Protein 4Y0H (pdb70)

Radius of gyration: 44.35 Å; Cα contacts (8 Å, |Δi|>4): 4350; chains: 4; bounding box: 89×123×122 Å

Organism: Sus scrofa (NCBI:txid9823)

Structure (mmCIF, N/CA/C/O backbone):
data_4Y0H
#
_entry.id   4Y0H
#
_cell.length_a   69.496
_cell.length_b   226.924
_cell.length_c   71.436
_cell.angle_alpha   90.00
_cell.angle_beta   108.67
_cell.angle_gamma   90.00
#
_symmetry.space_group_name_H-M   'P 1 21 1'
#
loop_
_entity.id
_entity.type
_entity.pdbx_description
1 polymer '4-aminobutyrate aminotransferase, mitochondrial'
2 non-polymer 'FE2/S2 (INORGANIC) CLUSTER'
3 non-polymer "PYRIDOXAL-5'-PHOSPHATE"
4 non-polymer GLYCEROL
5 water water
#
loop_
_atom_site.group_PDB
_atom_site.id
_atom_site.type_symbol
_atom_site.label_atom_id
_atom_site.label_alt_id
_atom_site.label_comp_id
_atom_site.label_asym_id
_atom_site.label_entity_id
_atom_site.label_seq_id
_atom_site.pdbx_PDB_ins_code
_atom_site.Cartn_x
_atom_site.Cartn_y
_atom_site.Cartn_z
_atom_site.occupancy
_atom_site.B_iso_or_equiv
_atom_site.auth_seq_id
_atom_site.auth_comp_id
_atom_site.auth_asym_id
_atom_site.auth_atom_id
_atom_site.pdbx_PDB_model_num
ATOM 1 N N . PHE A 1 2 ? 42.826 27.281 48.640 1.00 47.97 11 PHE A N 1
ATOM 2 C CA . PHE A 1 2 ? 41.569 26.544 49.004 1.00 44.86 11 PHE A CA 1
ATOM 3 C C . PHE A 1 2 ? 41.105 25.496 47.937 1.00 45.80 11 PHE A C 1
ATOM 4 O O . PHE A 1 2 ? 40.453 24.493 48.309 1.00 40.43 11 PHE A O 1
ATOM 12 N N . ASP A 1 3 ? 41.424 25.718 46.649 1.00 37.47 12 ASP A N 1
ATOM 13 C CA . ASP A 1 3 ? 40.898 24.887 45.529 1.00 42.42 12 ASP A CA 1
ATOM 14 C C . ASP A 1 3 ? 41.569 25.396 44.188 1.00 42.62 12 ASP A C 1
ATOM 15 O O . ASP A 1 3 ? 41.950 26.547 44.107 1.00 39.69 12 ASP A O 1
ATOM 20 N N . TYR A 1 4 ? 41.707 24.515 43.179 1.00 35.67 13 TYR A N 1
ATOM 21 C CA . TYR A 1 4 ? 42.122 24.860 41.796 1.00 28.83 13 TYR A CA 1
ATOM 22 C C . TYR A 1 4 ? 40.911 25.254 40.999 1.00 29.72 13 TYR A C 1
ATOM 23 O O . TYR A 1 4 ? 39.772 25.082 41.461 1.00 34.82 13 TYR A O 1
ATOM 32 N N . ASP A 1 5 ? 41.093 25.727 39.796 1.00 30.31 14 ASP A N 1
ATOM 33 C CA . ASP A 1 5 ? 39.920 26.203 39.023 1.00 35.83 14 ASP A CA 1
ATOM 34 C C . ASP A 1 5 ? 39.305 25.193 38.056 1.00 30.02 14 ASP A C 1
ATOM 35 O O . ASP A 1 5 ? 38.268 25.465 37.488 1.00 28.00 14 ASP A O 1
ATOM 40 N N . GLY A 1 6 ? 39.908 24.015 37.911 1.00 22.58 15 GLY A N 1
ATOM 41 C CA . GLY A 1 6 ? 39.317 22.924 37.143 1.00 21.36 15 GLY A CA 1
ATOM 42 C C . GLY A 1 6 ? 40.352 21.817 37.000 1.00 19.04 15 GLY A C 1
ATOM 43 O O . GLY A 1 6 ? 41.484 22.029 37.419 1.00 22.00 15 GLY A O 1
ATOM 44 N N . PRO A 1 7 ? 39.956 20.666 36.403 1.00 18.94 16 PRO A N 1
ATOM 45 C CA . PRO A 1 7 ? 40.895 19.555 36.204 1.00 19.35 16 PRO A CA 1
ATOM 46 C C . PRO A 1 7 ? 41.890 19.909 35.131 1.00 18.99 16 PRO A C 1
ATOM 47 O O . PRO A 1 7 ? 41.629 20.822 34.331 1.00 19.49 16 PRO A O 1
ATOM 51 N N . LEU A 1 8 ? 43.034 19.212 35.125 1.00 20.74 17 LEU A N 1
ATOM 52 C CA . LEU A 1 8 ? 44.065 19.412 34.139 1.00 22.13 17 LEU A CA 1
ATOM 53 C C . LEU A 1 8 ? 44.798 18.114 33.954 1.00 20.81 17 LEU A C 1
ATOM 54 O O . LEU A 1 8 ? 45.547 17.714 34.850 1.00 21.08 17 LEU A O 1
ATOM 59 N N . MET A 1 9 ? 44.606 17.485 32.793 1.00 19.75 18 MET A N 1
ATOM 60 C CA . MET A 1 9 ? 45.173 16.174 32.504 1.00 18.74 18 MET A CA 1
ATOM 61 C C . MET A 1 9 ? 46.413 16.283 31.664 1.00 21.99 18 MET A C 1
ATOM 62 O O . MET A 1 9 ? 46.517 17.172 30.767 1.00 23.32 18 MET A O 1
ATOM 67 N N . LYS A 1 10 ? 47.388 15.442 31.967 1.00 22.20 19 LYS A N 1
ATOM 68 C CA . LYS A 1 10 ? 48.662 15.375 31.206 1.00 24.09 19 LYS A CA 1
ATOM 69 C C . LYS A 1 10 ? 48.850 14.005 30.563 1.00 25.13 19 LYS A C 1
ATOM 70 O O . LYS A 1 10 ? 49.485 13.909 29.516 1.00 24.49 19 LYS A O 1
ATOM 76 N N . THR A 1 11 ? 48.354 12.939 31.190 1.00 22.04 20 THR A N 1
ATOM 77 C CA . THR A 1 11 ? 48.522 11.581 30.671 1.00 21.17 20 THR A CA 1
ATOM 78 C C . THR A 1 11 ? 47.241 10.771 30.915 1.00 21.29 20 THR A C 1
ATOM 79 O O . THR A 1 11 ? 46.330 11.212 31.582 1.00 20.03 20 THR A O 1
ATOM 83 N N . GLU A 1 12 ? 47.219 9.565 30.354 1.00 20.49 21 GLU A N 1
ATOM 84 C CA . GLU A 1 12 ? 46.267 8.514 30.685 1.00 21.32 21 GLU A CA 1
ATOM 85 C C . GLU A 1 12 ? 46.456 8.187 32.145 1.00 19.70 21 GLU A C 1
ATOM 86 O O . GLU A 1 12 ? 47.529 8.391 32.656 1.00 20.39 21 GLU A O 1
ATOM 92 N N . VAL A 1 13 ? 45.401 7.691 32.775 1.00 19.57 22 VAL A N 1
ATOM 93 C CA . VAL A 1 13 ? 45.454 7.261 34.167 1.00 18.04 22 VAL A CA 1
ATOM 94 C C . VAL A 1 13 ? 45.117 5.789 34.275 1.00 18.09 22 VAL A C 1
ATOM 95 O O . VAL A 1 13 ? 44.027 5.335 33.802 1.00 20.29 22 VAL A O 1
ATOM 99 N N . PRO A 1 14 ? 46.011 4.986 34.910 1.00 17.81 23 PRO A N 1
ATOM 100 C CA . PRO A 1 14 ? 47.252 5.377 35.542 1.00 16.86 23 PRO A CA 1
ATOM 101 C C . PRO A 1 14 ? 48.326 5.709 34.514 1.00 17.57 23 PRO A C 1
ATOM 102 O O . PRO A 1 14 ? 48.385 5.010 33.506 1.00 18.38 23 PRO A O 1
ATOM 106 N N . GLY A 1 15 ? 49.159 6.681 34.794 1.00 16.87 24 GLY A N 1
ATOM 107 C CA . GLY A 1 15 ? 50.219 7.091 33.901 1.00 18.35 24 GLY A CA 1
ATOM 108 C C . GLY A 1 15 ? 51.481 6.273 34.227 1.00 19.37 24 GLY A C 1
ATOM 109 O O . GLY A 1 15 ? 51.447 5.360 35.066 1.00 16.99 24 GLY A O 1
ATOM 110 N N . PRO A 1 16 ? 52.582 6.575 33.549 1.00 21.02 25 PRO A N 1
ATOM 111 C CA . PRO A 1 16 ? 53.776 5.716 33.657 1.00 22.12 25 PRO A CA 1
ATOM 112 C C . PRO A 1 16 ? 54.376 5.632 35.074 1.00 19.62 25 PRO A C 1
ATOM 113 O O . PRO A 1 16 ? 54.734 4.524 35.478 1.00 22.62 25 PRO A O 1
ATOM 117 N N . ARG A 1 17 ? 54.425 6.767 35.808 1.00 18.70 26 ARG A N 1
ATOM 118 C CA . ARG A 1 17 ? 54.952 6.794 37.139 1.00 19.19 26 ARG A CA 1
ATOM 119 C C . ARG A 1 17 ? 54.035 5.963 38.065 1.00 17.89 26 ARG A C 1
ATOM 120 O O . ARG A 1 17 ? 54.526 5.151 38.812 1.00 17.74 26 ARG A O 1
ATOM 122 N N . SER A 1 18 ? 52.718 6.118 37.986 1.00 17.06 27 SER A N 1
ATOM 123 C CA . SER A 1 18 ? 51.812 5.206 38.678 1.00 15.96 27 SER A CA 1
ATOM 124 C C . SER A 1 18 ? 52.013 3.717 38.358 1.00 17.44 27 SER A C 1
ATOM 125 O O . SER A 1 18 ? 52.053 2.852 39.251 1.00 17.27 27 SER A O 1
ATOM 128 N N . ARG A 1 19 ? 52.082 3.398 37.072 1.00 17.50 28 ARG A N 1
ATOM 129 C CA . ARG A 1 19 ? 52.231 2.006 36.685 1.00 18.20 28 ARG A CA 1
ATOM 130 C C . ARG A 1 19 ? 53.523 1.397 37.289 1.00 16.66 28 ARG A C 1
ATOM 131 O O . ARG A 1 19 ? 53.482 0.245 37.668 1.00 15.90 28 ARG A O 1
ATOM 139 N N . GLU A 1 20 ? 54.628 2.149 37.293 1.00 18.90 29 GLU A N 1
ATOM 140 C CA . GLU A 1 20 ? 55.911 1.707 37.898 1.00 18.07 29 GLU A CA 1
ATOM 141 C C . GLU A 1 20 ? 55.682 1.408 39.422 1.00 18.94 29 GLU A C 1
ATOM 142 O O . GLU A 1 20 ? 56.077 0.356 39.946 1.00 16.43 29 GLU A O 1
ATOM 148 N N . LEU A 1 21 ? 54.995 2.319 40.084 1.00 17.52 30 LEU A N 1
ATOM 149 C CA . LEU A 1 21 ? 54.757 2.126 41.502 1.00 16.87 30 LEU A CA 1
ATOM 150 C C . LEU A 1 21 ? 53.836 0.984 41.754 1.00 18.02 30 LEU A C 1
ATOM 151 O O . LEU A 1 21 ? 53.991 0.242 42.748 1.00 18.81 30 LEU A O 1
ATOM 156 N N . MET A 1 22 ? 52.819 0.804 40.933 1.00 16.84 31 MET A N 1
ATOM 157 C CA . MET A 1 22 ? 51.945 -0.361 41.076 1.00 18.28 31 MET A CA 1
ATOM 158 C C . MET A 1 22 ? 52.702 -1.687 40.879 1.00 19.52 31 MET A C 1
ATOM 159 O O . MET A 1 22 ? 52.452 -2.660 41.594 1.00 19.79 31 MET A O 1
ATOM 164 N N . LYS A 1 23 ? 53.645 -1.704 39.958 1.00 19.67 32 LYS A N 1
ATOM 165 C CA . LYS A 1 23 ? 54.479 -2.926 39.749 1.00 19.42 32 LYS A CA 1
ATOM 166 C C . LYS A 1 23 ? 55.297 -3.246 40.994 1.00 19.77 32 LYS A C 1
ATOM 167 O O . LYS A 1 23 ? 55.367 -4.393 41.427 1.00 19.60 32 LYS A O 1
ATOM 173 N N . GLN A 1 24 ? 55.843 -2.216 41.607 1.00 18.65 33 GLN A N 1
ATOM 174 C CA . GLN A 1 24 ? 56.627 -2.394 42.837 1.00 18.83 33 GLN A CA 1
ATOM 175 C C . GLN A 1 24 ? 55.738 -2.914 43.959 1.00 21.07 33 GLN A C 1
ATOM 176 O O . GLN A 1 24 ? 56.106 -3.823 44.687 1.00 20.49 33 GLN A O 1
ATOM 182 N N . LEU A 1 25 ? 54.567 -2.301 44.138 1.00 16.40 34 LEU A N 1
ATOM 183 C CA . LEU A 1 25 ? 53.700 -2.741 45.244 1.00 17.34 34 LEU A CA 1
ATOM 184 C C . LEU A 1 25 ? 53.174 -4.143 45.054 1.00 16.69 34 LEU A C 1
ATOM 185 O O . LEU A 1 25 ? 53.046 -4.911 45.995 1.00 16.28 34 LEU A O 1
ATOM 190 N N . ASN A 1 26 ? 52.883 -4.507 43.805 1.00 18.23 35 ASN A N 1
ATOM 191 C CA . ASN A 1 26 ? 52.417 -5.839 43.492 1.00 20.68 35 ASN A CA 1
ATOM 192 C C . ASN A 1 26 ? 53.400 -6.974 43.897 1.00 16.91 35 ASN A C 1
ATOM 193 O O . ASN A 1 26 ? 52.927 -8.063 44.157 1.00 17.42 35 ASN A O 1
ATOM 198 N N . ILE A 1 27 ? 54.670 -6.661 44.060 1.00 17.46 36 ILE A N 1
ATOM 199 C CA A ILE A 1 27 ? 55.632 -7.660 44.571 0.70 18.61 36 ILE A CA 1
ATOM 200 C CA B ILE A 1 27 ? 55.680 -7.605 44.603 0.30 17.31 36 ILE A CA 1
ATOM 201 C C . ILE A 1 27 ? 55.249 -8.059 46.025 1.00 18.10 36 ILE A C 1
ATOM 202 O O . ILE A 1 27 ? 55.286 -9.240 46.382 1.00 17.95 36 ILE A O 1
ATOM 211 N N . ILE A 1 28 ? 54.829 -7.092 46.861 1.00 18.87 37 ILE A N 1
ATOM 212 C CA . ILE A 1 28 ? 54.527 -7.424 48.265 1.00 19.30 37 ILE A CA 1
ATOM 213 C C . ILE A 1 28 ? 53.112 -7.725 48.640 1.00 18.51 37 ILE A C 1
ATOM 214 O O . ILE A 1 28 ? 52.857 -8.253 49.716 1.00 16.56 37 ILE A O 1
ATOM 219 N N . GLN A 1 29 ? 52.173 -7.451 47.737 1.00 17.27 38 GLN A N 1
ATOM 220 C CA . GLN A 1 29 ? 50.798 -7.723 48.006 1.00 16.52 38 GLN A CA 1
ATOM 221 C C . GLN A 1 29 ? 49.980 -7.638 46.703 1.00 15.08 38 GLN A C 1
ATOM 222 O O . GLN A 1 29 ? 50.433 -7.046 45.734 1.00 18.32 38 GLN A O 1
ATOM 228 N N . ASN A 1 30 ? 48.773 -8.121 46.718 1.00 16.46 39 ASN A N 1
ATOM 229 C CA . ASN A 1 30 ? 47.878 -7.980 45.567 1.00 18.49 39 ASN A CA 1
ATOM 230 C C . ASN A 1 30 ? 47.538 -6.516 45.442 1.00 19.18 39 ASN A C 1
ATOM 231 O O . ASN A 1 30 ? 46.997 -5.954 46.373 1.00 20.86 39 ASN A O 1
ATOM 236 N N . ALA A 1 31 ? 47.951 -5.920 44.344 1.00 20.17 40 ALA A N 1
ATOM 237 C CA . ALA A 1 31 ? 47.718 -4.492 44.078 1.00 20.25 40 ALA A CA 1
ATOM 238 C C . ALA A 1 31 ? 46.681 -4.276 43.024 1.00 21.06 40 ALA A C 1
ATOM 239 O O . ALA A 1 31 ? 46.611 -3.166 42.489 1.00 22.62 40 ALA A O 1
ATOM 241 N N . GLU A 1 32 ? 45.851 -5.265 42.712 1.00 19.64 41 GLU A N 1
ATOM 242 C CA . GLU A 1 32 ? 44.952 -5.095 41.579 1.00 20.47 41 GLU A CA 1
ATOM 243 C C . GLU A 1 32 ? 43.828 -4.068 41.805 1.00 18.33 41 GLU A C 1
ATOM 244 O O . GLU A 1 32 ? 43.254 -3.603 40.857 1.00 19.46 41 GLU A O 1
ATOM 250 N N . ALA A 1 33 ? 43.498 -3.756 43.063 1.00 17.07 42 ALA A N 1
ATOM 251 C CA . ALA A 1 33 ? 42.506 -2.714 43.323 1.00 15.60 42 ALA A CA 1
ATOM 252 C C . ALA A 1 33 ? 43.051 -1.359 43.072 1.00 15.68 42 ALA A C 1
ATOM 253 O O . ALA A 1 33 ? 42.280 -0.409 43.046 1.00 16.80 42 ALA A O 1
ATOM 255 N N . VAL A 1 34 ? 44.358 -1.188 43.074 1.00 15.41 43 VAL A N 1
ATOM 256 C CA . VAL A 1 34 ? 44.908 0.176 42.988 1.00 13.84 43 VAL A CA 1
ATOM 257 C C . VAL A 1 34 ? 44.534 0.947 41.726 1.00 14.19 43 VAL A C 1
ATOM 258 O O . VAL A 1 34 ? 44.679 0.487 40.602 1.00 14.95 43 VAL A O 1
ATOM 262 N N . HIS A 1 35 ? 43.944 2.112 41.946 1.00 13.54 44 HIS A N 1
ATOM 263 C CA . HIS A 1 35 ? 43.572 3.037 40.875 1.00 14.54 44 HIS A CA 1
ATOM 264 C C . HIS A 1 35 ? 44.787 3.692 40.269 1.00 14.19 44 HIS A C 1
ATOM 265 O O . HIS A 1 35 ? 45.035 3.595 39.057 1.00 15.49 44 HIS A O 1
ATOM 272 N N . PHE A 1 36 ? 45.560 4.390 41.082 1.00 13.27 45 PHE A N 1
ATOM 273 C CA . PHE A 1 36 ? 46.753 5.077 40.732 1.00 13.66 45 PHE A CA 1
ATOM 274 C C . PHE A 1 36 ? 47.448 5.522 42.021 1.00 15.08 45 PHE A C 1
ATOM 275 O O . PHE A 1 36 ? 46.845 5.393 43.078 1.00 16.10 45 PHE A O 1
ATOM 283 N N . PHE A 1 37 ? 48.658 6.041 41.925 1.00 13.51 46 PHE A N 1
ATOM 284 C CA . PHE A 1 37 ? 49.395 6.623 43.080 1.00 13.70 46 PHE A CA 1
ATOM 285 C C . PHE A 1 37 ? 49.253 8.105 43.092 1.00 13.98 46 PHE A C 1
ATOM 286 O O . PHE A 1 37 ? 49.189 8.738 42.040 1.00 13.62 46 PHE A O 1
ATOM 294 N N . CYS A 1 38 ? 49.256 8.683 44.289 1.00 14.22 47 CYS A N 1
ATOM 295 C CA . CYS A 1 38 ? 48.841 10.039 44.501 1.00 15.19 47 CYS A CA 1
ATOM 296 C C . CYS A 1 38 ? 49.913 10.958 45.078 1.00 16.08 47 CYS A C 1
ATOM 297 O O . CYS A 1 38 ? 50.735 10.536 45.884 1.00 16.75 47 CYS A O 1
ATOM 300 N N . ASN A 1 39 ? 49.889 12.228 44.667 1.00 14.22 48 ASN A N 1
ATOM 301 C CA . ASN A 1 39 ? 50.654 13.322 45.290 1.00 14.63 48 ASN A CA 1
ATOM 302 C C . ASN A 1 39 ? 49.692 14.136 46.174 1.00 15.03 48 ASN A C 1
ATOM 303 O O . ASN A 1 39 ? 49.131 15.131 45.734 1.00 15.86 48 ASN A O 1
ATOM 308 N N . TYR A 1 40 ? 49.585 13.724 47.433 1.00 15.78 49 TYR A N 1
ATOM 309 C CA . TYR A 1 40 ? 48.643 14.361 48.328 1.00 13.94 49 TYR A CA 1
ATOM 310 C C . TYR A 1 40 ? 49.141 15.751 48.714 1.00 15.24 49 TYR A C 1
ATOM 311 O O . TYR A 1 40 ? 48.325 16.658 48.955 1.00 15.17 49 TYR A O 1
ATOM 320 N N . GLU A 1 41 ? 50.467 15.984 48.677 1.00 13.91 50 GLU A N 1
ATOM 321 C CA . GLU A 1 41 ? 51.008 17.270 49.000 1.00 15.89 50 GLU A CA 1
ATOM 322 C C . GLU A 1 41 ? 50.548 18.355 48.033 1.00 16.66 50 GLU A C 1
ATOM 323 O O . GLU A 1 41 ? 50.447 19.484 48.426 1.00 18.07 50 GLU A O 1
ATOM 329 N N . GLU A 1 42 ? 50.255 18.013 46.794 1.00 16.40 51 GLU A N 1
ATOM 330 C CA . GLU A 1 42 ? 49.825 19.007 45.831 1.00 20.10 51 GLU A CA 1
ATOM 331 C C . GLU A 1 42 ? 48.306 18.938 45.577 1.00 18.64 51 GLU A C 1
ATOM 332 O O . GLU A 1 42 ? 47.720 19.754 44.842 1.00 19.29 51 GLU A O 1
ATOM 338 N N . SER A 1 43 ? 47.645 17.997 46.229 1.00 15.08 52 SER A N 1
ATOM 339 C CA . SER A 1 43 ? 46.192 17.914 46.188 1.00 14.71 52 SER A CA 1
ATOM 340 C C . SER A 1 43 ? 45.603 19.042 47.021 1.00 15.12 52 SER A C 1
ATOM 341 O O . SER A 1 43 ? 46.147 19.371 48.077 1.00 17.33 52 SER A O 1
ATOM 344 N N A ARG A 1 44 ? 44.458 19.584 46.593 0.50 15.21 53 ARG A N 1
ATOM 345 N N B ARG A 1 44 ? 44.491 19.623 46.578 0.50 15.73 53 ARG A N 1
ATOM 346 C CA A ARG A 1 44 ? 43.856 20.774 47.196 0.50 16.59 53 ARG A CA 1
ATOM 347 C CA B ARG A 1 44 ? 43.855 20.720 47.303 0.50 17.47 53 ARG A CA 1
ATOM 348 C C A ARG A 1 44 ? 42.369 20.763 46.978 0.50 15.38 53 ARG A C 1
ATOM 349 C C B ARG A 1 44 ? 42.387 20.758 46.999 0.50 15.88 53 ARG A C 1
ATOM 350 O O A ARG A 1 44 ? 41.890 20.591 45.844 0.50 14.45 53 ARG A O 1
ATOM 351 O O B ARG A 1 44 ? 41.947 20.598 45.849 0.50 15.06 53 ARG A O 1
ATOM 366 N N . GLY A 1 45 ? 41.607 20.963 48.042 1.00 15.01 54 GLY A N 1
ATOM 367 C CA . GLY A 1 45 ? 40.182 21.057 47.919 1.00 14.46 54 GLY A CA 1
ATOM 368 C C . GLY A 1 45 ? 39.533 19.808 47.323 1.00 14.59 54 GLY A C 1
ATOM 369 O O . GLY A 1 45 ? 39.652 18.722 47.843 1.00 15.52 54 GLY A O 1
ATOM 370 N N . ASN A 1 46 ? 38.822 20.026 46.216 1.00 13.30 55 ASN A N 1
ATOM 371 C CA . ASN A 1 46 ? 38.127 19.001 45.495 1.00 14.58 55 ASN A CA 1
ATOM 372 C C . ASN A 1 46 ? 39.025 18.245 44.501 1.00 12.65 55 ASN A C 1
ATOM 373 O O . ASN A 1 46 ? 38.558 17.343 43.856 1.00 13.50 55 ASN A O 1
ATOM 378 N N . TYR A 1 47 ? 40.328 18.546 44.458 1.00 12.17 56 TYR A N 1
ATOM 379 C CA . TYR A 1 47 ? 41.205 18.040 43.382 1.00 13.35 56 TYR A CA 1
ATOM 380 C C . TYR A 1 47 ? 42.297 17.129 43.906 1.00 13.53 56 TYR A C 1
ATOM 381 O O . TYR A 1 47 ? 43.092 17.543 44.781 1.00 14.14 56 TYR A O 1
ATOM 390 N N . LEU A 1 48 ? 42.335 15.892 43.347 1.00 13.37 57 LEU A N 1
ATOM 391 C CA . LEU A 1 48 ? 43.375 14.938 43.626 1.00 14.43 57 LEU A CA 1
ATOM 392 C C . LEU A 1 48 ? 44.448 14.951 42.529 1.00 15.38 57 LEU A C 1
ATOM 393 O O . LEU A 1 48 ? 44.090 14.825 41.341 1.00 15.83 57 LEU A O 1
ATOM 398 N N . VAL A 1 49 ? 45.717 15.111 42.895 1.00 13.84 58 VAL A N 1
ATOM 399 C CA . VAL A 1 49 ? 46.801 15.172 41.931 1.00 16.30 58 VAL A CA 1
ATOM 400 C C . VAL A 1 49 ? 47.528 13.835 41.975 1.00 17.38 58 VAL A C 1
ATOM 401 O O . VAL A 1 49 ? 47.808 13.316 43.075 1.00 14.78 58 VAL A O 1
ATOM 405 N N . ASP A 1 50 ? 47.789 13.228 40.811 1.00 16.21 59 ASP A N 1
ATOM 406 C CA . ASP A 1 50 ? 48.507 11.924 40.802 1.00 15.53 59 ASP A CA 1
ATOM 407 C C . ASP A 1 50 ? 50.013 12.128 40.623 1.00 16.86 59 ASP A C 1
ATOM 408 O O . ASP A 1 50 ? 50.504 13.263 40.455 1.00 15.58 59 ASP A O 1
ATOM 413 N N . VAL A 1 51 ? 50.733 11.028 40.668 1.00 15.85 60 VAL A N 1
ATOM 414 C CA . VAL A 1 51 ? 52.200 11.101 40.545 1.00 17.38 60 VAL A CA 1
ATOM 415 C C . VAL A 1 51 ? 52.655 11.434 39.113 1.00 18.76 60 VAL A C 1
ATOM 416 O O . VAL A 1 51 ? 53.866 11.637 38.879 1.00 19.45 60 VAL A O 1
ATOM 420 N N . ASP A 1 52 ? 51.728 11.443 38.143 1.00 16.99 61 ASP A N 1
ATOM 421 C CA . ASP A 1 52 ? 52.082 11.826 36.804 1.00 20.11 61 ASP A CA 1
ATOM 422 C C . ASP A 1 52 ? 51.705 13.290 36.524 1.00 23.06 61 ASP A C 1
ATOM 423 O O . ASP A 1 52 ? 51.776 13.736 35.388 1.00 23.57 61 ASP A O 1
ATOM 428 N N . GLY A 1 53 ? 51.303 14.020 37.560 1.00 21.32 62 GLY A N 1
ATOM 429 C CA . GLY A 1 53 ? 50.915 15.395 37.427 1.00 19.54 62 GLY A CA 1
ATOM 430 C C . GLY A 1 53 ? 49.479 15.629 36.948 1.00 18.71 62 GLY A C 1
ATOM 431 O O . GLY A 1 53 ? 49.081 16.766 36.716 1.00 20.31 62 GLY A O 1
ATOM 432 N N . ASN A 1 54 ? 48.700 14.567 36.814 1.00 17.00 63 ASN A N 1
ATOM 433 C CA . ASN A 1 54 ? 47.294 14.763 36.506 1.00 16.17 63 ASN A CA 1
ATOM 434 C C . ASN A 1 54 ? 46.516 15.315 37.683 1.00 18.39 63 ASN A C 1
ATOM 435 O O . ASN A 1 54 ? 46.677 14.859 38.803 1.00 18.60 63 ASN A O 1
ATOM 440 N N . ARG A 1 55 ? 45.607 16.210 37.380 1.00 16.58 64 ARG A N 1
ATOM 441 C CA . ARG A 1 55 ? 44.797 16.866 38.403 1.00 18.00 64 ARG A CA 1
ATOM 442 C C . ARG A 1 55 ? 43.323 16.560 38.101 1.00 18.59 64 ARG A C 1
ATOM 443 O O . ARG A 1 55 ? 42.784 17.099 37.114 1.00 18.51 64 ARG A O 1
ATOM 451 N N . MET A 1 56 ? 42.650 15.785 38.988 1.00 16.24 65 MET A N 1
ATOM 452 C CA . MET A 1 56 ? 41.325 15.316 38.756 1.00 14.40 65 MET A CA 1
ATOM 453 C C . MET A 1 56 ? 40.375 15.898 39.765 1.00 15.48 65 MET A C 1
ATOM 454 O O . MET A 1 56 ? 40.697 16.023 40.916 1.00 13.90 65 MET A O 1
ATOM 459 N N . LEU A 1 57 ? 39.192 16.268 39.325 1.00 13.62 66 LEU A N 1
ATOM 460 C CA . LEU A 1 57 ? 38.143 16.657 40.226 1.00 13.23 66 LEU A CA 1
ATOM 461 C C . LEU A 1 57 ? 37.677 15.346 40.851 1.00 13.23 66 LEU A C 1
ATOM 462 O O . LEU A 1 57 ? 37.204 14.456 40.175 1.00 14.67 66 LEU A O 1
ATOM 467 N N . ASP A 1 58 ? 37.821 15.231 42.165 1.00 12.99 67 ASP A N 1
ATOM 468 C CA . ASP A 1 58 ? 37.571 13.968 42.866 1.00 13.95 67 ASP A CA 1
ATOM 469 C C . ASP A 1 58 ? 36.181 13.916 43.467 1.00 13.60 67 ASP A C 1
ATOM 470 O O . ASP A 1 58 ? 35.890 14.571 44.476 1.00 13.97 67 ASP A O 1
ATOM 475 N N . LEU A 1 59 ? 35.285 13.157 42.838 1.00 14.12 68 LEU A N 1
ATOM 476 C CA . LEU A 1 59 ? 33.918 12.984 43.312 1.00 13.85 68 LEU A CA 1
ATOM 477 C C . LEU A 1 59 ? 33.697 11.627 44.000 1.00 13.10 68 LEU A C 1
ATOM 478 O O . LEU A 1 59 ? 32.584 11.140 44.114 1.00 12.94 68 LEU A O 1
ATOM 483 N N . TYR A 1 60 ? 34.816 11.010 44.434 1.00 15.01 69 TYR A N 1
ATOM 484 C CA . TYR A 1 60 ? 34.818 9.774 45.217 1.00 13.54 69 TYR A CA 1
ATOM 485 C C . TYR A 1 60 ? 35.350 9.949 46.641 1.00 14.11 69 TYR A C 1
ATOM 486 O O . TYR A 1 60 ? 34.967 9.194 47.545 1.00 14.96 69 TYR A O 1
ATOM 495 N N . SER A 1 61 ? 36.236 10.942 46.825 1.00 13.40 70 SER A N 1
ATOM 496 C CA . SER A 1 61 ? 36.776 11.375 48.112 1.00 13.36 70 SER A CA 1
ATOM 497 C C . SER A 1 61 ? 37.285 10.211 49.093 1.00 12.52 70 SER A C 1
ATOM 498 O O . SER A 1 61 ? 36.932 10.203 50.277 1.00 12.54 70 SER A O 1
ATOM 501 N N . GLN A 1 62 ? 38.032 9.269 48.540 1.00 12.06 71 GLN A N 1
ATOM 502 C CA . GLN A 1 62 ? 38.638 8.187 49.319 1.00 12.76 71 GLN A CA 1
ATOM 503 C C . GLN A 1 62 ? 37.550 7.336 49.942 1.00 12.20 71 GLN A C 1
ATOM 504 O O . GLN A 1 62 ? 37.571 6.975 51.131 1.00 12.12 71 GLN A O 1
ATOM 510 N N . ILE A 1 63 ? 36.555 6.950 49.087 1.00 13.00 72 ILE A N 1
ATOM 511 C CA . ILE A 1 63 ? 35.395 6.177 49.506 1.00 13.14 72 ILE A CA 1
ATOM 512 C C . ILE A 1 63 ? 34.594 6.972 50.568 1.00 13.33 72 ILE A C 1
ATOM 513 O O . ILE A 1 63 ? 34.254 6.451 51.616 1.00 13.23 72 ILE A O 1
ATOM 518 N N . SER A 1 64 ? 34.293 8.217 50.266 1.00 13.23 73 SER A N 1
ATOM 519 C CA . SER A 1 64 ? 33.409 9.025 51.101 1.00 13.06 73 SER A CA 1
ATOM 520 C C . SER A 1 64 ? 33.991 9.272 52.499 1.00 13.14 73 SER A C 1
ATOM 521 O O . SER A 1 64 ? 33.277 9.328 53.472 1.00 12.94 73 SER A O 1
ATOM 524 N N . SER A 1 65 ? 35.313 9.469 52.573 1.00 11.77 74 SER A N 1
ATOM 525 C CA . SER A 1 65 ? 36.022 9.581 53.895 1.00 10.66 74 SER A CA 1
ATOM 526 C C . SER A 1 65 ? 36.780 10.891 54.112 1.00 11.97 74 SER A C 1
ATOM 527 O O . SER A 1 65 ? 37.317 11.128 55.202 1.00 12.23 74 SER A O 1
ATOM 530 N N . ILE A 1 66 ? 36.883 11.748 53.103 1.00 11.67 75 ILE A N 1
ATOM 531 C CA . ILE A 1 66 ? 37.578 13.039 53.193 1.00 12.30 75 ILE A CA 1
ATOM 532 C C . ILE A 1 66 ? 36.510 14.131 53.362 1.00 11.66 75 ILE A C 1
ATOM 533 O O . ILE A 1 66 ? 35.734 14.379 52.419 1.00 14.32 75 ILE A O 1
ATOM 538 N N . PRO A 1 67 ? 36.471 14.764 54.540 1.00 12.05 76 PRO A N 1
ATOM 539 C CA . PRO A 1 67 ? 35.264 15.576 54.787 1.00 12.24 76 PRO A CA 1
ATOM 540 C C . PRO A 1 67 ? 35.294 16.968 54.170 1.00 12.26 76 PRO A C 1
ATOM 541 O O . PRO A 1 67 ? 34.247 17.411 53.624 1.00 13.84 76 PRO A O 1
ATOM 545 N N . ILE A 1 68 ? 36.395 17.675 54.281 1.00 11.33 77 ILE A N 1
ATOM 546 C CA . ILE A 1 68 ? 36.488 19.066 53.787 1.00 11.99 77 ILE A CA 1
ATOM 547 C C . ILE A 1 68 ? 37.618 19.297 52.842 1.00 12.80 77 ILE A C 1
ATOM 548 O O . ILE A 1 68 ? 38.302 20.360 52.767 1.00 13.53 77 ILE A O 1
ATOM 553 N N . GLY A 1 69 ? 37.784 18.313 51.974 1.00 12.20 78 GLY A N 1
ATOM 554 C CA . GLY A 1 69 ? 38.780 18.408 50.956 1.00 13.29 78 GLY A CA 1
ATOM 555 C C . GLY A 1 69 ? 40.223 18.188 51.324 1.00 12.92 78 GLY A C 1
ATOM 556 O O . GLY A 1 69 ? 40.584 17.977 52.521 1.00 13.87 78 GLY A O 1
ATOM 557 N N . TYR A 1 70 ? 41.092 18.153 50.303 1.00 12.10 79 TYR A N 1
ATOM 558 C CA . TYR A 1 70 ? 42.502 17.917 50.535 1.00 12.22 79 TYR A CA 1
ATOM 559 C C . TYR A 1 70 ? 43.278 19.102 51.016 1.00 13.41 79 TYR A C 1
ATOM 560 O O . TYR A 1 70 ? 43.018 20.217 50.613 1.00 13.73 79 TYR A O 1
ATOM 569 N N . SER A 1 71 ? 44.224 18.854 51.911 1.00 13.11 80 SER A N 1
ATOM 570 C CA . SER A 1 71 ? 45.134 19.928 52.331 1.00 13.95 80 SER A CA 1
ATOM 571 C C . SER A 1 71 ? 44.374 21.176 52.806 1.00 14.67 80 SER A C 1
ATOM 572 O O . SER A 1 71 ? 44.700 22.342 52.421 1.00 15.79 80 SER A O 1
ATOM 575 N N . HIS A 1 72 ? 43.392 20.946 53.637 1.00 14.60 81 HIS A N 1
ATOM 576 C CA . HIS A 1 72 ? 42.561 22.080 54.126 1.00 15.33 81 HIS A CA 1
ATOM 577 C C . HIS A 1 72 ? 43.391 22.990 55.007 1.00 16.23 81 HIS A C 1
ATOM 578 O O . HIS A 1 72 ? 44.065 22.532 55.894 1.00 15.60 81 HIS A O 1
ATOM 585 N N . PRO A 1 73 ? 43.443 24.307 54.650 1.00 17.63 82 PRO A N 1
ATOM 586 C CA . PRO A 1 73 ? 44.302 25.215 55.431 1.00 18.18 82 PRO A CA 1
ATOM 587 C C . PRO A 1 73 ? 44.046 25.252 56.940 1.00 16.67 82 PRO A C 1
ATOM 588 O O . PRO A 1 73 ? 44.992 25.527 57.690 1.00 20.11 82 PRO A O 1
ATOM 592 N N . ALA A 1 74 ? 42.827 25.028 57.387 1.00 17.51 83 ALA A N 1
ATOM 593 C CA . ALA A 1 74 ? 42.546 25.024 58.830 1.00 15.34 83 ALA A CA 1
ATOM 594 C C . ALA A 1 74 ? 43.234 23.800 59.452 1.00 16.48 83 ALA A C 1
ATOM 595 O O . ALA A 1 74 ? 43.610 23.819 60.614 1.00 17.55 83 ALA A O 1
ATOM 597 N N . LEU A 1 75 ? 43.321 22.684 58.698 1.00 13.91 84 LEU A N 1
ATOM 598 C CA . LEU A 1 75 ? 43.917 21.455 59.239 1.00 15.49 84 LEU A CA 1
ATOM 599 C C . LEU A 1 75 ? 45.435 21.530 59.194 1.00 14.77 84 LEU A C 1
ATOM 600 O O . LEU A 1 75 ? 46.131 21.086 60.125 1.00 16.76 84 LEU A O 1
ATOM 605 N N . VAL A 1 76 ? 45.971 22.117 58.128 1.00 16.58 85 VAL A N 1
ATOM 606 C CA . VAL A 1 76 ? 47.399 22.506 58.097 1.00 16.16 85 VAL A CA 1
ATOM 607 C C . VAL A 1 76 ? 47.824 23.268 59.379 1.00 18.07 85 VAL A C 1
ATOM 608 O O . VAL A 1 76 ? 48.814 22.952 60.051 1.00 16.95 85 VAL A O 1
ATOM 612 N N . LYS A 1 77 ? 47.060 24.302 59.704 1.00 19.50 86 LYS A N 1
ATOM 613 C CA . LYS A 1 77 ? 47.345 25.060 60.905 1.00 23.34 86 LYS A CA 1
ATOM 614 C C . LYS A 1 77 ? 47.417 24.239 62.170 1.00 22.49 86 LYS A C 1
ATOM 615 O O . LYS A 1 77 ? 48.293 24.504 62.982 1.00 21.97 86 LYS A O 1
ATOM 621 N N . LEU A 1 78 ? 46.529 23.259 62.363 1.00 20.63 87 LEU A N 1
ATOM 622 C CA . LEU A 1 78 ? 46.607 22.372 63.548 1.00 22.14 87 LEU A CA 1
ATOM 623 C C . LEU A 1 78 ? 47.940 21.661 63.699 1.00 22.50 87 LEU A C 1
ATOM 624 O O . LEU A 1 78 ? 48.528 21.555 64.805 1.00 22.50 87 LEU A O 1
ATOM 629 N N . VAL A 1 79 ? 48.400 21.105 62.603 1.00 18.48 88 VAL A N 1
ATOM 630 C CA . VAL A 1 79 ? 49.638 20.372 62.590 1.00 19.62 88 VAL A CA 1
ATOM 631 C C . VAL A 1 79 ? 50.848 21.278 62.826 1.00 19.62 88 VAL A C 1
ATOM 632 O O . VAL A 1 79 ? 51.837 20.832 63.386 1.00 22.05 88 VAL A O 1
ATOM 636 N N . GLN A 1 80 ? 50.751 22.515 62.412 1.00 18.55 89 GLN A N 1
ATOM 637 C CA . GLN A 1 80 ? 51.805 23.464 62.626 1.00 20.78 89 GLN A CA 1
ATOM 638 C C . GLN A 1 80 ? 51.885 23.944 64.068 1.00 21.85 89 GLN A C 1
ATOM 639 O O . GLN A 1 80 ? 52.921 24.491 64.413 1.00 24.53 89 GLN A O 1
ATOM 645 N N . GLN A 1 81 ? 50.827 23.830 64.896 1.00 20.58 90 GLN A N 1
ATOM 646 C CA . GLN A 1 81 ? 50.831 24.421 66.258 1.00 21.05 90 GLN A CA 1
ATOM 647 C C . GLN A 1 81 ? 51.762 23.566 67.137 1.00 21.85 90 GLN A C 1
ATOM 648 O O . GLN A 1 81 ? 51.520 22.364 67.291 1.00 17.96 90 GLN A O 1
ATOM 654 N N . PRO A 1 82 ? 52.834 24.150 67.718 1.00 20.63 91 PRO A N 1
ATOM 655 C CA . PRO A 1 82 ? 53.695 23.385 68.592 1.00 21.88 91 PRO A CA 1
ATOM 656 C C . PRO A 1 82 ? 53.024 22.621 69.717 1.00 20.22 91 PRO A C 1
ATOM 657 O O . PRO A 1 82 ? 53.452 21.495 70.104 1.00 20.66 91 PRO A O 1
ATOM 661 N N . GLN A 1 83 ? 51.945 23.146 70.203 1.00 19.55 92 GLN A N 1
ATOM 662 C CA . GLN A 1 83 ? 51.220 22.515 71.291 1.00 23.70 92 GLN A CA 1
ATOM 663 C C . GLN A 1 83 ? 50.577 21.188 70.916 1.00 18.63 92 GLN A C 1
ATOM 664 O O . GLN A 1 83 ? 50.272 20.447 71.787 1.00 18.58 92 GLN A O 1
ATOM 670 N N . ASN A 1 84 ? 50.403 20.922 69.630 1.00 17.84 93 ASN A N 1
ATOM 671 C CA . ASN A 1 84 ? 49.752 19.722 69.132 1.00 16.16 93 ASN A CA 1
ATOM 672 C C . ASN A 1 84 ? 50.689 18.574 68.876 1.00 17.74 93 ASN A C 1
ATOM 673 O O . ASN A 1 84 ? 50.252 17.432 68.641 1.00 17.76 93 ASN A O 1
ATOM 678 N N . VAL A 1 85 ? 51.983 18.792 69.042 1.00 18.31 94 VAL A N 1
ATOM 679 C CA . VAL A 1 85 ? 52.958 17.728 68.709 1.00 18.18 94 VAL A CA 1
ATOM 680 C C . VAL A 1 85 ? 52.750 16.467 69.534 1.00 18.25 94 VAL A C 1
ATOM 681 O O . VAL A 1 85 ? 52.668 15.377 68.943 1.00 17.97 94 VAL A O 1
ATOM 685 N N . SER A 1 86 ? 52.527 16.587 70.841 1.00 16.95 95 SER A N 1
ATOM 686 C CA . SER A 1 86 ? 52.260 15.424 71.661 1.00 17.70 95 SER A CA 1
ATOM 687 C C . SER A 1 86 ? 51.078 14.552 71.243 1.00 17.19 95 SER A C 1
ATOM 688 O O . SER A 1 86 ? 51.143 13.292 71.221 1.00 17.30 95 SER A O 1
ATOM 691 N N . THR A 1 87 ? 50.009 15.200 70.830 1.00 15.07 96 THR A N 1
ATOM 692 C CA . THR A 1 87 ? 48.875 14.498 70.367 1.00 15.22 96 THR A CA 1
ATOM 693 C C . THR A 1 87 ? 49.216 13.551 69.176 1.00 15.83 96 THR A C 1
ATOM 694 O O . THR A 1 87 ? 48.596 12.483 69.071 1.00 17.84 96 THR A O 1
ATOM 698 N N . PHE A 1 88 ? 50.126 13.969 68.308 1.00 16.25 97 PHE A N 1
ATOM 699 C CA . PHE A 1 88 ? 50.525 13.147 67.134 1.00 17.54 97 PHE A CA 1
ATOM 700 C C . PHE A 1 88 ? 51.521 12.070 67.445 1.00 18.91 97 PHE A C 1
ATOM 701 O O . PHE A 1 88 ? 51.565 11.100 66.684 1.00 22.40 97 PHE A O 1
ATOM 709 N N . ILE A 1 89 ? 52.268 12.162 68.543 1.00 17.77 98 ILE A N 1
ATOM 710 C CA . ILE A 1 89 ? 53.373 11.197 68.797 1.00 18.73 98 ILE A CA 1
ATOM 711 C C . ILE A 1 89 ? 53.260 10.359 70.052 1.00 21.65 98 ILE A C 1
ATOM 712 O O . ILE A 1 89 ? 54.127 9.491 70.303 1.00 21.95 98 ILE A O 1
ATOM 717 N N . ASN A 1 90 ? 52.234 10.648 70.879 1.00 16.58 99 ASN A N 1
ATOM 718 C CA . ASN A 1 90 ? 52.045 9.952 72.098 1.00 16.04 99 ASN A CA 1
ATOM 719 C C . ASN A 1 90 ? 50.659 9.379 72.057 1.00 15.97 99 ASN A C 1
ATOM 720 O O . ASN A 1 90 ? 49.715 10.014 72.543 1.00 18.96 99 ASN A O 1
ATOM 725 N N . ARG A 1 91 ? 50.455 8.191 71.487 1.00 15.46 100 ARG A N 1
ATOM 726 C CA . ARG A 1 91 ? 49.123 7.641 71.405 1.00 15.46 100 ARG A CA 1
ATOM 727 C C . ARG A 1 91 ? 48.715 6.884 72.684 1.00 15.29 100 ARG A C 1
ATOM 728 O O . ARG A 1 91 ? 49.402 5.905 73.085 1.00 14.99 100 ARG A O 1
ATOM 736 N N . PRO A 1 92 ? 47.586 7.243 73.316 1.00 13.98 101 PRO A N 1
ATOM 737 C CA . PRO A 1 92 ? 47.220 6.629 74.559 1.00 14.14 101 PRO A CA 1
ATOM 738 C C . PRO A 1 92 ? 46.381 5.401 74.384 1.00 14.25 101 PRO A C 1
ATOM 739 O O . PRO A 1 92 ? 45.714 5.239 73.343 1.00 12.61 101 PRO A O 1
ATOM 743 N N . ALA A 1 93 ? 46.467 4.521 75.356 1.00 13.75 102 ALA A N 1
ATOM 744 C CA . ALA A 1 93 ? 45.452 3.492 75.554 1.00 13.28 102 ALA A CA 1
ATOM 745 C C . ALA A 1 93 ? 44.281 4.205 76.171 1.00 15.95 102 ALA A C 1
ATOM 746 O O . ALA A 1 93 ? 44.199 4.372 77.439 1.00 14.99 102 ALA A O 1
ATOM 748 N N . LEU A 1 94 ? 43.374 4.680 75.303 1.00 16.29 103 LEU A N 1
ATOM 749 C CA . LEU A 1 94 ? 42.283 5.591 75.708 1.00 17.39 103 LEU A CA 1
ATOM 750 C C . LEU A 1 94 ? 41.320 5.011 76.723 1.00 19.30 103 LEU A C 1
ATOM 751 O O . LEU A 1 94 ? 40.696 5.762 77.461 1.00 22.07 103 LEU A O 1
ATOM 756 N N . GLY A 1 95 ? 41.212 3.708 76.834 1.00 15.60 104 GLY A N 1
ATOM 757 C CA . GLY A 1 95 ? 40.277 3.113 77.810 1.00 14.42 104 GLY A CA 1
ATOM 758 C C . GLY A 1 95 ? 40.791 3.175 79.256 1.00 14.83 104 GLY A C 1
ATOM 759 O O . GLY A 1 95 ? 39.998 3.084 80.185 1.00 14.63 104 GLY A O 1
ATOM 760 N N . ILE A 1 96 ? 42.096 3.361 79.396 1.00 12.88 105 ILE A N 1
ATOM 761 C CA . ILE A 1 96 ? 42.698 3.398 80.731 1.00 14.22 105 ILE A CA 1
ATOM 762 C C . ILE A 1 96 ? 43.443 4.697 81.054 1.00 14.21 105 ILE A C 1
ATOM 763 O O . ILE A 1 96 ? 43.508 5.060 82.242 1.00 15.22 105 ILE A O 1
ATOM 768 N N . LEU A 1 97 ? 44.056 5.368 80.093 1.00 13.04 106 LEU A N 1
ATOM 769 C CA . LEU A 1 97 ? 44.921 6.511 80.323 1.00 12.64 106 LEU A CA 1
ATOM 770 C C . LEU A 1 97 ? 44.656 7.675 79.358 1.00 12.66 106 LEU A C 1
ATOM 771 O O . LEU A 1 97 ? 45.490 8.086 78.567 1.00 14.49 106 LEU A O 1
ATOM 776 N N . PRO A 1 98 ? 43.454 8.249 79.431 1.00 12.70 107 PRO A N 1
ATOM 777 C CA . PRO A 1 98 ? 43.080 9.322 78.566 1.00 13.36 107 PRO A CA 1
ATOM 778 C C . PRO A 1 98 ? 43.866 10.606 78.812 1.00 13.19 107 PRO A C 1
ATOM 779 O O . PRO A 1 98 ? 44.301 10.822 79.935 1.00 13.50 107 PRO A O 1
ATOM 783 N N . PRO A 1 99 ? 44.092 11.426 77.797 1.00 13.15 108 PRO A N 1
ATOM 784 C CA . PRO A 1 99 ? 44.726 12.732 77.932 1.00 13.46 108 PRO A CA 1
ATOM 785 C C . PRO A 1 99 ? 43.817 13.715 78.647 1.00 13.83 108 PRO A C 1
ATOM 786 O O . PRO A 1 99 ? 42.594 13.532 78.669 1.00 15.07 108 PRO A O 1
ATOM 790 N N . GLU A 1 100 ? 44.453 14.724 79.254 1.00 16.58 109 GLU A N 1
ATOM 791 C CA . GLU A 1 100 ? 43.722 15.714 80.067 1.00 16.71 109 GLU A CA 1
ATOM 792 C C . GLU A 1 100 ? 42.554 16.255 79.287 1.00 16.47 109 GLU A C 1
ATOM 793 O O . GLU A 1 100 ? 41.467 16.440 79.867 1.00 16.16 109 GLU A O 1
ATOM 799 N N . ASN A 1 101 ? 42.773 16.585 77.997 1.00 15.58 110 ASN A N 1
ATOM 800 C CA . ASN A 1 101 ? 41.704 17.204 77.223 1.00 14.88 110 ASN A CA 1
ATOM 801 C C . ASN A 1 101 ? 40.686 16.260 76.591 1.00 14.84 110 ASN A C 1
ATOM 802 O O . ASN A 1 101 ? 39.924 16.700 75.701 1.00 15.63 110 ASN A O 1
ATOM 807 N N . PHE A 1 102 ? 40.639 14.987 76.971 1.00 15.19 111 PHE A N 1
ATOM 808 C CA . PHE A 1 102 ? 39.849 14.011 76.228 1.00 15.19 111 PHE A CA 1
ATOM 809 C C . PHE A 1 102 ? 38.378 14.445 76.171 1.00 15.65 111 PHE A C 1
ATOM 810 O O . PHE A 1 102 ? 37.733 14.401 75.106 1.00 13.86 111 PHE A O 1
ATOM 818 N N . VAL A 1 103 ? 37.820 14.752 77.356 1.00 15.02 112 VAL A N 1
ATOM 819 C CA . VAL A 1 103 ? 36.395 15.079 77.424 1.00 17.18 112 VAL A CA 1
ATOM 820 C C . VAL A 1 103 ? 36.083 16.388 76.732 1.00 15.64 112 VAL A C 1
ATOM 821 O O . VAL A 1 103 ? 35.083 16.495 75.982 1.00 15.52 112 VAL A O 1
ATOM 825 N N . GLU A 1 104 ? 36.927 17.388 76.915 1.00 16.30 113 GLU A N 1
ATOM 826 C CA . GLU A 1 104 ? 36.713 18.688 76.276 1.00 18.71 113 GLU A CA 1
ATOM 827 C C . GLU A 1 104 ? 36.762 18.618 74.782 1.00 16.61 113 GLU A C 1
ATOM 828 O O . GLU A 1 104 ? 35.929 19.203 74.067 1.00 16.11 113 GLU A O 1
ATOM 834 N N . LYS A 1 105 ? 37.731 17.880 74.252 1.00 15.64 114 LYS A N 1
ATOM 835 C CA . LYS A 1 105 ? 37.799 17.769 72.810 1.00 15.35 114 LYS A CA 1
ATOM 836 C C . LYS A 1 105 ? 36.627 16.941 72.255 1.00 14.70 114 LYS A C 1
ATOM 837 O O . LYS A 1 105 ? 36.155 17.204 71.122 1.00 14.69 114 LYS A O 1
ATOM 843 N N . LEU A 1 106 ? 36.067 15.961 72.992 1.00 14.91 115 LEU A N 1
ATOM 844 C CA . LEU A 1 106 ? 34.835 15.376 72.616 1.00 14.86 115 LEU A CA 1
ATOM 845 C C . LEU A 1 106 ? 33.662 16.334 72.646 1.00 15.49 115 LEU A C 1
ATOM 846 O O . LEU A 1 106 ? 32.786 16.261 71.796 1.00 14.33 115 LEU A O 1
ATOM 851 N N . ARG A 1 107 ? 33.663 17.285 73.602 1.00 15.45 116 ARG A N 1
ATOM 852 C CA . ARG A 1 107 ? 32.559 18.258 73.612 1.00 16.07 116 ARG A CA 1
ATOM 853 C C . ARG A 1 107 ? 32.634 19.147 72.390 1.00 16.15 116 ARG A C 1
ATOM 854 O O . ARG A 1 107 ? 31.596 19.496 71.820 1.00 17.20 116 ARG A O 1
ATOM 862 N N . GLU A 1 108 ? 33.844 19.465 71.933 1.00 15.82 117 GLU A N 1
ATOM 863 C CA . GLU A 1 108 ? 34.063 20.328 70.791 1.00 17.14 117 GLU A CA 1
ATOM 864 C C . GLU A 1 108 ? 33.741 19.577 69.480 1.00 17.70 117 GLU A C 1
ATOM 865 O O . GLU A 1 108 ? 33.583 20.173 68.439 1.00 21.19 117 GLU A O 1
ATOM 871 N N . SER A 1 109 ? 33.666 18.246 69.551 1.00 16.19 118 SER A N 1
ATOM 872 C CA . SER A 1 109 ? 33.558 17.449 68.330 1.00 16.97 118 SER A CA 1
ATOM 873 C C . SER A 1 109 ? 32.314 16.559 68.343 1.00 16.61 118 SER A C 1
ATOM 874 O O . SER A 1 109 ? 31.219 17.033 68.137 1.00 15.46 118 SER A O 1
ATOM 877 N N . LEU A 1 110 ? 32.469 15.259 68.619 1.00 14.41 119 LEU A N 1
ATOM 878 C CA . LEU A 1 110 ? 31.392 14.334 68.539 1.00 15.84 119 LEU A CA 1
ATOM 879 C C . LEU A 1 110 ? 30.180 14.681 69.394 1.00 15.82 119 LEU A C 1
ATOM 880 O O . LEU A 1 110 ? 29.048 14.535 68.971 1.00 15.07 119 LEU A O 1
ATOM 885 N N . LEU A 1 111 ? 30.409 15.101 70.631 1.00 14.84 120 LEU A N 1
ATOM 886 C CA . LEU A 1 111 ? 29.216 15.361 71.449 1.00 15.40 120 LEU A CA 1
ATOM 887 C C . LEU A 1 111 ? 28.421 16.550 70.930 1.00 15.58 120 LEU A C 1
ATOM 888 O O . LEU A 1 111 ? 27.214 16.632 71.206 1.00 17.22 120 LEU A O 1
ATOM 893 N N . SER A 1 112 ? 29.066 17.413 70.174 1.00 16.11 121 SER A N 1
ATOM 894 C CA . SER A 1 112 ? 28.343 18.571 69.651 1.00 17.16 121 SER A CA 1
ATOM 895 C C . SER A 1 112 ? 27.366 18.183 68.535 1.00 19.20 121 SER A C 1
ATOM 896 O O . SER A 1 112 ? 26.517 18.982 68.202 1.00 19.54 121 SER A O 1
ATOM 899 N N . VAL A 1 113 ? 27.494 16.957 67.981 1.00 17.36 122 VAL A N 1
ATOM 900 C CA . VAL A 1 113 ? 26.600 16.449 66.894 1.00 17.98 122 VAL A CA 1
ATOM 901 C C . VAL A 1 113 ? 25.924 15.175 67.351 1.00 18.82 122 VAL A C 1
ATOM 902 O O . VAL A 1 113 ? 25.556 14.332 66.557 1.00 19.19 122 VAL A O 1
ATOM 906 N N . ALA A 1 114 ? 25.735 14.954 68.645 1.00 17.22 123 ALA A N 1
ATOM 907 C CA . ALA A 1 114 ? 25.082 13.770 69.083 1.00 17.57 123 ALA A CA 1
ATOM 908 C C . ALA A 1 114 ? 23.723 13.646 68.456 1.00 19.40 123 ALA A C 1
ATOM 909 O O . ALA A 1 114 ? 22.954 14.590 68.491 1.00 18.37 123 ALA A O 1
ATOM 911 N N . PRO A 1 115 ? 23.335 12.431 68.036 1.00 18.88 124 PRO A N 1
ATOM 912 C CA . PRO A 1 115 ? 21.952 12.221 67.665 1.00 19.23 124 PRO A CA 1
ATOM 913 C C . PRO A 1 115 ? 20.966 12.311 68.805 1.00 18.29 124 PRO A C 1
ATOM 914 O O . PRO A 1 115 ? 21.308 12.102 69.994 1.00 17.88 124 PRO A O 1
ATOM 918 N N . LYS A 1 116 ? 19.708 12.544 68.446 1.00 20.11 125 LYS A N 1
ATOM 919 C CA A LYS A 1 116 ? 18.670 12.707 69.456 0.50 20.36 125 LYS A CA 1
ATOM 920 C CA B LYS A 1 116 ? 18.673 12.721 69.456 0.50 19.87 125 LYS A CA 1
ATOM 921 C C . LYS A 1 116 ? 18.515 11.463 70.245 1.00 18.79 125 LYS A C 1
ATOM 922 O O . LYS A 1 116 ? 18.525 10.341 69.706 1.00 20.30 125 LYS A O 1
ATOM 933 N N . GLY A 1 117 ? 18.382 11.631 71.550 1.00 17.51 126 GLY A N 1
ATOM 934 C CA . GLY A 1 117 ? 18.048 10.520 72.432 1.00 20.35 126 GLY A CA 1
ATOM 935 C C . GLY A 1 117 ? 19.247 9.698 72.954 1.00 19.79 126 GLY A C 1
ATOM 936 O O . GLY A 1 117 ? 19.076 8.802 73.745 1.00 22.50 126 GLY A O 1
ATOM 937 N N . MET A 1 118 ? 20.450 9.995 72.494 1.00 19.48 127 MET A N 1
ATOM 938 C CA . MET A 1 118 ? 21.621 9.142 72.704 1.00 20.05 127 MET A CA 1
ATOM 939 C C . MET A 1 118 ? 22.642 9.888 73.524 1.00 18.43 127 MET A C 1
ATOM 940 O O . MET A 1 118 ? 23.403 10.691 72.981 1.00 22.42 127 MET A O 1
ATOM 945 N N . SER A 1 119 ? 22.698 9.598 74.813 1.00 19.81 128 SER A N 1
ATOM 946 C CA . SER A 1 119 ? 23.562 10.318 75.732 1.00 20.93 128 SER A CA 1
ATOM 947 C C . SER A 1 119 ? 24.982 9.720 75.826 1.00 20.06 128 SER A C 1
ATOM 948 O O . SER A 1 119 ? 25.886 10.288 76.448 1.00 19.94 128 SER A O 1
ATOM 951 N N . GLN A 1 120 ? 25.148 8.517 75.301 1.00 16.78 129 GLN A N 1
ATOM 952 C CA . GLN A 1 120 ? 26.386 7.805 75.473 1.00 15.86 129 GLN A CA 1
ATOM 953 C C . GLN A 1 120 ? 27.218 7.804 74.181 1.00 15.54 129 GLN A C 1
ATOM 954 O O . GLN A 1 120 ? 26.681 7.862 73.076 1.00 13.81 129 GLN A O 1
ATOM 960 N N . LEU A 1 121 ? 28.516 7.668 74.360 1.00 14.97 130 LEU A N 1
ATOM 961 C CA . LEU A 1 121 ? 29.464 7.680 73.215 1.00 15.27 130 LEU A CA 1
ATOM 962 C C . LEU A 1 121 ? 30.651 6.818 73.591 1.00 14.99 130 LEU A C 1
ATOM 963 O O . LEU A 1 121 ? 31.236 7.004 74.645 1.00 15.51 130 LEU A O 1
ATOM 968 N N . ILE A 1 122 ? 30.990 5.856 72.728 1.00 16.28 131 ILE A N 1
ATOM 969 C CA . ILE A 1 122 ? 32.243 5.109 72.811 1.00 16.06 131 ILE A CA 1
ATOM 970 C C . ILE A 1 122 ? 32.973 5.329 71.441 1.00 15.59 131 ILE A C 1
ATOM 971 O O . ILE A 1 122 ? 32.313 5.327 70.419 1.00 15.47 131 ILE A O 1
ATOM 976 N N . THR A 1 123 ? 34.292 5.554 71.478 1.00 14.51 132 THR A N 1
ATOM 977 C CA . THR A 1 123 ? 35.069 5.808 70.286 1.00 12.52 132 THR A CA 1
ATOM 978 C C . THR A 1 123 ? 35.771 4.506 69.878 1.00 11.73 132 THR A C 1
ATOM 979 O O . THR A 1 123 ? 36.055 3.625 70.696 1.00 12.38 132 THR A O 1
ATOM 983 N N . MET A 1 124 ? 35.900 4.393 68.552 1.00 11.93 133 MET A N 1
ATOM 984 C CA . MET A 1 124 ? 36.575 3.245 67.885 1.00 12.35 133 MET A CA 1
ATOM 985 C C . MET A 1 124 ? 37.367 3.781 66.735 1.00 11.94 133 MET A C 1
ATOM 986 O O . MET A 1 124 ? 37.150 4.910 66.286 1.00 13.18 133 MET A O 1
ATOM 991 N N . ALA A 1 125 ? 38.378 3.023 66.267 1.00 11.65 134 ALA A N 1
ATOM 992 C CA . ALA A 1 125 ? 39.211 3.537 65.148 1.00 12.34 134 ALA A CA 1
ATOM 993 C C . ALA A 1 125 ? 38.694 3.398 63.701 1.00 11.65 134 ALA A C 1
ATOM 994 O O . ALA A 1 125 ? 39.249 4.045 62.808 1.00 12.36 134 ALA A O 1
ATOM 996 N N . CYS A 1 126 ? 37.713 2.535 63.471 1.00 12.36 135 CYS A N 1
ATOM 997 C CA . CYS A 1 126 ? 37.198 2.342 62.140 1.00 13.64 135 CYS A CA 1
ATOM 998 C C . CYS A 1 126 ? 35.754 1.985 62.169 1.00 13.72 135 CYS A C 1
ATOM 999 O O . CYS A 1 126 ? 35.134 1.724 63.208 1.00 13.29 135 CYS A O 1
ATOM 1002 N N . GLY A 1 127 ? 35.167 1.948 61.006 1.00 11.88 136 GLY A N 1
ATOM 1003 C CA . GLY A 1 127 ? 33.774 1.508 60.960 1.00 11.58 136 GLY A CA 1
ATOM 1004 C C . GLY A 1 127 ? 33.453 0.044 61.345 1.00 11.28 136 GLY A C 1
ATOM 1005 O O . GLY A 1 127 ? 32.393 -0.273 61.921 1.00 11.31 136 GLY A O 1
ATOM 1006 N N A SER A 1 128 ? 34.327 -0.873 60.972 0.70 10.81 137 SER A N 1
ATOM 1007 N N B SER A 1 128 ? 34.357 -0.877 61.021 0.30 12.30 137 SER A N 1
ATOM 1008 C CA A SER A 1 128 ? 34.180 -2.290 61.308 0.70 10.45 137 SER A CA 1
ATOM 1009 C CA B SER A 1 128 ? 34.142 -2.292 61.347 0.30 12.83 137 SER A CA 1
ATOM 1010 C C A SER A 1 128 ? 34.173 -2.534 62.816 0.70 10.53 137 SER A C 1
ATOM 1011 C C B SER A 1 128 ? 34.162 -2.535 62.840 0.30 12.10 137 SER A C 1
ATOM 1012 O O A SER A 1 128 ? 33.248 -3.202 63.282 0.70 11.49 137 SER A O 1
ATOM 1013 O O B SER A 1 128 ? 33.286 -3.237 63.340 0.30 12.71 137 SER A O 1
ATOM 1018 N N . CYS A 1 129 ? 35.128 -1.946 63.547 1.00 11.37 138 CYS A N 1
ATOM 1019 C CA . CYS A 1 129 ? 35.174 -2.133 64.996 1.00 11.96 138 CYS A CA 1
ATOM 1020 C C . CYS A 1 129 ? 34.052 -1.344 65.670 1.00 11.42 138 CYS A C 1
ATOM 1021 O O . CYS A 1 129 ? 33.533 -1.764 66.732 1.00 12.27 138 CYS A O 1
ATOM 1024 N N . SER A 1 130 ? 33.628 -0.254 65.038 1.00 10.79 139 SER A N 1
ATOM 1025 C CA . SER A 1 130 ? 32.383 0.393 65.548 1.00 10.50 139 SER A CA 1
ATOM 1026 C C . SER A 1 130 ? 31.203 -0.585 65.478 1.00 10.91 139 SER A C 1
ATOM 1027 O O . SER A 1 130 ? 30.423 -0.791 66.456 1.00 11.74 139 SER A O 1
ATOM 1030 N N . ASN A 1 131 ? 30.915 -1.152 64.294 1.00 10.77 140 ASN A N 1
ATOM 1031 C CA . ASN A 1 131 ? 29.767 -2.108 64.196 1.00 10.78 140 ASN A CA 1
ATOM 1032 C C . ASN A 1 131 ? 29.955 -3.332 65.020 1.00 10.91 140 ASN A C 1
ATOM 1033 O O . ASN A 1 131 ? 28.983 -3.776 65.666 1.00 12.80 140 ASN A O 1
ATOM 1038 N N . GLU A 1 132 ? 31.147 -3.923 65.044 1.00 10.76 141 GLU A N 1
ATOM 1039 C CA . GLU A 1 132 ? 31.417 -5.113 65.911 1.00 11.72 141 GLU A CA 1
ATOM 1040 C C . GLU A 1 132 ? 31.064 -4.819 67.369 1.00 12.12 141 GLU A C 1
ATOM 1041 O O . GLU A 1 132 ? 30.373 -5.597 68.035 1.00 13.05 141 GLU A O 1
ATOM 1047 N N . ASN A 1 133 ? 31.505 -3.672 67.839 1.00 13.38 142 ASN A N 1
ATOM 1048 C CA . ASN A 1 133 ? 31.293 -3.333 69.254 1.00 13.88 142 ASN A CA 1
ATOM 1049 C C . ASN A 1 133 ? 29.873 -2.882 69.514 1.00 14.28 142 ASN A C 1
ATOM 1050 O O . ASN A 1 133 ? 29.341 -3.145 70.571 1.00 14.75 142 ASN A O 1
ATOM 1055 N N . ALA A 1 134 ? 29.219 -2.341 68.519 1.00 13.14 143 ALA A N 1
ATOM 1056 C CA . ALA A 1 134 ? 27.787 -2.114 68.618 1.00 13.09 143 ALA A CA 1
ATOM 1057 C C . ALA A 1 134 ? 27.009 -3.382 68.738 1.00 13.96 143 ALA A C 1
ATOM 1058 O O . ALA A 1 134 ? 26.095 -3.466 69.548 1.00 14.60 143 ALA A O 1
ATOM 1060 N N . PHE A 1 135 ? 27.334 -4.384 67.906 1.00 12.44 144 PHE A N 1
ATOM 1061 C CA . PHE A 1 135 ? 26.723 -5.685 68.071 1.00 13.50 144 PHE A CA 1
ATOM 1062 C C . PHE A 1 135 ? 26.896 -6.233 69.490 1.00 14.77 144 PHE A C 1
ATOM 1063 O O . PHE A 1 135 ? 25.950 -6.761 70.072 1.00 14.10 144 PHE A O 1
ATOM 1071 N N . LYS A 1 136 ? 28.104 -6.180 70.016 1.00 13.72 145 LYS A N 1
ATOM 1072 C CA . LYS A 1 136 ? 28.369 -6.741 71.322 1.00 14.29 145 LYS A CA 1
ATOM 1073 C C . LYS A 1 136 ? 27.608 -5.937 72.389 1.00 15.56 145 LYS A C 1
ATOM 1074 O O . LYS A 1 136 ? 26.978 -6.576 73.252 1.00 14.33 145 LYS A O 1
ATOM 1080 N N . THR A 1 137 ? 27.616 -4.622 72.253 1.00 13.77 146 THR A N 1
ATOM 1081 C CA . THR A 1 137 ? 26.797 -3.789 73.141 1.00 14.27 146 THR A CA 1
ATOM 1082 C C . THR A 1 137 ? 25.321 -4.242 73.165 1.00 14.41 146 THR A C 1
ATOM 1083 O O . THR A 1 137 ? 24.684 -4.309 74.253 1.00 15.24 146 THR A O 1
ATOM 1087 N N . ILE A 1 138 ? 24.780 -4.531 71.995 1.00 12.72 147 ILE A N 1
ATOM 1088 C CA . ILE A 1 138 ? 23.432 -5.030 71.836 1.00 14.00 147 ILE A CA 1
ATOM 1089 C C . ILE A 1 138 ? 23.233 -6.374 72.474 1.00 14.73 147 ILE A C 1
ATOM 1090 O O . ILE A 1 138 ? 22.230 -6.607 73.203 1.00 16.10 147 ILE A O 1
ATOM 1095 N N . PHE A 1 139 ? 24.136 -7.293 72.221 1.00 14.41 148 PHE A N 1
ATOM 1096 C CA . PHE A 1 139 ? 23.994 -8.630 72.821 1.00 14.72 148 PHE A CA 1
ATOM 1097 C C . PHE A 1 139 ? 24.032 -8.606 74.344 1.00 17.02 148 PHE A C 1
ATOM 1098 O O . PHE A 1 139 ? 23.214 -9.297 74.954 1.00 19.03 148 PHE A O 1
ATOM 1106 N N . MET A 1 140 ? 24.930 -7.834 74.935 1.00 19.03 149 MET A N 1
ATOM 1107 C CA . MET A 1 140 ? 25.039 -7.671 76.426 1.00 18.76 149 MET A CA 1
ATOM 1108 C C . MET A 1 140 ? 23.751 -7.022 76.955 1.00 20.66 149 MET A C 1
ATOM 1109 O O . MET A 1 140 ? 23.234 -7.473 77.991 1.00 21.50 149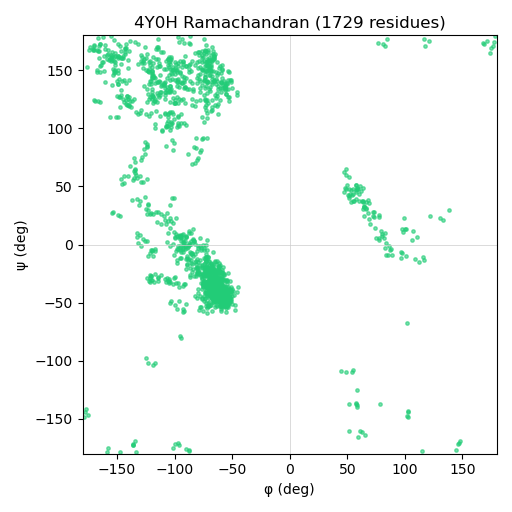 MET A O 1
ATOM 1114 N N . TRP A 1 141 ? 23.229 -6.000 76.281 1.00 18.05 150 TRP A N 1
ATOM 1115 C CA . TRP A 1 141 ? 21.938 -5.386 76.682 1.00 19.21 150 TRP A CA 1
ATOM 1116 C C . TRP A 1 141 ? 20.794 -6.381 76.647 1.00 19.24 150 TRP A C 1
ATOM 1117 O O . TRP A 1 141 ? 19.971 -6.450 77.588 1.00 20.70 150 TRP A O 1
ATOM 1128 N N . TYR A 1 142 ? 20.731 -7.198 75.590 1.00 17.45 151 TYR A N 1
ATOM 1129 C CA . TYR A 1 142 ? 19.619 -8.145 75.486 1.00 18.44 151 TYR A CA 1
ATOM 1130 C C . TYR A 1 142 ? 19.677 -9.177 76.579 1.00 20.47 151 TYR A C 1
ATOM 1131 O O . TYR A 1 142 ? 18.634 -9.501 77.177 1.00 21.39 151 TYR A O 1
ATOM 1140 N N . ARG A 1 143 ? 20.864 -9.670 76.865 1.00 20.60 152 ARG A N 1
ATOM 1141 C CA A ARG A 1 143 ? 21.023 -10.719 77.872 0.70 24.40 152 ARG A CA 1
ATOM 1142 C CA B ARG A 1 143 ? 21.030 -10.720 77.869 0.30 21.73 152 ARG A CA 1
ATOM 1143 C C . ARG A 1 143 ? 20.738 -10.121 79.226 1.00 23.06 152 ARG A C 1
ATOM 1144 O O . ARG A 1 143 ? 20.238 -10.786 80.084 1.00 23.33 152 ARG A O 1
ATOM 1159 N N . SER A 1 144 ? 21.110 -8.870 79.409 1.00 22.83 153 SER A N 1
ATOM 1160 C CA . SER A 1 144 ? 20.847 -8.169 80.676 1.00 25.09 153 SER A CA 1
ATOM 1161 C C . SER A 1 144 ? 19.323 -7.989 80.843 1.00 26.49 153 SER A C 1
ATOM 1162 O O . SER A 1 144 ? 18.794 -8.133 81.966 1.00 29.14 153 SER A O 1
ATOM 1165 N N . LYS A 1 145 ? 18.585 -7.771 79.772 1.00 24.44 154 LYS A N 1
ATOM 1166 C CA . LYS A 1 145 ? 17.089 -7.692 79.924 1.00 27.78 154 LYS A CA 1
ATOM 1167 C C . LYS A 1 145 ? 16.564 -9.042 80.373 1.00 28.95 154 LYS A C 1
ATOM 1168 O O . LYS A 1 145 ? 15.569 -9.151 81.095 1.00 29.50 154 LYS A O 1
ATOM 1174 N N . GLU A 1 146 ? 17.129 -10.090 79.817 1.00 28.53 155 GLU A N 1
ATOM 1175 C CA . GLU A 1 146 ? 16.620 -11.426 80.118 1.00 33.91 155 GLU A CA 1
ATOM 1176 C C . GLU A 1 146 ? 16.993 -11.877 81.506 1.00 34.22 155 GLU A C 1
ATOM 1177 O O . GLU A 1 146 ? 16.255 -12.603 82.131 1.00 40.16 155 GLU A O 1
ATOM 1183 N N . ARG A 1 147 ? 18.114 -11.462 82.038 1.00 34.29 156 ARG A N 1
ATOM 1184 C CA . ARG A 1 147 ? 18.408 -11.926 83.376 1.00 36.43 156 ARG A CA 1
ATOM 1185 C C . ARG A 1 147 ? 17.959 -11.021 84.564 1.00 40.41 156 ARG A C 1
ATOM 1186 O O . ARG A 1 147 ? 18.205 -11.369 85.716 1.00 40.10 156 ARG A O 1
ATOM 1194 N N . GLY A 1 148 ? 17.295 -9.888 84.349 1.00 39.49 157 GLY A N 1
ATOM 1195 C CA . GLY A 1 148 ? 17.096 -8.998 85.504 1.00 45.05 157 GLY A CA 1
ATOM 1196 C C . GLY A 1 148 ? 18.460 -8.322 85.633 1.00 48.00 157 GLY A C 1
ATOM 1197 O O . GLY A 1 148 ? 19.009 -7.992 84.583 1.00 57.15 157 GLY A O 1
ATOM 1198 N N . GLU A 1 149 ? 19.111 -8.096 86.785 1.00 56.20 158 GLU A N 1
ATOM 1199 C CA . GLU A 1 149 ? 18.831 -8.461 88.200 1.00 56.16 158 GLU A CA 1
ATOM 1200 C C . GLU A 1 149 ? 19.661 -9.652 88.690 1.00 49.01 158 GLU A C 1
ATOM 1201 O O . GLU A 1 149 ? 20.593 -9.452 89.489 1.00 46.00 158 GLU A O 1
ATOM 1207 N N . SER A 1 150 ? 19.418 -10.853 88.170 1.00 40.72 159 SER A N 1
ATOM 1208 C CA . SER A 1 150 ? 20.290 -11.984 88.515 1.00 39.25 159 SER A CA 1
ATOM 1209 C C . SER A 1 150 ? 21.737 -11.722 88.120 1.00 38.72 159 SER A C 1
ATOM 1210 O O . SER A 1 150 ? 22.024 -11.084 87.097 1.00 38.17 159 SER A O 1
ATOM 1213 N N . ALA A 1 151 ? 22.654 -12.265 88.903 1.00 39.13 160 ALA A N 1
ATOM 1214 C CA . ALA A 1 151 ? 24.075 -12.245 88.572 1.00 34.05 160 ALA A CA 1
ATOM 1215 C C . ALA A 1 151 ? 24.333 -13.198 87.379 1.00 33.33 160 ALA A C 1
ATOM 1216 O O . ALA A 1 151 ? 23.476 -14.001 87.016 1.00 28.25 160 ALA A O 1
ATOM 1218 N N . PHE A 1 152 ? 25.535 -13.083 86.807 1.00 30.71 161 PHE A N 1
ATOM 1219 C CA . PHE A 1 152 ? 25.992 -14.072 85.834 1.00 28.12 161 PHE A CA 1
ATOM 1220 C C . PHE A 1 152 ? 25.901 -15.390 86.591 1.00 34.05 161 PHE A C 1
ATOM 1221 O O . PHE A 1 152 ? 26.292 -15.426 87.745 1.00 34.75 161 PHE A O 1
ATOM 1229 N N . SER A 1 153 ? 25.385 -16.434 85.951 1.00 34.61 162 SER A N 1
ATOM 1230 C CA . SER A 1 153 ? 25.411 -17.779 86.545 1.00 34.79 162 SER A CA 1
ATOM 1231 C C . SER A 1 153 ? 26.779 -18.464 86.412 1.00 34.51 162 SER A C 1
ATOM 1232 O O . SER A 1 153 ? 27.617 -18.169 85.556 1.00 30.85 162 SER A O 1
ATOM 1235 N N . LYS A 1 154 ? 27.005 -19.436 87.286 1.00 35.58 163 LYS A N 1
ATOM 1236 C CA . LYS A 1 154 ? 28.242 -20.199 87.261 1.00 38.60 163 LYS A CA 1
ATOM 1237 C C . LYS A 1 154 ? 28.345 -20.911 85.911 1.00 30.48 163 LYS A C 1
ATOM 1238 O O . LYS A 1 154 ? 29.425 -20.986 85.344 1.00 30.55 163 LYS A O 1
ATOM 1244 N N . GLU A 1 155 ? 27.221 -21.401 85.394 1.00 31.26 164 GLU A N 1
ATOM 1245 C CA . GLU A 1 155 ? 27.252 -22.142 84.143 1.00 33.91 164 GLU A CA 1
ATOM 1246 C C . GLU A 1 155 ? 27.660 -21.181 82.975 1.00 31.05 164 GLU A C 1
ATOM 1247 O O . GLU A 1 155 ? 28.493 -21.514 82.125 1.00 27.08 164 GLU A O 1
ATOM 1253 N N . GLU A 1 156 ? 27.050 -20.002 82.986 1.00 27.21 165 GLU A N 1
ATOM 1254 C CA . GLU A 1 156 ? 27.416 -18.948 81.981 1.00 23.64 165 GLU A CA 1
ATOM 1255 C C . GLU A 1 156 ? 28.866 -18.600 82.049 1.00 23.44 165 GLU A C 1
ATOM 1256 O O . GLU A 1 156 ? 29.542 -18.550 81.025 1.00 23.37 165 GLU A O 1
ATOM 1262 N N . LEU A 1 157 ? 29.394 -18.379 83.255 1.00 23.49 166 LEU A N 1
ATOM 1263 C CA . LEU A 1 157 ? 30.798 -18.005 83.421 1.00 23.20 166 LEU A CA 1
ATOM 1264 C C . LEU A 1 157 ? 31.786 -19.110 82.933 1.00 23.68 166 LEU A C 1
ATOM 1265 O O . LEU A 1 157 ? 32.853 -18.807 82.387 1.00 26.46 166 LEU A O 1
ATOM 1270 N N . GLU A 1 158 ? 31.399 -20.353 83.131 1.00 25.37 167 GLU A N 1
ATOM 1271 C CA . GLU A 1 158 ? 32.203 -21.479 82.701 1.00 27.64 167 GLU A CA 1
ATOM 1272 C C . GLU A 1 158 ? 32.179 -21.671 81.188 1.00 24.72 167 GLU A C 1
ATOM 1273 O O . GLU A 1 158 ? 33.241 -21.714 80.569 1.00 26.79 167 GLU A O 1
ATOM 1279 N N . THR A 1 159 ? 30.985 -21.740 80.636 1.00 23.58 168 THR A N 1
ATOM 1280 C CA . THR A 1 159 ? 30.755 -22.038 79.204 1.00 22.71 168 THR A CA 1
ATOM 1281 C C . THR A 1 159 ? 31.239 -20.926 78.273 1.00 23.54 168 THR A C 1
ATOM 1282 O O . THR A 1 159 ? 31.789 -21.201 77.203 1.00 19.95 168 THR A O 1
ATOM 1286 N N . CYS A 1 160 ? 31.180 -19.691 78.730 1.00 22.61 169 CYS A N 1
ATOM 1287 C CA . CYS A 1 160 ? 31.670 -18.608 77.827 1.00 20.36 169 CYS A CA 1
ATOM 1288 C C . CYS A 1 160 ? 33.124 -18.685 77.492 1.00 20.69 169 CYS A C 1
ATOM 1289 O O . CYS A 1 160 ? 33.545 -18.270 76.396 1.00 17.63 169 CYS A O 1
ATOM 1292 N N . MET A 1 161 ? 33.962 -19.170 78.389 1.00 18.81 170 MET A N 1
ATOM 1293 C CA . MET A 1 161 ? 35.401 -19.231 78.137 1.00 21.38 170 MET A CA 1
ATOM 1294 C C . MET A 1 161 ? 35.772 -20.255 77.049 1.00 18.89 170 MET A C 1
ATOM 1295 O O . MET A 1 161 ? 36.861 -20.162 76.418 1.00 20.33 170 MET A O 1
ATOM 1300 N N . ILE A 1 162 ? 34.878 -21.233 76.877 1.00 20.57 171 ILE A N 1
ATOM 1301 C CA . ILE A 1 162 ? 35.059 -22.323 75.887 1.00 20.78 171 ILE A CA 1
ATOM 1302 C C . ILE A 1 162 ? 34.005 -22.264 74.780 1.00 20.96 171 ILE A C 1
ATOM 1303 O O . ILE A 1 162 ? 33.600 -23.261 74.168 1.00 21.19 171 ILE A O 1
ATOM 1308 N N . ASN A 1 163 ? 33.519 -21.048 74.512 1.00 20.86 172 ASN A N 1
ATOM 1309 C CA . ASN A 1 163 ? 32.698 -20.775 73.298 1.00 20.30 172 ASN A CA 1
ATOM 1310 C C . ASN A 1 163 ? 31.377 -21.522 73.263 1.00 19.65 172 ASN A C 1
ATOM 1311 O O . ASN A 1 163 ? 30.875 -21.834 72.212 1.00 20.05 172 ASN A O 1
ATOM 1316 N N . GLN A 1 164 ? 30.786 -21.793 74.440 1.00 20.09 173 GLN A N 1
ATOM 1317 C CA . GLN A 1 164 ? 29.540 -22.529 74.492 1.00 19.62 173 GLN A CA 1
ATOM 1318 C C . GLN A 1 164 ? 28.407 -21.772 75.176 1.00 19.99 173 GLN A C 1
ATOM 1319 O O . GLN A 1 164 ? 28.673 -20.903 76.012 1.00 19.63 173 GLN A O 1
ATOM 1325 N N . ALA A 1 165 ? 27.178 -22.181 74.847 1.00 19.56 174 ALA A N 1
ATOM 1326 C CA . ALA A 1 165 ? 25.957 -21.711 75.493 1.00 24.72 174 ALA A CA 1
ATOM 1327 C C . ALA A 1 165 ? 25.969 -22.366 76.895 1.00 26.74 174 ALA A C 1
ATOM 1328 O O . ALA A 1 165 ? 26.566 -23.419 77.070 1.00 25.30 174 ALA A O 1
ATOM 1330 N N . PRO A 1 166 ? 25.397 -21.713 77.891 1.00 23.68 175 PRO A N 1
ATOM 1331 C CA . PRO A 1 166 ? 24.619 -20.509 77.785 1.00 23.77 175 PRO A CA 1
ATOM 1332 C C . PRO A 1 166 ? 25.471 -19.242 77.942 1.00 21.24 175 PRO A C 1
ATOM 1333 O O . PRO A 1 166 ? 24.969 -18.146 77.803 1.00 24.72 175 PRO A O 1
ATOM 1337 N N . GLY A 1 167 ? 26.758 -19.391 78.172 1.00 20.70 176 GLY A N 1
ATOM 1338 C CA . GLY A 1 167 ? 27.653 -18.245 78.307 1.00 20.55 176 GLY A CA 1
ATOM 1339 C C . GLY A 1 167 ? 27.729 -17.458 76.995 1.00 21.61 176 GLY A C 1
ATOM 1340 O O . GLY A 1 167 ? 27.760 -16.238 77.000 1.00 19.65 176 GLY A O 1
ATOM 1341 N N . CYS A 1 168 ? 27.785 -18.173 75.888 1.00 18.48 177 CYS A N 1
ATOM 1342 C CA . CYS A 1 168 ? 27.801 -17.598 74.574 1.00 18.57 177 CYS A CA 1
ATOM 1343 C C . CYS A 1 168 ? 26.438 -17.870 74.004 1.00 21.38 177 CYS A C 1
ATOM 1344 O O . CYS A 1 168 ? 26.141 -18.991 73.559 1.00 24.94 177 CYS A O 1
ATOM 1347 N N . PRO A 1 169 ? 25.545 -16.866 73.991 1.00 18.66 178 PRO A N 1
ATOM 1348 C CA . PRO A 1 169 ? 24.204 -17.145 73.477 1.00 19.83 178 PRO A CA 1
ATOM 1349 C C . PRO A 1 169 ? 24.179 -17.289 71.936 1.00 22.74 178 PRO A C 1
ATOM 1350 O O . PRO A 1 169 ? 25.147 -16.954 71.224 1.00 22.24 178 PRO A O 1
ATOM 1354 N N . ASP A 1 170 ? 23.076 -17.786 71.438 1.00 23.30 179 ASP A N 1
ATOM 1355 C CA . ASP A 1 170 ? 22.893 -17.953 70.012 1.00 25.30 179 ASP A CA 1
ATOM 1356 C C . ASP A 1 170 ? 22.022 -16.863 69.417 1.00 24.69 179 ASP A C 1
ATOM 1357 O O . ASP A 1 170 ? 21.298 -17.075 68.470 1.00 23.81 179 ASP A O 1
ATOM 1362 N N . TYR A 1 171 ? 22.224 -15.640 69.876 1.00 23.52 180 TYR A N 1
ATOM 1363 C CA . TYR A 1 171 ? 21.478 -14.526 69.326 1.00 23.96 180 TYR A CA 1
ATOM 1364 C C . TYR A 1 171 ? 21.985 -14.090 67.949 1.00 20.48 180 TYR A C 1
ATOM 1365 O O . TYR A 1 171 ? 23.113 -14.355 67.582 1.00 20.24 180 TYR A O 1
ATOM 1374 N N . SER A 1 172 ? 21.147 -13.335 67.260 1.00 19.39 181 SER A N 1
ATOM 1375 C CA . SER A 1 172 ? 21.418 -12.860 65.906 1.00 20.27 181 SER A CA 1
ATOM 1376 C C . SER A 1 172 ? 21.212 -11.357 65.805 1.00 18.78 181 SER A C 1
ATOM 1377 O O . SER A 1 172 ? 20.528 -10.715 66.639 1.00 16.69 181 SER A O 1
ATOM 1380 N N . ILE A 1 173 ? 21.798 -10.815 64.769 1.00 17.42 182 ILE A N 1
ATOM 1381 C CA . ILE A 1 173 ? 21.529 -9.444 64.265 1.00 15.43 182 ILE A CA 1
ATOM 1382 C C . ILE A 1 173 ? 20.878 -9.646 62.948 1.00 15.64 182 ILE A C 1
ATOM 1383 O O . ILE A 1 173 ? 21.406 -10.359 62.113 1.00 17.00 182 ILE A O 1
ATOM 1388 N N . LEU A 1 174 ? 19.750 -9.020 62.729 1.00 15.13 183 LEU A N 1
ATOM 1389 C CA . LEU A 1 174 ? 19.061 -9.027 61.436 1.00 15.98 183 LEU A CA 1
ATOM 1390 C C . LEU A 1 174 ? 19.653 -7.942 60.542 1.00 16.65 183 LEU A C 1
ATOM 1391 O O . LEU A 1 174 ? 19.812 -6.769 60.962 1.00 17.26 183 LEU A O 1
ATOM 1396 N N . SER A 1 175 ? 19.957 -8.335 59.314 1.00 14.64 184 SER A N 1
ATOM 1397 C CA . SER A 1 175 ? 20.533 -7.413 58.318 1.00 14.64 184 SER A CA 1
ATOM 1398 C C . SER A 1 175 ? 19.798 -7.518 56.978 1.00 14.91 184 SER A C 1
ATOM 1399 O O . SER A 1 175 ? 18.944 -8.346 56.836 1.00 15.90 184 SER A O 1
ATOM 1402 N N . PHE A 1 176 ? 20.110 -6.641 56.030 1.00 13.10 185 PHE A N 1
ATOM 1403 C CA . PHE A 1 176 ? 19.394 -6.574 54.746 1.00 14.05 185 PHE A CA 1
ATOM 1404 C C . PHE A 1 176 ? 20.237 -6.987 53.572 1.00 14.85 185 PHE A C 1
ATOM 1405 O O . PHE A 1 176 ? 21.418 -6.698 53.482 1.00 14.94 185 PHE A O 1
ATOM 1413 N N . MET A 1 177 ? 19.586 -7.620 52.605 1.00 15.90 186 MET A N 1
ATOM 1414 C CA . MET A 1 177 ? 20.193 -7.862 51.278 1.00 16.68 186 MET A CA 1
ATOM 1415 C C . MET A 1 177 ? 20.618 -6.513 50.703 1.00 15.22 186 MET A C 1
ATOM 1416 O O . MET A 1 177 ? 19.945 -5.466 50.910 1.00 15.31 186 MET A O 1
ATOM 1421 N N . GLY A 1 178 ? 21.826 -6.484 50.146 1.00 14.77 187 GLY A N 1
ATOM 1422 C CA . GLY A 1 178 ? 22.457 -5.319 49.614 1.00 14.39 187 GLY A CA 1
ATOM 1423 C C . GLY A 1 178 ? 23.288 -4.475 50.616 1.00 13.17 187 GLY A C 1
ATOM 1424 O O . GLY A 1 178 ? 23.933 -3.503 50.216 1.00 13.26 187 GLY A O 1
ATOM 1425 N N . ALA A 1 179 ? 23.268 -4.873 51.886 1.00 13.50 188 ALA A N 1
ATOM 1426 C CA . ALA A 1 179 ? 23.937 -4.106 52.978 1.00 13.32 188 ALA A CA 1
ATOM 1427 C C . ALA A 1 179 ? 25.444 -4.194 52.898 1.00 13.80 188 ALA A C 1
ATOM 1428 O O . ALA A 1 179 ? 26.014 -5.144 52.414 1.00 13.57 188 ALA A O 1
ATOM 1430 N N . PHE A 1 180 ? 26.101 -3.231 53.497 1.00 12.30 189 PHE A N 1
ATOM 1431 C CA . PHE A 1 180 ? 27.520 -3.320 53.710 1.00 12.33 189 PHE A CA 1
ATOM 1432 C C . PHE A 1 180 ? 27.795 -2.680 55.031 1.00 13.68 189 PHE A C 1
ATOM 1433 O O . PHE A 1 180 ? 27.479 -1.482 55.233 1.00 14.11 189 PHE A O 1
ATOM 1441 N N . HIS A 1 181 ? 28.417 -3.474 55.912 1.00 11.46 190 HIS A N 1
ATOM 1442 C CA . HIS A 1 181 ? 28.666 -3.037 57.290 1.00 11.57 190 HIS A CA 1
ATOM 1443 C C . HIS A 1 181 ? 30.084 -3.301 57.737 1.00 12.07 190 HIS A C 1
ATOM 1444 O O . HIS A 1 181 ? 30.393 -3.117 58.892 1.00 12.38 190 HIS A O 1
ATOM 1451 N N . GLY A 1 182 ? 30.948 -3.747 56.824 1.00 12.51 191 GLY A N 1
ATOM 1452 C CA . GLY A 1 182 ? 32.306 -4.038 57.157 1.00 12.14 191 GLY A CA 1
ATOM 1453 C C . GLY A 1 182 ? 32.647 -5.464 56.860 1.00 13.73 191 GLY A C 1
ATOM 1454 O O . GLY A 1 182 ? 31.718 -6.275 56.520 1.00 14.17 191 GLY A O 1
ATOM 1455 N N . ARG A 1 183 ? 33.936 -5.750 57.055 1.00 11.29 192 ARG A N 1
ATOM 1456 C CA . ARG A 1 183 ? 34.420 -7.106 56.585 1.00 14.13 192 ARG A CA 1
ATOM 1457 C C . ARG A 1 183 ? 35.138 -7.976 57.638 1.00 14.78 192 ARG A C 1
ATOM 1458 O O . ARG A 1 183 ? 35.681 -9.038 57.281 1.00 17.65 192 ARG A O 1
ATOM 1466 N N . THR A 1 184 ? 35.240 -7.548 58.889 1.00 12.39 193 THR A N 1
ATOM 1467 C CA . THR A 1 184 ? 35.657 -8.434 59.963 1.00 13.87 193 THR A CA 1
ATOM 1468 C C . THR A 1 184 ? 34.549 -9.479 60.127 1.00 13.56 193 THR A C 1
ATOM 1469 O O . THR A 1 184 ? 33.451 -9.293 59.635 1.00 14.92 193 THR A O 1
ATOM 1473 N N . MET A 1 185 ? 34.763 -10.577 60.844 1.00 13.94 194 MET A N 1
ATOM 1474 C CA . MET A 1 185 ? 33.865 -11.682 60.712 1.00 14.53 194 MET A CA 1
ATOM 1475 C C . MET A 1 185 ? 32.461 -11.458 61.262 1.00 13.27 194 MET A C 1
ATOM 1476 O O . MET A 1 185 ? 31.526 -12.074 60.761 1.00 15.80 194 MET A O 1
ATOM 1481 N N . GLY A 1 186 ? 32.273 -10.608 62.274 1.00 14.43 195 GLY A N 1
ATOM 1482 C CA . GLY A 1 186 ? 30.927 -10.295 62.712 1.00 13.18 195 GLY A CA 1
ATOM 1483 C C . GLY A 1 186 ? 30.194 -9.347 61.739 1.00 12.60 195 GLY A C 1
ATOM 1484 O O . GLY A 1 186 ? 29.056 -9.637 61.290 1.00 13.67 195 GLY A O 1
ATOM 1485 N N . CYS A 1 187 ? 30.888 -8.234 61.354 1.00 13.70 196 CYS A N 1
ATOM 1486 C CA . CYS A 1 187 ? 30.369 -7.267 60.369 1.00 14.86 196 CYS A CA 1
ATOM 1487 C C . CYS A 1 187 ? 29.998 -7.995 59.105 1.00 13.62 196 CYS A C 1
ATOM 1488 O O . CYS A 1 187 ? 28.973 -7.730 58.438 1.00 14.42 196 CYS A O 1
ATOM 1491 N N . LEU A 1 188 ? 30.873 -8.926 58.710 1.00 13.57 197 LEU A N 1
ATOM 1492 C CA . LEU A 1 188 ? 30.677 -9.551 57.422 1.00 12.97 197 LEU A CA 1
ATOM 1493 C C . LEU A 1 188 ? 29.396 -10.353 57.302 1.00 13.13 197 LEU A C 1
ATOM 1494 O O . LEU A 1 188 ? 28.795 -10.434 56.207 1.00 13.15 197 LEU A O 1
ATOM 1499 N N . ALA A 1 189 ? 29.004 -11.010 58.389 1.00 13.16 198 ALA A N 1
ATOM 1500 C CA . ALA A 1 189 ? 27.772 -11.761 58.365 1.00 14.20 198 ALA A CA 1
ATOM 1501 C C . ALA A 1 189 ? 26.559 -10.872 58.062 1.00 14.12 198 ALA A C 1
ATOM 1502 O O . ALA A 1 189 ? 25.545 -11.364 57.603 1.00 16.14 198 ALA A O 1
ATOM 1504 N N . THR A 1 190 ? 26.627 -9.573 58.431 1.00 13.33 199 THR A N 1
ATOM 1505 C CA . THR A 1 190 ? 25.580 -8.615 58.116 1.00 13.06 199 THR A CA 1
ATOM 1506 C C . THR A 1 190 ? 25.758 -7.929 56.776 1.00 13.38 199 THR A C 1
ATOM 1507 O O . THR A 1 190 ? 24.883 -7.201 56.332 1.00 14.20 199 THR A O 1
ATOM 1511 N N . THR A 1 191 ? 26.850 -8.229 56.069 1.00 12.63 200 THR A N 1
ATOM 1512 C CA . THR A 1 191 ? 27.160 -7.619 54.781 1.00 12.02 200 THR A CA 1
ATOM 1513 C C . THR A 1 191 ? 26.677 -8.564 53.683 1.00 13.92 200 THR A C 1
ATOM 1514 O O . THR A 1 191 ? 26.820 -9.802 53.804 1.00 16.64 200 THR A O 1
ATOM 1518 N N . HIS A 1 192 ? 26.028 -7.983 52.681 1.00 14.23 201 HIS A N 1
ATOM 1519 C CA . HIS A 1 192 ? 25.444 -8.705 51.572 1.00 13.87 201 HIS A CA 1
ATOM 1520 C C . HIS A 1 192 ? 25.550 -7.889 50.305 1.00 14.86 201 HIS A C 1
ATOM 1521 O O . HIS A 1 192 ? 24.572 -7.704 49.569 1.00 16.99 201 HIS A O 1
ATOM 1528 N N . SER A 1 193 ? 26.764 -7.443 50.037 1.00 15.00 202 SER A N 1
ATOM 1529 C CA . SER A 1 193 ? 27.060 -6.517 48.983 1.00 15.95 202 SER A CA 1
ATOM 1530 C C . SER A 1 193 ? 27.453 -7.163 47.643 1.00 20.14 202 SER A C 1
ATOM 1531 O O . SER A 1 193 ? 26.835 -6.877 46.637 1.00 22.35 202 SER A O 1
ATOM 1534 N N . LYS A 1 194 ? 28.507 -7.976 47.625 1.00 16.92 203 LYS A N 1
ATOM 1535 C CA . LYS A 1 194 ? 28.986 -8.619 46.426 1.00 18.02 203 LYS A CA 1
ATOM 1536 C C . LYS A 1 194 ? 29.594 -9.929 46.854 1.00 17.28 203 LYS A C 1
ATOM 1537 O O . LYS A 1 194 ? 30.174 -10.036 47.945 1.00 15.62 203 LYS A O 1
ATOM 1543 N N . ALA A 1 195 ? 29.503 -10.933 45.999 1.00 16.52 204 ALA A N 1
ATOM 1544 C CA . ALA A 1 195 ? 29.938 -12.254 46.420 1.00 15.61 204 ALA A CA 1
ATOM 1545 C C . ALA A 1 195 ? 31.419 -12.312 46.749 1.00 14.92 204 ALA A C 1
ATOM 1546 O O . ALA A 1 195 ? 31.825 -12.996 47.637 1.00 13.87 204 ALA A O 1
ATOM 1548 N N . ILE A 1 196 ? 32.218 -11.561 46.052 1.00 13.46 205 ILE A N 1
ATOM 1549 C CA . ILE A 1 196 ? 33.667 -11.637 46.226 1.00 16.33 205 ILE A CA 1
ATOM 1550 C C . ILE A 1 196 ? 34.043 -11.145 47.628 1.00 15.25 205 ILE A C 1
ATOM 1551 O O . ILE A 1 196 ? 35.022 -11.618 48.164 1.00 15.59 205 ILE A O 1
ATOM 1556 N N . HIS A 1 197 ? 33.185 -10.293 48.242 1.00 15.91 206 HIS A N 1
ATOM 1557 C CA . HIS A 1 197 ? 33.447 -9.825 49.607 1.00 14.38 206 HIS A CA 1
ATOM 1558 C C . HIS A 1 197 ? 33.239 -10.939 50.637 1.00 14.27 206 HIS A C 1
ATOM 1559 O O . HIS A 1 197 ? 33.833 -10.897 51.731 1.00 16.01 206 HIS A O 1
ATOM 1566 N N . LYS A 1 198 ? 32.370 -11.899 50.303 1.00 13.00 207 LYS A N 1
ATOM 1567 C CA . LYS A 1 198 ? 31.792 -12.917 51.212 1.00 13.78 207 LYS A CA 1
ATOM 1568 C C . LYS A 1 198 ? 32.385 -14.303 51.048 1.00 13.23 207 LYS A C 1
ATOM 1569 O O . LYS A 1 198 ? 32.456 -15.072 52.001 1.00 15.32 207 LYS A O 1
ATOM 1575 N N . ILE A 1 199 ? 32.766 -14.633 49.813 1.00 14.60 208 ILE A N 1
ATOM 1576 C CA . ILE A 1 199 ? 33.046 -16.068 49.476 1.00 14.91 208 ILE A CA 1
ATOM 1577 C C . ILE A 1 199 ? 34.255 -16.600 50.274 1.00 13.88 208 ILE A C 1
ATOM 1578 O O . ILE A 1 199 ? 35.296 -15.918 50.477 1.00 15.01 208 ILE A O 1
ATOM 1583 N N . ASP A 1 200 ? 34.076 -17.847 50.759 1.00 15.07 209 ASP A N 1
ATOM 1584 C CA . ASP A 1 200 ? 35.074 -18.686 51.430 1.00 14.46 209 ASP A CA 1
ATOM 1585 C C . ASP A 1 200 ? 35.286 -18.328 52.915 1.00 13.85 209 ASP A C 1
ATOM 1586 O O . ASP A 1 200 ? 36.098 -18.941 53.571 1.00 15.20 209 ASP A O 1
ATOM 1591 N N . ILE A 1 201 ? 34.458 -17.426 53.459 1.00 14.17 210 ILE A N 1
ATOM 1592 C CA . ILE A 1 201 ? 34.583 -17.038 54.828 1.00 13.31 210 ILE A CA 1
ATOM 1593 C C . ILE A 1 201 ? 33.452 -17.608 55.660 1.00 12.84 210 ILE A C 1
ATOM 1594 O O . ILE A 1 201 ? 32.246 -17.425 55.331 1.00 13.21 210 ILE A O 1
ATOM 1599 N N . PRO A 1 202 ? 33.785 -18.235 56.818 1.00 13.05 211 PRO A N 1
ATOM 1600 C CA . PRO A 1 202 ? 32.724 -18.717 57.695 1.00 13.77 211 PRO A CA 1
ATOM 1601 C C . PRO A 1 202 ? 31.789 -17.551 58.156 1.00 15.64 211 PRO A C 1
ATOM 1602 O O . PRO A 1 202 ? 32.261 -16.434 58.314 1.00 15.84 211 PRO A O 1
ATOM 1606 N N . SER A 1 203 ? 30.549 -17.892 58.424 1.00 14.62 212 SER A N 1
ATOM 1607 C CA . SER A 1 203 ? 29.530 -16.910 58.700 1.00 14.86 212 SER A CA 1
ATOM 1608 C C . SER A 1 203 ? 28.682 -17.309 59.848 1.00 15.78 212 SER A C 1
ATOM 1609 O O . SER A 1 203 ? 29.007 -18.304 60.572 1.00 15.40 212 SER A O 1
ATOM 1612 N N . PHE A 1 204 ? 27.611 -16.532 60.075 1.00 14.61 213 PHE A N 1
ATOM 1613 C CA . PHE A 1 204 ? 26.630 -16.804 61.095 1.00 15.79 213 PHE A CA 1
ATOM 1614 C C . PHE A 1 204 ? 25.288 -16.995 60.391 1.00 16.67 213 PHE A C 1
ATOM 1615 O O . PHE A 1 204 ? 24.888 -16.233 59.469 1.00 17.64 213 PHE A O 1
ATOM 1623 N N . ASP A 1 205 ? 24.466 -17.904 60.909 1.00 17.63 214 ASP A N 1
ATOM 1624 C CA . ASP A 1 205 ? 23.068 -18.041 60.462 1.00 18.93 214 ASP A CA 1
ATOM 1625 C C . ASP A 1 205 ? 22.159 -17.017 61.138 1.00 18.11 214 ASP A C 1
ATOM 1626 O O . ASP A 1 205 ? 21.587 -17.236 62.215 1.00 18.89 214 ASP A O 1
ATOM 1631 N N . TRP A 1 206 ? 22.163 -15.816 60.566 1.00 17.99 215 TRP A N 1
ATOM 1632 C CA . TRP A 1 206 ? 21.376 -14.694 61.074 1.00 17.08 215 TRP A CA 1
ATOM 1633 C C . TRP A 1 206 ? 20.402 -14.265 59.973 1.00 16.06 215 TRP A C 1
ATOM 1634 O O . TRP A 1 206 ? 20.660 -14.477 58.798 1.00 17.85 215 TRP A O 1
ATOM 1645 N N . PRO A 1 207 ? 19.223 -13.739 60.323 1.00 15.92 216 PRO A N 1
ATOM 1646 C CA . PRO A 1 207 ? 18.208 -13.482 59.314 1.00 16.40 216 PRO A CA 1
ATOM 1647 C C . PRO A 1 207 ? 18.582 -12.345 58.386 1.00 15.54 216 PRO A C 1
ATOM 1648 O O . PRO A 1 207 ? 19.162 -11.362 58.827 1.00 17.62 216 PRO A O 1
ATOM 1652 N N . ILE A 1 208 ? 18.182 -12.474 57.138 1.00 16.05 217 ILE A N 1
ATOM 1653 C CA . ILE A 1 208 ? 18.484 -11.523 56.108 1.00 17.00 217 ILE A CA 1
ATOM 1654 C C . ILE A 1 208 ? 17.201 -11.131 55.395 1.00 16.76 217 ILE A C 1
ATOM 1655 O O . ILE A 1 208 ? 16.549 -11.956 54.714 1.00 16.32 217 ILE A O 1
ATOM 1660 N N . ALA A 1 209 ? 16.840 -9.857 55.522 1.00 15.42 218 ALA A N 1
ATOM 1661 C CA . ALA A 1 209 ? 15.603 -9.341 54.974 1.00 16.33 218 ALA A CA 1
ATOM 1662 C C . ALA A 1 209 ? 15.817 -8.621 53.678 1.00 16.49 218 ALA A C 1
ATOM 1663 O O . ALA A 1 209 ? 16.925 -8.135 53.415 1.00 16.48 218 ALA A O 1
ATOM 1665 N N . PRO A 1 210 ? 14.789 -8.501 52.836 1.00 16.33 219 PRO A N 1
ATOM 1666 C CA . PRO A 1 210 ? 14.932 -7.743 51.594 1.00 17.83 219 PRO A CA 1
ATOM 1667 C C . PRO A 1 210 ? 14.893 -6.228 51.887 1.00 17.08 219 PRO A C 1
ATOM 1668 O O . PRO A 1 210 ? 14.129 -5.796 52.699 1.00 18.15 219 PRO A O 1
ATOM 1672 N N . PHE A 1 211 ? 15.766 -5.467 51.258 1.00 15.58 220 PHE A N 1
ATOM 1673 C CA . PHE A 1 211 ? 15.690 -4.028 51.324 1.00 16.80 220 PHE A CA 1
ATOM 1674 C C . PHE A 1 211 ? 14.852 -3.555 50.132 1.00 16.17 220 PHE A C 1
ATOM 1675 O O . PHE A 1 211 ? 15.012 -4.081 49.011 1.00 15.78 220 PHE A O 1
ATOM 1683 N N . PRO A 1 212 ? 13.966 -2.545 50.347 1.00 17.44 221 PRO A N 1
ATOM 1684 C CA . PRO A 1 212 ? 13.152 -2.154 49.207 1.00 17.71 221 PRO A CA 1
ATOM 1685 C C . PRO A 1 212 ? 13.938 -1.815 47.944 1.00 17.22 221 PRO A C 1
ATOM 1686 O O . PRO A 1 212 ? 15.047 -1.233 48.001 1.00 17.44 221 PRO A O 1
ATOM 1690 N N . ARG A 1 213 ? 13.411 -2.209 46.779 1.00 16.17 222 ARG A N 1
ATOM 1691 C CA . ARG A 1 213 ? 13.908 -1.719 45.534 1.00 15.57 222 ARG A CA 1
ATOM 1692 C C . ARG A 1 213 ? 12.903 -0.747 44.940 1.00 16.54 222 ARG A C 1
ATOM 1693 O O . ARG A 1 213 ? 11.827 -1.177 44.399 1.00 17.20 222 ARG A O 1
ATOM 1701 N N . LEU A 1 214 ? 13.164 0.554 45.083 1.00 16.65 223 LEU A N 1
ATOM 1702 C CA . LEU A 1 214 ? 12.247 1.559 44.506 1.00 16.56 223 LEU A CA 1
ATOM 1703 C C . LEU A 1 214 ? 12.324 1.567 42.999 1.00 16.94 223 LEU A C 1
ATOM 1704 O O . LEU A 1 214 ? 13.397 1.322 42.401 1.00 17.27 223 LEU A O 1
ATOM 1709 N N . LYS A 1 215 ? 11.178 1.940 42.386 1.00 17.57 224 LYS A N 1
ATOM 1710 C CA . LYS A 1 215 ? 11.060 2.153 40.957 1.00 17.62 224 LYS A CA 1
ATOM 1711 C C . LYS A 1 215 ? 11.018 3.672 40.635 1.00 16.82 224 LYS A C 1
ATOM 1712 O O . LYS A 1 215 ? 10.407 4.462 41.397 1.00 16.18 224 LYS A O 1
ATOM 1718 N N . TYR A 1 216 ? 11.659 4.066 39.545 1.00 16.80 225 TYR A N 1
ATOM 1719 C CA . TYR A 1 216 ? 11.857 5.442 39.152 1.00 19.76 225 TYR A CA 1
ATOM 1720 C C . TYR A 1 216 ? 11.220 5.667 37.810 1.00 21.08 225 TYR A C 1
ATOM 1721 O O . TYR A 1 216 ? 11.279 4.791 36.976 1.00 19.64 225 TYR A O 1
ATOM 1730 N N . PRO A 1 217 ? 10.619 6.843 37.576 1.00 24.11 226 PRO A N 1
ATOM 1731 C CA . PRO A 1 217 ? 10.576 7.994 38.483 1.00 21.65 226 PRO A CA 1
ATOM 1732 C C . PRO A 1 217 ? 9.653 7.753 39.618 1.00 22.47 226 PRO A C 1
ATOM 1733 O O . PRO A 1 217 ? 8.663 7.092 39.431 1.00 22.86 226 PRO A O 1
ATOM 1737 N N . LEU A 1 218 ? 10.006 8.199 40.817 1.00 19.78 227 LEU A N 1
ATOM 1738 C CA . LEU A 1 218 ? 9.195 7.947 41.987 1.00 21.61 227 LEU A CA 1
ATOM 1739 C C . LEU A 1 218 ? 7.708 8.387 41.850 1.00 22.26 227 LEU A C 1
ATOM 1740 O O . LEU A 1 218 ? 6.845 7.700 42.346 1.00 23.73 227 LEU A O 1
ATOM 1745 N N . GLU A 1 219 ? 7.453 9.489 41.177 1.00 29.46 228 GLU A N 1
ATOM 1746 C CA . GLU A 1 219 ? 6.078 10.020 41.105 1.00 32.59 228 GLU A CA 1
ATOM 1747 C C . GLU A 1 219 ? 5.256 9.143 40.240 1.00 31.15 228 GLU A C 1
ATOM 1748 O O . GLU A 1 219 ? 4.051 9.234 40.278 1.00 27.36 228 GLU A O 1
ATOM 1754 N N . GLU A 1 220 ? 5.876 8.336 39.404 1.00 27.73 229 GLU A N 1
ATOM 1755 C CA . GLU A 1 220 ? 5.086 7.428 38.565 1.00 27.49 229 GLU A CA 1
ATOM 1756 C C . GLU A 1 220 ? 4.892 6.029 39.115 1.00 25.39 229 GLU A C 1
ATOM 1757 O O . GLU A 1 220 ? 4.205 5.191 38.463 1.00 25.78 229 GLU A O 1
ATOM 1763 N N . PHE A 1 221 ? 5.404 5.798 40.326 1.00 24.34 230 PHE A N 1
ATOM 1764 C CA . PHE A 1 221 ? 5.290 4.521 40.994 1.00 25.07 230 PHE A CA 1
ATOM 1765 C C . PHE A 1 221 ? 4.838 4.655 42.434 1.00 26.86 230 PHE A C 1
ATOM 1766 O O . PHE A 1 221 ? 5.343 3.935 43.294 1.00 21.99 230 PHE A O 1
ATOM 1774 N N . VAL A 1 222 ? 3.894 5.573 42.723 1.00 25.15 231 VAL A N 1
ATOM 1775 C CA . VAL A 1 222 ? 3.544 5.835 44.122 1.00 29.11 231 VAL A CA 1
ATOM 1776 C C . VAL A 1 222 ? 3.025 4.605 44.882 1.00 28.80 231 VAL A C 1
ATOM 1777 O O . VAL A 1 222 ? 3.593 4.171 45.910 1.00 28.19 231 VAL A O 1
ATOM 1781 N N . LYS A 1 223 ? 1.965 4.003 44.378 1.00 30.40 232 LYS A N 1
ATOM 1782 C CA . LYS A 1 223 ? 1.446 2.760 44.988 1.00 27.19 232 LYS A CA 1
ATOM 1783 C C . LYS A 1 223 ? 2.437 1.599 45.014 1.00 26.30 232 LYS A C 1
ATOM 1784 O O . LYS A 1 223 ? 2.549 0.958 46.020 1.00 27.34 232 LYS A O 1
ATOM 1787 N N . GLU A 1 224 ? 3.127 1.361 43.915 1.00 24.96 233 GLU A N 1
ATOM 1788 C CA . GLU A 1 224 ? 4.038 0.207 43.783 1.00 25.25 233 GLU A CA 1
ATOM 1789 C C . GLU A 1 224 ? 5.147 0.319 44.830 1.00 22.22 233 GLU A C 1
ATOM 1790 O O . GLU A 1 224 ? 5.489 -0.656 45.476 1.00 20.47 233 GLU A O 1
ATOM 1796 N N . ASN A 1 225 ? 5.684 1.530 44.986 1.00 23.11 234 ASN A N 1
ATOM 1797 C CA . ASN A 1 225 ? 6.771 1.763 45.956 1.00 20.38 234 ASN A CA 1
ATOM 1798 C C . ASN A 1 225 ? 6.227 1.655 47.374 1.00 21.17 234 ASN A C 1
ATOM 1799 O O . ASN A 1 225 ? 6.892 1.114 48.210 1.00 20.76 234 ASN A O 1
ATOM 1804 N N . GLN A 1 226 ? 5.008 2.118 47.649 1.00 21.20 235 GLN A N 1
ATOM 1805 C CA . GLN A 1 226 ? 4.438 1.874 48.963 1.00 22.06 235 GLN A CA 1
ATOM 1806 C C . GLN A 1 226 ? 4.282 0.386 49.230 1.00 20.78 235 GLN A C 1
ATOM 1807 O O . GLN A 1 226 ? 4.543 -0.080 50.323 1.00 20.85 235 GLN A O 1
ATOM 1813 N N . GLN A 1 227 ? 3.829 -0.353 48.222 1.00 22.32 236 GLN A N 1
ATOM 1814 C CA . GLN A 1 227 ? 3.608 -1.775 48.369 1.00 26.34 236 GLN A CA 1
ATOM 1815 C C . GLN A 1 227 ? 4.879 -2.589 48.605 1.00 22.93 236 GLN A C 1
ATOM 1816 O O . GLN A 1 227 ? 4.897 -3.582 49.351 1.00 20.25 236 GLN A O 1
ATOM 1822 N N . GLU A 1 228 ? 5.902 -2.139 47.894 1.00 18.31 237 GLU A N 1
ATOM 1823 C CA . GLU A 1 228 ? 7.242 -2.765 47.972 1.00 21.21 237 GLU A CA 1
ATOM 1824 C C . GLU A 1 228 ? 7.812 -2.552 49.360 1.00 20.38 237 GLU A C 1
ATOM 1825 O O . GLU A 1 228 ? 8.238 -3.496 50.038 1.00 20.49 237 GLU A O 1
ATOM 1831 N N . GLU A 1 229 ? 7.713 -1.333 49.884 1.00 18.37 238 GLU A N 1
ATOM 1832 C CA . GLU A 1 229 ? 8.176 -1.091 51.212 1.00 19.75 238 GLU A CA 1
ATOM 1833 C C . GLU A 1 229 ? 7.345 -1.884 52.224 1.00 20.63 238 GLU A C 1
ATOM 1834 O O . GLU A 1 229 ? 7.874 -2.496 53.149 1.00 19.86 238 GLU A O 1
ATOM 1840 N N . ALA A 1 230 ? 6.003 -1.923 52.060 1.00 22.57 239 ALA A N 1
ATOM 1841 C CA . ALA A 1 230 ? 5.205 -2.702 52.992 1.00 22.28 239 ALA A CA 1
ATOM 1842 C C . ALA A 1 230 ? 5.575 -4.180 52.978 1.00 20.75 239 ALA A C 1
ATOM 1843 O O . ALA A 1 230 ? 5.637 -4.781 54.034 1.00 20.27 239 ALA A O 1
ATOM 1845 N N . ARG A 1 231 ? 5.799 -4.762 51.816 1.00 21.11 240 ARG A N 1
ATOM 1846 C CA . ARG A 1 231 ? 6.213 -6.149 51.712 1.00 22.64 240 ARG A CA 1
ATOM 1847 C C . ARG A 1 231 ? 7.515 -6.368 52.491 1.00 22.11 240 ARG A C 1
ATOM 1848 O O . ARG A 1 231 ? 7.660 -7.340 53.225 1.00 19.68 240 ARG A O 1
ATOM 1856 N N . CYS A 1 232 ? 8.479 -5.457 52.338 1.00 19.89 241 CYS A N 1
ATOM 1857 C CA . CYS A 1 232 ? 9.750 -5.674 53.062 1.00 18.48 241 CYS A CA 1
ATOM 1858 C C . CYS A 1 232 ? 9.586 -5.618 54.575 1.00 17.48 241 CYS A C 1
ATOM 1859 O O . CYS A 1 232 ? 10.164 -6.407 55.290 1.00 20.16 241 CYS A O 1
ATOM 1862 N N . LEU A 1 233 ? 8.798 -4.660 55.042 1.00 18.76 242 LEU A N 1
ATOM 1863 C CA . LEU A 1 233 ? 8.525 -4.531 56.472 1.00 19.71 242 LEU A CA 1
ATOM 1864 C C . LEU A 1 233 ? 7.891 -5.813 57.010 1.00 19.49 242 LEU A C 1
ATOM 1865 O O . LEU A 1 233 ? 8.276 -6.357 58.085 1.00 19.58 242 LEU A O 1
ATOM 1870 N N . GLU A 1 234 ? 6.904 -6.332 56.266 1.00 22.78 243 GLU A N 1
ATOM 1871 C CA . GLU A 1 234 ? 6.273 -7.611 56.690 1.00 24.52 243 GLU A CA 1
ATOM 1872 C C . GLU A 1 234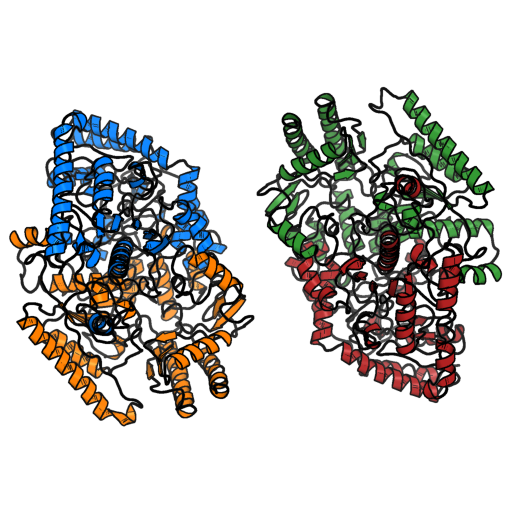 ? 7.284 -8.757 56.794 1.00 21.15 243 GLU A C 1
ATOM 1873 O O . GLU A 1 234 ? 7.270 -9.523 57.766 1.00 20.85 243 GLU A O 1
ATOM 1879 N N . GLU A 1 235 ? 8.224 -8.834 55.855 1.00 21.75 244 GLU A N 1
ATOM 1880 C CA . GLU A 1 235 ? 9.175 -9.914 55.829 1.00 21.03 244 GLU A CA 1
ATOM 1881 C C . GLU A 1 235 ? 10.171 -9.783 56.949 1.00 19.06 244 GLU A C 1
ATOM 1882 O O . GLU A 1 235 ? 10.674 -10.768 57.477 1.00 18.61 244 GLU A O 1
ATOM 1888 N N . VAL A 1 236 ? 10.502 -8.541 57.314 1.00 17.53 245 VAL A N 1
ATOM 1889 C CA . VAL A 1 236 ? 11.342 -8.314 58.511 1.00 17.82 245 VAL A CA 1
ATOM 1890 C C . VAL A 1 236 ? 10.632 -8.914 59.711 1.00 19.57 245 VAL A C 1
ATOM 1891 O O . VAL A 1 236 ? 11.230 -9.591 60.533 1.00 18.13 245 VAL A O 1
ATOM 1895 N N . GLU A 1 237 ? 9.350 -8.592 59.873 1.00 20.23 246 GLU A N 1
ATOM 1896 C CA . GLU A 1 237 ? 8.701 -8.989 61.116 1.00 21.33 246 GLU A CA 1
ATOM 1897 C C . GLU A 1 237 ? 8.583 -10.494 61.173 1.00 20.84 246 GLU A C 1
ATOM 1898 O O . GLU A 1 237 ? 8.855 -11.147 62.198 1.00 22.20 246 GLU A O 1
ATOM 1904 N N . ASP A 1 238 ? 8.196 -11.076 60.050 1.00 22.11 247 ASP A N 1
ATOM 1905 C CA . ASP A 1 238 ? 8.220 -12.549 59.906 1.00 22.98 247 ASP A CA 1
ATOM 1906 C C . ASP A 1 238 ? 9.564 -13.208 60.248 1.00 23.03 247 ASP A C 1
ATOM 1907 O O . ASP A 1 238 ? 9.568 -14.244 60.879 1.00 21.14 247 ASP A O 1
ATOM 1912 N N . LEU A 1 239 ? 10.686 -12.598 59.850 1.00 21.07 248 LEU A N 1
ATOM 1913 C CA . LEU A 1 239 ? 11.980 -13.151 60.189 1.00 20.47 248 LEU A CA 1
ATOM 1914 C C . LEU A 1 239 ? 12.249 -13.093 61.659 1.00 18.12 248 LEU A C 1
ATOM 1915 O O . LEU A 1 239 ? 12.869 -13.975 62.191 1.00 19.66 248 LEU A O 1
ATOM 1920 N N . ILE A 1 240 ? 11.861 -11.998 62.330 1.00 18.10 249 ILE A N 1
ATOM 1921 C CA . ILE A 1 240 ? 12.073 -11.887 63.754 1.00 19.26 249 ILE A CA 1
ATOM 1922 C C . ILE A 1 240 ? 11.304 -13.034 64.483 1.00 20.06 249 ILE A C 1
ATOM 1923 O O . ILE A 1 240 ? 11.824 -13.673 65.372 1.00 21.89 249 ILE A O 1
ATOM 1928 N N . VAL A 1 241 ? 10.071 -13.257 64.044 1.00 23.10 250 VAL A N 1
ATOM 1929 C CA . VAL A 1 241 ? 9.229 -14.326 64.629 1.00 23.70 250 VAL A CA 1
ATOM 1930 C C . VAL A 1 241 ? 9.861 -15.702 64.364 1.00 26.41 250 VAL A C 1
ATOM 1931 O O . VAL A 1 241 ? 9.984 -16.551 65.278 1.00 26.58 250 VAL A O 1
ATOM 1935 N N . LYS A 1 242 ? 10.318 -15.900 63.146 1.00 25.87 251 LYS A N 1
ATOM 1936 C CA . LYS A 1 242 ? 10.895 -17.165 62.749 1.00 23.29 251 LYS A CA 1
ATOM 1937 C C . LYS A 1 242 ? 12.168 -17.452 63.557 1.00 27.76 251 LYS A C 1
ATOM 1938 O O . LYS A 1 242 ? 12.421 -18.579 64.053 1.00 24.09 251 LYS A O 1
ATOM 1944 N N . TYR A 1 243 ? 13.040 -16.437 63.667 1.00 23.38 252 TYR A N 1
ATOM 1945 C CA . TYR A 1 243 ? 14.269 -16.664 64.395 1.00 22.20 252 TYR A CA 1
ATOM 1946 C C . TYR A 1 243 ? 14.080 -16.792 65.907 1.00 20.86 252 TYR A C 1
ATOM 1947 O O . TYR A 1 243 ? 14.903 -17.457 66.583 1.00 21.13 252 TYR A O 1
ATOM 1956 N N . ARG A 1 244 ? 13.012 -16.215 66.470 1.00 22.48 253 ARG A N 1
ATOM 1957 C CA . ARG A 1 244 ? 12.711 -16.405 67.895 1.00 24.58 253 ARG A CA 1
ATOM 1958 C C . ARG A 1 244 ? 12.331 -17.899 68.087 1.00 24.38 253 ARG A C 1
ATOM 1959 O O . ARG A 1 244 ? 12.849 -18.532 68.987 1.00 25.85 253 ARG A O 1
ATOM 1967 N N . LYS A 1 245 ? 11.560 -18.469 67.169 1.00 27.74 254 LYS A N 1
ATOM 1968 C CA . LYS A 1 245 ? 11.192 -19.913 67.266 1.00 30.79 254 LYS A CA 1
ATOM 1969 C C . LYS A 1 245 ? 12.373 -20.854 67.071 1.00 31.83 254 LYS A C 1
ATOM 1970 O O . LYS A 1 245 ? 12.444 -21.909 67.701 1.00 31.77 254 LYS A O 1
ATOM 1976 N N . LYS A 1 246 ? 13.338 -20.460 66.235 1.00 29.52 255 LYS A N 1
ATOM 1977 C CA . LYS A 1 246 ? 14.624 -21.145 66.101 1.00 29.31 255 LYS A CA 1
ATOM 1978 C C . LYS A 1 246 ? 15.567 -21.105 67.304 1.00 26.74 255 LYS A C 1
ATOM 1979 O O . LYS A 1 246 ? 16.610 -21.728 67.248 1.00 29.08 255 LYS A O 1
ATOM 1985 N N . LYS A 1 247 ? 15.220 -20.353 68.345 1.00 30.17 256 LYS A N 1
ATOM 1986 C CA . LYS A 1 247 ? 16.087 -20.107 69.491 1.00 29.23 256 LYS A CA 1
ATOM 1987 C C . LYS A 1 247 ? 17.358 -19.362 69.059 1.00 25.53 256 LYS A C 1
ATOM 1988 O O . LYS A 1 247 ? 18.447 -19.592 69.561 1.00 24.68 256 LYS A O 1
ATOM 1994 N N . LYS A 1 248 ? 17.174 -18.454 68.113 1.00 21.80 257 LYS A N 1
ATOM 1995 C CA . LYS A 1 248 ? 18.264 -17.572 67.605 1.00 21.16 257 LYS A CA 1
ATOM 1996 C C . LYS A 1 248 ? 17.707 -16.146 67.582 1.00 20.62 257 LYS A C 1
ATOM 1997 O O . LYS A 1 248 ? 17.658 -15.449 66.555 1.00 23.09 257 LYS A O 1
ATOM 2003 N N . THR A 1 249 ? 17.255 -15.722 68.770 1.00 21.63 258 THR A N 1
ATOM 2004 C CA . THR A 1 249 ? 16.516 -14.522 68.970 1.00 22.91 258 THR A CA 1
ATOM 2005 C C . THR A 1 249 ? 17.272 -13.326 68.379 1.00 19.96 258 THR A C 1
ATOM 2006 O O . THR A 1 249 ? 18.480 -13.155 68.582 1.00 17.27 258 THR A O 1
ATOM 2010 N N . VAL A 1 250 ? 16.517 -12.519 67.653 1.00 21.40 259 VAL A N 1
ATOM 2011 C CA . VAL A 1 250 ? 17.067 -11.283 67.046 1.00 20.19 259 VAL A CA 1
ATOM 2012 C C . VAL A 1 250 ? 17.211 -10.234 68.124 1.00 18.46 259 VAL A C 1
ATOM 2013 O O . VAL A 1 250 ? 16.218 -9.738 68.650 1.00 19.05 259 VAL A O 1
ATOM 2017 N N . ALA A 1 251 ? 18.457 -9.927 68.474 1.00 18.11 260 ALA A N 1
ATOM 2018 C CA . ALA A 1 251 ? 18.724 -8.967 69.505 1.00 17.50 260 ALA A CA 1
ATOM 2019 C C . ALA A 1 251 ? 18.771 -7.541 68.926 1.00 15.93 260 ALA A C 1
ATOM 2020 O O . ALA A 1 251 ? 18.593 -6.587 69.660 1.00 16.90 260 ALA A O 1
ATOM 2022 N N . GLY A 1 252 ? 19.111 -7.409 67.646 1.00 16.15 261 GLY A N 1
ATOM 2023 C CA . GLY A 1 252 ? 19.209 -6.106 67.001 1.00 14.65 261 GLY A CA 1
ATOM 2024 C C . GLY A 1 252 ? 18.935 -6.231 65.528 1.00 14.88 261 GLY A C 1
ATOM 2025 O O . GLY A 1 252 ? 19.043 -7.309 64.961 1.00 16.87 261 GLY A O 1
ATOM 2026 N N . ILE A 1 253 ? 18.623 -5.073 64.934 1.00 13.77 262 ILE A N 1
ATOM 2027 C CA . ILE A 1 253 ? 18.444 -4.892 63.499 1.00 13.89 262 ILE A CA 1
ATOM 2028 C C . ILE A 1 253 ? 19.444 -3.815 63.053 1.00 15.52 262 ILE A C 1
ATOM 2029 O O . ILE A 1 253 ? 19.489 -2.725 63.697 1.00 15.71 262 ILE A O 1
ATOM 2034 N N . ILE A 1 254 ? 20.288 -4.122 62.065 1.00 13.29 263 ILE A N 1
ATOM 2035 C CA . ILE A 1 254 ? 21.242 -3.133 61.543 1.00 11.97 263 ILE A CA 1
ATOM 2036 C C . ILE A 1 254 ? 20.786 -2.733 60.146 1.00 12.03 263 ILE A C 1
ATOM 2037 O O . ILE A 1 254 ? 20.367 -3.590 59.334 1.00 13.72 263 ILE A O 1
ATOM 2042 N N . VAL A 1 255 ? 20.852 -1.435 59.842 1.00 11.37 264 VAL A N 1
ATOM 2043 C CA . VAL A 1 255 ? 20.525 -0.904 58.526 1.00 12.18 264 VAL A CA 1
ATOM 2044 C C . VAL A 1 255 ? 21.270 0.382 58.218 1.00 12.80 264 VAL A C 1
ATOM 2045 O O . VAL A 1 255 ? 21.560 1.178 59.130 1.00 13.05 264 VAL A O 1
ATOM 2049 N N . GLU A 1 256 ? 21.552 0.590 56.927 1.00 12.23 265 GLU A N 1
ATOM 2050 C CA . GLU A 1 256 ? 22.107 1.866 56.462 1.00 11.52 265 GLU A CA 1
ATOM 2051 C C . GLU A 1 256 ? 20.924 2.789 56.052 1.00 12.12 265 GLU A C 1
ATOM 2052 O O . GLU A 1 256 ? 19.957 2.327 55.485 1.00 14.12 265 GLU A O 1
ATOM 2058 N N . PRO A 1 257 ? 21.043 4.111 56.308 1.00 12.04 266 PRO A N 1
ATOM 2059 C CA . PRO A 1 257 ? 19.949 5.005 55.789 1.00 13.44 266 PRO A CA 1
ATOM 2060 C C . PRO A 1 257 ? 19.801 5.017 54.258 1.00 12.73 266 PRO A C 1
ATOM 2061 O O . PRO A 1 257 ? 18.706 5.289 53.773 1.00 13.98 266 PRO A O 1
ATOM 2065 N N . ILE A 1 258 ? 20.916 4.820 53.549 1.00 14.03 267 ILE A N 1
ATOM 2066 C CA . ILE A 1 258 ? 20.958 4.624 52.108 1.00 13.57 267 ILE A CA 1
ATOM 2067 C C . ILE A 1 258 ? 22.015 3.534 51.965 1.00 13.39 267 ILE A C 1
ATOM 2068 O O . ILE A 1 258 ? 23.082 3.661 52.551 1.00 13.48 267 ILE A O 1
ATOM 2073 N N . GLN A 1 259 ? 21.691 2.445 51.281 1.00 13.21 268 GLN A N 1
ATOM 2074 C CA . GLN A 1 259 ? 22.738 1.350 51.087 1.00 14.23 268 GLN A CA 1
ATOM 2075 C C . GLN A 1 259 ? 23.742 1.884 50.102 1.00 16.83 268 GLN A C 1
ATOM 2076 O O . GLN A 1 259 ? 23.333 2.288 49.041 1.00 19.14 268 GLN A O 1
ATOM 2082 N N . SER A 1 260 ? 25.025 1.791 50.409 1.00 15.95 269 SER A N 1
ATOM 2083 C CA . SER A 1 260 ? 26.120 2.349 49.613 1.00 16.72 269 SER A CA 1
ATOM 2084 C C . SER A 1 260 ? 26.780 1.296 48.708 1.00 17.07 269 SER A C 1
ATOM 2085 O O . SER A 1 260 ? 26.460 1.216 47.551 1.00 17.56 269 SER A O 1
ATOM 2088 N N A GLU A 1 261 ? 27.683 0.504 49.268 0.70 15.64 270 GLU A N 1
ATOM 2089 N N B GLU A 1 261 ? 27.730 0.499 49.212 0.30 17.63 270 GLU A N 1
ATOM 2090 C CA A GLU A 1 261 ? 28.473 -0.444 48.456 0.70 16.57 270 GLU A CA 1
ATOM 2091 C CA B GLU A 1 261 ? 28.469 -0.398 48.286 0.30 18.73 270 GLU A CA 1
ATOM 2092 C C A GLU A 1 261 ? 27.572 -1.386 47.640 0.70 16.62 270 GLU A C 1
ATOM 2093 C C B GLU A 1 261 ? 27.550 -1.395 47.579 0.30 18.09 270 GLU A C 1
ATOM 2094 O O A GLU A 1 261 ? 27.907 -1.755 46.533 0.70 19.14 270 GLU A O 1
ATOM 2095 O O B GLU A 1 261 ? 27.857 -1.810 46.469 0.30 19.29 270 GLU A O 1
ATOM 2106 N N . GLY A 1 262 ? 26.421 -1.774 48.180 1.00 16.85 271 GLY A N 1
ATOM 2107 C CA . GLY A 1 262 ? 25.510 -2.664 47.489 1.00 18.23 271 GLY A CA 1
ATOM 2108 C C . GLY A 1 262 ? 24.674 -2.056 46.396 1.00 19.69 271 GLY A C 1
ATOM 2109 O O . GLY A 1 262 ? 23.910 -2.773 45.749 1.00 19.70 271 GLY A O 1
ATOM 2110 N N . GLY A 1 263 ? 24.830 -0.744 46.117 1.00 16.22 272 GLY A N 1
ATOM 2111 C CA . GLY A 1 263 ? 24.160 -0.115 44.941 1.00 16.08 272 GLY A CA 1
ATOM 2112 C C . GLY A 1 263 ? 23.370 1.193 45.129 1.00 17.23 272 GLY A C 1
ATOM 2113 O O . GLY A 1 263 ? 22.514 1.484 44.312 1.00 15.51 272 GLY A O 1
ATOM 2114 N N . ASP A 1 264 ? 23.668 1.969 46.164 1.00 17.26 273 ASP A N 1
ATOM 2115 C CA . ASP A 1 264 ? 22.981 3.281 46.379 1.00 15.43 273 ASP A CA 1
ATOM 2116 C C . ASP A 1 264 ? 21.482 3.018 46.307 1.00 16.64 273 ASP A C 1
ATOM 2117 O O . ASP A 1 264 ? 20.783 3.665 45.561 1.00 16.77 273 ASP A O 1
ATOM 2122 N N . ASN A 1 265 ? 21.033 2.138 47.177 1.00 13.94 274 ASN A N 1
ATOM 2123 C CA . ASN A 1 265 ? 19.574 1.856 47.314 1.00 15.53 274 ASN A CA 1
ATOM 2124 C C . ASN A 1 265 ? 18.976 2.740 48.388 1.00 15.06 274 ASN A C 1
ATOM 2125 O O . ASN A 1 265 ? 19.424 2.716 49.534 1.00 13.45 274 ASN A O 1
ATOM 2130 N N . HIS A 1 266 ? 17.933 3.480 47.995 1.00 14.74 275 HIS A N 1
ATOM 2131 C CA . HIS A 1 266 ? 17.183 4.354 48.878 1.00 15.46 275 HIS A CA 1
ATOM 2132 C C . HIS A 1 266 ? 15.837 3.761 49.261 1.00 15.83 275 HIS A C 1
ATOM 2133 O O . HIS A 1 266 ? 15.304 2.846 48.601 1.00 15.98 275 HIS A O 1
ATOM 2140 N N . ALA A 1 267 ? 15.292 4.272 50.368 1.00 15.68 276 ALA A N 1
ATOM 2141 C CA . ALA A 1 267 ? 13.906 3.949 50.794 1.00 16.77 276 ALA A CA 1
ATOM 2142 C C . ALA A 1 267 ? 13.280 5.210 51.413 1.00 17.00 276 ALA A C 1
ATOM 2143 O O . ALA A 1 267 ? 13.998 6.151 51.810 1.00 16.51 276 ALA A O 1
ATOM 2145 N N . SER A 1 268 ? 11.952 5.225 51.586 1.00 16.85 277 SER A N 1
ATOM 2146 C CA . SER A 1 268 ? 11.328 6.444 52.012 1.00 17.53 277 SER A CA 1
ATOM 2147 C C . SER A 1 268 ? 11.604 6.616 53.518 1.00 18.60 277 SER A C 1
ATOM 2148 O O . SER A 1 268 ? 11.892 5.643 54.292 1.00 17.22 277 SER A O 1
ATOM 2151 N N . ASP A 1 269 ? 11.454 7.854 53.971 1.00 17.10 278 ASP A N 1
ATOM 2152 C CA . ASP A 1 269 ? 11.587 8.116 55.386 1.00 18.04 278 ASP A CA 1
ATOM 2153 C C . ASP A 1 269 ? 10.559 7.373 56.185 1.00 17.22 278 ASP A C 1
ATOM 2154 O O . ASP A 1 269 ? 10.832 6.890 57.260 1.00 16.87 278 ASP A O 1
ATOM 2159 N N . ASP A 1 270 ? 9.360 7.246 55.620 1.00 18.94 279 ASP A N 1
ATOM 2160 C CA . ASP A 1 270 ? 8.279 6.406 56.221 1.00 19.68 279 ASP A CA 1
ATOM 2161 C C . ASP A 1 270 ? 8.700 4.941 56.489 1.00 18.65 279 ASP A C 1
ATOM 2162 O O . ASP A 1 270 ? 8.411 4.375 57.550 1.00 20.30 279 ASP A O 1
ATOM 2167 N N . PHE A 1 271 ? 9.435 4.343 55.522 1.00 16.47 280 PHE A N 1
ATOM 2168 C CA . PHE A 1 271 ? 9.924 2.988 55.683 1.00 18.51 280 PHE A CA 1
ATOM 2169 C C . PHE A 1 271 ? 10.804 2.892 56.922 1.00 15.47 280 PHE A C 1
ATOM 2170 O O . PHE A 1 271 ? 10.665 1.985 57.758 1.00 17.12 280 PHE A O 1
ATOM 2178 N N . PHE A 1 272 ? 11.744 3.830 57.050 1.00 16.68 281 PHE A N 1
ATOM 2179 C CA . PHE A 1 272 ? 12.569 3.821 58.217 1.00 15.56 281 PHE A CA 1
ATOM 2180 C C . PHE A 1 272 ? 11.854 4.001 59.564 1.00 15.46 281 PHE A C 1
ATOM 2181 O O . PHE A 1 272 ? 12.226 3.372 60.545 1.00 16.42 281 PHE A O 1
ATOM 2189 N N . ARG A 1 273 ? 10.875 4.920 59.616 1.00 17.22 282 ARG A N 1
ATOM 2190 C CA . ARG A 1 273 ? 10.114 5.140 60.842 1.00 18.28 282 ARG A CA 1
ATOM 2191 C C . ARG A 1 273 ? 9.367 3.880 61.211 1.00 17.61 282 ARG A C 1
ATOM 2192 O O . ARG A 1 273 ? 9.360 3.464 62.362 1.00 18.82 282 ARG A O 1
ATOM 2200 N N . LYS A 1 274 ? 8.809 3.206 60.210 1.00 18.53 283 LYS A N 1
ATOM 2201 C CA . LYS A 1 274 ? 8.117 1.949 60.463 1.00 19.55 283 LYS A CA 1
ATOM 2202 C C . LYS A 1 274 ? 9.027 0.801 60.873 1.00 19.32 283 LYS A C 1
ATOM 2203 O O . LYS A 1 274 ? 8.667 0.015 61.746 1.00 19.65 283 LYS A O 1
ATOM 2209 N N . LEU A 1 275 ? 10.222 0.737 60.282 1.00 18.19 284 LEU A N 1
ATOM 2210 C CA . LEU A 1 275 ? 11.226 -0.220 60.646 1.00 17.54 284 LEU A CA 1
ATOM 2211 C C . LEU A 1 275 ? 11.665 -0.028 62.071 1.00 17.20 284 LEU A C 1
ATOM 2212 O O . LEU A 1 275 ? 11.739 -1.021 62.804 1.00 20.24 284 LEU A O 1
ATOM 2217 N N . ARG A 1 276 ? 11.825 1.235 62.489 1.00 17.54 285 ARG A N 1
ATOM 2218 C CA . ARG A 1 276 ? 12.221 1.587 63.832 1.00 17.14 285 ARG A CA 1
ATOM 2219 C C . ARG A 1 276 ? 11.150 1.069 64.831 1.00 16.95 285 ARG A C 1
ATOM 2220 O O . ARG A 1 276 ? 11.463 0.539 65.868 1.00 17.87 285 ARG A O 1
ATOM 2228 N N . ASP A 1 277 ? 9.886 1.198 64.441 1.00 20.80 286 ASP A N 1
ATOM 2229 C CA . ASP A 1 277 ? 8.777 0.789 65.311 1.00 19.72 286 ASP A CA 1
ATOM 2230 C C . ASP A 1 277 ? 8.715 -0.715 65.412 1.00 20.67 286 ASP A C 1
ATOM 2231 O O . ASP A 1 277 ? 8.393 -1.212 66.452 1.00 20.74 286 ASP A O 1
ATOM 2236 N N . ILE A 1 278 ? 9.018 -1.456 64.331 1.00 18.18 287 ILE A N 1
ATOM 2237 C CA . ILE A 1 278 ? 9.066 -2.925 64.364 1.00 20.10 287 ILE A CA 1
ATOM 2238 C C . ILE A 1 278 ? 10.132 -3.353 65.315 1.00 19.91 287 ILE A C 1
ATOM 2239 O O . ILE A 1 278 ? 9.955 -4.279 66.101 1.00 19.17 287 ILE A O 1
ATOM 2244 N N . SER A 1 279 ? 11.288 -2.689 65.222 1.00 19.27 288 SER A N 1
ATOM 2245 C CA . SER A 1 279 ? 12.366 -3.045 66.071 1.00 19.59 288 SER A CA 1
ATOM 2246 C C . SER A 1 279 ? 11.937 -2.912 67.554 1.00 21.10 288 SER A C 1
ATOM 2247 O O . SER A 1 279 ? 12.145 -3.819 68.322 1.00 22.07 288 SER A O 1
ATOM 2250 N N A ARG A 1 280 ? 11.372 -1.771 67.933 0.50 21.29 289 ARG A N 1
ATOM 2251 N N B ARG A 1 280 ? 11.377 -1.770 67.952 0.50 22.97 289 ARG A N 1
ATOM 2252 C CA A ARG A 1 280 ? 10.949 -1.540 69.306 0.50 21.47 289 ARG A CA 1
ATOM 2253 C CA B ARG A 1 280 ? 10.970 -1.572 69.345 0.50 24.69 289 ARG A CA 1
ATOM 2254 C C A ARG A 1 280 ? 9.917 -2.585 69.766 0.50 21.17 289 ARG A C 1
ATOM 2255 C C B ARG A 1 280 ? 9.918 -2.604 69.775 0.50 22.87 289 ARG A C 1
ATOM 2256 O O A ARG A 1 280 ? 10.046 -3.156 70.849 0.50 21.02 289 ARG A O 1
ATOM 2257 O O B ARG A 1 280 ? 10.031 -3.192 70.850 0.50 22.31 289 ARG A O 1
ATOM 2272 N N . LYS A 1 281 ? 8.953 -2.855 68.898 1.00 20.80 290 LYS A N 1
ATOM 2273 C CA . LYS A 1 281 ? 7.872 -3.793 69.172 1.00 21.61 290 LYS A CA 1
ATOM 2274 C C . LYS A 1 281 ? 8.357 -5.170 69.515 1.00 21.03 290 LYS A C 1
ATOM 2275 O O . LYS A 1 281 ? 7.788 -5.834 70.390 1.00 22.83 290 LYS A O 1
ATOM 2281 N N . HIS A 1 282 ? 9.433 -5.626 68.874 1.00 20.90 291 HIS A N 1
ATOM 2282 C CA . HIS A 1 282 ? 10.012 -6.946 69.212 1.00 19.13 291 HIS A CA 1
ATOM 2283 C C . HIS A 1 282 ? 11.174 -6.979 70.184 1.00 19.62 291 HIS A C 1
ATOM 2284 O O . HIS A 1 282 ? 11.776 -8.014 70.429 1.00 22.57 291 HIS A O 1
ATOM 2291 N N . GLY A 1 283 ? 11.478 -5.810 70.736 1.00 18.79 292 GLY A N 1
ATOM 2292 C CA . GLY A 1 283 ? 12.471 -5.630 71.767 1.00 19.05 292 GLY A CA 1
ATOM 2293 C C . GLY A 1 283 ? 13.859 -5.821 71.076 1.00 17.74 292 GLY A C 1
ATOM 2294 O O . GLY A 1 283 ? 14.793 -6.234 71.744 1.00 20.42 292 GLY A O 1
ATOM 2295 N N . CYS A 1 284 ? 13.937 -5.528 69.795 1.00 17.04 293 CYS A N 1
ATOM 2296 C CA . CYS A 1 284 ? 15.245 -5.539 69.025 1.00 16.97 293 CYS A CA 1
ATOM 2297 C C . CYS A 1 284 ? 15.892 -4.162 69.156 1.00 16.86 293 CYS A C 1
ATOM 2298 O O . CYS A 1 284 ? 15.254 -3.147 68.923 1.00 17.62 293 CYS A O 1
ATOM 2301 N N . ALA A 1 285 ? 17.171 -4.079 69.438 1.00 16.30 294 ALA A N 1
ATOM 2302 C CA . ALA A 1 285 ? 17.826 -2.775 69.323 1.00 15.70 294 ALA A CA 1
ATOM 2303 C C . ALA A 1 285 ? 17.860 -2.311 67.859 1.00 17.57 294 ALA A C 1
ATOM 2304 O O . ALA A 1 285 ? 18.156 -3.126 66.970 1.00 17.37 294 ALA A O 1
ATOM 2306 N N . PHE A 1 286 ? 17.672 -1.021 67.594 1.00 14.81 295 PHE A N 1
ATOM 2307 C CA . PHE A 1 286 ? 17.725 -0.526 66.216 1.00 16.00 295 PHE A CA 1
ATOM 2308 C C . PHE A 1 286 ? 19.052 0.214 66.077 1.00 14.22 295 PHE A C 1
ATOM 2309 O O . PHE A 1 286 ? 19.357 1.248 66.770 1.00 13.44 295 PHE A O 1
ATOM 2317 N N . LEU A 1 287 ? 19.896 -0.408 65.248 1.00 13.88 296 LEU A N 1
ATOM 2318 C CA . LEU A 1 287 ? 21.257 0.024 64.966 1.00 13.52 296 LEU A CA 1
ATOM 2319 C C . LEU A 1 287 ? 21.384 0.641 63.614 1.00 13.25 296 LEU A C 1
ATOM 2320 O O . LEU A 1 287 ? 21.252 -0.028 62.607 1.00 13.52 296 LEU A O 1
ATOM 2325 N N . VAL A 1 288 ? 21.591 1.938 63.544 1.00 12.63 297 VAL A N 1
ATOM 2326 C CA . VAL A 1 288 ? 21.756 2.681 62.295 1.00 11.57 297 VAL A CA 1
ATOM 2327 C C . VAL A 1 288 ? 23.243 2.874 61.981 1.00 12.01 297 VAL A C 1
ATOM 2328 O O . VAL A 1 288 ? 23.960 3.457 62.770 1.00 12.72 297 VAL A O 1
ATOM 2332 N N . ASP A 1 289 ? 23.677 2.382 60.821 1.00 11.44 298 ASP A N 1
ATOM 2333 C CA . ASP A 1 289 ? 25.045 2.455 60.379 1.00 11.00 298 ASP A CA 1
ATOM 2334 C C . ASP A 1 289 ? 25.203 3.660 59.464 1.00 10.86 298 ASP A C 1
ATOM 2335 O O . ASP A 1 289 ? 24.766 3.678 58.285 1.00 11.73 298 ASP A O 1
ATOM 2340 N N . GLU A 1 290 ? 25.765 4.722 60.021 1.00 11.70 299 GLU A N 1
ATOM 2341 C CA . GLU A 1 290 ? 26.005 5.964 59.324 1.00 11.73 299 GLU A CA 1
ATOM 2342 C C . GLU A 1 290 ? 27.446 6.130 58.964 1.00 10.67 299 GLU A C 1
ATOM 2343 O O . GLU A 1 290 ? 27.913 7.221 58.717 1.00 11.75 299 GLU A O 1
ATOM 2349 N N . VAL A 1 291 ? 28.216 5.024 58.865 1.00 10.39 300 VAL A N 1
ATOM 2350 C CA . VAL A 1 291 ? 29.609 5.151 58.521 1.00 10.62 300 VAL A CA 1
ATOM 2351 C C . VAL A 1 291 ? 29.784 5.929 57.206 1.00 11.11 300 VAL A C 1
ATOM 2352 O O . VAL A 1 291 ? 30.709 6.710 57.031 1.00 13.19 300 VAL A O 1
ATOM 2356 N N . GLN A 1 292 ? 28.951 5.611 56.201 1.00 11.38 301 GLN A N 1
ATOM 2357 C CA . GLN A 1 292 ? 29.046 6.300 54.930 1.00 12.62 301 GLN A CA 1
ATOM 2358 C C . GLN A 1 292 ? 28.069 7.453 54.748 1.00 13.74 301 GLN A C 1
ATOM 2359 O O . GLN A 1 292 ? 28.411 8.448 54.094 1.00 14.52 301 GLN A O 1
ATOM 2365 N N . THR A 1 293 ? 26.861 7.335 55.332 1.00 13.81 302 THR A N 1
ATOM 2366 C CA . THR A 1 293 ? 25.917 8.465 55.149 1.00 14.05 302 THR A CA 1
ATOM 2367 C C . THR A 1 293 ? 26.172 9.642 56.079 1.00 14.42 302 THR A C 1
ATOM 2368 O O . THR A 1 293 ? 25.717 10.797 55.802 1.00 14.06 302 THR A O 1
ATOM 2372 N N . GLY A 1 294 ? 26.884 9.387 57.151 1.00 13.31 303 GLY A N 1
ATOM 2373 C CA . GLY A 1 294 ? 27.121 10.381 58.174 1.00 13.60 303 GLY A CA 1
ATOM 2374 C C . GLY A 1 294 ? 28.173 11.418 57.762 1.00 13.46 303 GLY A C 1
ATOM 2375 O O . GLY A 1 294 ? 29.117 11.176 57.003 1.00 14.37 303 GLY A O 1
ATOM 2376 N N . GLY A 1 295 ? 28.009 12.629 58.304 1.00 12.86 304 GLY A N 1
ATOM 2377 C CA . GLY A 1 295 ? 28.923 13.715 58.106 1.00 12.74 304 GLY A CA 1
ATOM 2378 C C . GLY A 1 295 ? 28.543 14.765 57.085 1.00 16.30 304 GLY A C 1
ATOM 2379 O O . GLY A 1 295 ? 29.369 15.589 56.734 1.00 23.55 304 GLY A O 1
ATOM 2380 N N . GLY A 1 296 ? 27.299 14.779 56.645 1.00 13.16 305 GLY A N 1
ATOM 2381 C CA . GLY A 1 296 ? 26.699 15.951 56.069 1.00 13.14 305 GLY A CA 1
ATOM 2382 C C . GLY A 1 296 ? 26.284 15.925 54.616 1.00 13.84 305 GLY A C 1
ATOM 2383 O O . GLY A 1 296 ? 25.537 16.832 54.169 1.00 14.49 305 GLY A O 1
ATOM 2384 N N . SER A 1 297 ? 26.691 14.882 53.833 1.00 12.41 306 SER A N 1
ATOM 2385 C CA A SER A 1 297 ? 26.524 14.977 52.401 0.50 12.72 306 SER A CA 1
ATOM 2386 C CA B SER A 1 297 ? 26.518 14.924 52.403 0.50 14.36 306 SER A CA 1
ATOM 2387 C C . SER A 1 297 ? 25.057 14.918 51.969 1.00 13.57 306 SER A C 1
ATOM 2388 O O . SER A 1 297 ? 24.748 15.367 50.846 1.00 14.08 306 SER A O 1
ATOM 2393 N N . THR A 1 298 ? 24.183 14.355 52.820 1.00 12.49 307 THR A N 1
ATOM 2394 C CA . THR A 1 298 ? 22.763 14.321 52.500 1.00 12.79 307 THR A CA 1
ATOM 2395 C C . THR A 1 298 ? 22.050 15.636 52.774 1.00 14.75 307 THR A C 1
ATOM 2396 O O . THR A 1 298 ? 20.816 15.712 52.622 1.00 14.82 307 THR A O 1
ATOM 2400 N N . GLY A 1 299 ? 22.792 16.609 53.318 1.00 13.36 308 GLY A N 1
ATOM 2401 C CA . GLY A 1 299 ? 22.241 17.922 53.666 1.00 14.18 308 GLY A CA 1
ATOM 2402 C C . GLY A 1 299 ? 21.834 18.079 55.116 1.00 13.96 308 GLY A C 1
ATOM 2403 O O . GLY A 1 299 ? 21.493 19.178 55.538 1.00 14.32 308 GLY A O 1
ATOM 2404 N N . LYS A 1 300 ? 21.889 16.996 55.887 1.00 12.69 309 LYS A N 1
ATOM 2405 C CA . LYS A 1 300 ? 21.760 16.990 57.368 1.00 14.23 309 LYS A CA 1
ATOM 2406 C C . LYS A 1 300 ? 22.993 16.223 57.864 1.00 14.43 309 LYS A C 1
ATOM 2407 O O . LYS A 1 300 ? 23.590 15.412 57.123 1.00 13.57 309 LYS A O 1
ATOM 2413 N N . PHE A 1 301 ? 23.426 16.552 59.055 1.00 14.35 310 PHE A N 1
ATOM 2414 C CA . PHE A 1 301 ? 24.691 15.941 59.569 1.00 12.57 310 PHE A CA 1
ATOM 2415 C C . PHE A 1 301 ? 24.630 14.410 59.536 1.00 13.03 310 PHE A C 1
ATOM 2416 O O . PHE A 1 301 ? 25.577 13.735 58.989 1.00 11.60 310 PHE A O 1
ATOM 2424 N N . TRP A 1 302 ? 23.562 13.862 60.118 1.00 12.63 311 TRP A N 1
ATOM 2425 C CA . TRP A 1 302 ? 23.304 12.440 60.064 1.00 12.38 311 TRP A CA 1
ATOM 2426 C C . TRP A 1 302 ? 22.147 12.237 59.111 1.00 13.26 311 TRP A C 1
ATOM 2427 O O . TRP A 1 302 ? 21.106 12.949 59.222 1.00 13.27 311 TRP A O 1
ATOM 2438 N N . ALA A 1 303 ? 22.209 11.264 58.204 1.00 11.39 312 ALA A N 1
ATOM 2439 C CA . ALA A 1 303 ? 21.117 11.064 57.286 1.00 12.80 312 ALA A CA 1
ATOM 2440 C C . ALA A 1 303 ? 19.806 10.718 57.949 1.00 11.81 312 ALA A C 1
ATOM 2441 O O . ALA A 1 303 ? 18.713 11.041 57.431 1.00 12.62 312 ALA A O 1
ATOM 2443 N N . HIS A 1 304 ? 19.868 10.005 59.070 1.00 11.16 313 HIS A N 1
ATOM 2444 C CA . HIS A 1 304 ? 18.623 9.618 59.763 1.00 13.05 313 HIS A CA 1
ATOM 2445 C C . HIS A 1 304 ? 17.853 10.843 60.296 1.00 12.67 313 HIS A C 1
ATOM 2446 O O . HIS A 1 304 ? 16.667 10.704 60.593 1.00 13.06 313 HIS A O 1
ATOM 2453 N N . GLU A 1 305 ? 18.490 11.986 60.350 1.00 13.00 314 GLU A N 1
ATOM 2454 C CA . GLU A 1 305 ? 17.782 13.206 60.814 1.00 15.45 314 GLU A CA 1
ATOM 2455 C C . GLU A 1 305 ? 16.626 13.514 59.853 1.00 15.78 314 GLU A C 1
ATOM 2456 O O . GLU A 1 305 ? 15.627 14.149 60.291 1.00 16.10 314 GLU A O 1
ATOM 2462 N N . HIS A 1 306 ? 16.725 13.117 58.575 1.00 14.84 315 HIS A N 1
ATOM 2463 C CA . HIS A 1 306 ? 15.636 13.343 57.627 1.00 14.91 315 HIS A CA 1
ATOM 2464 C C . HIS A 1 306 ? 14.352 12.643 58.107 1.00 14.25 315 HIS A C 1
ATOM 2465 O O . HIS A 1 306 ? 13.235 13.058 57.663 1.00 16.10 315 HIS A O 1
ATOM 2472 N N . TRP A 1 307 ? 14.468 11.612 58.927 1.00 12.83 316 TRP A N 1
ATOM 2473 C CA . TRP A 1 307 ? 13.314 10.841 59.282 1.00 14.63 316 TRP A CA 1
ATOM 2474 C C . TRP A 1 307 ? 12.361 11.670 60.199 1.00 15.88 316 TRP A C 1
ATOM 2475 O O . TRP A 1 307 ? 11.193 11.245 60.396 1.00 21.21 316 TRP A O 1
ATOM 2486 N N . GLY A 1 308 ? 12.942 12.642 60.900 1.00 18.54 317 GLY A N 1
ATOM 2487 C CA . GLY A 1 308 ? 12.165 13.534 61.786 1.00 22.26 317 GLY A CA 1
ATOM 2488 C C . GLY A 1 308 ? 11.774 12.918 63.117 1.00 24.69 317 GLY A C 1
ATOM 2489 O O . GLY A 1 308 ? 10.766 13.314 63.686 1.00 26.56 317 GLY A O 1
ATOM 2490 N N . LEU A 1 309 ? 12.517 11.937 63.617 1.00 22.51 318 LEU A N 1
ATOM 2491 C CA . LEU A 1 309 ? 12.166 11.279 64.865 1.00 21.87 318 LEU A CA 1
ATOM 2492 C C . LEU A 1 309 ? 12.917 11.807 66.092 1.00 23.01 318 LEU A C 1
ATOM 2493 O O . LEU A 1 309 ? 14.131 12.011 66.058 1.00 21.76 318 LEU A O 1
ATOM 2498 N N . ASP A 1 310 ? 12.215 11.933 67.208 1.00 22.40 319 ASP A N 1
ATOM 2499 C CA . ASP A 1 310 ? 12.868 12.149 68.501 1.00 25.68 319 ASP A CA 1
ATOM 2500 C C . ASP A 1 310 ? 13.617 10.943 69.063 1.00 23.66 319 ASP A C 1
ATOM 2501 O O . ASP A 1 310 ? 14.541 11.092 69.858 1.00 26.04 319 ASP A O 1
ATOM 2506 N N . ASP A 1 311 ? 13.220 9.760 68.662 1.00 21.38 320 ASP A N 1
ATOM 2507 C CA . ASP A 1 311 ? 13.821 8.511 69.088 1.00 23.69 320 ASP A CA 1
ATOM 2508 C C . ASP A 1 311 ? 14.151 7.723 67.770 1.00 21.37 320 ASP A C 1
ATOM 2509 O O . ASP A 1 311 ? 13.492 6.791 67.399 1.00 20.91 320 ASP A O 1
ATOM 2514 N N . PRO A 1 312 ? 15.214 8.133 67.071 1.00 18.65 321 PRO A N 1
ATOM 2515 C CA . PRO A 1 312 ? 15.440 7.534 65.749 1.00 19.29 321 PRO A CA 1
ATOM 2516 C C . PRO A 1 312 ? 16.100 6.187 65.818 1.00 18.79 321 PRO A C 1
ATOM 2517 O O . PRO A 1 312 ? 16.011 5.433 64.850 1.00 20.29 321 PRO A O 1
ATOM 2521 N N . ALA A 1 313 ? 16.828 5.930 66.905 1.00 17.71 322 ALA A N 1
ATOM 2522 C CA . ALA A 1 313 ? 17.568 4.644 66.985 1.00 16.94 322 ALA A CA 1
ATOM 2523 C C . ALA A 1 313 ? 18.064 4.407 68.377 1.00 15.87 322 ALA A C 1
ATOM 2524 O O . ALA A 1 313 ? 18.044 5.333 69.222 1.00 16.56 322 ALA A O 1
ATOM 2526 N N . ASP A 1 314 ? 18.512 3.180 68.645 1.00 14.23 323 ASP A N 1
ATOM 2527 C CA . ASP A 1 314 ? 19.143 2.875 69.919 1.00 13.67 323 ASP A CA 1
ATOM 2528 C C . ASP A 1 314 ? 20.641 3.067 69.915 1.00 14.68 323 ASP A C 1
ATOM 2529 O O . ASP A 1 314 ? 21.263 3.411 70.919 1.00 14.56 323 ASP A O 1
ATOM 2534 N N . VAL A 1 315 ? 21.234 2.779 68.734 1.00 14.46 324 VAL A N 1
ATOM 2535 C CA . VAL A 1 315 ? 22.733 2.794 68.569 1.00 14.18 324 VAL A CA 1
ATOM 2536 C C . VAL A 1 315 ? 22.976 3.336 67.167 1.00 12.32 324 VAL A C 1
ATOM 2537 O O . VAL A 1 315 ? 22.220 3.016 66.264 1.00 13.47 324 VAL A O 1
ATOM 2541 N N . MET A 1 316 ? 23.996 4.162 66.974 1.00 11.99 325 MET A N 1
ATOM 2542 C CA . MET A 1 316 ? 24.361 4.701 65.666 1.00 12.35 325 MET A CA 1
ATOM 2543 C C . MET A 1 316 ? 25.864 4.740 65.548 1.00 11.67 325 MET A C 1
ATOM 2544 O O . MET A 1 316 ? 26.579 5.378 66.333 1.00 12.16 325 MET A O 1
ATOM 2549 N N . THR A 1 317 ? 26.350 4.015 64.538 1.00 10.95 326 THR A N 1
ATOM 2550 C CA . THR A 1 317 ? 27.792 3.946 64.271 1.00 11.16 326 THR A CA 1
ATOM 2551 C C . THR A 1 317 ? 28.198 4.945 63.220 1.00 10.84 326 THR A C 1
ATOM 2552 O O . THR A 1 317 ? 27.372 5.376 62.366 1.00 11.10 326 THR A O 1
ATOM 2556 N N . PHE A 1 318 ? 29.470 5.286 63.225 1.00 9.82 327 PHE A N 1
ATOM 2557 C CA . PHE A 1 318 ? 30.067 6.241 62.301 1.00 9.55 327 PHE A CA 1
ATOM 2558 C C . PHE A 1 318 ? 31.558 6.004 62.120 1.00 9.68 327 PHE A C 1
ATOM 2559 O O . PHE A 1 318 ? 32.161 5.309 62.953 1.00 10.69 327 PHE A O 1
ATOM 2567 N N . SER A 1 319 ? 32.111 6.584 61.060 1.00 10.19 328 SER A N 1
ATOM 2568 C CA . SER A 1 319 ? 33.569 6.601 60.753 1.00 11.28 328 SER A CA 1
ATOM 2569 C C . SER A 1 319 ? 33.764 7.448 59.472 1.00 12.20 328 SER A C 1
ATOM 2570 O O . SER A 1 319 ? 33.076 8.452 59.295 1.00 11.58 328 SER A O 1
ATOM 2573 N N . LYS A 1 320 ? 34.670 7.049 58.588 1.00 12.70 329 LYS A N 1
ATOM 2574 C CA . LYS A 1 320 ? 34.987 7.748 57.345 1.00 12.40 329 LYS A CA 1
ATOM 2575 C C . LYS A 1 320 ? 35.125 9.250 57.553 1.00 12.62 329 LYS A C 1
ATOM 2576 O O . LYS A 1 320 ? 36.148 9.681 58.062 1.00 12.42 329 LYS A O 1
ATOM 2582 N N . LYS A 1 321 ? 34.170 10.071 57.068 1.00 12.94 330 LYS A N 1
ATOM 2583 C CA . LYS A 1 321 ? 34.295 11.516 57.174 1.00 12.42 330 LYS A CA 1
ATOM 2584 C C . LYS A 1 321 ? 34.538 12.036 58.584 1.00 12.88 330 LYS A C 1
ATOM 2585 O O . LYS A 1 321 ? 35.069 13.131 58.821 1.00 13.06 330 LYS A O 1
ATOM 2591 N N . MET A 1 322 ? 34.112 11.221 59.544 1.00 12.89 331 MET A N 1
ATOM 2592 C CA . MET A 1 322 ? 34.239 11.564 60.964 1.00 12.26 331 MET A CA 1
ATOM 2593 C C . MET A 1 322 ? 35.653 11.437 61.479 1.00 14.27 331 MET A C 1
ATOM 2594 O O . MET A 1 322 ? 35.915 11.804 62.648 1.00 15.34 331 MET A O 1
ATOM 2599 N N . MET A 1 323 ? 36.576 10.942 60.643 1.00 15.69 332 MET A N 1
ATOM 2600 C CA A MET A 1 323 ? 37.993 10.827 60.936 0.60 15.23 332 MET A CA 1
ATOM 2601 C CA B MET A 1 323 ? 37.997 10.824 60.933 0.40 16.03 332 MET A CA 1
ATOM 2602 C C . MET A 1 323 ? 38.300 9.682 61.912 1.00 14.96 332 MET A C 1
ATOM 2603 O O . MET A 1 323 ? 39.251 8.912 61.716 1.00 13.58 332 MET A O 1
ATOM 2612 N N . THR A 1 324 ? 37.566 9.656 63.015 1.00 14.87 333 THR A N 1
ATOM 2613 C CA . THR A 1 324 ? 37.495 8.575 63.934 1.00 13.69 333 THR A CA 1
ATOM 2614 C C . THR A 1 324 ? 36.203 7.792 63.755 1.00 13.20 333 THR A C 1
ATOM 2615 O O . THR A 1 324 ? 35.225 8.311 63.183 1.00 13.31 333 THR A O 1
ATOM 2619 N N . GLY A 1 325 ? 36.183 6.564 64.234 1.00 12.12 334 GLY A N 1
ATOM 2620 C CA . GLY A 1 325 ? 34.959 5.852 64.419 1.00 11.42 334 GLY A CA 1
ATOM 2621 C C . GLY A 1 325 ? 34.386 5.923 65.835 1.00 11.94 334 GLY A C 1
ATOM 2622 O O . GLY A 1 325 ? 34.837 6.703 66.695 1.00 11.24 334 GLY A O 1
ATOM 2623 N N . GLY A 1 326 ? 33.343 5.142 66.067 1.00 12.83 335 GLY A N 1
ATOM 2624 C CA . GLY A 1 326 ? 32.650 5.014 67.331 1.00 13.17 335 GLY A CA 1
ATOM 2625 C C . GLY A 1 326 ? 31.193 4.755 67.166 1.00 13.78 335 GLY A C 1
ATOM 2626 O O . GLY A 1 326 ? 30.671 4.505 66.068 1.00 12.43 335 GLY A O 1
ATOM 2627 N N . PHE A 1 327 ? 30.481 4.828 68.306 1.00 13.04 336 PHE A N 1
ATOM 2628 C CA . PHE A 1 327 ? 29.031 4.740 68.197 1.00 13.64 336 PHE A CA 1
ATOM 2629 C C . PHE A 1 327 ? 28.384 5.554 69.355 1.00 13.91 336 PHE A C 1
ATOM 2630 O O . PHE A 1 327 ? 28.824 5.457 70.530 1.00 14.03 336 PHE A O 1
ATOM 2638 N N . PHE A 1 328 ? 27.317 6.223 68.986 1.00 12.13 337 PHE A N 1
ATOM 2639 C CA . PHE A 1 328 ? 26.402 6.894 69.990 1.00 13.08 337 PHE A CA 1
ATOM 2640 C C . PHE A 1 328 ? 25.405 5.849 70.393 1.00 12.71 337 PHE A C 1
ATOM 2641 O O . PHE A 1 328 ? 25.095 4.909 69.607 1.00 14.36 337 PHE A O 1
ATOM 2649 N N . HIS A 1 329 ? 24.915 5.904 71.668 1.00 11.83 338 HIS A N 1
ATOM 2650 C CA . HIS A 1 329 ? 23.872 4.986 72.054 1.00 14.15 338 HIS A CA 1
ATOM 2651 C C . HIS A 1 329 ? 23.031 5.555 73.217 1.00 17.31 338 HIS A C 1
ATOM 2652 O O . HIS A 1 329 ? 23.474 6.525 73.852 1.00 17.02 338 HIS A O 1
ATOM 2659 N N . LYS A 1 330 ? 21.818 5.017 73.342 1.00 18.01 339 LYS A N 1
ATOM 2660 C CA A LYS A 1 330 ? 20.978 5.318 74.501 0.50 19.80 339 LYS A CA 1
ATOM 2661 C CA B LYS A 1 330 ? 20.977 5.311 74.505 0.50 19.02 339 LYS A CA 1
ATOM 2662 C C . LYS A 1 330 ? 21.566 4.850 75.829 1.00 19.11 339 LYS A C 1
ATOM 2663 O O . LYS A 1 330 ? 22.259 3.883 75.910 1.00 18.32 339 LYS A O 1
ATOM 2674 N N . GLU A 1 331 ? 21.252 5.584 76.898 1.00 17.83 340 GLU A N 1
ATOM 2675 C CA . GLU A 1 331 ? 21.742 5.268 78.223 1.00 19.25 340 GLU A CA 1
ATOM 2676 C C . GLU A 1 331 ? 21.527 3.868 78.651 1.00 19.30 340 GLU A C 1
ATOM 2677 O O . GLU A 1 331 ? 22.441 3.263 79.226 1.00 18.80 340 GLU A O 1
ATOM 2683 N N . GLU A 1 332 ? 20.348 3.318 78.306 1.00 19.97 341 GLU A N 1
ATOM 2684 C CA . GLU A 1 332 ? 20.003 1.943 78.644 1.00 22.69 341 GLU A CA 1
ATOM 2685 C C . GLU A 1 332 ? 20.952 0.903 78.033 1.00 22.29 341 GLU A C 1
ATOM 2686 O O . GLU A 1 332 ? 21.045 -0.184 78.527 1.00 21.93 341 GLU A O 1
ATOM 2692 N N . PHE A 1 333 ? 21.731 1.288 77.005 1.00 23.03 342 PHE A N 1
ATOM 2693 C CA . PHE A 1 333 ? 22.677 0.360 76.412 1.00 22.37 342 PHE A CA 1
ATOM 2694 C C . PHE A 1 333 ? 24.061 0.402 76.992 1.00 22.08 342 PHE A C 1
ATOM 2695 O O . PHE A 1 333 ? 24.969 -0.317 76.549 1.00 23.30 342 PHE A O 1
ATOM 2703 N N . ARG A 1 334 ? 24.278 1.269 77.962 1.00 20.61 343 ARG A N 1
ATOM 2704 C CA . ARG A 1 334 ? 25.553 1.388 78.584 1.00 21.72 343 ARG A CA 1
ATOM 2705 C C . ARG A 1 334 ? 26.030 0.044 79.142 1.00 23.23 343 ARG A C 1
ATOM 2706 O O . ARG A 1 334 ? 25.310 -0.589 79.853 1.00 23.26 343 ARG A O 1
ATOM 2714 N N . PRO A 1 335 ? 27.264 -0.391 78.824 1.00 21.95 344 PRO A N 1
ATOM 2715 C CA . PRO A 1 335 ? 27.709 -1.619 79.468 1.00 23.99 344 PRO A CA 1
ATOM 2716 C C . PRO A 1 335 ? 27.728 -1.508 80.976 1.00 27.32 344 PRO A C 1
ATOM 2717 O O . PRO A 1 335 ? 28.206 -0.509 81.554 1.00 25.37 344 PRO A O 1
ATOM 2721 N N . ASN A 1 336 ? 27.300 -2.614 81.587 1.00 29.61 345 ASN A N 1
ATOM 2722 C CA . ASN A 1 336 ? 27.118 -2.743 83.005 1.00 32.48 345 ASN A CA 1
ATOM 2723 C C . ASN A 1 336 ? 28.439 -2.844 83.783 1.00 32.44 345 ASN A C 1
ATOM 2724 O O . ASN A 1 336 ? 28.479 -2.513 84.952 1.00 40.30 345 ASN A O 1
ATOM 2729 N N . ALA A 1 337 ? 29.519 -3.257 83.117 1.00 24.53 346 ALA A N 1
ATOM 2730 C CA . ALA A 1 337 ? 30.835 -3.424 83.706 1.00 22.74 346 ALA A CA 1
ATOM 2731 C C . ALA A 1 337 ? 31.926 -3.093 82.675 1.00 23.85 346 ALA A C 1
ATOM 2732 O O . ALA A 1 337 ? 31.693 -3.163 81.489 1.00 22.50 346 ALA A O 1
ATOM 2734 N N . PRO A 1 338 ? 33.107 -2.715 83.145 1.00 20.36 347 PRO A N 1
ATOM 2735 C CA . PRO A 1 338 ? 34.233 -2.423 82.271 1.00 20.44 347 PRO A CA 1
ATOM 2736 C C . PRO A 1 338 ? 34.853 -3.646 81.664 1.00 20.32 347 PRO A C 1
ATOM 2737 O O . PRO A 1 338 ? 34.580 -4.763 82.141 1.00 20.64 347 PRO A O 1
ATOM 2741 N N . TYR A 1 339 ? 35.687 -3.419 80.645 1.00 18.45 348 TYR A N 1
ATOM 2742 C CA . TYR A 1 339 ? 36.480 -4.474 79.985 1.00 18.14 348 TYR A CA 1
ATOM 2743 C C . TYR A 1 339 ? 35.579 -5.428 79.204 1.00 16.84 348 TYR A C 1
ATOM 2744 O O . TYR A 1 339 ? 35.946 -6.552 78.941 1.00 18.00 348 TYR A O 1
ATOM 2753 N N . ARG A 1 340 ? 34.363 -4.984 78.830 1.00 17.03 349 ARG A N 1
ATOM 2754 C CA . ARG A 1 340 ? 33.530 -5.759 77.970 1.00 17.48 349 ARG A CA 1
ATOM 2755 C C . ARG A 1 340 ? 33.609 -5.149 76.558 1.00 18.53 349 ARG A C 1
ATOM 2756 O O . ARG A 1 340 ? 33.768 -5.879 75.574 1.00 18.28 349 ARG A O 1
ATOM 2764 N N . ILE A 1 341 ? 33.448 -3.831 76.480 1.00 15.90 350 ILE A N 1
ATOM 2765 C CA . ILE A 1 341 ? 33.668 -3.064 75.266 1.00 16.06 350 ILE A CA 1
ATOM 2766 C C . ILE A 1 341 ? 34.980 -2.326 75.455 1.00 15.11 350 ILE A C 1
ATOM 2767 O O . ILE A 1 341 ? 35.071 -1.369 76.250 1.00 14.36 350 ILE A O 1
ATOM 2772 N N . PHE A 1 342 ? 36.042 -2.777 74.770 1.00 14.31 351 PHE A N 1
ATOM 2773 C CA . PHE A 1 342 ? 37.384 -2.303 75.058 1.00 14.00 351 PHE A CA 1
ATOM 2774 C C . PHE A 1 342 ? 38.303 -2.756 73.928 1.00 14.03 351 PHE A C 1
ATOM 2775 O O . PHE A 1 342 ? 38.013 -3.761 73.290 1.00 14.24 351 PHE A O 1
ATOM 2783 N N . ASN A 1 343 ? 39.327 -1.992 73.678 1.00 14.26 352 ASN A N 1
ATOM 2784 C CA . ASN A 1 343 ? 40.497 -2.449 72.923 1.00 14.65 352 ASN A CA 1
ATOM 2785 C C . ASN A 1 343 ? 41.649 -1.508 73.287 1.00 14.34 352 ASN A C 1
ATOM 2786 O O . ASN A 1 343 ? 41.444 -0.598 74.107 1.00 15.50 352 ASN A O 1
ATOM 2791 N N . THR A 1 344 ? 42.840 -1.686 72.702 1.00 13.70 353 THR A N 1
ATOM 2792 C CA . THR A 1 344 ? 43.994 -0.933 73.087 1.00 14.12 353 THR A CA 1
ATOM 2793 C C . THR A 1 344 ? 43.814 0.549 72.884 1.00 14.27 353 THR A C 1
ATOM 2794 O O . THR A 1 344 ? 44.020 1.333 73.835 1.00 14.19 353 THR A O 1
ATOM 2798 N N . TRP A 1 345 ? 43.391 0.965 71.694 1.00 12.72 354 TRP A N 1
ATOM 2799 C CA . TRP A 1 345 ? 43.418 2.373 71.344 1.00 13.32 354 TRP A CA 1
ATOM 2800 C C . TRP A 1 345 ? 42.070 3.108 71.349 1.00 13.06 354 TRP A C 1
ATOM 2801 O O . TRP A 1 345 ? 42.057 4.339 71.648 1.00 14.37 354 TRP A O 1
ATOM 2812 N N . LEU A 1 346 ? 40.972 2.420 71.028 1.00 13.13 355 LEU A N 1
ATOM 2813 C CA . LEU A 1 346 ? 39.642 3.050 71.055 1.00 13.99 355 LEU A CA 1
ATOM 2814 C C . LEU A 1 346 ? 39.580 4.370 70.286 1.00 15.85 355 LEU A C 1
ATOM 2815 O O . LEU A 1 346 ? 38.904 5.341 70.701 1.00 19.82 355 LEU A O 1
ATOM 2820 N N . GLY A 1 347 ? 40.197 4.388 69.136 1.00 16.22 356 GLY A N 1
ATOM 2821 C CA . GLY A 1 347 ? 40.295 5.580 68.282 1.00 16.02 356 GLY A CA 1
ATOM 2822 C C . GLY A 1 347 ? 41.677 6.151 68.483 1.00 16.04 356 GLY A C 1
ATOM 2823 O O . GLY A 1 347 ? 42.667 5.433 68.658 1.00 15.17 356 GLY A O 1
ATOM 2824 N N . ASP A 1 348 ? 41.800 7.475 68.391 1.00 16.01 357 ASP A N 1
ATOM 2825 C CA . ASP A 1 348 ? 43.048 8.145 68.400 1.00 15.06 357 ASP A CA 1
ATOM 2826 C C . ASP A 1 348 ? 42.743 9.629 68.662 1.00 13.73 357 ASP A C 1
ATOM 2827 O O . ASP A 1 348 ? 42.024 10.264 67.878 1.00 12.05 357 ASP A O 1
ATOM 2832 N N . PRO A 1 349 ? 43.308 10.216 69.694 1.00 14.73 358 PRO A N 1
ATOM 2833 C CA . PRO A 1 349 ? 43.066 11.681 69.935 1.00 15.82 358 PRO A CA 1
ATOM 2834 C C . PRO A 1 349 ? 43.491 12.637 68.822 1.00 14.39 358 PRO A C 1
ATOM 2835 O O . PRO A 1 349 ? 42.949 13.738 68.726 1.00 13.45 358 PRO A O 1
ATOM 2839 N N . SER A 1 350 ? 44.470 12.264 68.004 1.00 14.31 359 SER A N 1
ATOM 2840 C CA . SER A 1 350 ? 44.848 13.033 66.820 1.00 15.45 359 SER A CA 1
ATOM 2841 C C . SER A 1 350 ? 43.683 13.166 65.875 1.00 14.59 359 SER A C 1
ATOM 2842 O O . SER A 1 350 ? 43.501 14.216 65.267 1.00 15.11 359 SER A O 1
ATOM 2845 N N . LYS A 1 351 ? 42.856 12.151 65.765 1.00 14.11 360 LYS A N 1
ATOM 2846 C CA . LYS A 1 351 ? 41.717 12.253 64.863 1.00 14.15 360 LYS A CA 1
ATOM 2847 C C . LYS A 1 351 ? 40.652 13.128 65.460 1.00 14.19 360 LYS A C 1
ATOM 2848 O O . LYS A 1 351 ? 39.987 13.880 64.743 1.00 15.03 360 LYS A O 1
ATOM 2854 N N . ASN A 1 352 ? 40.476 13.091 66.782 1.00 13.38 361 ASN A N 1
ATOM 2855 C CA . ASN A 1 352 ? 39.465 13.973 67.443 1.00 12.32 361 ASN A CA 1
ATOM 2856 C C . ASN A 1 352 ? 39.914 15.433 67.327 1.00 13.72 361 ASN A C 1
ATOM 2857 O O . ASN A 1 352 ? 39.058 16.302 67.199 1.00 13.41 361 ASN A O 1
ATOM 2862 N N . LEU A 1 353 ? 41.205 15.707 67.390 1.00 14.26 362 LEU A N 1
ATOM 2863 C CA . LEU A 1 353 ? 41.761 17.076 67.210 1.00 14.95 362 LEU A CA 1
ATOM 2864 C C . LEU A 1 353 ? 41.349 17.601 65.806 1.00 14.54 362 LEU A C 1
ATOM 2865 O O . LEU A 1 353 ? 40.854 18.740 65.665 1.00 14.28 362 LEU A O 1
ATOM 2870 N N . LEU A 1 354 ? 41.559 16.756 64.778 1.00 12.72 363 LEU A N 1
ATOM 2871 C CA . LEU A 1 354 ? 41.234 17.144 63.429 1.00 13.05 363 LEU A CA 1
ATOM 2872 C C . LEU A 1 354 ? 39.712 17.286 63.354 1.00 12.25 363 LEU A C 1
ATOM 2873 O O . LEU A 1 354 ? 39.242 18.254 62.718 1.00 14.47 363 LEU A O 1
ATOM 2878 N N . LEU A 1 355 ? 38.927 16.335 63.865 1.00 12.08 364 LEU A N 1
ATOM 2879 C CA . LEU A 1 355 ? 37.504 16.367 63.684 1.00 12.52 364 LEU A CA 1
ATOM 2880 C C . LEU A 1 355 ? 36.899 17.648 64.298 1.00 14.00 364 LEU A C 1
ATOM 2881 O O . LEU A 1 355 ? 35.965 18.194 63.749 1.00 12.77 364 LEU A O 1
ATOM 2886 N N . ALA A 1 356 ? 37.374 18.072 65.466 1.00 13.98 365 ALA A N 1
ATOM 2887 C CA . ALA A 1 356 ? 36.823 19.290 66.058 1.00 14.38 365 ALA A CA 1
ATOM 2888 C C . ALA A 1 356 ? 36.940 20.470 65.128 1.00 13.99 365 ALA A C 1
ATOM 2889 O O . ALA A 1 356 ? 35.956 21.287 64.994 1.00 14.76 365 ALA A O 1
ATOM 2891 N N . GLU A 1 357 ? 38.058 20.605 64.430 1.00 13.46 366 GLU A N 1
ATOM 2892 C CA . GLU A 1 357 ? 38.228 21.683 63.406 1.00 15.46 366 GLU A CA 1
ATOM 2893 C C . GLU A 1 357 ? 37.352 21.437 62.194 1.00 16.11 366 GLU A C 1
ATOM 2894 O O . GLU A 1 357 ? 36.750 22.389 61.683 1.00 16.49 366 GLU A O 1
ATOM 2900 N N . VAL A 1 358 ? 37.255 20.175 61.739 1.00 13.43 367 VAL A N 1
ATOM 2901 C CA . VAL A 1 358 ? 36.323 19.824 60.649 1.00 12.81 367 VAL A CA 1
ATOM 2902 C C . VAL A 1 358 ? 34.882 20.273 60.973 1.00 13.41 367 VAL A C 1
ATOM 2903 O O . VAL A 1 358 ? 34.211 20.896 60.099 1.00 14.78 367 VAL A O 1
ATOM 2907 N N . ILE A 1 359 ? 34.418 19.943 62.180 1.00 14.12 368 ILE A N 1
ATOM 2908 C CA . ILE A 1 359 ? 33.040 20.287 62.567 1.00 13.98 368 ILE A CA 1
ATOM 2909 C C . ILE A 1 359 ? 32.863 21.839 62.617 1.00 15.01 368 ILE A C 1
ATOM 2910 O O . ILE A 1 359 ? 31.830 22.373 62.201 1.00 16.68 368 ILE A O 1
ATOM 2915 N N . ASN A 1 360 ? 33.849 22.528 63.161 1.00 15.19 369 ASN A N 1
ATOM 2916 C CA . ASN A 1 360 ? 33.849 24.036 63.162 1.00 17.04 369 ASN A CA 1
ATOM 2917 C C . ASN A 1 360 ? 33.684 24.606 61.748 1.00 19.12 369 ASN A C 1
ATOM 2918 O O . ASN A 1 360 ? 32.908 25.529 61.488 1.00 17.29 369 ASN A O 1
ATOM 2923 N N . ILE A 1 361 ? 34.471 24.064 60.799 1.00 17.28 370 ILE A N 1
ATOM 2924 C CA . ILE A 1 361 ? 34.407 24.493 59.377 1.00 15.34 370 ILE A CA 1
ATOM 2925 C C . ILE A 1 361 ? 33.025 24.161 58.809 1.00 14.93 370 ILE A C 1
ATOM 2926 O O . ILE A 1 361 ? 32.411 25.032 58.086 1.00 16.74 370 ILE A O 1
ATOM 2931 N N . ILE A 1 362 ? 32.471 22.988 59.094 1.00 13.32 371 ILE A N 1
ATOM 2932 C CA . ILE A 1 362 ? 31.178 22.624 58.550 1.00 14.09 371 ILE A CA 1
ATOM 2933 C C . ILE A 1 362 ? 30.082 23.643 59.008 1.00 14.66 371 ILE A C 1
ATOM 2934 O O . ILE A 1 362 ? 29.241 24.036 58.162 1.00 15.42 371 ILE A O 1
ATOM 2939 N N . LYS A 1 363 ? 30.145 24.048 60.281 1.00 16.19 372 LYS A N 1
ATOM 2940 C CA . LYS A 1 363 ? 29.201 25.028 60.867 1.00 18.90 372 LYS A CA 1
ATOM 2941 C C . LYS A 1 363 ? 29.474 26.384 60.311 1.00 18.52 372 LYS A C 1
ATOM 2942 O O . LYS A 1 363 ? 28.566 27.004 59.743 1.00 18.89 372 LYS A O 1
ATOM 2948 N N . ARG A 1 364 ? 30.709 26.845 60.321 1.00 18.07 373 ARG A N 1
ATOM 2949 C CA . ARG A 1 364 ? 30.986 28.225 59.937 1.00 18.91 373 ARG A CA 1
ATOM 2950 C C . ARG A 1 364 ? 30.748 28.492 58.452 1.00 20.31 373 ARG A C 1
ATOM 2951 O O . ARG A 1 364 ? 30.310 29.568 58.063 1.00 20.40 373 ARG A O 1
ATOM 2953 N N . GLU A 1 365 ? 31.055 27.515 57.578 1.00 16.98 374 GLU A N 1
ATOM 2954 C CA . GLU A 1 365 ? 30.901 27.640 56.111 1.00 16.81 374 GLU A CA 1
ATOM 2955 C C . GLU A 1 365 ? 29.540 27.117 55.623 1.00 13.19 374 GLU A C 1
ATOM 2956 O O . GLU A 1 365 ? 29.324 27.048 54.444 1.00 14.77 374 GLU A O 1
ATOM 2962 N N . ASP A 1 366 ? 28.660 26.714 56.516 1.00 13.86 375 ASP A N 1
ATOM 2963 C CA . ASP A 1 366 ? 27.251 26.372 56.242 1.00 14.38 375 ASP A CA 1
ATOM 2964 C C . ASP A 1 366 ? 27.280 25.238 55.271 1.00 14.80 375 ASP A C 1
ATOM 2965 O O . ASP A 1 366 ? 26.525 25.241 54.311 1.00 14.00 375 ASP A O 1
ATOM 2970 N N . LEU A 1 367 ? 28.182 24.259 55.516 1.00 13.70 376 LEU A N 1
ATOM 2971 C CA . LEU A 1 367 ? 28.325 23.170 54.515 1.00 12.93 376 LEU A CA 1
ATOM 2972 C C . LEU A 1 367 ? 27.204 22.122 54.454 1.00 11.85 376 LEU A C 1
ATOM 2973 O O . LEU A 1 367 ? 27.108 21.434 53.442 1.00 13.01 376 LEU A O 1
ATOM 2978 N N . LEU A 1 368 ? 26.358 21.949 55.467 1.00 10.79 377 LEU A N 1
ATOM 2979 C CA . LEU A 1 368 ? 25.159 21.120 55.343 1.00 12.60 377 LEU A CA 1
ATOM 2980 C C . LEU A 1 368 ? 24.247 21.635 54.246 1.00 14.42 377 LEU A C 1
ATOM 2981 O O . LEU A 1 368 ? 23.876 20.916 53.338 1.00 12.95 377 LEU A O 1
ATOM 2986 N N . SER A 1 369 ? 23.897 22.897 54.334 1.00 13.55 378 SER A N 1
ATOM 2987 C CA . SER A 1 369 ? 23.060 23.523 53.393 1.00 13.91 378 SER A CA 1
ATOM 2988 C C . SER A 1 369 ? 23.766 23.611 52.075 1.00 13.22 378 SER A C 1
ATOM 2989 O O . SER A 1 369 ? 23.121 23.464 51.042 1.00 13.48 378 SER A O 1
ATOM 2992 N N . ASN A 1 370 ? 25.079 23.758 52.048 1.00 13.06 379 ASN A N 1
ATOM 2993 C CA . ASN A 1 370 ? 25.741 23.789 50.791 1.00 13.10 379 ASN A CA 1
ATOM 2994 C C . ASN A 1 370 ? 25.558 22.412 50.078 1.00 11.78 379 ASN A C 1
ATOM 2995 O O . ASN A 1 370 ? 25.360 22.353 48.880 1.00 12.68 379 ASN A O 1
ATOM 3000 N N . ALA A 1 371 ? 25.654 21.320 50.829 1.00 13.32 380 ALA A N 1
ATOM 3001 C CA . ALA A 1 371 ? 25.551 19.994 50.211 1.00 11.85 380 ALA A CA 1
ATOM 3002 C C . ALA A 1 371 ? 24.148 19.780 49.651 1.00 12.45 380 ALA A C 1
ATOM 3003 O O . ALA A 1 371 ? 23.972 19.197 48.551 1.00 13.59 380 ALA A O 1
ATOM 3005 N N . ALA A 1 372 ? 23.103 20.218 50.341 1.00 13.16 381 ALA A N 1
ATOM 3006 C CA . ALA A 1 372 ? 21.749 20.168 49.735 1.00 13.17 381 ALA A CA 1
ATOM 3007 C C . ALA A 1 372 ? 21.662 20.913 48.407 1.00 14.43 381 ALA A C 1
ATOM 3008 O O . ALA A 1 372 ? 21.054 20.431 47.421 1.00 13.13 381 ALA A O 1
ATOM 3010 N N . HIS A 1 373 ? 22.256 22.114 48.331 1.00 13.15 382 HIS A N 1
ATOM 3011 C CA . HIS A 1 373 ? 22.211 22.931 47.164 1.00 13.99 382 HIS A CA 1
ATOM 3012 C C . HIS A 1 373 ? 23.043 22.337 46.018 1.00 13.87 382 HIS A C 1
ATOM 3013 O O . HIS A 1 373 ? 22.592 22.216 44.888 1.00 13.14 382 HIS A O 1
ATOM 3020 N N . ALA A 1 374 ? 24.315 22.032 46.293 1.00 13.27 383 ALA A N 1
ATOM 3021 C CA . ALA A 1 374 ? 25.194 21.516 45.275 1.00 13.90 383 ALA A CA 1
ATOM 3022 C C . ALA A 1 374 ? 24.648 20.196 44.783 1.00 13.46 383 ALA A C 1
ATOM 3023 O O . ALA A 1 374 ? 24.694 19.958 43.578 1.00 14.57 383 ALA A O 1
ATOM 3025 N N . GLY A 1 375 ? 24.063 19.425 45.685 1.00 14.26 384 GLY A N 1
ATOM 3026 C CA . GLY A 1 375 ? 23.450 18.155 45.349 1.00 14.05 384 GLY A CA 1
ATOM 3027 C C . GLY A 1 375 ? 22.253 18.307 44.454 1.00 16.14 384 GLY A C 1
ATOM 3028 O O . GLY A 1 375 ? 22.049 17.535 43.547 1.00 13.71 384 GLY A O 1
ATOM 3029 N N . LYS A 1 376 ? 21.373 19.278 44.735 1.00 14.91 385 LYS A N 1
ATOM 3030 C CA . LYS A 1 376 ? 20.244 19.569 43.814 1.00 15.41 385 LYS A CA 1
ATOM 3031 C C . LYS A 1 376 ? 20.699 19.976 42.418 1.00 14.31 385 LYS A C 1
ATOM 3032 O O . LYS A 1 376 ? 20.146 19.497 41.446 1.00 15.23 385 LYS A O 1
ATOM 3038 N N . VAL A 1 377 ? 21.744 20.788 42.280 1.00 13.49 386 VAL A N 1
ATOM 3039 C CA . VAL A 1 377 ? 22.307 21.188 41.031 1.00 13.31 386 VAL A CA 1
ATOM 3040 C C . VAL A 1 377 ? 22.870 19.972 40.270 1.00 14.75 386 VAL A C 1
ATOM 3041 O O . VAL A 1 377 ? 22.549 19.764 39.089 1.00 13.90 386 VAL A O 1
ATOM 3045 N N . LEU A 1 378 ? 23.617 19.136 41.010 1.00 13.77 387 LEU A N 1
ATOM 3046 C CA . LEU A 1 378 ? 24.051 17.865 40.420 1.00 15.04 387 LEU A CA 1
ATOM 3047 C C . LEU A 1 378 ? 22.902 17.032 39.934 1.00 13.84 387 LEU A C 1
ATOM 3048 O O . LEU A 1 378 ? 22.935 16.549 38.771 1.00 14.97 387 LEU A O 1
ATOM 3053 N N . LEU A 1 379 ? 21.939 16.782 40.777 1.00 13.91 388 LEU A N 1
ATOM 3054 C CA . LEU A 1 379 ? 20.829 15.879 40.459 1.00 15.72 388 LEU A CA 1
ATOM 3055 C C . LEU A 1 379 ? 20.040 16.399 39.262 1.00 16.23 388 LEU A C 1
ATOM 3056 O O . LEU A 1 379 ? 19.698 15.659 38.345 1.00 14.31 388 LEU A O 1
ATOM 3061 N N . THR A 1 380 ? 19.777 17.696 39.240 1.00 16.40 389 THR A N 1
ATOM 3062 C CA . THR A 1 380 ? 19.099 18.308 38.068 1.00 16.13 389 THR A CA 1
ATOM 3063 C C . THR A 1 380 ? 19.840 18.039 36.774 1.00 15.31 389 THR A C 1
ATOM 3064 O O . THR A 1 380 ? 19.256 17.730 35.747 1.00 14.96 389 THR A O 1
ATOM 3068 N N . GLY A 1 381 ? 21.181 18.189 36.816 1.00 15.46 390 GLY A N 1
ATOM 3069 C CA . GLY A 1 381 ? 21.965 17.950 35.648 1.00 16.12 390 GLY A CA 1
ATOM 3070 C C . GLY A 1 381 ? 21.965 16.467 35.236 1.00 16.51 390 GLY A C 1
ATOM 3071 O O . GLY A 1 381 ? 21.992 16.116 34.056 1.00 17.00 390 GLY A O 1
ATOM 3072 N N . LEU A 1 382 ? 21.981 15.588 36.235 1.00 15.61 391 LEU A N 1
ATOM 3073 C CA . LEU A 1 382 ? 21.939 14.161 35.945 1.00 14.61 391 LEU A CA 1
ATOM 3074 C C . LEU A 1 382 ? 20.614 13.831 35.306 1.00 15.49 391 LEU A C 1
ATOM 3075 O O . LEU A 1 382 ? 20.557 13.003 34.351 1.00 16.03 391 LEU A O 1
ATOM 3080 N N . LEU A 1 383 ? 19.539 14.466 35.767 1.00 15.65 392 LEU A N 1
ATOM 3081 C CA . LEU A 1 383 ? 18.205 14.231 35.171 1.00 16.10 392 LEU A CA 1
ATOM 3082 C C . LEU A 1 383 ? 18.189 14.694 33.737 1.00 18.20 392 LEU A C 1
ATOM 3083 O O . LEU A 1 383 ? 17.628 14.000 32.865 1.00 17.74 392 LEU A O 1
ATOM 3088 N N . ASP A 1 384 ? 18.826 15.816 33.444 1.00 17.19 393 ASP A N 1
ATOM 3089 C CA . ASP A 1 384 ? 18.905 16.279 32.067 1.00 19.50 393 ASP A CA 1
ATOM 3090 C C . ASP A 1 384 ? 19.642 15.224 31.247 1.00 19.34 393 ASP A C 1
ATOM 3091 O O . ASP A 1 384 ? 19.186 14.851 30.165 1.00 20.45 393 ASP A O 1
ATOM 3096 N N . LEU A 1 385 ? 20.772 14.747 31.736 1.00 17.76 394 LEU A N 1
ATOM 3097 C CA . LEU A 1 385 ? 21.506 13.764 30.985 1.00 17.74 394 LEU A CA 1
ATOM 3098 C C . LEU A 1 385 ? 20.726 12.485 30.808 1.00 16.48 394 LEU A C 1
ATOM 3099 O O . LEU A 1 385 ? 20.844 11.802 29.761 1.00 16.77 394 LEU A O 1
ATOM 3104 N N . GLN A 1 386 ? 19.980 12.081 31.805 1.00 16.35 395 GLN A N 1
ATOM 3105 C CA . GLN A 1 386 ? 19.105 10.898 31.699 1.00 14.86 395 GLN A CA 1
ATOM 3106 C C . GLN A 1 386 ? 18.079 11.064 30.548 1.00 16.77 395 GLN A C 1
ATOM 3107 O O . GLN A 1 386 ? 17.812 10.132 29.760 1.00 15.25 395 GLN A O 1
ATOM 3113 N N . ALA A 1 387 ? 17.532 12.262 30.437 1.00 15.58 396 ALA A N 1
ATOM 3114 C CA . ALA A 1 387 ? 16.558 12.522 29.372 1.00 17.39 396 ALA A CA 1
ATOM 3115 C C . ALA A 1 387 ? 17.234 12.505 27.986 1.00 18.00 396 ALA A C 1
ATOM 3116 O O . ALA A 1 387 ? 16.635 12.003 27.033 1.00 18.75 396 ALA A O 1
ATOM 3118 N N . ARG A 1 388 ? 18.461 12.993 27.857 1.00 18.56 397 ARG A N 1
ATOM 3119 C CA . ARG A 1 388 ? 19.096 13.040 26.557 1.00 20.08 397 ARG A CA 1
ATOM 3120 C C . ARG A 1 388 ? 19.780 11.703 26.212 1.00 20.62 397 ARG A C 1
ATOM 3121 O O . ARG A 1 388 ? 20.031 11.452 25.031 1.00 20.68 397 ARG A O 1
ATOM 3129 N N . TYR A 1 389 ? 20.027 10.819 27.202 1.00 17.84 398 TYR A N 1
ATOM 3130 C CA . TYR A 1 389 ? 20.809 9.583 26.962 1.00 19.32 398 TYR A CA 1
ATOM 3131 C C . TYR A 1 389 ? 20.217 8.337 27.600 1.00 18.30 398 TYR A C 1
ATOM 3132 O O . TYR A 1 389 ? 20.859 7.638 28.382 1.00 18.39 398 TYR A O 1
ATOM 3141 N N . PRO A 1 390 ? 18.967 8.036 27.293 1.00 18.49 399 PRO A N 1
ATOM 3142 C CA . PRO A 1 390 ? 18.291 6.877 27.828 1.00 17.37 399 PRO A CA 1
ATOM 3143 C C . PRO A 1 390 ? 18.882 5.539 27.438 1.00 16.11 399 PRO A C 1
ATOM 3144 O O . PRO A 1 390 ? 18.585 4.534 28.088 1.00 17.58 399 PRO A O 1
ATOM 3148 N N . GLN A 1 391 ? 19.731 5.564 26.450 1.00 16.47 400 GLN A N 1
ATOM 3149 C CA . GLN A 1 391 ? 20.464 4.334 26.078 1.00 17.73 400 GLN A CA 1
ATOM 3150 C C . GLN A 1 391 ? 21.580 4.046 27.069 1.00 18.40 400 GLN A C 1
ATOM 3151 O O . GLN A 1 391 ? 22.034 2.906 27.156 1.00 17.85 400 GLN A O 1
ATOM 3157 N N . PHE A 1 392 ? 21.990 5.040 27.867 1.00 17.39 401 PHE A N 1
ATOM 3158 C CA . PHE A 1 392 ? 23.071 4.806 28.871 1.00 17.24 401 PHE A CA 1
ATOM 3159 C C . PHE A 1 392 ? 22.704 5.049 30.346 1.00 17.92 401 PHE A C 1
ATOM 3160 O O . PHE A 1 392 ? 23.324 4.462 31.233 1.00 20.36 401 PHE A O 1
ATOM 3168 N N . ILE A 1 393 ? 21.738 5.914 30.640 1.00 16.43 402 ILE A N 1
ATOM 3169 C CA A ILE A 1 393 ? 21.478 6.408 32.012 0.50 17.10 402 ILE A CA 1
ATOM 3170 C CA B ILE A 1 393 ? 21.461 6.383 32.023 0.50 17.56 402 ILE A CA 1
ATOM 3171 C C . ILE A 1 393 ? 20.041 6.108 32.444 1.00 16.76 402 ILE A C 1
ATOM 3172 O O . ILE A 1 393 ? 19.087 6.479 31.704 1.00 18.82 402 ILE A O 1
ATOM 3181 N N . SER A 1 394 ? 19.830 5.497 33.625 1.00 15.69 403 SER A N 1
ATOM 3182 C CA . SER A 1 394 ? 18.507 5.313 34.123 1.00 17.55 403 SER A CA 1
ATOM 3183 C C . SER A 1 394 ? 18.603 5.401 35.662 1.00 16.66 403 SER A C 1
ATOM 3184 O O . SER A 1 394 ? 19.725 5.417 36.223 1.00 16.81 403 SER A O 1
ATOM 3187 N N . ARG A 1 395 ? 17.448 5.444 36.308 1.00 15.78 404 ARG A N 1
ATOM 3188 C CA . ARG A 1 395 ? 17.309 5.394 37.752 1.00 15.61 404 ARG A CA 1
ATOM 3189 C C . ARG A 1 395 ? 18.167 6.457 38.444 1.00 15.81 404 ARG A C 1
ATOM 3190 O O . ARG A 1 395 ? 18.730 6.263 39.533 1.00 14.88 404 ARG A O 1
ATOM 3198 N N . VAL A 1 396 ? 18.262 7.633 37.819 1.00 15.65 405 VAL A N 1
ATOM 3199 C CA . VAL A 1 396 ? 18.883 8.762 38.535 1.00 15.31 405 VAL A CA 1
ATOM 3200 C C . VAL A 1 396 ? 18.190 8.998 39.841 1.00 15.47 405 VAL A C 1
ATOM 3201 O O . VAL A 1 396 ? 16.979 9.111 39.887 1.00 16.62 405 VAL A O 1
ATOM 3205 N N . ARG A 1 397 ? 18.976 9.170 40.920 1.00 14.49 406 ARG A N 1
ATOM 3206 C CA . ARG A 1 397 ? 18.429 9.238 42.258 1.00 13.18 406 ARG A CA 1
ATOM 3207 C C . ARG A 1 397 ? 19.524 9.845 43.216 1.00 12.60 406 ARG A C 1
ATOM 3208 O O . ARG A 1 397 ? 20.713 9.883 42.890 1.00 12.01 406 ARG A O 1
ATOM 3216 N N . GLY A 1 398 ? 19.061 10.449 44.286 1.00 13.93 407 GLY A N 1
ATOM 3217 C CA . GLY A 1 398 ? 19.959 10.967 45.253 1.00 13.90 407 GLY A CA 1
ATOM 3218 C C . GLY A 1 398 ? 19.305 11.701 46.382 1.00 13.35 407 GLY A C 1
ATOM 3219 O O . GLY A 1 398 ? 18.136 12.012 46.348 1.00 15.41 407 GLY A O 1
ATOM 3220 N N . ARG A 1 399 ? 20.112 12.012 47.368 1.00 13.80 408 ARG A N 1
ATOM 3221 C CA . ARG A 1 399 ? 19.760 12.911 48.457 1.00 15.01 408 ARG A CA 1
ATOM 3222 C C . ARG A 1 399 ? 20.953 13.711 48.782 1.00 14.08 408 ARG A C 1
ATOM 3223 O O . ARG A 1 399 ? 22.049 13.174 49.038 1.00 14.03 408 ARG A O 1
ATOM 3231 N N . GLY A 1 400 ? 20.833 15.040 48.752 1.00 13.65 409 GLY A N 1
ATOM 3232 C CA . GLY A 1 400 ? 22.029 15.879 48.861 1.00 13.12 409 GLY A CA 1
ATOM 3233 C C . GLY A 1 400 ? 23.012 15.530 47.758 1.00 14.43 409 GLY A C 1
ATOM 3234 O O . GLY A 1 400 ? 22.561 15.247 46.657 1.00 13.65 409 GLY A O 1
ATOM 3235 N N . THR A 1 401 ? 24.332 15.433 48.035 1.00 12.20 410 THR A N 1
ATOM 3236 C CA . THR A 1 401 ? 25.279 15.032 47.006 1.00 12.44 410 THR A CA 1
ATOM 3237 C C . THR A 1 401 ? 25.476 13.501 46.869 1.00 12.48 410 THR A C 1
ATOM 3238 O O . THR A 1 401 ? 26.285 13.092 46.042 1.00 13.50 410 THR A O 1
ATOM 3242 N N . PHE A 1 402 ? 24.752 12.742 47.682 1.00 11.90 411 PHE A N 1
ATOM 3243 C CA . PHE A 1 402 ? 24.722 11.294 47.726 1.00 12.89 411 PHE A CA 1
ATOM 3244 C C . PHE A 1 402 ? 23.819 10.800 46.603 1.00 12.08 411 PHE A C 1
ATOM 3245 O O . PHE A 1 402 ? 22.715 10.330 46.791 1.00 13.29 411 PHE A O 1
ATOM 3253 N N . CYS A 1 403 ? 24.386 10.910 45.456 1.00 12.64 412 CYS A N 1
ATOM 3254 C CA . CYS A 1 403 ? 23.677 10.659 44.152 1.00 13.51 412 CYS A CA 1
ATOM 3255 C C . CYS A 1 403 ? 24.259 9.479 43.367 1.00 13.93 412 CYS A C 1
ATOM 3256 O O . CYS A 1 403 ? 25.428 9.089 43.515 1.00 13.53 412 CYS A O 1
ATOM 3259 N N . SER A 1 404 ? 23.442 8.963 42.454 1.00 12.32 413 SER A N 1
ATOM 3260 C CA A SER A 1 404 ? 23.816 7.782 41.667 0.50 11.39 413 SER A CA 1
ATOM 3261 C CA B SER A 1 404 ? 23.784 7.740 41.719 0.50 14.38 413 SER A CA 1
ATOM 3262 C C . SER A 1 404 ? 22.910 7.621 40.489 1.00 13.32 413 SER A C 1
ATOM 3263 O O . SER A 1 404 ? 21.847 8.239 40.430 1.00 13.39 413 SER A O 1
ATOM 3268 N N . PHE A 1 405 ? 23.337 6.798 39.536 1.00 13.35 414 PHE A N 1
ATOM 3269 C CA . PHE A 1 405 ? 22.499 6.372 38.434 1.00 14.72 414 PHE A CA 1
ATOM 3270 C C . PHE A 1 405 ? 22.982 4.982 37.991 1.00 14.03 414 PHE A C 1
ATOM 3271 O O . PHE A 1 405 ? 24.083 4.554 38.346 1.00 14.50 414 PHE A O 1
ATOM 3279 N N . ASP A 1 406 ? 22.126 4.334 37.211 1.00 15.21 415 ASP A N 1
ATOM 3280 C CA . ASP A 1 406 ? 22.456 3.009 36.617 1.00 17.02 415 ASP A CA 1
ATOM 3281 C C . ASP A 1 406 ? 22.851 3.156 35.128 1.00 18.53 415 ASP A C 1
ATOM 3282 O O . ASP A 1 406 ? 22.388 4.072 34.406 1.00 16.37 415 ASP A O 1
ATOM 3287 N N . THR A 1 407 ? 23.718 2.228 34.701 1.00 16.71 416 THR A N 1
ATOM 3288 C CA . THR A 1 407 ? 24.091 2.048 33.310 1.00 18.84 416 THR A CA 1
ATOM 3289 C C . THR A 1 407 ? 23.592 0.702 32.866 1.00 16.00 416 THR A C 1
ATOM 3290 O O . THR A 1 407 ? 23.075 -0.091 33.664 1.00 18.71 416 THR A O 1
ATOM 3294 N N . PRO A 1 408 ? 23.778 0.372 31.591 1.00 16.98 417 PRO A N 1
ATOM 3295 C CA . PRO A 1 408 ? 23.074 -0.838 31.131 1.00 19.93 417 PRO A CA 1
ATOM 3296 C C . PRO A 1 408 ? 23.681 -2.167 31.597 1.00 19.87 417 PRO A C 1
ATOM 3297 O O . PRO A 1 408 ? 23.007 -3.166 31.678 1.00 20.34 417 PRO A O 1
ATOM 3301 N N . ASP A 1 409 ? 24.958 -2.147 31.893 1.00 18.66 418 ASP A N 1
ATOM 3302 C CA . ASP A 1 409 ? 25.690 -3.289 32.349 1.00 21.02 418 ASP A CA 1
ATOM 3303 C C . ASP A 1 409 ? 27.033 -2.897 32.925 1.00 19.24 418 ASP A C 1
ATOM 3304 O O . ASP A 1 409 ? 27.534 -1.739 32.801 1.00 17.66 418 ASP A O 1
ATOM 3309 N N . GLU A 1 410 ? 27.616 -3.871 33.610 1.00 21.85 419 GLU A N 1
ATOM 3310 C CA . GLU A 1 410 ? 28.873 -3.684 34.336 1.00 20.14 419 GLU A CA 1
ATOM 3311 C C . GLU A 1 410 ? 29.986 -3.195 33.424 1.00 21.88 419 GLU A C 1
ATOM 3312 O O . GLU A 1 410 ? 30.797 -2.364 33.772 1.00 18.54 419 GLU A O 1
ATOM 3318 N N . SER A 1 411 ? 30.060 -3.755 32.228 1.00 21.81 420 SER A N 1
ATOM 3319 C CA . SER A 1 411 ? 31.114 -3.363 31.283 1.00 22.50 420 SER A CA 1
ATOM 3320 C C . SER A 1 411 ? 31.019 -1.877 30.859 1.00 20.50 420 SER A C 1
ATOM 3321 O O . SER A 1 411 ? 31.994 -1.189 30.817 1.00 21.28 420 SER A O 1
ATOM 3324 N N . ILE A 1 412 ? 29.809 -1.355 30.623 1.00 20.19 421 ILE A N 1
ATOM 3325 C CA . ILE A 1 412 ? 29.641 0.064 30.263 1.00 19.42 421 ILE A CA 1
ATOM 3326 C C . ILE A 1 412 ? 29.885 0.939 31.507 1.00 16.86 421 ILE A C 1
ATOM 3327 O O . ILE A 1 412 ? 30.499 1.984 31.401 1.00 17.40 421 ILE A O 1
ATOM 3332 N N . ARG A 1 413 ? 29.450 0.443 32.664 1.00 17.08 422 ARG A N 1
ATOM 3333 C CA . ARG A 1 413 ? 29.673 1.184 33.946 1.00 16.39 422 ARG A CA 1
ATOM 3334 C C . ARG A 1 413 ? 31.162 1.407 34.069 1.00 16.80 422 ARG A C 1
ATOM 3335 O O . ARG A 1 413 ? 31.608 2.511 34.306 1.00 17.27 422 ARG A O 1
ATOM 3343 N N . ASN A 1 414 ? 31.990 0.366 33.882 1.00 18.24 423 ASN A N 1
ATOM 3344 C CA . ASN A 1 414 ? 33.449 0.516 34.124 1.00 18.08 423 ASN A CA 1
ATOM 3345 C C . ASN A 1 414 ? 34.079 1.350 33.050 1.00 18.50 423 ASN A C 1
ATOM 3346 O O . ASN A 1 414 ? 35.013 2.125 33.303 1.00 17.71 423 ASN A O 1
ATOM 3351 N N . LYS A 1 415 ? 33.622 1.191 31.795 1.00 19.47 424 LYS A N 1
ATOM 3352 C CA . LYS A 1 415 ? 34.188 2.009 30.750 1.00 20.27 424 LYS A CA 1
ATOM 3353 C C . LYS A 1 415 ? 33.940 3.540 30.976 1.00 17.83 424 LYS A C 1
ATOM 3354 O O . LYS A 1 415 ? 34.836 4.382 30.792 1.00 17.92 424 LYS A O 1
ATOM 3357 N N . LEU A 1 416 ? 32.737 3.869 31.394 1.00 18.51 425 LEU A N 1
ATOM 3358 C CA . LEU A 1 416 ? 32.366 5.280 31.624 1.00 17.51 425 LEU A CA 1
ATOM 3359 C C . LEU A 1 416 ? 33.205 5.840 32.788 1.00 17.77 425 LEU A C 1
ATOM 3360 O O . LEU A 1 416 ? 33.651 6.995 32.718 1.00 17.39 425 LEU A O 1
ATOM 3365 N N . ILE A 1 417 ? 33.386 5.063 33.852 1.00 15.50 426 ILE A N 1
ATOM 3366 C CA . ILE A 1 417 ? 34.282 5.501 34.953 1.00 16.15 426 ILE A CA 1
ATOM 3367 C C . ILE A 1 417 ? 35.711 5.744 34.408 1.00 16.63 426 ILE A C 1
ATOM 3368 O O . ILE A 1 417 ? 36.371 6.748 34.749 1.00 16.02 426 ILE A O 1
ATOM 3373 N N . SER A 1 418 ? 36.232 4.802 33.610 1.00 16.52 427 SER A N 1
ATOM 3374 C CA . SER A 1 418 ? 37.617 4.887 33.152 1.00 17.31 427 SER A CA 1
ATOM 3375 C C . SER A 1 418 ? 37.761 6.116 32.195 1.00 16.34 427 SER A C 1
ATOM 3376 O O . SER A 1 418 ? 38.727 6.882 32.250 1.00 17.44 427 SER A O 1
ATOM 3379 N N . ILE A 1 419 ? 36.768 6.370 31.299 1.00 14.88 428 ILE A N 1
ATOM 3380 C CA . ILE A 1 419 ? 36.882 7.511 30.430 1.00 16.40 428 ILE A CA 1
ATOM 3381 C C . ILE A 1 419 ? 36.811 8.897 31.203 1.00 17.39 428 ILE A C 1
ATOM 3382 O O . ILE A 1 419 ? 37.545 9.825 30.915 1.00 16.84 428 ILE A O 1
ATOM 3387 N N . ALA A 1 420 ? 35.903 8.945 32.155 1.00 17.98 429 ALA A N 1
ATOM 3388 C CA . ALA A 1 420 ? 35.748 10.138 32.976 1.00 17.08 429 ALA A CA 1
ATOM 3389 C C . ALA A 1 420 ? 37.039 10.463 33.664 1.00 15.42 429 ALA A C 1
ATOM 3390 O O . ALA A 1 420 ? 37.442 11.640 33.664 1.00 18.01 429 ALA A O 1
ATOM 3392 N N . ARG A 1 421 ? 37.714 9.449 34.210 1.00 15.51 430 ARG A N 1
ATOM 3393 C CA . ARG A 1 421 ? 38.976 9.676 34.903 1.00 16.99 430 ARG A CA 1
ATOM 3394 C C . ARG A 1 421 ? 40.036 10.271 33.929 1.00 17.62 430 ARG A C 1
ATOM 3395 O O . ARG A 1 421 ? 40.704 11.245 34.236 1.00 16.03 430 ARG A O 1
ATOM 3403 N N . ASN A 1 422 ? 40.140 9.677 32.730 1.00 17.63 431 ASN A N 1
ATOM 3404 C CA . ASN A 1 422 ? 41.040 10.228 31.772 1.00 17.97 431 ASN A CA 1
ATOM 3405 C C . ASN A 1 422 ? 40.682 11.645 31.319 1.00 17.37 431 ASN A C 1
ATOM 3406 O O . ASN A 1 422 ? 41.585 12.382 30.911 1.00 17.47 431 ASN A O 1
ATOM 3411 N N . LYS A 1 423 ? 39.398 12.021 31.443 1.00 17.04 432 LYS A N 1
ATOM 3412 C CA . LYS A 1 423 ? 38.896 13.379 31.155 1.00 17.57 432 LYS A CA 1
ATOM 3413 C C . LYS A 1 423 ? 38.855 14.271 32.404 1.00 18.39 432 LYS A C 1
ATOM 3414 O O . LYS A 1 423 ? 38.198 15.331 32.415 1.00 19.06 432 LYS A O 1
ATOM 3420 N N . GLY A 1 424 ? 39.430 13.772 33.525 1.00 17.00 433 GLY A N 1
ATOM 3421 C CA . GLY A 1 424 ? 39.574 14.637 34.654 1.00 17.06 433 GLY A CA 1
ATOM 3422 C C . GLY A 1 424 ? 38.616 14.539 35.806 1.00 15.56 433 GLY A C 1
ATOM 3423 O O . GLY A 1 424 ? 38.660 15.438 36.655 1.00 15.57 433 GLY A O 1
ATOM 3424 N N . VAL A 1 425 ? 37.821 13.486 35.870 1.00 16.26 434 VAL A N 1
ATOM 3425 C CA . VAL A 1 425 ? 36.861 13.364 36.956 1.00 16.33 434 VAL A CA 1
ATOM 3426 C C . VAL A 1 425 ? 36.887 11.954 37.527 1.00 17.24 434 VAL A C 1
ATOM 3427 O O . VAL A 1 425 ? 36.757 10.989 36.791 1.00 17.57 434 VAL A O 1
ATOM 3431 N N . MET A 1 426 ? 37.102 11.839 38.830 1.00 16.37 435 MET A N 1
ATOM 3432 C CA A MET A 1 426 ? 37.069 10.549 39.563 0.65 19.46 435 MET A CA 1
ATOM 3433 C CA B MET A 1 426 ? 37.025 10.538 39.506 0.35 14.28 435 MET A CA 1
ATOM 3434 C C . MET A 1 426 ? 35.649 10.258 40.073 1.00 17.05 435 MET A C 1
ATOM 3435 O O . MET A 1 426 ? 35.148 10.995 40.901 1.00 16.10 435 MET A O 1
ATOM 3444 N N . LEU A 1 427 ? 35.053 9.172 39.575 1.00 16.49 436 LEU A N 1
ATOM 3445 C CA . LEU A 1 427 ? 33.746 8.629 39.922 1.00 16.00 436 LEU A CA 1
ATOM 3446 C C . LEU A 1 427 ? 33.884 7.298 40.613 1.00 18.89 436 LEU A C 1
ATOM 3447 O O . LEU A 1 427 ? 34.867 6.585 40.440 1.00 20.27 436 LEU A O 1
ATOM 3452 N N . GLY A 1 428 ? 32.864 6.980 41.434 1.00 21.43 437 GLY A N 1
ATOM 3453 C CA . GLY A 1 428 ? 32.849 5.663 42.072 1.00 21.26 437 GLY A CA 1
ATOM 3454 C C . GLY A 1 428 ? 31.811 4.735 41.439 1.00 18.03 437 GLY A C 1
ATOM 3455 O O . GLY A 1 428 ? 30.887 5.175 40.810 1.00 19.55 437 GLY A O 1
ATOM 3456 N N . GLY A 1 429 ? 31.970 3.421 41.632 1.00 18.48 438 GLY A N 1
ATOM 3457 C CA . GLY A 1 429 ? 30.930 2.497 41.200 1.00 16.68 438 GLY A CA 1
ATOM 3458 C C . GLY A 1 429 ? 30.358 1.857 42.430 1.00 15.99 438 GLY A C 1
ATOM 3459 O O . GLY A 1 429 ? 30.995 1.926 43.474 1.00 17.23 438 GLY A O 1
ATOM 3460 N N . CYS A 1 430 ? 29.157 1.308 42.328 1.00 15.92 439 CYS A N 1
ATOM 3461 C CA . CYS A 1 430 ? 28.550 0.488 43.333 1.00 16.90 439 CYS A CA 1
ATOM 3462 C C . CYS A 1 430 ? 27.611 -0.458 42.670 1.00 17.48 439 CYS A C 1
ATOM 3463 O O . CYS A 1 430 ? 27.128 -0.252 41.524 1.00 16.31 439 CYS A O 1
ATOM 3466 N N . GLY A 1 431 ? 27.362 -1.553 43.373 1.00 18.03 440 GLY A N 1
ATOM 3467 C CA . GLY A 1 431 ? 26.448 -2.553 42.802 1.00 19.28 440 GLY A CA 1
ATOM 3468 C C . GLY A 1 431 ? 27.106 -3.141 41.549 1.00 21.62 440 GLY A C 1
ATOM 3469 O O . GLY A 1 431 ? 28.275 -2.889 41.261 1.00 23.26 440 GLY A O 1
ATOM 3470 N N . ASP A 1 432 ? 26.296 -3.800 40.736 1.00 23.93 441 ASP A N 1
ATOM 3471 C CA . ASP A 1 432 ? 26.727 -4.377 39.477 1.00 27.14 441 ASP A CA 1
ATOM 3472 C C . ASP A 1 432 ? 26.933 -3.352 38.369 1.00 22.27 441 ASP A C 1
ATOM 3473 O O . ASP A 1 432 ? 27.829 -3.484 37.566 1.00 23.69 441 ASP A O 1
ATOM 3478 N N . LYS A 1 433 ? 26.149 -2.257 38.363 1.00 18.07 442 LYS A N 1
ATOM 3479 C CA . LYS A 1 433 ? 26.160 -1.399 37.232 1.00 18.69 442 LYS A CA 1
ATOM 3480 C C . LYS A 1 433 ? 25.760 0.036 37.530 1.00 16.63 442 LYS A C 1
ATOM 3481 O O . LYS A 1 433 ? 25.413 0.739 36.653 1.00 15.87 442 LYS A O 1
ATOM 3487 N N . SER A 1 434 ? 25.998 0.470 38.774 1.00 17.43 443 SER A N 1
ATOM 3488 C CA . SER A 1 434 ? 25.725 1.866 39.186 1.00 14.96 443 SER A CA 1
ATOM 3489 C C . SER A 1 434 ? 26.961 2.703 39.257 1.00 15.59 443 SER A C 1
ATOM 3490 O O . SER A 1 434 ? 28.045 2.192 39.584 1.00 16.32 443 SER A O 1
ATOM 3493 N N . ILE A 1 435 ? 26.821 3.988 38.932 1.00 15.51 444 ILE A N 1
ATOM 3494 C CA . ILE A 1 435 ? 27.856 4.988 39.169 1.00 15.07 444 ILE A CA 1
ATOM 3495 C C . ILE A 1 435 ? 27.391 5.883 40.306 1.00 15.28 444 ILE A C 1
ATOM 3496 O O . ILE A 1 435 ? 26.196 6.158 40.355 1.00 13.75 444 ILE A O 1
ATOM 3501 N N . ARG A 1 436 ? 28.291 6.162 41.269 1.00 15.84 445 ARG A N 1
ATOM 3502 C CA . ARG A 1 436 ? 27.833 6.916 42.488 1.00 15.01 445 ARG A CA 1
ATOM 3503 C C . ARG A 1 436 ? 28.728 8.127 42.614 1.00 14.33 445 ARG A C 1
ATOM 3504 O O . ARG A 1 436 ? 29.813 8.214 42.067 1.00 14.16 445 ARG A O 1
ATOM 3512 N N . PHE A 1 437 ? 28.234 9.101 43.362 1.00 12.21 446 PHE A N 1
ATOM 3513 C CA . PHE A 1 437 ? 28.959 10.323 43.704 1.00 13.06 446 PHE A CA 1
ATOM 3514 C C . PHE A 1 437 ? 29.110 10.439 45.220 1.00 10.64 446 PHE A C 1
ATOM 3515 O O . PHE A 1 437 ? 28.153 10.228 45.976 1.00 11.59 446 PHE A O 1
ATOM 3523 N N . ARG A 1 438 ? 30.341 10.716 45.650 1.00 11.67 447 ARG A N 1
ATOM 3524 C CA . ARG A 1 438 ? 30.663 10.981 47.055 1.00 12.09 447 ARG A CA 1
ATOM 3525 C C . ARG A 1 438 ? 31.583 12.233 47.120 1.00 12.16 447 ARG A C 1
ATOM 3526 O O . ARG A 1 438 ? 32.790 12.172 47.356 1.00 11.85 447 ARG A O 1
ATOM 3534 N N . PRO A 1 439 ? 31.075 13.388 46.714 1.00 12.58 448 PRO A N 1
ATOM 3535 C CA . PRO A 1 439 ? 31.955 14.561 46.725 1.00 12.86 448 PRO A CA 1
ATOM 3536 C C . PRO A 1 439 ? 32.255 15.004 48.167 1.00 12.19 448 PRO A C 1
ATOM 3537 O O . PRO A 1 439 ? 31.437 14.768 49.064 1.00 13.74 448 PRO A O 1
ATOM 3541 N N . THR A 1 440 ? 33.446 15.567 48.356 1.00 13.21 449 THR A N 1
ATOM 3542 C CA A THR A 1 440 ? 33.808 16.196 49.640 0.70 14.25 449 THR A CA 1
ATOM 3543 C CA B THR A 1 440 ? 33.744 16.108 49.671 0.30 12.27 449 THR A CA 1
ATOM 3544 C C . THR A 1 440 ? 32.807 17.283 49.978 1.00 13.45 449 THR A C 1
ATOM 3545 O O . THR A 1 440 ? 32.127 17.785 49.098 1.00 11.41 449 THR A O 1
ATOM 3552 N N . LEU A 1 441 ? 32.770 17.731 51.234 1.00 12.12 450 LEU A N 1
ATOM 3553 C CA . LEU A 1 441 ? 31.842 18.846 51.576 1.00 12.74 450 LEU A CA 1
ATOM 3554 C C . LEU A 1 441 ? 32.200 20.186 51.067 1.00 13.02 450 LEU A C 1
ATOM 3555 O O . LEU A 1 441 ? 31.403 21.180 51.259 1.00 13.64 450 LEU A O 1
ATOM 3560 N N . VAL A 1 442 ? 33.329 20.316 50.437 1.00 12.34 451 VAL A N 1
ATOM 3561 C CA . VAL A 1 442 ? 33.691 21.591 49.784 1.00 12.03 451 VAL A CA 1
ATOM 3562 C C . VAL A 1 442 ? 33.318 21.601 48.281 1.00 11.60 451 VAL A C 1
ATOM 3563 O O . VAL A 1 442 ? 33.704 22.516 47.544 1.00 12.11 451 VAL A O 1
ATOM 3567 N N . PHE A 1 443 ? 32.583 20.549 47.876 1.00 12.88 452 PHE A N 1
ATOM 3568 C CA . PHE A 1 443 ? 31.985 20.478 46.521 1.00 11.51 452 PHE A CA 1
ATOM 3569 C C . PHE A 1 443 ? 30.859 21.462 46.410 1.00 11.00 452 PHE A C 1
ATOM 3570 O O . PHE A 1 443 ? 29.948 21.468 47.201 1.00 11.71 452 PHE A O 1
ATOM 3578 N N . ARG A 1 444 ? 31.011 22.357 45.425 1.00 12.82 453 ARG A N 1
ATOM 3579 C CA . ARG A 1 444 ? 30.029 23.458 45.200 1.00 14.20 453 ARG A CA 1
ATOM 3580 C C . ARG A 1 444 ? 29.239 23.285 43.891 1.00 14.20 453 ARG A C 1
ATOM 3581 O O . ARG A 1 444 ? 29.603 22.473 43.005 1.00 13.65 453 ARG A O 1
ATOM 3589 N N . ASP A 1 445 ? 28.140 24.044 43.744 1.00 13.02 454 ASP A N 1
ATOM 3590 C CA . ASP A 1 445 ? 27.473 24.070 42.433 1.00 13.69 454 ASP A CA 1
ATOM 3591 C C . ASP A 1 445 ? 28.393 24.227 41.171 1.00 12.70 454 ASP A C 1
ATOM 3592 O O . ASP A 1 445 ? 28.146 23.541 40.139 1.00 14.14 454 ASP A O 1
ATOM 3597 N N . HIS A 1 446 ? 29.474 25.004 41.229 1.00 13.03 455 HIS A N 1
ATOM 3598 C CA . HIS A 1 446 ? 30.307 25.163 40.052 1.00 14.01 455 HIS A CA 1
ATOM 3599 C C . HIS A 1 446 ? 31.086 23.888 39.714 1.00 13.49 455 HIS A C 1
ATOM 3600 O O . HIS A 1 446 ? 31.262 23.551 38.550 1.00 15.35 455 HIS A O 1
ATOM 3607 N N . HIS A 1 447 ? 31.395 23.114 40.731 1.00 12.71 456 HIS A N 1
ATOM 3608 C CA . HIS A 1 447 ? 32.022 21.757 40.514 1.00 11.95 456 HIS A CA 1
ATOM 3609 C C . HIS A 1 447 ? 31.047 20.783 39.919 1.00 12.74 456 HIS A C 1
ATOM 3610 O O . HIS A 1 447 ? 31.443 19.962 39.084 1.00 14.32 456 HIS A O 1
ATOM 3617 N N . ALA A 1 448 ? 29.780 20.815 40.352 1.00 13.43 457 ALA A N 1
ATOM 3618 C CA . ALA A 1 448 ? 28.694 20.052 39.676 1.00 13.25 457 ALA A CA 1
ATOM 3619 C C . ALA A 1 448 ? 28.680 20.364 38.180 1.00 15.21 457 ALA A C 1
ATOM 3620 O O . ALA A 1 448 ? 28.632 19.433 37.344 1.00 14.55 457 ALA A O 1
ATOM 3622 N N . HIS A 1 449 ? 28.738 21.647 37.824 1.00 14.60 458 HIS A N 1
ATOM 3623 C CA . HIS A 1 449 ? 28.774 21.984 36.370 1.00 16.36 458 HIS A CA 1
ATOM 3624 C C . HIS A 1 449 ? 30.025 21.513 35.639 1.00 15.05 458 HIS A C 1
ATOM 3625 O O . HIS A 1 449 ? 29.951 21.041 34.476 1.00 15.81 458 HIS A O 1
ATOM 3632 N N . LEU A 1 450 ? 31.183 21.626 36.251 1.00 16.11 459 LEU A N 1
ATOM 3633 C CA . LEU A 1 450 ? 32.418 21.161 35.589 1.00 15.60 459 LEU A CA 1
ATOM 3634 C C . LEU A 1 450 ? 32.232 19.690 35.247 1.00 14.91 459 LEU A C 1
ATOM 3635 O O . LEU A 1 450 ? 32.534 19.225 34.168 1.00 15.40 459 LEU A O 1
ATOM 3640 N N . PHE A 1 451 ? 31.763 18.910 36.220 1.00 14.45 460 PHE A N 1
ATOM 3641 C CA . PHE A 1 451 ? 31.475 17.474 35.983 1.00 14.26 460 PHE A CA 1
ATOM 3642 C C . PHE A 1 451 ? 30.464 17.252 34.873 1.00 13.34 460 PHE A C 1
ATOM 3643 O O . PHE A 1 451 ? 30.666 16.437 33.937 1.00 14.56 460 PHE A O 1
ATOM 3651 N N . LEU A 1 452 ? 29.353 17.983 34.946 1.00 13.27 461 LEU A N 1
ATOM 3652 C CA . LEU A 1 452 ? 28.276 17.717 34.009 1.00 15.58 461 LEU A CA 1
ATOM 3653 C C . LEU A 1 452 ? 28.679 17.979 32.547 1.00 15.14 461 LEU A C 1
ATOM 3654 O O . LEU A 1 452 ? 28.223 17.243 31.650 1.00 15.57 461 LEU A O 1
ATOM 3659 N N . ASN A 1 453 ? 29.425 19.043 32.361 1.00 15.88 462 ASN A N 1
ATOM 3660 C CA . ASN A 1 453 ? 29.876 19.394 31.033 1.00 17.27 462 ASN A CA 1
ATOM 3661 C C . ASN A 1 453 ? 30.888 18.363 30.494 1.00 19.48 462 ASN A C 1
ATOM 3662 O O . ASN A 1 453 ? 30.846 17.987 29.323 1.00 20.04 462 ASN A O 1
ATOM 3667 N N . ILE A 1 454 ? 31.783 17.887 31.357 1.00 16.79 463 ILE A N 1
ATOM 3668 C CA . ILE A 1 454 ? 32.691 16.799 30.946 1.00 16.76 463 ILE A CA 1
ATOM 3669 C C . ILE A 1 454 ? 31.906 15.578 30.586 1.00 16.71 463 ILE A C 1
ATOM 3670 O O . ILE A 1 454 ? 32.177 14.934 29.571 1.00 17.59 463 ILE A O 1
ATOM 3675 N N . PHE A 1 455 ? 30.940 15.191 31.419 1.00 16.10 464 PHE A N 1
ATOM 3676 C CA . PHE A 1 455 ? 30.259 13.934 31.227 1.00 17.57 464 PHE A CA 1
ATOM 3677 C C . PHE A 1 455 ? 29.316 14.014 30.024 1.00 19.10 464 PHE A C 1
ATOM 3678 O O . PHE A 1 455 ? 29.146 13.047 29.310 1.00 20.68 464 PHE A O 1
ATOM 3686 N N . SER A 1 456 ? 28.675 15.170 29.817 1.00 17.57 465 SER A N 1
ATOM 3687 C CA . SER A 1 456 ? 27.878 15.395 28.595 1.00 19.74 465 SER A CA 1
ATOM 3688 C C . SER A 1 456 ? 28.694 15.086 27.305 1.00 20.43 465 SER A C 1
ATOM 3689 O O . SER A 1 456 ? 28.246 14.389 26.390 1.00 21.25 465 SER A O 1
ATOM 3692 N N . ASP A 1 457 ? 29.902 15.556 27.253 1.00 18.95 466 ASP A N 1
ATOM 3693 C CA . ASP A 1 457 ? 30.770 15.310 26.060 1.00 20.32 466 ASP A CA 1
ATOM 3694 C C . ASP A 1 457 ? 31.149 13.841 25.928 1.00 20.23 466 ASP A C 1
ATOM 3695 O O . ASP A 1 457 ? 31.110 13.284 24.856 1.00 21.11 466 ASP A O 1
ATOM 3700 N N . ILE A 1 458 ? 31.401 13.169 27.046 1.00 18.77 467 ILE A N 1
ATOM 3701 C CA . ILE A 1 458 ? 31.675 11.744 27.029 1.00 19.49 467 ILE A CA 1
ATOM 3702 C C . ILE A 1 458 ? 30.509 10.946 26.492 1.00 20.03 467 ILE A C 1
ATOM 3703 O O . ILE A 1 458 ? 30.715 9.986 25.690 1.00 20.19 467 ILE A O 1
ATOM 3708 N N . LEU A 1 459 ? 29.291 11.280 26.936 1.00 20.10 468 LEU A N 1
ATOM 3709 C CA . LEU A 1 459 ? 28.114 10.535 26.475 1.00 21.45 468 LEU A CA 1
ATOM 3710 C C . LEU A 1 459 ? 27.860 10.818 24.983 1.00 20.25 468 LEU A C 1
ATOM 3711 O O . LEU A 1 459 ? 27.493 9.905 24.270 1.00 20.08 468 LEU A O 1
ATOM 3716 N N . ALA A 1 460 ? 28.078 12.047 24.560 1.00 21.41 469 ALA A N 1
ATOM 3717 C CA . ALA A 1 460 ? 27.903 12.393 23.111 1.00 24.17 469 ALA A CA 1
ATOM 3718 C C . ALA A 1 460 ? 28.786 11.534 22.220 1.00 26.70 469 ALA A C 1
ATOM 3719 O O . ALA A 1 460 ? 28.383 11.199 21.124 1.00 24.20 469 ALA A O 1
ATOM 3721 N N . ASP A 1 461 ? 30.000 11.233 22.669 1.00 27.93 470 ASP A N 1
ATOM 3722 C CA . ASP A 1 461 ? 30.982 10.457 21.889 1.00 28.13 470 ASP A CA 1
ATOM 3723 C C . ASP A 1 461 ? 31.030 8.960 22.155 1.00 28.06 470 ASP A C 1
ATOM 3724 O O . ASP A 1 461 ? 31.817 8.278 21.518 1.00 28.35 470 ASP A O 1
ATOM 3729 N N . PHE A 1 462 ? 30.249 8.453 23.101 1.00 25.52 471 PHE A N 1
ATOM 3730 C CA . PHE A 1 462 ? 30.375 7.060 23.542 1.00 28.08 471 PHE A CA 1
ATOM 3731 C C . PHE A 1 462 ? 29.901 6.044 22.481 1.00 30.65 471 PHE A C 1
ATOM 3732 O O . PHE A 1 462 ? 28.700 6.076 22.213 1.00 25.73 471 PHE A O 1
ATOM 3740 N N . PHE B 1 2 ? 65.494 13.693 76.432 1.00 82.33 11 PHE B N 1
ATOM 3741 C CA . PHE B 1 2 ? 65.609 12.205 76.454 1.00 84.55 11 PHE B CA 1
ATOM 3742 C C . PHE B 1 2 ? 64.798 11.672 77.649 1.00 77.07 11 PHE B C 1
ATOM 3743 O O . PHE B 1 2 ? 63.774 11.053 77.425 1.00 78.95 11 PHE B O 1
ATOM 3751 N N . ASP B 1 3 ? 65.199 11.966 78.892 1.00 68.98 12 ASP B N 1
ATOM 3752 C CA . ASP B 1 3 ? 64.570 11.358 80.123 1.00 64.82 12 ASP B CA 1
ATOM 3753 C C . ASP B 1 3 ? 64.580 12.448 81.307 1.00 59.42 12 ASP B C 1
ATOM 3754 O O . ASP B 1 3 ? 65.295 13.456 81.229 1.00 49.43 12 ASP B O 1
ATOM 3759 N N . TYR B 1 4 ? 63.720 12.254 82.326 1.00 50.40 13 TYR B N 1
ATOM 3760 C CA . TYR B 1 4 ? 63.809 12.873 83.695 1.00 36.15 13 TYR B CA 1
ATOM 3761 C C . TYR B 1 4 ? 64.707 11.935 84.574 1.00 32.41 13 TYR B C 1
ATOM 3762 O O . TYR B 1 4 ? 64.951 10.835 84.175 1.00 32.50 13 TYR B O 1
ATOM 3771 N N . ASP B 1 5 ? 65.051 12.339 85.795 1.00 33.29 14 ASP B N 1
ATOM 3772 C CA . ASP B 1 5 ? 65.998 11.615 86.667 1.00 30.45 14 ASP B CA 1
ATOM 3773 C C . ASP B 1 5 ? 65.376 10.725 87.704 1.00 27.18 14 ASP B C 1
ATOM 3774 O O . ASP B 1 5 ? 66.094 10.049 88.444 1.00 25.28 14 ASP B O 1
ATOM 3779 N N . GLY B 1 6 ? 64.045 10.708 87.815 1.00 21.51 15 GLY B N 1
ATOM 3780 C CA . GLY B 1 6 ? 63.410 9.808 88.752 1.00 20.13 15 GLY B CA 1
ATOM 3781 C C . GLY B 1 6 ? 61.935 10.216 88.858 1.00 17.41 15 GLY B C 1
ATOM 3782 O O . GLY B 1 6 ? 61.514 11.264 88.281 1.00 18.25 15 GLY B O 1
ATOM 3783 N N . PRO B 1 7 ? 61.123 9.405 89.557 1.00 17.77 16 PRO B N 1
ATOM 3784 C CA . PRO B 1 7 ? 59.698 9.757 89.802 1.00 18.63 16 PRO B CA 1
ATOM 3785 C C . PRO B 1 7 ? 59.536 10.951 90.752 1.00 20.42 16 PRO B C 1
ATOM 3786 O O . PRO B 1 7 ? 60.426 11.235 91.559 1.00 23.35 16 PRO B O 1
ATOM 3790 N N . LEU B 1 8 ? 58.363 11.532 90.751 1.00 20.98 17 LEU B N 1
ATOM 3791 C CA . LEU B 1 8 ? 58.068 12.642 91.669 1.00 23.30 17 LEU B CA 1
ATOM 3792 C C . LEU B 1 8 ? 56.616 12.566 91.985 1.00 21.37 17 LEU B C 1
ATOM 3793 O O . LEU B 1 8 ? 55.775 12.864 91.139 1.00 19.17 17 LEU B O 1
ATOM 3798 N N . MET B 1 9 ? 56.280 12.207 93.204 1.00 18.97 18 MET B N 1
ATOM 3799 C CA . MET B 1 9 ? 54.884 12.037 93.531 1.00 17.74 18 MET B CA 1
ATOM 3800 C C . MET B 1 9 ? 54.380 13.251 94.360 1.00 20.90 18 MET B C 1
ATOM 3801 O O . MET B 1 9 ? 55.054 13.684 95.296 1.00 20.80 18 MET B O 1
ATOM 3806 N N . LYS B 1 10 ? 53.206 13.743 94.041 1.00 21.15 19 LYS B N 1
ATOM 3807 C CA . LYS B 1 10 ? 52.550 14.866 94.817 1.00 19.47 19 LYS B CA 1
ATOM 3808 C C . LYS B 1 10 ? 51.297 14.438 95.520 1.00 20.51 19 LYS B C 1
ATOM 3809 O O . LYS B 1 10 ? 50.963 15.040 96.543 1.00 22.21 19 LYS B O 1
ATOM 3815 N N . THR B 1 11 ? 50.544 13.479 94.971 1.00 18.94 20 THR B N 1
ATOM 3816 C CA . THR B 1 11 ? 49.293 13.060 95.458 1.00 19.69 20 THR B CA 1
ATOM 3817 C C . THR B 1 11 ? 49.172 11.535 95.355 1.00 20.35 20 THR B C 1
ATOM 3818 O O . THR B 1 11 ? 49.945 10.934 94.648 1.00 19.23 20 THR B O 1
ATOM 3822 N N . GLU B 1 12 ? 48.163 10.947 96.016 1.00 18.43 21 GLU B N 1
ATOM 3823 C CA . GLU B 1 12 ? 47.657 9.609 95.748 1.00 19.96 21 GLU B CA 1
ATOM 3824 C C . GLU B 1 12 ? 47.185 9.590 94.282 1.00 19.33 21 GLU B C 1
ATOM 3825 O O . GLU B 1 12 ? 46.848 10.635 93.725 1.00 19.43 21 GLU B O 1
ATOM 3827 N N . VAL B 1 13 ? 47.187 8.398 93.670 1.00 19.82 22 VAL B N 1
ATOM 3828 C CA . VAL B 1 13 ? 46.772 8.282 92.248 1.00 18.67 22 VAL B CA 1
ATOM 3829 C C . VAL B 1 13 ? 45.593 7.368 92.191 1.00 18.59 22 VAL B C 1
ATOM 3830 O O . VAL B 1 13 ? 45.650 6.250 92.765 1.00 19.82 22 VAL B O 1
ATOM 3834 N N . PRO B 1 14 ? 44.468 7.760 91.568 1.00 19.45 23 PRO B N 1
ATOM 3835 C CA . PRO B 1 14 ? 44.253 9.046 90.923 1.00 17.47 23 PRO B CA 1
ATOM 3836 C C . PRO B 1 14 ? 44.070 10.195 91.970 1.00 16.25 23 PRO B C 1
ATOM 3837 O O . PRO B 1 14 ? 43.362 10.027 93.006 1.00 18.54 23 PRO B O 1
ATOM 3841 N N . GLY B 1 15 ? 44.579 11.332 91.622 1.00 16.24 24 GLY B N 1
ATOM 3842 C CA . GLY B 1 15 ? 44.491 12.530 92.448 1.00 17.29 24 GLY B CA 1
ATOM 3843 C C . GLY B 1 15 ? 43.198 13.271 92.148 1.00 19.99 24 GLY B C 1
ATOM 3844 O O . GLY B 1 15 ? 42.363 12.845 91.381 1.00 17.95 24 GLY B O 1
ATOM 3845 N N . PRO B 1 16 ? 43.023 14.428 92.788 1.00 20.45 25 PRO B N 1
ATOM 3846 C CA . PRO B 1 16 ? 41.733 15.120 92.636 1.00 21.17 25 PRO B CA 1
ATOM 3847 C C . PRO B 1 16 ? 41.346 15.562 91.189 1.00 18.35 25 PRO B C 1
ATOM 3848 O O . PRO B 1 16 ? 40.204 15.528 90.822 1.00 20.31 25 PRO B O 1
ATOM 3852 N N . ARG B 1 17 ? 42.311 16.033 90.430 1.00 17.33 26 ARG B N 1
ATOM 3853 C CA . ARG B 1 17 ? 42.123 16.486 89.055 1.00 16.98 26 ARG B CA 1
ATOM 3854 C C . ARG B 1 17 ? 41.733 15.253 88.213 1.00 19.33 26 ARG B C 1
ATOM 3855 O O . ARG B 1 17 ? 40.795 15.333 87.452 1.00 20.04 26 ARG B O 1
ATOM 3857 N N . SER B 1 18 ? 42.393 14.100 88.399 1.00 18.47 27 SER B N 1
ATOM 3858 C CA . SER B 1 18 ? 41.959 12.910 87.668 1.00 17.56 27 SER B CA 1
ATOM 3859 C C . SER B 1 18 ? 40.544 12.457 88.042 1.00 18.39 27 SER B C 1
ATOM 3860 O O . SER B 1 18 ? 39.753 12.054 87.200 1.00 17.39 27 SER B O 1
ATOM 3863 N N . ARG B 1 19 ? 40.202 12.512 89.326 1.00 18.19 28 ARG B N 1
ATOM 3864 C CA . ARG B 1 19 ? 38.911 12.063 89.778 1.00 17.62 28 ARG B CA 1
ATOM 3865 C C . ARG B 1 19 ? 37.760 12.937 89.249 1.00 17.28 28 ARG B C 1
ATOM 3866 O O . ARG B 1 19 ? 36.736 12.420 88.854 1.00 18.99 28 ARG B O 1
ATOM 3874 N N . GLU B 1 20 ? 38.010 14.232 89.132 1.00 18.56 29 GLU B N 1
ATOM 3875 C CA . GLU B 1 20 ? 37.059 15.175 88.535 1.00 17.91 29 GLU B CA 1
ATOM 3876 C C . GLU B 1 20 ? 36.835 14.838 87.050 1.00 20.57 29 GLU B C 1
ATOM 3877 O O . GLU B 1 20 ? 35.684 14.790 86.587 1.00 18.57 29 GLU B O 1
ATOM 3883 N N . LEU B 1 21 ? 37.960 14.642 86.313 1.00 19.33 30 LEU B N 1
ATOM 3884 C CA . LEU B 1 21 ? 37.837 14.211 84.849 1.00 18.65 30 LEU B CA 1
ATOM 3885 C C . LEU B 1 21 ? 37.162 12.886 84.696 1.00 17.86 30 LEU B C 1
ATOM 3886 O O . LEU B 1 21 ? 36.348 12.695 83.789 1.00 17.57 30 LEU B O 1
ATOM 3891 N N . MET B 1 22 ? 37.484 11.914 85.551 1.00 17.02 31 MET B N 1
ATOM 3892 C CA . MET B 1 22 ? 36.773 10.626 85.576 1.00 18.05 31 MET B CA 1
ATOM 3893 C C . MET B 1 22 ? 35.266 10.764 85.755 1.00 17.90 31 MET B C 1
ATOM 3894 O O . MET B 1 22 ? 34.478 10.088 85.123 1.00 17.80 31 MET B O 1
ATOM 3899 N N . LYS B 1 23 ? 34.868 11.636 86.680 1.00 18.42 32 LYS B N 1
ATOM 3900 C CA . LYS B 1 23 ? 33.459 11.924 86.894 1.00 18.66 32 LYS B CA 1
ATOM 3901 C C . LYS B 1 23 ? 32.809 12.475 85.656 1.00 18.10 32 LYS B C 1
ATOM 3902 O O . LYS B 1 23 ? 31.722 12.017 85.266 1.00 17.13 32 LYS B O 1
ATOM 3905 N N . GLN B 1 24 ? 33.440 13.412 85.004 1.00 17.79 33 GLN B N 1
ATOM 3906 C CA . GLN B 1 24 ? 32.894 13.986 83.737 1.00 17.06 33 GLN B CA 1
ATOM 3907 C C . GLN B 1 24 ? 32.772 12.877 82.652 1.00 17.88 33 GLN B C 1
ATOM 3908 O O . GLN B 1 24 ? 31.792 12.791 81.943 1.00 16.65 33 GLN B O 1
ATOM 3914 N N . LEU B 1 25 ? 33.824 12.075 82.501 1.00 16.33 34 LEU B N 1
ATOM 3915 C CA . LEU B 1 25 ? 33.809 11.031 81.431 1.00 14.86 34 LEU B CA 1
ATOM 3916 C C . LEU B 1 25 ? 32.783 9.955 81.694 1.00 16.40 34 LEU B C 1
ATOM 3917 O O . LEU B 1 25 ? 32.097 9.451 80.810 1.00 17.07 34 LEU B O 1
ATOM 3922 N N . ASN B 1 26 ? 32.553 9.648 82.982 1.00 17.14 35 ASN B N 1
ATOM 3923 C CA . ASN B 1 26 ? 31.584 8.691 83.386 1.00 18.87 35 ASN B CA 1
ATOM 3924 C C . ASN B 1 26 ? 30.124 9.025 83.016 1.00 17.27 35 ASN B C 1
ATOM 3925 O O . ASN B 1 26 ? 29.317 8.127 82.935 1.00 18.13 35 ASN B O 1
ATOM 3930 N N . ILE B 1 27 ? 29.824 10.299 82.767 1.00 17.54 36 ILE B N 1
ATOM 3931 C CA . ILE B 1 27 ? 28.531 10.726 82.251 1.00 19.91 36 ILE B CA 1
ATOM 3932 C C . ILE B 1 27 ? 28.277 10.175 80.850 1.00 18.03 36 ILE B C 1
ATOM 3933 O O . ILE B 1 27 ? 27.168 9.793 80.539 1.00 16.76 36 ILE B O 1
ATOM 3938 N N A ILE B 1 28 ? 29.305 10.089 80.017 0.50 18.17 37 ILE B N 1
ATOM 3939 N N B ILE B 1 28 ? 29.314 10.096 80.023 0.50 18.46 37 ILE B N 1
ATOM 3940 C CA A ILE B 1 28 ? 29.032 9.698 78.615 0.50 19.11 37 ILE B CA 1
ATOM 3941 C CA B ILE B 1 28 ? 29.070 9.724 78.612 0.50 19.67 37 ILE B CA 1
ATOM 3942 C C A ILE B 1 28 ? 29.360 8.244 78.307 0.50 18.37 37 ILE B C 1
ATOM 3943 C C B ILE B 1 28 ? 29.370 8.258 78.307 0.50 18.64 37 ILE B C 1
ATOM 3944 O O A ILE B 1 28 ? 28.945 7.735 77.294 0.50 16.60 37 ILE B O 1
ATOM 3945 O O B ILE B 1 28 ? 28.943 7.757 77.294 0.50 16.73 37 ILE B O 1
ATOM 3954 N N . GLN B 1 29 ? 30.100 7.571 79.187 1.00 17.36 38 GLN B N 1
ATOM 3955 C CA . GLN B 1 29 ? 30.443 6.144 78.983 1.00 18.15 38 GLN B CA 1
ATOM 3956 C C . GLN B 1 29 ? 30.828 5.556 80.340 1.00 17.18 38 GLN B C 1
ATOM 3957 O O . GLN B 1 29 ? 31.200 6.335 81.250 1.00 18.91 38 GLN B O 1
ATOM 3963 N N . ASN B 1 30 ? 30.915 4.239 80.429 1.00 18.60 39 ASN B N 1
ATOM 3964 C CA . ASN B 1 30 ? 31.472 3.581 81.576 1.00 17.50 39 ASN B CA 1
ATOM 3965 C C . ASN B 1 30 ? 32.935 3.898 81.618 1.00 18.47 39 ASN B C 1
ATOM 3966 O O . ASN B 1 30 ? 33.720 3.569 80.714 1.00 20.20 39 ASN B O 1
ATOM 3971 N N . ALA B 1 31 ? 33.342 4.548 82.673 1.00 18.82 40 ALA B N 1
ATOM 3972 C CA . ALA B 1 31 ? 34.737 4.924 82.809 1.00 21.10 40 ALA B CA 1
ATOM 3973 C C . ALA B 1 31 ? 35.399 4.153 83.913 1.00 20.56 40 ALA B C 1
ATOM 3974 O O . ALA B 1 31 ? 36.449 4.583 84.384 1.00 20.98 40 ALA B O 1
ATOM 3976 N N . GLU B 1 32 ? 34.824 3.033 84.374 1.00 19.44 41 GLU B N 1
ATOM 3977 C CA . GLU B 1 32 ? 35.377 2.320 85.528 1.00 22.18 41 GLU B CA 1
ATOM 3978 C C . GLU B 1 32 ? 36.773 1.752 85.263 1.00 19.91 41 GLU B C 1
ATOM 3979 O O . GLU B 1 32 ? 37.518 1.610 86.196 1.00 20.07 41 GLU B O 1
ATOM 3985 N N . ALA B 1 33 ? 37.145 1.442 84.009 1.00 18.71 42 ALA B N 1
ATOM 3986 C CA . ALA B 1 33 ? 38.564 1.017 83.679 1.00 17.61 42 ALA B CA 1
ATOM 3987 C C . ALA B 1 33 ? 39.654 2.120 83.846 1.00 15.67 42 ALA B C 1
ATOM 3988 O O . ALA B 1 33 ? 40.855 1.843 83.880 1.00 17.46 42 ALA B O 1
ATOM 3990 N N . VAL B 1 34 ? 39.259 3.406 83.885 1.00 15.66 43 VAL B N 1
ATOM 3991 C CA . VAL B 1 34 ? 40.214 4.490 83.800 1.00 16.39 43 VAL B CA 1
ATOM 3992 C C . VAL B 1 34 ? 41.151 4.486 85.004 1.00 17.00 43 VAL B C 1
ATOM 3993 O O . VAL B 1 34 ? 40.672 4.449 86.147 1.00 16.93 43 VAL B O 1
ATOM 3997 N N . HIS B 1 35 ? 42.453 4.478 84.733 1.00 17.87 44 HIS B N 1
ATOM 3998 C CA . HIS B 1 35 ? 43.428 4.535 85.791 1.00 18.74 44 HIS B CA 1
ATOM 3999 C C . HIS B 1 35 ? 43.506 5.948 86.330 1.00 15.84 44 HIS B C 1
ATOM 4000 O O . HIS B 1 35 ? 43.451 6.150 87.525 1.00 16.90 44 HIS B O 1
ATOM 4007 N N . PHE B 1 36 ? 43.788 6.897 85.452 1.00 14.60 45 PHE B N 1
ATOM 4008 C CA . PHE B 1 36 ? 43.961 8.294 85.736 1.00 14.26 45 PHE B CA 1
ATOM 4009 C C . PHE B 1 36 ? 44.056 9.036 84.432 1.00 15.35 45 PHE B C 1
ATOM 4010 O O . PHE B 1 36 ? 44.149 8.394 83.368 1.00 17.08 45 PHE B O 1
ATOM 4018 N N . PHE B 1 37 ? 43.983 10.378 84.473 1.00 15.74 46 PHE B N 1
ATOM 4019 C CA . PHE B 1 37 ? 44.172 11.216 83.323 1.00 15.49 46 PHE B CA 1
ATOM 4020 C C . PHE B 1 37 ? 45.564 11.729 83.202 1.00 15.31 46 PHE B C 1
ATOM 4021 O O . PHE B 1 37 ? 46.283 11.991 84.222 1.00 15.68 46 PHE B O 1
ATOM 4029 N N . CYS B 1 38 ? 46.016 11.933 81.979 1.00 14.74 47 CYS B N 1
ATOM 4030 C CA . CYS B 1 38 ? 47.448 12.124 81.740 1.00 15.54 47 CYS B CA 1
ATOM 4031 C C . CYS B 1 38 ? 47.784 13.466 81.109 1.00 16.37 47 CYS B C 1
ATOM 4032 O O . CYS B 1 38 ? 47.024 13.975 80.300 1.00 18.28 47 CYS B O 1
ATOM 4035 N N . ASN B 1 39 ? 48.958 13.999 81.443 1.00 15.52 48 ASN B N 1
ATOM 4036 C CA . ASN B 1 39 ? 49.615 15.110 80.744 1.00 15.61 48 ASN B CA 1
ATOM 4037 C C . ASN B 1 39 ? 50.716 14.603 79.840 1.00 15.54 48 ASN B C 1
ATOM 4038 O O . ASN B 1 39 ? 51.892 14.521 80.232 1.00 15.10 48 ASN B O 1
ATOM 4043 N N . TYR B 1 40 ? 50.313 14.140 78.657 1.00 15.10 49 TYR B N 1
ATOM 4044 C CA . TYR B 1 40 ? 51.305 13.572 77.746 1.00 15.12 49 TYR B CA 1
ATOM 4045 C C . TYR B 1 40 ? 52.319 14.600 77.288 1.00 15.71 49 TYR B C 1
ATOM 4046 O O . TYR B 1 40 ? 53.480 14.257 77.042 1.00 16.03 49 TYR B O 1
ATOM 4055 N N . GLU B 1 41 ? 51.932 15.873 77.200 1.00 15.93 50 GLU B N 1
ATOM 4056 C CA . GLU B 1 41 ? 52.855 16.933 76.810 1.00 16.03 50 GLU B CA 1
ATOM 4057 C C . GLU B 1 41 ? 54.078 17.045 77.718 1.00 15.95 50 GLU B C 1
ATOM 4058 O O . GLU B 1 41 ? 55.184 17.361 77.197 1.00 16.02 50 GLU B O 1
ATOM 4064 N N A GLU B 1 42 ? 53.904 16.728 79.006 0.50 15.51 51 GLU B N 1
ATOM 4065 N N B GLU B 1 42 ? 53.914 16.730 79.003 0.50 16.69 51 GLU B N 1
ATOM 4066 C CA A GLU B 1 42 ? 55.039 16.783 79.966 0.50 16.73 51 GLU B CA 1
ATOM 4067 C CA B GLU B 1 42 ? 55.058 16.798 79.941 0.50 18.87 51 GLU B CA 1
ATOM 4068 C C A GLU B 1 42 ? 55.698 15.411 80.170 0.50 17.34 51 GLU B C 1
ATOM 4069 C C B GLU B 1 42 ? 55.713 15.420 80.149 0.50 18.55 51 GLU B C 1
ATOM 4070 O O A GLU B 1 42 ? 56.697 15.276 80.885 0.50 17.39 51 GLU B O 1
ATOM 4071 O O B GLU B 1 42 ? 56.734 15.297 80.832 0.50 18.47 51 GLU B O 1
ATOM 4082 N N . SER B 1 43 ? 55.144 14.376 79.522 1.00 17.73 52 SER B N 1
ATOM 4083 C CA . SER B 1 43 ? 55.692 13.030 79.664 1.00 17.11 52 SER B CA 1
ATOM 4084 C C . SER B 1 43 ? 56.896 12.876 78.756 1.00 16.03 52 SER B C 1
ATOM 4085 O O . SER B 1 43 ? 56.951 13.427 77.644 1.00 17.65 52 SER B O 1
ATOM 4088 N N A ARG B 1 44 ? 57.891 12.116 79.200 0.70 16.15 53 ARG B N 1
ATOM 4089 N N B ARG B 1 44 ? 57.912 12.153 79.220 0.30 16.41 53 ARG B N 1
ATOM 4090 C CA A ARG B 1 44 ? 59.180 12.018 78.505 0.70 19.83 53 ARG B CA 1
ATOM 4091 C CA B ARG B 1 44 ? 59.186 12.055 78.496 0.30 17.69 53 ARG B CA 1
ATOM 4092 C C A ARG B 1 44 ? 59.835 10.706 78.788 0.70 16.94 53 ARG B C 1
ATOM 4093 C C B ARG B 1 44 ? 59.855 10.727 78.785 0.30 16.69 53 ARG B C 1
ATOM 4094 O O A ARG B 1 44 ? 59.971 10.322 79.946 0.70 17.67 53 ARG B O 1
ATOM 4095 O O B ARG B 1 44 ? 60.030 10.364 79.946 0.30 17.04 53 ARG B O 1
ATOM 4110 N N . GLY B 1 45 ? 60.224 9.990 77.739 1.00 16.76 54 GLY B N 1
ATOM 4111 C CA . GLY B 1 45 ? 61.007 8.748 77.934 1.00 17.34 54 GLY B CA 1
ATOM 4112 C C . GLY B 1 45 ? 60.161 7.722 78.675 1.00 15.07 54 GLY B C 1
ATOM 4113 O O . GLY B 1 45 ? 59.031 7.410 78.211 1.00 14.87 54 GLY B O 1
ATOM 4114 N N . ASN B 1 46 ? 60.649 7.176 79.808 1.00 14.29 55 ASN B N 1
ATOM 4115 C CA . ASN B 1 46 ? 59.940 6.120 80.562 1.00 13.83 55 ASN B CA 1
ATOM 4116 C C . ASN B 1 46 ? 58.945 6.747 81.584 1.00 13.88 55 ASN B C 1
ATOM 4117 O O . ASN B 1 46 ? 58.350 6.038 82.381 1.00 15.59 55 ASN B O 1
ATOM 4122 N N . TYR B 1 47 ? 58.882 8.076 81.631 1.00 14.88 56 TYR B N 1
ATOM 4123 C CA . TYR B 1 47 ? 58.079 8.754 82.649 1.00 14.65 56 TYR B CA 1
ATOM 4124 C C . TYR B 1 47 ? 56.773 9.327 82.152 1.00 14.55 56 TYR B C 1
ATOM 4125 O O . TYR B 1 47 ? 56.769 10.139 81.244 1.00 15.82 56 TYR B O 1
ATOM 4134 N N . LEU B 1 48 ? 55.667 8.894 82.773 1.00 14.87 57 LEU B N 1
ATOM 4135 C CA . LEU B 1 48 ? 54.332 9.404 82.490 1.00 14.42 57 LEU B CA 1
ATOM 4136 C C . LEU B 1 48 ? 53.928 10.367 83.602 1.00 15.89 57 LEU B C 1
ATOM 4137 O O . LEU B 1 48 ? 54.114 10.088 84.780 1.00 15.65 57 LEU B O 1
ATOM 4142 N N . VAL B 1 49 ? 53.397 11.489 83.173 1.00 14.70 58 VAL B N 1
ATOM 4143 C CA . VAL B 1 49 ? 52.995 12.585 84.097 1.00 15.18 58 VAL B CA 1
ATOM 4144 C C . VAL B 1 49 ? 51.502 12.692 84.070 1.00 16.59 58 VAL B C 1
ATOM 4145 O O . VAL B 1 49 ? 50.904 12.697 82.971 1.00 15.12 58 VAL B O 1
ATOM 4149 N N . ASP B 1 50 ? 50.867 12.737 85.235 1.00 16.08 59 ASP B N 1
ATOM 4150 C CA . ASP B 1 50 ? 49.380 12.804 85.331 1.00 13.68 59 ASP B CA 1
ATOM 4151 C C . ASP B 1 50 ? 48.903 14.243 85.503 1.00 15.30 59 ASP B C 1
ATOM 4152 O O . ASP B 1 50 ? 49.737 15.168 85.594 1.00 17.31 59 ASP B O 1
ATOM 4157 N N . VAL B 1 51 ? 47.585 14.428 85.488 1.00 16.31 60 VAL B N 1
ATOM 4158 C CA . VAL B 1 51 ? 47.034 15.792 85.574 1.00 17.70 60 VAL B CA 1
ATOM 4159 C C . VAL B 1 51 ? 47.158 16.425 86.955 1.00 18.33 60 VAL B C 1
ATOM 4160 O O . VAL B 1 51 ? 46.890 17.633 87.051 1.00 19.08 60 VAL B O 1
ATOM 4164 N N . ASP B 1 52 ? 47.537 15.611 87.948 1.00 16.18 61 ASP B N 1
ATOM 4165 C CA . ASP B 1 52 ? 47.861 16.068 89.331 1.00 16.50 61 ASP B CA 1
ATOM 4166 C C . ASP B 1 52 ? 49.357 16.321 89.538 1.00 16.76 61 ASP B C 1
ATOM 4167 O O . ASP B 1 52 ? 49.815 16.639 90.679 1.00 18.85 61 ASP B O 1
ATOM 4172 N N . GLY B 1 53 ? 50.135 16.239 88.467 1.00 17.10 62 GLY B N 1
ATOM 4173 C CA . GLY B 1 53 ? 51.540 16.514 88.509 1.00 17.93 62 GLY B CA 1
ATOM 4174 C C . GLY B 1 53 ? 52.368 15.354 89.076 1.00 18.31 62 GLY B C 1
ATOM 4175 O O . GLY B 1 53 ? 53.545 15.566 89.271 1.00 19.52 62 GLY B O 1
ATOM 4176 N N . ASN B 1 54 ? 51.782 14.161 89.245 1.00 17.08 63 ASN B N 1
ATOM 4177 C CA . ASN B 1 54 ? 52.579 12.952 89.587 1.00 18.29 63 ASN B CA 1
ATOM 4178 C C . ASN B 1 54 ? 53.388 12.531 88.387 1.00 17.18 63 ASN B C 1
ATOM 4179 O O . ASN B 1 54 ? 52.871 12.514 87.273 1.00 18.39 63 ASN B O 1
ATOM 4184 N N . ARG B 1 55 ? 54.627 12.111 88.602 1.00 16.28 64 ARG B N 1
ATOM 4185 C CA . ARG B 1 55 ? 55.483 11.641 87.515 1.00 17.20 64 ARG B CA 1
ATOM 4186 C C . ARG B 1 55 ? 55.948 10.246 87.884 1.00 18.51 64 ARG B C 1
ATOM 4187 O O . ARG B 1 55 ? 56.695 10.070 88.817 1.00 16.86 64 ARG B O 1
ATOM 4195 N N . MET B 1 56 ? 55.479 9.258 87.118 1.00 16.63 65 MET B N 1
ATOM 4196 C CA . MET B 1 56 ? 55.667 7.879 87.441 1.00 15.40 65 MET B CA 1
ATOM 4197 C C . MET B 1 56 ? 56.546 7.187 86.403 1.00 15.56 65 MET B C 1
ATOM 4198 O O . MET B 1 56 ? 56.421 7.435 85.225 1.00 16.68 65 MET B O 1
ATOM 4203 N N . LEU B 1 57 ? 57.428 6.319 86.875 1.00 14.34 66 LEU B N 1
ATOM 4204 C CA . LEU B 1 57 ? 58.173 5.403 85.982 1.00 14.70 66 LEU B CA 1
ATOM 4205 C C . LEU B 1 57 ? 57.155 4.418 85.426 1.00 14.28 66 LEU B C 1
ATOM 4206 O O . LEU B 1 57 ? 56.501 3.632 86.186 1.00 14.23 66 LEU B O 1
ATOM 4211 N N . ASP B 1 58 ? 56.947 4.476 84.090 1.00 14.94 67 ASP B N 1
ATOM 4212 C CA . ASP B 1 58 ? 55.872 3.714 83.469 1.00 13.74 67 ASP B CA 1
ATOM 4213 C C . ASP B 1 58 ? 56.423 2.384 82.875 1.00 13.87 67 ASP B C 1
ATOM 4214 O O . ASP B 1 58 ? 57.042 2.387 81.791 1.00 15.10 67 ASP B O 1
ATOM 4219 N N . LEU B 1 59 ? 56.193 1.311 83.610 1.00 12.73 68 LEU B N 1
ATOM 4220 C CA . LEU B 1 59 ? 56.550 -0.012 83.156 1.00 13.55 68 LEU B CA 1
ATOM 4221 C C . LEU B 1 59 ? 55.411 -0.780 82.562 1.00 14.64 68 LEU B C 1
ATOM 4222 O O . LEU B 1 59 ? 55.447 -2.021 82.520 1.00 16.80 68 LEU B O 1
ATOM 4227 N N . TYR B 1 60 ? 54.366 -0.106 82.080 1.00 14.81 69 TYR B N 1
ATOM 4228 C CA . TYR B 1 60 ? 53.233 -0.757 81.404 1.00 16.07 69 TYR B CA 1
ATOM 4229 C C . TYR B 1 60 ? 53.043 -0.234 79.980 1.00 14.65 69 TYR B C 1
ATOM 4230 O O . TYR B 1 60 ? 52.478 -0.968 79.127 1.00 13.55 69 TYR B O 1
ATOM 4239 N N . SER B 1 61 ? 53.490 1.009 79.759 1.00 14.46 70 SER B N 1
ATOM 4240 C CA . SER B 1 61 ? 53.655 1.629 78.461 1.00 15.02 70 SER B CA 1
ATOM 4241 C C . SER B 1 61 ? 52.404 1.513 77.542 1.00 16.61 70 SER B C 1
ATOM 4242 O O . SER B 1 61 ? 52.507 1.127 76.372 1.00 15.30 70 SER B O 1
ATOM 4245 N N . GLN B 1 62 ? 51.237 1.889 78.075 1.00 12.15 71 GLN B N 1
ATOM 4246 C CA . GLN B 1 62 ? 50.000 1.880 77.317 1.00 12.70 71 GLN B CA 1
ATOM 4247 C C . GLN B 1 62 ? 49.645 0.475 76.774 1.00 12.61 71 GLN B C 1
ATOM 4248 O O . GLN B 1 62 ? 49.258 0.324 75.592 1.00 14.20 71 GLN B O 1
ATOM 4254 N N . ILE B 1 63 ? 49.734 -0.512 77.663 1.00 11.80 72 ILE B N 1
ATOM 4255 C CA . ILE B 1 63 ? 49.472 -1.926 77.349 1.00 13.84 72 ILE B CA 1
ATOM 4256 C C . ILE B 1 63 ? 50.511 -2.345 76.288 1.00 14.88 72 ILE B C 1
ATOM 4257 O O . ILE B 1 63 ? 50.137 -2.938 75.214 1.00 15.43 72 ILE B O 1
ATOM 4262 N N . SER B 1 64 ? 51.779 -1.968 76.521 1.00 13.46 73 SER B N 1
ATOM 4263 C CA . SER B 1 64 ? 52.903 -2.451 75.711 1.00 13.98 73 SER B CA 1
ATOM 4264 C C . SER B 1 64 ? 52.874 -1.912 74.287 1.00 15.46 73 SER B C 1
ATOM 4265 O O . SER B 1 64 ? 53.211 -2.630 73.294 1.00 16.15 73 SER B O 1
ATOM 4268 N N . SER B 1 65 ? 52.423 -0.661 74.132 1.00 13.51 74 SER B N 1
ATOM 4269 C CA . SER B 1 65 ? 52.266 -0.066 72.817 1.00 13.36 74 SER B CA 1
ATOM 4270 C C . SER B 1 65 ? 53.084 1.110 72.513 1.00 13.90 74 SER B C 1
ATOM 4271 O O . SER B 1 65 ? 53.021 1.631 71.402 1.00 13.76 74 SER B O 1
ATOM 4274 N N . ILE B 1 66 ? 53.842 1.652 73.497 1.00 14.97 75 ILE B N 1
ATOM 4275 C CA . ILE B 1 66 ? 54.710 2.817 73.290 1.00 14.67 75 ILE B CA 1
ATOM 4276 C C . ILE B 1 66 ? 56.137 2.303 73.040 1.00 15.39 75 ILE B C 1
ATOM 4277 O O . ILE B 1 66 ? 56.774 1.795 73.982 1.00 17.36 75 ILE B O 1
ATOM 4282 N N . PRO B 1 67 ? 56.649 2.432 71.811 1.00 14.30 76 PRO B N 1
ATOM 4283 C CA . PRO B 1 67 ? 57.921 1.671 71.594 1.00 15.41 76 PRO B CA 1
ATOM 4284 C C . PRO B 1 67 ? 59.204 2.342 72.139 1.00 15.03 76 PRO B C 1
ATOM 4285 O O . PRO B 1 67 ? 60.065 1.635 72.639 1.00 15.49 76 PRO B O 1
ATOM 4289 N N . ILE B 1 68 ? 59.358 3.637 71.978 1.00 14.25 77 ILE B N 1
ATOM 4290 C CA . ILE B 1 68 ? 60.604 4.355 72.319 1.00 13.45 77 ILE B CA 1
ATOM 4291 C C . ILE B 1 68 ? 60.363 5.527 73.291 1.00 13.42 77 ILE B C 1
ATOM 4292 O O . ILE B 1 68 ? 61.059 6.523 73.280 1.00 16.48 77 ILE B O 1
ATOM 4297 N N . GLY B 1 69 ? 59.358 5.358 74.131 1.00 13.19 78 GLY B N 1
ATOM 4298 C CA . GLY B 1 69 ? 59.050 6.272 75.214 1.00 14.22 78 GLY B CA 1
ATOM 4299 C C . GLY B 1 69 ? 58.206 7.450 74.777 1.00 15.11 78 GLY B C 1
ATOM 4300 O O . GLY B 1 69 ? 57.890 7.659 73.586 1.00 14.82 78 GLY B O 1
ATOM 4301 N N . TYR B 1 70 ? 57.865 8.256 75.766 1.00 14.36 79 TYR B N 1
ATOM 4302 C CA . TYR B 1 70 ? 57.039 9.449 75.504 1.00 13.90 79 TYR B CA 1
ATOM 4303 C C . TYR B 1 70 ? 57.804 10.605 74.919 1.00 14.92 79 TYR B C 1
ATOM 4304 O O . TYR B 1 70 ? 58.944 10.850 75.254 1.00 14.61 79 TYR B O 1
ATOM 4313 N N . SER B 1 71 ? 57.154 11.378 74.065 1.00 14.61 80 SER B N 1
ATOM 4314 C CA . SER B 1 71 ? 57.717 12.669 73.595 1.00 16.09 80 SER B CA 1
ATOM 4315 C C . SER B 1 71 ? 59.136 12.483 73.054 1.00 16.17 80 SER B C 1
ATOM 4316 O O . SER B 1 71 ? 60.020 13.312 73.292 1.00 16.61 80 SER B O 1
ATOM 4319 N N . HIS B 1 72 ? 59.309 11.414 72.277 1.00 15.32 81 HIS B N 1
ATOM 4320 C CA . HIS B 1 72 ? 60.672 11.106 71.741 1.00 16.90 81 HIS B CA 1
ATOM 4321 C C . HIS B 1 72 ? 61.127 12.194 70.784 1.00 18.45 81 HIS B C 1
ATOM 4322 O O . HIS B 1 72 ? 60.399 12.541 69.861 1.00 16.01 81 HIS B O 1
ATOM 4329 N N . PRO B 1 73 ? 62.334 12.742 70.997 1.00 18.21 82 PRO B N 1
ATOM 4330 C CA . PRO B 1 73 ? 62.668 13.927 70.223 1.00 19.56 82 PRO B CA 1
ATOM 4331 C C . PRO B 1 73 ? 62.780 13.641 68.720 1.00 17.97 82 PRO B C 1
ATOM 4332 O O . PRO B 1 73 ? 62.610 14.552 67.951 1.00 18.80 82 PRO B O 1
ATOM 4336 N N . ALA B 1 74 ? 63.129 12.441 68.304 1.00 18.39 83 ALA B N 1
ATOM 4337 C CA . ALA B 1 74 ? 63.165 12.140 66.857 1.00 17.81 83 ALA B CA 1
ATOM 4338 C C . ALA B 1 74 ? 61.749 12.185 66.261 1.00 18.44 83 ALA B C 1
ATOM 4339 O O . ALA B 1 74 ? 61.592 12.534 65.086 1.00 17.66 83 ALA B O 1
ATOM 4341 N N . LEU B 1 75 ? 60.752 11.752 67.038 1.00 16.96 84 LEU B N 1
ATOM 4342 C CA . LEU B 1 75 ? 59.346 11.818 66.586 1.00 16.21 84 LEU B CA 1
ATOM 4343 C C . LEU B 1 75 ? 58.844 13.269 66.569 1.00 16.84 84 LEU B C 1
ATOM 4344 O O . LEU B 1 75 ? 58.132 13.677 65.674 1.00 17.01 84 LEU B O 1
ATOM 4349 N N . VAL B 1 76 ? 59.178 14.068 67.581 1.00 16.34 85 VAL B N 1
ATOM 4350 C CA . VAL B 1 76 ? 58.837 15.480 67.604 1.00 17.24 85 VAL B CA 1
ATOM 4351 C C . VAL B 1 76 ? 59.348 16.106 66.311 1.00 19.62 85 VAL B C 1
ATOM 4352 O O . VAL B 1 76 ? 58.628 16.870 65.665 1.00 22.54 85 VAL B O 1
ATOM 4356 N N . LYS B 1 77 ? 60.598 15.805 65.933 1.00 19.59 86 LYS B N 1
ATOM 4357 C CA . LYS B 1 77 ? 61.190 16.382 64.680 1.00 21.37 86 LYS B CA 1
ATOM 4358 C C . LYS B 1 77 ? 60.364 16.061 63.431 1.00 23.33 86 LYS B C 1
ATOM 4359 O O . LYS B 1 77 ? 60.206 16.905 62.553 1.00 23.23 86 LYS B O 1
ATOM 4363 N N . LEU B 1 78 ? 59.849 14.848 63.324 1.00 21.81 87 LEU B N 1
ATOM 4364 C CA . LEU B 1 78 ? 58.988 14.510 62.168 1.00 22.24 87 LEU B CA 1
ATOM 4365 C C . LEU B 1 78 ? 57.734 15.355 62.080 1.00 23.39 87 LEU B C 1
ATOM 4366 O O . LEU B 1 78 ? 57.321 15.733 60.962 1.00 25.06 87 LEU B O 1
ATOM 4371 N N . VAL B 1 79 ? 57.051 15.556 63.197 1.00 19.34 88 VAL B N 1
ATOM 4372 C CA . VAL B 1 79 ? 55.856 16.407 63.178 1.00 21.28 88 VAL B CA 1
ATOM 4373 C C . VAL B 1 79 ? 56.177 17.869 62.847 1.00 21.50 88 VAL B C 1
ATOM 4374 O O . VAL B 1 79 ? 55.366 18.577 62.237 1.00 23.66 88 VAL B O 1
ATOM 4378 N N . GLN B 1 80 ? 57.396 18.294 63.163 1.00 19.59 89 GLN B N 1
ATOM 4379 C CA . GLN B 1 80 ? 57.820 19.640 62.886 1.00 23.70 89 GLN B CA 1
ATOM 4380 C C . GLN B 1 80 ? 58.204 19.911 61.436 1.00 24.30 89 GLN B C 1
ATOM 4381 O O . GLN B 1 80 ? 58.294 21.068 61.066 1.00 26.61 89 GLN B O 1
ATOM 4387 N N A GLN B 1 81 ? 58.398 18.889 60.618 0.50 23.51 90 GLN B N 1
ATOM 4388 N N B GLN B 1 81 ? 58.452 18.878 60.626 0.50 24.07 90 GLN B N 1
ATOM 4389 C CA A GLN B 1 81 ? 58.888 19.115 59.278 0.50 23.60 90 GLN B CA 1
ATOM 4390 C CA B GLN B 1 81 ? 58.933 19.054 59.249 0.50 24.33 90 GLN B CA 1
ATOM 4391 C C A GLN B 1 81 ? 57.728 19.512 58.404 0.50 23.62 90 GLN B C 1
ATOM 4392 C C B GLN B 1 81 ? 57.750 19.492 58.397 0.50 24.05 90 GLN B C 1
ATOM 4393 O O A GLN B 1 81 ? 56.741 18.785 58.306 0.50 19.02 90 GLN B O 1
ATOM 4394 O O B GLN B 1 81 ? 56.758 18.771 58.310 0.50 19.62 90 GLN B O 1
ATOM 4405 N N . PRO B 1 82 ? 57.825 20.672 57.749 1.00 22.78 91 PRO B N 1
ATOM 4406 C CA . PRO B 1 82 ? 56.688 21.085 56.924 1.00 22.16 91 PRO B CA 1
ATOM 4407 C C . PRO B 1 82 ? 56.265 20.097 55.804 1.00 21.40 91 PRO B C 1
ATOM 4408 O O . PRO B 1 82 ? 55.089 20.034 55.482 1.00 23.64 91 PRO B O 1
ATOM 4412 N N A GLN B 1 83 ? 57.227 19.337 55.266 0.50 20.77 92 GLN B N 1
ATOM 4413 N N B GLN B 1 83 ? 57.186 19.346 55.241 0.50 21.12 92 GLN B N 1
ATOM 4414 C CA A GLN B 1 83 ? 56.951 18.333 54.232 0.50 21.68 92 GLN B CA 1
ATOM 4415 C CA B GLN B 1 83 ? 56.787 18.462 54.180 0.50 22.21 92 GLN B CA 1
ATOM 4416 C C A GLN B 1 83 ? 56.049 17.199 54.721 0.50 20.67 92 GLN B C 1
ATOM 4417 C C B GLN B 1 83 ? 55.925 17.286 54.716 0.50 21.11 92 GLN B C 1
ATOM 4418 O O A GLN B 1 83 ? 55.541 16.446 53.891 0.50 19.85 92 GLN B O 1
ATOM 4419 O O B GLN B 1 83 ? 55.247 16.641 53.915 0.50 21.33 92 GLN B O 1
ATOM 4430 N N . ASN B 1 84 ? 55.895 17.037 56.042 1.00 18.95 93 ASN B N 1
ATOM 4431 C CA . ASN B 1 84 ? 55.081 15.941 56.587 1.00 19.08 93 ASN B CA 1
ATOM 4432 C C . ASN B 1 84 ? 53.650 16.321 56.919 1.00 17.40 93 ASN B C 1
ATOM 4433 O O . ASN B 1 84 ? 52.899 15.453 57.302 1.00 18.18 93 ASN B O 1
ATOM 4438 N N . VAL B 1 85 ? 53.276 17.580 56.823 1.00 17.51 94 VAL B N 1
ATOM 4439 C CA . VAL B 1 85 ? 51.890 17.991 57.106 1.00 18.18 94 VAL B CA 1
ATOM 4440 C C . VAL B 1 85 ? 50.852 17.154 56.361 1.00 17.75 94 VAL B C 1
ATOM 4441 O O . VAL B 1 85 ? 49.870 16.695 56.966 1.00 16.26 94 VAL B O 1
ATOM 4445 N N . SER B 1 86 ? 51.007 17.014 55.053 1.00 16.16 95 SER B N 1
ATOM 4446 C CA . SER B 1 86 ? 49.997 16.325 54.217 1.00 16.02 95 SER B CA 1
ATOM 4447 C C . SER B 1 86 ? 49.709 14.939 54.752 1.00 15.32 95 SER B C 1
ATOM 4448 O O . SER B 1 86 ? 48.586 14.484 54.805 1.00 15.72 95 SER B O 1
ATOM 4451 N N . THR B 1 87 ? 50.769 14.265 55.230 1.00 15.59 96 THR B N 1
ATOM 4452 C CA . THR B 1 87 ? 50.627 12.858 55.685 1.00 16.43 96 THR B CA 1
ATOM 4453 C C . THR B 1 87 ? 49.676 12.798 56.901 1.00 14.54 96 THR B C 1
ATOM 4454 O O . THR B 1 87 ? 48.926 11.842 57.081 1.00 17.02 96 THR B O 1
ATOM 4458 N N . PHE B 1 88 ? 49.679 13.853 57.719 1.00 14.78 97 PHE B N 1
ATOM 4459 C CA . PHE B 1 88 ? 48.781 13.918 58.885 1.00 16.21 97 PHE B CA 1
ATOM 4460 C C . PHE B 1 88 ? 47.342 14.361 58.568 1.00 16.50 97 PHE B C 1
ATOM 4461 O O . PHE B 1 88 ? 46.405 14.064 59.360 1.00 18.59 97 PHE B O 1
ATOM 4469 N N . ILE B 1 89 ? 47.107 15.029 57.434 1.00 15.34 98 ILE B N 1
ATOM 4470 C CA . ILE B 1 89 ? 45.784 15.592 57.188 1.00 15.77 98 ILE B CA 1
ATOM 4471 C C . ILE B 1 89 ? 45.061 15.081 55.970 1.00 14.60 98 ILE B C 1
ATOM 4472 O O . ILE B 1 89 ? 43.931 15.536 55.656 1.00 17.32 98 ILE B O 1
ATOM 4477 N N . ASN B 1 90 ? 45.744 14.245 55.191 1.00 14.60 99 ASN B N 1
ATOM 4478 C CA . ASN B 1 90 ? 45.129 13.739 54.019 1.00 13.85 99 ASN B CA 1
ATOM 4479 C C . ASN B 1 90 ? 45.189 12.224 54.105 1.00 13.64 99 ASN B C 1
ATOM 4480 O O . ASN B 1 90 ? 46.100 11.642 53.561 1.00 15.75 99 ASN B O 1
ATOM 4485 N N . ARG B 1 91 ? 44.246 11.619 54.768 1.00 13.13 100 ARG B N 1
ATOM 4486 C CA . ARG B 1 91 ? 44.296 10.166 54.958 1.00 14.75 100 ARG B CA 1
ATOM 4487 C C . ARG B 1 91 ? 43.766 9.400 53.776 1.00 14.31 100 ARG B C 1
ATOM 4488 O O . ARG B 1 91 ? 42.627 9.599 53.394 1.00 13.38 100 ARG B O 1
ATOM 4496 N N . PRO B 1 92 ? 44.592 8.565 53.135 1.00 13.02 101 PRO B N 1
ATOM 4497 C CA . PRO B 1 92 ? 44.118 7.866 51.912 1.00 13.34 101 PRO B CA 1
ATOM 4498 C C . PRO B 1 92 ? 43.374 6.612 52.192 1.00 13.73 101 PRO B C 1
ATOM 4499 O O . PRO B 1 92 ? 43.542 5.967 53.237 1.00 12.19 101 PRO B O 1
ATOM 4503 N N . ALA B 1 93 ? 42.568 6.238 51.217 1.00 11.88 102 ALA B N 1
ATOM 4504 C CA . ALA B 1 93 ? 42.000 4.868 51.132 1.00 12.92 102 ALA B CA 1
ATOM 4505 C C . ALA B 1 93 ? 43.133 4.036 50.487 1.00 13.69 102 ALA B C 1
ATOM 4506 O O . ALA B 1 93 ? 43.254 3.954 49.267 1.00 13.85 102 ALA B O 1
ATOM 4508 N N . LEU B 1 94 ? 43.956 3.470 51.328 1.00 12.80 103 LEU B N 1
ATOM 4509 C CA . LEU B 1 94 ? 45.267 2.927 50.918 1.00 15.01 103 LEU B CA 1
ATOM 4510 C C . LEU B 1 94 ? 45.152 1.772 49.952 1.00 17.58 103 LEU B C 1
ATOM 4511 O O . LEU B 1 94 ? 46.100 1.489 49.210 1.00 22.24 103 LEU B O 1
ATOM 4516 N N . GLY B 1 95 ? 44.041 1.068 49.958 1.00 13.48 104 GLY B N 1
ATOM 4517 C CA . GLY B 1 95 ? 43.885 -0.081 49.046 1.00 13.73 104 GLY B CA 1
ATOM 4518 C C . GLY B 1 95 ? 43.676 0.380 47.616 1.00 13.83 104 GLY B C 1
ATOM 4519 O O . GLY B 1 95 ? 43.851 -0.445 46.683 1.00 14.70 104 GLY B O 1
ATOM 4520 N N . ILE B 1 96 ? 43.245 1.635 47.425 1.00 13.18 105 ILE B N 1
ATOM 4521 C CA . ILE B 1 96 ? 42.990 2.102 46.069 1.00 12.85 105 ILE B CA 1
ATOM 4522 C C . ILE B 1 96 ? 43.809 3.301 45.644 1.00 13.36 105 ILE B C 1
ATOM 4523 O O . ILE B 1 96 ? 44.030 3.437 44.436 1.00 13.74 105 ILE B O 1
ATOM 4528 N N . LEU B 1 97 ? 44.201 4.205 46.574 1.00 13.09 106 LEU B N 1
ATOM 4529 C CA . LEU B 1 97 ? 44.871 5.437 46.182 1.00 12.63 106 LEU B CA 1
ATOM 4530 C C . LEU B 1 97 ? 46.085 5.733 47.052 1.00 13.09 106 LEU B C 1
ATOM 4531 O O . LEU B 1 97 ? 46.128 6.697 47.857 1.00 13.12 106 LEU B O 1
ATOM 4536 N N . PRO B 1 98 ? 47.095 4.895 46.993 1.00 12.09 107 PRO B N 1
ATOM 4537 C CA . PRO B 1 98 ? 48.210 5.076 47.881 1.00 12.55 107 PRO B CA 1
ATOM 4538 C C . PRO B 1 98 ? 49.051 6.274 47.563 1.00 12.77 107 PRO B C 1
ATOM 4539 O O . PRO B 1 98 ? 49.047 6.764 46.451 1.00 12.52 107 PRO B O 1
ATOM 4543 N N . PRO B 1 99 ? 49.727 6.856 48.559 1.00 12.41 108 PRO B N 1
ATOM 4544 C CA . PRO B 1 99 ? 50.589 7.946 48.343 1.00 14.43 108 PRO B CA 1
ATOM 4545 C C . PRO B 1 99 ? 51.865 7.532 47.573 1.00 15.43 108 PRO B C 1
ATOM 4546 O O . PRO B 1 99 ? 52.269 6.375 47.641 1.00 15.18 108 PRO B O 1
ATOM 4550 N N . GLU B 1 100 ? 52.516 8.520 46.946 1.00 17.19 109 GLU B N 1
ATOM 4551 C CA . GLU B 1 100 ? 53.719 8.253 46.139 1.00 17.24 109 GLU B CA 1
ATOM 4552 C C . GLU B 1 100 ? 54.817 7.431 46.891 1.00 17.00 109 GLU B C 1
ATOM 4553 O O . GLU B 1 100 ? 55.464 6.547 46.338 1.00 17.56 109 GLU B O 1
ATOM 4559 N N . ASN B 1 101 ? 55.039 7.791 48.132 1.00 16.55 110 ASN B N 1
ATOM 4560 C CA . ASN B 1 101 ? 56.050 7.191 48.969 1.00 16.67 110 ASN B CA 1
ATOM 4561 C C . ASN B 1 101 ? 55.629 5.924 49.708 1.00 15.20 110 ASN B C 1
ATOM 4562 O O . ASN B 1 101 ? 56.341 5.446 50.590 1.00 16.27 110 ASN B O 1
ATOM 4567 N N . PHE B 1 102 ? 54.465 5.356 49.379 1.00 15.60 111 PHE B N 1
ATOM 4568 C CA . PHE B 1 102 ? 53.916 4.240 50.149 1.00 14.47 111 PHE B CA 1
ATOM 4569 C C . PHE B 1 102 ? 54.879 3.092 50.216 1.00 18.74 111 PHE B C 1
ATOM 4570 O O . PHE B 1 102 ? 55.112 2.562 51.274 1.00 16.69 111 PHE B O 1
ATOM 4578 N N . VAL B 1 103 ? 55.359 2.698 49.042 1.00 16.05 112 VAL B N 1
ATOM 4579 C CA . VAL B 1 103 ? 56.241 1.522 49.008 1.00 18.85 112 VAL B CA 1
ATOM 4580 C C . VAL B 1 103 ? 57.573 1.795 49.676 1.00 17.14 112 VAL B C 1
ATOM 4581 O O . VAL B 1 103 ? 58.052 1.010 50.468 1.00 18.90 112 VAL B O 1
ATOM 4585 N N . GLU B 1 104 ? 58.141 2.927 49.404 1.00 17.92 113 GLU B N 1
ATOM 4586 C CA . GLU B 1 104 ? 59.476 3.266 49.909 1.00 19.66 113 GLU B CA 1
ATOM 4587 C C . GLU B 1 104 ? 59.404 3.404 51.430 1.00 20.64 113 GLU B C 1
ATOM 4588 O O . GLU B 1 104 ? 60.321 2.933 52.154 1.00 19.22 113 GLU B O 1
ATOM 4594 N N . LYS B 1 105 ? 58.342 4.044 51.957 1.00 18.24 114 LYS B N 1
ATOM 4595 C CA . LYS B 1 105 ? 58.190 4.076 53.402 1.00 18.30 114 LYS B CA 1
ATOM 4596 C C . LYS B 1 105 ? 57.994 2.685 54.055 1.00 17.87 114 LYS B C 1
ATOM 4597 O O . LYS B 1 105 ? 58.478 2.489 55.159 1.00 18.12 114 LYS B O 1
ATOM 4603 N N . LEU B 1 106 ? 57.367 1.719 53.399 1.00 17.01 115 LEU B N 1
ATOM 4604 C CA . LEU B 1 106 ? 57.305 0.326 53.852 1.00 17.73 115 LEU B CA 1
ATOM 4605 C C . LEU B 1 106 ? 58.707 -0.314 53.814 1.00 17.75 115 LEU B C 1
ATOM 4606 O O . LEU B 1 106 ? 59.081 -0.996 54.737 1.00 17.76 115 LEU B O 1
ATOM 4611 N N . ARG B 1 107 ? 59.487 0.029 52.805 1.00 18.43 116 ARG B N 1
ATOM 4612 C CA . ARG B 1 107 ? 60.936 -0.436 52.756 1.00 19.52 116 ARG B CA 1
ATOM 4613 C C . ARG B 1 107 ? 61.749 0.073 53.934 1.00 19.67 116 ARG B C 1
ATOM 4614 O O . ARG B 1 107 ? 62.504 -0.698 54.530 1.00 21.72 116 ARG B O 1
ATOM 4622 N N . GLU B 1 108 ? 61.517 1.328 54.335 1.00 17.67 117 GLU B N 1
ATOM 4623 C CA . GLU B 1 108 ? 62.177 1.921 55.461 1.00 20.62 117 GLU B CA 1
ATOM 4624 C C . GLU B 1 108 ? 61.726 1.329 56.792 1.00 20.72 117 GLU B C 1
ATOM 4625 O O . GLU B 1 108 ? 62.400 1.526 57.800 1.00 23.63 117 GLU B O 1
ATOM 4631 N N . SER B 1 109 ? 60.555 0.712 56.816 1.00 20.79 118 SER B N 1
ATOM 4632 C CA . SER B 1 109 ? 59.955 0.393 58.072 1.00 17.72 118 SER B CA 1
ATOM 4633 C C . SER B 1 109 ? 59.652 -1.124 58.090 1.00 19.20 118 SER B C 1
ATOM 4634 O O . SER B 1 109 ? 60.592 -1.964 58.296 1.00 19.01 118 SER B O 1
ATOM 4637 N N . LEU B 1 110 ? 58.434 -1.525 57.801 1.00 16.95 119 LEU B N 1
ATOM 4638 C CA . LEU B 1 110 ? 58.026 -2.909 58.052 1.00 16.45 119 LEU B CA 1
ATOM 4639 C C . LEU B 1 110 ? 58.858 -3.929 57.221 1.00 16.63 119 LEU B C 1
ATOM 4640 O O . LEU B 1 110 ? 59.181 -4.987 57.724 1.00 16.69 119 LEU B O 1
ATOM 4645 N N . LEU B 1 111 ? 59.145 -3.608 55.958 1.00 16.27 120 LEU B N 1
ATOM 4646 C CA . LEU B 1 111 ? 59.795 -4.598 55.128 1.00 18.20 120 LEU B CA 1
ATOM 4647 C C . LEU B 1 111 ? 61.242 -4.797 55.559 1.00 17.90 120 LEU B C 1
ATOM 4648 O O . LEU B 1 111 ? 61.761 -5.913 55.339 1.00 22.17 120 LEU B O 1
ATOM 4653 N N . SER B 1 112 ? 61.836 -3.812 56.226 1.00 18.87 121 SER B N 1
ATOM 4654 C CA . SER B 1 112 ? 63.192 -3.945 56.774 1.00 20.54 121 SER B CA 1
ATOM 4655 C C . SER B 1 112 ? 63.285 -4.980 57.936 1.00 23.21 121 SER B C 1
ATOM 4656 O O . SER B 1 112 ? 64.393 -5.415 58.316 1.00 23.04 121 SER B O 1
ATOM 4659 N N . VAL B 1 113 ? 62.144 -5.349 58.521 1.00 20.06 122 VAL B N 1
ATOM 4660 C CA . VAL B 1 113 ? 62.088 -6.327 59.645 1.00 21.57 122 VAL B CA 1
ATOM 4661 C C . VAL B 1 113 ? 61.191 -7.499 59.360 1.00 20.74 122 VAL B C 1
ATOM 4662 O O . VAL B 1 113 ? 60.645 -8.117 60.269 1.00 21.75 122 VAL B O 1
ATOM 4666 N N . ALA B 1 114 ? 60.994 -7.835 58.067 1.00 19.35 123 ALA B N 1
ATOM 4667 C CA . ALA B 1 114 ? 60.149 -8.947 57.689 1.00 20.71 123 ALA B CA 1
ATOM 4668 C C . ALA B 1 114 ? 60.688 -10.253 58.288 1.00 20.36 123 ALA B C 1
ATOM 4669 O O . ALA B 1 114 ? 61.881 -10.510 58.171 1.00 21.33 123 ALA B O 1
ATOM 4671 N N . PRO B 1 115 ? 59.823 -11.080 58.858 1.00 21.64 124 PRO B N 1
ATOM 4672 C CA . PRO B 1 115 ? 60.237 -12.419 59.314 1.00 22.07 124 PRO B CA 1
ATOM 4673 C C . PRO B 1 115 ? 60.647 -13.352 58.165 1.00 21.45 124 PRO B C 1
ATOM 4674 O O . PRO B 1 115 ? 60.258 -13.179 57.007 1.00 18.82 124 PRO B O 1
ATOM 4678 N N . LYS B 1 116 ? 61.390 -14.397 58.541 1.00 22.58 125 LYS B N 1
ATOM 4679 C CA . LYS B 1 116 ? 61.896 -15.356 57.532 1.00 23.26 125 LYS B CA 1
ATOM 4680 C C . LYS B 1 116 ? 60.792 -15.959 56.799 1.00 20.32 125 LYS B C 1
ATOM 4681 O O . LYS B 1 116 ? 59.840 -16.414 57.410 1.00 23.61 125 LYS B O 1
ATOM 4687 N N . GLY B 1 117 ? 60.944 -16.024 55.461 1.00 22.28 126 GLY B N 1
ATOM 4688 C CA . GLY B 1 117 ? 60.067 -16.850 54.669 1.00 21.85 126 GLY B CA 1
ATOM 4689 C C . GLY B 1 117 ? 58.800 -16.145 54.271 1.00 21.32 126 GLY B C 1
ATOM 4690 O O . GLY B 1 117 ? 57.973 -16.733 53.596 1.00 22.79 126 GLY B O 1
ATOM 4691 N N . MET B 1 118 ? 58.632 -14.892 54.715 1.00 21.08 127 MET B N 1
ATOM 4692 C CA . MET B 1 118 ? 57.316 -14.183 54.428 1.00 22.01 127 MET B CA 1
ATOM 4693 C C . MET B 1 118 ? 57.517 -12.922 53.538 1.00 21.02 127 MET B C 1
ATOM 4694 O O . MET B 1 118 ? 57.970 -11.910 54.015 1.00 24.83 127 MET B O 1
ATOM 4699 N N . SER B 1 119 ? 57.184 -12.982 52.249 1.00 20.21 128 SER B N 1
ATOM 4700 C CA . SER B 1 119 ? 57.558 -11.926 51.325 1.00 21.53 128 SER B CA 1
ATOM 4701 C C . SER B 1 119 ? 56.384 -10.951 51.222 1.00 19.07 128 SER B C 1
ATOM 4702 O O . SER B 1 119 ? 56.567 -9.845 50.712 1.00 20.40 128 SER B O 1
ATOM 4705 N N . GLN B 1 120 ? 55.239 -11.353 51.764 1.00 15.50 129 GLN B N 1
ATOM 4706 C CA . GLN B 1 120 ? 53.997 -10.578 51.579 1.00 15.49 129 GLN B CA 1
ATOM 4707 C C . GLN B 1 120 ? 53.709 -9.754 52.850 1.00 15.78 129 GLN B C 1
ATOM 4708 O O . GLN B 1 120 ? 54.062 -10.168 53.956 1.00 15.91 129 GLN B O 1
ATOM 4714 N N . LEU B 1 121 ? 53.044 -8.602 52.656 1.00 14.44 130 LEU B N 1
ATOM 4715 C CA . LEU B 1 121 ? 52.659 -7.733 53.736 1.00 16.47 130 LEU B CA 1
ATOM 4716 C C . LEU B 1 121 ? 51.351 -7.024 53.351 1.00 17.37 130 LEU B C 1
ATOM 4717 O O . LEU B 1 121 ? 51.228 -6.480 52.260 1.00 16.92 130 LEU B O 1
ATOM 4722 N N . ILE B 1 122 ? 50.370 -7.134 54.239 1.00 16.63 131 ILE B N 1
ATOM 4723 C CA . ILE B 1 122 ? 49.145 -6.270 54.197 1.00 15.54 131 ILE B CA 1
ATOM 4724 C C . ILE B 1 122 ? 49.126 -5.432 55.512 1.00 14.99 131 ILE B C 1
ATOM 4725 O O . ILE B 1 122 ? 49.484 -5.950 56.564 1.00 15.84 131 ILE B O 1
ATOM 4730 N N . THR B 1 123 ? 48.761 -4.164 55.413 1.00 13.39 132 THR B N 1
ATOM 4731 C CA . THR B 1 123 ? 48.696 -3.274 56.628 1.00 12.84 132 THR B CA 1
ATOM 4732 C C . THR B 1 123 ? 47.243 -3.138 57.091 1.00 12.99 132 THR B C 1
ATOM 4733 O O . THR B 1 123 ? 46.335 -3.305 56.290 1.00 11.69 132 THR B O 1
ATOM 4737 N N . MET B 1 124 ? 47.094 -2.940 58.405 1.00 12.17 133 MET B N 1
ATOM 4738 C CA . MET B 1 124 ? 45.805 -2.860 59.074 1.00 11.36 133 MET B CA 1
ATOM 4739 C C . MET B 1 124 ? 45.979 -1.844 60.239 1.00 12.54 133 MET B C 1
ATOM 4740 O O . MET B 1 124 ? 47.068 -1.578 60.656 1.00 12.33 133 MET B O 1
ATOM 4745 N N . ALA B 1 125 ? 44.878 -1.298 60.739 1.00 12.60 134 ALA B N 1
ATOM 4746 C CA . ALA B 1 125 ? 45.022 -0.259 61.759 1.00 12.06 134 ALA B CA 1
ATOM 4747 C C . ALA B 1 125 ? 45.141 -0.766 63.156 1.00 11.50 134 ALA B C 1
ATOM 4748 O O . ALA B 1 125 ? 45.512 0.072 64.004 1.00 11.67 134 ALA B O 1
ATOM 4750 N N . CYS B 1 126 ? 44.730 -2.000 63.483 1.00 11.79 135 CYS B N 1
ATOM 4751 C CA . CYS B 1 126 ? 44.891 -2.433 64.849 1.00 12.48 135 CYS B CA 1
ATOM 4752 C C . CYS B 1 126 ? 45.161 -3.915 64.893 1.00 12.74 135 CYS B C 1
ATOM 4753 O O . CYS B 1 126 ? 45.160 -4.614 63.820 1.00 12.59 135 CYS B O 1
ATOM 4756 N N . GLY B 1 127 ? 45.300 -4.421 66.099 1.00 12.01 136 GLY B N 1
ATOM 4757 C CA . GLY B 1 127 ? 45.646 -5.812 66.210 1.00 12.66 136 GLY B CA 1
ATOM 4758 C C . GLY B 1 127 ? 44.470 -6.745 65.897 1.00 12.68 136 GLY B C 1
ATOM 4759 O O . GLY B 1 127 ? 44.626 -7.850 65.369 1.00 14.47 136 GLY B O 1
ATOM 4760 N N . SER B 1 128 ? 43.262 -6.325 66.189 1.00 11.97 137 SER B N 1
ATOM 4761 C CA . SER B 1 128 ? 42.084 -7.148 65.964 1.00 12.73 137 SER B CA 1
ATOM 4762 C C . SER B 1 128 ? 41.763 -7.273 64.452 1.00 13.46 137 SER B C 1
ATOM 4763 O O . SER B 1 128 ? 41.448 -8.357 63.996 1.00 13.64 137 SER B O 1
ATOM 4766 N N . CYS B 1 129 ? 41.821 -6.189 63.672 1.00 11.00 138 CYS B N 1
ATOM 4767 C CA . CYS B 1 129 ? 41.623 -6.306 62.238 1.00 11.71 138 CYS B CA 1
ATOM 4768 C C . CYS B 1 129 ? 42.762 -7.067 61.594 1.00 12.45 138 CYS B C 1
ATOM 4769 O O . CYS B 1 129 ? 42.587 -7.755 60.560 1.00 12.22 138 CYS B O 1
ATOM 4772 N N . SER B 1 130 ? 43.929 -7.020 62.225 1.00 11.28 139 SER B N 1
ATOM 4773 C CA . SER B 1 130 ? 45.064 -7.805 61.699 1.00 11.91 139 SER B CA 1
ATOM 4774 C C . SER B 1 130 ? 44.691 -9.271 61.834 1.00 12.32 139 SER B C 1
ATOM 4775 O O . SER B 1 130 ? 44.794 -10.035 60.867 1.00 12.69 139 SER B O 1
ATOM 4778 N N . ASN B 1 131 ? 44.314 -9.679 63.036 1.00 12.03 140 ASN B N 1
ATOM 4779 C CA . ASN B 1 131 ? 43.939 -11.092 63.238 1.00 12.53 140 ASN B CA 1
ATOM 4780 C C . ASN B 1 131 ? 42.699 -11.509 62.457 1.00 13.41 140 ASN B C 1
ATOM 4781 O O . ASN B 1 131 ? 42.677 -12.619 61.865 1.00 13.08 140 ASN B O 1
ATOM 4786 N N . GLU B 1 132 ? 41.634 -10.656 62.388 1.00 12.53 141 GLU B N 1
ATOM 4787 C CA . GLU B 1 132 ? 40.430 -11.077 61.617 1.00 12.29 141 GLU B CA 1
ATOM 4788 C C . GLU B 1 132 ? 40.865 -11.272 60.159 1.00 12.29 141 GLU B C 1
ATOM 4789 O O . GLU B 1 132 ? 40.333 -12.196 59.487 1.00 13.09 141 GLU B O 1
ATOM 4795 N N . ASN B 1 133 ? 41.649 -10.349 59.615 1.00 11.22 142 ASN B N 1
ATOM 4796 C CA . ASN B 1 133 ? 42.042 -10.472 58.196 1.00 11.65 142 ASN B CA 1
ATOM 4797 C C . ASN B 1 133 ? 43.060 -11.581 57.945 1.00 13.18 142 ASN B C 1
ATOM 4798 O O . ASN B 1 133 ? 43.015 -12.240 56.880 1.00 12.70 142 ASN B O 1
ATOM 4803 N N . ALA B 1 134 ? 43.855 -11.910 58.928 1.00 12.67 143 ALA B N 1
ATOM 4804 C CA . ALA B 1 134 ? 44.690 -13.134 58.855 1.00 12.63 143 ALA B CA 1
ATOM 4805 C C . ALA B 1 134 ? 43.849 -14.392 58.839 1.00 12.44 143 ALA B C 1
ATOM 4806 O O . ALA B 1 134 ? 44.107 -15.306 58.038 1.00 14.19 143 ALA B O 1
ATOM 4808 N N . PHE B 1 135 ? 42.814 -14.487 59.645 1.00 12.03 144 PHE B N 1
ATOM 4809 C CA . PHE B 1 135 ? 41.877 -15.623 59.603 1.00 12.91 144 PHE B CA 1
ATOM 4810 C C . PHE B 1 135 ? 41.294 -15.730 58.197 1.00 14.41 144 PHE B C 1
ATOM 4811 O O . PHE B 1 135 ? 41.283 -16.836 57.572 1.00 13.55 144 PHE B O 1
ATOM 4819 N N . LYS B 1 136 ? 40.817 -14.621 57.651 1.00 12.90 145 LYS B N 1
ATOM 4820 C CA . LYS B 1 136 ? 40.193 -14.677 56.326 1.00 13.01 145 LYS B CA 1
ATOM 4821 C C . LYS B 1 136 ? 41.181 -15.147 55.242 1.00 13.61 145 LYS B C 1
ATOM 4822 O O . LYS B 1 136 ? 40.805 -15.940 54.348 1.00 14.53 145 LYS B O 1
ATOM 4828 N N . THR B 1 137 ? 42.360 -14.598 55.279 1.00 12.93 146 THR B N 1
ATOM 4829 C CA . THR B 1 137 ? 43.480 -14.927 54.358 1.00 13.22 146 THR B CA 1
ATOM 4830 C C . THR B 1 137 ? 43.679 -16.488 54.438 1.00 14.54 146 THR B C 1
ATOM 4831 O O . THR B 1 137 ? 43.813 -17.165 53.392 1.00 15.98 146 THR B O 1
ATOM 4835 N N . ILE B 1 138 ? 43.667 -17.029 55.655 1.00 15.10 147 ILE B N 1
ATOM 4836 C CA . ILE B 1 138 ? 43.840 -18.490 55.853 1.00 16.43 147 ILE B CA 1
ATOM 4837 C C . ILE B 1 138 ? 42.675 -19.281 55.287 1.00 16.42 147 ILE B C 1
ATOM 4838 O O . ILE B 1 138 ? 42.856 -20.317 54.628 1.00 15.39 147 ILE B O 1
ATOM 4843 N N . PHE B 1 139 ? 41.441 -18.867 55.564 1.00 15.97 148 PHE B N 1
ATOM 4844 C CA . PHE B 1 139 ? 40.258 -19.566 55.061 1.00 15.70 148 PHE B CA 1
ATOM 4845 C C . PHE B 1 139 ? 40.267 -19.586 53.533 1.00 14.94 148 PHE B C 1
ATOM 4846 O O . PHE B 1 139 ? 39.983 -20.613 52.908 1.00 16.01 148 PHE B O 1
ATOM 4854 N N . MET B 1 140 ? 40.598 -18.460 52.908 1.00 15.33 149 MET B N 1
ATOM 4855 C CA . MET B 1 140 ? 40.651 -18.388 51.429 1.00 15.81 149 MET B CA 1
ATOM 4856 C C . MET B 1 140 ? 41.757 -19.287 50.855 1.00 16.10 149 MET B C 1
ATOM 4857 O O . MET B 1 140 ? 41.592 -19.888 49.753 1.00 17.05 149 MET B O 1
ATOM 4862 N N . TRP B 1 141 ? 42.906 -19.251 51.489 1.00 16.70 150 TRP B N 1
ATOM 4863 C CA . TRP B 1 141 ? 44.023 -20.133 51.148 1.00 17.04 150 TRP B CA 1
ATOM 4864 C C . TRP B 1 141 ? 43.586 -21.595 51.237 1.00 15.84 150 TRP B C 1
ATOM 4865 O O . TRP B 1 141 ? 43.947 -22.389 50.330 1.00 16.28 150 TRP B O 1
ATOM 4876 N N . TYR B 1 142 ? 42.907 -21.976 52.318 1.00 14.31 151 TYR B N 1
ATOM 4877 C CA . TYR B 1 142 ? 42.503 -23.408 52.512 1.00 15.79 151 TYR B CA 1
ATOM 4878 C C . TYR B 1 142 ? 41.521 -23.784 51.407 1.00 17.01 151 TYR B C 1
ATOM 4879 O O . TYR B 1 142 ? 41.674 -24.826 50.768 1.00 15.65 151 TYR B O 1
ATOM 4888 N N A ARG B 1 143 ? 40.500 -22.968 51.162 0.50 14.48 152 ARG B N 1
ATOM 4889 N N B ARG B 1 143 ? 40.533 -22.942 51.161 0.50 17.14 152 ARG B N 1
ATOM 4890 C CA A ARG B 1 143 ? 39.552 -23.293 50.060 0.50 14.46 152 ARG B CA 1
ATOM 4891 C CA B ARG B 1 143 ? 39.594 -23.201 50.066 0.50 19.20 152 ARG B CA 1
ATOM 4892 C C A ARG B 1 143 ? 40.266 -23.331 48.709 0.50 14.98 152 ARG B C 1
ATOM 4893 C C B ARG B 1 143 ? 40.296 -23.349 48.745 0.50 17.48 152 ARG B C 1
ATOM 4894 O O A ARG B 1 143 ? 39.850 -24.084 47.791 0.50 14.03 152 ARG B O 1
ATOM 4895 O O B ARG B 1 143 ? 39.889 -24.168 47.894 0.50 16.90 152 ARG B O 1
ATOM 4910 N N . SER B 1 144 ? 41.306 -22.518 48.522 1.00 15.29 153 SER B N 1
ATOM 4911 C CA . SER B 1 144 ? 42.054 -22.501 47.282 1.00 16.13 153 SER B CA 1
ATOM 4912 C C . SER B 1 144 ? 42.754 -23.865 47.092 1.00 17.01 153 SER B C 1
ATOM 4913 O O . SER B 1 144 ? 42.747 -24.418 45.967 1.00 17.69 153 SER B O 1
ATOM 4916 N N . LYS B 1 145 ? 43.347 -24.382 48.161 1.00 16.42 154 LYS B N 1
ATOM 4917 C CA . LYS B 1 145 ? 43.960 -25.747 48.101 1.00 17.64 154 LYS B CA 1
ATOM 4918 C C . LYS B 1 145 ? 42.895 -26.759 47.731 1.00 16.32 154 LYS B C 1
ATOM 4919 O O . LYS B 1 145 ? 43.094 -27.633 46.896 1.00 17.84 154 LYS B O 1
ATOM 4925 N N . GLU B 1 146 ? 41.737 -26.683 48.343 1.00 15.38 155 GLU B N 1
ATOM 4926 C CA . GLU B 1 146 ? 40.701 -27.675 48.089 1.00 16.15 155 GLU B CA 1
ATOM 4927 C C . GLU B 1 146 ? 40.090 -27.575 46.666 1.00 15.30 155 GLU B C 1
ATOM 4928 O O . GLU B 1 146 ? 39.790 -28.629 46.019 1.00 16.11 155 GLU B O 1
ATOM 4934 N N . ARG B 1 147 ? 39.904 -26.345 46.154 1.00 14.07 156 ARG B N 1
ATOM 4935 C CA . ARG B 1 147 ? 39.276 -26.192 44.832 1.00 15.00 156 ARG B CA 1
ATOM 4936 C C . ARG B 1 147 ? 40.270 -26.187 43.718 1.00 15.75 156 ARG B C 1
ATOM 4937 O O . ARG B 1 147 ? 39.859 -26.317 42.524 1.00 15.71 156 ARG B O 1
ATOM 4945 N N . GLY B 1 148 ? 41.555 -26.060 44.033 1.00 16.57 157 GLY B N 1
ATOM 4946 C CA . GLY B 1 148 ? 42.572 -25.898 42.969 1.00 18.66 157 GLY B CA 1
ATOM 4947 C C . GLY B 1 148 ? 42.407 -24.647 42.133 1.00 22.01 157 GLY B C 1
ATOM 4948 O O . GLY B 1 148 ? 41.707 -23.671 42.568 1.00 18.78 157 GLY B O 1
ATOM 4949 N N . GLU B 1 149 ? 43.031 -24.635 40.962 1.00 22.59 158 GLU B N 1
ATOM 4950 C CA . GLU B 1 149 ? 42.900 -23.501 40.010 1.00 27.61 158 GLU B CA 1
ATOM 4951 C C . GLU B 1 149 ? 41.662 -23.628 39.212 1.00 29.58 158 GLU B C 1
ATOM 4952 O O . GLU B 1 149 ? 41.742 -23.927 38.033 1.00 32.79 158 GLU B O 1
ATOM 4958 N N . SER B 1 150 ? 40.522 -23.431 39.864 1.00 26.47 159 SER B N 1
ATOM 4959 C CA . SER B 1 150 ? 39.159 -23.645 39.360 1.00 28.03 159 SER B CA 1
ATOM 4960 C C . SER B 1 150 ? 38.381 -22.376 39.717 1.00 26.68 159 SER B C 1
ATOM 4961 O O . SER B 1 150 ? 38.703 -21.724 40.690 1.00 24.33 159 SER B O 1
ATOM 4964 N N . ALA B 1 151 ? 37.332 -22.074 38.991 1.00 29.63 160 ALA B N 1
ATOM 4965 C CA . ALA B 1 151 ? 36.543 -20.856 39.286 1.00 27.50 160 ALA B CA 1
ATOM 4966 C C . ALA B 1 151 ? 35.593 -21.159 40.464 1.00 27.75 160 ALA B C 1
ATOM 4967 O O . ALA B 1 151 ? 35.315 -22.291 40.773 1.00 23.62 160 ALA B O 1
ATOM 4969 N N . PHE B 1 152 ? 35.141 -20.133 41.179 1.00 25.01 161 PHE B N 1
ATOM 4970 C CA . PHE B 1 152 ? 34.063 -20.302 42.134 1.00 22.92 161 PHE B CA 1
ATOM 4971 C C . PHE B 1 152 ? 32.882 -20.915 41.454 1.00 20.62 161 PHE B C 1
ATOM 4972 O O . PHE B 1 152 ? 32.619 -20.580 40.306 1.00 25.48 161 PHE B O 1
ATOM 4980 N N . SER B 1 153 ? 32.208 -21.850 42.092 1.00 20.70 162 SER B N 1
ATOM 4981 C CA . SER B 1 153 ? 30.993 -22.408 41.545 1.00 23.45 162 SER B CA 1
ATOM 4982 C C . SER B 1 153 ? 29.790 -21.451 41.662 1.00 27.40 162 SER B C 1
ATOM 4983 O O . SER B 1 153 ? 29.766 -20.552 42.527 1.00 22.21 162 SER B O 1
ATOM 4986 N N . LYS B 1 154 ? 28.780 -21.657 40.815 1.00 27.80 163 LYS B N 1
ATOM 4987 C CA . LYS B 1 154 ? 27.568 -20.834 40.873 1.00 30.59 163 LYS B CA 1
ATOM 4988 C C . LYS B 1 154 ? 26.921 -20.958 42.262 1.00 27.07 163 LYS B C 1
ATOM 4989 O O . LYS B 1 154 ? 26.495 -19.967 42.828 1.00 26.68 163 LYS B O 1
ATOM 4995 N N . GLU B 1 155 ? 26.837 -22.181 42.780 1.00 23.90 164 GLU B N 1
ATOM 4996 C CA . GLU B 1 155 ? 26.259 -22.465 44.063 1.00 23.65 164 GLU B CA 1
ATOM 4997 C C . GLU B 1 155 ? 27.038 -21.706 45.194 1.00 21.27 164 GLU B C 1
ATOM 4998 O O . GLU B 1 155 ? 26.419 -21.146 46.095 1.00 21.86 164 GLU B O 1
ATOM 5004 N N . GLU B 1 156 ? 28.367 -21.763 45.156 1.00 18.05 165 GLU B N 1
ATOM 5005 C CA . GLU B 1 156 ? 29.184 -21.009 46.131 1.00 18.51 165 GLU B CA 1
ATOM 5006 C C . GLU B 1 156 ? 28.882 -19.499 46.091 1.00 18.13 165 GLU B C 1
ATOM 5007 O O . GLU B 1 156 ? 28.695 -18.859 47.130 1.00 15.71 165 GLU B O 1
ATOM 5013 N N . LEU B 1 157 ? 28.765 -18.965 44.895 1.00 18.14 166 LEU B N 1
ATOM 5014 C CA . LEU B 1 157 ? 28.553 -17.510 44.730 1.00 19.29 166 LEU B CA 1
ATOM 5015 C C . LEU B 1 157 ? 27.175 -17.139 45.177 1.00 21.36 166 LEU B C 1
ATOM 5016 O O . LEU B 1 157 ? 26.988 -16.075 45.786 1.00 21.94 166 LEU B O 1
ATOM 5021 N N . GLU B 1 158 ? 26.194 -18.029 45.019 1.00 19.94 167 GLU B N 1
ATOM 5022 C CA . GLU B 1 158 ? 24.830 -17.669 45.499 1.00 21.93 167 GLU B CA 1
ATOM 5023 C C . GLU B 1 158 ? 24.710 -17.821 46.998 1.00 22.49 167 GLU B C 1
ATOM 5024 O O . GLU B 1 158 ? 24.172 -16.946 47.668 1.00 22.43 167 GLU B O 1
ATOM 5030 N N . THR B 1 159 ? 25.249 -18.946 47.514 1.00 18.52 168 THR B N 1
ATOM 5031 C CA . THR B 1 159 ? 25.081 -19.266 48.929 1.00 17.55 168 THR B CA 1
ATOM 5032 C C . THR B 1 159 ? 25.900 -18.295 49.828 1.00 16.77 168 THR B C 1
ATOM 5033 O O . THR B 1 159 ? 25.494 -18.036 50.963 1.00 16.30 168 THR B O 1
ATOM 5037 N N . CYS B 1 160 ? 27.047 -17.834 49.371 1.00 14.89 169 CYS B N 1
ATOM 5038 C CA . CYS B 1 160 ? 27.868 -16.975 50.239 1.00 16.41 169 CYS B CA 1
ATOM 5039 C C . CYS B 1 160 ? 27.139 -15.676 50.567 1.00 17.57 169 CYS B C 1
ATOM 5040 O O . CYS B 1 160 ? 27.328 -15.158 51.660 1.00 15.45 169 CYS B O 1
ATOM 5043 N N . MET B 1 161 ? 26.279 -15.223 49.673 1.00 17.48 170 MET B N 1
ATOM 5044 C CA . MET B 1 161 ? 25.554 -13.964 49.837 1.00 17.68 170 MET B CA 1
ATOM 5045 C C . MET B 1 161 ? 24.479 -14.038 50.904 1.00 19.29 170 MET B C 1
ATOM 5046 O O . MET B 1 161 ? 24.109 -12.980 51.450 1.00 20.25 170 MET B O 1
ATOM 5051 N N . ILE B 1 162 ? 24.054 -15.284 51.245 1.00 16.19 171 ILE B N 1
ATOM 5052 C CA . ILE B 1 162 ? 23.057 -15.516 52.244 1.00 17.33 171 ILE B CA 1
ATOM 5053 C C . ILE B 1 162 ? 23.581 -16.382 53.409 1.00 16.57 171 ILE B C 1
ATOM 5054 O O . ILE B 1 162 ? 22.849 -17.052 54.158 1.00 16.31 171 ILE B O 1
ATOM 5059 N N . ASN B 1 163 ? 24.887 -16.299 53.624 1.00 15.60 172 ASN B N 1
ATOM 5060 C CA . ASN B 1 163 ? 25.532 -16.832 54.827 1.00 16.30 172 ASN B CA 1
ATOM 5061 C C . ASN B 1 163 ? 25.431 -18.358 54.932 1.00 17.92 172 ASN B C 1
ATOM 5062 O O . ASN B 1 163 ? 25.402 -18.873 56.018 1.00 18.56 172 ASN B O 1
ATOM 5067 N N . GLN B 1 164 ? 25.450 -19.011 53.768 1.00 16.95 173 GLN B N 1
ATOM 5068 C CA . GLN B 1 164 ? 25.240 -20.473 53.682 1.00 18.62 173 GLN B CA 1
ATOM 5069 C C . GLN B 1 164 ? 26.460 -21.163 53.059 1.00 17.51 173 GLN B C 1
ATOM 5070 O O . GLN B 1 164 ? 27.129 -20.607 52.167 1.00 17.41 173 GLN B O 1
ATOM 5076 N N . ALA B 1 165 ? 26.672 -22.411 53.507 1.00 17.84 174 ALA B N 1
ATOM 5077 C CA . ALA B 1 165 ? 27.489 -23.388 52.787 1.00 19.54 174 ALA B CA 1
ATOM 5078 C C . ALA B 1 165 ? 26.847 -23.714 51.448 1.00 18.28 174 ALA B C 1
ATOM 5079 O O . ALA B 1 165 ? 25.669 -23.678 51.326 1.00 20.43 174 ALA B O 1
ATOM 5081 N N . PRO B 1 166 ? 27.638 -24.022 50.426 1.00 18.93 175 PRO B N 1
ATOM 5082 C CA . PRO B 1 166 ? 29.078 -24.117 50.471 1.00 19.03 175 PRO B CA 1
ATOM 5083 C C . PRO B 1 166 ? 29.894 -22.831 50.312 1.00 18.75 175 PRO B C 1
ATOM 5084 O O . PRO B 1 166 ? 31.087 -22.836 50.497 1.00 18.02 175 PRO B O 1
ATOM 5088 N N . GLY B 1 167 ? 29.262 -21.717 49.951 1.00 17.26 176 GLY B N 1
ATOM 5089 C CA . GLY B 1 167 ? 29.995 -20.493 49.764 1.00 15.86 176 GLY B CA 1
ATOM 5090 C C . GLY B 1 167 ? 30.656 -19.998 51.066 1.00 14.82 176 GLY B C 1
ATOM 5091 O O . GLY B 1 167 ? 31.752 -19.458 51.025 1.00 14.31 176 GLY B O 1
ATOM 5092 N N . CYS B 1 168 ? 29.954 -20.200 52.211 1.00 15.37 177 CYS B N 1
ATOM 5093 C CA . CYS B 1 168 ? 30.505 -19.933 53.550 1.00 15.72 177 CYS B CA 1
ATOM 5094 C C . CYS B 1 168 ? 30.879 -21.238 54.179 1.00 16.17 177 CYS B C 1
ATOM 5095 O O . CYS B 1 168 ? 29.988 -21.981 54.610 1.00 18.05 177 CYS B O 1
ATOM 5098 N N . PRO B 1 169 ? 32.162 -21.605 54.183 1.00 15.96 178 PRO B N 1
ATOM 5099 C CA . PRO B 1 169 ? 32.526 -22.957 54.776 1.00 16.11 178 PRO B CA 1
ATOM 5100 C C . PRO B 1 169 ? 32.443 -23.002 56.286 1.00 17.87 178 PRO B C 1
ATOM 5101 O O . PRO B 1 169 ? 32.433 -21.997 56.910 1.00 17.99 178 PRO B O 1
ATOM 5105 N N . ASP B 1 170 ? 32.422 -24.197 56.864 1.00 20.68 179 ASP B N 1
ATOM 5106 C CA . ASP B 1 170 ? 32.349 -24.331 58.314 1.00 21.74 179 ASP B CA 1
ATOM 5107 C C . ASP B 1 170 ? 33.766 -24.621 58.840 1.00 21.10 179 ASP B C 1
ATOM 5108 O O . ASP B 1 170 ? 33.945 -25.396 59.793 1.00 21.65 179 ASP B O 1
ATOM 5113 N N . TYR B 1 171 ? 34.787 -23.967 58.288 1.00 19.75 180 TYR B N 1
ATOM 5114 C CA . TYR B 1 171 ? 36.118 -24.129 58.773 1.00 21.28 180 TYR B CA 1
ATOM 5115 C C . TYR B 1 171 ? 36.342 -23.442 60.127 1.00 19.97 180 TYR B C 1
ATOM 5116 O O . TYR B 1 171 ? 35.558 -22.549 60.537 1.00 21.43 180 TYR B O 1
ATOM 5125 N N . SER B 1 172 ? 37.367 -23.943 60.827 1.00 19.10 181 SER B N 1
ATOM 5126 C CA . SER B 1 172 ? 37.713 -23.478 62.185 1.00 18.40 181 SER B CA 1
ATOM 5127 C C . SER B 1 172 ? 39.117 -22.985 62.244 1.00 15.02 181 SER B C 1
ATOM 5128 O O . SER B 1 172 ? 40.013 -23.232 61.389 1.00 16.21 181 SER B O 1
ATOM 5131 N N . ILE B 1 173 ? 39.351 -22.131 63.255 1.00 16.67 182 ILE B N 1
ATOM 5132 C CA . ILE B 1 173 ? 40.733 -21.784 63.655 1.00 14.98 182 ILE B CA 1
ATOM 5133 C C . ILE B 1 173 ? 40.950 -22.332 65.059 1.00 15.82 182 ILE B C 1
ATOM 5134 O O . ILE B 1 173 ? 40.093 -22.158 65.904 1.00 16.06 182 ILE B O 1
ATOM 5139 N N . LEU B 1 174 ? 42.035 -23.076 65.244 1.00 15.17 183 LEU B N 1
ATOM 5140 C CA . LEU B 1 174 ? 42.341 -23.680 66.548 1.00 16.54 183 LEU B CA 1
ATOM 5141 C C . LEU B 1 174 ? 43.075 -22.594 67.389 1.00 16.26 183 LEU B C 1
ATOM 5142 O O . LEU B 1 174 ? 44.007 -21.955 66.910 1.00 15.20 183 LEU B O 1
ATOM 5147 N N . SER B 1 175 ? 42.640 -22.457 68.647 1.00 15.55 184 SER B N 1
ATOM 5148 C CA . SER B 1 175 ? 43.295 -21.509 69.559 1.00 16.01 184 SER B CA 1
ATOM 5149 C C . SER B 1 175 ? 43.559 -22.155 70.913 1.00 16.46 184 SER B C 1
ATOM 5150 O O . SER B 1 175 ? 43.150 -23.304 71.162 1.00 16.72 184 SER B O 1
ATOM 5153 N N . PHE B 1 176 ? 44.123 -21.362 71.822 1.00 15.49 185 PHE B N 1
ATOM 5154 C CA . PHE B 1 176 ? 44.577 -21.912 73.113 1.00 16.21 185 PHE B CA 1
ATOM 5155 C C . PHE B 1 176 ? 43.888 -21.263 74.280 1.00 19.85 185 PHE B C 1
ATOM 5156 O O . PHE B 1 176 ? 43.723 -20.029 74.335 1.00 17.82 185 PHE B O 1
ATOM 5164 N N . MET B 1 177 ? 43.519 -22.110 75.245 1.00 17.17 186 MET B N 1
ATOM 5165 C CA . MET B 1 177 ? 43.132 -21.570 76.556 1.00 18.84 186 MET B CA 1
ATOM 5166 C C . MET B 1 177 ? 44.216 -20.613 77.069 1.00 16.79 186 MET B C 1
ATOM 5167 O O . MET B 1 177 ? 45.416 -20.800 76.837 1.00 17.53 186 MET B O 1
ATOM 5172 N N . GLY B 1 178 ? 43.787 -19.506 77.722 1.00 18.19 187 GLY B N 1
ATOM 5173 C CA . GLY B 1 178 ? 44.699 -18.467 78.083 1.00 17.69 187 GLY B CA 1
ATOM 5174 C C . GLY B 1 178 ? 44.980 -17.403 77.007 1.00 19.71 187 GLY B C 1
ATOM 5175 O O . GLY B 1 178 ? 45.634 -16.382 77.318 1.00 18.79 187 GLY B O 1
ATOM 5176 N N . ALA B 1 179 ? 44.503 -17.615 75.752 1.00 15.70 188 ALA B N 1
ATOM 5177 C CA . ALA B 1 179 ? 44.870 -16.762 74.655 1.00 14.18 188 ALA B CA 1
ATOM 5178 C C . ALA B 1 179 ? 44.128 -15.416 74.703 1.00 13.05 188 ALA B C 1
ATOM 5179 O O . ALA B 1 179 ? 42.986 -15.330 75.187 1.00 16.14 188 ALA B O 1
ATOM 5181 N N . PHE B 1 180 ? 44.765 -14.480 74.043 1.00 13.37 189 PHE B N 1
ATOM 5182 C CA . PHE B 1 180 ? 44.137 -13.204 73.741 1.00 13.04 189 PHE B CA 1
ATOM 5183 C C . PHE B 1 180 ? 44.555 -12.746 72.392 1.00 13.79 189 PHE B C 1
ATOM 5184 O O . PHE B 1 180 ? 45.749 -12.506 72.116 1.00 13.69 189 PHE B O 1
ATOM 5192 N N . HIS B 1 181 ? 43.531 -12.566 71.545 1.00 12.90 190 HIS B N 1
ATOM 5193 C CA . HIS B 1 181 ? 43.784 -12.240 70.154 1.00 14.56 190 HIS B CA 1
ATOM 5194 C C . HIS B 1 181 ? 42.925 -11.082 69.668 1.00 15.22 190 HIS B C 1
ATOM 5195 O O . HIS B 1 181 ? 42.922 -10.733 68.497 1.00 14.04 190 HIS B O 1
ATOM 5202 N N . GLY B 1 182 ? 42.255 -10.424 70.597 1.00 15.14 191 GLY B N 1
ATOM 5203 C CA . GLY B 1 182 ? 41.339 -9.362 70.188 1.00 14.15 191 GLY B CA 1
ATOM 5204 C C . GLY B 1 182 ? 39.906 -9.639 70.564 1.00 14.96 191 GLY B C 1
ATOM 5205 O O . GLY B 1 182 ? 39.471 -10.750 70.946 1.00 14.73 191 GLY B O 1
ATOM 5206 N N . ARG B 1 18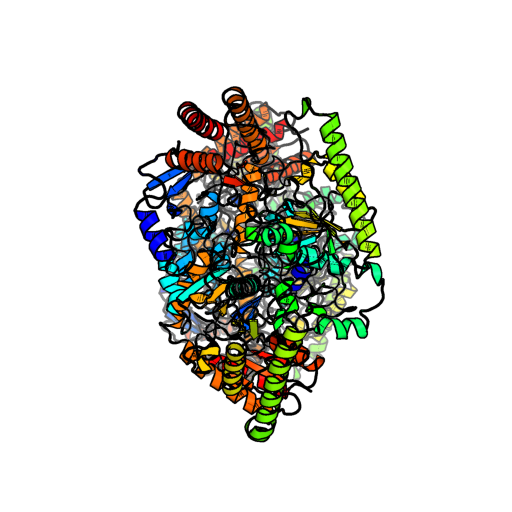3 ? 39.060 -8.609 70.386 1.00 12.93 192 ARG B N 1
ATOM 5207 C CA . ARG B 1 183 ? 37.693 -8.693 70.839 1.00 15.23 192 ARG B CA 1
ATOM 5208 C C . ARG B 1 183 ? 36.567 -8.461 69.829 1.00 13.94 192 ARG B C 1
ATOM 5209 O O . ARG B 1 183 ? 35.400 -8.543 70.226 1.00 17.20 192 ARG B O 1
ATOM 5217 N N . THR B 1 184 ? 36.867 -8.247 68.550 1.00 14.01 193 THR B N 1
ATOM 5218 C CA . THR B 1 184 ? 35.848 -8.294 67.480 1.00 13.86 193 THR B CA 1
ATOM 5219 C C . THR B 1 184 ? 35.384 -9.754 67.409 1.00 15.96 193 THR B C 1
ATOM 5220 O O . THR B 1 184 ? 36.051 -10.664 67.963 1.00 16.87 193 THR B O 1
ATOM 5224 N N . MET B 1 185 ? 34.264 -10.029 66.781 1.00 15.37 194 MET B N 1
ATOM 5225 C CA . MET B 1 185 ? 33.627 -11.354 66.964 1.00 15.34 194 MET B CA 1
ATOM 5226 C C . MET B 1 185 ? 34.427 -12.575 66.447 1.00 17.13 194 MET B C 1
ATOM 5227 O O . MET B 1 185 ? 34.325 -13.652 67.042 1.00 16.65 194 MET B O 1
ATOM 5232 N N . GLY B 1 186 ? 35.209 -12.425 65.383 1.00 15.28 195 GLY B N 1
ATOM 5233 C CA . GLY B 1 186 ? 36.072 -13.527 65.021 1.00 16.12 195 GLY B CA 1
ATOM 5234 C C . GLY B 1 186 ? 37.225 -13.702 65.994 1.00 16.54 195 GLY B C 1
ATOM 5235 O O . GLY B 1 186 ? 37.461 -14.821 66.508 1.00 17.49 195 GLY B O 1
ATOM 5236 N N . CYS B 1 187 ? 38.017 -12.645 66.241 1.00 15.16 196 CYS B N 1
ATOM 5237 C CA . CYS B 1 187 ? 39.077 -12.650 67.207 1.00 16.07 196 CYS B CA 1
ATOM 5238 C C . CYS B 1 187 ? 38.635 -13.202 68.518 1.00 15.51 196 CYS B C 1
ATOM 5239 O O . CYS B 1 187 ? 39.394 -13.967 69.157 1.00 16.49 196 CYS B O 1
ATOM 5242 N N . LEU B 1 188 ? 37.445 -12.803 68.962 1.00 14.32 197 LEU B N 1
ATOM 5243 C CA . LEU B 1 188 ? 37.010 -13.082 70.299 1.00 15.38 197 LEU B CA 1
ATOM 5244 C C . LEU B 1 188 ? 36.738 -14.601 70.412 1.00 13.86 197 LEU B C 1
ATOM 5245 O O . LEU B 1 188 ? 36.985 -15.194 71.464 1.00 14.05 197 LEU B O 1
ATOM 5250 N N . ALA B 1 189 ? 36.365 -15.262 69.316 1.00 13.55 198 ALA B N 1
ATOM 5251 C CA . ALA B 1 189 ? 36.230 -16.731 69.392 1.00 15.37 198 ALA B CA 1
ATOM 5252 C C . ALA B 1 189 ? 37.533 -17.454 69.692 1.00 16.72 198 ALA B C 1
ATOM 5253 O O . ALA B 1 189 ? 37.538 -18.556 70.267 1.00 17.62 198 ALA B O 1
ATOM 5255 N N . THR B 1 190 ? 38.650 -16.860 69.334 1.00 15.52 199 THR B N 1
ATOM 5256 C CA . THR B 1 190 ? 39.998 -17.355 69.604 1.00 14.96 199 THR B CA 1
ATOM 5257 C C . THR B 1 190 ? 40.636 -16.897 70.951 1.00 14.10 199 THR B C 1
ATOM 5258 O O . THR B 1 190 ? 41.732 -17.338 71.318 1.00 15.61 199 THR B O 1
ATOM 5262 N N . THR B 1 191 ? 39.967 -15.934 71.607 1.00 14.22 200 THR B N 1
ATOM 5263 C CA . THR B 1 191 ? 40.347 -15.412 72.867 1.00 15.02 200 THR B CA 1
ATOM 5264 C C . THR B 1 191 ? 39.739 -16.182 74.038 1.00 14.32 200 THR B C 1
ATOM 5265 O O . THR B 1 191 ? 38.540 -16.521 74.012 1.00 17.25 200 THR B O 1
ATOM 5269 N N . HIS B 1 192 ? 40.548 -16.522 75.058 1.00 16.43 201 HIS B N 1
ATOM 5270 C CA . HIS B 1 192 ? 40.119 -17.293 76.226 1.00 17.34 201 HIS B CA 1
ATOM 5271 C C . HIS B 1 192 ? 40.937 -16.759 77.430 1.00 20.14 201 HIS B C 1
ATOM 5272 O O . HIS B 1 192 ? 41.602 -17.507 78.142 1.00 18.75 201 HIS B O 1
ATOM 5279 N N . SER B 1 193 ? 40.812 -15.453 77.646 1.00 19.26 202 SER B N 1
ATOM 5280 C CA . SER B 1 193 ? 41.603 -14.693 78.635 1.00 21.36 202 SER B CA 1
ATOM 5281 C C . SER B 1 193 ? 40.869 -14.602 80.004 1.00 24.11 202 SER B C 1
ATOM 5282 O O . SER B 1 193 ? 41.445 -14.935 81.010 1.00 27.35 202 SER B O 1
ATOM 5285 N N . LYS B 1 194 ? 39.640 -14.096 80.017 1.00 21.05 203 LYS B N 1
ATOM 5286 C CA . LYS B 1 194 ? 38.827 -13.836 81.229 1.00 22.43 203 LYS B CA 1
ATOM 5287 C C . LYS B 1 194 ? 37.391 -13.893 80.846 1.00 22.56 203 LYS B C 1
ATOM 5288 O O . LYS B 1 194 ? 37.001 -13.407 79.727 1.00 19.26 203 LYS B O 1
ATOM 5294 N N . ALA B 1 195 ? 36.536 -14.375 81.739 1.00 19.31 204 ALA B N 1
ATOM 5295 C CA . ALA B 1 195 ? 35.162 -14.547 81.406 1.00 20.44 204 ALA B CA 1
ATOM 5296 C C . ALA B 1 195 ? 34.460 -13.241 80.984 1.00 19.65 204 ALA B C 1
ATOM 5297 O O . ALA B 1 195 ? 33.560 -13.261 80.123 1.00 18.92 204 ALA B O 1
ATOM 5299 N N . ILE B 1 196 ? 34.760 -12.159 81.696 1.00 19.53 205 ILE B N 1
ATOM 5300 C CA . ILE B 1 196 ? 34.064 -10.884 81.421 1.00 20.01 205 ILE B CA 1
ATOM 5301 C C . ILE B 1 196 ? 34.353 -10.382 79.978 1.00 21.71 205 ILE B C 1
ATOM 5302 O O . ILE B 1 196 ? 33.543 -9.624 79.405 1.00 19.24 205 ILE B O 1
ATOM 5307 N N . HIS B 1 197 ? 35.451 -10.821 79.380 1.00 18.00 206 HIS B N 1
ATOM 5308 C CA . HIS B 1 197 ? 35.781 -10.409 77.997 1.00 17.55 206 HIS B CA 1
ATOM 5309 C C . HIS B 1 197 ? 34.840 -11.167 77.033 1.00 17.81 206 HIS B C 1
ATOM 5310 O O . HIS B 1 197 ? 34.604 -10.725 75.895 1.00 15.49 206 HIS B O 1
ATOM 5317 N N . LYS B 1 198 ? 34.353 -12.343 77.431 1.00 17.28 207 LYS B N 1
ATOM 5318 C CA . LYS B 1 198 ? 33.643 -13.266 76.542 1.00 17.86 207 LYS B CA 1
ATOM 5319 C C . LYS B 1 198 ? 32.121 -13.357 76.728 1.00 17.07 207 LYS B C 1
ATOM 5320 O O . LYS B 1 198 ? 31.400 -13.690 75.801 1.00 20.10 207 LYS B O 1
ATOM 5326 N N . ILE B 1 199 ? 31.636 -13.165 77.967 1.00 16.63 208 ILE B N 1
ATOM 5327 C CA . ILE B 1 199 ? 30.298 -13.522 78.327 1.00 18.17 208 ILE B CA 1
ATOM 5328 C C . ILE B 1 199 ? 29.287 -12.672 77.587 1.00 17.00 208 ILE B C 1
ATOM 5329 O O . ILE B 1 199 ? 29.500 -11.461 77.327 1.00 17.32 208 ILE B O 1
ATOM 5334 N N . ASP B 1 200 ? 28.228 -13.354 77.199 1.00 17.15 209 ASP B N 1
ATOM 5335 C CA . ASP B 1 200 ? 27.043 -12.877 76.517 1.00 18.82 209 ASP B CA 1
ATOM 5336 C C . ASP B 1 200 ? 27.243 -12.619 75.002 1.00 16.48 209 ASP B C 1
ATOM 5337 O O . ASP B 1 200 ? 26.292 -12.096 74.374 1.00 16.51 209 ASP B O 1
ATOM 5342 N N . ILE B 1 201 ? 28.414 -12.962 74.463 1.00 15.97 210 ILE B N 1
ATOM 5343 C CA . ILE B 1 201 ? 28.623 -12.713 73.068 1.00 16.39 210 ILE B CA 1
ATOM 5344 C C . ILE B 1 201 ? 28.627 -14.008 72.228 1.00 17.25 210 ILE B C 1
ATOM 5345 O O . ILE B 1 201 ? 29.389 -14.952 72.524 1.00 18.65 210 ILE B O 1
ATOM 5350 N N . PRO B 1 202 ? 27.857 -14.010 71.135 1.00 15.56 211 PRO B N 1
ATOM 5351 C CA . PRO B 1 202 ? 27.886 -15.242 70.291 1.00 15.76 211 PRO B CA 1
ATOM 5352 C C . PRO B 1 202 ? 29.253 -15.565 69.785 1.00 15.22 211 PRO B C 1
ATOM 5353 O O . PRO B 1 202 ? 30.117 -14.652 69.584 1.00 15.27 211 PRO B O 1
ATOM 5357 N N . SER B 1 203 ? 29.483 -16.861 69.597 1.00 15.58 212 SER B N 1
ATOM 5358 C CA . SER B 1 203 ? 30.813 -17.366 69.321 1.00 14.87 212 SER B CA 1
ATOM 5359 C C . SER B 1 203 ? 30.787 -18.397 68.194 1.00 16.26 212 SER B C 1
ATOM 5360 O O . SER B 1 203 ? 29.757 -18.570 67.520 1.00 18.82 212 SER B O 1
ATOM 5363 N N . PHE B 1 204 ? 31.950 -19.041 67.998 1.00 17.72 213 PHE B N 1
ATOM 5364 C CA . PHE B 1 204 ? 32.099 -20.140 67.029 1.00 17.02 213 PHE B CA 1
ATOM 5365 C C . PHE B 1 204 ? 32.560 -21.403 67.753 1.00 16.58 213 PHE B C 1
ATOM 5366 O O . PHE B 1 204 ? 33.404 -21.378 68.630 1.00 14.55 213 PHE B O 1
ATOM 5374 N N . ASP B 1 205 ? 32.005 -22.517 67.317 1.00 19.46 214 ASP B N 1
ATOM 5375 C CA . ASP B 1 205 ? 32.434 -23.835 67.783 1.00 20.78 214 ASP B CA 1
ATOM 5376 C C . ASP B 1 205 ? 33.723 -24.225 67.101 1.00 20.31 214 ASP B C 1
ATOM 5377 O O . ASP B 1 205 ? 33.731 -24.892 66.036 1.00 20.71 214 ASP B O 1
ATOM 5382 N N . TRP B 1 206 ? 34.812 -23.689 67.638 1.00 18.54 215 TRP B N 1
ATOM 5383 C CA . TRP B 1 206 ? 36.143 -23.923 67.118 1.00 18.08 215 TRP B CA 1
ATOM 5384 C C . TRP B 1 206 ? 36.982 -24.599 68.202 1.00 19.13 215 TRP B C 1
ATOM 5385 O O . TRP B 1 206 ? 36.655 -24.445 69.391 1.00 21.04 215 TRP B O 1
ATOM 5396 N N . PRO B 1 207 ? 38.061 -25.343 67.818 1.00 19.12 216 PRO B N 1
ATOM 5397 C CA . PRO B 1 207 ? 38.690 -26.123 68.901 1.00 18.99 216 PRO B CA 1
ATOM 5398 C C . PRO B 1 207 ? 39.576 -25.277 69.751 1.00 19.28 216 PRO B C 1
ATOM 5399 O O . PRO B 1 207 ? 40.267 -24.392 69.216 1.00 17.74 216 PRO B O 1
ATOM 5403 N N . ILE B 1 208 ? 39.716 -25.678 71.026 1.00 17.63 217 ILE B N 1
ATOM 5404 C CA . ILE B 1 208 ? 40.460 -24.914 72.001 1.00 18.46 217 ILE B CA 1
ATOM 5405 C C . ILE B 1 208 ? 41.378 -25.889 72.742 1.00 18.58 217 ILE B C 1
ATOM 5406 O O . ILE B 1 208 ? 40.899 -26.794 73.419 1.00 20.85 217 ILE B O 1
ATOM 5411 N N . ALA B 1 209 ? 42.660 -25.722 72.558 1.00 18.80 218 ALA B N 1
ATOM 5412 C CA . ALA B 1 209 ? 43.665 -26.617 73.117 1.00 19.81 218 ALA B CA 1
ATOM 5413 C C . ALA B 1 209 ? 44.202 -26.036 74.388 1.00 19.66 218 ALA B C 1
ATOM 5414 O O . ALA B 1 209 ? 44.241 -24.806 74.562 1.00 18.59 218 ALA B O 1
ATOM 5416 N N . PRO B 1 210 ? 44.728 -26.887 75.268 1.00 19.17 219 PRO B N 1
ATOM 5417 C CA . PRO B 1 210 ? 45.489 -26.364 76.410 1.00 20.52 219 PRO B CA 1
ATOM 5418 C C . PRO B 1 210 ? 46.849 -25.794 76.029 1.00 17.99 219 PRO B C 1
ATOM 5419 O O . PRO B 1 210 ? 47.557 -26.335 75.207 1.00 20.17 219 PRO B O 1
ATOM 5423 N N . PHE B 1 211 ? 47.266 -24.668 76.639 1.00 18.09 220 PHE B N 1
ATOM 5424 C CA . PHE B 1 211 ? 48.584 -24.113 76.512 1.00 16.53 220 PHE B CA 1
ATOM 5425 C C . PHE B 1 211 ? 49.364 -24.590 77.725 1.00 19.23 220 PHE B C 1
ATOM 5426 O O . PHE B 1 211 ? 48.779 -24.591 78.807 1.00 18.11 220 PHE B O 1
ATOM 5434 N N . PRO B 1 212 ? 50.634 -24.964 77.563 1.00 22.24 221 PRO B N 1
ATOM 5435 C CA . PRO B 1 212 ? 51.350 -25.527 78.731 1.00 22.51 221 PRO B CA 1
ATOM 5436 C C . PRO B 1 212 ? 51.430 -24.536 79.917 1.00 25.49 221 PRO B C 1
ATOM 5437 O O . PRO B 1 212 ? 51.648 -23.332 79.738 1.00 22.83 221 PRO B O 1
ATOM 5441 N N . ARG B 1 213 ? 51.255 -25.073 81.118 1.00 23.87 222 ARG B N 1
ATOM 5442 C CA . ARG B 1 213 ? 51.491 -24.330 82.369 1.00 23.06 222 ARG B CA 1
ATOM 5443 C C . ARG B 1 213 ? 52.773 -24.870 82.989 1.00 23.47 222 ARG B C 1
ATOM 5444 O O . ARG B 1 213 ? 52.751 -25.925 83.609 1.00 23.12 222 ARG B O 1
ATOM 5452 N N . LEU B 1 214 ? 53.853 -24.133 82.836 1.00 23.08 223 LEU B N 1
ATOM 5453 C CA . LEU B 1 214 ? 55.157 -24.498 83.346 1.00 23.47 223 LEU B CA 1
ATOM 5454 C C . LEU B 1 214 ? 55.195 -24.321 84.859 1.00 25.46 223 LEU B C 1
ATOM 5455 O O . LEU B 1 214 ? 54.478 -23.481 85.427 1.00 20.37 223 LEU B O 1
ATOM 5460 N N . LYS B 1 215 ? 55.985 -25.211 85.488 1.00 25.31 224 LYS B N 1
ATOM 5461 C CA . LYS B 1 215 ? 56.274 -25.227 86.924 1.00 25.07 224 LYS B CA 1
ATOM 5462 C C . LYS B 1 215 ? 57.632 -24.650 87.125 1.00 21.69 224 LYS B C 1
ATOM 5463 O O . LYS B 1 215 ? 58.580 -24.874 86.299 1.00 23.56 224 LYS B O 1
ATOM 5469 N N . TYR B 1 216 ? 57.765 -23.864 88.242 1.00 23.17 225 TYR B N 1
ATOM 5470 C CA . TYR B 1 216 ? 58.944 -23.071 88.542 1.00 23.69 225 TYR B CA 1
ATOM 5471 C C . TYR B 1 216 ? 59.511 -23.487 89.938 1.00 22.79 225 TYR B C 1
ATOM 5472 O O . TYR B 1 216 ? 58.728 -23.870 90.764 1.00 25.80 225 TYR B O 1
ATOM 5481 N N . PRO B 1 217 ? 60.816 -23.406 90.170 1.00 26.65 226 PRO B N 1
ATOM 5482 C CA . PRO B 1 217 ? 61.797 -22.885 89.237 1.00 27.37 226 PRO B CA 1
ATOM 5483 C C . PRO B 1 217 ? 62.071 -23.918 88.141 1.00 28.75 226 PRO B C 1
ATOM 5484 O O . PRO B 1 217 ? 61.984 -25.139 88.356 1.00 25.93 226 PRO B O 1
ATOM 5488 N N . LEU B 1 218 ? 62.439 -23.423 86.970 1.00 27.13 227 LEU B N 1
ATOM 5489 C CA . LEU B 1 218 ? 62.458 -24.280 85.796 1.00 27.77 227 LEU B CA 1
ATOM 5490 C C . LEU B 1 218 ? 63.467 -25.444 85.989 1.00 31.00 227 LEU B C 1
ATOM 5491 O O . LEU B 1 218 ? 63.215 -26.575 85.540 1.00 29.81 227 LEU B O 1
ATOM 5496 N N . GLU B 1 219 ? 64.604 -25.138 86.625 1.00 33.98 228 GLU B N 1
ATOM 5497 C CA . GLU B 1 219 ? 65.649 -26.172 86.847 1.00 40.59 228 GLU B CA 1
ATOM 5498 C C . GLU B 1 219 ? 65.101 -27.338 87.675 1.00 35.60 228 GLU B C 1
ATOM 5499 O O . GLU B 1 219 ? 65.529 -28.456 87.492 1.00 39.75 228 GLU B O 1
ATOM 5505 N N . GLU B 1 220 ? 64.154 -27.121 88.566 1.00 33.73 229 GLU B N 1
ATOM 5506 C CA . GLU B 1 220 ? 63.607 -28.249 89.341 1.00 36.36 229 GLU B CA 1
ATOM 5507 C C . GLU B 1 220 ? 62.504 -29.028 88.674 1.00 35.71 229 GLU B C 1
ATOM 5508 O O . GLU B 1 220 ? 62.062 -30.045 89.213 1.00 33.40 229 GLU B O 1
ATOM 5514 N N . PHE B 1 221 ? 62.003 -28.558 87.541 1.00 33.17 230 PHE B N 1
ATOM 5515 C CA . PHE B 1 221 ? 60.885 -29.262 86.921 1.00 34.19 230 PHE B CA 1
ATOM 5516 C C . PHE B 1 221 ? 61.091 -29.539 85.409 1.00 34.28 230 PHE B C 1
ATOM 5517 O O . PHE B 1 221 ? 60.135 -29.582 84.665 1.00 33.90 230 PHE B O 1
ATOM 5525 N N . VAL B 1 222 ? 62.331 -29.783 84.999 1.00 33.55 231 VAL B N 1
ATOM 5526 C CA . VAL B 1 222 ? 62.663 -30.085 83.608 1.00 36.42 231 VAL B CA 1
ATOM 5527 C C . VAL B 1 222 ? 61.829 -31.176 82.988 1.00 39.10 231 VAL B C 1
ATOM 5528 O O . VAL B 1 222 ? 61.309 -31.001 81.876 1.00 32.91 231 VAL B O 1
ATOM 5532 N N . LYS B 1 223 ? 61.696 -32.290 83.705 1.00 39.46 232 LYS B N 1
ATOM 5533 C CA . LYS B 1 223 ? 60.956 -33.446 83.214 1.00 38.15 232 LYS B CA 1
ATOM 5534 C C . LYS B 1 223 ? 59.457 -33.205 83.198 1.00 35.56 232 LYS B C 1
ATOM 5535 O O . LYS B 1 223 ? 58.777 -33.572 82.234 1.00 30.81 232 LYS B O 1
ATOM 5538 N N . GLU B 1 224 ? 58.929 -32.581 84.237 1.00 33.92 233 GLU B N 1
ATOM 5539 C CA . GLU B 1 224 ? 57.488 -32.411 84.356 1.00 32.24 233 GLU B CA 1
ATOM 5540 C C . GLU B 1 224 ? 57.073 -31.424 83.280 1.00 27.48 233 GLU B C 1
ATOM 5541 O O . GLU B 1 224 ? 56.040 -31.588 82.660 1.00 26.20 233 GLU B O 1
ATOM 5547 N N . ASN B 1 225 ? 57.897 -30.419 83.080 1.00 26.60 234 ASN B N 1
ATOM 5548 C CA . ASN B 1 225 ? 57.611 -29.411 82.045 1.00 25.47 234 ASN B CA 1
ATOM 5549 C C . ASN B 1 225 ? 57.651 -30.016 80.623 1.00 28.94 234 ASN B C 1
ATOM 5550 O O . ASN B 1 225 ? 56.778 -29.665 79.803 1.00 25.80 234 ASN B O 1
ATOM 5555 N N . GLN B 1 226 ? 58.628 -30.889 80.317 1.00 28.48 235 GLN B N 1
ATOM 5556 C CA . GLN B 1 226 ? 58.567 -31.650 79.014 1.00 30.55 235 GLN B CA 1
ATOM 5557 C C . GLN B 1 226 ? 57.275 -32.438 78.890 1.00 29.05 235 GLN B C 1
ATOM 5558 O O . GLN B 1 226 ? 56.634 -32.436 77.850 1.00 24.53 235 GLN B O 1
ATOM 5564 N N . GLN B 1 227 ? 56.866 -33.103 79.947 1.00 25.34 236 GLN B N 1
ATOM 5565 C CA . GLN B 1 227 ? 55.642 -33.891 79.900 1.00 28.15 236 GLN B CA 1
ATOM 5566 C C . GLN B 1 227 ? 54.415 -33.047 79.673 1.00 27.86 236 GLN B C 1
ATOM 5567 O O . GLN B 1 227 ? 53.520 -33.410 78.956 1.00 25.92 236 GLN B O 1
ATOM 5573 N N . GLU B 1 228 ? 54.347 -31.918 80.360 1.00 27.57 237 GLU B N 1
ATOM 5574 C CA . GLU B 1 228 ? 53.189 -30.975 80.202 1.00 26.18 237 GLU B CA 1
ATOM 5575 C C . GLU B 1 228 ? 53.099 -30.431 78.764 1.00 24.02 237 GLU B C 1
ATOM 5576 O O . GLU B 1 228 ? 52.006 -30.428 78.192 1.00 24.17 237 GLU B O 1
ATOM 5582 N N . GLU B 1 229 ? 54.228 -29.981 78.217 1.00 25.00 238 GLU B N 1
ATOM 5583 C CA . GLU B 1 229 ? 54.342 -29.556 76.794 1.00 22.67 238 GLU B CA 1
ATOM 5584 C C . GLU B 1 229 ? 53.967 -30.734 75.876 1.00 24.76 238 GLU B C 1
ATOM 5585 O O . GLU B 1 229 ? 53.147 -30.567 74.978 1.00 22.35 238 GLU B O 1
ATOM 5591 N N . ALA B 1 230 ? 54.463 -31.960 76.161 1.00 23.34 239 ALA B N 1
ATOM 5592 C CA . ALA B 1 230 ? 54.057 -33.116 75.319 1.00 22.90 239 ALA B CA 1
ATOM 5593 C C . ALA B 1 230 ? 52.552 -33.378 75.315 1.00 21.75 239 ALA B C 1
ATOM 5594 O O . ALA B 1 230 ? 51.976 -33.686 74.259 1.00 22.99 239 ALA B O 1
ATOM 5596 N N . ARG B 1 231 ? 51.909 -33.303 76.490 1.00 22.74 240 ARG B N 1
ATOM 5597 C CA . ARG B 1 231 ? 50.502 -33.560 76.625 1.00 23.64 240 ARG B CA 1
ATOM 5598 C C . ARG B 1 231 ? 49.733 -32.498 75.810 1.00 23.13 240 ARG B C 1
ATOM 5599 O O . ARG B 1 231 ? 48.751 -32.797 75.161 1.00 22.19 240 ARG B O 1
ATOM 5607 N N . CYS B 1 232 ? 50.187 -31.242 75.892 1.00 23.77 241 CYS B N 1
ATOM 5608 C CA . CYS B 1 232 ? 49.502 -30.159 75.155 1.00 23.75 241 CYS B CA 1
ATOM 5609 C C . CYS B 1 232 ? 49.574 -30.390 73.642 1.00 21.73 241 CYS B C 1
ATOM 5610 O O . CYS B 1 232 ? 48.527 -30.270 72.969 1.00 22.54 241 CYS B O 1
ATOM 5613 N N . LEU B 1 233 ? 50.746 -30.762 73.146 1.00 21.83 242 LEU B N 1
ATOM 5614 C CA . LEU B 1 233 ? 50.974 -31.075 71.726 1.00 22.17 242 LEU B CA 1
ATOM 5615 C C . LEU B 1 233 ? 50.117 -32.223 71.244 1.00 24.03 242 LEU B C 1
ATOM 5616 O O . LEU B 1 233 ? 49.501 -32.145 70.155 1.00 21.31 242 LEU B O 1
ATOM 5621 N N . GLU B 1 234 ? 50.059 -33.300 72.053 1.00 23.71 243 GLU B N 1
ATOM 5622 C CA . GLU B 1 234 ? 49.120 -34.432 71.753 1.00 25.38 243 GLU B CA 1
ATOM 5623 C C . GLU B 1 234 ? 47.668 -33.944 71.636 1.00 23.95 243 GLU B C 1
ATOM 5624 O O . GLU B 1 234 ? 46.942 -34.384 70.748 1.00 24.34 243 GLU B O 1
ATOM 5626 N N . GLU B 1 235 ? 47.212 -33.022 72.517 1.00 22.18 244 GLU B N 1
ATOM 5627 C CA . GLU B 1 235 ? 45.795 -32.651 72.553 1.00 21.97 244 GLU B CA 1
ATOM 5628 C C . GLU B 1 235 ? 45.547 -31.747 71.356 1.00 19.49 244 GLU B C 1
ATOM 5629 O O . GLU B 1 235 ? 44.462 -31.750 70.822 1.00 20.46 244 GLU B O 1
ATOM 5635 N N . VAL B 1 236 ? 46.571 -31.009 70.931 1.00 19.67 245 VAL B N 1
ATOM 5636 C CA . VAL B 1 236 ? 46.369 -30.127 69.718 1.00 19.52 245 VAL B CA 1
ATOM 5637 C C . VAL B 1 236 ? 46.096 -31.058 68.542 1.00 21.66 245 VAL B C 1
ATOM 5638 O O . VAL B 1 236 ? 45.191 -30.866 67.749 1.00 21.04 245 VAL B O 1
ATOM 5642 N N . GLU B 1 237 ? 46.910 -32.094 68.437 1.00 20.98 246 GLU B N 1
ATOM 5643 C CA . GLU B 1 237 ? 46.809 -32.952 67.272 1.00 23.07 246 GLU B CA 1
ATOM 5644 C C . GLU B 1 237 ? 45.461 -33.683 67.265 1.00 23.16 246 GLU B C 1
ATOM 5645 O O . GLU B 1 237 ? 44.791 -33.745 66.200 1.00 22.79 246 GLU B O 1
ATOM 5651 N N . ASP B 1 238 ? 45.026 -34.206 68.422 1.00 22.36 247 ASP B N 1
ATOM 5652 C CA . ASP B 1 238 ? 43.738 -34.859 68.542 1.00 23.25 247 ASP B CA 1
ATOM 5653 C C . ASP B 1 238 ? 42.606 -33.961 68.162 1.00 22.56 247 ASP B C 1
ATOM 5654 O O . ASP B 1 238 ? 41.592 -34.385 67.625 1.00 20.82 247 ASP B O 1
ATOM 5659 N N . LEU B 1 239 ? 42.726 -32.676 68.551 1.00 20.81 248 LEU B N 1
ATOM 5660 C CA . LEU B 1 239 ? 41.661 -31.805 68.235 1.00 19.58 248 LEU B CA 1
ATOM 5661 C C . LEU B 1 239 ? 41.566 -31.571 66.740 1.00 16.65 248 LEU B C 1
ATOM 5662 O O . LEU B 1 239 ? 40.482 -31.410 66.252 1.00 19.50 248 LEU B O 1
ATOM 5667 N N . ILE B 1 240 ? 42.693 -31.461 66.098 1.00 18.40 249 ILE B N 1
ATOM 5668 C CA . ILE B 1 240 ? 42.693 -31.301 64.639 1.00 20.05 249 ILE B CA 1
ATOM 5669 C C . ILE B 1 240 ? 41.967 -32.457 63.965 1.00 22.69 249 ILE B C 1
ATOM 5670 O O . ILE B 1 240 ? 41.117 -32.269 63.101 1.00 19.66 249 ILE B O 1
ATOM 5675 N N . VAL B 1 241 ? 42.297 -33.696 64.366 1.00 23.37 250 VAL B N 1
ATOM 5676 C CA . VAL B 1 241 ? 41.621 -34.857 63.808 1.00 22.51 250 VAL B CA 1
ATOM 5677 C C . VAL B 1 241 ? 40.145 -34.912 64.097 1.00 21.46 250 VAL B C 1
ATOM 5678 O O . VAL B 1 241 ? 39.294 -35.199 63.225 1.00 22.60 250 VAL B O 1
ATOM 5682 N N . LYS B 1 242 ? 39.781 -34.591 65.311 1.00 21.51 251 LYS B N 1
ATOM 5683 C CA . LYS B 1 242 ? 38.417 -34.569 65.720 1.00 23.92 251 LYS B CA 1
ATOM 5684 C C . LYS B 1 242 ? 37.585 -33.560 64.928 1.00 24.93 251 LYS B C 1
ATOM 5685 O O . LYS B 1 242 ? 36.524 -33.858 64.487 1.00 22.43 251 LYS B O 1
ATOM 5691 N N . TYR B 1 243 ? 38.117 -32.348 64.739 1.00 22.99 252 TYR B N 1
ATOM 5692 C CA . TYR B 1 243 ? 37.350 -31.313 64.044 1.00 21.55 252 TYR B CA 1
ATOM 5693 C C . TYR B 1 243 ? 37.241 -31.648 62.525 1.00 20.97 252 TYR B C 1
ATOM 5694 O O . TYR B 1 243 ? 36.278 -31.300 61.926 1.00 20.51 252 TYR B O 1
ATOM 5703 N N . ARG B 1 244 ? 38.248 -32.282 61.938 1.00 21.55 253 ARG B N 1
ATOM 5704 C CA . ARG B 1 244 ? 38.100 -32.806 60.563 1.00 24.95 253 ARG B CA 1
ATOM 5705 C C . ARG B 1 244 ? 36.926 -33.767 60.482 1.00 25.45 253 ARG B C 1
ATOM 5706 O O . ARG B 1 244 ? 36.070 -33.632 59.608 1.00 23.93 253 ARG B O 1
ATOM 5714 N N . LYS B 1 245 ? 36.847 -34.705 61.418 1.00 28.81 254 LYS B N 1
ATOM 5715 C CA . LYS B 1 245 ? 35.722 -35.632 61.478 1.00 28.33 254 LYS B CA 1
ATOM 5716 C C . LYS B 1 245 ? 34.360 -34.970 61.612 1.00 29.02 254 LYS B C 1
ATOM 5717 O O . LYS B 1 245 ? 33.380 -35.382 60.974 1.00 32.20 254 LYS B O 1
ATOM 5723 N N . LYS B 1 246 ? 34.286 -33.901 62.414 1.00 27.55 255 LYS B N 1
ATOM 5724 C CA . LYS B 1 246 ? 33.080 -33.069 62.532 1.00 30.13 255 LYS B CA 1
ATOM 5725 C C . LYS B 1 246 ? 32.735 -32.159 61.324 1.00 28.72 255 LYS B C 1
ATOM 5726 O O . LYS B 1 246 ? 31.788 -31.399 61.396 1.00 26.97 255 LYS B O 1
ATOM 5732 N N . LYS B 1 247 ? 33.504 -32.249 60.249 1.00 25.74 256 LYS B N 1
ATOM 5733 C CA . LYS B 1 247 ? 33.303 -31.426 59.054 1.00 27.17 256 LYS B CA 1
ATOM 5734 C C . LYS B 1 247 ? 33.539 -29.925 59.413 1.00 23.06 256 LYS B C 1
ATOM 5735 O O . LYS B 1 247 ? 32.926 -29.069 58.818 1.00 19.75 256 LYS B O 1
ATOM 5741 N N . LYS B 1 248 ? 34.428 -29.641 60.347 1.00 21.44 257 LYS B N 1
ATOM 5742 C CA . LYS B 1 248 ? 34.714 -28.230 60.745 1.00 21.53 257 LYS B CA 1
ATOM 5743 C C . LYS B 1 248 ? 36.203 -28.046 60.687 1.00 20.66 257 LYS B C 1
ATOM 5744 O O . LYS B 1 248 ? 36.865 -27.722 61.725 1.00 21.25 257 LYS B O 1
ATOM 5750 N N . THR B 1 249 ? 36.782 -28.371 59.521 1.00 20.41 258 THR B N 1
ATOM 5751 C CA . THR B 1 249 ? 38.204 -28.536 59.329 1.00 19.97 258 THR B CA 1
ATOM 5752 C C . THR B 1 249 ? 38.993 -27.372 59.863 1.00 20.98 258 THR B C 1
ATOM 5753 O O . THR B 1 249 ? 38.599 -26.209 59.646 1.00 18.54 258 THR B O 1
ATOM 5757 N N . VAL B 1 250 ? 40.063 -27.680 60.573 1.00 19.99 259 VAL B N 1
ATOM 5758 C CA . VAL B 1 250 ? 41.005 -26.673 61.099 1.00 17.16 259 VAL B CA 1
ATOM 5759 C C . VAL B 1 250 ? 41.861 -26.138 59.977 1.00 18.60 259 VAL B C 1
ATOM 5760 O O . VAL B 1 250 ? 42.810 -26.758 59.481 1.00 18.41 259 VAL B O 1
ATOM 5764 N N . ALA B 1 251 ? 41.560 -24.902 59.564 1.00 14.86 260 ALA B N 1
ATOM 5765 C CA . ALA B 1 251 ? 42.320 -24.247 58.548 1.00 14.30 260 ALA B CA 1
ATOM 5766 C C . ALA B 1 251 ? 43.595 -23.591 58.963 1.00 14.57 260 ALA B C 1
ATOM 5767 O O . ALA B 1 251 ? 44.513 -23.421 58.157 1.00 16.82 260 ALA B O 1
ATOM 5769 N N . GLY B 1 252 ? 43.675 -23.171 60.239 1.00 14.64 261 GLY B N 1
ATOM 5770 C CA . GLY B 1 252 ? 44.797 -22.497 60.834 1.00 15.18 261 GLY B CA 1
ATOM 5771 C C . GLY B 1 252 ? 44.810 -22.677 62.348 1.00 14.53 261 GLY B C 1
ATOM 5772 O O . GLY B 1 252 ? 43.811 -23.013 62.962 1.00 12.15 261 GLY B O 1
ATOM 5773 N N . ILE B 1 253 ? 46.001 -22.467 62.868 1.00 13.80 262 ILE B N 1
ATOM 5774 C CA . ILE B 1 253 ? 46.264 -22.451 64.295 1.00 16.83 262 ILE B CA 1
ATOM 5775 C C . ILE B 1 253 ? 46.856 -21.098 64.636 1.00 15.12 262 ILE B C 1
ATOM 5776 O O . ILE B 1 253 ? 47.801 -20.636 63.983 1.00 15.75 262 ILE B O 1
ATOM 5781 N N . ILE B 1 254 ? 46.241 -20.423 65.637 1.00 15.64 263 ILE B N 1
ATOM 5782 C CA . ILE B 1 254 ? 46.777 -19.170 66.123 1.00 13.41 263 ILE B CA 1
ATOM 5783 C C . ILE B 1 254 ? 47.355 -19.351 67.517 1.00 12.69 263 ILE B C 1
ATOM 5784 O O . ILE B 1 254 ? 46.737 -20.021 68.363 1.00 13.17 263 ILE B O 1
ATOM 5789 N N . VAL B 1 255 ? 48.530 -18.736 67.722 1.00 12.50 264 VAL B N 1
ATOM 5790 C CA . VAL B 1 255 ? 49.182 -18.772 69.047 1.00 15.40 264 VAL B CA 1
ATOM 5791 C C . VAL B 1 255 ? 50.035 -17.527 69.247 1.00 15.30 264 VAL B C 1
ATOM 5792 O O . VAL B 1 255 ? 50.595 -17.004 68.291 1.00 14.75 264 VAL B O 1
ATOM 5796 N N . GLU B 1 256 ? 50.148 -17.076 70.518 1.00 14.97 265 GLU B N 1
ATOM 5797 C CA . GLU B 1 256 ? 51.069 -16.043 70.900 1.00 15.63 265 GLU B CA 1
ATOM 5798 C C . GLU B 1 256 ? 52.402 -16.676 71.337 1.00 14.72 265 GLU B C 1
ATOM 5799 O O . GLU B 1 256 ? 52.348 -17.715 71.947 1.00 16.32 265 GLU B O 1
ATOM 5805 N N . PRO B 1 257 ? 53.545 -16.086 71.009 1.00 14.68 266 PRO B N 1
ATOM 5806 C CA . PRO B 1 257 ? 54.808 -16.632 71.514 1.00 14.70 266 PRO B CA 1
ATOM 5807 C C . PRO B 1 257 ? 54.937 -16.691 73.045 1.00 16.47 266 PRO B C 1
ATOM 5808 O O . PRO B 1 257 ? 55.634 -17.540 73.567 1.00 16.55 266 PRO B O 1
ATOM 5812 N N . ILE B 1 258 ? 54.264 -15.762 73.719 1.00 14.57 267 ILE B N 1
ATOM 5813 C CA . ILE B 1 258 ? 54.144 -15.697 75.188 1.00 15.76 267 ILE B CA 1
ATOM 5814 C C . ILE B 1 258 ? 52.727 -15.166 75.332 1.00 15.79 267 ILE B C 1
ATOM 5815 O O . ILE B 1 258 ? 52.378 -14.132 74.663 1.00 14.31 267 ILE B O 1
ATOM 5820 N N . GLN B 1 259 ? 51.905 -15.869 76.075 1.00 15.61 268 GLN B N 1
ATOM 5821 C CA . GLN B 1 259 ? 50.503 -15.482 76.296 1.00 15.22 268 GLN B CA 1
ATOM 5822 C C . GLN B 1 259 ? 50.493 -14.292 77.288 1.00 19.79 268 GLN B C 1
ATOM 5823 O O . GLN B 1 259 ? 51.111 -14.365 78.291 1.00 24.15 268 GLN B O 1
ATOM 5829 N N . SER B 1 260 ? 49.807 -13.212 76.961 1.00 21.78 269 SER B N 1
ATOM 5830 C CA . SER B 1 260 ? 49.906 -11.951 77.744 1.00 20.92 269 SER B CA 1
ATOM 5831 C C . SE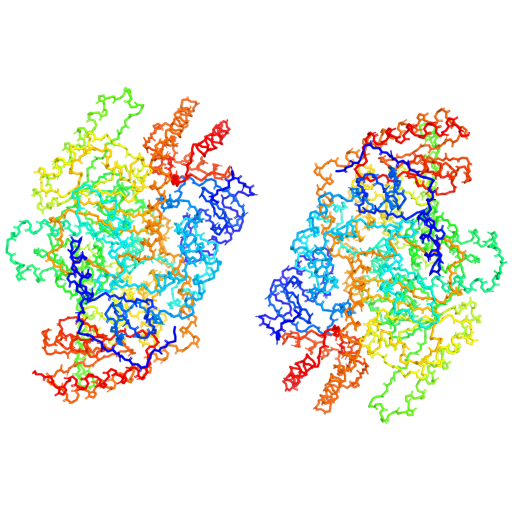R B 1 260 ? 48.699 -11.720 78.663 1.00 20.57 269 SER B C 1
ATOM 5832 O O . SER B 1 260 ? 48.775 -11.953 79.891 1.00 18.78 269 SER B O 1
ATOM 5835 N N A GLU B 1 261 ? 47.576 -11.279 78.080 0.50 19.76 270 GLU B N 1
ATOM 5836 N N B GLU B 1 261 ? 47.575 -11.277 78.082 0.50 23.77 270 GLU B N 1
ATOM 5837 C CA A GLU B 1 261 ? 46.433 -10.886 78.870 0.50 19.29 270 GLU B CA 1
ATOM 5838 C CA B GLU B 1 261 ? 46.444 -10.888 78.892 0.50 26.50 270 GLU B CA 1
ATOM 5839 C C A GLU B 1 261 ? 45.943 -12.018 79.770 0.50 23.50 270 GLU B C 1
ATOM 5840 C C B GLU B 1 261 ? 46.016 -12.022 79.803 0.50 28.58 270 GLU B C 1
ATOM 5841 O O A GLU B 1 261 ? 45.494 -11.791 80.901 0.50 19.58 270 GLU B O 1
ATOM 5842 O O B GLU B 1 261 ? 45.684 -11.794 80.971 0.50 26.10 270 GLU B O 1
ATOM 5853 N N . GLY B 1 262 ? 46.077 -13.249 79.296 1.00 25.07 271 GLY B N 1
ATOM 5854 C CA . GLY B 1 262 ? 45.732 -14.404 80.108 1.00 26.82 271 GLY B CA 1
ATOM 5855 C C . GLY B 1 262 ? 46.661 -14.791 81.258 1.00 26.61 271 GLY B C 1
ATOM 5856 O O . GLY B 1 262 ? 46.277 -15.627 82.075 1.00 29.21 271 GLY B O 1
ATOM 5857 N N . GLY B 1 263 ? 47.851 -14.201 81.348 1.00 26.00 272 GLY B N 1
ATOM 5858 C CA . GLY B 1 263 ? 48.687 -14.402 82.510 1.00 21.47 272 GLY B CA 1
ATOM 5859 C C . GLY B 1 263 ? 50.153 -14.600 82.267 1.00 21.78 272 GLY B C 1
ATOM 5860 O O . GLY B 1 263 ? 50.807 -15.255 83.086 1.00 26.06 272 GLY B O 1
ATOM 5861 N N . ASP B 1 264 ? 50.736 -14.044 81.220 1.00 19.83 273 ASP B N 1
ATOM 5862 C CA . ASP B 1 264 ? 52.183 -14.209 80.899 1.00 19.38 273 ASP B CA 1
ATOM 5863 C C . ASP B 1 264 ? 52.579 -15.682 81.008 1.00 21.39 273 ASP B C 1
ATOM 5864 O O . ASP B 1 264 ? 53.426 -16.055 81.818 1.00 23.99 273 ASP B O 1
ATOM 5869 N N . ASN B 1 265 ? 51.951 -16.492 80.153 1.00 17.76 274 ASN B N 1
ATOM 5870 C CA . ASN B 1 265 ? 52.314 -17.935 80.023 1.00 17.18 274 ASN B CA 1
ATOM 5871 C C . ASN B 1 265 ? 53.344 -18.150 78.987 1.00 18.57 274 ASN B C 1
ATOM 5872 O O . ASN B 1 265 ? 53.158 -17.840 77.789 1.00 18.42 274 ASN B O 1
ATOM 5877 N N . HIS B 1 266 ? 54.470 -18.743 79.430 1.00 17.31 275 HIS B N 1
ATOM 5878 C CA . HIS B 1 266 ? 55.602 -19.079 78.568 1.00 18.58 275 HIS B CA 1
ATOM 5879 C C . HIS B 1 266 ? 55.624 -20.604 78.247 1.00 18.51 275 HIS B C 1
ATOM 5880 O O . HIS B 1 266 ? 54.991 -21.409 78.979 1.00 20.05 275 HIS B O 1
ATOM 5887 N N . ALA B 1 267 ? 56.352 -20.933 77.180 1.00 19.46 276 ALA B N 1
ATOM 5888 C CA . ALA B 1 267 ? 56.625 -22.362 76.851 1.00 20.64 276 ALA B CA 1
ATOM 5889 C C . ALA B 1 267 ? 57.952 -22.453 76.175 1.00 19.59 276 ALA B C 1
ATOM 5890 O O . ALA B 1 267 ? 58.467 -21.487 75.761 1.00 20.45 276 ALA B O 1
ATOM 5892 N N . SER B 1 268 ? 58.613 -23.644 76.121 1.00 19.95 277 SER B N 1
ATOM 5893 C CA . SER B 1 268 ? 59.912 -23.691 75.505 1.00 20.93 277 SER B CA 1
ATOM 5894 C C . SER B 1 268 ? 59.896 -23.407 74.003 1.00 18.33 277 SER B C 1
ATOM 5895 O O . SER B 1 268 ? 58.854 -23.573 73.382 1.00 22.14 277 SER B O 1
ATOM 5898 N N . ASP B 1 269 ? 61.054 -23.016 73.469 1.00 18.74 278 ASP B N 1
ATOM 5899 C CA . ASP B 1 269 ? 61.272 -22.897 72.044 1.00 18.82 278 ASP B CA 1
ATOM 5900 C C . ASP B 1 269 ? 60.961 -24.242 71.363 1.00 21.36 278 ASP B C 1
ATOM 5901 O O . ASP B 1 269 ? 60.330 -24.297 70.307 1.00 17.33 278 ASP B O 1
ATOM 5906 N N . ASP B 1 270 ? 61.310 -25.336 72.034 1.00 22.16 279 ASP B N 1
ATOM 5907 C CA . ASP B 1 270 ? 61.016 -26.683 71.515 1.00 22.07 279 ASP B CA 1
ATOM 5908 C C . ASP B 1 270 ? 59.552 -26.944 71.261 1.00 22.86 279 ASP B C 1
ATOM 5909 O O . ASP B 1 270 ? 59.182 -27.529 70.225 1.00 24.94 279 ASP B O 1
ATOM 5914 N N . PHE B 1 271 ? 58.713 -26.512 72.179 1.00 18.44 280 PHE B N 1
ATOM 5915 C CA . PHE B 1 271 ? 57.284 -26.667 72.064 1.00 19.34 280 PHE B CA 1
ATOM 5916 C C . PHE B 1 271 ? 56.736 -25.925 70.832 1.00 18.09 280 PHE B C 1
ATOM 5917 O O . PHE B 1 271 ? 55.857 -26.501 70.154 1.00 18.68 280 PHE B O 1
ATOM 5925 N N . PHE B 1 272 ? 57.220 -24.707 70.584 1.00 17.21 281 PHE B N 1
ATOM 5926 C CA . PHE B 1 272 ? 56.800 -23.959 69.428 1.00 18.87 281 PHE B CA 1
ATOM 5927 C C . PHE B 1 272 ? 57.264 -24.591 68.117 1.00 20.60 281 PHE B C 1
ATOM 5928 O O . PHE B 1 272 ? 56.526 -24.588 67.133 1.00 20.58 281 PHE B O 1
ATOM 5936 N N . ARG B 1 273 ? 58.473 -25.131 68.132 1.00 21.51 282 ARG B N 1
ATOM 5937 C CA . ARG B 1 273 ? 59.001 -25.855 66.947 1.00 21.49 282 ARG B CA 1
ATOM 5938 C C . ARG B 1 273 ? 58.145 -27.039 66.653 1.00 20.41 282 ARG B C 1
ATOM 5939 O O . ARG B 1 273 ? 57.783 -27.249 65.484 1.00 20.21 282 ARG B O 1
ATOM 5947 N N . LYS B 1 274 ? 57.733 -27.805 67.670 1.00 17.04 283 LYS B N 1
ATOM 5948 C CA . LYS B 1 274 ? 56.903 -28.974 67.434 1.00 21.16 283 LYS B CA 1
ATOM 5949 C C . LYS B 1 274 ? 55.514 -28.596 67.080 1.00 21.49 283 LYS B C 1
ATOM 5950 O O . LYS B 1 274 ? 54.873 -29.234 66.284 1.00 20.76 283 LYS B O 1
ATOM 5956 N N . LEU B 1 275 ? 55.058 -27.477 67.640 1.00 19.07 284 LEU B N 1
ATOM 5957 C CA . LEU B 1 275 ? 53.711 -26.995 67.293 1.00 19.58 284 LEU B CA 1
ATOM 5958 C C . LEU B 1 275 ? 53.629 -26.608 65.788 1.00 17.54 284 LEU B C 1
ATOM 5959 O O . LEU B 1 275 ? 52.643 -26.964 65.120 1.00 19.09 284 LEU B O 1
ATOM 5964 N N . ARG B 1 276 ? 54.672 -25.972 65.299 1.00 18.89 285 ARG B N 1
ATOM 5965 C CA . ARG B 1 276 ? 54.770 -25.512 63.942 1.00 18.62 285 ARG B CA 1
ATOM 5966 C C . ARG B 1 276 ? 54.780 -26.723 63.020 1.00 20.67 285 ARG B C 1
ATOM 5967 O O . ARG B 1 276 ? 54.125 -26.736 61.990 1.00 18.72 285 ARG B O 1
ATOM 5975 N N . ASP B 1 277 ? 55.479 -27.756 63.447 1.00 23.02 286 ASP B N 1
ATOM 5976 C CA . ASP B 1 277 ? 55.497 -29.005 62.660 1.00 22.35 286 ASP B CA 1
ATOM 5977 C C . ASP B 1 277 ? 54.122 -29.705 62.596 1.00 21.61 286 ASP B C 1
ATOM 5978 O O . ASP B 1 277 ? 53.698 -30.212 61.542 1.00 22.99 286 ASP B O 1
ATOM 5983 N N . ILE B 1 278 ? 53.429 -29.779 63.720 1.00 19.76 287 ILE B N 1
ATOM 5984 C CA . ILE B 1 278 ? 52.105 -30.296 63.757 1.00 19.93 287 ILE B CA 1
ATOM 5985 C C . ILE B 1 278 ? 51.222 -29.545 62.728 1.00 19.65 287 ILE B C 1
ATOM 5986 O O . ILE B 1 278 ? 50.477 -30.143 61.998 1.00 18.82 287 ILE B O 1
ATOM 5991 N N . SER B 1 279 ? 51.309 -28.212 62.756 1.00 20.23 288 SER B N 1
ATOM 5992 C CA . SER B 1 279 ? 50.531 -27.400 61.836 1.00 20.97 288 SER B CA 1
ATOM 5993 C C . SER B 1 279 ? 50.799 -27.837 60.389 1.00 20.50 288 SER B C 1
ATOM 5994 O O . SER B 1 279 ? 49.875 -28.117 59.615 1.00 21.52 288 SER B O 1
ATOM 5997 N N . ARG B 1 280 ? 52.061 -27.903 60.036 1.00 22.75 289 ARG B N 1
ATOM 5998 C CA . ARG B 1 280 ? 52.400 -28.250 58.694 1.00 25.52 289 ARG B CA 1
ATOM 5999 C C . ARG B 1 280 ? 51.903 -29.663 58.343 1.00 24.60 289 ARG B C 1
ATOM 6000 O O . ARG B 1 280 ? 51.254 -29.884 57.290 1.00 21.66 289 ARG B O 1
ATOM 6008 N N . LYS B 1 281 ? 52.149 -30.591 59.251 1.00 23.72 290 LYS B N 1
ATOM 6009 C CA . LYS B 1 281 ? 51.718 -31.984 59.035 1.00 23.18 290 LYS B CA 1
ATOM 6010 C C . LYS B 1 281 ? 50.252 -32.137 58.685 1.00 23.26 290 LYS B C 1
ATOM 6011 O O . LYS B 1 281 ? 49.910 -32.939 57.795 1.00 24.73 290 LYS B O 1
ATOM 6017 N N . HIS B 1 282 ? 49.340 -31.355 59.320 1.00 19.77 291 HIS B N 1
ATOM 6018 C CA . HIS B 1 282 ? 47.904 -31.419 59.052 1.00 20.46 291 HIS B CA 1
ATOM 6019 C C . HIS B 1 282 ? 47.358 -30.375 58.021 1.00 17.09 291 HIS B C 1
ATOM 6020 O O . HIS B 1 282 ? 46.153 -30.302 57.821 1.00 21.82 291 HIS B O 1
ATOM 6027 N N . GLY B 1 283 ? 48.259 -29.658 57.411 1.00 18.97 292 GLY B N 1
ATOM 6028 C CA . GLY B 1 283 ? 47.924 -28.678 56.363 1.00 19.55 292 GLY B CA 1
ATOM 6029 C C . GLY B 1 283 ? 47.263 -27.409 56.959 1.00 22.83 292 GLY B C 1
ATOM 6030 O O . GLY B 1 283 ? 46.470 -26.737 56.264 1.00 20.85 292 GLY B O 1
ATOM 6031 N N . CYS B 1 284 ? 47.519 -27.149 58.241 1.00 20.32 293 CYS B N 1
ATOM 6032 C CA . CYS B 1 284 ? 46.968 -25.945 58.927 1.00 19.86 293 CYS B CA 1
ATOM 6033 C C . CYS B 1 284 ? 47.958 -24.841 58.774 1.00 18.42 293 CYS B C 1
ATOM 6034 O O . CYS B 1 284 ? 49.164 -24.988 58.991 1.00 19.13 293 CYS B O 1
ATOM 6037 N N . ALA B 1 285 ? 47.457 -23.653 58.435 1.00 16.20 294 ALA B N 1
ATOM 6038 C CA . ALA B 1 285 ? 48.267 -22.515 58.447 1.00 16.81 294 ALA B CA 1
ATOM 6039 C C . ALA B 1 285 ? 48.661 -22.163 59.844 1.00 16.14 294 ALA B C 1
ATOM 6040 O O . ALA B 1 285 ? 47.829 -22.226 60.735 1.00 17.73 294 ALA B O 1
ATOM 6042 N N . PHE B 1 286 ? 49.890 -21.798 60.023 1.00 14.54 295 PHE B N 1
ATOM 6043 C CA . PHE B 1 286 ? 50.374 -21.417 61.387 1.00 15.20 295 PHE B CA 1
ATOM 6044 C C . PHE B 1 286 ? 50.453 -19.903 61.465 1.00 13.48 295 PHE B C 1
ATOM 6045 O O . PHE B 1 286 ? 51.349 -19.298 60.851 1.00 14.14 295 PHE B O 1
ATOM 6053 N N . LEU B 1 287 ? 49.585 -19.347 62.329 1.00 14.30 296 LEU B N 1
ATOM 6054 C CA . LEU B 1 287 ? 49.429 -17.905 62.519 1.00 14.87 296 LEU B CA 1
ATOM 6055 C C . LEU B 1 287 ? 50.016 -17.533 63.900 1.00 13.52 296 LEU B C 1
ATOM 6056 O O . LEU B 1 287 ? 49.474 -17.962 64.894 1.00 14.80 296 LEU B O 1
ATOM 6061 N N . VAL B 1 288 ? 51.094 -16.781 63.890 1.00 13.48 297 VAL B N 1
ATOM 6062 C CA . VAL B 1 288 ? 51.755 -16.344 65.139 1.00 13.66 297 VAL B CA 1
ATOM 6063 C C . VAL B 1 288 ? 51.303 -14.877 65.375 1.00 14.02 297 VAL B C 1
ATOM 6064 O O . VAL B 1 288 ? 51.508 -14.009 64.513 1.00 12.96 297 VAL B O 1
ATOM 6068 N N . ASP B 1 289 ? 50.691 -14.696 66.538 1.00 14.35 298 ASP B N 1
ATOM 6069 C CA . ASP B 1 289 ? 50.133 -13.315 66.976 1.00 13.60 298 ASP B CA 1
ATOM 6070 C C . ASP B 1 289 ? 51.285 -12.635 67.737 1.00 13.21 298 ASP B C 1
ATOM 6071 O O . ASP B 1 289 ? 51.462 -12.979 68.942 1.00 15.23 298 ASP B O 1
ATOM 6076 N N . GLU B 1 290 ? 52.004 -11.671 67.138 1.00 13.21 299 GLU B N 1
ATOM 6077 C CA . GLU B 1 290 ? 53.085 -10.959 67.814 1.00 12.60 299 GLU B CA 1
ATOM 6078 C C . GLU B 1 290 ? 52.604 -9.499 68.075 1.00 11.88 299 GLU B C 1
ATOM 6079 O O . GLU B 1 290 ? 53.414 -8.624 68.249 1.00 12.92 299 GLU B O 1
ATOM 6085 N N . VAL B 1 291 ? 51.287 -9.336 68.145 1.00 12.14 300 VAL B N 1
ATOM 6086 C CA . VAL B 1 291 ? 50.781 -7.975 68.478 1.00 12.23 300 VAL B CA 1
ATOM 6087 C C . VAL B 1 291 ? 51.452 -7.454 69.773 1.00 12.85 300 VAL B C 1
ATOM 6088 O O . VAL B 1 291 ? 51.793 -6.276 69.827 1.00 15.12 300 VAL B O 1
ATOM 6092 N N . GLN B 1 292 ? 51.564 -8.303 70.822 1.00 13.64 301 GLN B N 1
ATOM 6093 C CA . GLN B 1 292 ? 52.170 -7.836 72.071 1.00 13.46 301 GLN B CA 1
ATOM 6094 C C . GLN B 1 292 ? 53.636 -8.247 72.271 1.00 13.66 301 GLN B C 1
ATOM 6095 O O . GLN B 1 292 ? 54.388 -7.492 72.854 1.00 15.29 301 GLN B O 1
ATOM 6101 N N . THR B 1 293 ? 54.074 -9.377 71.708 1.00 14.85 302 THR B N 1
ATOM 6102 C CA . THR B 1 293 ? 55.471 -9.761 71.836 1.00 13.94 302 THR B CA 1
ATOM 6103 C C . THR B 1 293 ? 56.367 -9.032 70.856 1.00 14.36 302 THR B C 1
ATOM 6104 O O . THR B 1 293 ? 57.558 -8.943 71.032 1.00 16.11 302 THR B O 1
ATOM 6108 N N . GLY B 1 294 ? 55.814 -8.583 69.740 1.00 13.93 303 GLY B N 1
ATOM 6109 C CA . GLY B 1 294 ? 56.595 -7.963 68.714 1.00 14.75 303 GLY B CA 1
ATOM 6110 C C . GLY B 1 294 ? 57.099 -6.584 69.007 1.00 14.52 303 GLY B C 1
ATOM 6111 O O . GLY B 1 294 ? 56.550 -5.847 69.845 1.00 19.20 303 GLY B O 1
ATOM 6112 N N . GLY B 1 295 ? 58.203 -6.215 68.362 1.00 15.57 304 GLY B N 1
ATOM 6113 C CA . GLY B 1 295 ? 58.801 -4.942 68.520 1.00 16.61 304 GLY B CA 1
ATOM 6114 C C . GLY B 1 295 ? 59.958 -4.865 69.478 1.00 18.20 304 GLY B C 1
ATOM 6115 O O . GLY B 1 295 ? 60.366 -3.780 69.883 1.00 22.45 304 GLY B O 1
ATOM 6116 N N . GLY B 1 296 ? 60.500 -5.996 69.893 1.00 16.11 305 GLY B N 1
ATOM 6117 C CA . GLY B 1 296 ? 61.842 -5.980 70.499 1.00 15.16 305 GLY B CA 1
ATOM 6118 C C . GLY B 1 296 ? 62.062 -6.293 71.940 1.00 17.18 305 GLY B C 1
ATOM 6119 O O . GLY B 1 296 ? 63.221 -6.545 72.322 1.00 16.39 305 GLY B O 1
ATOM 6120 N N . SER B 1 297 ? 61.006 -6.295 72.758 1.00 15.35 306 SER B N 1
ATOM 6121 C CA . SER B 1 297 ? 61.222 -6.316 74.197 1.00 18.87 306 SER B CA 1
ATOM 6122 C C . SER B 1 297 ? 61.760 -7.675 74.678 1.00 19.75 306 SER B C 1
ATOM 6123 O O . SER B 1 297 ? 62.393 -7.769 75.719 1.00 18.32 306 SER B O 1
ATOM 6126 N N . THR B 1 298 ? 61.561 -8.744 73.910 1.00 17.67 307 THR B N 1
ATOM 6127 C CA . THR B 1 298 ? 62.183 -10.022 74.265 1.00 17.90 307 THR B CA 1
ATOM 6128 C C . THR B 1 298 ? 63.672 -10.105 73.867 1.00 18.39 307 THR B C 1
ATOM 6129 O O . THR B 1 298 ? 64.285 -11.164 74.094 1.00 18.65 307 THR B O 1
ATOM 6133 N N . GLY B 1 299 ? 64.245 -9.083 73.249 1.00 17.57 308 GLY B N 1
ATOM 6134 C CA . GLY B 1 299 ? 65.668 -9.068 72.871 1.00 17.94 308 GLY B CA 1
ATOM 6135 C C . GLY B 1 299 ? 65.909 -9.461 71.420 1.00 17.76 308 GLY B C 1
ATOM 6136 O O . GLY B 1 299 ? 67.052 -9.305 70.930 1.00 19.03 308 GLY B O 1
ATOM 6137 N N . LYS B 1 300 ? 64.847 -9.901 70.734 1.00 18.58 309 LYS B N 1
ATOM 6138 C CA . LYS B 1 300 ? 64.851 -10.033 69.267 1.00 19.01 309 LYS B CA 1
ATOM 6139 C C . LYS B 1 300 ? 63.623 -9.264 68.772 1.00 17.10 309 LYS B C 1
ATOM 6140 O O . LYS B 1 300 ? 62.644 -9.144 69.543 1.00 16.27 309 LYS B O 1
ATOM 6146 N N . PHE B 1 301 ? 63.636 -8.842 67.496 1.00 17.62 310 PHE B N 1
ATOM 6147 C CA . PHE B 1 301 ? 62.563 -7.957 67.018 1.00 16.42 310 PHE B CA 1
ATOM 6148 C C . PHE B 1 301 ? 61.202 -8.668 67.151 1.00 16.65 310 PHE B C 1
ATOM 6149 O O . PHE B 1 301 ? 60.254 -8.152 67.798 1.00 16.10 310 PHE B O 1
ATOM 6157 N N . TRP B 1 302 ? 61.059 -9.881 66.608 1.00 15.15 311 TRP B N 1
ATOM 6158 C CA . TRP B 1 302 ? 59.966 -10.735 66.813 1.00 14.95 311 TRP B CA 1
ATOM 6159 C C . TRP B 1 302 ? 60.343 -11.858 67.765 1.00 17.74 311 TRP B C 1
ATOM 6160 O O . TRP B 1 302 ? 61.381 -12.484 67.593 1.00 17.86 311 TRP B O 1
ATOM 6171 N N . ALA B 1 303 ? 59.515 -12.106 68.768 1.00 15.80 312 ALA B N 1
ATOM 6172 C CA . ALA B 1 303 ? 59.748 -13.186 69.741 1.00 15.66 312 ALA B CA 1
ATOM 6173 C C . ALA B 1 303 ? 59.975 -14.542 69.080 1.00 16.88 312 ALA B C 1
ATOM 6174 O O . ALA B 1 303 ? 60.810 -15.382 69.587 1.00 18.65 312 ALA B O 1
ATOM 6176 N N . HIS B 1 304 ? 59.252 -14.840 67.997 1.00 17.20 313 HIS B N 1
ATOM 6177 C CA . HIS B 1 304 ? 59.377 -16.164 67.352 1.00 17.28 313 HIS B CA 1
ATOM 6178 C C . HIS B 1 304 ? 60.787 -16.388 66.865 1.00 19.10 313 HIS B C 1
ATOM 6179 O O . HIS B 1 304 ? 61.126 -17.586 66.609 1.00 18.54 313 HIS B O 1
ATOM 6186 N N . GLU B 1 305 ? 61.570 -15.329 66.698 1.00 17.62 314 GLU B N 1
ATOM 6187 C CA . GLU B 1 305 ? 62.980 -15.421 66.268 1.00 19.46 314 GLU B CA 1
ATOM 6188 C C . GLU B 1 305 ? 63.779 -16.331 67.168 1.00 22.49 314 GLU B C 1
ATOM 6189 O O . GLU B 1 305 ? 64.678 -17.011 66.667 1.00 20.96 314 GLU B O 1
ATOM 6195 N N . HIS B 1 306 ? 63.417 -16.384 68.441 1.00 17.82 315 HIS B N 1
ATOM 6196 C CA . HIS B 1 306 ? 64.126 -17.228 69.394 1.00 20.90 315 HIS B CA 1
ATOM 6197 C C . HIS B 1 306 ? 64.021 -18.718 69.010 1.00 22.69 315 HIS B C 1
ATOM 6198 O O . HIS B 1 306 ? 64.890 -19.510 69.408 1.00 24.09 315 HIS B O 1
ATOM 6205 N N . TRP B 1 307 ? 62.989 -19.139 68.274 1.00 19.86 316 TRP B N 1
ATOM 6206 C CA . TRP B 1 307 ? 62.772 -20.543 67.933 1.00 21.06 316 TRP B CA 1
ATOM 6207 C C . TRP B 1 307 ? 63.811 -21.057 66.918 1.00 22.59 316 TRP B C 1
ATOM 6208 O O . TRP B 1 307 ? 63.969 -22.283 66.775 1.00 23.84 316 TRP B O 1
ATOM 6219 N N . GLY B 1 308 ? 64.434 -20.148 66.210 1.00 21.56 317 GLY B N 1
ATOM 6220 C CA . GLY B 1 308 ? 65.534 -20.405 65.342 1.00 27.51 317 GLY B CA 1
ATOM 6221 C C . GLY B 1 308 ? 65.109 -21.113 64.056 1.00 29.38 317 GLY B C 1
ATOM 6222 O O . GLY B 1 308 ? 65.927 -21.800 63.466 1.00 27.67 317 GLY B O 1
ATOM 6223 N N . LEU B 1 309 ? 63.865 -20.926 63.595 1.00 24.61 318 LEU B N 1
ATOM 6224 C CA . LEU B 1 309 ? 63.378 -21.607 62.390 1.00 23.57 318 LEU B CA 1
ATOM 6225 C C . LEU B 1 309 ? 63.494 -20.784 61.113 1.00 27.65 318 LEU B C 1
ATOM 6226 O O . LEU B 1 309 ? 63.210 -19.568 61.052 1.00 24.60 318 LEU B O 1
ATOM 6231 N N . ASP B 1 310 ? 63.873 -21.449 60.032 1.00 29.52 319 ASP B N 1
ATOM 6232 C CA . ASP B 1 310 ? 63.831 -20.797 58.719 1.00 31.17 319 ASP B CA 1
ATOM 6233 C C . ASP B 1 310 ? 62.418 -20.640 58.177 1.00 24.83 319 ASP B C 1
ATOM 6234 O O . ASP B 1 310 ? 62.192 -19.793 57.329 1.00 25.58 319 ASP B O 1
ATOM 6239 N N . ASP B 1 311 ? 61.520 -21.502 58.603 1.00 22.45 320 ASP B N 1
ATOM 6240 C CA . ASP B 1 311 ? 60.123 -21.449 58.233 1.00 24.71 320 ASP B CA 1
ATOM 6241 C C . ASP B 1 311 ? 59.310 -21.425 59.531 1.00 21.92 320 ASP B C 1
ATOM 6242 O O . ASP B 1 311 ? 58.690 -22.389 59.938 1.00 21.53 320 ASP B O 1
ATOM 6247 N N . PRO B 1 312 ? 59.236 -20.247 60.186 1.00 20.53 321 PRO B N 1
ATOM 6248 C CA . PRO B 1 312 ? 58.632 -20.228 61.529 1.00 19.98 321 PRO B CA 1
ATOM 6249 C C . PRO B 1 312 ? 57.133 -20.205 61.552 1.00 21.96 321 PRO B C 1
ATOM 6250 O O . PRO B 1 312 ? 56.479 -20.593 62.567 1.00 20.49 321 PRO B O 1
ATOM 6254 N N . ALA B 1 313 ? 56.540 -19.721 60.451 1.00 17.94 322 ALA B N 1
ATOM 6255 C CA . ALA B 1 313 ? 55.110 -19.540 60.424 1.00 17.69 322 ALA B CA 1
ATOM 6256 C C . ALA B 1 313 ? 54.626 -19.220 59.013 1.00 14.56 322 ALA B C 1
ATOM 6257 O O . ALA B 1 313 ? 55.439 -18.918 58.191 1.00 16.68 322 ALA B O 1
ATOM 6259 N N . ASP B 1 314 ? 53.338 -19.294 58.808 1.00 14.87 323 ASP B N 1
ATOM 6260 C CA . ASP B 1 314 ? 52.704 -18.926 57.525 1.00 15.63 323 ASP B CA 1
ATOM 6261 C C . ASP B 1 314 ? 52.263 -17.471 57.501 1.00 16.75 323 ASP B C 1
ATOM 6262 O O . ASP B 1 314 ? 52.392 -16.805 56.439 1.00 15.00 323 ASP B O 1
ATOM 6267 N N . VAL B 1 315 ? 51.848 -16.987 58.663 1.00 14.56 324 VAL B N 1
ATOM 6268 C CA . VAL B 1 315 ? 51.275 -15.602 58.806 1.00 14.51 324 VAL B CA 1
ATOM 6269 C C . VAL B 1 315 ? 51.709 -15.099 60.195 1.00 12.67 324 VAL B C 1
ATOM 6270 O O . VAL B 1 315 ? 51.727 -15.894 61.149 1.00 14.25 324 VAL B O 1
ATOM 6274 N N . MET B 1 316 ? 52.058 -13.813 60.280 1.00 13.40 325 MET B N 1
ATOM 6275 C CA . MET B 1 316 ? 52.430 -13.213 61.577 1.00 12.40 325 MET B CA 1
ATOM 6276 C C . MET B 1 316 ? 51.782 -11.841 61.627 1.00 12.21 325 MET B C 1
ATOM 6277 O O . MET B 1 316 ? 52.093 -10.986 60.843 1.00 12.70 325 MET B O 1
ATOM 6282 N N . THR B 1 317 ? 50.899 -11.686 62.617 1.00 12.07 326 THR B N 1
ATOM 6283 C CA . THR B 1 317 ? 50.276 -10.345 62.865 1.00 11.15 326 THR B CA 1
ATOM 6284 C C . THR B 1 317 ? 51.049 -9.512 63.860 1.00 12.61 326 THR B C 1
ATOM 6285 O O . THR B 1 317 ? 51.863 -10.013 64.680 1.00 13.07 326 THR B O 1
ATOM 6289 N N . PHE B 1 318 ? 50.786 -8.220 63.854 1.00 11.01 327 PHE B N 1
ATOM 6290 C CA . PHE B 1 318 ? 51.514 -7.285 64.687 1.00 11.66 327 PHE B CA 1
ATOM 6291 C C . PHE B 1 318 ? 50.616 -6.037 64.847 1.00 11.94 327 PHE B C 1
ATOM 6292 O O . PHE B 1 318 ? 49.690 -5.841 64.058 1.00 12.10 327 PHE B O 1
ATOM 6300 N N . SER B 1 319 ? 50.960 -5.219 65.839 1.00 12.12 328 SER B N 1
ATOM 6301 C CA . SER B 1 319 ? 50.320 -3.922 66.141 1.00 12.42 328 SER B CA 1
ATOM 6302 C C . SER B 1 319 ? 51.067 -3.323 67.333 1.00 13.98 328 SER B C 1
ATOM 6303 O O . SER B 1 319 ? 52.277 -3.515 67.479 1.00 13.15 328 SER B O 1
ATOM 6306 N N . LYS B 1 320 ? 50.351 -2.556 68.164 1.00 13.31 329 LYS B N 1
ATOM 6307 C CA . LYS B 1 320 ? 50.881 -2.014 69.465 1.00 12.14 329 LYS B CA 1
ATOM 6308 C C . LYS B 1 320 ? 52.151 -1.256 69.249 1.00 13.00 329 LYS B C 1
ATOM 6309 O O . LYS B 1 320 ? 52.120 -0.182 68.611 1.00 14.35 329 LYS B O 1
ATOM 6315 N N . LYS B 1 321 ? 53.314 -1.781 69.654 1.00 13.24 330 LYS B N 1
ATOM 6316 C CA . LYS B 1 321 ? 54.549 -1.015 69.462 1.00 13.26 330 LYS B CA 1
ATOM 6317 C C . LYS B 1 321 ? 54.825 -0.625 68.010 1.00 12.73 330 LYS B C 1
ATOM 6318 O O . LYS B 1 321 ? 55.615 0.318 67.774 1.00 15.66 330 LYS B O 1
ATOM 6324 N N . MET B 1 322 ? 54.275 -1.399 67.056 1.00 12.06 331 MET B N 1
ATOM 6325 C CA . MET B 1 322 ? 54.517 -1.143 65.624 1.00 14.51 331 MET B CA 1
ATOM 6326 C C . MET B 1 322 ? 53.747 0.059 65.095 1.00 16.08 331 MET B C 1
ATOM 6327 O O . MET B 1 322 ? 53.942 0.454 63.920 1.00 17.39 331 MET B O 1
ATOM 6332 N N A MET B 1 323 ? 52.901 0.655 65.940 0.70 17.31 332 MET B N 1
ATOM 6333 N N B MET B 1 323 ? 52.875 0.608 65.947 0.30 16.12 332 MET B N 1
ATOM 6334 C CA A MET B 1 323 ? 52.204 1.906 65.642 0.70 18.15 332 MET B CA 1
ATOM 6335 C CA B MET B 1 323 ? 52.147 1.850 65.711 0.30 16.15 332 MET B CA 1
ATOM 6336 C C A MET B 1 323 ? 51.024 1.672 64.695 0.70 17.92 332 MET B C 1
ATOM 6337 C C B MET B 1 323 ? 51.023 1.678 64.683 0.30 16.37 332 MET B C 1
ATOM 6338 O O A MET B 1 323 ? 49.937 2.229 64.899 0.70 16.07 332 MET B O 1
ATOM 6339 O O B MET B 1 323 ? 49.941 2.247 64.851 0.30 15.86 332 MET B O 1
ATOM 6348 N N . THR B 1 324 ? 51.313 0.931 63.612 1.00 16.16 333 THR B N 1
ATOM 6349 C CA . THR B 1 324 ? 50.285 0.353 62.733 1.00 14.39 333 THR B CA 1
ATOM 6350 C C . THR B 1 324 ? 50.185 -1.146 63.020 1.00 13.67 333 THR B C 1
ATOM 6351 O O . THR B 1 324 ? 51.140 -1.735 63.543 1.00 13.94 333 THR B O 1
ATOM 6355 N N . GLY B 1 325 ? 49.084 -1.764 62.549 1.00 12.90 334 GLY B N 1
ATOM 6356 C CA . GLY B 1 325 ? 48.913 -3.185 62.513 1.00 13.40 334 GLY B CA 1
ATOM 6357 C C . GLY B 1 325 ? 49.173 -3.692 61.074 1.00 13.61 334 GLY B C 1
ATOM 6358 O O . GLY B 1 325 ? 49.682 -2.929 60.218 1.00 13.82 334 GLY B O 1
ATOM 6359 N N . GLY B 1 326 ? 48.942 -4.985 60.901 1.00 12.72 335 GLY B N 1
ATOM 6360 C CA . GLY B 1 326 ? 49.081 -5.670 59.629 1.00 14.47 335 GLY B CA 1
ATOM 6361 C C . GLY B 1 326 ? 49.522 -7.117 59.901 1.00 13.25 335 GLY B C 1
ATOM 6362 O O . GLY B 1 326 ? 49.483 -7.629 61.009 1.00 13.93 335 GLY B O 1
ATOM 6363 N N . PHE B 1 327 ? 49.893 -7.772 58.810 1.00 13.10 336 PHE B N 1
ATOM 6364 C CA . PHE B 1 327 ? 50.423 -9.122 58.902 1.00 11.97 336 PHE B CA 1
ATOM 6365 C C . PHE B 1 327 ? 51.319 -9.425 57.746 1.00 14.32 336 PHE B C 1
ATOM 6366 O O . PHE B 1 327 ? 51.061 -9.082 56.605 1.00 14.01 336 PHE B O 1
ATOM 6374 N N . PHE B 1 328 ? 52.418 -10.058 58.100 1.00 13.93 337 PHE B N 1
ATOM 6375 C CA . PHE B 1 328 ? 53.352 -10.611 57.059 1.00 13.53 337 PHE B CA 1
ATOM 6376 C C . PHE B 1 328 ? 52.815 -12.006 56.732 1.00 13.53 337 PHE B C 1
ATOM 6377 O O . PHE B 1 328 ? 52.110 -12.672 57.541 1.00 11.03 337 PHE B O 1
ATOM 6385 N N . HIS B 1 329 ? 53.120 -12.520 55.507 1.00 14.54 338 HIS B N 1
ATOM 6386 C CA . HIS B 1 329 ? 52.632 -13.856 55.193 1.00 14.10 338 HIS B CA 1
ATOM 6387 C C . HIS B 1 329 ? 53.449 -14.408 54.000 1.00 14.96 338 HIS B C 1
ATOM 6388 O O . HIS B 1 329 ? 54.137 -13.645 53.253 1.00 14.03 338 HIS B O 1
ATOM 6395 N N . LYS B 1 330 ? 53.443 -15.728 53.933 1.00 17.70 339 LYS B N 1
ATOM 6396 C CA . LYS B 1 330 ? 54.069 -16.384 52.800 1.00 18.99 339 LYS B CA 1
ATOM 6397 C C . LYS B 1 330 ? 53.411 -16.028 51.497 1.00 19.57 339 LYS B C 1
ATOM 6398 O O . LYS B 1 330 ? 52.178 -15.853 51.425 1.00 19.13 339 LYS B O 1
ATOM 6404 N N . GLU B 1 331 ? 54.237 -15.983 50.438 1.00 18.53 340 GLU B N 1
ATOM 6405 C CA . GLU B 1 331 ? 53.717 -15.797 49.090 1.00 20.81 340 GLU B CA 1
ATOM 6406 C C . GLU B 1 331 ? 52.515 -16.664 48.726 1.00 19.65 340 GLU B C 1
ATOM 6407 O O . GLU B 1 331 ? 51.564 -16.188 48.086 1.00 20.47 340 GLU B O 1
ATOM 6413 N N . GLU B 1 332 ? 52.489 -17.932 49.124 1.00 19.54 341 GLU B N 1
ATOM 6414 C CA . GLU B 1 332 ? 51.341 -18.783 48.856 1.00 21.65 341 GLU B CA 1
ATOM 6415 C C . GLU B 1 332 ? 50.021 -18.356 49.464 1.00 19.30 341 GLU B C 1
ATOM 6416 O O . GLU B 1 332 ? 49.019 -18.755 49.022 1.00 18.78 341 GLU B O 1
ATOM 6422 N N . PHE B 1 333 ? 50.056 -17.478 50.483 1.00 18.19 342 PHE B N 1
ATOM 6423 C CA . PHE B 1 333 ? 48.837 -16.959 51.130 1.00 19.28 342 PHE B CA 1
ATOM 6424 C C . PHE B 1 333 ? 48.274 -15.689 50.503 1.00 19.38 342 PHE B C 1
ATOM 6425 O O . PHE B 1 333 ? 47.213 -15.153 50.919 1.00 21.79 342 PHE B O 1
ATOM 6433 N N . ARG B 1 334 ? 48.962 -15.207 49.487 1.00 18.59 343 ARG B N 1
ATOM 6434 C CA . ARG B 1 334 ? 48.471 -14.070 48.751 1.00 19.71 343 ARG B CA 1
ATOM 6435 C C . ARG B 1 334 ? 47.061 -14.239 48.256 1.00 18.38 343 ARG B C 1
ATOM 6436 O O . ARG B 1 334 ? 46.739 -15.204 47.553 1.00 17.60 343 ARG B O 1
ATOM 6444 N N . PRO B 1 335 ? 46.150 -13.286 48.554 1.00 18.41 344 PRO B N 1
ATOM 6445 C CA . PRO B 1 335 ? 44.776 -13.405 48.046 1.00 20.11 344 PRO B CA 1
ATOM 6446 C C . PRO B 1 335 ? 44.736 -13.469 46.550 1.00 21.26 344 PRO B C 1
ATOM 6447 O O . PRO B 1 335 ? 45.516 -12.777 45.900 1.00 21.76 344 PRO B O 1
ATOM 6451 N N . ASN B 1 336 ? 43.829 -14.254 45.997 1.00 22.13 345 ASN B N 1
ATOM 6452 C CA . ASN B 1 336 ? 43.844 -14.474 44.534 1.00 24.00 345 ASN B CA 1
ATOM 6453 C C . ASN B 1 336 ? 43.092 -13.421 43.725 1.00 27.87 345 ASN B C 1
ATOM 6454 O O . ASN B 1 336 ? 43.116 -13.438 42.494 1.00 25.93 345 ASN B O 1
ATOM 6459 N N . ALA B 1 337 ? 42.390 -12.509 44.412 1.00 20.49 346 ALA B N 1
ATOM 6460 C CA . ALA B 1 337 ? 41.653 -11.503 43.734 1.00 19.66 346 ALA B CA 1
ATOM 6461 C C . ALA B 1 337 ? 41.584 -10.314 44.696 1.00 19.42 346 ALA B C 1
ATOM 6462 O O . ALA B 1 337 ? 41.713 -10.508 45.915 1.00 20.10 346 ALA B O 1
ATOM 6464 N N . PRO B 1 338 ? 41.347 -9.119 44.148 1.00 18.57 347 PRO B N 1
ATOM 6465 C CA . PRO B 1 338 ? 41.253 -7.951 45.000 1.00 17.35 347 PRO B CA 1
ATOM 6466 C C . PRO B 1 338 ? 39.893 -7.884 45.658 1.00 16.41 347 PRO B C 1
ATOM 6467 O O . PRO B 1 338 ? 38.953 -8.654 45.286 1.00 18.45 347 PRO B O 1
ATOM 6471 N N . TYR B 1 339 ? 39.765 -7.025 46.688 1.00 14.59 348 TYR B N 1
ATOM 6472 C CA . TYR B 1 339 ? 38.486 -6.793 47.407 1.00 15.27 348 TYR B CA 1
ATOM 6473 C C . TYR B 1 339 ? 37.995 -7.925 48.266 1.00 12.73 348 TYR B C 1
ATOM 6474 O O . TYR B 1 339 ? 36.810 -8.027 48.544 1.00 16.64 348 TYR B O 1
ATOM 6483 N N . ARG B 1 340 ? 38.901 -8.870 48.595 1.00 14.62 349 ARG B N 1
ATOM 6484 C CA . ARG B 1 340 ? 38.624 -9.902 49.530 1.00 12.99 349 ARG B CA 1
ATOM 6485 C C . ARG B 1 340 ? 39.224 -9.550 50.886 1.00 12.66 349 ARG B C 1
ATOM 6486 O O . ARG B 1 340 ? 38.495 -9.644 51.911 1.00 16.25 349 ARG B O 1
ATOM 6494 N N . ILE B 1 341 ? 40.496 -9.213 50.927 1.00 12.60 350 ILE B N 1
ATOM 6495 C CA . ILE B 1 341 ? 41.119 -8.586 52.104 1.00 13.68 350 ILE B CA 1
ATOM 6496 C C . ILE B 1 341 ? 41.218 -7.091 51.820 1.00 13.10 350 ILE B C 1
ATOM 6497 O O . ILE B 1 341 ? 42.081 -6.654 51.046 1.00 13.21 350 ILE B O 1
ATOM 6502 N N . PHE B 1 342 ? 40.373 -6.302 52.505 1.00 13.51 351 PHE B N 1
ATOM 6503 C CA . PHE B 1 342 ? 40.190 -4.899 52.143 1.00 13.48 351 PHE B CA 1
ATOM 6504 C C . PHE B 1 342 ? 39.478 -4.174 53.305 1.00 11.73 351 PHE B C 1
ATOM 6505 O O . PHE B 1 342 ? 38.653 -4.787 54.020 1.00 11.89 351 PHE B O 1
ATOM 6513 N N . ASN B 1 343 ? 39.724 -2.858 53.383 1.00 10.96 352 ASN B N 1
ATOM 6514 C CA . ASN B 1 343 ? 38.858 -1.978 54.190 1.00 12.82 352 ASN B CA 1
ATOM 6515 C C . ASN B 1 343 ? 39.209 -0.562 53.796 1.00 11.73 352 ASN B C 1
ATOM 6516 O O . ASN B 1 343 ? 40.087 -0.369 52.943 1.00 14.07 352 ASN B O 1
ATOM 6521 N N . THR B 1 344 ? 38.527 0.444 54.354 1.00 11.83 353 THR B N 1
ATOM 6522 C CA . THR B 1 344 ? 38.771 1.800 53.863 1.00 11.69 353 THR B CA 1
ATOM 6523 C C . THR B 1 344 ? 40.206 2.252 53.976 1.00 11.88 353 THR B C 1
ATOM 6524 O O . THR B 1 344 ? 40.803 2.728 53.046 1.00 12.31 353 THR B O 1
ATOM 6528 N N . TRP B 1 345 ? 40.788 2.155 55.155 1.00 11.43 354 TRP B N 1
ATOM 6529 C CA . TRP B 1 345 ? 41.994 2.840 55.439 1.00 11.45 354 TRP B CA 1
ATOM 6530 C C . TRP B 1 345 ? 43.268 1.882 55.426 1.00 12.33 354 TRP B C 1
ATOM 6531 O O . TRP B 1 345 ? 44.343 2.350 55.069 1.00 14.08 354 TRP B O 1
ATOM 6542 N N . LEU B 1 346 ? 43.118 0.611 55.814 1.00 12.53 355 LEU B N 1
ATOM 6543 C CA . LEU B 1 346 ? 44.242 -0.361 55.815 1.00 14.80 355 LEU B CA 1
ATOM 6544 C C . LEU B 1 346 ? 45.481 0.135 56.540 1.00 14.99 355 LEU B C 1
ATOM 6545 O O . LEU B 1 346 ? 46.591 0.008 56.063 1.00 18.40 355 LEU B O 1
ATOM 6550 N N . GLY B 1 347 ? 45.256 0.772 57.668 1.00 15.25 356 GLY B N 1
ATOM 6551 C CA . GLY B 1 347 ? 46.279 1.436 58.418 1.00 17.15 356 GLY B CA 1
ATOM 6552 C C . GLY B 1 347 ? 46.228 2.958 58.225 1.00 17.54 356 GLY B C 1
ATOM 6553 O O . GLY B 1 347 ? 45.159 3.534 58.121 1.00 13.56 356 GLY B O 1
ATOM 6554 N N . ASP B 1 348 ? 47.367 3.632 58.192 1.00 14.21 357 ASP B N 1
ATOM 6555 C CA . ASP B 1 348 ? 47.464 5.075 58.085 1.00 15.67 357 ASP B CA 1
ATOM 6556 C C . ASP B 1 348 ? 48.908 5.444 57.799 1.00 15.46 357 ASP B C 1
ATOM 6557 O O . ASP B 1 348 ? 49.798 5.122 58.570 1.00 14.30 357 ASP B O 1
ATOM 6562 N N . PRO B 1 349 ? 49.159 6.167 56.705 1.00 16.08 358 PRO B N 1
ATOM 6563 C CA . PRO B 1 349 ? 50.560 6.513 56.432 1.00 16.33 358 PRO B CA 1
ATOM 6564 C C . PRO B 1 349 ? 51.253 7.320 57.502 1.00 16.32 358 PRO B C 1
ATOM 6565 O O . PRO B 1 349 ? 52.488 7.346 57.572 1.00 18.46 358 PRO B O 1
ATOM 6569 N N . SER B 1 350 ? 50.526 8.046 58.303 1.00 17.91 359 SER B N 1
ATOM 6570 C CA . SER B 1 350 ? 51.176 8.828 59.320 1.00 17.54 359 SER B CA 1
ATOM 6571 C C . SER B 1 350 ? 51.797 7.910 60.341 1.00 17.46 359 SER B C 1
ATOM 6572 O O . SER B 1 350 ? 52.845 8.266 60.962 1.00 18.24 359 SER B O 1
ATOM 6575 N N . LYS B 1 351 ? 51.176 6.742 60.583 1.00 14.51 360 LYS B N 1
ATOM 6576 C CA . LYS B 1 351 ? 51.731 5.796 61.528 1.00 15.42 360 LYS B CA 1
ATOM 6577 C C . LYS B 1 351 ? 52.954 5.146 60.908 1.00 15.24 360 LYS B C 1
ATOM 6578 O O . LYS B 1 351 ? 53.960 4.946 61.565 1.00 15.19 360 LYS B O 1
ATOM 6584 N N . ASN B 1 352 ? 52.932 4.914 59.620 1.00 15.09 361 ASN B N 1
ATOM 6585 C CA . ASN B 1 352 ? 54.162 4.408 58.921 1.00 13.71 361 ASN B CA 1
ATOM 6586 C C . ASN B 1 352 ? 55.327 5.374 58.988 1.00 13.83 361 ASN B C 1
ATOM 6587 O O . ASN B 1 352 ? 56.486 4.939 59.081 1.00 13.40 361 ASN B O 1
ATOM 6592 N N . LEU B 1 353 ? 55.038 6.660 58.829 1.00 15.16 362 LEU B N 1
ATOM 6593 C CA . LEU B 1 353 ? 56.042 7.744 58.999 1.00 15.01 362 LEU B CA 1
ATOM 6594 C C . LEU B 1 353 ? 56.721 7.658 60.361 1.00 13.77 362 LEU B C 1
ATOM 6595 O O . LEU B 1 353 ? 57.965 7.650 60.427 1.00 13.47 362 LEU B O 1
ATOM 6600 N N . LEU B 1 354 ? 55.896 7.561 61.414 1.00 13.31 363 LEU B N 1
ATOM 6601 C CA . LEU B 1 354 ? 56.467 7.414 62.768 1.00 13.83 363 LEU B CA 1
ATOM 6602 C C . LEU B 1 354 ? 57.261 6.133 62.881 1.00 15.10 363 LEU B C 1
ATOM 6603 O O . LEU B 1 354 ? 58.388 6.125 63.396 1.00 15.26 363 LEU B O 1
ATOM 6608 N N . LEU B 1 355 ? 56.689 5.053 62.381 1.00 14.95 364 LEU B N 1
ATOM 6609 C CA . LEU B 1 355 ? 57.299 3.713 62.553 1.00 14.81 364 LEU B CA 1
ATOM 6610 C C . LEU B 1 355 ? 58.686 3.634 61.891 1.00 15.69 364 LEU B C 1
ATOM 6611 O O . LEU B 1 355 ? 59.596 3.047 62.447 1.00 15.79 364 LEU B O 1
ATOM 6616 N N . ALA B 1 356 ? 58.848 4.234 60.709 1.00 17.65 365 ALA B N 1
ATOM 6617 C CA . ALA B 1 356 ? 60.179 4.205 60.078 1.00 17.34 365 ALA B CA 1
ATOM 6618 C C . ALA B 1 356 ? 61.193 4.805 60.980 1.00 16.24 365 ALA B C 1
ATOM 6619 O O . ALA B 1 356 ? 62.327 4.310 61.074 1.00 19.48 365 ALA B O 1
ATOM 6621 N N . GLU B 1 357 ? 60.854 5.923 61.646 1.00 17.11 366 GLU B N 1
ATOM 6622 C CA . GLU B 1 357 ? 61.809 6.573 62.525 1.00 19.25 366 GLU B CA 1
ATOM 6623 C C . GLU B 1 357 ? 62.047 5.732 63.761 1.00 18.29 366 GLU B C 1
ATOM 6624 O O . GLU B 1 357 ? 63.216 5.568 64.232 1.00 20.12 366 GLU B O 1
ATOM 6630 N N . VAL B 1 358 ? 60.986 5.148 64.294 1.00 15.20 367 VAL B N 1
ATOM 6631 C CA . VAL B 1 358 ? 61.152 4.241 65.424 1.00 14.84 367 VAL B CA 1
ATOM 6632 C C . VAL B 1 358 ? 62.098 3.090 65.122 1.00 15.49 367 VAL B C 1
ATOM 6633 O O . VAL B 1 358 ? 62.964 2.729 65.933 1.00 16.57 367 VAL B O 1
ATOM 6637 N N . ILE B 1 359 ? 61.891 2.484 63.957 1.00 15.93 368 ILE B N 1
ATOM 6638 C CA . ILE B 1 359 ? 62.777 1.359 63.537 1.00 18.19 368 ILE B CA 1
ATOM 6639 C C . ILE B 1 359 ? 64.234 1.854 63.339 1.00 20.07 368 ILE B C 1
ATOM 6640 O O . ILE B 1 359 ? 65.204 1.126 63.742 1.00 20.46 368 ILE B O 1
ATOM 6645 N N . ASN B 1 360 ? 64.404 3.078 62.843 1.00 18.88 369 ASN B N 1
ATOM 6646 C CA . ASN B 1 360 ? 65.716 3.674 62.702 1.00 21.72 369 ASN B CA 1
ATOM 6647 C C . ASN B 1 360 ? 66.403 3.786 64.070 1.00 24.40 369 ASN B C 1
ATOM 6648 O O . ASN B 1 360 ? 67.575 3.447 64.198 1.00 22.51 369 ASN B O 1
ATOM 6653 N N . ILE B 1 361 ? 65.660 4.253 65.068 1.00 20.53 370 ILE B N 1
ATOM 6654 C CA . ILE B 1 361 ? 66.130 4.467 66.432 1.00 21.42 370 ILE B CA 1
ATOM 6655 C C . ILE B 1 361 ? 66.483 3.113 67.073 1.00 21.06 370 ILE B C 1
ATOM 6656 O O . ILE B 1 361 ? 67.587 2.936 67.619 1.00 21.07 370 ILE B O 1
ATOM 6661 N N . ILE B 1 362 ? 65.600 2.131 66.970 1.00 20.80 371 ILE B N 1
ATOM 6662 C CA . ILE B 1 362 ? 65.892 0.784 67.489 1.00 19.02 371 ILE B CA 1
ATOM 6663 C C . ILE B 1 362 ? 67.221 0.234 66.913 1.00 20.74 371 ILE B C 1
ATOM 6664 O O . ILE B 1 362 ? 68.058 -0.315 67.651 1.00 20.16 371 ILE B O 1
ATOM 6669 N N . LYS B 1 363 ? 67.418 0.403 65.622 1.00 21.55 372 LYS B N 1
ATOM 6670 C CA . LYS B 1 363 ? 68.685 -0.068 64.990 1.00 24.78 372 LYS B CA 1
ATOM 6671 C C . LYS B 1 363 ? 69.893 0.787 65.397 1.00 24.78 372 LYS B C 1
ATOM 6672 O O . LYS B 1 363 ? 70.895 0.250 65.875 1.00 25.05 372 LYS B O 1
ATOM 6678 N N . ARG B 1 364 ? 69.817 2.093 65.234 1.00 23.93 373 ARG B N 1
ATOM 6679 C CA A ARG B 1 364 ? 70.951 2.989 65.518 0.50 26.08 373 ARG B CA 1
ATOM 6680 C CA B ARG B 1 364 ? 70.986 2.937 65.495 0.50 26.15 373 ARG B CA 1
ATOM 6681 C C . ARG B 1 364 ? 71.418 2.876 66.977 1.00 27.17 373 ARG B C 1
ATOM 6682 O O . ARG B 1 364 ? 72.608 2.981 67.265 1.00 26.26 373 ARG B O 1
ATOM 6687 N N . GLU B 1 365 ? 70.486 2.661 67.902 1.00 21.51 374 GLU B N 1
ATOM 6688 C CA . GLU B 1 365 ? 70.815 2.715 69.331 1.00 24.69 374 GLU B CA 1
ATOM 6689 C C . GLU B 1 365 ? 70.856 1.361 69.940 1.00 20.32 374 GLU B C 1
ATOM 6690 O O . GLU B 1 365 ? 70.936 1.251 71.161 1.00 20.14 374 GLU B O 1
ATOM 6696 N N . ASP B 1 366 ? 70.794 0.312 69.111 1.00 18.38 375 ASP B N 1
ATOM 6697 C CA . ASP B 1 366 ? 71.032 -1.071 69.538 1.00 19.51 375 ASP B CA 1
ATOM 6698 C C . ASP B 1 366 ? 70.053 -1.425 70.672 1.00 18.96 375 ASP B C 1
ATOM 6699 O O . ASP B 1 366 ? 70.391 -1.984 71.710 1.00 18.47 375 ASP B O 1
ATOM 6704 N N . LEU B 1 367 ? 68.779 -1.073 70.453 1.00 18.00 376 LEU B N 1
ATOM 6705 C CA . LEU B 1 367 ? 67.785 -1.387 71.439 1.00 16.77 376 LEU B CA 1
ATOM 6706 C C . LEU B 1 367 ? 67.308 -2.803 71.646 1.00 16.51 376 LEU B C 1
ATOM 6707 O O . LEU B 1 367 ? 66.759 -3.098 72.695 1.00 16.71 376 LEU B O 1
ATOM 6712 N N . LEU B 1 368 ? 67.583 -3.767 70.718 1.00 16.46 377 LEU B N 1
ATOM 6713 C CA . LEU B 1 368 ? 67.253 -5.115 70.989 1.00 18.02 377 LEU B CA 1
ATOM 6714 C C . LEU B 1 368 ? 68.241 -5.696 72.020 1.00 17.14 377 LEU B C 1
ATOM 6715 O O . LEU B 1 368 ? 67.856 -6.411 72.946 1.00 17.33 377 LEU B O 1
ATOM 6720 N N . SER B 1 369 ? 69.508 -5.353 71.828 1.00 18.72 378 SER B N 1
ATOM 6721 C CA . SER B 1 369 ? 70.564 -5.750 72.761 1.00 20.00 378 SER B CA 1
ATOM 6722 C C . SER B 1 369 ? 70.269 -5.139 74.116 1.00 19.55 378 SER B C 1
ATOM 6723 O O . SER B 1 369 ? 70.349 -5.825 75.109 1.00 19.12 378 SER B O 1
ATOM 6726 N N . ASN B 1 370 ? 69.914 -3.867 74.137 1.00 19.27 379 ASN B N 1
ATOM 6727 C CA . ASN B 1 370 ? 69.542 -3.203 75.409 1.00 19.59 379 ASN B CA 1
ATOM 6728 C C . ASN B 1 370 ? 68.378 -3.899 76.108 1.00 18.03 379 ASN B C 1
ATOM 6729 O O . ASN B 1 370 ? 68.403 -4.074 77.342 1.00 16.90 379 ASN B O 1
ATOM 6734 N N . ALA B 1 371 ? 67.326 -4.296 75.371 1.00 16.98 380 ALA B N 1
ATOM 6735 C CA . ALA B 1 371 ? 66.255 -5.029 76.041 1.00 18.18 380 ALA B CA 1
ATOM 6736 C C . ALA B 1 371 ? 66.709 -6.363 76.681 1.00 17.69 380 ALA B C 1
ATOM 6737 O O . ALA B 1 371 ? 66.252 -6.753 77.774 1.00 17.03 380 ALA B O 1
ATOM 6739 N N . ALA B 1 372 ? 67.555 -7.117 75.972 1.00 18.23 381 ALA B N 1
ATOM 6740 C CA . ALA B 1 372 ? 68.126 -8.317 76.610 1.00 19.48 381 ALA B CA 1
ATOM 6741 C C . ALA B 1 372 ? 68.947 -7.987 77.890 1.00 18.21 381 ALA B C 1
ATOM 6742 O O . ALA B 1 372 ? 68.733 -8.645 78.876 1.00 18.23 381 ALA B O 1
ATOM 6744 N N . HIS B 1 373 ? 69.787 -6.946 77.840 1.00 18.90 382 HIS B N 1
ATOM 6745 C CA . HIS B 1 373 ? 70.654 -6.574 78.960 1.00 20.62 382 HIS B CA 1
ATOM 6746 C C . HIS B 1 373 ? 69.809 -6.041 80.139 1.00 22.50 382 HIS B C 1
ATOM 6747 O O . HIS B 1 373 ? 69.891 -6.550 81.213 1.00 22.46 382 HIS B O 1
ATOM 6754 N N . ALA B 1 374 ? 68.925 -5.046 79.872 1.00 19.22 383 ALA B N 1
ATOM 6755 C CA . ALA B 1 374 ? 68.099 -4.463 80.934 1.00 19.62 383 ALA B CA 1
ATOM 6756 C C . ALA B 1 374 ? 67.145 -5.484 81.509 1.00 19.35 383 ALA B C 1
ATOM 6757 O O . ALA B 1 374 ? 66.843 -5.456 82.710 1.00 19.27 383 ALA B O 1
ATOM 6759 N N . GLY B 1 375 ? 66.663 -6.389 80.658 1.00 17.72 384 GLY B N 1
ATOM 6760 C CA . GLY B 1 375 ? 65.719 -7.392 81.041 1.00 17.47 384 GLY B CA 1
ATOM 6761 C C . GLY B 1 375 ? 66.405 -8.418 81.944 1.00 19.55 384 GLY B C 1
ATOM 6762 O O . GLY B 1 375 ? 65.755 -8.956 82.882 1.00 19.84 384 GLY B O 1
ATOM 6763 N N . LYS B 1 376 ? 67.671 -8.727 81.650 1.00 20.60 385 LYS B N 1
ATOM 6764 C CA . LYS B 1 376 ? 68.417 -9.666 82.572 1.00 21.80 385 LYS B CA 1
ATOM 6765 C C . LYS B 1 376 ? 68.552 -8.985 83.972 1.00 18.90 385 LYS B C 1
ATOM 6766 O O . LYS B 1 376 ? 68.444 -9.620 84.967 1.00 19.93 385 LYS B O 1
ATOM 6772 N N . VAL B 1 377 ? 68.843 -7.712 83.986 1.00 18.26 386 VAL B N 1
ATOM 6773 C CA . VAL B 1 377 ? 68.968 -6.993 85.246 1.00 21.19 386 VAL B CA 1
ATOM 6774 C C . VAL B 1 377 ? 67.683 -7.095 85.999 1.00 20.55 386 VAL B C 1
ATOM 6775 O O . VAL B 1 377 ? 67.657 -7.387 87.196 1.00 18.47 386 VAL B O 1
ATOM 6779 N N . LEU B 1 378 ? 66.573 -6.776 85.312 1.00 18.50 387 LEU B N 1
ATOM 6780 C CA . LEU B 1 378 ? 65.266 -6.893 85.926 1.00 18.93 387 LEU B CA 1
ATOM 6781 C C . LEU B 1 378 ? 64.946 -8.256 86.443 1.00 20.49 387 LEU B C 1
ATOM 6782 O O . LEU B 1 378 ? 64.518 -8.398 87.565 1.00 17.47 387 LEU B O 1
ATOM 6787 N N . LEU B 1 379 ? 65.140 -9.285 85.622 1.00 19.34 388 LEU B N 1
ATOM 6788 C CA . LEU B 1 379 ? 64.785 -10.644 86.033 1.00 20.26 388 LEU B CA 1
ATOM 6789 C C . LEU B 1 379 ? 65.649 -11.146 87.205 1.00 19.95 388 LEU B C 1
ATOM 6790 O O . LEU B 1 379 ? 65.144 -11.730 88.125 1.00 20.75 388 LEU B O 1
ATOM 6795 N N . THR B 1 380 ? 66.916 -10.808 87.177 1.00 20.67 389 THR B N 1
ATOM 6796 C CA . THR B 1 380 ? 67.815 -11.218 88.246 1.00 20.65 389 THR B CA 1
ATOM 6797 C C . THR B 1 380 ? 67.353 -10.603 89.562 1.00 20.36 389 THR B C 1
ATOM 6798 O O . THR B 1 380 ? 67.295 -11.266 90.607 1.00 22.73 389 THR B O 1
ATOM 6802 N N . GLY B 1 381 ? 66.957 -9.344 89.482 1.00 19.43 390 GLY B N 1
ATOM 6803 C CA . GLY B 1 381 ? 66.464 -8.693 90.699 1.00 18.14 390 GLY B CA 1
ATOM 6804 C C . GLY B 1 381 ? 65.161 -9.309 91.158 1.00 19.14 390 GLY B C 1
ATOM 6805 O O . GLY B 1 381 ? 64.897 -9.415 92.352 1.00 20.36 390 GLY B O 1
ATOM 6806 N N . LEU B 1 382 ? 64.262 -9.639 90.223 1.00 18.74 391 LEU B N 1
ATOM 6807 C CA . LEU B 1 382 ? 63.005 -10.293 90.573 1.00 20.34 391 LEU B CA 1
ATOM 6808 C C . LEU B 1 382 ? 63.241 -11.639 91.259 1.00 20.86 391 LEU B C 1
ATOM 6809 O O . LEU B 1 382 ? 62.527 -12.008 92.203 1.00 19.38 391 LEU B O 1
ATOM 6814 N N . LEU B 1 383 ? 64.245 -12.369 90.754 1.00 21.35 392 LEU B N 1
ATOM 6815 C CA . LEU B 1 383 ? 64.561 -13.702 91.374 1.00 22.77 392 LEU B CA 1
ATOM 6816 C C . LEU B 1 383 ? 65.098 -13.486 92.810 1.00 22.66 392 LEU B C 1
ATOM 6817 O O . LEU B 1 383 ? 64.731 -14.209 93.720 1.00 22.14 392 LEU B O 1
ATOM 6822 N N . ASP B 1 384 ? 65.906 -12.447 92.991 1.00 22.04 393 ASP B N 1
ATOM 6823 C CA . ASP B 1 384 ? 66.426 -12.064 94.320 1.00 23.02 393 ASP B CA 1
ATOM 6824 C C . ASP B 1 384 ? 65.240 -11.703 95.259 1.00 23.76 393 ASP B C 1
ATOM 6825 O O . ASP B 1 384 ? 65.152 -12.207 96.365 1.00 21.99 393 ASP B O 1
ATOM 6830 N N . LEU B 1 385 ? 64.298 -10.863 94.792 1.00 21.48 394 LEU B N 1
ATOM 6831 C CA . LEU B 1 385 ? 63.098 -10.589 95.575 1.00 22.87 394 LEU B CA 1
ATOM 6832 C C . LEU B 1 385 ? 62.208 -11.811 95.889 1.00 23.41 394 LEU B C 1
ATOM 6833 O O . LEU B 1 385 ? 61.547 -11.918 96.945 1.00 23.31 394 LEU B O 1
ATOM 6838 N N . GLN B 1 386 ? 62.162 -12.773 94.959 1.00 21.33 395 GLN B N 1
ATOM 6839 C CA . GLN B 1 386 ? 61.386 -13.999 95.147 1.00 22.47 395 GLN B CA 1
ATOM 6840 C C . GLN B 1 386 ? 61.991 -14.864 96.305 1.00 20.98 395 GLN B C 1
ATOM 6841 O O . GLN B 1 386 ? 61.261 -15.515 97.077 1.00 22.67 395 GLN B O 1
ATOM 6847 N N . ALA B 1 387 ? 63.316 -14.902 96.315 1.00 24.46 396 ALA B N 1
ATOM 6848 C CA . ALA B 1 387 ? 64.072 -15.665 97.317 1.00 24.39 396 ALA B CA 1
ATOM 6849 C C . ALA B 1 387 ? 63.806 -14.988 98.646 1.00 27.20 396 ALA B C 1
ATOM 6850 O O . ALA B 1 387 ? 63.488 -15.664 99.619 1.00 29.76 396 ALA B O 1
ATOM 6852 N N . ARG B 1 388 ? 63.847 -13.651 98.687 1.00 26.63 397 ARG B N 1
ATOM 6853 C CA . ARG B 1 388 ? 63.637 -12.941 99.979 1.00 27.94 397 ARG B CA 1
ATOM 6854 C C . ARG B 1 388 ? 62.208 -12.883 100.444 1.00 25.88 397 ARG B C 1
ATOM 6855 O O . ARG B 1 388 ? 61.981 -12.838 101.644 1.00 25.70 397 ARG B O 1
ATOM 6863 N N . TYR B 1 389 ? 61.229 -12.900 99.532 1.00 24.48 398 TYR B N 1
ATOM 6864 C CA . TYR B 1 389 ? 59.806 -12.822 99.881 1.00 23.89 398 TYR B CA 1
ATOM 6865 C C . TYR B 1 389 ? 58.962 -13.920 99.210 1.00 26.66 398 TYR B C 1
ATOM 6866 O O . TYR B 1 389 ? 57.986 -13.640 98.494 1.00 22.41 398 TYR B O 1
ATOM 6875 N N . PRO B 1 390 ? 59.296 -15.185 99.478 1.00 25.64 399 PRO B N 1
ATOM 6876 C CA . PRO B 1 390 ? 58.528 -16.282 98.921 1.00 23.98 399 PRO B CA 1
ATOM 6877 C C . PRO B 1 390 ? 57.044 -16.270 99.283 1.00 22.94 399 PRO B C 1
ATOM 6878 O O . PRO B 1 390 ? 56.242 -16.895 98.596 1.00 25.37 399 PRO B O 1
ATOM 6882 N N . GLN B 1 391 ? 56.628 -15.550 100.333 1.00 23.52 400 GLN B N 1
ATOM 6883 C CA . GLN B 1 391 ? 55.264 -15.501 100.725 1.00 23.63 400 GLN B CA 1
ATOM 6884 C C . GLN B 1 391 ? 54.417 -14.493 99.910 1.00 24.49 400 GLN B C 1
ATOM 6885 O O . GLN B 1 391 ? 53.211 -14.452 100.026 1.00 25.18 400 GLN B O 1
ATOM 6891 N N . PHE B 1 392 ? 55.093 -13.693 99.075 1.00 25.40 401 PHE B N 1
ATOM 6892 C CA . PHE B 1 392 ? 54.420 -12.741 98.168 1.00 24.62 401 PHE B CA 1
ATOM 6893 C C . PHE B 1 392 ? 54.702 -12.960 96.680 1.00 21.68 401 PHE B C 1
ATOM 6894 O O . PHE B 1 392 ? 53.859 -12.613 95.852 1.00 25.69 401 PHE B O 1
ATOM 6902 N N . ILE B 1 393 ? 55.839 -13.529 96.368 1.00 21.76 402 ILE B N 1
ATOM 6903 C CA . ILE B 1 393 ? 56.369 -13.581 94.998 1.00 23.78 402 ILE B CA 1
ATOM 6904 C C . ILE B 1 393 ? 56.630 -15.040 94.584 1.00 23.67 402 ILE B C 1
ATOM 6905 O O . ILE B 1 393 ? 57.394 -15.761 95.258 1.00 24.27 402 ILE B O 1
ATOM 6910 N N . SER B 1 394 ? 56.008 -15.488 93.483 1.00 21.87 403 SER B N 1
ATOM 6911 C CA . SER B 1 394 ? 56.362 -16.837 92.960 1.00 23.83 403 SER B CA 1
ATOM 6912 C C . SER B 1 394 ? 56.357 -16.860 91.444 1.00 22.85 403 SER B C 1
ATOM 6913 O O . SER B 1 394 ? 55.836 -15.950 90.809 1.00 19.14 403 SER B O 1
ATOM 6916 N N . ARG B 1 395 ? 56.885 -17.924 90.886 1.00 20.70 404 ARG B N 1
ATOM 6917 C CA . ARG B 1 395 ? 56.845 -18.125 89.417 1.00 22.60 404 ARG B CA 1
ATOM 6918 C C . ARG B 1 395 ? 57.449 -16.924 88.647 1.00 22.53 404 ARG B C 1
ATOM 6919 O O . ARG B 1 395 ? 57.022 -16.580 87.562 1.00 22.71 404 ARG B O 1
ATOM 6927 N N . VAL B 1 396 ? 58.491 -16.341 89.189 1.00 21.70 405 VAL B N 1
ATOM 6928 C CA . VAL B 1 396 ? 59.262 -15.304 88.467 1.00 21.74 405 VAL B CA 1
ATOM 6929 C C . VAL B 1 396 ? 59.714 -15.859 87.143 1.00 23.98 405 VAL B C 1
ATOM 6930 O O . VAL B 1 396 ? 60.246 -16.973 87.065 1.00 22.29 405 VAL B O 1
ATOM 6934 N N . ARG B 1 397 ? 59.439 -15.097 86.074 1.00 20.00 406 ARG B N 1
ATOM 6935 C CA . ARG B 1 397 ? 59.685 -15.575 84.730 1.00 18.47 406 ARG B CA 1
ATOM 6936 C C . ARG B 1 397 ? 59.793 -14.436 83.750 1.00 18.82 406 ARG B C 1
ATOM 6937 O O . ARG B 1 397 ? 59.308 -13.318 84.020 1.00 18.61 406 ARG B O 1
ATOM 6945 N N . GLY B 1 398 ? 60.416 -14.706 82.622 1.00 18.71 407 GLY B N 1
ATOM 6946 C CA . GLY B 1 398 ? 60.551 -13.685 81.568 1.00 20.38 407 GLY B CA 1
ATOM 6947 C C . GLY B 1 398 ? 61.515 -13.998 80.463 1.00 22.78 407 GLY B C 1
ATOM 6948 O O . GLY B 1 398 ? 62.258 -14.985 80.537 1.00 20.91 407 GLY B O 1
ATOM 6949 N N . ARG B 1 399 ? 61.518 -13.129 79.458 1.00 18.86 408 ARG B N 1
ATOM 6950 C CA . ARG B 1 399 ? 62.476 -13.121 78.390 1.00 19.43 408 ARG B CA 1
ATOM 6951 C C . ARG B 1 399 ? 62.674 -11.659 77.970 1.00 19.19 408 ARG B C 1
ATOM 6952 O O . ARG B 1 399 ? 61.689 -10.981 77.682 1.00 17.45 408 ARG B O 1
ATOM 6960 N N . GLY B 1 400 ? 63.902 -11.170 77.936 1.00 18.11 409 GLY B N 1
ATOM 6961 C CA . GLY B 1 400 ? 64.150 -9.737 77.740 1.00 17.95 409 GLY B CA 1
ATOM 6962 C C . GLY B 1 400 ? 63.417 -9.034 78.890 1.00 18.51 409 GLY B C 1
ATOM 6963 O O . GLY B 1 400 ? 63.387 -9.548 80.027 1.00 16.55 409 GLY B O 1
ATOM 6964 N N . THR B 1 401 ? 62.770 -7.907 78.602 1.00 17.91 410 THR B N 1
ATOM 6965 C CA . THR B 1 401 ? 62.066 -7.175 79.671 1.00 17.49 410 THR B CA 1
ATOM 6966 C C . THR B 1 401 ? 60.592 -7.647 79.814 1.00 17.36 410 THR B C 1
ATOM 6967 O O . THR B 1 401 ? 59.806 -7.129 80.604 1.00 16.51 410 THR B O 1
ATOM 6971 N N . PHE B 1 402 ? 60.215 -8.689 79.077 1.00 15.81 411 PHE B N 1
ATOM 6972 C CA . PHE B 1 402 ? 58.866 -9.208 79.063 1.00 16.22 411 PHE B CA 1
ATOM 6973 C C . PHE B 1 402 ? 58.736 -10.190 80.239 1.00 16.76 411 PHE B C 1
ATOM 6974 O O . PHE B 1 402 ? 58.703 -11.394 80.079 1.00 19.03 411 PHE B O 1
ATOM 6982 N N . CYS B 1 403 ? 58.768 -9.635 81.449 1.00 17.28 412 CYS B N 1
ATOM 6983 C CA . CYS B 1 403 ? 58.818 -10.398 82.696 1.00 17.72 412 CYS B CA 1
ATOM 6984 C C . CYS B 1 403 ? 57.545 -10.317 83.488 1.00 18.82 412 CYS B C 1
ATOM 6985 O O . CYS B 1 403 ? 56.705 -9.425 83.256 1.00 17.22 412 CYS B O 1
ATOM 6988 N N . SER B 1 404 ? 57.398 -11.221 84.475 1.00 16.96 413 SER B N 1
ATOM 6989 C CA . SER B 1 404 ? 56.239 -11.285 85.298 1.00 17.27 413 SER B CA 1
ATOM 6990 C C . SER B 1 404 ? 56.534 -12.127 86.529 1.00 16.63 413 SER B C 1
ATOM 6991 O O . SER B 1 404 ? 57.533 -12.829 86.563 1.00 17.81 413 SER B O 1
ATOM 6994 N N . PHE B 1 405 ? 55.574 -12.122 87.437 1.00 17.78 414 PHE B N 1
ATOM 6995 C CA . PHE B 1 405 ? 55.572 -12.999 88.635 1.00 17.15 414 PHE B CA 1
ATOM 6996 C C . PHE B 1 405 ? 54.171 -13.109 89.128 1.00 17.66 414 PHE B C 1
ATOM 6997 O O . PHE B 1 405 ? 53.316 -12.301 88.807 1.00 18.28 414 PHE B O 1
ATOM 7005 N N . ASP B 1 406 ? 53.911 -14.112 89.964 1.00 17.00 415 ASP B N 1
ATOM 7006 C CA . ASP B 1 406 ? 52.627 -14.292 90.563 1.00 18.30 415 ASP B CA 1
ATOM 7007 C C . ASP B 1 406 ? 52.638 -13.854 92.051 1.00 19.51 415 ASP B C 1
ATOM 7008 O O . ASP B 1 406 ? 53.662 -13.925 92.729 1.00 22.68 415 ASP B O 1
ATOM 7013 N N . THR B 1 407 ? 51.459 -13.496 92.532 1.00 20.44 416 THR B N 1
ATOM 7014 C CA . THR B 1 407 ? 51.179 -13.215 93.957 1.00 21.35 416 THR B CA 1
ATOM 7015 C C . THR B 1 407 ? 50.213 -14.280 94.478 1.00 23.26 416 THR B C 1
ATOM 7016 O O . THR B 1 407 ? 49.643 -15.084 93.697 1.00 22.91 416 THR B O 1
ATOM 7020 N N . PRO B 1 408 ? 50.023 -14.336 95.814 1.00 27.65 417 PRO B N 1
ATOM 7021 C CA . PRO B 1 408 ? 49.185 -15.398 96.345 1.00 26.71 417 PRO B CA 1
ATOM 7022 C C . PRO B 1 408 ? 47.775 -15.285 95.916 1.00 25.82 417 PRO B C 1
ATOM 7023 O O . PRO B 1 408 ? 47.139 -16.282 95.820 1.00 30.13 417 PRO B O 1
ATOM 7027 N N . ASP B 1 409 ? 47.253 -14.085 95.691 1.00 27.16 418 ASP B N 1
ATOM 7028 C CA . ASP B 1 409 ? 45.856 -13.942 95.285 1.00 25.58 418 ASP B CA 1
ATOM 7029 C C . ASP B 1 409 ? 45.569 -12.613 94.641 1.00 27.00 418 ASP B C 1
ATOM 7030 O O . ASP B 1 409 ? 46.404 -11.693 94.686 1.00 23.22 418 ASP B O 1
ATOM 7035 N N . GLU B 1 410 ? 44.375 -12.464 94.091 1.00 24.59 419 GLU B N 1
ATOM 7036 C CA . GLU B 1 410 ? 44.000 -11.256 93.362 1.00 25.31 419 GLU B CA 1
ATOM 7037 C C . GLU B 1 410 ? 44.035 -9.980 94.204 1.00 24.68 419 GLU B C 1
ATOM 7038 O O . GLU B 1 410 ? 44.557 -8.974 93.725 1.00 25.95 419 GLU B O 1
ATOM 7044 N N . SER B 1 411 ? 43.579 -10.022 95.469 1.00 26.53 420 SER B N 1
ATOM 7045 C CA . SER B 1 411 ? 43.579 -8.800 96.271 1.00 29.02 420 SER B CA 1
ATOM 7046 C C . SER B 1 411 ? 44.990 -8.328 96.593 1.00 25.12 420 SER B C 1
ATOM 7047 O O . SER B 1 411 ? 45.239 -7.140 96.571 1.00 25.67 420 SER B O 1
ATOM 7050 N N . ILE B 1 412 ? 45.923 -9.235 96.820 1.00 24.23 421 ILE B N 1
ATOM 7051 C CA . ILE B 1 412 ? 47.326 -8.843 97.072 1.00 23.82 421 ILE B CA 1
ATOM 7052 C C . ILE B 1 412 ? 47.921 -8.302 95.758 1.00 23.57 421 ILE B C 1
ATOM 7053 O O . ILE B 1 412 ? 48.682 -7.360 95.755 1.00 21.61 421 ILE B O 1
ATOM 7058 N N . ARG B 1 413 ? 47.620 -8.981 94.639 1.00 24.42 422 ARG B N 1
ATOM 7059 C CA . ARG B 1 413 ? 48.122 -8.518 93.323 1.00 23.80 422 ARG B CA 1
ATOM 7060 C C . ARG B 1 413 ? 47.693 -7.070 93.135 1.00 23.07 422 ARG B C 1
ATOM 7061 O O . ARG B 1 413 ? 48.551 -6.216 92.827 1.00 19.78 422 ARG B O 1
ATOM 7069 N N . ASN B 1 414 ? 46.397 -6.771 93.369 1.00 21.81 423 ASN B N 1
ATOM 7070 C CA . ASN B 1 414 ? 45.933 -5.400 93.160 1.00 22.07 423 ASN B CA 1
ATOM 7071 C C . ASN B 1 414 ? 46.494 -4.408 94.208 1.00 20.63 423 ASN B C 1
ATOM 7072 O O . ASN B 1 414 ? 46.718 -3.229 93.908 1.00 23.08 423 ASN B O 1
ATOM 7077 N N . LYS B 1 415 ? 46.683 -4.863 95.451 1.00 23.08 424 LYS B N 1
ATOM 7078 C CA . LYS B 1 415 ? 47.220 -3.971 96.454 1.00 21.07 424 LYS B CA 1
ATOM 7079 C C . LYS B 1 415 ? 48.647 -3.599 96.090 1.00 19.62 424 LYS B C 1
ATOM 7080 O O . LYS B 1 415 ? 49.075 -2.447 96.207 1.00 19.21 424 LYS B O 1
ATOM 7083 N N . LEU B 1 416 ? 49.452 -4.579 95.653 1.00 17.61 425 LEU B N 1
ATOM 7084 C CA . LEU B 1 416 ? 50.828 -4.244 95.310 1.00 17.82 425 LEU B CA 1
ATOM 7085 C C . LEU B 1 416 ? 50.942 -3.288 94.103 1.00 16.93 425 LEU B C 1
ATOM 7086 O O . LEU B 1 416 ? 51.822 -2.442 94.074 1.00 17.86 425 LEU B O 1
ATOM 7091 N N . ILE B 1 417 ? 50.098 -3.465 93.084 1.00 17.56 426 ILE B N 1
ATOM 7092 C CA . ILE B 1 417 ? 50.037 -2.530 91.964 1.00 17.02 426 ILE B CA 1
ATOM 7093 C C . ILE B 1 417 ? 49.665 -1.114 92.464 1.00 16.69 426 ILE B C 1
ATOM 7094 O O . ILE B 1 417 ? 50.319 -0.129 92.104 1.00 16.49 426 ILE B O 1
ATOM 7099 N N . SER B 1 418 ? 48.658 -1.049 93.309 1.00 17.18 427 SER B N 1
ATOM 7100 C CA . SER B 1 418 ? 48.231 0.229 93.871 1.00 18.54 427 SER B CA 1
ATOM 7101 C C . SER B 1 418 ? 49.289 0.978 94.653 1.00 19.23 427 SER B C 1
ATOM 7102 O O . SER B 1 418 ? 49.528 2.163 94.465 1.00 18.06 427 SER B O 1
ATOM 7105 N N . ILE B 1 419 ? 49.943 0.226 95.520 1.00 17.99 428 ILE B N 1
ATOM 7106 C CA . ILE B 1 419 ? 51.036 0.743 96.330 1.00 19.08 428 ILE B CA 1
ATOM 7107 C C . ILE B 1 419 ? 52.184 1.222 95.505 1.00 17.22 428 ILE B C 1
ATOM 7108 O O . ILE B 1 419 ? 52.716 2.346 95.631 1.00 19.25 428 ILE B O 1
ATOM 7113 N N . ALA B 1 420 ? 52.560 0.403 94.509 1.00 16.47 429 ALA B N 1
ATOM 7114 C CA . ALA B 1 420 ? 53.642 0.752 93.626 1.00 16.11 429 ALA B CA 1
ATOM 7115 C C . ALA B 1 420 ? 53.384 2.034 92.857 1.00 15.62 429 ALA B C 1
ATOM 7116 O O . ALA B 1 420 ? 54.234 2.874 92.722 1.00 15.96 429 ALA B O 1
ATOM 7118 N N . ARG B 1 421 ? 52.156 2.189 92.359 1.00 16.84 430 ARG B N 1
ATOM 7119 C CA . ARG B 1 421 ? 51.790 3.402 91.655 1.00 16.45 430 ARG B CA 1
ATOM 7120 C C . ARG B 1 421 ? 51.943 4.655 92.535 1.00 17.12 430 ARG B C 1
ATOM 7121 O O . ARG B 1 421 ? 52.516 5.675 92.111 1.00 15.84 430 ARG B O 1
ATOM 7129 N N . ASN B 1 422 ? 51.451 4.545 93.760 1.00 15.53 431 ASN B N 1
ATOM 7130 C CA . ASN B 1 422 ? 51.569 5.698 94.678 1.00 16.71 431 ASN B CA 1
ATOM 7131 C C . ASN B 1 422 ? 53.030 6.018 95.055 1.00 16.79 431 ASN B C 1
ATOM 7132 O O . ASN B 1 422 ? 53.422 7.173 95.391 1.00 16.32 431 ASN B O 1
ATOM 7137 N N . LYS B 1 423 ? 53.879 5.011 94.893 1.00 17.54 432 LYS B N 1
ATOM 7138 C CA . LYS B 1 423 ? 55.329 5.183 95.081 1.00 17.85 432 LYS B CA 1
ATOM 7139 C C . LYS B 1 423 ? 56.093 5.539 93.820 1.00 17.05 432 LYS B C 1
ATOM 7140 O O . LYS B 1 423 ? 57.314 5.700 93.859 1.00 19.49 432 LYS B O 1
ATOM 7146 N N . GLY B 1 424 ? 55.424 5.701 92.677 1.00 16.42 433 GLY B N 1
ATOM 7147 C CA . GLY B 1 424 ? 56.068 6.261 91.520 1.00 17.53 433 GLY B CA 1
ATOM 7148 C C . GLY B 1 424 ? 56.359 5.255 90.414 1.00 14.89 433 GLY B C 1
ATOM 7149 O O . GLY B 1 424 ? 57.135 5.584 89.517 1.00 17.08 433 GLY B O 1
ATOM 7150 N N . VAL B 1 425 ? 55.802 4.050 90.508 1.00 15.31 434 VAL B N 1
ATOM 7151 C CA . VAL B 1 425 ? 56.005 3.009 89.469 1.00 16.28 434 VAL B CA 1
ATOM 7152 C C . VAL B 1 425 ? 54.716 2.398 88.975 1.00 15.72 434 VAL B C 1
ATOM 7153 O O . VAL B 1 425 ? 53.926 1.825 89.762 1.00 16.45 434 VAL B O 1
ATOM 7157 N N A MET B 1 426 ? 54.476 2.509 87.671 0.70 18.94 435 MET B N 1
ATOM 7158 N N B MET B 1 426 ? 54.466 2.503 87.671 0.30 13.07 435 MET B N 1
ATOM 7159 C CA A MET B 1 426 ? 53.284 1.939 87.035 0.70 22.78 435 MET B CA 1
ATOM 7160 C CA B MET B 1 426 ? 53.279 1.890 87.090 0.30 11.91 435 MET B CA 1
ATOM 7161 C C A MET B 1 426 ? 53.565 0.490 86.590 0.70 19.53 435 MET B C 1
ATOM 7162 C C B MET B 1 426 ? 53.576 0.483 86.602 0.30 13.96 435 MET B C 1
ATOM 7163 O O A MET B 1 426 ? 54.440 0.292 85.774 0.70 17.42 435 MET B O 1
ATOM 7164 O O B MET B 1 426 ? 54.443 0.284 85.768 0.30 13.60 435 MET B O 1
ATOM 7173 N N . LEU B 1 427 ? 52.840 -0.448 87.165 1.00 17.76 436 LEU B N 1
ATOM 7174 C CA . LEU B 1 427 ? 52.918 -1.892 86.784 1.00 20.08 436 LEU B CA 1
ATOM 7175 C C . LEU B 1 427 ? 51.620 -2.338 86.159 1.00 20.15 436 LEU B C 1
ATOM 7176 O O . LEU B 1 427 ? 50.584 -1.755 86.380 1.00 18.33 436 LEU B O 1
ATOM 7181 N N . GLY B 1 428 ? 51.729 -3.439 85.386 1.00 21.33 437 GLY B N 1
ATOM 7182 C CA . GLY B 1 428 ? 50.589 -4.152 84.838 1.00 20.24 437 GLY B CA 1
ATOM 7183 C C . GLY B 1 428 ? 50.166 -5.382 85.614 1.00 17.87 437 GLY B C 1
ATOM 7184 O O . GLY B 1 428 ? 50.938 -5.965 86.346 1.00 21.25 437 GLY B O 1
ATOM 7185 N N . GLY B 1 429 ? 48.914 -5.733 85.472 1.00 19.54 438 GLY B N 1
ATOM 7186 C CA . GLY B 1 429 ? 48.396 -7.006 85.942 1.00 19.75 438 GLY B CA 1
ATOM 7187 C C . GLY B 1 429 ? 47.983 -7.815 84.738 1.00 20.11 438 GLY B C 1
ATOM 7188 O O . GLY B 1 429 ? 47.689 -7.253 83.683 1.00 18.80 438 GLY B O 1
ATOM 7189 N N . CYS B 1 430 ? 48.000 -9.133 84.886 1.00 19.59 439 CYS B N 1
ATOM 7190 C CA . CYS B 1 430 ? 47.430 -10.044 83.919 1.00 19.00 439 CYS B CA 1
ATOM 7191 C C . CYS B 1 430 ? 46.988 -11.308 84.665 1.00 20.86 439 CYS B C 1
ATOM 7192 O O . CYS B 1 430 ? 47.460 -11.586 85.793 1.00 19.90 439 CYS B O 1
ATOM 7195 N N . GLY B 1 431 ? 46.121 -12.101 84.042 1.00 23.92 440 GLY B N 1
ATOM 7196 C CA . GLY B 1 431 ? 45.441 -13.187 84.751 1.00 23.41 440 GLY B CA 1
ATOM 7197 C C . GLY B 1 431 ? 44.787 -12.681 86.049 1.00 24.53 440 GLY B C 1
ATOM 7198 O O . GLY B 1 431 ? 44.581 -11.485 86.277 1.00 26.68 440 GLY B O 1
ATOM 7199 N N . ASP B 1 432 ? 44.501 -13.599 86.969 1.00 27.36 441 ASP B N 1
ATOM 7200 C CA . ASP B 1 432 ? 43.797 -13.227 88.209 1.00 28.90 441 ASP B CA 1
ATOM 7201 C C . ASP B 1 432 ? 44.817 -12.843 89.268 1.00 29.64 441 ASP B C 1
ATOM 7202 O O . ASP B 1 432 ? 44.468 -12.138 90.196 1.00 32.45 441 ASP B O 1
ATOM 7207 N N . LYS B 1 433 ? 46.098 -13.199 89.093 1.00 24.67 442 LYS B N 1
ATOM 7208 C CA . LYS B 1 433 ? 47.041 -12.797 90.133 1.00 26.31 442 LYS B CA 1
ATOM 7209 C C . LYS B 1 433 ? 48.481 -12.602 89.766 1.00 24.31 442 LYS B C 1
ATOM 7210 O O . LYS B 1 433 ? 49.354 -12.655 90.632 1.00 24.19 442 LYS B O 1
ATOM 7216 N N . SER B 1 434 ? 48.758 -12.234 88.518 1.00 20.07 443 SER B N 1
ATOM 7217 C CA . SER B 1 434 ? 50.120 -11.967 88.104 1.00 20.15 443 SER B CA 1
ATOM 7218 C C . SER B 1 434 ? 50.327 -10.450 87.969 1.00 18.21 443 SER B C 1
ATOM 7219 O O . SER B 1 434 ? 49.343 -9.717 87.760 1.00 18.87 443 SER B O 1
ATOM 7222 N N . ILE B 1 435 ? 51.572 -10.036 88.153 1.00 18.22 444 ILE B N 1
ATOM 7223 C CA . ILE B 1 435 ? 52.087 -8.701 87.810 1.00 19.10 444 ILE B CA 1
ATOM 7224 C C . ILE B 1 435 ? 53.052 -8.844 86.654 1.00 19.95 444 ILE B C 1
ATOM 7225 O O . ILE B 1 435 ? 53.852 -9.803 86.621 1.00 20.88 444 ILE B O 1
ATOM 7230 N N . ARG B 1 436 ? 52.941 -7.921 85.679 1.00 16.76 445 ARG B N 1
ATOM 7231 C CA . ARG B 1 436 ? 53.727 -7.989 84.452 1.00 16.84 445 ARG B CA 1
ATOM 7232 C C . ARG B 1 436 ? 54.416 -6.703 84.203 1.00 17.40 445 ARG B C 1
ATOM 7233 O O . ARG B 1 436 ? 54.035 -5.643 84.754 1.00 17.89 445 ARG B O 1
ATOM 7241 N N . PHE B 1 437 ? 55.513 -6.810 83.435 1.00 16.34 446 PHE B N 1
ATOM 7242 C CA . PHE B 1 437 ? 56.318 -5.706 83.025 1.00 16.83 446 PHE B CA 1
ATOM 7243 C C . PHE B 1 437 ? 56.220 -5.579 81.509 1.00 17.23 446 PHE B C 1
ATOM 7244 O O . PHE B 1 437 ? 56.386 -6.590 80.814 1.00 15.41 446 PHE B O 1
ATOM 7252 N N . ARG B 1 438 ? 55.937 -4.356 81.033 1.00 16.78 447 ARG B N 1
ATOM 7253 C CA . ARG B 1 438 ? 56.097 -4.005 79.657 1.00 16.34 447 ARG B CA 1
ATOM 7254 C C . ARG B 1 438 ? 56.774 -2.644 79.516 1.00 16.63 447 ARG B C 1
ATOM 7255 O O . ARG B 1 438 ? 56.134 -1.601 79.162 1.00 17.72 447 ARG B O 1
ATOM 7263 N N . PRO B 1 439 ? 58.050 -2.603 79.771 1.00 15.18 448 PRO B N 1
ATOM 7264 C CA . PRO B 1 439 ? 58.775 -1.361 79.662 1.00 15.83 448 PRO B CA 1
ATOM 7265 C C . PRO B 1 439 ? 58.992 -0.920 78.224 1.00 15.63 448 PRO B C 1
ATOM 7266 O O . PRO B 1 439 ? 59.193 -1.780 77.319 1.00 16.22 448 PRO B O 1
ATOM 7270 N N . THR B 1 440 ? 59.045 0.363 78.001 0.70 12.94 449 THR B N 1
ATOM 7271 C CA A THR B 1 440 ? 59.336 0.814 76.677 0.70 15.24 449 THR B CA 1
ATOM 7272 C CA B THR B 1 440 ? 59.364 0.860 76.682 0.30 12.65 449 THR B CA 1
ATOM 7273 C C . THR B 1 440 ? 60.800 0.415 76.342 0.70 12.39 449 THR B C 1
ATOM 7274 O O . THR B 1 440 ? 61.560 -0.046 77.222 0.70 12.19 449 THR B O 1
ATOM 7281 N N . LEU B 1 441 ? 61.172 0.572 75.088 1.00 14.47 450 LEU B N 1
ATOM 7282 C CA . LEU B 1 441 ? 62.554 0.138 74.656 1.00 14.86 450 LEU B CA 1
ATOM 7283 C C . LEU B 1 441 ? 63.616 1.108 75.056 1.00 16.40 450 LEU B C 1
ATOM 7284 O O . LEU B 1 441 ? 64.839 0.875 74.798 1.00 17.94 450 LEU B O 1
ATOM 7289 N N . VAL B 1 442 ? 63.252 2.230 75.702 1.00 15.42 451 VAL B N 1
ATOM 7290 C CA . VAL B 1 442 ? 64.286 3.086 76.262 1.00 15.58 451 VAL B CA 1
ATOM 7291 C C . VAL B 1 442 ? 64.464 2.890 77.769 1.00 15.14 451 VAL B C 1
ATOM 7292 O O . VAL B 1 442 ? 65.119 3.762 78.424 1.00 16.65 451 VAL B O 1
ATOM 7296 N N . PHE B 1 443 ? 63.816 1.835 78.273 1.00 14.41 452 PHE B N 1
ATOM 7297 C CA . PHE B 1 443 ? 64.083 1.242 79.600 1.00 16.27 452 PHE B CA 1
ATOM 7298 C C . PHE B 1 443 ? 65.514 0.712 79.634 1.00 17.55 452 PHE B C 1
ATOM 7299 O O . PHE B 1 443 ? 65.845 -0.167 78.867 1.00 16.68 452 PHE B O 1
ATOM 7307 N N . ARG B 1 444 ? 66.325 1.220 80.565 1.00 17.00 453 ARG B N 1
ATOM 7308 C CA . ARG B 1 444 ? 67.748 0.801 80.751 1.00 19.06 453 ARG B CA 1
ATOM 7309 C C . ARG B 1 444 ? 68.006 0.103 82.128 1.00 19.01 453 ARG B C 1
ATOM 7310 O O . ARG B 1 444 ? 67.121 0.077 83.002 1.00 17.80 453 ARG B O 1
ATOM 7318 N N . ASP B 1 445 ? 69.201 -0.482 82.283 1.00 18.71 454 ASP B N 1
ATOM 7319 C CA . ASP B 1 445 ? 69.477 -1.085 83.557 1.00 22.43 454 ASP B CA 1
ATOM 7320 C C . ASP B 1 445 ? 69.248 -0.162 84.757 1.00 18.39 454 ASP B C 1
ATOM 7321 O O . ASP B 1 445 ? 68.734 -0.658 85.786 1.00 19.78 454 ASP B O 1
ATOM 7326 N N . HIS B 1 446 ? 69.576 1.119 84.644 1.00 19.35 455 HIS B N 1
ATOM 7327 C CA . HIS B 1 446 ? 69.322 2.006 85.798 1.00 20.40 455 HIS B CA 1
ATOM 7328 C C . HIS B 1 446 ? 67.868 2.134 86.143 1.00 19.65 455 HIS B C 1
ATOM 7329 O O . HIS B 1 446 ? 67.540 2.243 87.322 1.00 19.37 455 HIS B O 1
ATOM 7336 N N . HIS B 1 447 ? 66.970 2.060 85.150 1.00 18.51 456 HIS B N 1
ATOM 7337 C CA . HIS B 1 447 ? 65.537 2.024 85.463 1.00 18.43 456 HIS B CA 1
ATOM 7338 C C . HIS B 1 447 ? 65.129 0.772 86.164 1.00 16.91 456 HIS B C 1
ATOM 7339 O O . HIS B 1 447 ? 64.211 0.788 87.016 1.00 16.82 456 HIS B O 1
ATOM 7346 N N . ALA B 1 448 ? 65.728 -0.341 85.749 1.00 17.45 457 ALA B N 1
ATOM 7347 C CA . ALA B 1 448 ? 65.476 -1.624 86.392 1.00 17.03 457 ALA B CA 1
ATOM 7348 C C . ALA B 1 448 ? 65.879 -1.559 87.888 1.00 16.89 457 ALA B C 1
ATOM 7349 O O . ALA B 1 448 ? 65.126 -1.970 88.729 1.00 16.10 457 ALA B O 1
ATOM 7351 N N . HIS B 1 449 ? 67.069 -1.010 88.151 1.00 16.31 458 HIS B N 1
ATOM 7352 C CA . HIS B 1 449 ? 67.542 -0.901 89.544 1.00 18.91 458 HIS B CA 1
ATOM 7353 C C . HIS B 1 449 ? 66.666 0.067 90.337 1.00 17.38 458 HIS B C 1
ATOM 7354 O O . HIS B 1 449 ? 66.422 -0.159 91.513 1.00 16.81 458 HIS B O 1
ATOM 7361 N N . LEU B 1 450 ? 66.194 1.165 89.720 1.00 18.32 459 LEU B N 1
ATOM 7362 C CA . LEU B 1 450 ? 65.229 2.078 90.405 1.00 19.10 459 LEU B CA 1
ATOM 7363 C C . LEU B 1 450 ? 63.985 1.355 90.833 1.00 17.44 459 LEU B C 1
ATOM 7364 O O . LEU B 1 450 ? 63.604 1.367 92.002 1.00 18.27 459 LEU B O 1
ATOM 7369 N N . PHE B 1 451 ? 63.347 0.634 89.904 1.00 15.23 460 PHE B N 1
ATOM 7370 C CA . PHE B 1 451 ? 62.229 -0.159 90.267 1.00 16.77 460 PHE B CA 1
ATOM 7371 C C . PHE B 1 451 ? 62.520 -1.113 91.410 1.00 16.95 460 PHE B C 1
ATOM 7372 O O . PHE B 1 451 ? 61.724 -1.274 92.312 1.00 16.66 460 PHE B O 1
ATOM 7380 N N . LEU B 1 452 ? 63.588 -1.871 91.275 1.00 15.65 461 LEU B N 1
ATOM 7381 C CA . LEU B 1 452 ? 63.900 -2.952 92.191 1.00 17.32 461 LEU B CA 1
ATOM 7382 C C . LEU B 1 452 ? 64.049 -2.381 93.590 1.00 19.15 461 LEU B C 1
ATOM 7383 O O . LEU B 1 452 ? 63.564 -2.997 94.567 1.00 18.72 461 LEU B O 1
ATOM 7388 N N A ASN B 1 453 ? 64.694 -1.229 93.644 0.50 19.88 462 ASN B N 1
ATOM 7389 N N B ASN B 1 453 ? 64.659 -1.187 93.736 0.50 17.03 462 ASN B N 1
ATOM 7390 C CA A ASN B 1 453 ? 65.015 -0.638 94.903 0.50 20.76 462 ASN B CA 1
ATOM 7391 C CA B ASN B 1 453 ? 64.813 -0.577 95.102 0.50 15.78 462 ASN B CA 1
ATOM 7392 C C A ASN B 1 453 ? 63.685 -0.079 95.594 0.50 18.48 462 ASN B C 1
ATOM 7393 C C B ASN B 1 453 ? 63.507 -0.156 95.659 0.50 15.69 462 ASN B C 1
ATOM 7394 O O A ASN B 1 453 ? 63.511 -0.218 96.810 0.50 19.66 462 ASN B O 1
ATOM 7395 O O B ASN B 1 453 ? 63.201 -0.329 96.835 0.50 16.37 462 ASN B O 1
ATOM 7404 N N . ILE B 1 454 ? 62.742 0.520 94.847 1.00 17.37 463 ILE B N 1
ATOM 7405 C CA . ILE B 1 454 ? 61.398 0.954 95.362 1.00 16.63 463 ILE B CA 1
ATOM 7406 C C . ILE B 1 454 ? 60.532 -0.237 95.742 1.00 17.72 463 ILE B C 1
ATOM 7407 O O . ILE B 1 454 ? 59.862 -0.262 96.774 1.00 19.48 463 ILE B O 1
ATOM 7412 N N . PHE B 1 455 ? 60.534 -1.297 94.918 1.00 17.24 464 PHE B N 1
ATOM 7413 C CA . PHE B 1 455 ? 59.719 -2.450 95.210 1.00 16.67 464 PHE B CA 1
ATOM 7414 C C . PHE B 1 455 ? 60.261 -3.239 96.450 1.00 17.16 464 PHE B C 1
ATOM 7415 O O . PHE B 1 455 ? 59.507 -3.795 97.224 1.00 18.12 464 PHE B O 1
ATOM 7423 N N . SER B 1 456 ? 61.572 -3.249 96.619 1.00 18.52 465 SER B N 1
ATOM 7424 C CA . SER B 1 456 ? 62.204 -3.903 97.803 1.00 21.59 465 SER B CA 1
ATOM 7425 C C . SER B 1 456 ? 61.669 -3.268 99.075 1.00 20.79 465 SER B C 1
ATOM 7426 O O . SER B 1 456 ? 61.300 -3.976 100.023 1.00 20.93 465 SER B O 1
ATOM 7429 N N . ASP B 1 457 ? 61.572 -1.939 99.069 1.00 21.46 466 ASP B N 1
ATOM 7430 C CA . ASP B 1 457 ? 61.072 -1.186 100.210 1.00 22.31 466 ASP B CA 1
ATOM 7431 C C . ASP B 1 457 ? 59.616 -1.489 100.416 1.00 21.34 466 ASP B C 1
ATOM 7432 O O . ASP B 1 457 ? 59.208 -1.581 101.536 1.00 20.46 466 ASP B O 1
ATOM 7437 N N . ILE B 1 458 ? 58.803 -1.592 99.338 1.00 18.38 467 ILE B N 1
ATOM 7438 C CA . ILE B 1 458 ? 57.402 -1.936 99.426 1.00 17.68 467 ILE B CA 1
ATOM 7439 C C . ILE B 1 458 ? 57.229 -3.302 100.087 1.00 19.76 467 ILE B C 1
ATOM 7440 O O . ILE B 1 458 ? 56.412 -3.474 100.954 1.00 19.20 467 ILE B O 1
ATOM 7445 N N . LEU B 1 459 ? 57.992 -4.282 99.613 1.00 17.87 468 LEU B N 1
ATOM 7446 C CA . LEU B 1 459 ? 57.888 -5.628 100.157 1.00 19.22 468 LEU B CA 1
ATOM 7447 C C . LEU B 1 459 ? 58.247 -5.674 101.666 1.00 18.48 468 LEU B C 1
ATOM 7448 O O . LEU B 1 459 ? 57.537 -6.271 102.427 1.00 19.77 468 LEU B O 1
ATOM 7453 N N . ALA B 1 460 ? 59.261 -4.939 102.055 1.00 20.31 469 ALA B N 1
ATOM 7454 C CA . ALA B 1 460 ? 59.711 -4.928 103.444 1.00 20.41 469 ALA B CA 1
ATOM 7455 C C . ALA B 1 460 ? 58.635 -4.354 104.292 1.00 22.96 469 ALA B C 1
ATOM 7456 O O . ALA B 1 460 ? 58.521 -4.755 105.450 1.00 23.52 469 ALA B O 1
ATOM 7458 N N . ASP B 1 461 ? 57.834 -3.431 103.750 1.00 21.59 470 ASP B N 1
ATOM 7459 C CA . ASP B 1 461 ? 56.797 -2.781 104.522 1.00 19.63 470 ASP B CA 1
ATOM 7460 C C . ASP B 1 461 ? 55.451 -3.468 104.421 1.00 21.09 470 ASP B C 1
ATOM 7461 O O . ASP B 1 461 ? 54.519 -3.065 105.107 1.00 22.65 470 ASP B O 1
ATOM 7466 N N . PHE B 1 462 ? 55.311 -4.478 103.575 1.00 21.98 471 PHE B N 1
ATOM 7467 C CA . PHE B 1 462 ? 54.012 -5.095 103.286 1.00 27.30 471 PHE B CA 1
ATOM 7468 C C . PHE B 1 462 ? 53.834 -6.179 104.382 1.00 29.39 471 PHE B C 1
ATOM 7469 O O . PHE B 1 462 ? 54.810 -6.860 104.702 1.00 38.74 471 PHE B O 1
ATOM 7477 N N . LYS B 1 463 ? 52.635 -6.327 104.881 1.00 38.04 472 LYS B N 1
ATOM 7478 C CA . LYS B 1 463 ? 52.443 -6.704 106.343 1.00 49.61 472 LYS B CA 1
ATOM 7479 C C . LYS B 1 463 ? 53.214 -7.902 106.952 1.00 51.27 472 LYS B C 1
ATOM 7480 O O . LYS B 1 463 ? 53.594 -8.853 106.275 1.00 58.05 472 LYS B O 1
ATOM 7482 N N . PHE C 1 2 ? 53.600 46.460 72.509 1.00 47.35 11 PHE C N 1
ATOM 7483 C CA . PHE C 1 2 ? 53.211 47.836 72.978 1.00 49.96 11 PHE C CA 1
ATOM 7484 C C . PHE C 1 2 ? 51.686 48.028 73.189 1.00 49.76 11 PHE C C 1
ATOM 7485 O O . PHE C 1 2 ? 51.301 48.650 74.175 1.00 41.64 11 PHE C O 1
ATOM 7493 N N . ASP C 1 3 ? 50.820 47.538 72.288 1.00 36.78 12 ASP C N 1
ATOM 7494 C CA . ASP C 1 3 ? 49.345 47.796 72.413 1.00 34.12 12 ASP C CA 1
ATOM 7495 C C . ASP C 1 3 ? 48.550 46.777 71.559 1.00 39.08 12 ASP C C 1
ATOM 7496 O O . ASP C 1 3 ? 49.047 46.277 70.554 1.00 41.76 12 ASP C O 1
ATOM 7501 N N . TYR C 1 4 ? 47.338 46.427 71.977 1.00 36.02 13 TYR C N 1
ATOM 7502 C CA . TYR C 1 4 ? 46.469 45.633 71.102 1.00 29.45 13 TYR C CA 1
ATOM 7503 C C . TYR C 1 4 ? 45.719 46.585 70.202 1.00 34.28 13 TYR C C 1
ATOM 7504 O O . TYR C 1 4 ? 45.942 47.810 70.242 1.00 32.11 13 TYR C O 1
ATOM 7513 N N . ASP C 1 5 ? 44.886 46.043 69.323 1.00 33.85 14 ASP C N 1
ATOM 7514 C CA . ASP C 1 5 ? 44.188 46.904 68.395 1.00 37.70 14 ASP C CA 1
ATOM 7515 C C . ASP C 1 5 ? 42.773 47.223 68.861 1.00 31.05 14 ASP C C 1
ATOM 7516 O O . ASP C 1 5 ? 42.208 48.116 68.328 1.00 36.29 14 ASP C O 1
ATOM 7521 N N . GLY C 1 6 ? 42.200 46.489 69.812 1.00 30.95 15 GLY C N 1
ATOM 7522 C CA . GLY C 1 6 ? 40.854 46.793 70.268 1.00 27.20 15 GLY C CA 1
ATOM 7523 C C . GLY C 1 6 ? 40.517 45.788 71.281 1.00 27.52 15 GLY C C 1
ATOM 7524 O O . GLY C 1 6 ? 41.365 44.903 71.577 1.00 27.75 15 GLY C O 1
ATOM 7525 N N . PRO C 1 7 ? 39.322 45.882 71.843 1.00 22.48 16 PRO C N 1
ATOM 7526 C CA . PRO C 1 7 ? 38.858 45.013 72.865 1.00 27.33 16 PRO C CA 1
ATOM 7527 C C . PRO C 1 7 ? 38.449 43.667 72.328 1.00 25.18 16 PRO C C 1
ATOM 7528 O O . PRO C 1 7 ? 38.201 43.536 71.127 1.00 33.40 16 PRO C O 1
ATOM 7532 N N . LEU C 1 8 ? 38.273 42.733 73.225 1.00 27.43 17 LEU C N 1
ATOM 7533 C CA . LEU C 1 8 ? 37.819 41.422 72.835 1.00 30.59 17 LEU C CA 1
ATOM 7534 C C . LEU C 1 8 ? 37.164 40.755 73.986 1.00 31.36 17 LEU C C 1
ATOM 7535 O O . LEU C 1 8 ? 37.808 40.353 74.957 1.00 30.83 17 LEU C O 1
ATOM 7540 N N . MET C 1 9 ? 35.857 40.614 73.900 1.00 23.43 18 MET C N 1
ATOM 7541 C CA . MET C 1 9 ? 35.100 40.001 74.973 1.00 28.59 18 MET C CA 1
ATOM 7542 C C . MET C 1 9 ? 34.623 38.582 74.761 1.00 29.99 18 MET C C 1
ATOM 7543 O O . MET C 1 9 ? 34.028 38.220 73.737 1.00 31.70 18 MET C O 1
ATOM 7548 N N . LYS C 1 10 ? 34.784 37.777 75.789 1.00 30.24 19 LYS C N 1
ATOM 7549 C CA . LYS C 1 10 ? 34.294 36.433 75.781 1.00 29.00 19 LYS C CA 1
ATOM 7550 C C . LYS C 1 10 ? 33.170 36.203 76.721 1.00 30.43 19 LYS C C 1
ATOM 7551 O O . LYS C 1 10 ? 32.426 35.276 76.516 1.00 27.49 19 LYS C O 1
ATOM 7557 N N . THR C 1 11 ? 33.052 36.981 77.814 1.00 21.24 20 THR C N 1
ATOM 7558 C CA . THR C 1 11 ? 32.082 36.722 78.823 1.00 22.10 20 THR C CA 1
ATOM 7559 C C . THR C 1 11 ? 31.586 38.102 79.297 1.00 22.28 20 THR C C 1
ATOM 7560 O O . THR C 1 11 ? 32.167 39.095 78.938 1.00 25.31 20 THR C O 1
ATOM 7564 N N . GLU C 1 12 ? 30.531 38.054 80.072 1.00 26.71 21 GLU C N 1
ATOM 7565 C CA . GLU C 1 12 ? 30.103 39.104 80.986 1.00 29.84 21 GLU C CA 1
ATOM 7566 C C . GLU C 1 12 ? 31.260 39.296 82.026 1.00 30.05 21 GLU C C 1
ATOM 7567 O O . GLU C 1 12 ? 32.004 38.366 82.320 1.00 26.08 21 GLU C O 1
ATOM 7573 N N . VAL C 1 13 ? 31.385 40.504 82.571 1.00 25.11 22 VAL C N 1
ATOM 7574 C CA . VAL C 1 13 ? 32.421 40.817 83.549 1.00 23.05 22 VAL C CA 1
ATOM 7575 C C . VAL C 1 13 ? 31.769 41.231 84.884 1.00 22.73 22 VAL C C 1
ATOM 7576 O O . VAL C 1 13 ? 30.927 42.129 84.872 1.00 23.78 22 VAL C O 1
ATOM 7580 N N . PRO C 1 14 ? 32.065 40.586 86.013 1.00 22.20 23 PRO C N 1
ATOM 7581 C CA . PRO C 1 14 ? 33.083 39.556 86.091 1.00 23.41 23 PRO C CA 1
ATOM 7582 C C . PRO C 1 14 ? 32.599 38.194 85.531 1.00 23.70 23 PRO C C 1
ATOM 7583 O O . PRO C 1 14 ? 31.421 37.834 85.701 1.00 21.65 23 PRO C O 1
ATOM 7587 N N . GLY C 1 15 ? 33.512 37.533 84.828 1.00 24.18 24 GLY C N 1
ATOM 7588 C CA . GLY C 1 15 ? 33.321 36.161 84.360 1.00 25.71 24 GLY C CA 1
ATOM 7589 C C . GLY C 1 15 ? 33.435 35.082 85.429 1.00 25.99 24 GLY C C 1
ATOM 7590 O O . GLY C 1 15 ? 33.637 35.311 86.606 1.00 19.53 24 GLY C O 1
ATOM 7591 N N . PRO C 1 16 ? 33.196 33.834 85.040 1.00 21.20 25 PRO C N 1
ATOM 7592 C CA . PRO C 1 16 ? 33.113 32.804 86.026 1.00 21.96 25 PRO C CA 1
ATOM 7593 C C . PRO C 1 16 ? 34.469 32.648 86.777 1.00 19.53 25 PRO C C 1
ATOM 7594 O O . PRO C 1 16 ? 34.389 32.397 87.948 1.00 20.03 25 PRO C O 1
ATOM 7598 N N . ARG C 1 17 ? 35.594 32.710 86.075 1.00 21.28 26 ARG C N 1
ATOM 7599 C CA . ARG C 1 17 ? 36.951 32.590 86.722 1.00 20.24 26 ARG C CA 1
ATOM 7600 C C . ARG C 1 17 ? 37.121 33.727 87.746 1.00 19.93 26 ARG C C 1
ATOM 7601 O O . ARG C 1 17 ? 37.433 33.474 88.917 1.00 20.55 26 ARG C O 1
ATOM 7603 N N . SER C 1 18 ? 36.822 34.945 87.337 1.00 21.11 27 SER C N 1
ATOM 7604 C CA . SER C 1 18 ? 36.817 36.056 88.352 1.00 18.16 27 SER C CA 1
ATOM 7605 C C . SER C 1 18 ? 35.883 35.826 89.507 1.00 18.78 27 SER C C 1
ATOM 7606 O O . SER C 1 18 ? 36.247 36.036 90.657 1.00 17.61 27 SER C O 1
ATOM 7609 N N . ARG C 1 19 ? 34.630 35.388 89.274 1.00 20.26 28 ARG C N 1
ATOM 7610 C CA . ARG C 1 19 ? 33.730 35.174 90.396 1.00 21.09 28 ARG C CA 1
ATOM 7611 C C . ARG C 1 19 ? 34.216 34.141 91.380 1.00 20.14 28 ARG C C 1
ATOM 7612 O O . ARG C 1 19 ? 33.962 34.217 92.586 1.00 22.12 28 ARG C O 1
ATOM 7620 N N . GLU C 1 20 ? 34.853 33.069 90.848 1.00 20.64 29 GLU C N 1
ATOM 7621 C CA . GLU C 1 20 ? 35.455 32.031 91.646 1.00 23.03 29 GLU C CA 1
ATOM 7622 C C . GLU C 1 20 ? 36.553 32.605 92.586 1.00 19.02 29 GLU C C 1
ATOM 7623 O O . GLU C 1 20 ? 36.522 32.345 93.784 1.00 18.25 29 GLU C O 1
ATOM 7629 N N . LEU C 1 21 ? 37.400 33.428 91.995 1.00 20.24 30 LEU C N 1
ATOM 7630 C CA . LEU C 1 21 ? 38.533 34.057 92.772 1.00 19.11 30 LEU C CA 1
ATOM 7631 C C . LEU C 1 21 ? 37.999 35.067 93.784 1.00 19.11 30 LEU C C 1
ATOM 7632 O O . LEU C 1 21 ? 38.458 35.119 94.930 1.00 17.29 30 LEU C O 1
ATOM 7637 N N . MET C 1 22 ? 36.939 35.776 93.409 1.00 19.49 31 MET C N 1
ATOM 7638 C CA . MET C 1 22 ? 36.219 36.652 94.316 1.00 18.41 31 MET C CA 1
ATOM 7639 C C . MET C 1 22 ? 35.638 35.988 95.523 1.00 18.82 31 MET C C 1
ATOM 7640 O O . MET C 1 22 ? 35.750 36.476 96.636 1.00 16.68 31 MET C O 1
ATOM 7645 N N . LYS C 1 23 ? 35.043 34.785 95.319 1.00 19.44 32 LYS C N 1
ATOM 7646 C CA . LYS C 1 23 ? 34.566 33.980 96.380 1.00 19.01 32 LYS C CA 1
ATOM 7647 C C . LYS C 1 23 ? 35.690 33.581 97.323 1.00 16.80 32 LYS C C 1
ATOM 7648 O O . LYS C 1 23 ? 35.507 33.575 98.548 1.00 20.16 32 LYS C O 1
ATOM 7651 N N . GLN C 1 24 ? 36.799 33.146 96.735 1.00 18.96 33 GLN C N 1
ATOM 7652 C CA . GLN C 1 24 ? 37.946 32.728 97.562 1.00 19.22 33 GLN C CA 1
ATOM 7653 C C . GLN C 1 24 ? 38.507 33.908 98.381 1.00 17.52 33 GLN C C 1
ATOM 7654 O O . GLN C 1 24 ? 38.781 33.773 99.565 1.00 18.23 33 GLN C O 1
ATOM 7660 N N . LEU C 1 25 ? 38.571 35.031 97.750 1.00 17.55 34 LEU C N 1
ATOM 7661 C CA . LEU C 1 25 ? 39.123 36.244 98.451 1.00 18.16 34 LEU C CA 1
ATOM 7662 C C . LEU C 1 25 ? 38.195 36.778 99.512 1.00 17.71 34 LEU C C 1
ATOM 7663 O O . LEU C 1 25 ? 38.597 37.213 100.581 1.00 18.12 34 LEU C O 1
ATOM 7668 N N . ASN C 1 26 ? 36.897 36.617 99.291 1.00 16.93 35 ASN C N 1
ATOM 7669 C CA . ASN C 1 26 ? 35.931 37.006 100.279 1.00 17.32 35 ASN C CA 1
ATOM 7670 C C . ASN C 1 26 ? 35.951 36.279 101.577 1.00 16.26 35 ASN C C 1
ATOM 7671 O O . ASN C 1 26 ? 35.424 36.751 102.526 1.00 18.09 35 ASN C O 1
ATOM 7676 N N A ILE C 1 27 ? 36.588 35.094 101.666 0.70 17.85 36 ILE C N 1
ATOM 7677 N N B ILE C 1 27 ? 36.527 35.077 101.568 0.30 16.94 36 ILE C N 1
ATOM 7678 C CA A ILE C 1 27 ? 36.740 34.350 102.927 0.70 18.78 36 ILE C CA 1
ATOM 7679 C CA B ILE C 1 27 ? 36.739 34.348 102.774 0.30 16.74 36 ILE C CA 1
ATOM 7680 C C A ILE C 1 27 ? 37.569 35.130 103.989 0.70 18.18 36 ILE C C 1
ATOM 7681 C C B ILE C 1 27 ? 37.797 35.090 103.556 0.30 17.06 36 ILE C C 1
ATOM 7682 O O A ILE C 1 27 ? 37.236 35.153 105.144 0.70 18.10 36 ILE C O 1
ATOM 7683 O O B ILE C 1 27 ? 37.690 35.174 104.776 0.30 17.23 36 ILE C O 1
ATOM 7692 N N A ILE C 1 28 ? 38.575 35.905 103.547 0.70 19.21 37 ILE C N 1
ATOM 7693 N N B ILE C 1 28 ? 38.814 35.645 102.863 0.30 17.16 37 ILE C N 1
ATOM 7694 C CA A ILE C 1 28 ? 39.683 36.440 104.394 0.70 17.72 37 ILE C CA 1
ATOM 7695 C CA B ILE C 1 28 ? 39.864 36.361 103.632 0.30 15.40 37 ILE C CA 1
ATOM 7696 C C A ILE C 1 28 ? 39.519 37.971 104.434 0.70 16.68 37 ILE C C 1
ATOM 7697 C C B ILE C 1 28 ? 39.661 37.842 104.128 0.30 15.42 37 ILE C C 1
ATOM 7698 O O A ILE C 1 28 ? 40.108 38.608 105.272 0.70 15.67 37 ILE C O 1
ATOM 7699 O O B ILE C 1 28 ? 40.351 38.291 105.030 0.30 14.60 37 ILE C O 1
ATOM 7708 N N . GLN C 1 29 ? 38.702 38.556 103.547 1.00 14.89 38 GLN C N 1
ATOM 7709 C CA . GLN C 1 29 ? 38.504 40.002 103.668 1.00 15.47 38 GLN C CA 1
ATOM 7710 C C . GLN C 1 29 ? 37.219 40.325 102.879 1.00 16.30 38 GLN C C 1
ATOM 7711 O O . GLN C 1 29 ? 36.781 39.575 102.012 1.00 17.17 38 GLN C O 1
ATOM 7717 N N . ASN C 1 30 ? 36.673 41.494 103.160 1.00 16.64 39 ASN C N 1
ATOM 7718 C CA . ASN C 1 30 ? 35.630 42.058 102.338 1.00 18.49 39 ASN C CA 1
ATOM 7719 C C . ASN C 1 30 ? 36.115 42.326 100.949 1.00 18.17 39 ASN C C 1
ATOM 7720 O O . ASN C 1 30 ? 36.995 43.186 100.719 1.00 19.28 39 ASN C O 1
ATOM 7725 N N . ALA C 1 31 ? 35.578 41.574 100.022 1.00 17.82 40 ALA C N 1
ATOM 7726 C CA . ALA C 1 31 ? 35.901 41.659 98.661 1.00 20.20 40 ALA C CA 1
ATOM 7727 C C . ALA C 1 31 ? 34.902 42.344 97.783 1.00 20.38 40 ALA C C 1
ATOM 7728 O O . ALA C 1 31 ? 35.031 42.290 96.538 1.00 19.82 40 ALA C O 1
ATOM 7730 N N . GLU C 1 32 ? 33.946 43.074 98.384 1.00 17.87 41 GLU C N 1
ATOM 7731 C CA . GLU C 1 32 ? 32.898 43.623 97.593 1.00 19.83 41 GLU C CA 1
ATOM 7732 C C . GLU C 1 32 ? 33.340 44.725 96.613 1.00 18.78 41 GLU C C 1
ATOM 7733 O O . GLU C 1 32 ? 32.671 44.966 95.614 1.00 19.44 41 GLU C O 1
ATOM 7739 N N . ALA C 1 33 ? 34.455 45.441 96.853 1.00 17.20 42 ALA C N 1
ATOM 7740 C CA . ALA C 1 33 ? 34.954 46.425 95.869 1.00 16.80 42 ALA C CA 1
ATOM 7741 C C . ALA C 1 33 ? 35.535 45.834 94.565 1.00 15.65 42 ALA C C 1
ATOM 7742 O O . ALA C 1 33 ? 35.738 46.526 93.598 1.00 15.95 42 ALA C O 1
ATOM 7744 N N . VAL C 1 34 ? 35.865 44.538 94.615 1.00 15.86 43 VAL C N 1
ATOM 7745 C CA . VAL C 1 34 ? 36.597 43.980 93.500 1.00 15.38 43 VAL C CA 1
ATOM 7746 C C . VAL C 1 34 ? 35.786 44.037 92.238 1.00 15.52 43 VAL C C 1
ATOM 7747 O O . VAL C 1 34 ? 34.586 43.598 92.256 1.00 18.73 43 VAL C O 1
ATOM 7751 N N . HIS C 1 35 ? 36.401 44.541 91.182 1.00 15.38 44 HIS C N 1
ATOM 7752 C CA . HIS C 1 35 ? 35.788 44.631 89.874 1.00 15.53 44 HIS C CA 1
ATOM 7753 C C . HIS C 1 35 ? 35.856 43.252 89.251 1.00 17.63 44 HIS C C 1
ATOM 7754 O O . HIS C 1 35 ? 34.823 42.649 88.823 1.00 17.12 44 HIS C O 1
ATOM 7761 N N . PHE C 1 36 ? 37.077 42.745 89.167 1.00 17.03 45 PHE C N 1
ATOM 7762 C CA . PHE C 1 36 ? 37.371 41.444 88.538 1.00 15.55 45 PHE C CA 1
ATOM 7763 C C . PHE C 1 36 ? 38.847 41.154 88.784 1.00 15.88 45 PHE C C 1
ATOM 7764 O O . PHE C 1 36 ? 39.570 42.016 89.270 1.00 16.61 45 PHE C O 1
ATOM 7772 N N . PHE C 1 37 ? 39.269 39.925 88.478 1.00 14.82 46 PHE C N 1
ATOM 7773 C CA . PHE C 1 37 ? 40.696 39.525 88.621 1.00 15.08 46 PHE C CA 1
ATOM 7774 C C . PHE C 1 37 ? 41.361 39.627 87.270 1.00 17.59 46 PHE C C 1
ATOM 7775 O O . PHE C 1 37 ? 40.746 39.361 86.226 1.00 15.77 46 PHE C O 1
ATOM 7783 N N . CYS C 1 38 ? 42.663 39.915 87.278 1.00 16.60 47 CYS C N 1
ATOM 7784 C CA . CYS C 1 38 ? 43.357 40.307 86.134 1.00 15.30 47 CYS C CA 1
ATOM 7785 C C . CYS C 1 38 ? 44.581 39.411 85.774 1.00 17.06 47 CYS C C 1
ATOM 7786 O O . CYS C 1 38 ? 45.291 38.927 86.628 1.00 18.68 47 CYS C O 1
ATOM 7789 N N . ASN C 1 39 ? 44.836 39.332 84.475 1.00 17.89 48 ASN C N 1
ATOM 7790 C CA . ASN C 1 39 ? 46.019 38.689 83.918 1.00 16.80 48 ASN C CA 1
ATOM 7791 C C . ASN C 1 39 ? 46.928 39.769 83.405 1.00 15.10 48 ASN C C 1
ATOM 7792 O O . ASN C 1 39 ? 46.908 40.253 82.239 1.00 17.21 48 ASN C O 1
ATOM 7797 N N . TYR C 1 40 ? 47.731 40.310 84.319 1.00 16.58 49 TYR C N 1
ATOM 7798 C CA . TYR C 1 40 ? 48.587 41.427 83.934 1.00 14.91 49 TYR C CA 1
ATOM 7799 C C . TYR C 1 40 ? 49.698 41.026 82.956 1.00 16.40 49 TYR C C 1
ATOM 7800 O O . TYR C 1 40 ? 50.156 41.823 82.193 1.00 16.02 49 TYR C O 1
ATOM 7809 N N . GLU C 1 41 ? 50.101 39.758 83.039 1.00 17.73 50 GLU C N 1
ATOM 7810 C CA . GLU C 1 41 ? 51.107 39.259 82.133 1.00 19.14 50 GLU C CA 1
ATOM 7811 C C . GLU C 1 41 ? 50.706 39.398 80.675 1.00 20.09 50 GLU C C 1
ATOM 7812 O O . GLU C 1 41 ? 51.550 39.722 79.880 1.00 17.90 50 GLU C O 1
ATOM 7818 N N . GLU C 1 42 ? 49.392 39.344 80.373 1.00 20.88 51 GLU C N 1
ATOM 7819 C CA . GLU C 1 42 ? 48.893 39.469 79.012 1.00 21.44 51 GLU C CA 1
ATOM 7820 C C . GLU C 1 42 ? 48.387 40.881 78.679 1.00 21.60 51 GLU C C 1
ATOM 7821 O O . GLU C 1 42 ? 48.074 41.219 77.525 1.00 21.37 51 GLU C O 1
ATOM 7827 N N . SER C 1 43 ? 48.361 41.760 79.689 1.00 20.45 52 SER C N 1
ATOM 7828 C CA . SER C 1 43 ? 47.959 43.119 79.475 1.00 18.72 52 SER C CA 1
ATOM 7829 C C . SER C 1 43 ? 49.058 43.914 78.817 1.00 18.26 52 SER C C 1
ATOM 7830 O O . SER C 1 43 ? 50.317 43.688 79.066 1.00 18.00 52 SER C O 1
ATOM 7833 N N A ARG C 1 44 ? 48.673 44.840 77.955 0.50 17.35 53 ARG C N 1
ATOM 7834 N N B ARG C 1 44 ? 48.657 44.854 77.975 0.50 17.04 53 ARG C N 1
ATOM 7835 C CA A ARG C 1 44 ? 49.605 45.615 77.183 0.50 18.86 53 ARG C CA 1
ATOM 7836 C CA B ARG C 1 44 ? 49.566 45.616 77.170 0.50 18.18 53 ARG C CA 1
ATOM 7837 C C A ARG C 1 44 ? 48.986 46.962 76.833 0.50 18.02 53 ARG C C 1
ATOM 7838 C C B ARG C 1 44 ? 48.974 46.977 76.826 0.50 17.74 53 ARG C C 1
ATOM 7839 O O A ARG C 1 44 ? 47.788 47.052 76.500 0.50 18.45 53 ARG C O 1
ATOM 7840 O O B ARG C 1 44 ? 47.793 47.094 76.454 0.50 18.25 53 ARG C O 1
ATOM 7855 N N . GLY C 1 45 ? 49.808 47.995 76.934 1.00 16.53 54 GLY C N 1
ATOM 7856 C CA . GLY C 1 45 ? 49.484 49.328 76.515 1.00 15.35 54 GLY C CA 1
ATOM 7857 C C . GLY C 1 45 ? 48.242 49.801 77.285 1.00 16.65 54 GLY C C 1
ATOM 7858 O O . GLY C 1 45 ? 48.176 49.725 78.563 1.00 16.53 54 GLY C O 1
ATOM 7859 N N . ASN C 1 46 ? 47.209 50.093 76.473 1.00 18.03 55 ASN C N 1
ATOM 7860 C CA . ASN C 1 46 ? 45.896 50.540 76.989 1.00 16.88 55 ASN C CA 1
ATOM 7861 C C . ASN C 1 46 ? 44.906 49.490 77.380 1.00 18.22 55 ASN C C 1
ATOM 7862 O O . ASN C 1 46 ? 43.775 49.791 77.798 1.00 18.43 55 ASN C O 1
ATOM 7867 N N . TYR C 1 47 ? 45.262 48.220 77.258 1.00 16.11 56 TYR C N 1
ATOM 7868 C CA . TYR C 1 47 ? 44.362 47.100 77.452 1.00 17.82 56 TYR C CA 1
ATOM 7869 C C . TYR C 1 47 ? 44.683 46.226 78.640 1.00 16.67 56 TYR C C 1
ATOM 7870 O O . TYR C 1 47 ? 45.823 45.735 78.784 1.00 17.82 56 TYR C O 1
ATOM 7879 N N . LEU C 1 48 ? 43.688 46.043 79.439 1.00 16.09 57 LEU C N 1
ATOM 7880 C CA . LEU C 1 48 ? 43.690 45.151 80.597 1.00 16.16 57 LEU C CA 1
ATOM 7881 C C . LEU C 1 48 ? 42.976 43.865 80.271 1.00 20.35 57 LEU C C 1
ATOM 7882 O O . LEU C 1 48 ? 41.784 43.867 79.819 1.00 19.89 57 LEU C O 1
ATOM 7887 N N . VAL C 1 49 ? 43.649 42.732 80.492 1.00 20.93 58 VAL C N 1
ATOM 7888 C CA . VAL C 1 49 ? 43.058 41.412 80.242 1.00 19.57 58 VAL C CA 1
ATOM 7889 C C . VAL C 1 49 ? 42.686 40.757 81.558 1.00 21.87 58 VAL C C 1
ATOM 7890 O O . VAL C 1 49 ? 43.476 40.765 82.537 1.00 19.93 58 VAL C O 1
ATOM 7894 N N . ASP C 1 50 ? 41.480 40.227 81.639 1.00 16.94 59 ASP C N 1
ATOM 7895 C CA . ASP C 1 50 ? 41.027 39.537 82.817 1.00 18.77 59 ASP C CA 1
ATOM 7896 C C . ASP C 1 50 ? 41.288 38.051 82.802 1.00 17.37 59 ASP C C 1
ATOM 7897 O O . ASP C 1 50 ? 41.765 37.566 81.792 1.00 21.64 59 ASP C O 1
ATOM 7902 N N . VAL C 1 51 ? 41.016 37.373 83.892 1.00 20.35 60 VAL C N 1
ATOM 7903 C CA . VAL C 1 51 ? 41.281 35.934 83.989 1.00 20.76 60 VAL C CA 1
ATOM 7904 C C . VAL C 1 51 ? 40.299 35.086 83.153 1.00 24.06 60 VAL C C 1
ATOM 7905 O O . VAL C 1 51 ? 40.424 33.864 83.076 1.00 22.20 60 VAL C O 1
ATOM 7909 N N . ASP C 1 52 ? 39.246 35.726 82.664 1.00 22.90 61 ASP C N 1
ATOM 7910 C CA . ASP C 1 52 ? 38.307 35.012 81.780 1.00 24.70 61 ASP C CA 1
ATOM 7911 C C . ASP C 1 52 ? 38.618 35.235 80.330 1.00 21.70 61 ASP C C 1
ATOM 7912 O O . ASP C 1 52 ? 37.832 34.829 79.455 1.00 24.36 61 ASP C O 1
ATOM 7917 N N . GLY C 1 53 ? 39.732 35.886 80.012 1.00 22.32 62 GLY C N 1
ATOM 7918 C CA . GLY C 1 53 ? 40.199 36.173 78.713 1.00 21.09 62 GLY C CA 1
ATOM 7919 C C . GLY C 1 53 ? 39.589 37.403 78.039 1.00 22.92 62 GLY C C 1
ATOM 7920 O O . GLY C 1 53 ? 39.828 37.645 76.902 1.00 26.70 62 GLY C O 1
ATOM 7921 N N . ASN C 1 54 ? 38.828 38.209 78.792 1.00 21.38 63 ASN C N 1
ATOM 7922 C CA . ASN C 1 54 ? 38.281 39.429 78.285 1.00 20.56 63 ASN C CA 1
ATOM 7923 C C . ASN C 1 54 ? 39.407 40.422 78.214 1.00 24.89 63 ASN C C 1
ATOM 7924 O O . ASN C 1 54 ? 40.235 40.515 79.125 1.00 24.14 63 ASN C O 1
ATOM 7929 N N . ARG C 1 55 ? 39.406 41.194 77.172 1.00 20.26 64 ARG C N 1
ATOM 7930 C CA . ARG C 1 55 ? 40.359 42.253 76.911 1.00 22.10 64 ARG C CA 1
ATOM 7931 C C . ARG C 1 55 ? 39.657 43.575 76.751 1.00 22.90 64 ARG C C 1
ATOM 7932 O O . ARG C 1 55 ? 39.012 43.801 75.731 1.00 23.16 64 ARG C O 1
ATOM 7940 N N . MET C 1 56 ? 39.831 44.509 77.733 1.00 20.33 65 MET C N 1
ATOM 7941 C CA . MET C 1 56 ? 39.152 45.820 77.720 1.00 20.45 65 MET C CA 1
ATOM 7942 C C . MET C 1 56 ? 40.069 47.039 77.522 1.00 22.92 65 MET C C 1
ATOM 7943 O O . MET C 1 56 ? 41.215 47.102 78.034 1.00 19.16 65 MET C O 1
ATOM 7948 N N . LEU C 1 57 ? 39.612 47.999 76.740 1.00 18.76 66 LEU C N 1
ATOM 7949 C CA . LEU C 1 57 ? 40.245 49.307 76.700 1.00 17.99 66 LEU C CA 1
ATOM 7950 C C . LEU C 1 57 ? 40.104 49.958 78.115 1.00 18.82 66 LEU C C 1
ATOM 7951 O O . LEU C 1 57 ? 38.984 50.128 78.636 1.00 17.17 66 LEU C O 1
ATOM 7956 N N . ASP C 1 58 ? 41.247 50.250 78.754 1.00 16.50 67 ASP C N 1
ATOM 7957 C CA . ASP C 1 58 ? 41.221 50.622 80.156 1.00 14.77 67 ASP C CA 1
ATOM 7958 C C . ASP C 1 58 ? 41.377 52.103 80.275 1.00 14.96 67 ASP C C 1
ATOM 7959 O O . ASP C 1 58 ? 42.468 52.670 80.092 1.00 17.28 67 ASP C O 1
ATOM 7964 N N . LEU C 1 59 ? 40.236 52.776 80.568 1.00 14.67 68 LEU C N 1
ATOM 7965 C CA . LEU C 1 59 ? 40.301 54.230 80.665 1.00 15.11 68 LEU C CA 1
ATOM 7966 C C . LEU C 1 59 ? 40.237 54.657 82.116 1.00 15.00 68 LEU C C 1
ATOM 7967 O O . LEU C 1 59 ? 39.831 55.814 82.408 1.00 15.32 68 LEU C O 1
ATOM 7972 N N . TYR C 1 60 ? 40.549 53.728 83.034 1.00 13.94 69 TYR C N 1
ATOM 7973 C CA . TYR C 1 60 ? 40.604 54.060 84.485 1.00 14.78 69 TYR C CA 1
ATOM 7974 C C . TYR C 1 60 ? 42.008 53.945 85.103 1.00 14.54 69 TYR C C 1
ATOM 7975 O O . TYR C 1 60 ? 42.306 54.552 86.119 1.00 14.08 69 TYR C O 1
ATOM 7984 N N . SER C 1 61 ? 42.824 53.054 84.531 1.00 14.89 70 SER C N 1
ATOM 7985 C CA . SER C 1 61 ? 44.235 52.936 84.789 1.00 14.74 70 SER C CA 1
ATOM 7986 C C . SER C 1 61 ? 44.648 52.754 86.210 1.00 12.86 70 SER C C 1
ATOM 7987 O O . SER C 1 61 ? 45.576 53.423 86.668 1.00 12.75 70 SER C O 1
ATOM 7990 N N . GLN C 1 62 ? 43.985 51.850 86.864 1.00 11.83 71 GLN C N 1
ATOM 7991 C CA . GLN C 1 62 ? 44.251 51.541 88.273 1.00 13.44 71 GLN C CA 1
ATOM 7992 C C . GLN C 1 62 ? 44.100 52.790 89.138 1.00 13.90 71 GLN C C 1
ATOM 7993 O O . GLN C 1 62 ? 44.902 53.116 89.993 1.00 12.20 71 GLN C O 1
ATOM 7999 N N . ILE C 1 63 ? 42.970 53.430 88.955 1.00 12.50 72 ILE C N 1
ATOM 8000 C CA . ILE C 1 63 ? 42.655 54.703 89.656 1.00 14.12 72 ILE C CA 1
ATOM 8001 C C . ILE C 1 63 ? 43.728 55.751 89.311 1.00 14.03 72 ILE C C 1
ATOM 8002 O O . ILE C 1 63 ? 44.333 56.378 90.236 1.00 14.44 72 ILE C O 1
ATOM 8007 N N . SER C 1 64 ? 44.050 55.905 88.015 1.00 12.81 73 SER C N 1
ATOM 8008 C CA . SER C 1 64 ? 44.922 56.963 87.543 1.00 15.39 73 SER C CA 1
ATOM 8009 C C . SER C 1 64 ? 46.383 56.800 88.073 1.00 14.57 73 SER C C 1
ATOM 8010 O O . SER C 1 64 ? 47.065 57.789 88.350 1.00 14.75 73 SER C O 1
ATOM 8013 N N . SER C 1 65 ? 46.831 55.544 88.172 1.00 13.46 74 SER C N 1
ATOM 8014 C CA . SER C 1 65 ? 48.149 55.258 88.700 1.00 12.44 74 SER C CA 1
ATOM 8015 C C . SER C 1 65 ? 49.110 54.560 87.775 1.00 15.13 74 SER C C 1
ATOM 8016 O O . SER C 1 65 ? 50.274 54.389 88.133 1.00 15.39 74 SER C O 1
ATOM 8019 N N . ILE C 1 66 ? 48.653 54.080 86.628 1.00 15.76 75 ILE C N 1
ATOM 8020 C CA . ILE C 1 66 ? 49.559 53.464 85.610 1.00 14.79 75 ILE C CA 1
ATOM 8021 C C . ILE C 1 66 ? 49.967 54.511 84.576 1.00 15.01 75 ILE C C 1
ATOM 8022 O O . ILE C 1 66 ? 49.134 55.053 83.851 1.00 16.73 75 ILE C O 1
ATOM 8027 N N . PRO C 1 67 ? 51.252 54.912 84.523 1.00 14.25 76 PRO C N 1
ATOM 8028 C CA . PRO C 1 67 ? 51.600 56.121 83.732 1.00 13.71 76 PRO C CA 1
ATOM 8029 C C . PRO C 1 67 ? 51.716 55.874 82.244 1.00 15.37 76 PRO C C 1
ATOM 8030 O O . PRO C 1 67 ? 51.221 56.682 81.488 1.00 16.82 76 PRO C O 1
ATOM 8034 N N . ILE C 1 68 ? 52.409 54.799 81.863 1.00 14.50 77 ILE C N 1
ATOM 8035 C CA . ILE C 1 68 ? 52.684 54.545 80.412 1.00 15.49 77 ILE C CA 1
ATOM 8036 C C . ILE C 1 68 ? 52.181 53.198 79.931 1.00 15.54 77 ILE C C 1
ATOM 8037 O O . ILE C 1 68 ? 52.803 52.504 79.047 1.00 17.33 77 ILE C O 1
ATOM 8042 N N . GLY C 1 69 ? 51.080 52.766 80.486 1.00 15.08 78 GLY C N 1
ATOM 8043 C CA . GLY C 1 69 ? 50.410 51.546 80.077 1.00 16.13 78 GLY C CA 1
ATOM 8044 C C . GLY C 1 69 ? 50.979 50.301 80.638 1.00 15.34 78 GLY C C 1
ATOM 8045 O O . GLY C 1 69 ? 51.987 50.361 81.371 1.00 15.63 78 GLY C O 1
ATOM 8046 N N . TYR C 1 70 ? 50.310 49.190 80.417 1.00 15.86 79 TYR C N 1
ATOM 8047 C CA . TYR C 1 70 ? 50.641 47.882 80.924 1.00 14.96 79 TYR C CA 1
ATOM 8048 C C . TYR C 1 70 ? 51.845 47.262 80.180 1.00 16.39 79 TYR C C 1
ATOM 8049 O O . TYR C 1 70 ? 51.966 47.399 78.952 1.00 17.10 79 TYR C O 1
ATOM 8058 N N . SER C 1 71 ? 52.670 46.589 80.949 1.00 15.33 80 SER C N 1
ATOM 8059 C CA . SER C 1 71 ? 53.781 45.789 80.407 1.00 17.15 80 SER C CA 1
ATOM 8060 C C . SER C 1 71 ? 54.613 46.586 79.463 1.00 16.95 80 SER C C 1
ATOM 8061 O O . SER C 1 71 ? 54.962 46.152 78.337 1.00 20.85 80 SER C O 1
ATOM 8064 N N . HIS C 1 72 ? 54.997 47.799 79.829 1.00 16.37 81 HIS C N 1
ATOM 8065 C CA . HIS C 1 72 ? 55.632 48.659 78.892 1.00 16.25 81 HIS C CA 1
ATOM 8066 C C . HIS C 1 72 ? 57.059 48.106 78.553 1.00 17.79 81 HIS C C 1
ATOM 8067 O O . HIS C 1 72 ? 57.804 47.784 79.478 1.00 20.70 81 HIS C O 1
ATOM 8074 N N . PRO C 1 73 ? 57.410 48.034 77.265 1.00 20.32 82 PRO C N 1
ATOM 8075 C CA . PRO C 1 73 ? 58.720 47.359 76.965 1.00 20.64 82 PRO C CA 1
ATOM 8076 C C . PRO C 1 73 ? 59.939 47.944 77.566 1.00 20.12 82 PRO C C 1
ATOM 8077 O O . PRO C 1 73 ? 60.867 47.194 77.772 1.00 21.85 82 PRO C O 1
ATOM 8081 N N . ALA C 1 74 ? 60.006 49.256 77.728 1.00 19.13 83 ALA C N 1
ATOM 8082 C CA . ALA C 1 74 ? 61.142 49.918 78.384 1.00 19.54 83 ALA C CA 1
ATOM 8083 C C . ALA C 1 74 ? 61.227 49.534 79.835 1.00 20.69 83 ALA C C 1
ATOM 8084 O O . ALA C 1 74 ? 62.343 49.465 80.410 1.00 20.89 83 ALA C O 1
ATOM 8086 N N . LEU C 1 75 ? 60.081 49.321 80.456 1.00 17.66 84 LEU C N 1
ATOM 8087 C CA . LEU C 1 75 ? 60.147 48.840 81.859 1.00 17.64 84 LEU C CA 1
ATOM 8088 C C . LEU C 1 75 ? 60.523 47.404 81.995 1.00 18.33 84 LEU C C 1
ATOM 8089 O O . LEU C 1 75 ? 61.261 47.001 82.919 1.00 17.12 84 LEU C O 1
ATOM 8094 N N . VAL C 1 76 ? 60.081 46.590 81.023 1.00 16.85 85 VAL C N 1
ATOM 8095 C CA . VAL C 1 76 ? 60.445 45.175 80.973 1.00 18.89 85 VAL C CA 1
ATOM 8096 C C . VAL C 1 76 ? 61.989 45.115 80.898 1.00 19.06 85 VAL C C 1
ATOM 8097 O O . VAL C 1 76 ? 62.625 44.308 81.615 1.00 18.15 85 VAL C O 1
ATOM 8101 N N . LYS C 1 77 ? 62.565 45.938 80.038 1.00 20.82 86 LYS C N 1
ATOM 8102 C CA . LYS C 1 77 ? 64.056 45.970 79.906 1.00 24.15 86 LYS C CA 1
ATOM 8103 C C . LYS C 1 77 ? 64.791 46.222 81.192 1.00 23.38 86 LYS C C 1
ATOM 8104 O O . LYS C 1 77 ? 65.697 45.477 81.523 1.00 20.20 86 LYS C O 1
ATOM 8110 N N . LEU C 1 78 ? 64.347 47.186 81.992 1.00 21.01 87 LEU C N 1
ATOM 8111 C CA . LEU C 1 78 ? 64.964 47.439 83.293 1.00 20.18 87 LEU C CA 1
ATOM 8112 C C . LEU C 1 78 ? 64.949 46.252 84.191 1.00 19.94 87 LEU C C 1
ATOM 8113 O O . LEU C 1 78 ? 65.957 45.959 84.848 1.00 22.09 87 LEU C O 1
ATOM 8118 N N . VAL C 1 79 ? 63.833 45.544 84.312 1.00 18.99 88 VAL C N 1
ATOM 8119 C CA . VAL C 1 79 ? 63.792 44.409 85.198 1.00 18.89 88 VAL C CA 1
ATOM 8120 C C . VAL C 1 79 ? 64.719 43.282 84.665 1.00 21.35 88 VAL C C 1
ATOM 8121 O O . VAL C 1 79 ? 65.214 42.481 85.418 1.00 23.46 88 VAL C O 1
ATOM 8125 N N . GLN C 1 80 ? 64.905 43.219 83.355 1.00 21.56 89 GLN C N 1
ATOM 8126 C CA . GLN C 1 80 ? 65.776 42.199 82.759 1.00 21.26 89 GLN C CA 1
ATOM 8127 C C . GLN C 1 80 ? 67.249 42.450 82.989 1.00 23.73 89 GLN C C 1
ATOM 8128 O O . GLN C 1 80 ? 68.002 41.500 82.862 1.00 25.03 89 GLN C O 1
ATOM 8134 N N . GLN C 1 81 ? 67.693 43.676 83.310 1.00 21.32 90 GLN C N 1
ATOM 8135 C CA . GLN C 1 81 ? 69.094 44.011 83.453 1.00 21.91 90 GLN C CA 1
ATOM 8136 C C . GLN C 1 81 ? 69.670 43.403 84.711 1.00 21.81 90 GLN C C 1
ATOM 8137 O O . GLN C 1 81 ? 69.228 43.668 85.821 1.00 19.79 90 GLN C O 1
ATOM 8143 N N . PRO C 1 82 ? 70.758 42.610 84.596 1.00 20.23 91 PRO C N 1
ATOM 8144 C CA . PRO C 1 82 ? 71.276 41.955 85.809 1.00 19.96 91 PRO C CA 1
ATOM 8145 C C . PRO C 1 82 ? 71.687 42.948 86.903 1.00 19.99 91 PRO C C 1
ATOM 8146 O O . PRO C 1 82 ? 71.645 42.568 88.083 1.00 20.37 91 PRO C O 1
ATOM 8150 N N . GLN C 1 83 ? 72.156 44.118 86.504 1.00 19.94 92 GLN C N 1
ATOM 8151 C CA . GLN C 1 83 ? 72.690 45.099 87.439 1.00 21.81 92 GLN C CA 1
ATOM 8152 C C . GLN C 1 83 ? 71.568 45.649 88.307 1.00 19.67 92 GLN C C 1
ATOM 8153 O O . GLN C 1 83 ? 71.862 46.287 89.300 1.00 18.55 92 GLN C O 1
ATOM 8159 N N . ASN C 1 84 ? 70.328 45.451 87.914 1.00 15.82 93 ASN C N 1
ATOM 8160 C CA . ASN C 1 84 ? 69.214 46.023 88.699 1.00 17.60 93 ASN C CA 1
ATOM 8161 C C . ASN C 1 84 ? 68.632 45.081 89.750 1.00 17.17 93 ASN C C 1
ATOM 8162 O O . ASN C 1 84 ? 67.734 45.464 90.525 1.00 19.02 93 ASN C O 1
ATOM 8167 N N . VAL C 1 85 ? 69.086 43.861 89.819 1.00 16.47 94 VAL C N 1
ATOM 8168 C CA . VAL C 1 85 ? 68.522 42.868 90.714 1.00 16.31 94 VAL C CA 1
ATOM 8169 C C . VAL C 1 85 ? 68.571 43.346 92.205 1.00 16.45 94 VAL C C 1
ATOM 8170 O O . VAL C 1 85 ? 67.575 43.210 92.977 1.00 15.77 94 VAL C O 1
ATOM 8174 N N . SER C 1 86 ? 69.720 43.853 92.638 1.00 14.14 95 SER C N 1
ATOM 8175 C CA . SER C 1 86 ? 69.865 44.287 94.011 1.00 14.51 95 SER C CA 1
ATOM 8176 C C . SER C 1 86 ? 68.801 45.322 94.394 1.00 14.25 95 SER C C 1
ATOM 8177 O O . SER C 1 86 ? 68.283 45.258 95.516 1.00 14.03 95 SER C O 1
ATOM 8180 N N . THR C 1 87 ? 68.483 46.213 93.482 1.00 15.43 96 THR C N 1
ATOM 8181 C CA . THR C 1 87 ? 67.514 47.283 93.730 1.00 15.28 96 THR C CA 1
ATOM 8182 C C . THR C 1 87 ? 66.145 46.670 94.096 1.00 17.38 96 THR C C 1
ATOM 8183 O O . THR C 1 87 ? 65.422 47.216 94.921 1.00 17.37 96 THR C O 1
ATOM 8187 N N . PHE C 1 88 ? 65.795 45.543 93.500 1.00 15.64 97 PHE C N 1
ATOM 8188 C CA . PHE C 1 88 ? 64.538 44.856 93.853 1.00 16.24 97 PHE C CA 1
ATOM 8189 C C . PHE C 1 88 ? 64.513 44.020 95.084 1.00 18.09 97 PHE C C 1
ATOM 8190 O O . PHE C 1 88 ? 63.417 43.742 95.612 1.00 17.85 97 PHE C O 1
ATOM 8198 N N . ILE C 1 89 ? 65.663 43.511 95.563 1.00 14.59 98 ILE C N 1
ATOM 8199 C CA . ILE C 1 89 ? 65.682 42.574 96.659 1.00 13.58 98 ILE C CA 1
ATOM 8200 C C . ILE C 1 89 ? 66.410 43.092 97.925 1.00 13.49 98 ILE C C 1
ATOM 8201 O O . ILE C 1 89 ? 66.417 42.337 98.924 1.00 15.63 98 ILE C O 1
ATOM 8206 N N . ASN C 1 90 ? 67.014 44.290 97.873 1.00 12.33 99 ASN C N 1
ATOM 8207 C CA . ASN C 1 90 ? 67.724 44.828 99.070 1.00 12.98 99 ASN C CA 1
ATOM 8208 C C . ASN C 1 90 ? 67.065 46.211 99.333 1.00 12.83 99 ASN C C 1
ATOM 8209 O O . ASN C 1 90 ? 67.488 47.200 98.848 1.00 15.82 99 ASN C O 1
ATOM 8214 N N . ARG C 1 91 ? 65.956 46.232 100.028 1.00 12.79 100 ARG C N 1
ATOM 8215 C CA . ARG C 1 91 ? 65.248 47.509 100.258 1.00 13.37 100 ARG C CA 1
ATOM 8216 C C . ARG C 1 91 ? 65.898 48.277 101.412 1.00 11.69 100 ARG C C 1
ATOM 8217 O O . ARG C 1 91 ? 65.937 47.737 102.501 1.00 11.33 100 ARG C O 1
ATOM 8225 N N . PRO C 1 92 ? 66.328 49.502 101.181 1.00 10.96 101 PRO C N 1
ATOM 8226 C CA . PRO C 1 92 ? 66.999 50.237 102.242 1.00 12.85 101 PRO C CA 1
ATOM 8227 C C . PRO C 1 92 ? 66.070 51.012 103.149 1.00 10.78 101 PRO C C 1
ATOM 8228 O O . PRO C 1 92 ? 65.003 51.381 102.695 1.00 10.66 101 PRO C O 1
ATOM 8232 N N . ALA C 1 93 ? 66.492 51.259 104.380 1.00 10.81 102 ALA C N 1
ATOM 8233 C CA . ALA C 1 93 ? 65.924 52.313 105.225 1.00 10.80 102 ALA C CA 1
ATOM 8234 C C . ALA C 1 93 ? 66.493 53.623 104.708 1.00 11.13 102 ALA C C 1
ATOM 8235 O O . ALA C 1 93 ? 67.597 54.012 105.060 1.00 12.57 102 ALA C O 1
ATOM 8237 N N . LEU C 1 94 ? 65.818 54.259 103.775 1.00 12.09 103 LEU C N 1
ATOM 8238 C CA . LEU C 1 94 ? 66.408 55.315 102.950 1.00 13.77 103 LEU C CA 1
ATOM 8239 C C . LEU C 1 94 ? 66.774 56.578 103.719 1.00 15.80 103 LEU C C 1
ATOM 8240 O O . LEU C 1 94 ? 67.574 57.372 103.208 1.00 18.39 103 LEU C O 1
ATOM 8245 N N . GLY C 1 95 ? 66.192 56.803 104.904 1.00 12.55 104 GLY C N 1
ATOM 8246 C CA . GLY C 1 95 ? 66.583 57.933 105.730 1.00 12.28 104 GLY C CA 1
ATOM 8247 C C . GLY C 1 95 ? 67.946 57.785 106.379 1.00 12.68 104 GLY C C 1
ATOM 8248 O O . GLY C 1 95 ? 68.503 58.792 106.809 1.00 12.83 104 GLY C O 1
ATOM 8249 N N . ILE C 1 96 ? 68.445 56.566 106.483 1.00 9.86 105 ILE C N 1
ATOM 8250 C CA . ILE C 1 96 ? 69.670 56.373 107.185 1.00 10.95 105 ILE C CA 1
ATOM 8251 C C . ILE C 1 96 ? 70.759 55.701 106.295 1.00 11.32 105 ILE C C 1
ATOM 8252 O O . ILE C 1 96 ? 71.963 55.932 106.534 1.00 11.63 105 ILE C O 1
ATOM 8257 N N . LEU C 1 97 ? 70.353 54.854 105.361 1.00 11.19 106 LEU C N 1
ATOM 8258 C CA . LEU C 1 97 ? 71.322 54.018 104.570 1.00 10.47 106 LEU C CA 1
ATOM 8259 C C . LEU C 1 97 ? 71.029 54.008 103.071 1.00 11.32 106 LEU C C 1
ATOM 8260 O O . LEU C 1 97 ? 70.728 52.953 102.471 1.00 12.63 106 LEU C O 1
ATOM 8265 N N . PRO C 1 98 ? 71.086 55.189 102.442 1.00 11.15 107 PRO C N 1
ATOM 8266 C CA . PRO C 1 98 ? 70.723 55.230 101.065 1.00 10.41 107 PRO C CA 1
ATOM 8267 C C . PRO C 1 98 ? 71.704 54.506 100.134 1.00 11.64 107 PRO C C 1
ATOM 8268 O O . PRO C 1 98 ? 72.922 54.427 100.426 1.00 12.25 107 PRO C O 1
ATOM 8272 N N . PRO C 1 99 ? 71.230 54.062 99.006 1.00 11.24 108 PRO C N 1
ATOM 8273 C CA . PRO C 1 99 ? 72.167 53.410 98.085 1.00 11.56 108 PRO C CA 1
ATOM 8274 C C . PRO C 1 99 ? 73.062 54.454 97.386 1.00 12.01 108 PRO C C 1
ATOM 8275 O O . PRO C 1 99 ? 72.732 55.638 97.290 1.00 11.37 108 PRO C O 1
ATOM 8279 N N . GLU C 1 100 ? 74.195 53.980 96.826 1.00 14.01 109 GLU C N 1
ATOM 8280 C CA . GLU C 1 100 ? 75.145 54.859 96.152 1.00 14.33 109 GLU C CA 1
ATOM 8281 C C . GLU C 1 100 ? 74.545 55.795 95.102 1.00 13.48 109 GLU C C 1
ATOM 8282 O O . GLU C 1 100 ? 74.890 56.981 95.068 1.00 16.94 109 GLU C O 1
ATOM 8288 N N . ASN C 1 101 ? 73.585 55.273 94.299 1.00 12.97 110 ASN C N 1
ATOM 8289 C CA . ASN C 1 101 ? 72.946 55.999 93.210 1.00 13.63 110 ASN C CA 1
ATOM 8290 C C . ASN C 1 101 ? 71.733 56.809 93.610 1.00 13.01 110 ASN C C 1
ATOM 8291 O O . ASN C 1 101 ? 71.037 57.282 92.756 1.00 13.41 110 ASN C O 1
ATOM 8296 N N . PHE C 1 102 ? 71.513 56.985 94.922 1.00 12.32 111 PHE C N 1
ATOM 8297 C CA . PHE C 1 102 ? 70.191 57.558 95.362 1.00 13.54 111 PHE C CA 1
ATOM 8298 C C . PHE C 1 102 ? 69.997 58.956 94.769 1.00 12.76 111 PHE C C 1
ATOM 8299 O O . PHE C 1 102 ? 68.936 59.269 94.242 1.00 12.61 111 PHE C O 1
ATOM 8307 N N . VAL C 1 103 ? 71.028 59.807 94.871 1.00 14.59 112 VAL C N 1
ATOM 8308 C CA . VAL C 1 103 ? 70.902 61.188 94.464 1.00 15.88 112 VAL C CA 1
ATOM 8309 C C . VAL C 1 103 ? 70.897 61.243 92.925 1.00 15.66 112 VAL C C 1
ATOM 8310 O O . VAL C 1 103 ? 70.077 61.913 92.341 1.00 16.43 112 VAL C O 1
ATOM 8314 N N . GLU C 1 104 ? 71.786 60.500 92.270 1.00 14.44 113 GLU C N 1
ATOM 8315 C CA . GLU C 1 104 ? 71.770 60.444 90.777 1.00 16.05 113 GLU C CA 1
ATOM 8316 C C . GLU C 1 104 ? 70.406 59.982 90.212 1.00 17.06 113 GLU C C 1
ATOM 8317 O O . GLU C 1 104 ? 69.872 60.606 89.246 1.00 18.27 113 GLU C O 1
ATOM 8323 N N . LYS C 1 105 ? 69.819 58.943 90.787 1.00 15.35 114 LYS C N 1
ATOM 8324 C CA . LYS C 1 105 ? 68.537 58.498 90.335 1.00 16.41 114 LYS C CA 1
ATOM 8325 C C . LYS C 1 105 ? 67.418 59.512 90.597 1.00 15.36 114 LYS C C 1
ATOM 8326 O O . LYS C 1 105 ? 66.515 59.611 89.772 1.00 16.43 114 LYS C O 1
ATOM 8332 N N . LEU C 1 106 ? 67.459 60.269 91.670 1.00 14.28 115 LEU C N 1
ATOM 8333 C CA . LEU C 1 106 ? 66.564 61.369 91.858 1.00 15.16 115 LEU C CA 1
ATOM 8334 C C . LEU C 1 106 ? 66.773 62.495 90.820 1.00 15.92 115 LEU C C 1
ATOM 8335 O O . LEU C 1 106 ? 65.790 63.046 90.317 1.00 15.99 115 LEU C O 1
ATOM 8340 N N . ARG C 1 107 ? 68.041 62.792 90.485 1.00 16.82 116 ARG C N 1
ATOM 8341 C CA . ARG C 1 107 ? 68.292 63.778 89.386 1.00 15.78 116 ARG C CA 1
ATOM 8342 C C . ARG C 1 107 ? 67.681 63.328 88.085 1.00 17.03 116 ARG C C 1
ATOM 8343 O O . ARG C 1 107 ? 67.182 64.165 87.328 1.00 18.83 116 ARG C O 1
ATOM 8351 N N . GLU C 1 108 ? 67.729 62.035 87.773 1.00 15.67 117 GLU C N 1
ATOM 8352 C CA . GLU C 1 108 ? 67.156 61.484 86.538 1.00 18.57 117 GLU C CA 1
ATOM 8353 C C . GLU C 1 108 ? 65.609 61.467 86.536 1.00 19.17 117 GLU C C 1
ATOM 8354 O O . GLU C 1 108 ? 64.966 61.321 85.508 1.00 21.67 117 GLU C O 1
ATOM 8360 N N . SER C 1 109 ? 65.039 61.537 87.733 1.00 19.53 118 SER C N 1
ATOM 8361 C CA . SER C 1 109 ? 63.600 61.328 87.889 1.00 16.21 118 SER C CA 1
ATOM 8362 C C . SER C 1 109 ? 62.945 62.594 88.468 1.00 15.82 118 SER C C 1
ATOM 8363 O O . SER C 1 109 ? 62.862 63.647 87.776 1.00 17.24 118 SER C O 1
ATOM 8366 N N . LEU C 1 110 ? 62.607 62.556 89.753 1.00 16.20 119 LEU C N 1
ATOM 8367 C CA . LEU C 1 110 ? 61.820 63.654 90.341 1.00 15.90 119 LEU C CA 1
ATOM 8368 C C . LEU C 1 110 ? 62.439 65.010 90.243 1.00 13.25 119 LEU C C 1
ATOM 8369 O O . LEU C 1 110 ? 61.740 65.955 90.016 1.00 14.50 119 LEU C O 1
ATOM 8374 N N . LEU C 1 111 ? 63.766 65.199 90.474 1.00 14.59 120 LEU C N 1
ATOM 8375 C CA . LEU C 1 111 ? 64.317 66.536 90.461 1.00 15.79 120 LEU C CA 1
ATOM 8376 C C . LEU C 1 111 ? 64.290 67.123 89.064 1.00 16.34 120 LEU C C 1
ATOM 8377 O O . LEU C 1 111 ? 64.302 68.369 88.908 1.00 17.74 120 LEU C O 1
ATOM 8382 N N . SER C 1 112 ? 64.190 66.270 88.044 1.00 16.51 121 SER C N 1
ATOM 8383 C CA . SER C 1 112 ? 64.080 66.801 86.657 1.00 18.36 121 SER C CA 1
ATOM 8384 C C . SER C 1 112 ? 62.722 67.407 86.338 1.00 21.18 121 SER C C 1
ATOM 8385 O O . SER C 1 112 ? 62.616 68.146 85.331 1.00 20.62 121 SER C O 1
ATOM 8388 N N . VAL C 1 113 ? 61.740 67.104 87.183 1.00 18.49 122 VAL C N 1
ATOM 8389 C CA . VAL C 1 113 ? 60.398 67.707 87.079 1.00 19.20 122 VAL C CA 1
ATOM 8390 C C . VAL C 1 113 ? 59.996 68.518 88.320 1.00 18.91 122 VAL C C 1
ATOM 8391 O O . VAL C 1 113 ? 58.811 68.702 88.609 1.00 18.52 122 VAL C O 1
ATOM 8395 N N . ALA C 1 114 ? 60.961 69.053 89.076 1.00 16.93 123 ALA C N 1
ATOM 8396 C CA . ALA C 1 114 ? 60.649 69.860 90.244 1.00 18.45 123 ALA C CA 1
ATOM 8397 C C . ALA C 1 114 ? 59.766 71.029 89.846 1.00 18.79 123 ALA C C 1
ATOM 8398 O O . ALA C 1 114 ? 60.084 71.694 88.856 1.00 17.18 123 ALA C O 1
ATOM 8400 N N . PRO C 1 115 ? 58.689 71.315 90.599 1.00 18.39 124 PRO C N 1
ATOM 8401 C CA . PRO C 1 115 ? 57.952 72.550 90.392 1.00 17.71 124 PRO C CA 1
ATOM 8402 C C . PRO C 1 115 ? 58.692 73.820 90.709 1.00 19.13 124 PRO C C 1
ATOM 8403 O O . PRO C 1 115 ? 59.706 73.836 91.472 1.00 15.94 124 PRO C O 1
ATOM 8407 N N . LYS C 1 116 ? 58.190 74.948 90.193 1.00 18.31 125 LYS C N 1
ATOM 8408 C CA . LYS C 1 116 ? 58.917 76.211 90.401 1.00 19.11 125 LYS C CA 1
ATOM 8409 C C . LYS C 1 116 ? 59.019 76.580 91.856 1.00 17.72 125 LYS C C 1
ATOM 8410 O O . LYS C 1 116 ? 58.040 76.551 92.636 1.00 17.94 125 LYS C O 1
ATOM 8416 N N . GLY C 1 117 ? 60.226 76.952 92.208 1.00 17.88 126 GLY C N 1
ATOM 8417 C CA . GLY C 1 117 ? 60.507 77.583 93.495 1.00 19.27 126 GLY C CA 1
ATOM 8418 C C . GLY C 1 117 ? 60.681 76.579 94.607 1.00 18.58 126 GLY C C 1
ATOM 8419 O O . GLY C 1 117 ? 60.834 76.978 95.719 1.00 20.46 126 GLY C O 1
ATOM 8420 N N . MET C 1 118 ? 60.592 75.299 94.297 1.00 16.87 127 MET C N 1
ATOM 8421 C CA . MET C 1 118 ? 60.716 74.251 95.341 1.00 18.63 127 MET C CA 1
ATOM 8422 C C . MET C 1 118 ? 61.986 73.457 95.206 1.00 19.00 127 MET C C 1
ATOM 8423 O O . MET C 1 118 ? 62.016 72.505 94.436 1.00 24.40 127 MET C O 1
ATOM 8428 N N . SER C 1 119 ? 63.009 73.795 95.988 1.00 18.41 128 SER C N 1
ATOM 8429 C CA . SER C 1 119 ? 64.328 73.140 95.902 1.00 19.58 128 SER C CA 1
ATOM 8430 C C . SER C 1 119 ? 64.424 71.805 96.656 1.00 21.00 128 SER C C 1
ATOM 8431 O O . SER C 1 119 ? 65.338 71.025 96.444 1.00 19.72 128 SER C O 1
ATOM 8434 N N . GLN C 1 120 ? 63.448 71.567 97.523 1.00 15.64 129 GLN C N 1
ATOM 8435 C CA . GLN C 1 120 ? 63.587 70.475 98.492 1.00 14.41 129 GLN C CA 1
ATOM 8436 C C . GLN C 1 120 ? 62.651 69.346 98.073 1.00 12.93 129 GLN C C 1
ATOM 8437 O O . GLN C 1 120 ? 61.613 69.563 97.435 1.00 13.79 129 GLN C O 1
ATOM 8443 N N . LEU C 1 121 ? 63.057 68.122 98.419 1.00 12.16 130 LEU C N 1
ATOM 8444 C CA . LEU C 1 121 ? 62.326 66.945 98.085 1.00 13.54 130 LEU C CA 1
ATOM 8445 C C . LEU C 1 121 ? 62.476 65.915 99.189 1.00 14.03 130 LEU C C 1
ATOM 8446 O O . LEU C 1 121 ? 63.625 65.520 99.517 1.00 13.89 130 LEU C O 1
ATOM 8451 N N . ILE C 1 122 ? 61.320 65.386 99.660 1.00 12.19 131 ILE C N 1
ATOM 8452 C CA . ILE C 1 122 ? 61.347 64.190 100.554 1.00 13.19 131 ILE C CA 1
ATOM 8453 C C . ILE C 1 122 ? 60.468 63.114 99.905 1.00 12.44 131 ILE C C 1
ATOM 8454 O O . ILE C 1 122 ? 59.487 63.447 99.287 1.00 12.49 131 ILE C O 1
ATOM 8459 N N . THR C 1 123 ? 60.953 61.904 99.851 1.00 11.04 132 THR C N 1
ATOM 8460 C CA . THR C 1 123 ? 60.194 60.816 99.245 1.00 11.80 132 THR C CA 1
ATOM 8461 C C . THR C 1 123 ? 59.378 60.035 100.308 1.00 11.18 132 THR C C 1
ATOM 8462 O O . THR C 1 123 ? 59.735 59.966 101.466 1.00 10.96 132 THR C O 1
ATOM 8466 N N . MET C 1 124 ? 58.260 59.438 99.850 1.00 9.92 133 MET C N 1
ATOM 8467 C CA . MET C 1 124 ? 57.337 58.678 100.640 1.00 9.71 133 MET C CA 1
ATOM 8468 C C . MET C 1 124 ? 56.728 57.593 99.789 1.00 9.31 133 MET C C 1
ATOM 8469 O O . MET C 1 124 ? 56.709 57.711 98.517 1.00 10.52 133 MET C O 1
ATOM 8474 N N . ALA C 1 125 ? 56.147 56.551 100.399 1.00 10.00 134 ALA C N 1
ATOM 8475 C CA . ALA C 1 125 ? 55.690 55.451 99.580 1.00 9.92 134 ALA C CA 1
ATOM 8476 C C . ALA C 1 125 ? 54.284 55.575 99.036 1.00 10.42 134 ALA C C 1
ATOM 8477 O O . ALA C 1 125 ? 53.954 54.791 98.149 1.00 11.04 134 ALA C O 1
ATOM 8479 N N . CYS C 1 126 ? 53.448 56.505 99.497 1.00 9.25 135 CYS C N 1
ATOM 8480 C CA . CYS C 1 126 ? 52.105 56.615 98.911 1.00 9.28 135 CYS C CA 1
ATOM 8481 C C . CYS C 1 126 ? 51.563 58.033 99.096 1.00 9.92 135 CYS C C 1
ATOM 8482 O O . CYS C 1 126 ? 52.245 58.924 99.654 1.00 10.00 135 CYS C O 1
ATOM 8485 N N . GLY C 1 127 ? 50.379 58.260 98.609 1.00 8.67 136 GLY C N 1
ATOM 8486 C CA . GLY C 1 127 ? 49.872 59.641 98.661 1.00 9.68 136 GLY C CA 1
ATOM 8487 C C . GLY C 1 127 ? 49.529 60.107 100.053 1.00 9.60 136 GLY C C 1
ATOM 8488 O O . GLY C 1 127 ? 49.609 61.305 100.402 1.00 9.81 136 GLY C O 1
ATOM 8489 N N A SER C 1 128 ? 48.984 59.178 100.844 0.70 9.07 137 SER C N 1
ATOM 8490 N N B SER C 1 128 ? 49.068 59.165 100.871 0.30 10.22 137 SER C N 1
ATOM 8491 C CA A SER C 1 128 ? 48.590 59.456 102.235 0.70 8.23 137 SER C CA 1
ATOM 8492 C CA B SER C 1 128 ? 48.612 59.497 102.209 0.30 10.38 137 SER C CA 1
ATOM 8493 C C A SER C 1 128 ? 49.762 59.849 103.105 0.70 9.12 137 SER C C 1
ATOM 8494 C C B SER C 1 128 ? 49.777 59.857 103.107 0.30 10.07 137 SER C C 1
ATOM 8495 O O A SER C 1 128 ? 49.696 60.869 103.811 0.70 9.12 137 SER C O 1
ATOM 8496 O O B SER C 1 128 ? 49.716 60.866 103.819 0.30 10.02 137 SER C O 1
ATOM 8501 N N . CYS C 1 129 ? 50.864 59.077 103.075 1.00 8.76 138 CYS C N 1
ATOM 8502 C CA . CYS C 1 129 ? 52.002 59.477 103.897 1.00 9.68 138 CYS C CA 1
ATOM 8503 C C . CYS C 1 129 ? 52.623 60.718 103.318 1.00 9.28 138 CYS C C 1
ATOM 8504 O O . CYS C 1 129 ? 53.185 61.477 104.094 1.00 9.28 138 CYS C O 1
ATOM 8507 N N . SER C 1 130 ? 52.498 60.953 102.037 1.00 7.63 139 SER C N 1
ATOM 8508 C CA . SER C 1 130 ? 52.914 62.254 101.461 1.00 8.06 139 SER C CA 1
ATOM 8509 C C . SER C 1 130 ? 52.186 63.411 102.079 1.00 8.48 139 SER C C 1
ATOM 8510 O O . SER C 1 130 ? 52.815 64.354 102.581 1.00 9.68 139 SER C O 1
ATOM 8513 N N . ASN C 1 131 ? 50.843 63.319 102.096 1.00 8.47 140 ASN C N 1
ATOM 8514 C CA . ASN C 1 131 ? 50.082 64.397 102.653 1.00 8.91 140 ASN C CA 1
ATOM 8515 C C . ASN C 1 131 ? 50.297 64.494 104.171 1.00 9.57 140 ASN C C 1
ATOM 8516 O O . ASN C 1 131 ? 50.386 65.624 104.690 1.00 9.46 140 ASN C O 1
ATOM 8521 N N . GLU C 1 132 ? 50.310 63.388 104.903 1.00 8.64 141 GLU C N 1
ATOM 8522 C CA . GLU C 1 132 ? 50.503 63.401 106.349 1.00 9.04 141 GLU C CA 1
ATOM 8523 C C . GLU C 1 132 ? 51.803 64.153 106.632 1.00 8.67 141 GLU C C 1
ATOM 8524 O O . GLU C 1 132 ? 51.833 65.026 107.584 1.00 9.00 141 GLU C O 1
ATOM 8530 N N . ASN C 1 133 ? 52.904 63.764 105.993 1.00 8.51 142 ASN C N 1
ATOM 8531 C CA . ASN C 1 133 ? 54.165 64.416 106.249 1.00 9.17 142 ASN C CA 1
ATOM 8532 C C . ASN C 1 133 ? 54.275 65.821 105.738 1.00 10.24 142 ASN C C 1
ATOM 8533 O O . ASN C 1 133 ? 54.958 66.653 106.364 1.00 10.88 142 ASN C O 1
ATOM 8538 N N . ALA C 1 134 ? 53.534 66.167 104.711 1.00 9.81 143 ALA C N 1
ATOM 8539 C CA . ALA C 1 134 ? 53.390 67.561 104.285 1.00 9.69 143 ALA C CA 1
ATOM 8540 C C . ALA C 1 134 ? 52.722 68.400 105.370 1.00 9.27 143 ALA C C 1
ATOM 8541 O O . ALA C 1 134 ? 53.196 69.463 105.716 1.00 8.81 143 ALA C O 1
ATOM 8543 N N . PHE C 1 135 ? 51.687 67.834 105.991 1.00 9.41 144 PHE C N 1
ATOM 8544 C CA . PHE C 1 135 ? 51.023 68.578 107.097 1.00 10.18 144 PHE C CA 1
ATOM 8545 C C . PHE C 1 135 ? 52.037 68.804 108.230 1.00 10.21 144 PHE C C 1
ATOM 8546 O O . PHE C 1 135 ? 52.060 69.903 108.779 1.00 10.58 144 PHE C O 1
ATOM 8554 N N . LYS C 1 136 ? 52.784 67.754 108.613 1.00 10.24 145 LYS C N 1
ATOM 8555 C CA . LYS C 1 136 ? 53.720 67.861 109.748 1.00 10.81 145 LYS C CA 1
ATOM 8556 C C . LYS C 1 136 ? 54.768 68.901 109.416 1.00 10.92 145 LYS C C 1
ATOM 8557 O O . LYS C 1 136 ? 55.152 69.708 110.254 1.00 10.81 145 LYS C O 1
ATOM 8563 N N . THR C 1 137 ? 55.262 68.852 108.185 1.00 10.26 146 THR C N 1
ATOM 8564 C CA . THR C 1 137 ? 56.263 69.851 107.730 1.00 10.36 146 THR C CA 1
ATOM 8565 C C . THR C 1 137 ? 55.723 71.301 107.891 1.00 10.25 146 THR C C 1
ATOM 8566 O O . THR C 1 137 ? 56.458 72.210 108.373 1.00 11.39 146 THR C O 1
ATOM 8570 N N . ILE C 1 138 ? 54.480 71.501 107.479 1.00 9.72 147 ILE C N 1
ATOM 8571 C CA . ILE C 1 138 ? 53.794 72.774 107.639 1.00 10.82 147 ILE C CA 1
ATOM 8572 C C . ILE C 1 138 ? 53.656 73.167 109.097 1.00 11.03 147 ILE C C 1
ATOM 8573 O O . ILE C 1 138 ? 53.920 74.295 109.457 1.00 11.80 147 ILE C O 1
ATOM 8578 N N . PHE C 1 139 ? 53.165 72.249 109.939 1.00 9.73 148 PHE C N 1
ATOM 8579 C CA . PHE C 1 139 ? 53.035 72.574 111.364 1.00 10.62 148 PHE C CA 1
ATOM 8580 C C . PHE C 1 139 ? 54.362 72.954 111.981 1.00 11.67 148 PHE C C 1
ATOM 8581 O O . PHE C 1 139 ? 54.425 73.955 112.762 1.00 12.05 148 PHE C O 1
ATOM 8589 N N . MET C 1 140 ? 55.447 72.222 111.686 1.00 11.82 149 MET C N 1
ATOM 8590 C CA . MET C 1 140 ? 56.759 72.539 112.232 1.00 12.89 149 MET C CA 1
ATOM 8591 C C . MET C 1 140 ? 57.225 73.901 111.747 1.00 14.67 149 MET C C 1
ATOM 8592 O O . MET C 1 140 ? 57.872 74.642 112.515 1.00 15.36 149 MET C O 1
ATOM 8597 N N . TRP C 1 141 ? 57.007 74.205 110.469 1.00 13.06 150 TRP C N 1
ATOM 8598 C CA . TRP C 1 141 ? 57.345 75.495 109.903 1.00 13.34 150 TRP C CA 1
ATOM 8599 C C . TRP C 1 141 ? 56.623 76.603 110.610 1.00 13.40 150 TRP C C 1
ATOM 8600 O O . TRP C 1 141 ? 57.212 77.698 110.900 1.00 15.84 150 TRP C O 1
ATOM 8611 N N . TYR C 1 142 ? 55.342 76.406 110.840 1.00 12.79 151 TYR C N 1
ATOM 8612 C CA . TYR C 1 142 ? 54.512 77.442 111.491 1.00 12.64 151 TYR C CA 1
ATOM 8613 C C . TYR C 1 142 ? 54.992 77.720 112.883 1.00 13.99 151 TYR C C 1
ATOM 8614 O O . TYR C 1 142 ? 55.180 78.892 113.251 1.00 17.32 151 TYR C O 1
ATOM 8623 N N . ARG C 1 143 ? 55.264 76.695 113.673 1.00 14.38 152 ARG C N 1
ATOM 8624 C CA . ARG C 1 143 ? 55.725 76.851 115.007 1.00 15.48 152 ARG C CA 1
ATOM 8625 C C . ARG C 1 143 ? 57.079 77.512 114.995 1.00 17.46 152 ARG C C 1
ATOM 8626 O O . ARG C 1 143 ? 57.331 78.316 115.903 1.00 18.72 152 ARG C O 1
ATOM 8634 N N . SER C 1 144 ? 57.930 77.169 114.031 1.00 16.61 153 SER C N 1
ATOM 8635 C CA . SER C 1 144 ? 59.269 77.778 113.913 1.00 18.71 153 SER C CA 1
ATOM 8636 C C . SER C 1 144 ? 59.089 79.310 113.731 1.00 20.32 153 SER C C 1
ATOM 8637 O O . SER C 1 144 ? 59.848 80.080 114.304 1.00 20.99 153 SER C O 1
ATOM 8640 N N . LYS C 1 145 ? 58.139 79.732 112.932 1.00 20.49 154 LYS C N 1
ATOM 8641 C CA . LYS C 1 145 ? 57.894 81.165 112.688 1.00 23.09 154 LYS C CA 1
ATOM 8642 C C . LYS C 1 145 ? 57.582 81.800 114.009 1.00 24.54 154 LYS C C 1
ATOM 8643 O O . LYS C 1 145 ? 58.120 82.849 114.331 1.00 27.30 154 LYS C O 1
ATOM 8649 N N . GLU C 1 146 ? 56.657 81.179 114.733 1.00 23.15 155 GLU C N 1
ATOM 8650 C CA . GLU C 1 146 ? 56.169 81.717 115.985 1.00 25.38 155 GLU C CA 1
ATOM 8651 C C . GLU C 1 146 ? 57.257 81.770 117.099 1.00 28.16 155 GLU C C 1
ATOM 8652 O O . GLU C 1 146 ? 57.334 82.751 117.827 1.00 29.83 155 GLU C O 1
ATOM 8658 N N . ARG C 1 147 ? 58.163 80.797 117.152 1.00 25.36 156 ARG C N 1
ATOM 8659 C CA . ARG C 1 147 ? 59.212 80.813 118.192 1.00 28.53 156 ARG C CA 1
ATOM 8660 C C . ARG C 1 147 ? 60.489 81.541 117.823 1.00 34.15 156 ARG C C 1
ATOM 8661 O O . ARG C 1 147 ? 61.308 81.799 118.706 1.00 32.49 156 ARG C O 1
ATOM 8669 N N . GLY C 1 148 ? 60.670 81.901 116.561 1.00 32.75 157 GLY C N 1
ATOM 8670 C CA . GLY C 1 148 ? 61.891 82.613 116.127 1.00 35.05 157 GLY C CA 1
ATOM 8671 C C . GLY C 1 148 ? 63.118 81.795 116.461 1.00 38.41 157 GLY C C 1
ATOM 8672 O O . GLY C 1 148 ? 63.105 80.575 116.305 1.00 39.95 157 GLY C O 1
ATOM 8673 N N . GLU C 1 149 ? 64.165 82.430 116.994 1.00 40.39 158 GLU C N 1
ATOM 8674 C CA . GLU C 1 149 ? 65.412 81.717 117.366 1.00 39.57 158 GLU C CA 1
ATOM 8675 C C . GLU C 1 149 ? 65.330 81.050 118.772 1.00 36.72 158 GLU C C 1
ATOM 8676 O O . GLU C 1 149 ? 66.288 80.410 119.179 1.00 37.59 158 GLU C O 1
ATOM 8678 N N . SER C 1 150 ? 64.186 81.116 119.468 1.00 32.82 159 SER C N 1
ATOM 8679 C CA . SER C 1 150 ? 64.027 80.415 120.741 1.00 31.38 159 SER C CA 1
ATOM 8680 C C . SER C 1 150 ? 64.135 78.882 120.582 1.00 32.75 159 SER C C 1
ATOM 8681 O O . SER C 1 150 ? 63.713 78.306 119.563 1.00 36.08 159 SER C O 1
ATOM 8684 N N . ALA C 1 151 ? 64.695 78.237 121.595 1.00 28.91 160 ALA C N 1
ATOM 8685 C CA . ALA C 1 151 ? 64.842 76.784 121.572 1.00 29.80 160 ALA C CA 1
ATOM 8686 C C . ALA C 1 151 ? 63.506 76.219 122.021 1.00 25.68 160 ALA C C 1
ATOM 8687 O O . ALA C 1 151 ? 62.711 76.945 122.580 1.00 25.61 160 ALA C O 1
ATOM 8689 N N . PHE C 1 152 ? 63.253 74.916 121.802 1.00 24.72 161 PHE C N 1
ATOM 8690 C CA . PHE C 1 152 ? 62.114 74.282 122.470 1.00 23.96 161 PHE C CA 1
ATOM 8691 C C . PHE C 1 152 ? 62.141 74.557 123.977 1.00 26.82 161 PHE C C 1
ATOM 8692 O O . PHE C 1 152 ? 63.192 74.452 124.597 1.00 29.32 161 PHE C O 1
ATOM 8700 N N . SER C 1 153 ? 60.990 74.817 124.587 1.00 25.20 162 SER C N 1
ATOM 8701 C CA . SER C 1 153 ? 60.882 75.021 126.027 1.00 25.29 162 SER C CA 1
ATOM 8702 C C . SER C 1 153 ? 60.822 73.695 126.729 1.00 25.35 162 SER C C 1
ATOM 8703 O O . SER C 1 153 ? 60.390 72.681 126.149 1.00 23.61 162 SER C O 1
ATOM 8706 N N . LYS C 1 154 ? 61.237 73.641 127.990 1.00 26.33 163 LYS C N 1
ATOM 8707 C CA . LYS C 1 154 ? 61.031 72.422 128.824 1.00 25.45 163 LYS C CA 1
ATOM 8708 C C . LYS C 1 154 ? 59.544 71.996 128.818 1.00 24.24 163 LYS C C 1
ATOM 8709 O O . LYS C 1 154 ? 59.250 70.784 128.730 1.00 25.52 163 LYS C O 1
ATOM 8713 N N . GLU C 1 155 ? 58.646 72.982 128.892 1.00 23.78 164 GLU C N 1
ATOM 8714 C CA . GLU C 1 155 ? 57.218 72.702 128.924 1.00 21.64 164 GLU C CA 1
ATOM 8715 C C . GLU C 1 155 ? 56.727 72.033 127.549 1.00 20.48 164 GLU C C 1
ATOM 8716 O O . GLU C 1 155 ? 55.962 71.090 127.582 1.00 20.39 164 GLU C O 1
ATOM 8722 N N . GLU C 1 156 ? 57.210 72.529 126.420 1.00 21.31 165 GLU C N 1
ATOM 8723 C CA . GLU C 1 156 ? 56.862 71.925 125.131 1.00 18.32 165 GLU C CA 1
ATOM 8724 C C . GLU C 1 156 ? 57.425 70.497 125.040 1.00 17.94 165 GLU C C 1
ATOM 8725 O O . GLU C 1 156 ? 56.722 69.630 124.612 1.00 17.21 165 GLU C O 1
ATOM 8731 N N . LEU C 1 157 ? 58.675 70.247 125.443 1.00 17.51 166 LEU C N 1
ATOM 8732 C CA . LEU C 1 157 ? 59.291 68.937 125.382 1.00 18.70 166 LEU C CA 1
ATOM 8733 C C . LEU C 1 157 ? 58.572 67.950 126.268 1.00 19.08 166 LEU C C 1
ATOM 8734 O O . LEU C 1 157 ? 58.394 66.772 125.928 1.00 22.76 166 LEU C O 1
ATOM 8739 N N . GLU C 1 158 ? 58.145 68.398 127.428 1.00 18.90 167 GLU C N 1
ATOM 8740 C CA . GLU C 1 158 ? 57.367 67.491 128.317 1.00 20.41 167 GLU C CA 1
ATOM 8741 C C . GLU C 1 158 ? 55.953 67.240 127.859 1.00 17.97 167 GLU C C 1
ATOM 8742 O O . GLU C 1 158 ? 55.525 66.086 127.882 1.00 19.09 167 GLU C O 1
ATOM 8748 N N . THR C 1 159 ? 55.244 68.287 127.475 1.00 15.25 168 THR C N 1
ATOM 8749 C CA . THR C 1 159 ? 53.834 68.157 127.168 1.00 15.02 168 THR C CA 1
ATOM 8750 C C . THR C 1 159 ? 53.642 67.365 125.808 1.00 14.15 168 THR C C 1
ATOM 8751 O O . THR C 1 159 ? 52.651 66.595 125.707 1.00 14.63 168 THR C O 1
ATOM 8755 N N . CYS C 1 160 ? 54.585 67.529 124.859 1.00 14.58 169 CYS C N 1
ATOM 8756 C CA . CYS C 1 160 ? 54.414 66.830 123.525 1.00 14.71 169 CYS C CA 1
ATOM 8757 C C . CYS C 1 160 ? 54.368 65.317 123.695 1.00 13.90 169 CYS C C 1
ATOM 8758 O O . CYS C 1 160 ? 53.620 64.620 122.966 1.00 13.69 169 CYS C O 1
ATOM 8761 N N . MET C 1 161 ? 55.105 64.770 124.683 1.00 13.45 170 MET C N 1
ATOM 8762 C CA . MET C 1 161 ? 55.180 63.340 124.879 1.00 14.05 170 MET C CA 1
ATOM 8763 C C . MET C 1 161 ? 53.839 62.740 125.352 1.00 15.76 170 MET C C 1
ATOM 8764 O O . MET C 1 161 ? 53.570 61.565 125.209 1.00 17.07 170 MET C O 1
ATOM 8769 N N . ILE C 1 162 ? 53.017 63.597 125.979 1.00 15.76 171 ILE C N 1
ATOM 8770 C CA . ILE C 1 162 ? 51.730 63.180 126.508 1.00 15.73 171 ILE C CA 1
ATOM 8771 C C . ILE C 1 162 ? 50.537 63.888 125.794 1.00 14.35 171 ILE C C 1
ATOM 8772 O O . ILE C 1 162 ? 49.449 64.037 126.351 1.00 15.07 171 ILE C O 1
ATOM 8777 N N . ASN C 1 163 ? 50.760 64.255 124.547 1.00 13.49 172 ASN C N 1
ATOM 8778 C CA . ASN C 1 163 ? 49.692 64.645 123.637 1.00 12.10 172 ASN C CA 1
ATOM 8779 C C . ASN C 1 163 ? 49.020 65.958 124.089 1.00 14.86 172 ASN C C 1
ATOM 8780 O O . ASN C 1 163 ? 47.854 66.208 123.799 1.00 15.57 172 ASN C O 1
ATOM 8785 N N . GLN C 1 164 ? 49.777 66.818 124.740 1.00 14.27 173 GLN C N 1
ATOM 8786 C CA . GLN C 1 164 ? 49.230 68.081 125.262 1.00 14.96 173 GLN C CA 1
ATOM 8787 C C . GLN C 1 164 ? 49.918 69.316 124.728 1.00 15.80 173 GLN C C 1
ATOM 8788 O O . GLN C 1 164 ? 51.102 69.325 124.324 1.00 14.07 173 GLN C O 1
ATOM 8794 N N . ALA C 1 165 ? 49.149 70.419 124.741 1.00 17.15 174 ALA C N 1
ATOM 8795 C CA . ALA C 1 165 ? 49.671 71.769 124.501 1.00 19.21 174 ALA C CA 1
ATOM 8796 C C . ALA C 1 165 ? 50.560 72.178 125.674 1.00 18.14 174 ALA C C 1
ATOM 8797 O O . ALA C 1 165 ? 50.391 71.696 126.735 1.00 19.21 174 ALA C O 1
ATOM 8799 N N . PRO C 1 166 ? 51.576 72.986 125.472 1.00 18.90 175 PRO C N 1
ATOM 8800 C CA . PRO C 1 166 ? 51.918 73.645 124.234 1.00 19.51 175 PRO C CA 1
ATOM 8801 C C . PRO C 1 166 ? 52.771 72.808 123.240 1.00 17.98 175 PRO C C 1
ATOM 8802 O O . PRO C 1 166 ? 52.947 73.233 122.090 1.00 18.35 175 PRO C O 1
ATOM 8806 N N . GLY C 1 167 ? 53.235 71.633 123.654 1.00 15.94 176 GLY C N 1
ATOM 8807 C CA . GLY C 1 167 ? 54.130 70.825 122.841 1.00 15.26 176 GLY C CA 1
ATOM 8808 C C . GLY C 1 167 ? 53.404 70.380 121.574 1.00 14.77 176 GLY C C 1
ATOM 8809 O O . GLY C 1 167 ? 54.020 70.350 120.507 1.00 14.75 176 GLY C O 1
ATOM 8810 N N . CYS C 1 168 ? 52.119 70.020 121.721 1.00 14.25 177 CYS C N 1
ATOM 8811 C CA . CYS C 1 168 ? 51.199 69.681 120.624 1.00 15.00 177 CYS C CA 1
ATOM 8812 C C . CYS C 1 168 ? 50.275 70.890 120.402 1.00 15.68 177 CYS C C 1
ATOM 8813 O O . CYS C 1 168 ? 49.377 71.143 121.207 1.00 19.82 177 CYS C O 1
ATOM 8816 N N . PRO C 1 169 ? 50.525 71.670 119.348 1.00 16.16 178 PRO C N 1
ATOM 8817 C CA . PRO C 1 169 ? 49.700 72.846 119.099 1.00 15.24 178 PRO C CA 1
ATOM 8818 C C . PRO C 1 169 ? 48.314 72.470 118.598 1.00 15.67 178 PRO C C 1
ATOM 8819 O O . PRO C 1 169 ? 48.067 71.380 118.217 1.00 16.73 178 PRO C O 1
ATOM 8823 N N . ASP C 1 170 ? 47.381 73.427 118.605 1.00 14.92 179 ASP C N 1
ATOM 8824 C CA . ASP C 1 170 ? 46.066 73.160 118.076 1.00 16.97 179 ASP C CA 1
ATOM 8825 C C . ASP C 1 170 ? 45.907 73.791 116.710 1.00 16.47 179 ASP C C 1
ATOM 8826 O O . ASP C 1 170 ? 44.795 74.247 116.322 1.00 16.71 179 ASP C O 1
ATOM 8831 N N . TYR C 1 171 ? 46.989 73.840 115.932 1.00 14.98 180 TYR C N 1
ATOM 8832 C CA . TYR C 1 171 ? 46.920 74.361 114.574 1.00 15.49 180 TYR C CA 1
ATOM 8833 C C . TYR C 1 171 ? 45.995 73.496 113.675 1.00 14.37 180 TYR C C 1
ATOM 8834 O O . TYR C 1 171 ? 45.830 72.308 113.867 1.00 14.02 180 TYR C O 1
ATOM 8843 N N . SER C 1 172 ? 45.495 74.090 112.622 1.00 12.47 181 SER C N 1
ATOM 8844 C CA . SER C 1 172 ? 44.589 73.416 111.692 1.00 12.19 181 SER C CA 1
ATOM 8845 C C . SER C 1 172 ? 45.121 73.470 110.273 1.00 12.89 181 SER C C 1
ATOM 8846 O O . SER C 1 172 ? 46.033 74.261 109.933 1.00 11.51 181 SER C O 1
ATOM 8849 N N . ILE C 1 173 ? 44.550 72.603 109.419 1.00 11.36 182 ILE C N 1
ATOM 8850 C CA . ILE C 1 173 ? 44.764 72.682 107.980 1.00 9.99 182 ILE C CA 1
ATOM 8851 C C . ILE C 1 173 ? 43.410 72.922 107.339 1.00 11.13 182 ILE C C 1
ATOM 8852 O O . ILE C 1 173 ? 42.451 72.238 107.646 1.00 12.11 182 ILE C O 1
ATOM 8857 N N . LEU C 1 174 ? 43.273 73.930 106.526 1.00 10.16 183 LEU C N 1
ATOM 8858 C CA . LEU C 1 174 ? 42.034 74.174 105.836 1.00 10.76 183 LEU C CA 1
ATOM 8859 C C . LEU C 1 174 ? 41.911 73.288 104.621 1.00 10.53 183 LEU C C 1
ATOM 8860 O O . LEU C 1 174 ? 42.898 73.206 103.836 1.00 11.13 183 LEU C O 1
ATOM 8865 N N . SER C 1 175 ? 40.707 72.747 104.393 1.00 11.31 184 SER C N 1
ATOM 8866 C CA . SER C 1 175 ? 40.468 71.862 103.257 1.00 10.79 184 SER C CA 1
ATOM 8867 C C . SER C 1 175 ? 39.146 72.223 102.696 1.00 11.49 184 SER C C 1
ATOM 8868 O O . SER C 1 175 ? 38.404 73.056 103.265 1.00 11.40 184 SER C O 1
ATOM 8871 N N . PHE C 1 176 ? 38.800 71.581 101.593 1.00 10.82 185 PHE C N 1
ATOM 8872 C CA . PHE C 1 176 ? 37.591 71.922 100.859 1.00 11.22 185 PHE C CA 1
ATOM 8873 C C . PHE C 1 176 ? 36.601 70.806 100.796 1.00 12.42 185 PHE C C 1
ATOM 8874 O O . PHE C 1 176 ? 36.949 69.589 100.684 1.00 11.54 185 PHE C O 1
ATOM 8882 N N . MET C 1 177 ? 35.306 71.174 100.843 1.00 11.51 186 MET C N 1
ATOM 8883 C CA . MET C 1 177 ? 34.280 70.200 100.565 1.00 12.52 186 MET C CA 1
ATOM 8884 C C . MET C 1 177 ? 34.501 69.607 99.184 1.00 11.89 186 MET C C 1
ATOM 8885 O O . MET C 1 177 ? 34.985 70.285 98.310 1.00 10.87 186 MET C O 1
ATOM 8890 N N . GLY C 1 178 ? 34.273 68.300 99.070 1.00 11.61 187 GLY C N 1
ATOM 8891 C CA . GLY C 1 178 ? 34.555 67.567 97.868 1.00 12.34 187 GLY C CA 1
ATOM 8892 C C . GLY C 1 178 ? 35.963 67.010 97.771 1.00 12.93 187 GLY C C 1
ATOM 8893 O O . GLY C 1 178 ? 36.264 66.333 96.795 1.00 15.19 187 GLY C O 1
ATOM 8894 N N . ALA C 1 179 ? 36.856 67.381 98.691 1.00 11.32 188 ALA C N 1
ATOM 8895 C CA . ALA C 1 179 ? 38.267 67.003 98.591 1.00 10.65 188 ALA C CA 1
ATOM 8896 C C . ALA C 1 179 ? 38.485 65.520 98.864 1.00 11.25 188 ALA C C 1
ATOM 8897 O O . ALA C 1 179 ? 37.793 64.887 99.590 1.00 12.79 188 ALA C O 1
ATOM 8899 N N . PHE C 1 180 ? 39.597 65.036 98.335 1.00 10.98 189 PHE C N 1
ATOM 8900 C CA . PHE C 1 180 ? 40.128 63.740 98.681 1.00 10.77 189 PHE C CA 1
ATOM 8901 C C . PHE C 1 180 ? 41.635 63.865 98.784 1.00 10.25 189 PHE C C 1
ATOM 8902 O O . PHE C 1 180 ? 42.325 64.146 97.778 1.00 10.47 189 PHE C O 1
ATOM 8910 N N . HIS C 1 181 ? 42.139 63.555 99.990 1.00 9.23 190 HIS C N 1
ATOM 8911 C CA . HIS C 1 181 ? 43.556 63.653 100.244 1.00 9.55 190 HIS C CA 1
ATOM 8912 C C . HIS C 1 181 ? 44.162 62.387 100.824 1.00 10.06 190 HIS C C 1
ATOM 8913 O O . HIS C 1 181 ? 45.300 62.417 101.294 1.00 10.02 190 HIS C O 1
ATOM 8920 N N . GLY C 1 182 ? 43.347 61.344 100.932 1.00 11.44 191 GLY C N 1
ATOM 8921 C CA . GLY C 1 182 ? 43.705 60.068 101.552 1.00 10.98 191 GLY C CA 1
ATOM 8922 C C . GLY C 1 182 ? 42.933 59.742 102.809 1.00 12.88 191 GLY C C 1
ATOM 8923 O O . GLY C 1 182 ? 42.047 60.526 103.225 1.00 11.84 191 GLY C O 1
ATOM 8924 N N . ARG C 1 183 ? 43.302 58.573 103.431 1.00 11.67 192 ARG C N 1
ATOM 8925 C CA . ARG C 1 183 ? 42.381 58.018 104.398 1.00 12.81 192 ARG C CA 1
ATOM 8926 C C . ARG C 1 183 ? 42.986 57.672 105.745 1.00 11.90 192 ARG C C 1
ATOM 8927 O O . ARG C 1 183 ? 42.267 57.123 106.639 1.00 11.83 192 ARG C O 1
ATOM 8935 N N . THR C 1 184 ? 44.270 57.882 105.905 1.00 10.01 193 THR C N 1
ATOM 8936 C CA . THR C 1 184 ? 44.896 57.838 107.201 1.00 10.07 193 THR C CA 1
ATOM 8937 C C . THR C 1 184 ? 44.334 59.010 108.045 1.00 9.34 193 THR C C 1
ATOM 8938 O O . THR C 1 184 ? 43.655 59.902 107.510 1.00 10.51 193 THR C O 1
ATOM 8942 N N . MET C 1 185 ? 44.479 58.967 109.359 1.00 10.41 194 MET C N 1
ATOM 8943 C CA . MET C 1 185 ? 43.610 59.857 110.199 1.00 10.71 194 MET C CA 1
ATOM 8944 C C . MET C 1 185 ? 43.873 61.369 110.031 1.00 12.70 194 MET C C 1
ATOM 8945 O O . MET C 1 185 ? 42.917 62.171 110.145 1.00 12.69 194 MET C O 1
ATOM 8950 N N . GLY C 1 186 ? 45.092 61.836 109.708 1.00 12.32 195 GLY C N 1
ATOM 8951 C CA . GLY C 1 186 ? 45.261 63.250 109.441 1.00 11.98 195 GLY C CA 1
ATOM 8952 C C . GLY C 1 186 ? 44.724 63.620 108.057 1.00 12.58 195 GLY C C 1
ATOM 8953 O O . GLY C 1 186 ? 43.934 64.509 107.961 1.00 11.90 195 GLY C O 1
ATOM 8954 N N . CYS C 1 187 ? 45.067 62.846 107.003 1.00 10.95 196 CYS C N 1
ATOM 8955 C CA . CYS C 1 187 ? 44.564 63.027 105.628 1.00 10.66 196 CYS C CA 1
ATOM 8956 C C . CYS C 1 187 ? 43.049 63.019 105.650 1.00 10.30 196 CYS C C 1
ATOM 8957 O O . CYS C 1 187 ? 42.390 63.794 104.977 1.00 10.05 196 CYS C O 1
ATOM 8960 N N . LEU C 1 188 ? 42.500 62.060 106.351 1.00 9.83 197 LEU C N 1
ATOM 8961 C CA . LEU C 1 188 ? 41.064 61.855 106.367 1.00 10.05 197 LEU C CA 1
ATOM 8962 C C . LEU C 1 188 ? 40.296 63.116 106.853 1.00 10.51 197 LEU C C 1
ATOM 8963 O O . LEU C 1 188 ? 39.217 63.432 106.373 1.00 11.03 197 LEU C O 1
ATOM 8968 N N . ALA C 1 189 ? 40.886 63.824 107.790 1.00 10.22 198 ALA C N 1
ATOM 8969 C CA . ALA C 1 189 ? 40.230 65.038 108.327 1.00 10.91 198 ALA C CA 1
ATOM 8970 C C . ALA C 1 189 ? 40.131 66.079 107.226 1.00 11.03 198 ALA C C 1
ATOM 8971 O O . ALA C 1 189 ? 39.258 66.944 107.278 1.00 11.07 198 ALA C O 1
ATOM 8973 N N . THR C 1 190 ? 41.021 66.051 106.218 1.00 10.38 199 THR C N 1
ATOM 8974 C CA . THR C 1 190 ? 40.952 66.982 105.057 1.00 9.97 199 THR C CA 1
ATOM 8975 C C . THR C 1 190 ? 40.193 66.473 103.884 1.00 9.54 199 THR C C 1
ATOM 8976 O O . THR C 1 190 ? 39.924 67.224 102.945 1.00 10.30 199 THR C O 1
ATOM 8980 N N . THR C 1 191 ? 39.706 65.210 103.991 1.00 10.36 200 THR C N 1
ATOM 8981 C CA . THR C 1 191 ? 38.938 64.551 102.974 1.00 10.06 200 THR C CA 1
ATOM 8982 C C . THR C 1 191 ? 37.446 64.791 103.197 1.00 11.67 200 THR C C 1
ATOM 8983 O O . THR C 1 191 ? 36.984 64.682 104.333 1.00 12.77 200 THR C O 1
ATOM 8987 N N . HIS C 1 192 ? 36.703 65.129 102.144 1.00 11.86 201 HIS C N 1
ATOM 8988 C CA . HIS C 1 192 ? 35.271 65.355 102.226 1.00 11.59 201 HIS C CA 1
ATOM 8989 C C . HIS C 1 192 ? 34.583 64.849 100.963 1.00 10.92 201 HIS C C 1
ATOM 8990 O O . HIS C 1 192 ? 33.911 65.628 100.270 1.00 13.30 201 HIS C O 1
ATOM 8997 N N . SER C 1 193 ? 34.863 63.589 100.649 1.00 11.48 202 SER C N 1
ATOM 8998 C CA . SER C 1 193 ? 34.463 62.985 99.368 1.00 12.48 202 SER C CA 1
ATOM 8999 C C . SER C 1 193 ? 33.105 62.288 99.398 1.00 14.75 202 SER C C 1
ATOM 9000 O O . SER C 1 193 ? 32.255 62.627 98.604 1.00 18.63 202 SER C O 1
ATOM 9003 N N . LYS C 1 194 ? 32.931 61.325 100.275 1.00 13.52 203 LYS C N 1
ATOM 9004 C CA . LYS C 1 194 ? 31.764 60.446 100.388 1.00 17.17 203 LYS C CA 1
ATOM 9005 C C . LYS C 1 194 ? 31.634 60.085 101.884 1.00 15.13 203 LYS C C 1
ATOM 9006 O O . LYS C 1 194 ? 32.617 59.829 102.540 1.00 13.56 203 LYS C O 1
ATOM 9012 N N . ALA C 1 195 ? 30.411 60.088 102.415 1.00 14.19 204 ALA C N 1
ATOM 9013 C CA . ALA C 1 195 ? 30.202 59.754 103.790 1.00 13.59 204 ALA C CA 1
ATOM 9014 C C . ALA C 1 195 ? 30.790 58.405 104.199 1.00 12.77 204 ALA C C 1
ATOM 9015 O O . ALA C 1 195 ? 31.416 58.331 105.266 1.00 11.99 204 ALA C O 1
ATOM 9017 N N . ILE C 1 196 ? 30.702 57.371 103.340 1.00 14.20 205 ILE C N 1
ATOM 9018 C CA . ILE C 1 196 ? 31.168 56.068 103.722 1.00 14.39 205 ILE C CA 1
ATOM 9019 C C . ILE C 1 196 ? 32.709 56.086 103.957 1.00 12.84 205 ILE C C 1
ATOM 9020 O O . ILE C 1 196 ? 33.236 55.247 104.758 1.00 13.64 205 ILE C O 1
ATOM 9025 N N . HIS C 1 197 ? 33.410 57.062 103.380 1.00 13.00 206 HIS C N 1
ATOM 9026 C CA . HIS C 1 197 ? 34.869 57.168 103.568 1.00 13.19 206 HIS C CA 1
ATOM 9027 C C . HIS C 1 197 ? 35.183 57.708 104.963 1.00 13.39 206 HIS C C 1
ATOM 9028 O O . HIS C 1 197 ? 36.286 57.480 105.487 1.00 14.15 206 HIS C O 1
ATOM 9035 N N . LYS C 1 198 ? 34.250 58.474 105.546 1.00 12.22 207 LYS C N 1
ATOM 9036 C CA . LYS C 1 198 ? 34.485 59.259 106.752 1.00 12.51 207 LYS C CA 1
ATOM 9037 C C . LYS C 1 198 ? 33.804 58.695 108.032 1.00 11.19 207 LYS C C 1
ATOM 9038 O O . LYS C 1 198 ? 34.244 58.919 109.157 1.00 12.02 207 LYS C O 1
ATOM 9044 N N . ILE C 1 199 ? 32.653 58.055 107.878 1.00 11.20 208 ILE C N 1
ATOM 9045 C CA . ILE C 1 199 ? 31.804 57.698 109.007 1.00 11.46 208 ILE C CA 1
ATOM 9046 C C . ILE C 1 199 ? 32.495 56.783 110.016 1.00 11.06 208 ILE C C 1
ATOM 9047 O O . ILE C 1 199 ? 33.224 55.828 109.636 1.00 11.03 208 ILE C O 1
ATOM 9052 N N . ASP C 1 200 ? 32.274 57.059 111.316 1.00 10.51 209 ASP C N 1
ATOM 9053 C CA . ASP C 1 200 ? 32.723 56.317 112.448 1.00 11.30 209 ASP C CA 1
ATOM 9054 C C . ASP C 1 200 ? 34.199 56.551 112.799 1.00 10.75 209 ASP C C 1
ATOM 9055 O O . ASP C 1 200 ? 34.658 55.977 113.761 1.00 11.18 209 ASP C O 1
ATOM 9060 N N . ILE C 1 201 ? 34.881 57.463 112.078 1.00 9.27 210 ILE C N 1
ATOM 9061 C CA . ILE C 1 201 ? 36.293 57.690 112.364 1.00 10.91 210 ILE C CA 1
ATOM 9062 C C . ILE C 1 201 ? 36.516 59.033 113.047 1.00 9.10 210 ILE C C 1
ATOM 9063 O O . ILE C 1 201 ? 36.043 60.078 112.615 1.00 11.13 210 ILE C O 1
ATOM 9068 N N . PRO C 1 202 ? 37.181 59.044 114.224 1.00 10.10 211 PRO C N 1
ATOM 9069 C CA . PRO C 1 202 ? 37.481 60.322 114.837 1.00 10.78 211 PRO C CA 1
ATOM 9070 C C . PRO C 1 202 ? 38.212 61.281 113.937 1.00 10.40 211 PRO C C 1
ATOM 9071 O O . PRO C 1 202 ? 38.977 60.872 113.075 1.00 11.23 211 PRO C O 1
ATOM 9075 N N . SER C 1 203 ? 37.961 62.592 114.153 1.00 9.86 212 SER C N 1
ATOM 9076 C CA . SER C 1 203 ? 38.474 63.608 113.262 1.00 10.10 212 SER C CA 1
ATOM 9077 C C . SER C 1 203 ? 39.082 64.782 113.996 1.00 10.26 212 SER C C 1
ATOM 9078 O O . SER C 1 203 ? 39.284 64.739 115.192 1.00 11.47 212 SER C O 1
ATOM 9081 N N . PHE C 1 204 ? 39.372 65.848 113.241 1.00 10.83 213 PHE C N 1
ATOM 9082 C CA . PHE C 1 204 ? 39.858 67.117 113.780 1.00 12.43 213 PHE C CA 1
ATOM 9083 C C . PHE C 1 204 ? 38.906 68.215 113.393 1.00 11.91 213 PHE C C 1
ATOM 9084 O O . PHE C 1 204 ? 38.393 68.306 112.265 1.00 12.47 213 PHE C O 1
ATOM 9092 N N . ASP C 1 205 ? 38.685 69.123 114.350 1.00 12.71 214 ASP C N 1
ATOM 9093 C CA . ASP C 1 205 ? 37.897 70.356 114.088 1.00 12.71 214 ASP C CA 1
ATOM 9094 C C . ASP C 1 205 ? 38.744 71.382 113.349 1.00 13.01 214 ASP C C 1
ATOM 9095 O O . ASP C 1 205 ? 39.434 72.222 114.024 1.00 13.03 214 ASP C O 1
ATOM 9100 N N . TRP C 1 206 ? 38.874 71.190 112.011 1.00 12.81 215 TRP C N 1
ATOM 9101 C CA . TRP C 1 206 ? 39.646 72.048 111.124 1.00 12.09 215 TRP C CA 1
ATOM 9102 C C . TRP C 1 206 ? 38.632 72.714 110.142 1.00 11.02 215 TRP C C 1
ATOM 9103 O O . TRP C 1 206 ? 37.571 72.160 109.847 1.00 11.78 215 TRP C O 1
ATOM 9114 N N . PRO C 1 207 ? 38.968 73.891 109.643 1.00 11.60 216 PRO C N 1
ATOM 9115 C CA . PRO C 1 207 ? 38.009 74.575 108.764 1.00 13.06 216 PRO C CA 1
ATOM 9116 C C . PRO C 1 207 ? 37.787 73.847 107.414 1.00 13.05 216 PRO C C 1
ATOM 9117 O O . PRO C 1 207 ? 38.753 73.380 106.761 1.00 13.31 216 PRO C O 1
ATOM 9121 N N . ILE C 1 208 ? 36.551 73.917 106.942 1.00 13.07 217 ILE C N 1
ATOM 9122 C CA . ILE C 1 208 ? 36.209 73.278 105.661 1.00 12.11 217 ILE C CA 1
ATOM 9123 C C . ILE C 1 208 ? 35.466 74.323 104.810 1.00 12.05 217 ILE C C 1
ATOM 9124 O O . ILE C 1 208 ? 34.347 74.764 105.174 1.00 12.54 217 ILE C O 1
ATOM 9129 N N . ALA C 1 209 ? 36.086 74.739 103.718 1.00 11.57 218 ALA C N 1
ATOM 9130 C CA . ALA C 1 209 ? 35.568 75.747 102.774 1.00 11.89 218 ALA C CA 1
ATOM 9131 C C . ALA C 1 209 ? 34.812 75.106 101.662 1.00 13.65 218 ALA C C 1
ATOM 9132 O O . ALA C 1 209 ? 35.121 73.971 101.233 1.00 12.95 218 ALA C O 1
ATOM 9134 N N . PRO C 1 210 ? 33.869 75.849 101.023 1.00 13.87 219 PRO C N 1
ATOM 9135 C CA . PRO C 1 210 ? 33.298 75.384 99.778 1.00 15.07 219 PRO C CA 1
ATOM 9136 C C . PRO C 1 210 ? 34.236 75.465 98.583 1.00 13.95 219 PRO C C 1
ATOM 9137 O O . PRO C 1 210 ? 34.982 76.455 98.366 1.00 13.51 219 PRO C O 1
ATOM 9141 N N . PHE C 1 211 ? 34.256 74.409 97.761 1.00 13.98 220 PHE C N 1
ATOM 9142 C CA . PHE C 1 211 ? 34.962 74.427 96.459 1.00 14.03 220 PHE C CA 1
ATOM 9143 C C . PHE C 1 211 ? 33.932 74.832 95.370 1.00 13.42 220 PHE C C 1
ATOM 9144 O O . PHE C 1 211 ? 32.789 74.409 95.426 1.00 13.94 220 PHE C O 1
ATOM 9152 N N . PRO C 1 212 ? 34.335 75.666 94.433 1.00 15.19 221 PRO C N 1
ATOM 9153 C CA . PRO C 1 212 ? 33.314 76.177 93.518 1.00 15.70 221 PRO C CA 1
ATOM 9154 C C . PRO C 1 212 ? 32.613 75.084 92.753 1.00 16.55 221 PRO C C 1
ATOM 9155 O O . PRO C 1 212 ? 33.267 74.052 92.377 1.00 15.65 221 PRO C O 1
ATOM 9159 N N A ARG C 1 213 ? 31.315 75.242 92.542 0.50 16.55 222 ARG C N 1
ATOM 9160 N N B ARG C 1 213 ? 31.313 75.224 92.544 0.50 14.46 222 ARG C N 1
ATOM 9161 C CA A ARG C 1 213 ? 30.582 74.342 91.639 0.50 18.75 222 ARG C CA 1
ATOM 9162 C CA B ARG C 1 213 ? 30.605 74.319 91.615 0.50 14.88 222 ARG C CA 1
ATOM 9163 C C A ARG C 1 213 ? 30.247 75.126 90.384 0.50 18.65 222 ARG C C 1
ATOM 9164 C C B ARG C 1 213 ? 30.276 75.144 90.391 0.50 16.36 222 ARG C C 1
ATOM 9165 O O A ARG C 1 213 ? 29.315 75.927 90.388 0.50 18.48 222 ARG C O 1
ATOM 9166 O O B ARG C 1 213 ? 29.401 76.002 90.427 0.50 16.66 222 ARG C O 1
ATOM 9181 N N . LEU C 1 214 ? 30.975 74.855 89.301 1.00 15.61 223 LEU C N 1
ATOM 9182 C CA . LEU C 1 214 ? 30.747 75.566 88.052 1.00 16.77 223 LEU C CA 1
ATOM 9183 C C . LEU C 1 214 ? 29.424 75.078 87.442 1.00 16.90 223 LEU C C 1
ATOM 9184 O O . LEU C 1 214 ? 28.978 73.907 87.628 1.00 15.08 223 LEU C O 1
ATOM 9189 N N . LYS C 1 215 ? 28.799 76.027 86.701 1.00 16.91 224 LYS C N 1
ATOM 9190 C CA . LYS C 1 215 ? 27.650 75.705 85.902 1.00 18.22 224 LYS C CA 1
ATOM 9191 C C . LYS C 1 215 ? 28.088 75.644 84.403 1.00 15.00 224 LYS C C 1
ATOM 9192 O O . LYS C 1 215 ? 28.962 76.401 83.961 1.00 15.71 224 LYS C O 1
ATOM 9198 N N . TYR C 1 216 ? 27.431 74.734 83.670 1.00 18.00 225 TYR C N 1
ATOM 9199 C CA . TYR C 1 216 ? 27.794 74.397 82.318 1.00 18.71 225 TYR C CA 1
ATOM 9200 C C . TYR C 1 216 ? 26.563 74.589 81.432 1.00 20.62 225 TYR C C 1
ATOM 9201 O O . TYR C 1 216 ? 25.419 74.353 81.901 1.00 18.27 225 TYR C O 1
ATOM 9210 N N . PRO C 1 217 ? 26.772 74.923 80.159 1.00 21.02 226 PRO C N 1
ATOM 9211 C CA . PRO C 1 217 ? 28.065 75.156 79.532 1.00 23.88 226 PRO C CA 1
ATOM 9212 C C . PRO C 1 217 ? 28.668 76.428 80.045 1.00 24.30 226 PRO C C 1
ATOM 9213 O O . PRO C 1 217 ? 27.930 77.393 80.399 1.00 21.63 226 PRO C O 1
ATOM 9217 N N . LEU C 1 218 ? 29.989 76.468 80.063 1.00 21.32 227 LEU C N 1
ATOM 9218 C CA . LEU C 1 218 ? 30.692 77.548 80.672 1.00 21.25 227 LEU C CA 1
ATOM 9219 C C . LEU C 1 218 ? 30.376 78.940 80.043 1.00 23.36 227 LEU C C 1
ATOM 9220 O O . LEU C 1 218 ? 30.376 79.952 80.757 1.00 23.37 227 LEU C O 1
ATOM 9225 N N A GLU C 1 219 ? 30.110 78.990 78.737 0.60 27.06 228 GLU C N 1
ATOM 9226 N N B GLU C 1 219 ? 30.122 78.928 78.731 0.40 25.29 228 GLU C N 1
ATOM 9227 C CA A GLU C 1 219 ? 30.011 80.284 78.068 0.60 28.92 228 GLU C CA 1
ATOM 9228 C CA B GLU C 1 219 ? 29.966 80.126 77.934 0.40 26.23 228 GLU C CA 1
ATOM 9229 C C A GLU C 1 219 ? 28.676 80.896 78.433 0.60 28.84 228 GLU C C 1
ATOM 9230 C C B GLU C 1 219 ? 28.670 80.834 78.319 0.40 26.85 228 GLU C C 1
ATOM 9231 O O A GLU C 1 219 ? 28.524 82.098 78.323 0.60 27.71 228 GLU C O 1
ATOM 9232 O O B GLU C 1 219 ? 28.541 82.024 78.107 0.40 25.14 228 GLU C O 1
ATOM 9243 N N . GLU C 1 220 ? 27.698 80.083 78.829 1.00 26.19 229 GLU C N 1
ATOM 9244 C CA . GLU C 1 220 ? 26.391 80.625 79.233 1.00 26.02 229 GLU C CA 1
ATOM 9245 C C . GLU C 1 220 ? 26.264 81.089 80.655 1.00 29.79 229 GLU C C 1
ATOM 9246 O O . GLU C 1 220 ? 25.194 81.630 81.068 1.00 28.23 229 GLU C O 1
ATOM 9252 N N . PHE C 1 221 ? 27.306 80.841 81.443 1.00 28.76 230 PHE C N 1
ATOM 9253 C CA . PHE C 1 221 ? 27.242 81.088 82.880 1.00 28.11 230 PHE C CA 1
ATOM 9254 C C . PHE C 1 221 ? 28.451 81.894 83.348 1.00 28.54 230 PHE C C 1
ATOM 9255 O O . PHE C 1 221 ? 28.927 81.731 84.469 1.00 26.40 230 PHE C O 1
ATOM 9263 N N . VAL C 1 222 ? 28.900 82.840 82.529 1.00 28.58 231 VAL C N 1
ATOM 9264 C CA . VAL C 1 222 ? 30.153 83.555 82.810 1.00 30.01 231 VAL C CA 1
ATOM 9265 C C . VAL C 1 222 ? 30.096 84.324 84.132 1.00 28.97 231 VAL C C 1
ATOM 9266 O O . VAL C 1 222 ? 30.983 84.164 84.976 1.00 28.32 231 VAL C O 1
ATOM 9270 N N . LYS C 1 223 ? 29.016 85.089 84.334 1.00 30.37 232 LYS C N 1
ATOM 9271 C CA . LYS C 1 223 ? 28.793 85.892 85.543 1.00 27.81 232 LYS C CA 1
ATOM 9272 C C . LYS C 1 223 ? 28.572 84.982 86.776 1.00 25.79 232 LYS C C 1
ATOM 9273 O O . LYS C 1 223 ? 29.175 85.208 87.808 1.00 28.57 232 LYS C O 1
ATOM 9276 N N . GLU C 1 224 ? 27.741 83.964 86.642 1.00 24.83 233 GLU C N 1
ATOM 9277 C CA . GLU C 1 224 ? 27.349 83.096 87.753 1.00 23.12 233 GLU C CA 1
ATOM 9278 C C . GLU C 1 224 ? 28.573 82.365 88.230 1.00 21.05 233 GLU C C 1
ATOM 9279 O O . GLU C 1 224 ? 28.809 82.278 89.404 1.00 19.19 233 GLU C O 1
ATOM 9285 N N . ASN C 1 225 ? 29.420 81.965 87.293 1.00 18.80 234 ASN C N 1
ATOM 9286 C CA . ASN C 1 225 ? 30.643 81.208 87.715 1.00 19.03 234 ASN C CA 1
ATOM 9287 C C . ASN C 1 225 ? 31.690 82.126 88.387 1.00 19.55 234 ASN C C 1
ATOM 9288 O O . ASN C 1 225 ? 32.398 81.740 89.342 1.00 17.67 234 ASN C O 1
ATOM 9293 N N . GLN C 1 226 ? 31.776 83.364 87.914 1.00 19.39 235 GLN C N 1
ATOM 9294 C CA . GLN C 1 226 ? 32.587 84.386 88.590 1.00 20.00 235 GLN C CA 1
ATOM 9295 C C . GLN C 1 226 ? 32.086 84.687 89.987 1.00 20.06 235 GLN C C 1
ATOM 9296 O O . GLN C 1 226 ? 32.916 84.763 90.856 1.00 18.77 235 GLN C O 1
ATOM 9302 N N . GLN C 1 227 ? 30.762 84.756 90.217 1.00 20.00 236 GLN C N 1
ATOM 9303 C CA . GLN C 1 227 ? 30.211 85.036 91.542 1.00 22.71 236 GLN C CA 1
ATOM 9304 C C . GLN C 1 227 ? 30.427 83.825 92.470 1.00 19.67 236 GLN C C 1
ATOM 9305 O O . GLN C 1 227 ? 30.762 84.001 93.674 1.00 19.97 236 GLN C O 1
ATOM 9311 N N . GLU C 1 228 ? 30.358 82.626 91.853 1.00 18.11 237 GLU C N 1
ATOM 9312 C CA . GLU C 1 228 ? 30.538 81.392 92.630 1.00 17.18 237 GLU C CA 1
ATOM 9313 C C . GLU C 1 228 ? 31.980 81.289 93.135 1.00 15.79 237 GLU C C 1
ATOM 9314 O O . GLU C 1 228 ? 32.208 81.029 94.327 1.00 16.37 237 GLU C O 1
ATOM 9320 N N . GLU C 1 229 ? 32.933 81.545 92.275 1.00 16.67 238 GLU C N 1
ATOM 9321 C CA . GLU C 1 229 ? 34.346 81.507 92.694 1.00 16.12 238 GLU C CA 1
ATOM 9322 C C . GLU C 1 229 ? 34.639 82.593 93.705 1.00 17.52 238 GLU C C 1
ATOM 9323 O O . GLU C 1 229 ? 35.336 82.385 94.695 1.00 18.23 238 GLU C O 1
ATOM 9329 N N . ALA C 1 230 ? 34.127 83.801 93.472 1.00 17.21 239 ALA C N 1
ATOM 9330 C CA . ALA C 1 230 ? 34.364 84.887 94.444 1.00 18.58 239 ALA C CA 1
ATOM 9331 C C . ALA C 1 230 ? 33.757 84.544 95.834 1.00 17.00 239 ALA C C 1
ATOM 9332 O O . ALA C 1 230 ? 34.389 84.880 96.840 1.00 17.70 239 ALA C O 1
ATOM 9334 N N . ARG C 1 231 ? 32.524 84.017 95.898 1.00 18.85 240 ARG C N 1
ATOM 9335 C CA . ARG C 1 231 ? 31.882 83.656 97.180 1.00 18.25 240 ARG C CA 1
ATOM 9336 C C . ARG C 1 231 ? 32.751 82.605 97.905 1.00 18.75 240 ARG C C 1
ATOM 9337 O O . ARG C 1 231 ? 32.989 82.707 99.093 1.00 17.10 240 ARG C O 1
ATOM 9345 N N . CYS C 1 232 ? 33.256 81.614 97.144 1.00 17.82 241 CYS C N 1
ATOM 9346 C CA . CYS C 1 232 ? 34.132 80.592 97.780 1.00 16.57 241 CYS C CA 1
ATOM 9347 C C . CYS C 1 232 ? 35.405 81.175 98.321 1.00 17.12 241 CYS C C 1
ATOM 9348 O O . CYS C 1 232 ? 35.798 80.869 99.442 1.00 16.31 241 CYS C O 1
ATOM 9351 N N . LEU C 1 233 ? 36.048 82.046 97.569 1.00 15.72 242 LEU C N 1
ATOM 9352 C CA . LEU C 1 233 ? 37.224 82.715 98.060 1.00 15.86 242 LEU C CA 1
ATOM 9353 C C . LEU C 1 233 ? 36.985 83.529 99.340 1.00 15.54 242 LEU C C 1
ATOM 9354 O O . LEU C 1 233 ? 37.817 83.549 100.223 1.00 15.69 242 LEU C O 1
ATOM 9359 N N . GLU C 1 234 ? 35.872 84.299 99.379 1.00 16.61 243 GLU C N 1
ATOM 9360 C CA . GLU C 1 234 ? 35.502 85.053 100.600 1.00 19.08 243 GLU C CA 1
ATOM 9361 C C . GLU C 1 234 ? 35.325 84.132 101.794 1.00 16.74 243 GLU C C 1
ATOM 9362 O O . GLU C 1 234 ? 35.844 84.392 102.872 1.00 17.28 243 GLU C O 1
ATOM 9364 N N . GLU C 1 235 ? 34.632 83.016 101.586 1.00 16.05 244 GLU C N 1
ATOM 9365 C CA . GLU C 1 235 ? 34.401 82.074 102.685 1.00 16.15 244 GLU C CA 1
ATOM 9366 C C . GLU C 1 235 ? 35.716 81.462 103.159 1.00 15.47 244 GLU C C 1
ATOM 9367 O O . GLU C 1 235 ? 35.863 81.166 104.334 1.00 15.08 244 GLU C O 1
ATOM 9373 N N . VAL C 1 236 ? 36.668 81.239 102.238 1.00 15.67 245 VAL C N 1
ATOM 9374 C CA . VAL C 1 236 ? 37.996 80.716 102.665 1.00 15.23 245 VAL C CA 1
ATOM 9375 C C . VAL C 1 236 ? 38.631 81.730 103.644 1.00 15.81 245 VAL C C 1
ATOM 9376 O O . VAL C 1 236 ? 39.130 81.400 104.694 1.00 15.32 245 VAL C O 1
ATOM 9380 N N . GLU C 1 237 ? 38.638 82.990 103.236 1.00 17.35 246 GLU C N 1
ATOM 9381 C CA . GLU C 1 237 ? 39.253 83.995 104.081 1.00 17.89 246 GLU C CA 1
ATOM 9382 C C . GLU C 1 237 ? 38.532 84.150 105.415 1.00 16.96 246 GLU C C 1
ATOM 9383 O O . GLU C 1 237 ? 39.184 84.224 106.462 1.00 16.01 246 GLU C O 1
ATOM 9389 N N . ASP C 1 238 ? 37.220 84.072 105.397 1.00 17.09 247 ASP C N 1
ATOM 9390 C CA . ASP C 1 238 ? 36.400 84.201 106.583 1.00 17.35 247 ASP C CA 1
ATOM 9391 C C . ASP C 1 238 ? 36.761 83.061 107.536 1.00 17.29 247 ASP C C 1
ATOM 9392 O O . ASP C 1 238 ? 36.862 83.261 108.746 1.00 17.18 247 ASP C O 1
ATOM 9397 N N . LEU C 1 239 ? 37.016 81.870 106.967 1.00 14.16 248 LEU C N 1
ATOM 9398 C CA . LEU C 1 239 ? 37.297 80.730 107.842 1.00 14.93 248 LEU C CA 1
ATOM 9399 C C . LEU C 1 239 ? 38.658 80.891 108.481 1.00 14.61 248 LEU C C 1
ATOM 9400 O O . LEU C 1 239 ? 38.819 80.485 109.603 1.00 15.06 248 LEU C O 1
ATOM 9405 N N . ILE C 1 240 ? 39.667 81.424 107.785 1.00 15.88 249 ILE C N 1
ATOM 9406 C CA . ILE C 1 240 ? 40.992 81.588 108.353 1.00 14.23 249 ILE C CA 1
ATOM 9407 C C . ILE C 1 240 ? 40.862 82.544 109.544 1.00 15.39 249 ILE C C 1
ATOM 9408 O O . ILE C 1 240 ? 41.397 82.260 110.606 1.00 15.94 249 ILE C O 1
ATOM 9413 N N . VAL C 1 241 ? 40.137 83.632 109.332 1.00 16.97 250 VAL C N 1
ATOM 9414 C CA . VAL C 1 241 ? 39.988 84.608 110.423 1.00 17.67 250 VAL C CA 1
ATOM 9415 C C . VAL C 1 241 ? 39.275 84.013 111.625 1.00 18.35 250 VAL C C 1
ATOM 9416 O O . VAL C 1 241 ? 39.702 84.188 112.804 1.00 20.21 250 VAL C O 1
ATOM 9420 N N . LYS C 1 242 ? 38.246 83.236 111.386 1.00 17.50 251 LYS C N 1
ATOM 9421 C CA . LYS C 1 242 ? 37.465 82.612 112.440 1.00 16.35 251 LYS C CA 1
ATOM 9422 C C . LYS C 1 242 ? 38.328 81.654 113.222 1.00 18.79 251 LYS C C 1
ATOM 9423 O O . LYS C 1 242 ? 38.218 81.585 114.447 1.00 16.91 251 LYS C O 1
ATOM 9429 N N . TYR C 1 243 ? 39.150 80.855 112.500 1.00 16.45 252 TYR C N 1
ATOM 9430 C CA . TYR C 1 243 ? 39.926 79.807 113.189 1.00 16.30 252 TYR C CA 1
ATOM 9431 C C . TYR C 1 243 ? 41.106 80.441 113.970 1.00 16.72 252 TYR C C 1
ATOM 9432 O O . TYR C 1 243 ? 41.479 79.905 115.007 1.00 16.41 252 TYR C O 1
ATOM 9441 N N . ARG C 1 244 ? 41.594 81.600 113.496 1.00 18.72 253 ARG C N 1
ATOM 9442 C CA . ARG C 1 244 ? 42.585 82.361 114.238 1.00 22.30 253 ARG C CA 1
ATOM 9443 C C . ARG C 1 244 ? 41.955 82.769 115.581 1.00 21.74 253 ARG C C 1
ATOM 9444 O O . ARG C 1 244 ? 42.600 82.626 116.620 1.00 19.95 253 ARG C O 1
ATOM 9452 N N . LYS C 1 245 ? 40.718 83.258 115.551 1.00 24.59 254 LYS C N 1
ATOM 9453 C CA . LYS C 1 245 ? 40.076 83.773 116.769 1.00 24.64 254 LYS C CA 1
ATOM 9454 C C . LYS C 1 245 ? 39.826 82.649 117.731 1.00 22.11 254 LYS C C 1
ATOM 9455 O O . LYS C 1 245 ? 39.893 82.851 118.945 1.00 26.38 254 LYS C O 1
ATOM 9461 N N . LYS C 1 246 ? 39.596 81.434 117.198 1.00 20.76 255 LYS C N 1
ATOM 9462 C CA . LYS C 1 246 ? 39.401 80.260 118.022 1.00 21.32 255 LYS C CA 1
ATOM 9463 C C . LYS C 1 246 ? 40.695 79.697 118.603 1.00 17.71 255 LYS C C 1
ATOM 9464 O O . LYS C 1 246 ? 40.628 78.689 119.265 1.00 21.69 255 LYS C O 1
ATOM 9470 N N . LYS C 1 247 ? 41.860 80.261 118.285 1.00 18.30 256 LYS C N 1
ATOM 9471 C CA . LYS C 1 247 ? 43.198 79.743 118.643 1.00 21.52 256 LYS C CA 1
ATOM 9472 C C . LYS C 1 247 ? 43.369 78.343 118.101 1.00 17.98 256 LYS C C 1
ATOM 9473 O O . LYS C 1 247 ? 43.984 77.491 118.697 1.00 17.40 256 LYS C O 1
ATOM 9479 N N . LYS C 1 248 ? 42.854 78.176 116.895 1.00 17.25 257 LYS C N 1
ATOM 9480 C CA . LYS C 1 248 ? 43.083 76.925 116.088 1.00 16.66 257 LYS C CA 1
ATOM 9481 C C . LYS C 1 248 ? 43.681 77.363 114.738 1.00 14.95 257 LYS C C 1
ATOM 9482 O O . LYS C 1 248 ? 43.128 77.090 113.624 1.00 15.58 257 LYS C O 1
ATOM 9488 N N . THR C 1 249 ? 44.784 78.068 114.805 1.00 15.37 258 THR C N 1
ATOM 9489 C CA . THR C 1 249 ? 45.302 78.845 113.668 1.00 14.89 258 THR C CA 1
ATOM 9490 C C . THR C 1 249 ? 45.514 78.011 112.429 1.00 13.50 258 THR C C 1
ATOM 9491 O O . THR C 1 249 ? 46.109 76.946 112.532 1.00 14.63 258 THR C O 1
ATOM 9495 N N . VAL C 1 250 ? 45.039 78.502 111.278 1.00 12.67 259 VAL C N 1
ATOM 9496 C CA . VAL C 1 250 ? 45.299 77.755 110.036 1.00 13.15 259 VAL C CA 1
ATOM 9497 C C . VAL C 1 250 ? 46.748 77.884 109.646 1.00 13.07 259 VAL C C 1
ATOM 9498 O O . VAL C 1 250 ? 47.265 78.976 109.184 1.00 14.53 259 VAL C O 1
ATOM 9502 N N . ALA C 1 251 ? 47.458 76.744 109.706 1.00 13.15 260 ALA C N 1
ATOM 9503 C CA . ALA C 1 251 ? 48.851 76.709 109.302 1.00 12.16 260 ALA C CA 1
ATOM 9504 C C . ALA C 1 251 ? 49.070 76.470 107.857 1.00 13.23 260 ALA C C 1
ATOM 9505 O O . ALA C 1 251 ? 50.073 76.883 107.304 1.00 12.61 260 ALA C O 1
ATOM 9507 N N . GLY C 1 252 ? 48.118 75.770 107.231 1.00 12.24 261 GLY C N 1
ATOM 9508 C CA . GLY C 1 252 ? 48.225 75.391 105.809 1.00 12.87 261 GLY C CA 1
ATOM 9509 C C . GLY C 1 252 ? 46.842 75.254 105.192 1.00 11.85 261 GLY C C 1
ATOM 9510 O O . GLY C 1 252 ? 45.847 75.106 105.907 1.00 11.25 261 GLY C O 1
ATOM 9511 N N . ILE C 1 253 ? 46.790 75.435 103.879 1.00 11.15 262 ILE C N 1
ATOM 9512 C CA . ILE C 1 253 ? 45.607 75.207 103.107 1.00 10.50 262 ILE C CA 1
ATOM 9513 C C . ILE C 1 253 ? 45.957 74.101 102.121 1.00 12.05 262 ILE C C 1
ATOM 9514 O O . ILE C 1 253 ? 47.002 74.242 101.443 1.00 12.16 262 ILE C O 1
ATOM 9519 N N . ILE C 1 254 ? 45.161 73.061 102.059 1.00 9.62 263 ILE C N 1
ATOM 9520 C CA . ILE C 1 254 ? 45.378 72.000 101.076 1.00 10.80 263 ILE C CA 1
ATOM 9521 C C . ILE C 1 254 ? 44.313 72.062 100.027 1.00 10.14 263 ILE C C 1
ATOM 9522 O O . ILE C 1 254 ? 43.151 72.158 100.355 1.00 11.29 263 ILE C O 1
ATOM 9527 N N . VAL C 1 255 ? 44.695 71.852 98.763 1.00 9.94 264 VAL C N 1
ATOM 9528 C CA . VAL C 1 255 ? 43.773 71.774 97.664 1.00 11.25 264 VAL C CA 1
ATOM 9529 C C . VAL C 1 255 ? 44.278 70.896 96.511 1.00 10.78 264 VAL C C 1
ATOM 9530 O O . VAL C 1 255 ? 45.457 70.870 96.247 1.00 11.80 264 VAL C O 1
ATOM 9534 N N . GLU C 1 256 ? 43.339 70.288 95.790 1.00 10.61 265 GLU C N 1
ATOM 9535 C CA . GLU C 1 256 ? 43.637 69.637 94.526 1.00 11.06 265 GLU C CA 1
ATOM 9536 C C . GLU C 1 256 ? 43.414 70.590 93.345 1.00 11.89 265 GLU C C 1
ATOM 9537 O O . GLU C 1 256 ? 42.443 71.357 93.355 1.00 11.67 265 GLU C O 1
ATOM 9543 N N . PRO C 1 257 ? 44.237 70.483 92.299 1.00 10.71 266 PRO C N 1
ATOM 9544 C CA . PRO C 1 257 ? 43.996 71.414 91.143 1.00 11.61 266 PRO C CA 1
ATOM 9545 C C . PRO C 1 257 ? 42.673 71.130 90.449 1.00 12.32 266 PRO C C 1
ATOM 9546 O O . PRO C 1 257 ? 42.106 72.033 89.816 1.00 13.68 266 PRO C O 1
ATOM 9550 N N . ILE C 1 258 ? 42.233 69.852 90.472 1.00 11.01 267 ILE C N 1
ATOM 9551 C CA . ILE C 1 258 ? 40.965 69.399 90.015 1.00 11.97 267 ILE C CA 1
ATOM 9552 C C . ILE C 1 258 ? 40.510 68.365 91.061 1.00 12.01 267 ILE C C 1
ATOM 9553 O O . ILE C 1 258 ? 41.275 67.465 91.378 1.00 11.39 267 ILE C O 1
ATOM 9558 N N . GLN C 1 259 ? 39.346 68.541 91.668 1.00 11.65 268 GLN C N 1
ATOM 9559 C CA . GLN C 1 259 ? 38.873 67.535 92.672 1.00 11.83 268 GLN C CA 1
ATOM 9560 C C . GLN C 1 259 ? 38.420 66.278 91.959 1.00 14.15 268 GLN C C 1
ATOM 9561 O O . GLN C 1 259 ? 37.676 66.312 90.982 1.00 18.57 268 GLN C O 1
ATOM 9567 N N . SER C 1 260 ? 39.020 65.187 92.392 1.00 16.70 269 SER C N 1
ATOM 9568 C CA . SER C 1 260 ? 38.827 63.869 91.692 1.00 16.88 269 SER C CA 1
ATOM 9569 C C . SER C 1 260 ? 37.708 63.031 92.354 1.00 16.43 269 SER C C 1
ATOM 9570 O O . SER C 1 260 ? 36.566 62.919 91.895 1.00 15.63 269 SER C O 1
ATOM 9573 N N . GLU C 1 261 ? 38.051 62.389 93.469 1.00 18.10 270 GLU C N 1
ATOM 9574 C CA . GLU C 1 261 ? 37.133 61.394 94.031 1.00 18.03 270 GLU C CA 1
ATOM 9575 C C . GLU C 1 261 ? 35.818 61.948 94.419 1.00 22.62 270 GLU C C 1
ATOM 9576 O O . GLU C 1 261 ? 34.806 61.254 94.331 1.00 19.68 270 GLU C O 1
ATOM 9582 N N . GLY C 1 262 ? 35.838 63.224 94.782 1.00 21.09 271 GLY C N 1
ATOM 9583 C CA . GLY C 1 262 ? 34.584 63.913 95.097 1.00 23.54 271 GLY C CA 1
ATOM 9584 C C . GLY C 1 262 ? 33.743 64.349 93.921 1.00 22.79 271 GLY C C 1
ATOM 9585 O O . GLY C 1 262 ? 32.728 64.971 94.119 1.00 26.95 271 GLY C O 1
ATOM 9586 N N . GLY C 1 263 ? 34.122 63.993 92.714 1.00 20.82 272 GLY C N 1
ATOM 9587 C CA . GLY C 1 263 ? 33.334 64.307 91.510 1.00 20.39 272 GLY C CA 1
ATOM 9588 C C . GLY C 1 263 ? 33.893 65.099 90.355 1.00 18.68 272 GLY C C 1
ATOM 9589 O O . GLY C 1 263 ? 33.147 65.640 89.622 1.00 20.94 272 GLY C O 1
ATOM 9590 N N . ASP C 1 264 ? 35.182 65.138 90.132 1.00 19.32 273 ASP C N 1
ATOM 9591 C CA . ASP C 1 264 ? 35.748 65.920 89.084 1.00 16.83 273 ASP C CA 1
ATOM 9592 C C . ASP C 1 264 ? 35.229 67.325 89.068 1.00 17.29 273 ASP C C 1
ATOM 9593 O O . ASP C 1 264 ? 34.727 67.789 88.068 1.00 20.33 273 ASP C O 1
ATOM 9598 N N . ASN C 1 265 ? 35.531 68.066 90.109 1.00 13.35 274 ASN C N 1
ATOM 9599 C CA . ASN C 1 265 ? 35.246 69.489 90.163 1.00 12.76 274 ASN C CA 1
ATOM 9600 C C . ASN C 1 265 ? 36.419 70.369 89.780 1.00 12.99 274 ASN C C 1
ATOM 9601 O O . ASN C 1 265 ? 37.509 70.297 90.384 1.00 12.66 274 ASN C O 1
ATOM 9606 N N . HIS C 1 266 ? 36.148 71.235 88.794 1.00 12.57 275 HIS C N 1
ATOM 9607 C CA . HIS C 1 266 ? 37.100 72.149 88.190 1.00 13.12 275 HIS C CA 1
ATOM 9608 C C . HIS C 1 266 ? 36.832 73.591 88.728 1.00 13.12 275 HIS C C 1
ATOM 9609 O O . HIS C 1 266 ? 35.718 73.899 89.138 1.00 14.53 275 HIS C O 1
ATOM 9616 N N . ALA C 1 267 ? 37.871 74.429 88.646 1.00 13.64 276 ALA C N 1
ATOM 9617 C CA . ALA C 1 267 ? 37.748 75.864 88.859 1.00 13.22 276 ALA C CA 1
ATOM 9618 C C . ALA C 1 267 ? 38.642 76.596 87.938 1.00 14.21 276 ALA C C 1
ATOM 9619 O O . ALA C 1 267 ? 39.543 76.021 87.346 1.00 14.49 276 ALA C O 1
ATOM 9621 N N . SER C 1 268 ? 38.423 77.910 87.763 1.00 13.76 277 SER C N 1
ATOM 9622 C CA . SER C 1 268 ? 39.308 78.629 86.859 1.00 15.58 277 SER C CA 1
ATOM 9623 C C . SER C 1 268 ? 40.735 78.754 87.364 1.00 15.85 277 SER C C 1
ATOM 9624 O O . SER C 1 268 ? 40.990 78.688 88.600 1.00 15.72 277 SER C O 1
ATOM 9627 N N . ASP C 1 269 ? 41.673 78.967 86.434 1.00 16.03 278 ASP C N 1
ATOM 9628 C CA . ASP C 1 269 ? 43.015 79.253 86.859 1.00 16.23 278 ASP C CA 1
ATOM 9629 C C . ASP C 1 269 ? 43.067 80.513 87.733 1.00 15.99 278 ASP C C 1
ATOM 9630 O O . ASP C 1 269 ? 43.892 80.590 88.686 1.00 15.30 278 ASP C O 1
ATOM 9635 N N . ASP C 1 270 ? 42.170 81.463 87.432 1.00 16.77 279 ASP C N 1
ATOM 9636 C CA . ASP C 1 270 ? 42.059 82.691 88.260 1.00 17.17 279 ASP C CA 1
ATOM 9637 C C . ASP C 1 270 ? 41.745 82.396 89.725 1.00 15.57 279 ASP C C 1
ATOM 9638 O O . ASP C 1 270 ? 42.342 83.001 90.634 1.00 15.26 279 ASP C O 1
ATOM 9643 N N . PHE C 1 271 ? 40.856 81.446 89.964 1.00 14.40 280 PHE C N 1
ATOM 9644 C CA . PHE C 1 271 ? 40.487 81.038 91.295 1.00 15.05 280 PHE C CA 1
ATOM 9645 C C . PHE C 1 271 ? 41.712 80.567 92.032 1.00 13.26 280 PHE C C 1
ATOM 9646 O O . PHE C 1 271 ? 41.951 80.941 93.173 1.00 13.94 280 PHE C O 1
ATOM 9654 N N . PHE C 1 272 ? 42.560 79.727 91.395 1.00 13.84 281 PHE C N 1
ATOM 9655 C CA . PHE C 1 272 ? 43.730 79.218 92.125 1.00 12.86 281 PHE C CA 1
ATOM 9656 C C . PHE C 1 272 ? 44.776 80.294 92.372 1.00 13.79 281 PHE C C 1
ATOM 9657 O O . PHE C 1 272 ? 45.370 80.314 93.406 1.00 14.99 281 PHE C O 1
ATOM 9665 N N . ARG C 1 273 ? 44.919 81.233 91.447 1.00 13.47 282 ARG C N 1
ATOM 9666 C CA . ARG C 1 273 ? 45.849 82.294 91.650 1.00 14.10 282 ARG C CA 1
ATOM 9667 C C . ARG C 1 273 ? 45.437 83.143 92.860 1.00 13.46 282 ARG C C 1
ATOM 9668 O O . ARG C 1 273 ? 46.271 83.539 93.664 1.00 14.35 282 ARG C O 1
ATOM 9676 N N . LYS C 1 274 ? 44.153 83.389 92.947 1.00 13.88 283 LYS C N 1
ATOM 9677 C CA . LYS C 1 274 ? 43.599 84.225 94.033 1.00 14.80 283 LYS C CA 1
ATOM 9678 C C . LYS C 1 274 ? 43.690 83.442 95.354 1.00 14.01 283 LYS C C 1
ATOM 9679 O O . LYS C 1 274 ? 44.008 83.965 96.397 1.00 14.77 283 LYS C O 1
ATOM 9685 N N . LEU C 1 275 ? 43.476 82.130 95.287 1.00 12.53 284 LEU C N 1
ATOM 9686 C CA . LEU C 1 275 ? 43.596 81.339 96.497 1.00 12.80 284 LEU C CA 1
ATOM 9687 C C . LEU C 1 275 ? 45.033 81.342 96.994 1.00 12.96 284 LEU C C 1
ATOM 9688 O O . LEU C 1 275 ? 45.287 81.387 98.169 1.00 14.40 284 LEU C O 1
ATOM 9693 N N . ARG C 1 276 ? 45.977 81.208 96.102 1.00 13.22 285 ARG C N 1
ATOM 9694 C CA . ARG C 1 276 ? 47.366 81.295 96.417 1.00 13.30 285 ARG C CA 1
ATOM 9695 C C . ARG C 1 276 ? 47.709 82.631 97.159 1.00 15.58 285 ARG C C 1
ATOM 9696 O O . ARG C 1 276 ? 48.496 82.640 98.100 1.00 13.76 285 ARG C O 1
ATOM 9704 N N . ASP C 1 277 ? 47.143 83.713 96.648 1.00 16.23 286 ASP C N 1
ATOM 9705 C CA . ASP C 1 277 ? 47.346 85.042 97.256 1.00 14.89 286 ASP C CA 1
ATOM 9706 C C . ASP C 1 277 ? 46.763 85.061 98.684 1.00 14.96 286 ASP C C 1
ATOM 9707 O O . ASP C 1 277 ? 47.353 85.651 99.588 1.00 17.01 286 ASP C O 1
ATOM 9712 N N . ILE C 1 278 ? 45.569 84.486 98.881 1.00 15.50 287 ILE C N 1
ATOM 9713 C CA . ILE C 1 278 ? 44.965 84.384 100.221 1.00 15.46 287 ILE C CA 1
ATOM 9714 C C . ILE C 1 278 ? 45.919 83.672 101.202 1.00 14.60 287 ILE C C 1
ATOM 9715 O O . ILE C 1 278 ? 46.139 84.114 102.327 1.00 13.43 287 ILE C O 1
ATOM 9720 N N . SER C 1 279 ? 46.514 82.599 100.747 1.00 14.71 288 SER C N 1
ATOM 9721 C CA . SER C 1 279 ? 47.418 81.822 101.565 1.00 14.96 288 SER C CA 1
ATOM 9722 C C . SER C 1 279 ? 48.595 82.666 102.002 1.00 15.76 288 SER C C 1
ATOM 9723 O O . SER C 1 279 ? 48.951 82.696 103.164 1.00 16.69 288 SER C O 1
ATOM 9726 N N . ARG C 1 280 ? 49.212 83.369 101.043 1.00 14.74 289 ARG C N 1
ATOM 9727 C CA . ARG C 1 280 ? 50.340 84.217 101.349 1.00 16.40 289 ARG C CA 1
ATOM 9728 C C . ARG C 1 280 ? 49.972 85.318 102.338 1.00 16.68 289 ARG C C 1
ATOM 9729 O O . ARG C 1 280 ? 50.679 85.558 103.286 1.00 16.65 289 ARG C O 1
ATOM 9737 N N . LYS C 1 281 ? 48.846 85.977 102.052 1.00 17.52 290 LYS C N 1
ATOM 9738 C CA . LYS C 1 281 ? 48.287 87.048 102.906 1.00 17.20 290 LYS C CA 1
ATOM 9739 C C . LYS C 1 281 ? 48.140 86.690 104.395 1.00 18.79 290 LYS C C 1
ATOM 9740 O O . LYS C 1 281 ? 48.489 87.512 105.308 1.00 16.61 290 LYS C O 1
ATOM 9746 N N . HIS C 1 282 ? 47.708 85.444 104.689 1.00 16.06 291 HIS C N 1
ATOM 9747 C CA . HIS C 1 282 ? 47.439 84.962 106.033 1.00 16.92 291 HIS C CA 1
ATOM 9748 C C . HIS C 1 282 ? 48.561 84.131 106.619 1.00 15.89 291 HIS C C 1
ATOM 9749 O O . HIS C 1 282 ? 48.432 83.675 107.707 1.00 18.29 291 HIS C O 1
ATOM 9756 N N . GLY C 1 283 ? 49.690 84.016 105.923 1.00 16.14 292 GLY C N 1
ATOM 9757 C CA . GLY C 1 283 ? 50.846 83.303 106.447 1.00 17.42 292 GLY C CA 1
ATOM 9758 C C . GLY C 1 283 ? 50.593 81.778 106.460 1.00 16.31 292 GLY C C 1
ATOM 9759 O O . GLY C 1 283 ? 51.179 81.078 107.289 1.00 15.21 292 GLY C O 1
ATOM 9760 N N . CYS C 1 284 ? 49.684 81.322 105.591 1.00 15.87 293 CYS C N 1
ATOM 9761 C CA . CYS C 1 284 ? 49.363 79.890 105.522 1.00 15.48 293 CYS C CA 1
ATOM 9762 C C . CYS C 1 284 ? 50.225 79.291 104.456 1.00 15.69 293 CYS C C 1
ATOM 9763 O O . CYS C 1 284 ? 50.351 79.832 103.361 1.00 17.10 293 CYS C O 1
ATOM 9766 N N . ALA C 1 285 ? 50.741 78.098 104.731 1.00 14.47 294 ALA C N 1
ATOM 9767 C CA . ALA C 1 285 ? 51.356 77.333 103.665 1.00 12.94 294 ALA C CA 1
ATOM 9768 C C . ALA C 1 285 ? 50.325 76.897 102.694 1.00 14.07 294 ALA C C 1
ATOM 9769 O O . ALA C 1 285 ? 49.237 76.426 103.096 1.00 15.29 294 ALA C O 1
ATOM 9771 N N . PHE C 1 286 ? 50.690 76.958 101.415 1.00 11.90 295 PHE C N 1
ATOM 9772 C CA . PHE C 1 286 ? 49.791 76.488 100.348 1.00 10.98 295 PHE C CA 1
ATOM 9773 C C . PHE C 1 286 ? 50.326 75.134 99.873 1.00 10.24 295 PHE C C 1
ATOM 9774 O O . PHE C 1 286 ? 51.414 75.024 99.290 1.00 10.20 295 PHE C O 1
ATOM 9782 N N . LEU C 1 287 ? 49.512 74.104 100.129 1.00 10.14 296 LEU C N 1
ATOM 9783 C CA . LEU C 1 287 ? 49.803 72.700 99.818 1.00 11.26 296 LEU C CA 1
ATOM 9784 C C . LEU C 1 287 ? 48.939 72.249 98.685 1.00 12.00 296 LEU C C 1
ATOM 9785 O O . LEU C 1 287 ? 47.732 72.167 98.785 1.00 12.97 296 LEU C O 1
ATOM 9790 N N . VAL C 1 288 ? 49.563 71.987 97.571 1.00 10.28 297 VAL C N 1
ATOM 9791 C CA . VAL C 1 288 ? 48.855 71.532 96.381 1.00 10.62 297 VAL C CA 1
ATOM 9792 C C . VAL C 1 288 ? 49.018 69.997 96.299 1.00 11.02 297 VAL C C 1
ATOM 9793 O O . VAL C 1 288 ? 50.145 69.505 96.196 1.00 11.14 297 VAL C O 1
ATOM 9797 N N . ASP C 1 289 ? 47.894 69.287 96.296 1.00 9.71 298 ASP C N 1
ATOM 9798 C CA . ASP C 1 289 ? 47.886 67.835 96.199 1.00 9.17 298 ASP C CA 1
ATOM 9799 C C . ASP C 1 289 ? 47.708 67.448 94.749 1.00 9.45 298 ASP C C 1
ATOM 9800 O O . ASP C 1 289 ? 46.620 67.558 94.182 1.00 9.86 298 ASP C O 1
ATOM 9805 N N . GLU C 1 290 ? 48.808 67.023 94.141 1.00 9.98 299 GLU C N 1
ATOM 9806 C CA . GLU C 1 290 ? 48.860 66.532 92.743 1.00 9.79 299 GLU C CA 1
ATOM 9807 C C . GLU C 1 290 ? 49.023 65.046 92.719 1.00 9.75 299 GLU C C 1
ATOM 9808 O O . GLU C 1 290 ? 49.414 64.498 91.706 1.00 10.15 299 GLU C O 1
ATOM 9814 N N . VAL C 1 291 ? 48.567 64.365 93.744 1.00 8.96 300 VAL C N 1
ATOM 9815 C CA . VAL C 1 291 ? 48.614 62.895 93.669 1.00 9.95 300 VAL C CA 1
ATOM 9816 C C . VAL C 1 291 ? 47.876 62.353 92.468 1.00 9.92 300 VAL C C 1
ATOM 9817 O O . VAL C 1 291 ? 48.339 61.444 91.819 1.00 11.27 300 VAL C O 1
ATOM 9821 N N . GLN C 1 292 ? 46.715 62.907 92.168 1.00 9.72 301 GLN C N 1
ATOM 9822 C CA . GLN C 1 292 ? 45.940 62.443 91.006 1.00 10.95 301 GLN C CA 1
ATOM 9823 C C . GLN C 1 292 ? 46.046 63.266 89.781 1.00 11.56 301 GLN C C 1
ATOM 9824 O O . GLN C 1 292 ? 46.027 62.711 88.688 1.00 12.71 301 GLN C O 1
ATOM 9830 N N . THR C 1 293 ? 46.295 64.533 89.884 1.00 11.07 302 THR C N 1
ATOM 9831 C CA . THR C 1 293 ? 46.464 65.362 88.703 1.00 12.58 302 THR C CA 1
ATOM 9832 C C . THR C 1 293 ? 47.874 65.356 88.080 1.00 14.41 302 THR C C 1
ATOM 9833 O O . THR C 1 293 ? 48.054 65.692 86.899 1.00 14.09 302 THR C O 1
ATOM 9837 N N . GLY C 1 294 ? 48.856 64.980 88.891 1.00 12.93 303 GLY C N 1
ATOM 9838 C CA . GLY C 1 294 ? 50.245 64.971 88.480 1.00 12.49 303 GLY C CA 1
ATOM 9839 C C . GLY C 1 294 ? 50.571 63.828 87.539 1.00 11.63 303 GLY C C 1
ATOM 9840 O O . GLY C 1 294 ? 50.009 62.752 87.595 1.00 13.55 303 GLY C O 1
ATOM 9841 N N . GLY C 1 295 ? 51.597 64.087 86.751 1.00 13.12 304 GLY C N 1
ATOM 9842 C CA . GLY C 1 295 ? 52.043 63.091 85.808 1.00 15.09 304 GLY C CA 1
ATOM 9843 C C . GLY C 1 295 ? 51.593 63.207 84.380 1.00 17.72 304 GLY C C 1
ATOM 9844 O O . GLY C 1 295 ? 51.763 62.280 83.611 1.00 23.48 304 GLY C O 1
ATOM 9845 N N . GLY C 1 296 ? 50.994 64.335 84.017 1.00 14.85 305 GLY C N 1
ATOM 9846 C CA . GLY C 1 296 ? 50.876 64.744 82.643 1.00 15.90 305 GLY C CA 1
ATOM 9847 C C . GLY C 1 296 ? 49.536 64.709 81.972 1.00 14.93 305 GLY C C 1
ATOM 9848 O O . GLY C 1 296 ? 49.404 65.303 80.903 1.00 16.48 305 GLY C O 1
ATOM 9849 N N . SER C 1 297 ? 48.537 64.077 82.565 1.00 15.27 306 SER C N 1
ATOM 9850 C CA . SER C 1 297 ? 47.299 63.864 81.820 1.00 16.75 306 SER C CA 1
ATOM 9851 C C . SER C 1 297 ? 46.545 65.127 81.533 1.00 16.58 306 SER C C 1
ATOM 9852 O O . SER C 1 297 ? 45.762 65.151 80.607 1.00 15.16 306 SER C O 1
ATOM 9855 N N . THR C 1 298 ? 46.799 66.228 82.255 1.00 16.87 307 THR C N 1
ATOM 9856 C CA . THR C 1 298 ? 46.166 67.521 81.890 1.00 15.64 307 THR C CA 1
ATOM 9857 C C . THR C 1 298 ? 46.890 68.273 80.806 1.00 16.71 307 THR C C 1
ATOM 9858 O O . THR C 1 298 ? 46.483 69.408 80.439 1.00 16.95 307 THR C O 1
ATOM 9862 N N . GLY C 1 299 ? 47.966 67.678 80.252 1.00 16.46 308 GLY C N 1
ATOM 9863 C CA . GLY C 1 299 ? 48.752 68.400 79.230 1.00 15.03 308 GLY C CA 1
ATOM 9864 C C . GLY C 1 299 ? 49.984 69.122 79.688 1.00 16.23 308 GLY C C 1
ATOM 9865 O O . GLY C 1 299 ? 50.746 69.556 78.864 1.00 18.03 308 GLY C O 1
ATOM 9866 N N . LYS C 1 300 ? 50.186 69.273 81.011 1.00 15.62 309 LYS C N 1
ATOM 9867 C CA . LYS C 1 300 ? 51.409 69.798 81.581 1.00 14.90 309 LYS C CA 1
ATOM 9868 C C . LYS C 1 300 ? 51.726 68.722 82.637 1.00 15.08 309 LYS C C 1
ATOM 9869 O O . LYS C 1 300 ? 50.806 67.991 83.112 1.00 14.83 309 LYS C O 1
ATOM 9875 N N . PHE C 1 301 ? 52.993 68.662 83.017 1.00 13.60 310 PHE C N 1
ATOM 9876 C CA . PHE C 1 301 ? 53.402 67.594 83.940 1.00 14.73 310 PHE C CA 1
ATOM 9877 C C . PHE C 1 301 ? 52.619 67.655 85.261 1.00 14.41 310 PHE C C 1
ATOM 9878 O O . PHE C 1 301 ? 52.090 66.665 85.719 1.00 13.35 310 PHE C O 1
ATOM 9886 N N . TRP C 1 302 ? 52.620 68.829 85.879 1.00 13.24 311 TRP C N 1
ATOM 9887 C CA . TRP C 1 302 ? 51.836 69.162 87.052 1.00 13.33 311 TRP C CA 1
ATOM 9888 C C . TRP C 1 302 ? 50.687 70.058 86.606 1.00 13.60 311 TRP C C 1
ATOM 9889 O O . TRP C 1 302 ? 50.916 71.064 85.916 1.00 13.05 311 TRP C O 1
ATOM 9900 N N . ALA C 1 303 ? 49.459 69.742 87.032 1.00 12.83 312 ALA C N 1
ATOM 9901 C CA . ALA C 1 303 ? 48.332 70.556 86.623 1.00 13.88 312 ALA C CA 1
ATOM 9902 C C . ALA C 1 303 ? 48.447 72.003 87.091 1.00 13.54 312 ALA C C 1
ATOM 9903 O O . ALA C 1 303 ? 47.921 72.927 86.380 1.00 12.80 312 ALA C O 1
ATOM 9905 N N . HIS C 1 304 ? 49.078 72.267 88.242 1.00 13.05 313 HIS C N 1
ATOM 9906 C CA . HIS C 1 304 ? 49.212 73.646 88.706 1.00 13.57 313 HIS C CA 1
ATOM 9907 C C . HIS C 1 304 ? 50.021 74.534 87.703 1.00 13.30 313 HIS C C 1
ATOM 9908 O O . HIS C 1 304 ? 49.931 75.775 87.817 1.00 12.77 313 HIS C O 1
ATOM 9915 N N . GLU C 1 305 ? 50.749 73.918 86.767 1.00 14.86 314 GLU C N 1
ATOM 9916 C CA . GLU C 1 305 ? 51.574 74.689 85.776 1.00 14.81 314 GLU C CA 1
ATOM 9917 C C . GLU C 1 305 ? 50.654 75.531 84.951 1.00 15.65 314 GLU C C 1
ATOM 9918 O O . GLU C 1 305 ? 51.086 76.611 84.477 1.00 15.98 314 GLU C O 1
ATOM 9924 N N . HIS C 1 306 ? 49.431 75.065 84.767 1.00 15.39 315 HIS C N 1
ATOM 9925 C CA . HIS C 1 306 ? 48.391 75.792 84.009 1.00 16.81 315 HIS C CA 1
ATOM 9926 C C . HIS C 1 306 ? 48.130 77.186 84.590 1.00 15.81 315 HIS C C 1
ATOM 9927 O O . HIS C 1 306 ? 47.682 78.113 83.890 1.00 16.40 315 HIS C O 1
ATOM 9934 N N . TRP C 1 307 ? 48.391 77.384 85.875 1.00 14.56 316 TRP C N 1
ATOM 9935 C CA . TRP C 1 307 ? 48.023 78.657 86.532 1.00 14.31 316 TRP C CA 1
ATOM 9936 C C . TRP C 1 307 ? 48.995 79.745 86.142 1.00 16.57 316 TRP C C 1
ATOM 9937 O O . TRP C 1 307 ? 48.685 80.915 86.261 1.00 17.57 316 TRP C O 1
ATOM 9948 N N . GLY C 1 308 ? 50.154 79.364 85.687 1.00 14.93 317 GLY C N 1
ATOM 9949 C CA . GLY C 1 308 ? 51.215 80.320 85.246 1.00 15.88 317 GLY C CA 1
ATOM 9950 C C . GLY C 1 308 ? 51.846 81.161 86.307 1.00 18.70 317 GLY C C 1
ATOM 9951 O O . GLY C 1 308 ? 52.422 82.232 86.012 1.00 22.08 317 GLY C O 1
ATOM 9952 N N . LEU C 1 309 ? 51.868 80.667 87.545 1.00 15.18 318 LEU C N 1
ATOM 9953 C CA . LEU C 1 309 ? 52.539 81.352 88.662 1.00 17.38 318 LEU C CA 1
ATOM 9954 C C . LEU C 1 309 ? 54.036 81.116 88.834 1.00 17.53 318 LEU C C 1
ATOM 9955 O O . LEU C 1 309 ? 54.565 79.999 88.721 1.00 15.72 318 LEU C O 1
ATOM 9960 N N . ASP C 1 310 ? 54.739 82.209 89.160 1.00 16.50 319 ASP C N 1
ATOM 9961 C CA . ASP C 1 310 ? 56.121 82.139 89.502 1.00 16.99 319 ASP C CA 1
ATOM 9962 C C . ASP C 1 310 ? 56.328 81.306 90.792 1.00 16.34 319 ASP C C 1
ATOM 9963 O O . ASP C 1 310 ? 57.336 80.621 90.935 1.00 18.73 319 ASP C O 1
ATOM 9968 N N . ASP C 1 311 ? 55.390 81.494 91.723 1.00 15.86 320 ASP C N 1
ATOM 9969 C CA . ASP C 1 311 ? 55.396 80.862 93.067 1.00 16.74 320 ASP C CA 1
ATOM 9970 C C . ASP C 1 311 ? 54.035 80.141 93.261 1.00 15.32 320 ASP C C 1
ATOM 9971 O O . ASP C 1 311 ? 53.100 80.709 93.802 1.00 15.37 320 ASP C O 1
ATOM 9976 N N . PRO C 1 312 ? 53.891 78.898 92.727 1.00 15.08 321 PRO C N 1
ATOM 9977 C CA . PRO C 1 312 ? 52.527 78.269 92.715 1.00 13.72 321 PRO C CA 1
ATOM 9978 C C . PRO C 1 312 ? 52.135 77.672 94.040 1.00 15.39 321 PRO C C 1
ATOM 9979 O O . PRO C 1 312 ? 50.942 77.483 94.258 1.00 13.87 321 PRO C O 1
ATOM 9983 N N . ALA C 1 313 ? 53.121 77.386 94.900 1.00 13.41 322 ALA C N 1
ATOM 9984 C CA . ALA C 1 313 ? 52.786 76.686 96.158 1.00 13.14 322 ALA C CA 1
ATOM 9985 C C . ALA C 1 313 ? 53.991 76.670 97.050 1.00 12.20 322 ALA C C 1
ATOM 9986 O O . ALA C 1 313 ? 55.131 76.867 96.564 1.00 13.32 322 ALA C O 1
ATOM 9988 N N . ASP C 1 314 ? 53.807 76.315 98.308 1.00 11.30 323 ASP C N 1
ATOM 9989 C CA . ASP C 1 314 ? 54.884 76.115 99.245 1.00 12.31 323 ASP C CA 1
ATOM 9990 C C . ASP C 1 314 ? 55.332 74.654 99.284 1.00 11.88 323 ASP C C 1
ATOM 9991 O O . ASP C 1 314 ? 56.472 74.377 99.476 1.00 11.57 323 ASP C O 1
ATOM 9996 N N . VAL C 1 315 ? 54.364 73.760 99.140 1.00 11.62 324 VAL C N 1
ATOM 9997 C CA . VAL C 1 315 ? 54.536 72.285 99.212 1.00 11.29 324 VAL C CA 1
ATOM 9998 C C . VAL C 1 315 ? 53.671 71.660 98.132 1.00 10.36 324 VAL C C 1
ATOM 9999 O O . VAL C 1 315 ? 52.528 72.107 97.890 1.00 11.24 324 VAL C O 1
ATOM 10003 N N . MET C 1 316 ? 54.155 70.594 97.475 1.00 9.23 325 MET C N 1
ATOM 10004 C CA . MET C 1 316 ? 53.325 69.867 96.486 1.00 10.20 325 MET C CA 1
ATOM 10005 C C . MET C 1 316 ? 53.554 68.380 96.635 1.00 9.49 325 MET C C 1
ATOM 10006 O O . MET C 1 316 ? 54.666 67.909 96.523 1.00 10.04 325 MET C O 1
ATOM 10011 N N . THR C 1 317 ? 52.474 67.656 96.952 1.00 8.84 326 THR C N 1
ATOM 10012 C CA . THR C 1 317 ? 52.530 66.214 97.058 1.00 8.89 326 THR C CA 1
ATOM 10013 C C . THR C 1 317 ? 52.178 65.481 95.784 1.00 9.17 326 THR C C 1
ATOM 10014 O O . THR C 1 317 ? 51.489 65.990 94.905 1.00 9.80 326 THR C O 1
ATOM 10018 N N . PHE C 1 318 ? 52.648 64.247 95.662 1.00 9.27 327 PHE C N 1
ATOM 10019 C CA . PHE C 1 318 ? 52.477 63.442 94.440 1.00 9.74 327 PHE C CA 1
ATOM 10020 C C . PHE C 1 318 ? 52.548 61.966 94.821 1.00 10.59 327 PHE C C 1
ATOM 10021 O O . PHE C 1 318 ? 53.004 61.600 95.929 1.00 10.11 327 PHE C O 1
ATOM 10029 N N . SER C 1 319 ? 52.032 61.108 93.936 1.00 9.99 328 SER C N 1
ATOM 10030 C CA . SER C 1 319 ? 52.107 59.652 94.070 1.00 10.81 328 SER C CA 1
ATOM 10031 C C . SER C 1 319 ? 51.491 59.072 92.755 1.00 10.64 328 SER C C 1
ATOM 10032 O O . SER C 1 319 ? 51.607 59.673 91.696 1.00 10.56 328 SER C O 1
ATOM 10035 N N . LYS C 1 320 ? 50.829 57.913 92.849 1.00 11.28 329 LYS C N 1
ATOM 10036 C CA . LYS C 1 320 ? 50.055 57.294 91.708 1.00 11.46 329 LYS C CA 1
ATOM 10037 C C . LYS C 1 320 ? 50.935 57.138 90.477 1.00 12.19 329 LYS C C 1
ATOM 10038 O O . LYS C 1 320 ? 51.796 56.262 90.529 1.00 12.48 329 LYS C O 1
ATOM 10044 N N . LYS C 1 321 ? 50.707 57.915 89.413 1.00 11.90 330 LYS C N 1
ATOM 10045 C CA . LYS C 1 321 ? 51.506 57.728 88.149 1.00 13.83 330 LYS C CA 1
ATOM 10046 C C . LYS C 1 321 ? 52.970 57.901 88.432 1.00 14.87 330 LYS C C 1
ATOM 10047 O O . LYS C 1 321 ? 53.820 57.414 87.674 1.00 14.37 330 LYS C O 1
ATOM 10053 N N . MET C 1 322 ? 53.336 58.636 89.507 1.00 13.57 331 MET C N 1
ATOM 10054 C CA . MET C 1 322 ? 54.756 58.823 89.848 1.00 14.46 331 MET C CA 1
ATOM 10055 C C . MET C 1 322 ? 55.441 57.613 90.416 1.00 15.62 331 MET C C 1
ATOM 10056 O O . MET C 1 322 ? 56.652 57.670 90.636 1.00 15.74 331 MET C O 1
ATOM 10061 N N A MET C 1 323 ? 54.707 56.554 90.707 0.70 14.64 332 MET C N 1
ATOM 10062 N N B MET C 1 323 ? 54.673 56.563 90.708 0.30 14.81 332 MET C N 1
ATOM 10063 C CA A MET C 1 323 ? 55.230 55.256 91.164 0.70 16.65 332 MET C CA 1
ATOM 10064 C CA B MET C 1 323 ? 55.145 55.241 91.156 0.30 15.35 332 MET C CA 1
ATOM 10065 C C A MET C 1 323 ? 55.561 55.252 92.652 0.70 14.33 332 MET C C 1
ATOM 10066 C C B MET C 1 323 ? 55.571 55.235 92.634 0.30 14.59 332 MET C C 1
ATOM 10067 O O A MET C 1 323 ? 55.261 54.327 93.365 0.70 15.47 332 MET C O 1
ATOM 10068 O O B MET C 1 323 ? 55.283 54.301 93.364 0.30 15.21 332 MET C O 1
ATOM 10077 N N . THR C 1 324 ? 56.302 56.272 93.007 1.00 15.65 333 THR C N 1
ATOM 10078 C CA . THR C 1 324 ? 56.605 56.643 94.415 1.00 13.76 333 THR C CA 1
ATOM 10079 C C . THR C 1 324 ? 55.792 57.854 94.754 1.00 11.60 333 THR C C 1
ATOM 10080 O O . THR C 1 324 ? 55.387 58.625 93.883 1.00 12.49 333 THR C O 1
ATOM 10084 N N . GLY C 1 325 ? 55.675 58.110 96.057 1.00 10.59 334 GLY C N 1
ATOM 10085 C CA . GLY C 1 325 ? 55.162 59.361 96.604 1.00 11.93 334 GLY C CA 1
ATOM 10086 C C . GLY C 1 325 ? 56.260 60.278 97.049 1.00 11.17 334 GLY C C 1
ATOM 10087 O O . GLY C 1 325 ? 57.465 59.984 96.864 1.00 11.55 334 GLY C O 1
ATOM 10088 N N . GLY C 1 326 ? 55.847 61.360 97.714 1.00 11.16 335 GLY C N 1
ATOM 10089 C CA . GLY C 1 326 ? 56.763 62.388 98.189 1.00 11.37 335 GLY C CA 1
ATOM 10090 C C . GLY C 1 326 ? 56.165 63.727 98.112 1.00 10.80 335 GLY C C 1
ATOM 10091 O O . GLY C 1 326 ? 54.987 63.904 97.836 1.00 10.87 335 GLY C O 1
ATOM 10092 N N . PHE C 1 327 ? 56.973 64.707 98.462 1.00 10.21 336 PHE C N 1
ATOM 10093 C CA . PHE C 1 327 ? 56.577 66.091 98.295 1.00 10.97 336 PHE C CA 1
ATOM 10094 C C . PHE C 1 327 ? 57.776 66.964 98.022 1.00 11.00 336 PHE C C 1
ATOM 10095 O O . PHE C 1 327 ? 58.783 66.905 98.748 1.00 13.71 336 PHE C O 1
ATOM 10103 N N . PHE C 1 328 ? 57.585 67.865 97.090 1.00 10.17 337 PHE C N 1
ATOM 10104 C CA . PHE C 1 328 ? 58.551 68.939 96.849 1.00 11.24 337 PHE C CA 1
ATOM 10105 C C . PHE C 1 328 ? 58.136 70.114 97.755 1.00 11.83 337 PHE C C 1
ATOM 10106 O O . PHE C 1 328 ? 56.957 70.269 98.172 1.00 11.52 337 PHE C O 1
ATOM 10114 N N . HIS C 1 329 ? 59.110 70.948 98.115 1.00 10.52 338 HIS C N 1
ATOM 10115 C CA . HIS C 1 329 ? 58.798 72.078 98.989 1.00 10.53 338 HIS C CA 1
ATOM 10116 C C . HIS C 1 329 ? 59.864 73.145 98.943 1.00 11.95 338 HIS C C 1
ATOM 10117 O O . HIS C 1 329 ? 60.978 72.848 98.586 1.00 11.98 338 HIS C O 1
ATOM 10124 N N . LYS C 1 330 ? 59.480 74.332 99.401 1.00 13.60 339 LYS C N 1
ATOM 10125 C CA . LYS C 1 330 ? 60.432 75.464 99.431 1.00 13.55 339 LYS C CA 1
ATOM 10126 C C . LYS C 1 330 ? 61.474 75.189 100.452 1.00 14.30 339 LYS C C 1
ATOM 10127 O O . LYS C 1 330 ? 61.219 74.559 101.460 1.00 13.82 339 LYS C O 1
ATOM 10133 N N . GLU C 1 331 ? 62.674 75.783 100.242 1.00 14.99 340 GLU C N 1
ATOM 10134 C CA . GLU C 1 331 ? 63.766 75.737 101.228 1.00 18.02 340 GLU C CA 1
ATOM 10135 C C . GLU C 1 331 ? 63.366 76.127 102.612 1.00 16.14 340 GLU C C 1
ATOM 10136 O O . GLU C 1 331 ? 63.760 75.472 103.573 1.00 19.30 340 GLU C O 1
ATOM 10142 N N . GLU C 1 332 ? 62.498 77.128 102.755 1.00 16.11 341 GLU C N 1
ATOM 10143 C CA . GLU C 1 332 ? 62.182 77.559 104.079 1.00 18.54 341 GLU C CA 1
ATOM 10144 C C . GLU C 1 332 ? 61.357 76.553 104.875 1.00 18.21 341 GLU C C 1
ATOM 10145 O O . GLU C 1 332 ? 61.245 76.679 106.098 1.00 17.19 341 GLU C O 1
ATOM 10151 N N . PHE C 1 333 ? 60.784 75.543 104.184 1.00 16.07 342 PHE C N 1
ATOM 10152 C CA . PHE C 1 333 ? 60.056 74.469 104.864 1.00 17.08 342 PHE C CA 1
ATOM 10153 C C . PHE C 1 333 ? 60.907 73.279 105.277 1.00 18.28 342 PHE C C 1
ATOM 10154 O O . PHE C 1 333 ? 60.425 72.326 105.915 1.00 18.79 342 PHE C O 1
ATOM 10162 N N . ARG C 1 334 ? 62.187 73.303 104.924 1.00 14.66 343 ARG C N 1
ATOM 10163 C CA . ARG C 1 334 ? 63.091 72.280 105.343 1.00 14.40 343 ARG C CA 1
ATOM 10164 C C . ARG C 1 334 ? 63.080 72.038 106.862 1.00 14.80 343 ARG C C 1
ATOM 10165 O O . ARG C 1 334 ? 63.310 72.973 107.629 1.00 16.13 343 ARG C O 1
ATOM 10173 N N . PRO C 1 335 ? 62.816 70.801 107.311 1.00 17.56 344 PRO C N 1
ATOM 10174 C CA . PRO C 1 335 ? 62.906 70.487 108.743 1.00 20.81 344 PRO C CA 1
ATOM 10175 C C . PRO C 1 335 ? 64.258 70.852 109.353 1.00 21.36 344 PRO C C 1
ATOM 10176 O O . PRO C 1 335 ? 65.325 70.623 108.761 1.00 20.26 344 PRO C O 1
ATOM 10180 N N . ASN C 1 336 ? 64.204 71.411 110.553 1.00 23.98 345 ASN C N 1
ATOM 10181 C CA . ASN C 1 336 ? 65.379 71.993 111.186 1.00 23.93 345 ASN C CA 1
ATOM 10182 C C . ASN C 1 336 ? 66.219 70.991 111.972 1.00 21.92 345 ASN C C 1
ATOM 10183 O O . ASN C 1 336 ? 67.251 71.317 112.515 1.00 28.50 345 ASN C O 1
ATOM 10188 N N . ALA C 1 337 ? 65.731 69.772 112.091 1.00 19.27 346 ALA C N 1
ATOM 10189 C CA . ALA C 1 337 ? 66.393 68.667 112.765 1.00 17.37 346 ALA C CA 1
ATOM 10190 C C . ALA C 1 337 ? 65.977 67.362 112.078 1.00 17.29 346 ALA C C 1
ATOM 10191 O O . ALA C 1 337 ? 64.850 67.266 111.597 1.00 16.60 346 ALA C O 1
ATOM 10193 N N . PRO C 1 338 ? 66.845 66.333 112.085 1.00 16.31 347 PRO C N 1
ATOM 10194 C CA . PRO C 1 338 ? 66.388 64.996 111.665 1.00 14.95 347 PRO C CA 1
ATOM 10195 C C . PRO C 1 338 ? 65.370 64.301 112.594 1.00 15.60 347 PRO C C 1
ATOM 10196 O O . PRO C 1 338 ? 65.198 64.706 113.748 1.00 16.55 347 PRO C O 1
ATOM 10200 N N . TYR C 1 339 ? 64.818 63.206 112.122 1.00 14.85 348 TYR C N 1
ATOM 10201 C CA . TYR C 1 339 ? 63.938 62.319 112.842 1.00 14.16 348 TYR C CA 1
ATOM 10202 C C . TYR C 1 339 ? 62.605 63.012 113.234 1.00 14.14 348 TYR C C 1
ATOM 10203 O O . TYR C 1 339 ? 61.940 62.618 114.182 1.00 13.66 348 TYR C O 1
ATOM 10212 N N . ARG C 1 340 ? 62.237 64.034 112.480 1.00 14.28 349 ARG C N 1
ATOM 10213 C CA . ARG C 1 340 ? 60.915 64.663 112.605 1.00 12.58 349 ARG C CA 1
ATOM 10214 C C . ARG C 1 340 ? 60.022 64.231 111.456 1.00 14.19 349 ARG C C 1
ATOM 10215 O O . ARG C 1 340 ? 58.909 63.714 111.677 1.00 14.43 349 ARG C O 1
ATOM 10223 N N . ILE C 1 341 ? 60.550 64.347 110.218 1.00 11.88 350 ILE C N 1
ATOM 10224 C CA . ILE C 1 341 ? 59.946 63.766 109.025 1.00 12.51 350 ILE C CA 1
ATOM 10225 C C . ILE C 1 341 ? 60.719 62.511 108.647 1.00 13.09 350 ILE C C 1
ATOM 10226 O O . ILE C 1 341 ? 61.888 62.617 108.177 1.00 12.48 350 ILE C O 1
ATOM 10231 N N . PHE C 1 342 ? 60.158 61.341 108.905 1.00 11.09 351 PHE C N 1
ATOM 10232 C CA . PHE C 1 342 ? 60.953 60.119 108.869 1.00 10.34 351 PHE C CA 1
ATOM 10233 C C . PHE C 1 342 ? 60.030 58.930 108.895 1.00 10.79 351 PHE C C 1
ATOM 10234 O O . PHE C 1 342 ? 58.901 59.004 109.430 1.00 9.92 351 PHE C O 1
ATOM 10242 N N . ASN C 1 343 ? 60.441 57.833 108.258 1.00 9.95 352 ASN C N 1
ATOM 10243 C CA . ASN C 1 343 ? 59.840 56.535 108.492 1.00 10.93 352 ASN C CA 1
ATOM 10244 C C . ASN C 1 343 ? 60.824 55.506 107.972 1.00 10.75 352 ASN C C 1
ATOM 10245 O O . ASN C 1 343 ? 61.904 55.901 107.513 1.00 10.59 352 ASN C O 1
ATOM 10250 N N . THR C 1 344 ? 60.475 54.224 108.124 1.00 9.96 353 THR C N 1
ATOM 10251 C CA . THR C 1 344 ? 61.446 53.150 107.732 1.00 10.49 353 THR C CA 1
ATOM 10252 C C . THR C 1 344 ? 61.908 53.276 106.292 1.00 11.05 353 THR C C 1
ATOM 10253 O O . THR C 1 344 ? 63.160 53.334 106.058 1.00 12.29 353 THR C O 1
ATOM 10257 N N . TRP C 1 345 ? 61.024 53.359 105.343 1.00 10.46 354 TRP C N 1
ATOM 10258 C CA . TRP C 1 345 ? 61.415 53.151 103.955 1.00 11.61 354 TRP C CA 1
ATOM 10259 C C . TRP C 1 345 ? 61.415 54.408 103.107 1.00 11.91 354 TRP C C 1
ATOM 10260 O O . TRP C 1 345 ? 62.272 54.541 102.233 1.00 12.53 354 TRP C O 1
ATOM 10271 N N . LEU C 1 346 ? 60.557 55.397 103.417 1.00 11.06 355 LEU C N 1
ATOM 10272 C CA . LEU C 1 346 ? 60.564 56.675 102.688 1.00 12.80 355 LEU C CA 1
ATOM 10273 C C . LEU C 1 346 ? 60.491 56.523 101.161 1.00 13.56 355 LEU C C 1
ATOM 10274 O O . LEU C 1 346 ? 61.213 57.238 100.439 1.00 16.42 355 LEU C O 1
ATOM 10279 N N . GLY C 1 347 ? 59.674 55.591 100.728 1.00 12.03 356 GLY C N 1
ATOM 10280 C CA . GLY C 1 347 ? 59.586 55.205 99.357 1.00 13.30 356 GLY C CA 1
ATOM 10281 C C . GLY C 1 347 ? 60.308 53.905 99.089 1.00 12.96 356 GLY C C 1
ATOM 10282 O O . GLY C 1 347 ? 60.322 52.988 99.936 1.00 11.94 356 GLY C O 1
ATOM 10283 N N . ASP C 1 348 ? 60.947 53.806 97.921 1.00 13.20 357 ASP C N 1
ATOM 10284 C CA . ASP C 1 348 ? 61.542 52.553 97.525 1.00 14.07 357 ASP C CA 1
ATOM 10285 C C . ASP C 1 348 ? 62.393 52.818 96.286 1.00 14.43 357 ASP C C 1
ATOM 10286 O O . ASP C 1 348 ? 61.862 53.265 95.287 1.00 15.11 357 ASP C O 1
ATOM 10291 N N . PRO C 1 349 ? 63.679 52.460 96.330 1.00 14.49 358 PRO C N 1
ATOM 10292 C CA . PRO C 1 349 ? 64.468 52.825 95.141 1.00 14.81 358 PRO C CA 1
ATOM 10293 C C . PRO C 1 349 ? 64.045 52.097 93.908 1.00 14.21 358 PRO C C 1
ATOM 10294 O O . PRO C 1 349 ? 64.348 52.549 92.830 1.00 16.25 358 PRO C O 1
ATOM 10298 N N . SER C 1 350 ? 63.392 50.956 94.035 1.00 15.73 359 SER C N 1
ATOM 10299 C CA . SER C 1 350 ? 62.951 50.219 92.851 1.00 15.62 359 SER C CA 1
ATOM 10300 C C . SER C 1 350 ? 61.893 51.042 92.153 1.00 16.44 359 SER C C 1
ATOM 10301 O O . SER C 1 350 ? 61.791 51.065 90.911 1.00 14.50 359 SER C O 1
ATOM 10304 N N . LYS C 1 351 ? 61.094 51.810 92.873 1.00 13.87 360 LYS C N 1
ATOM 10305 C CA . LYS C 1 351 ? 60.142 52.666 92.163 1.00 14.66 360 LYS C CA 1
ATOM 10306 C C . LYS C 1 351 ? 60.799 53.826 91.520 1.00 14.26 360 LYS C C 1
ATOM 10307 O O . LYS C 1 351 ? 60.407 54.247 90.440 1.00 15.27 360 LYS C O 1
ATOM 10313 N N . ASN C 1 352 ? 61.853 54.372 92.135 1.00 12.84 361 ASN C N 1
ATOM 10314 C CA . ASN C 1 352 ? 62.638 55.453 91.508 1.00 12.29 361 ASN C CA 1
ATOM 10315 C C . ASN C 1 352 ? 63.312 54.970 90.183 1.00 12.67 361 ASN C C 1
ATOM 10316 O O . ASN C 1 352 ? 63.423 55.723 89.255 1.00 12.45 361 ASN C O 1
ATOM 10321 N N . LEU C 1 353 ? 63.740 53.729 90.193 1.00 12.46 362 LEU C N 1
ATOM 10322 C CA . LEU C 1 353 ? 64.354 53.091 89.009 1.00 13.60 362 LEU C CA 1
ATOM 10323 C C . LEU C 1 353 ? 63.333 53.107 87.858 1.00 13.92 362 LEU C C 1
ATOM 10324 O O . LEU C 1 353 ? 63.651 53.589 86.738 1.00 16.32 362 LEU C O 1
ATOM 10329 N N . LEU C 1 354 ? 62.145 52.618 88.150 1.00 13.16 363 LEU C N 1
ATOM 10330 C CA . LEU C 1 354 ? 61.057 52.615 87.138 1.00 14.81 363 LEU C CA 1
ATOM 10331 C C . LEU C 1 354 ? 60.720 54.053 86.723 1.00 14.40 363 LEU C C 1
ATOM 10332 O O . LEU C 1 354 ? 60.577 54.385 85.508 1.00 14.18 363 LEU C O 1
ATOM 10337 N N . LEU C 1 355 ? 60.522 54.941 87.693 1.00 13.33 364 LEU C N 1
ATOM 10338 C CA . LEU C 1 355 ? 60.073 56.307 87.396 1.00 13.36 364 LEU C CA 1
ATOM 10339 C C . LEU C 1 355 ? 61.068 57.075 86.475 1.00 12.31 364 LEU C C 1
ATOM 10340 O O . LEU C 1 355 ? 60.677 57.848 85.609 1.00 16.47 364 LEU C O 1
ATOM 10345 N N . ALA C 1 356 ? 62.358 56.902 86.724 1.00 14.44 365 ALA C N 1
ATOM 10346 C CA . ALA C 1 356 ? 63.340 57.572 85.832 1.00 15.64 365 ALA C CA 1
ATOM 10347 C C . ALA C 1 356 ? 63.034 57.176 84.384 1.00 15.96 365 ALA C C 1
ATOM 10348 O O . ALA C 1 356 ? 63.144 58.031 83.470 1.00 18.22 365 ALA C O 1
ATOM 10350 N N . GLU C 1 357 ? 62.743 55.903 84.146 1.00 17.70 366 GLU C N 1
ATOM 10351 C CA . GLU C 1 357 ? 62.514 55.502 82.734 1.00 19.56 366 GLU C CA 1
ATOM 10352 C C . GLU C 1 357 ? 61.139 56.030 82.221 1.00 19.69 366 GLU C C 1
ATOM 10353 O O . GLU C 1 357 ? 60.975 56.440 81.043 1.00 18.23 366 GLU C O 1
ATOM 10359 N N . VAL C 1 358 ? 60.105 55.955 83.081 1.00 16.35 367 VAL C N 1
ATOM 10360 C CA . VAL C 1 358 ? 58.812 56.548 82.742 1.00 15.20 367 VAL C CA 1
ATOM 10361 C C . VAL C 1 358 ? 58.958 58.043 82.317 1.00 16.04 367 VAL C C 1
ATOM 10362 O O . VAL C 1 358 ? 58.414 58.445 81.303 1.00 18.75 367 VAL C O 1
ATOM 10366 N N . ILE C 1 359 ? 59.722 58.879 83.046 1.00 14.26 368 ILE C N 1
ATOM 10367 C CA . ILE C 1 359 ? 59.920 60.265 82.766 1.00 17.10 368 ILE C CA 1
ATOM 10368 C C . ILE C 1 359 ? 60.687 60.451 81.435 1.00 16.88 368 ILE C C 1
ATOM 10369 O O . ILE C 1 359 ? 60.353 61.329 80.676 1.00 18.99 368 ILE C O 1
ATOM 10374 N N . ASN C 1 360 ? 61.679 59.604 81.223 1.00 18.55 369 ASN C N 1
ATOM 10375 C CA . ASN C 1 360 ? 62.405 59.565 79.927 1.00 22.20 369 ASN C CA 1
ATOM 10376 C C . ASN C 1 360 ? 61.421 59.300 78.778 1.00 19.82 369 ASN C C 1
ATOM 10377 O O . ASN C 1 360 ? 61.490 60.004 77.766 1.00 22.37 369 ASN C O 1
ATOM 10382 N N . ILE C 1 361 ? 60.514 58.356 78.924 1.00 18.96 370 ILE C N 1
ATOM 10383 C CA . ILE C 1 361 ? 59.525 58.028 77.869 1.00 19.34 370 ILE C CA 1
ATOM 10384 C C . ILE C 1 361 ? 58.586 59.202 77.689 1.00 21.30 370 ILE C C 1
ATOM 10385 O O . ILE C 1 361 ? 58.316 59.654 76.584 1.00 23.02 370 ILE C O 1
ATOM 10390 N N . ILE C 1 362 ? 58.052 59.755 78.789 1.00 19.21 371 ILE C N 1
ATOM 10391 C CA . ILE C 1 362 ? 57.174 60.954 78.627 1.00 21.05 371 ILE C CA 1
ATOM 10392 C C . ILE C 1 362 ? 57.834 62.124 77.858 1.00 23.39 371 ILE C C 1
ATOM 10393 O O . ILE C 1 362 ? 57.184 62.766 77.006 1.00 22.29 371 ILE C O 1
ATOM 10398 N N . LYS C 1 363 ? 59.124 62.392 78.118 1.00 23.58 372 LYS C N 1
ATOM 10399 C CA . LYS C 1 363 ? 59.811 63.487 77.473 1.00 26.00 372 LYS C CA 1
ATOM 10400 C C . LYS C 1 363 ? 60.150 63.022 76.058 1.00 26.97 372 LYS C C 1
ATOM 10401 O O . LYS C 1 363 ? 59.754 63.667 75.127 1.00 30.02 372 LYS C O 1
ATOM 10407 N N . ARG C 1 364 ? 60.811 61.891 75.896 1.00 24.83 373 ARG C N 1
ATOM 10408 C CA . ARG C 1 364 ? 61.205 61.466 74.529 1.00 28.88 373 ARG C CA 1
ATOM 10409 C C . ARG C 1 364 ? 59.996 61.359 73.593 1.00 29.36 373 ARG C C 1
ATOM 10410 O O . ARG C 1 364 ? 60.084 61.792 72.447 1.00 30.59 373 ARG C O 1
ATOM 10414 N N . GLU C 1 365 ? 58.878 60.801 74.048 1.00 27.06 374 GLU C N 1
ATOM 10415 C CA . GLU C 1 365 ? 57.725 60.549 73.167 1.00 27.75 374 GLU C CA 1
ATOM 10416 C C . GLU C 1 365 ? 56.736 61.726 73.127 1.00 26.48 374 GLU C C 1
ATOM 10417 O O . GLU C 1 365 ? 55.656 61.535 72.602 1.00 27.84 374 GLU C O 1
ATOM 10423 N N . ASP C 1 366 ? 57.031 62.880 73.721 1.00 23.32 375 ASP C N 1
ATOM 10424 C CA . ASP C 1 366 ? 56.103 64.025 73.681 1.00 24.62 375 ASP C CA 1
ATOM 10425 C C . ASP C 1 366 ? 54.688 63.716 74.255 1.00 22.09 375 ASP C C 1
ATOM 10426 O O . ASP C 1 366 ? 53.661 64.072 73.672 1.00 21.66 375 ASP C O 1
ATOM 10431 N N . LEU C 1 367 ? 54.599 63.050 75.410 1.00 21.85 376 LEU C N 1
ATOM 10432 C CA . LEU C 1 367 ? 53.348 62.512 75.888 1.00 20.20 376 LEU C CA 1
ATOM 10433 C C . LEU C 1 367 ? 52.478 63.590 76.585 1.00 17.6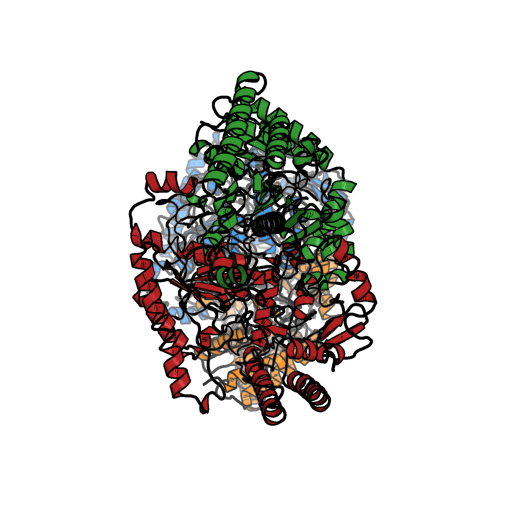3 376 LEU C C 1
ATOM 10434 O O . LEU C 1 367 ? 51.265 63.352 76.756 1.00 19.88 376 LEU C O 1
ATOM 10439 N N . LEU C 1 368 ? 53.062 64.725 76.912 1.00 20.09 377 LEU C N 1
ATOM 10440 C CA . LEU C 1 368 ? 52.298 65.859 77.502 1.00 19.40 377 LEU C CA 1
ATOM 10441 C C . LEU C 1 368 ? 51.458 66.446 76.378 1.00 20.55 377 LEU C C 1
ATOM 10442 O O . LEU C 1 368 ? 50.208 66.605 76.514 1.00 19.50 377 LEU C O 1
ATOM 10447 N N . SER C 1 369 ? 52.117 66.732 75.234 1.00 25.08 378 SER C N 1
ATOM 10448 C CA . SER C 1 369 ? 51.348 67.194 74.009 1.00 23.60 378 SER C CA 1
ATOM 10449 C C . SER C 1 369 ? 50.332 66.210 73.559 1.00 21.72 378 SER C C 1
ATOM 10450 O O . SER C 1 369 ? 49.217 66.600 73.203 1.00 23.87 378 SER C O 1
ATOM 10453 N N . ASN C 1 370 ? 50.658 64.930 73.635 1.00 20.78 379 ASN C N 1
ATOM 10454 C CA . ASN C 1 370 ? 49.758 63.903 73.262 1.00 20.72 379 ASN C CA 1
ATOM 10455 C C . ASN C 1 370 ? 48.517 63.886 74.141 1.00 21.83 379 ASN C C 1
ATOM 10456 O O . ASN C 1 370 ? 47.413 63.672 73.642 1.00 20.06 379 ASN C O 1
ATOM 10461 N N . ALA C 1 371 ? 48.696 64.105 75.454 1.00 18.93 380 ALA C N 1
ATOM 10462 C CA . ALA C 1 371 ? 47.544 64.077 76.333 1.00 18.22 380 ALA C CA 1
ATOM 10463 C C . ALA C 1 371 ? 46.639 65.283 76.029 1.00 17.36 380 ALA C C 1
ATOM 10464 O O . ALA C 1 371 ? 45.403 65.166 76.079 1.00 16.07 380 ALA C O 1
ATOM 10466 N N . ALA C 1 372 ? 47.235 66.414 75.700 1.00 17.92 381 ALA C N 1
ATOM 10467 C CA . ALA C 1 372 ? 46.4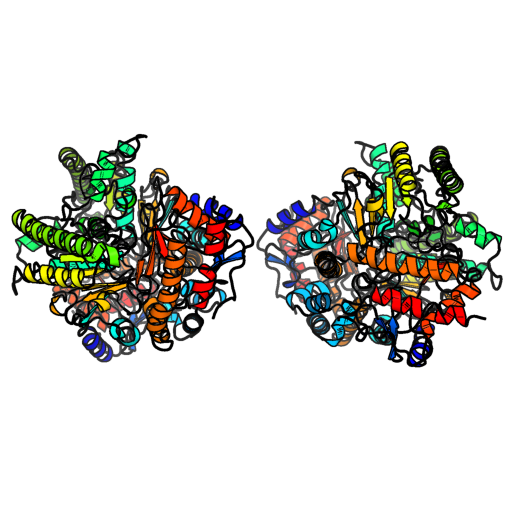50 67.627 75.356 1.00 20.19 381 ALA C CA 1
ATOM 10468 C C . ALA C 1 372 ? 45.638 67.377 74.070 1.00 23.46 381 ALA C C 1
ATOM 10469 O O . ALA C 1 372 ? 44.442 67.676 73.986 1.00 21.07 381 ALA C O 1
ATOM 10471 N N . HIS C 1 373 ? 46.286 66.710 73.122 1.00 23.34 382 HIS C N 1
ATOM 10472 C CA . HIS C 1 373 ? 45.602 66.361 71.836 1.00 23.62 382 HIS C CA 1
ATOM 10473 C C . HIS C 1 373 ? 44.521 65.278 71.956 1.00 23.79 382 HIS C C 1
ATOM 10474 O O . HIS C 1 373 ? 43.385 65.484 71.507 1.00 22.46 382 HIS C O 1
ATOM 10481 N N . ALA C 1 374 ? 44.874 64.129 72.547 1.00 20.98 383 ALA C N 1
ATOM 10482 C CA . ALA C 1 374 ? 43.938 63.039 72.692 1.00 18.87 383 ALA C CA 1
ATOM 10483 C C . ALA C 1 374 ? 42.802 63.461 73.577 1.00 19.61 383 ALA C C 1
ATOM 10484 O O . ALA C 1 374 ? 41.639 62.981 73.446 1.00 21.39 383 ALA C O 1
ATOM 10486 N N . GLY C 1 375 ? 43.146 64.337 74.521 1.00 20.28 384 GLY C N 1
ATOM 10487 C CA . GLY C 1 375 ? 42.170 64.816 75.465 1.00 19.45 384 GLY C CA 1
ATOM 10488 C C . GLY C 1 375 ? 41.170 65.747 74.810 1.00 21.43 384 GLY C C 1
ATOM 10489 O O . GLY C 1 375 ? 40.004 65.686 75.086 1.00 20.44 384 GLY C O 1
ATOM 10490 N N . LYS C 1 376 ? 41.658 66.647 73.950 1.00 22.29 385 LYS C N 1
ATOM 10491 C CA . LYS C 1 376 ? 40.733 67.481 73.106 1.00 25.54 385 LYS C CA 1
ATOM 10492 C C . LYS C 1 376 ? 39.791 66.648 72.211 1.00 23.79 385 LYS C C 1
ATOM 10493 O O . LYS C 1 376 ? 38.602 66.907 72.129 1.00 23.22 385 LYS C O 1
ATOM 10499 N N . VAL C 1 377 ? 40.303 65.594 71.609 1.00 20.80 386 VAL C N 1
ATOM 10500 C CA . VAL C 1 377 ? 39.454 64.684 70.867 1.00 21.44 386 VAL C CA 1
ATOM 10501 C C . VAL C 1 377 ? 38.377 64.036 71.705 1.00 20.31 386 VAL C C 1
ATOM 10502 O O . VAL C 1 377 ? 37.221 63.923 71.300 1.00 20.77 386 VAL C O 1
ATOM 10506 N N . LEU C 1 378 ? 38.759 63.634 72.920 1.00 19.19 387 LEU C N 1
ATOM 10507 C CA . LEU C 1 378 ? 37.849 62.984 73.798 1.00 17.57 387 LEU C CA 1
ATOM 10508 C C . LEU C 1 378 ? 36.783 63.954 74.200 1.00 19.51 387 LEU C C 1
ATOM 10509 O O . LEU C 1 378 ? 35.589 63.618 74.136 1.00 19.49 387 LEU C O 1
ATOM 10514 N N . LEU C 1 379 ? 37.218 65.130 74.635 1.00 18.74 388 LEU C N 1
ATOM 10515 C CA . LEU C 1 379 ? 36.298 66.161 75.124 1.00 19.79 388 LEU C CA 1
ATOM 10516 C C . LEU C 1 379 ? 35.313 66.613 73.972 1.00 21.12 388 LEU C C 1
ATOM 10517 O O . LEU C 1 379 ? 34.136 66.734 74.229 1.00 18.97 388 LEU C O 1
ATOM 10522 N N . THR C 1 380 ? 35.826 66.776 72.762 1.00 19.73 389 THR C N 1
ATOM 10523 C CA . THR C 1 380 ? 34.991 67.126 71.584 1.00 21.82 389 THR C CA 1
ATOM 10524 C C . THR C 1 380 ? 33.930 66.053 71.377 1.00 21.49 389 THR C C 1
ATOM 10525 O O . THR C 1 380 ? 32.733 66.317 71.241 1.00 22.59 389 THR C O 1
ATOM 10529 N N . GLY C 1 381 ? 34.330 64.792 71.389 1.00 20.30 390 GLY C N 1
ATOM 10530 C CA . GLY C 1 381 ? 33.357 63.711 71.251 1.00 20.46 390 GLY C CA 1
ATOM 10531 C C . GLY C 1 381 ? 32.350 63.665 72.364 1.00 21.87 390 GLY C C 1
ATOM 10532 O O . GLY C 1 381 ? 31.197 63.344 72.139 1.00 22.30 390 GLY C O 1
ATOM 10533 N N . LEU C 1 382 ? 32.784 63.940 73.620 1.00 19.80 391 LEU C N 1
ATOM 10534 C CA . LEU C 1 382 ? 31.834 63.906 74.740 1.00 16.32 391 LEU C CA 1
ATOM 10535 C C . LEU C 1 382 ? 30.751 65.012 74.617 1.00 15.38 391 LEU C C 1
ATOM 10536 O O . LEU C 1 382 ? 29.579 64.799 75.005 1.00 16.68 391 LEU C O 1
ATOM 10541 N N . LEU C 1 383 ? 31.198 66.141 74.123 1.00 16.84 392 LEU C N 1
ATOM 10542 C CA . LEU C 1 383 ? 30.326 67.304 73.907 1.00 20.14 392 LEU C CA 1
ATOM 10543 C C . LEU C 1 383 ? 29.316 66.937 72.825 1.00 21.25 392 LEU C C 1
ATOM 10544 O O . LEU C 1 383 ? 28.131 67.255 72.949 1.00 20.86 392 LEU C O 1
ATOM 10549 N N . ASP C 1 384 ? 29.769 66.181 71.819 1.00 21.55 393 ASP C N 1
ATOM 10550 C CA . ASP C 1 384 ? 28.835 65.722 70.790 1.00 23.59 393 ASP C CA 1
ATOM 10551 C C . ASP C 1 384 ? 27.816 64.794 71.350 1.00 24.13 393 ASP C C 1
ATOM 10552 O O . ASP C 1 384 ? 26.631 64.866 71.000 1.00 22.97 393 ASP C O 1
ATOM 10557 N N . LEU C 1 385 ? 28.235 63.854 72.206 1.00 22.25 394 LEU C N 1
ATOM 10558 C CA . LEU C 1 385 ? 27.289 62.973 72.845 1.00 22.75 394 LEU C CA 1
ATOM 10559 C C . LEU C 1 385 ? 26.293 63.728 73.756 1.00 22.50 394 LEU C C 1
ATOM 10560 O O . LEU C 1 385 ? 25.109 63.323 73.896 1.00 24.88 394 LEU C O 1
ATOM 10565 N N . GLN C 1 386 ? 26.780 64.766 74.410 1.00 19.12 395 GLN C N 1
ATOM 10566 C CA . GLN C 1 386 ? 25.917 65.519 75.303 1.00 21.34 395 GLN C CA 1
ATOM 10567 C C . GLN C 1 386 ? 24.768 66.201 74.488 1.00 22.18 395 GLN C C 1
ATOM 10568 O O . GLN C 1 386 ? 23.626 66.224 74.976 1.00 24.21 395 GLN C O 1
ATOM 10574 N N . ALA C 1 387 ? 25.178 66.843 73.405 1.00 24.43 396 ALA C N 1
ATOM 10575 C CA . ALA C 1 387 ? 24.210 67.466 72.465 1.00 26.32 396 ALA C CA 1
ATOM 10576 C C . ALA C 1 387 ? 23.176 66.409 72.000 1.00 25.45 396 ALA C C 1
ATOM 10577 O O . ALA C 1 387 ? 21.936 66.633 72.045 1.00 25.89 396 ALA C O 1
ATOM 10579 N N . ARG C 1 388 ? 23.626 65.233 71.572 1.00 26.08 397 ARG C N 1
ATOM 10580 C CA . ARG C 1 388 ? 22.700 64.136 71.151 1.00 27.24 397 ARG C CA 1
ATOM 10581 C C . ARG C 1 388 ? 21.905 63.432 72.246 1.00 29.51 397 ARG C C 1
ATOM 10582 O O . ARG C 1 388 ? 20.803 62.844 72.009 1.00 25.94 397 ARG C O 1
ATOM 10590 N N . TYR C 1 389 ? 22.431 63.440 73.471 1.00 26.35 398 TYR C N 1
ATOM 10591 C CA . TYR C 1 389 ? 21.800 62.665 74.521 1.00 24.09 398 TYR C CA 1
ATOM 10592 C C . TYR C 1 389 ? 21.739 63.515 75.762 1.00 25.68 398 TYR C C 1
ATOM 10593 O O . TYR C 1 389 ? 22.191 63.101 76.822 1.00 22.88 398 TYR C O 1
ATOM 10602 N N . PRO C 1 390 ? 21.094 64.692 75.658 1.00 24.94 399 PRO C N 1
ATOM 10603 C CA . PRO C 1 390 ? 20.902 65.535 76.859 1.00 23.67 399 PRO C CA 1
ATOM 10604 C C . PRO C 1 390 ? 20.169 64.914 78.022 1.00 24.14 399 PRO C C 1
ATOM 10605 O O . PRO C 1 390 ? 20.405 65.348 79.149 1.00 24.13 399 PRO C O 1
ATOM 10609 N N . GLN C 1 391 ? 19.321 63.894 77.778 1.00 22.39 400 GLN C N 1
ATOM 10610 C CA . GLN C 1 391 ? 18.610 63.167 78.804 1.00 25.74 400 GLN C CA 1
ATOM 10611 C C . GLN C 1 391 ? 19.463 62.214 79.633 1.00 21.40 400 GLN C C 1
ATOM 10612 O O . GLN C 1 391 ? 19.065 61.685 80.697 1.00 22.18 400 GLN C O 1
ATOM 10618 N N . PHE C 1 392 ? 20.685 61.984 79.147 1.00 21.00 401 PHE C N 1
ATOM 10619 C CA . PHE C 1 392 ? 21.623 61.103 79.876 1.00 22.22 401 PHE C CA 1
ATOM 10620 C C . PHE C 1 392 ? 22.952 61.743 80.278 1.00 22.03 401 PHE C C 1
ATOM 10621 O O . PHE C 1 392 ? 23.543 61.305 81.268 1.00 23.42 401 PHE C O 1
ATOM 10629 N N . ILE C 1 393 ? 23.400 62.719 79.518 1.00 19.45 402 ILE C N 1
ATOM 10630 C CA A ILE C 1 393 ? 24.731 63.293 79.671 0.70 20.96 402 ILE C CA 1
ATOM 10631 C CA B ILE C 1 393 ? 24.733 63.320 79.684 0.30 19.85 402 ILE C CA 1
ATOM 10632 C C . ILE C 1 393 ? 24.631 64.833 79.902 1.00 20.77 402 ILE C C 1
ATOM 10633 O O . ILE C 1 393 ? 23.995 65.562 79.118 1.00 21.54 402 ILE C O 1
ATOM 10642 N N . SER C 1 394 ? 25.311 65.343 80.941 1.00 18.81 403 SER C N 1
ATOM 10643 C CA . SER C 1 394 ? 25.359 66.796 81.227 1.00 18.89 403 SER C CA 1
ATOM 10644 C C . SER C 1 394 ? 26.667 67.158 81.882 1.00 18.33 403 SER C C 1
ATOM 10645 O O . SER C 1 394 ? 27.408 66.267 82.326 1.00 19.22 403 SER C O 1
ATOM 10648 N N . ARG C 1 395 ? 26.998 68.442 81.863 1.00 18.00 404 ARG C N 1
ATOM 10649 C CA . ARG C 1 395 ? 28.199 68.978 82.573 1.00 16.53 404 ARG C CA 1
ATOM 10650 C C . ARG C 1 395 ? 29.460 68.339 82.072 1.00 18.92 404 ARG C C 1
ATOM 10651 O O . ARG C 1 395 ? 30.370 68.125 82.792 1.00 19.01 404 ARG C O 1
ATOM 10659 N N . VAL C 1 396 ? 29.533 68.087 80.780 1.00 16.02 405 VAL C N 1
ATOM 10660 C CA . VAL C 1 396 ? 30.800 67.575 80.161 1.00 16.92 405 VAL C CA 1
ATOM 10661 C C . VAL C 1 396 ? 31.894 68.582 80.412 1.00 15.64 405 VAL C C 1
ATOM 10662 O O . VAL C 1 396 ? 31.699 69.771 80.213 1.00 16.23 405 VAL C O 1
ATOM 10666 N N . ARG C 1 397 ? 33.043 68.103 80.901 1.00 14.98 406 ARG C N 1
ATOM 10667 C CA . ARG C 1 397 ? 34.091 68.970 81.319 1.00 15.22 406 ARG C CA 1
ATOM 10668 C C . ARG C 1 397 ? 35.403 68.205 81.283 1.00 14.87 406 ARG C C 1
ATOM 10669 O O . ARG C 1 397 ? 35.395 66.988 81.351 1.00 18.14 406 ARG C O 1
ATOM 10677 N N . GLY C 1 398 ? 36.476 68.937 81.207 1.00 15.79 407 GLY C N 1
ATOM 10678 C CA . GLY C 1 398 ? 37.827 68.314 81.244 1.00 17.45 407 GLY C CA 1
ATOM 10679 C C . GLY C 1 398 ? 38.947 69.231 81.027 1.00 17.75 407 GLY C C 1
ATOM 10680 O O . GLY C 1 398 ? 38.805 70.387 80.594 1.00 18.30 407 GLY C O 1
ATOM 10681 N N . ARG C 1 399 ? 40.143 68.711 81.296 1.00 16.28 408 ARG C N 1
ATOM 10682 C CA . ARG C 1 399 ? 41.362 69.338 80.942 1.00 17.16 408 ARG C CA 1
ATOM 10683 C C . ARG C 1 399 ? 42.309 68.211 80.502 1.00 16.13 408 ARG C C 1
ATOM 10684 O O . ARG C 1 399 ? 42.502 67.297 81.236 1.00 14.95 408 ARG C O 1
ATOM 10692 N N . GLY C 1 400 ? 42.920 68.317 79.312 1.00 16.88 409 GLY C N 1
ATOM 10693 C CA . GLY C 1 400 ? 43.676 67.164 78.749 1.00 16.96 409 GLY C CA 1
ATOM 10694 C C . GLY C 1 400 ? 42.747 65.952 78.782 1.00 15.75 409 GLY C C 1
ATOM 10695 O O . GLY C 1 400 ? 41.577 66.094 78.478 1.00 16.35 409 GLY C O 1
ATOM 10696 N N . THR C 1 401 ? 43.220 64.764 79.170 1.00 14.90 410 THR C N 1
ATOM 10697 C CA . THR C 1 401 ? 42.360 63.566 79.212 1.00 13.44 410 THR C CA 1
ATOM 10698 C C . THR C 1 401 ? 41.581 63.401 80.493 1.00 12.93 410 THR C C 1
ATOM 10699 O O . THR C 1 401 ? 40.906 62.403 80.711 1.00 13.66 410 THR C O 1
ATOM 10703 N N . PHE C 1 402 ? 41.712 64.383 81.384 1.00 14.37 411 PHE C N 1
ATOM 10704 C CA . PHE C 1 402 ? 41.160 64.324 82.733 1.00 15.32 411 PHE C CA 1
ATOM 10705 C C . PHE C 1 402 ? 39.725 64.890 82.558 1.00 15.94 411 PHE C C 1
ATOM 10706 O O . PHE C 1 402 ? 39.420 66.018 82.936 1.00 16.13 411 PHE C O 1
ATOM 10714 N N . CYS C 1 403 ? 38.878 64.044 82.053 1.00 15.26 412 CYS C N 1
ATOM 10715 C CA . CYS C 1 403 ? 37.555 64.435 81.557 1.00 15.75 412 CYS C CA 1
ATOM 10716 C C . CYS C 1 403 ? 36.507 63.721 82.365 1.00 15.97 412 CYS C C 1
ATOM 10717 O O . CYS C 1 403 ? 36.700 62.677 82.995 1.00 14.43 412 CYS C O 1
ATOM 10720 N N . SER C 1 404 ? 35.296 64.245 82.303 1.00 14.06 413 SER C N 1
ATOM 10721 C CA . SER C 1 404 ? 34.168 63.681 82.984 1.00 15.04 413 SER C CA 1
ATOM 10722 C C . SER C 1 404 ? 32.852 64.224 82.510 1.00 15.44 413 SER C C 1
ATOM 10723 O O . SER C 1 404 ? 32.834 65.219 81.822 1.00 16.27 413 SER C O 1
ATOM 10726 N N . PHE C 1 405 ? 31.787 63.571 82.989 1.00 15.59 414 PHE C N 1
ATOM 10727 C CA . PHE C 1 405 ? 30.426 64.047 82.824 1.00 17.14 414 PHE C CA 1
ATOM 10728 C C . PHE C 1 405 ? 29.481 63.466 83.856 1.00 16.69 414 PHE C C 1
ATOM 10729 O O . PHE C 1 405 ? 29.782 62.476 84.561 1.00 15.31 414 PHE C O 1
ATOM 10737 N N . ASP C 1 406 ? 28.270 64.053 83.940 1.00 16.18 415 ASP C N 1
ATOM 10738 C CA . ASP C 1 406 ? 27.274 63.627 84.826 1.00 17.11 415 ASP C CA 1
ATOM 10739 C C . ASP C 1 406 ? 26.108 62.936 84.095 1.00 16.82 415 ASP C C 1
ATOM 10740 O O . ASP C 1 406 ? 25.818 63.229 82.928 1.00 20.32 415 ASP C O 1
ATOM 10745 N N . THR C 1 407 ? 25.516 62.042 84.836 1.00 17.18 416 THR C N 1
ATOM 10746 C CA . THR C 1 407 ? 24.334 61.244 84.434 1.00 20.84 416 THR C CA 1
ATOM 10747 C C . THR C 1 407 ? 23.216 61.711 85.371 1.00 23.40 416 THR C C 1
ATOM 10748 O O . THR C 1 407 ? 23.471 62.443 86.322 1.00 21.74 416 THR C O 1
ATOM 10752 N N . PRO C 1 408 ? 21.970 61.314 85.118 1.00 25.71 417 PRO C N 1
ATOM 10753 C CA . PRO C 1 408 ? 20.883 61.858 85.966 1.00 25.61 417 PRO C CA 1
ATOM 10754 C C . PRO C 1 408 ? 20.857 61.381 87.403 1.00 25.02 417 PRO C C 1
ATOM 10755 O O . PRO C 1 408 ? 20.328 62.063 88.283 1.00 24.02 417 PRO C O 1
ATOM 10759 N N . ASP C 1 409 ? 21.325 60.171 87.659 1.00 24.97 418 ASP C N 1
ATOM 10760 C CA . ASP C 1 409 ? 21.352 59.624 89.003 1.00 26.90 418 ASP C CA 1
ATOM 10761 C C . ASP C 1 409 ? 22.355 58.460 89.075 1.00 26.12 418 ASP C C 1
ATOM 10762 O O . ASP C 1 409 ? 22.861 58.000 88.056 1.00 26.04 418 ASP C O 1
ATOM 10767 N N . GLU C 1 410 ? 22.652 58.046 90.292 1.00 26.88 419 GLU C N 1
ATOM 10768 C CA . GLU C 1 410 ? 23.634 56.972 90.577 1.00 27.77 419 GLU C CA 1
ATOM 10769 C C . GLU C 1 410 ? 23.311 55.669 89.904 1.00 28.56 419 GLU C C 1
ATOM 10770 O O . GLU C 1 410 ? 24.207 54.935 89.433 1.00 26.37 419 GLU C O 1
ATOM 10776 N N . SER C 1 411 ? 22.035 55.336 89.809 1.00 27.53 420 SER C N 1
ATOM 10777 C CA . SER C 1 411 ? 21.771 54.001 89.217 1.00 29.77 420 SER C CA 1
ATOM 10778 C C . SER C 1 411 ? 21.976 53.992 87.696 1.00 24.38 420 SER C C 1
ATOM 10779 O O . SER C 1 411 ? 22.578 53.022 87.139 1.00 26.61 420 SER C O 1
ATOM 10782 N N . ILE C 1 412 ? 21.639 55.068 87.010 1.00 22.38 421 ILE C N 1
ATOM 10783 C CA . ILE C 1 412 ? 22.021 55.199 85.626 1.00 20.89 421 ILE C CA 1
ATOM 10784 C C . ILE C 1 412 ? 23.580 55.276 85.451 1.00 23.00 421 ILE C C 1
ATOM 10785 O O . ILE C 1 412 ? 24.149 54.646 84.557 1.00 20.13 421 ILE C O 1
ATOM 10790 N N . ARG C 1 413 ? 24.255 55.951 86.369 1.00 22.85 422 ARG C N 1
ATOM 10791 C CA . ARG C 1 413 ? 25.728 56.079 86.295 1.00 22.09 422 ARG C CA 1
ATOM 10792 C C . ARG C 1 413 ? 26.315 54.650 86.363 1.00 20.02 422 ARG C C 1
ATOM 10793 O O . ARG C 1 413 ? 27.165 54.309 85.533 1.00 20.71 422 ARG C O 1
ATOM 10801 N N . ASN C 1 414 ? 25.836 53.846 87.317 1.00 22.15 423 ASN C N 1
ATOM 10802 C CA . ASN C 1 414 ? 26.374 52.501 87.508 1.00 23.43 423 ASN C CA 1
ATOM 10803 C C . ASN C 1 414 ? 26.028 51.570 86.343 1.00 23.10 423 ASN C C 1
ATOM 10804 O O . ASN C 1 414 ? 26.831 50.745 85.928 1.00 25.99 423 ASN C O 1
ATOM 10809 N N . LYS C 1 415 ? 24.820 51.705 85.819 1.00 23.24 424 LYS C N 1
ATOM 10810 C CA . LYS C 1 415 ? 24.375 50.863 84.705 1.00 23.33 424 LYS C CA 1
ATOM 10811 C C . LYS C 1 415 ? 25.214 51.142 83.479 1.00 21.11 424 LYS C C 1
ATOM 10812 O O . LYS C 1 415 ? 25.674 50.203 82.786 1.00 24.74 424 LYS C O 1
ATOM 10815 N N . LEU C 1 416 ? 25.462 52.412 83.198 1.00 20.41 425 LEU C N 1
ATOM 10816 C CA . LEU C 1 416 ? 26.252 52.794 82.018 1.00 18.44 425 LEU C CA 1
ATOM 10817 C C . LEU C 1 416 ? 27.729 52.264 82.175 1.00 20.11 425 LEU C C 1
ATOM 10818 O O . LEU C 1 416 ? 28.326 51.865 81.174 1.00 19.86 425 LEU C O 1
ATOM 10823 N N . ILE C 1 417 ? 28.283 52.322 83.393 1.00 18.12 426 ILE C N 1
ATOM 10824 C CA . ILE C 1 417 ? 29.679 51.759 83.600 1.00 18.88 426 ILE C CA 1
ATOM 10825 C C . ILE C 1 417 ? 29.664 50.252 83.354 1.00 18.51 426 ILE C C 1
ATOM 10826 O O . ILE C 1 417 ? 30.569 49.730 82.684 1.00 21.68 426 ILE C O 1
ATOM 10831 N N . SER C 1 418 ? 28.652 49.588 83.857 1.00 20.67 427 SER C N 1
ATOM 10832 C CA . SER C 1 418 ? 28.536 48.113 83.759 1.00 23.57 427 SER C CA 1
ATOM 10833 C C . SER C 1 418 ? 28.413 47.710 82.288 1.00 24.22 427 SER C C 1
ATOM 10834 O O . SER C 1 418 ? 29.050 46.790 81.815 1.00 20.53 427 SER C O 1
ATOM 10837 N N . ILE C 1 419 ? 27.504 48.358 81.572 1.00 22.21 428 ILE C N 1
ATOM 10838 C CA . ILE C 1 419 ? 27.274 48.014 80.186 1.00 22.83 428 ILE C CA 1
ATOM 10839 C C . ILE C 1 419 ? 28.533 48.302 79.371 1.00 22.84 428 ILE C C 1
ATOM 10840 O O . ILE C 1 419 ? 28.965 47.476 78.494 1.00 23.17 428 ILE C O 1
ATOM 10845 N N . ALA C 1 420 ? 29.176 49.461 79.626 1.00 20.84 429 ALA C N 1
ATOM 10846 C CA . ALA C 1 420 ? 30.362 49.808 78.845 1.00 18.45 429 ALA C CA 1
ATOM 10847 C C . ALA C 1 420 ? 31.459 48.727 79.106 1.00 15.94 429 ALA C C 1
ATOM 10848 O O . ALA C 1 420 ? 32.173 48.359 78.157 1.00 19.71 429 ALA C O 1
ATOM 10850 N N . ARG C 1 421 ? 31.563 48.223 80.314 1.00 20.45 430 ARG C N 1
ATOM 10851 C CA . ARG C 1 421 ? 32.620 47.225 80.613 1.00 17.79 430 ARG C CA 1
ATOM 10852 C C . ARG C 1 421 ? 32.356 45.947 79.819 1.00 22.95 430 ARG C C 1
ATOM 10853 O O . ARG C 1 421 ? 33.299 45.366 79.190 1.00 19.29 430 ARG C O 1
ATOM 10861 N N . ASN C 1 422 ? 31.090 45.538 79.813 1.00 21.69 431 ASN C N 1
ATOM 10862 C CA . ASN C 1 422 ? 30.733 44.315 79.069 1.00 21.62 431 ASN C CA 1
ATOM 10863 C C . ASN C 1 422 ? 30.942 44.514 77.585 1.00 20.36 431 ASN C C 1
ATOM 10864 O O . ASN C 1 422 ? 31.159 43.528 76.823 1.00 23.69 431 ASN C O 1
ATOM 10869 N N . LYS C 1 423 ? 30.922 45.745 77.083 1.00 19.82 432 LYS C N 1
ATOM 10870 C CA . LYS C 1 423 ? 31.218 46.070 75.690 1.00 18.74 432 LYS C CA 1
ATOM 10871 C C . LYS C 1 423 ? 32.688 46.370 75.406 1.00 20.58 432 LYS C C 1
ATOM 10872 O O . LYS C 1 423 ? 33.013 46.709 74.333 1.00 21.15 432 LYS C O 1
ATOM 10878 N N . GLY C 1 424 ? 33.562 46.178 76.414 1.00 20.41 433 GLY C N 1
ATOM 10879 C CA . GLY C 1 424 ? 35.053 46.223 76.267 1.00 21.16 433 GLY C CA 1
ATOM 10880 C C . GLY C 1 424 ? 35.686 47.544 76.681 1.00 18.63 433 GLY C C 1
ATOM 10881 O O . GLY C 1 424 ? 36.775 47.844 76.221 1.00 19.13 433 GLY C O 1
ATOM 10882 N N . VAL C 1 425 ? 35.020 48.365 77.556 1.00 19.83 434 VAL C N 1
ATOM 10883 C CA . VAL C 1 425 ? 35.658 49.661 77.934 1.00 20.59 434 VAL C CA 1
ATOM 10884 C C . VAL C 1 425 ? 35.463 49.875 79.402 1.00 20.29 434 VAL C C 1
ATOM 10885 O O . VAL C 1 425 ? 34.347 49.816 79.907 1.00 19.37 434 VAL C O 1
ATOM 10889 N N A MET C 1 426 ? 36.572 50.149 80.091 0.70 22.39 435 MET C N 1
ATOM 10890 N N B MET C 1 426 ? 36.566 50.042 80.129 0.30 15.81 435 MET C N 1
ATOM 10891 C CA A MET C 1 426 ? 36.585 50.278 81.548 0.70 24.13 435 MET C CA 1
ATOM 10892 C CA B MET C 1 426 ? 36.487 50.254 81.566 0.30 13.67 435 MET C CA 1
ATOM 10893 C C A MET C 1 426 ? 36.561 51.751 81.837 0.70 21.46 435 MET C C 1
ATOM 10894 C C B MET C 1 426 ? 36.521 51.743 81.802 0.30 15.71 435 MET C C 1
ATOM 10895 O O A MET C 1 426 ? 37.465 52.488 81.399 0.70 19.14 435 MET C O 1
ATOM 10896 O O B MET C 1 426 ? 37.400 52.476 81.306 0.30 15.07 435 MET C O 1
ATOM 10905 N N . LEU C 1 427 ? 35.503 52.167 82.524 1.00 18.81 436 LEU C N 1
ATOM 10906 C CA . LEU C 1 427 ? 35.300 53.568 82.917 1.00 21.77 436 LEU C CA 1
ATOM 10907 C C . LEU C 1 427 ? 35.287 53.600 84.448 1.00 19.25 436 LEU C C 1
ATOM 10908 O O . LEU C 1 427 ? 34.912 52.634 85.138 1.00 20.50 436 LEU C O 1
ATOM 10913 N N . GLY C 1 428 ? 35.607 54.800 84.975 1.00 22.53 437 GLY C N 1
ATOM 10914 C CA . GLY C 1 428 ? 35.515 55.003 86.392 1.00 20.86 437 GLY C CA 1
ATOM 10915 C C . GLY C 1 428 ? 34.332 55.889 86.765 1.00 18.51 437 GLY C C 1
ATOM 10916 O O . GLY C 1 428 ? 33.761 56.589 85.941 1.00 20.74 437 GLY C O 1
ATOM 10917 N N . GLY C 1 429 ? 33.927 55.752 88.008 1.00 18.02 438 GLY C N 1
ATOM 10918 C CA . GLY C 1 429 ? 32.954 56.667 88.569 1.00 17.16 438 GLY C CA 1
ATOM 10919 C C . GLY C 1 429 ? 33.602 57.635 89.503 1.00 16.54 438 GLY C C 1
ATOM 10920 O O . GLY C 1 429 ? 34.677 57.356 90.046 1.00 18.18 438 GLY C O 1
ATOM 10921 N N . CYS C 1 430 ? 32.952 58.794 89.715 1.00 17.09 439 CYS C N 1
ATOM 10922 C CA . CYS C 1 430 ? 33.278 59.619 90.877 1.00 17.34 439 CYS C CA 1
ATOM 10923 C C . CYS C 1 430 ? 32.030 60.373 91.324 1.00 18.44 439 CYS C C 1
ATOM 10924 O O . CYS C 1 430 ? 31.089 60.506 90.586 1.00 17.40 439 CYS C O 1
ATOM 10927 N N . GLY C 1 431 ? 32.032 60.866 92.547 1.00 19.33 440 GLY C N 1
ATOM 10928 C CA . GLY C 1 431 ? 30.838 61.525 93.072 1.00 22.92 440 GLY C CA 1
ATOM 10929 C C . GLY C 1 431 ? 29.676 60.516 93.056 1.00 24.46 440 GLY C C 1
ATOM 10930 O O . GLY C 1 431 ? 29.823 59.296 92.881 1.00 22.08 440 GLY C O 1
ATOM 10931 N N . ASP C 1 432 ? 28.456 60.992 93.210 1.00 27.54 441 ASP C N 1
ATOM 10932 C CA . ASP C 1 432 ? 27.348 60.026 93.265 1.00 30.79 441 ASP C CA 1
ATOM 10933 C C . ASP C 1 432 ? 26.775 59.704 91.844 1.00 26.01 441 ASP C C 1
ATOM 10934 O O . ASP C 1 432 ? 26.085 58.725 91.677 1.00 29.72 441 ASP C O 1
ATOM 10939 N N . LYS C 1 433 ? 27.053 60.544 90.845 1.00 23.05 442 LYS C N 1
ATOM 10940 C CA . LYS C 1 433 ? 26.532 60.306 89.490 1.00 23.12 442 LYS C CA 1
ATOM 10941 C C . LYS C 1 433 ? 27.406 60.750 88.293 1.00 21.22 442 LYS C C 1
ATOM 10942 O O . LYS C 1 433 ? 26.945 61.020 87.186 1.00 21.68 442 LYS C O 1
ATOM 10948 N N . SER C 1 434 ? 28.718 60.842 88.505 1.00 18.82 443 SER C N 1
ATOM 10949 C CA . SER C 1 434 ? 29.662 61.209 87.464 1.00 17.61 443 SER C CA 1
ATOM 10950 C C . SER C 1 434 ? 30.434 59.980 86.911 1.00 16.27 443 SER C C 1
ATOM 10951 O O . SER C 1 434 ? 30.661 58.989 87.642 1.00 18.40 443 SER C O 1
ATOM 10954 N N . ILE C 1 435 ? 30.756 60.075 85.620 1.00 15.92 444 ILE C N 1
ATOM 10955 C CA . ILE C 1 435 ? 31.653 59.123 84.957 1.00 16.33 444 ILE C CA 1
ATOM 10956 C C . ILE C 1 435 ? 32.903 59.925 84.645 1.00 16.47 444 ILE C C 1
ATOM 10957 O O . ILE C 1 435 ? 32.842 61.049 84.171 1.00 18.23 444 ILE C O 1
ATOM 10962 N N . ARG C 1 436 ? 34.080 59.305 84.899 1.00 14.45 445 ARG C N 1
ATOM 10963 C CA . ARG C 1 436 ? 35.336 60.007 84.660 1.00 16.23 445 ARG C CA 1
ATOM 10964 C C . ARG C 1 436 ? 36.287 59.198 83.828 1.00 14.42 445 ARG C C 1
ATOM 10965 O O . ARG C 1 436 ? 36.113 58.008 83.703 1.00 15.51 445 ARG C O 1
ATOM 10973 N N . PHE C 1 437 ? 37.267 59.871 83.283 1.00 14.85 446 PHE C N 1
ATOM 10974 C CA . PHE C 1 437 ? 38.266 59.246 82.404 1.00 14.13 446 PHE C CA 1
ATOM 10975 C C . PHE C 1 437 ? 39.616 59.543 83.062 1.00 14.30 446 PHE C C 1
ATOM 10976 O O . PHE C 1 437 ? 39.966 60.719 83.352 1.00 11.82 446 PHE C O 1
ATOM 10984 N N . ARG C 1 438 ? 40.384 58.440 83.200 1.00 12.98 447 ARG C N 1
ATOM 10985 C CA . ARG C 1 438 ? 41.789 58.497 83.574 1.00 13.85 447 ARG C CA 1
ATOM 10986 C C . ARG C 1 438 ? 42.653 57.555 82.671 1.00 14.20 447 ARG C C 1
ATOM 10987 O O . ARG C 1 438 ? 43.082 56.492 83.117 1.00 15.24 447 ARG C O 1
ATOM 10995 N N . PRO C 1 439 ? 42.813 57.946 81.420 1.00 14.00 448 PRO C N 1
ATOM 10996 C CA . PRO C 1 439 ? 43.536 57.068 80.487 1.00 15.17 448 PRO C CA 1
ATOM 10997 C C . PRO C 1 439 ? 45.013 57.135 80.775 1.00 15.90 448 PRO C C 1
ATOM 10998 O O . PRO C 1 439 ? 45.483 58.173 81.263 1.00 15.02 448 PRO C O 1
ATOM 11002 N N . THR C 1 440 ? 45.745 56.040 80.508 1.00 15.22 449 THR C N 1
ATOM 11003 C CA A THR C 1 440 ? 47.198 56.111 80.630 0.70 15.98 449 THR C CA 1
ATOM 11004 C CA B THR C 1 440 ? 47.173 56.092 80.693 0.30 14.67 449 THR C CA 1
ATOM 11005 C C . THR C 1 440 ? 47.769 57.072 79.634 1.00 15.95 449 THR C C 1
ATOM 11006 O O . THR C 1 440 ? 47.075 57.456 78.698 1.00 17.62 449 THR C O 1
ATOM 11013 N N . LEU C 1 441 ? 49.059 57.467 79.745 1.00 13.95 450 LEU C N 1
ATOM 11014 C CA . LEU C 1 441 ? 49.610 58.455 78.867 1.00 14.04 450 LEU C CA 1
ATOM 11015 C C . LEU C 1 441 ? 49.944 57.896 77.437 1.00 13.85 450 LEU C C 1
ATOM 11016 O O . LEU C 1 441 ? 50.465 58.649 76.626 1.00 17.49 450 LEU C O 1
ATOM 11021 N N . VAL C 1 442 ? 49.763 56.598 77.270 1.00 15.77 451 VAL C N 1
ATOM 11022 C CA . VAL C 1 442 ? 49.798 56.051 75.901 1.00 17.53 451 VAL C CA 1
ATOM 11023 C C . VAL C 1 442 ? 48.412 55.972 75.254 1.00 18.50 451 VAL C C 1
ATOM 11024 O O . VAL C 1 442 ? 48.268 55.418 74.170 1.00 16.92 451 VAL C O 1
ATOM 11028 N N . PHE C 1 443 ? 47.385 56.543 75.860 1.00 17.21 452 PHE C N 1
ATOM 11029 C CA . PHE C 1 443 ? 46.114 56.761 75.146 1.00 16.85 452 PHE C CA 1
ATOM 11030 C C . PHE C 1 443 ? 46.275 57.845 74.059 1.00 16.32 452 PHE C C 1
ATOM 11031 O O . PHE C 1 443 ? 46.747 58.923 74.255 1.00 18.22 452 PHE C O 1
ATOM 11039 N N . ARG C 1 444 ? 45.695 57.526 72.880 1.00 18.09 453 ARG C N 1
ATOM 11040 C CA . ARG C 1 444 ? 45.809 58.339 71.708 1.00 20.74 453 ARG C CA 1
ATOM 11041 C C . ARG C 1 444 ? 44.421 58.655 71.178 1.00 20.32 453 ARG C C 1
ATOM 11042 O O . ARG C 1 444 ? 43.449 58.074 71.597 1.00 18.36 453 ARG C O 1
ATOM 11050 N N . ASP C 1 445 ? 44.419 59.567 70.236 1.00 21.79 454 ASP C N 1
ATOM 11051 C CA . ASP C 1 445 ? 43.169 59.938 69.620 1.00 25.16 454 ASP C CA 1
ATOM 11052 C C . ASP C 1 445 ? 42.419 58.755 69.057 1.00 22.53 454 ASP C C 1
ATOM 11053 O O . ASP C 1 445 ? 41.212 58.748 69.173 1.00 22.21 454 ASP C O 1
ATOM 11058 N N . HIS C 1 446 ? 43.068 57.705 68.531 1.00 24.61 455 HIS C N 1
ATOM 11059 C CA . HIS C 1 446 ? 42.247 56.550 68.078 1.00 23.45 455 HIS C CA 1
ATOM 11060 C C . HIS C 1 446 ? 41.542 55.798 69.158 1.00 22.64 455 HIS C C 1
ATOM 11061 O O . HIS C 1 446 ? 40.442 55.278 68.959 1.00 22.97 455 HIS C O 1
ATOM 11068 N N . HIS C 1 447 ? 42.143 55.767 70.357 1.00 19.09 456 HIS C N 1
ATOM 11069 C CA . HIS C 1 447 ? 41.489 55.186 71.476 1.00 19.37 456 HIS C CA 1
ATOM 11070 C C . HIS C 1 447 ? 40.262 56.034 71.893 1.00 16.79 456 HIS C C 1
ATOM 11071 O O . HIS C 1 447 ? 39.245 55.479 72.268 1.00 19.73 456 HIS C O 1
ATOM 11078 N N . ALA C 1 448 ? 40.422 57.322 71.779 1.00 18.03 457 ALA C N 1
ATOM 11079 C CA . ALA C 1 448 ? 39.325 58.244 72.038 1.00 18.10 457 ALA C CA 1
ATOM 11080 C C . ALA C 1 448 ? 38.146 57.911 71.136 1.00 18.44 457 ALA C C 1
ATOM 11081 O O . ALA C 1 448 ? 37.047 57.677 71.623 1.00 17.13 457 ALA C O 1
ATOM 11083 N N . HIS C 1 449 ? 38.417 57.760 69.834 1.00 19.73 458 HIS C N 1
ATOM 11084 C CA . HIS C 1 449 ? 37.324 57.353 68.917 1.00 20.18 458 HIS C CA 1
ATOM 11085 C C . HIS C 1 449 ? 36.765 55.986 69.182 1.00 19.67 458 HIS C C 1
ATOM 11086 O O . HIS C 1 449 ? 35.530 55.770 69.137 1.00 20.27 458 HIS C O 1
ATOM 11093 N N . LEU C 1 450 ? 37.607 55.010 69.494 1.00 18.96 459 LEU C N 1
ATOM 11094 C CA . LEU C 1 450 ? 37.141 53.732 69.832 1.00 20.07 459 LEU C CA 1
ATOM 11095 C C . LEU C 1 450 ? 36.101 53.772 70.960 1.00 21.03 459 LEU C C 1
ATOM 11096 O O . LEU C 1 450 ? 35.013 53.221 70.880 1.00 17.95 459 LEU C O 1
ATOM 11101 N N . PHE C 1 451 ? 36.459 54.406 72.080 1.00 17.77 460 PHE C N 1
ATOM 11102 C CA . PHE C 1 451 ? 35.486 54.628 73.104 1.00 18.37 460 PHE C CA 1
ATOM 11103 C C . PHE C 1 451 ? 34.170 55.339 72.648 1.00 15.46 460 PHE C C 1
ATOM 11104 O O . PHE C 1 451 ? 33.086 54.897 73.006 1.00 16.80 460 PHE C O 1
ATOM 11112 N N . LEU C 1 452 ? 34.334 56.432 71.998 1.00 17.39 461 LEU C N 1
ATOM 11113 C CA . LEU C 1 452 ? 33.261 57.321 71.603 1.00 17.79 461 LEU C CA 1
ATOM 11114 C C . LEU C 1 452 ? 32.275 56.518 70.746 1.00 19.40 461 LEU C C 1
ATOM 11115 O O . LEU C 1 452 ? 31.050 56.517 71.005 1.00 18.78 461 LEU C O 1
ATOM 11120 N N . ASN C 1 453 ? 32.828 55.800 69.784 1.00 19.61 462 ASN C N 1
ATOM 11121 C CA . ASN C 1 453 ? 31.961 54.917 68.978 1.00 17.14 462 ASN C CA 1
ATOM 11122 C C . ASN C 1 453 ? 31.229 53.847 69.705 1.00 18.16 462 ASN C C 1
ATOM 11123 O O . ASN C 1 453 ? 30.012 53.612 69.496 1.00 17.29 462 ASN C O 1
ATOM 11128 N N . ILE C 1 454 ? 31.885 53.121 70.600 1.00 17.02 463 ILE C N 1
ATOM 11129 C CA . ILE C 1 454 ? 31.229 52.109 71.388 1.00 16.87 463 ILE C CA 1
ATOM 11130 C C . ILE C 1 454 ? 30.152 52.737 72.263 1.00 18.35 463 ILE C C 1
ATOM 11131 O O . ILE C 1 454 ? 29.073 52.162 72.453 1.00 19.31 463 ILE C O 1
ATOM 11136 N N . PHE C 1 455 ? 30.476 53.918 72.838 1.00 18.29 464 PHE C N 1
ATOM 11137 C CA . PHE C 1 455 ? 29.559 54.491 73.831 1.00 19.09 464 PHE C CA 1
ATOM 11138 C C . PHE C 1 455 ? 28.308 55.098 73.126 1.00 19.51 464 PHE C C 1
ATOM 11139 O O . PHE C 1 455 ? 27.234 54.994 73.658 1.00 21.23 464 PHE C O 1
ATOM 11147 N N . SER C 1 456 ? 28.498 55.681 71.974 1.00 19.63 465 SER C N 1
ATOM 11148 C CA . SER C 1 456 ? 27.411 56.153 71.103 1.00 23.25 465 SER C CA 1
ATOM 11149 C C . SER C 1 456 ? 26.405 55.012 70.881 1.00 25.85 465 SER C C 1
ATOM 11150 O O . SER C 1 456 ? 25.178 55.157 71.115 1.00 24.57 465 SER C O 1
ATOM 11153 N N . ASP C 1 457 ? 26.893 53.819 70.529 1.00 23.87 466 ASP C N 1
ATOM 11154 C CA . ASP C 1 457 ? 25.974 52.687 70.379 1.00 23.13 466 ASP C CA 1
ATOM 11155 C C . ASP C 1 457 ? 25.268 52.244 71.633 1.00 23.73 466 ASP C C 1
ATOM 11156 O O . ASP C 1 457 ? 24.118 51.810 71.596 1.00 21.40 466 ASP C O 1
ATOM 11161 N N . ILE C 1 458 ? 25.914 52.339 72.804 1.00 19.33 467 ILE C N 1
ATOM 11162 C CA . ILE C 1 458 ? 25.274 52.047 74.045 1.00 19.63 467 ILE C CA 1
ATOM 11163 C C . ILE C 1 458 ? 24.077 53.022 74.324 1.00 20.42 467 ILE C C 1
ATOM 11164 O O . ILE C 1 458 ? 22.986 52.541 74.718 1.00 19.29 467 ILE C O 1
ATOM 11169 N N . LEU C 1 459 ? 24.338 54.299 74.110 1.00 21.79 468 LEU C N 1
ATOM 11170 C CA . LEU C 1 459 ? 23.379 55.360 74.425 1.00 23.16 468 LEU C CA 1
ATOM 11171 C C . LEU C 1 459 ? 22.159 55.189 73.513 1.00 24.28 468 LEU C C 1
ATOM 11172 O O . LEU C 1 459 ? 21.036 55.346 73.981 1.00 22.62 468 LEU C O 1
ATOM 11177 N N . ALA C 1 460 ? 22.398 54.758 72.293 1.00 24.57 469 ALA C N 1
ATOM 11178 C CA . ALA C 1 460 ? 21.298 54.493 71.291 1.00 23.78 469 ALA C CA 1
ATOM 11179 C C . ALA C 1 460 ? 20.302 53.427 71.739 1.00 22.18 469 ALA C C 1
ATOM 11180 O O . ALA C 1 460 ? 19.123 53.550 71.453 1.00 25.84 469 ALA C O 1
ATOM 11182 N N . ASP C 1 461 ? 20.709 52.447 72.509 1.00 22.54 470 ASP C N 1
ATOM 11183 C CA . ASP C 1 461 ? 19.827 51.397 73.023 1.00 22.22 470 ASP C CA 1
ATOM 11184 C C . ASP C 1 461 ? 19.513 51.527 74.449 1.00 22.78 470 ASP C C 1
ATOM 11185 O O . ASP C 1 461 ? 18.879 50.580 75.032 1.00 26.18 470 ASP C O 1
ATOM 11190 N N . PHE C 1 462 ? 20.025 52.582 75.086 1.00 21.90 471 PHE C N 1
ATOM 11191 C CA . PHE C 1 462 ? 19.822 52.751 76.497 1.00 25.27 471 PHE C CA 1
ATOM 11192 C C . PHE C 1 462 ? 18.393 53.289 76.726 1.00 30.20 471 PHE C C 1
ATOM 11193 O O . PHE C 1 462 ? 18.029 54.273 76.081 1.00 33.66 471 PHE C O 1
ATOM 11201 N N . LYS C 1 463 ? 17.651 52.662 77.649 1.00 38.52 472 LYS C N 1
ATOM 11202 C CA . LYS C 1 463 ? 16.140 52.581 77.577 1.00 45.38 472 LYS C CA 1
ATOM 11203 C C . LYS C 1 463 ? 15.572 52.867 76.174 1.00 43.82 472 LYS C C 1
ATOM 11204 O O . LYS C 1 463 ? 15.366 54.033 75.818 1.00 55.13 472 LYS C O 1
ATOM 11206 N N . GLY D 1 1 ? 74.913 35.555 97.698 1.00 87.02 10 GLY D N 1
ATOM 11207 C CA . GLY D 1 1 ? 75.160 34.808 98.955 1.00 79.30 10 GLY D CA 1
ATOM 11208 C C . GLY D 1 1 ? 76.464 34.039 98.882 1.00 83.72 10 GLY D C 1
ATOM 11209 O O . GLY D 1 1 ? 77.255 34.236 97.953 1.00 83.98 10 GLY D O 1
ATOM 11210 N N . PHE D 1 2 ? 76.727 33.200 99.884 1.00 82.04 11 PHE D N 1
ATOM 11211 C CA . PHE D 1 2 ? 75.914 33.163 101.093 1.00 76.12 11 PHE D CA 1
ATOM 11212 C C . PHE D 1 2 ? 76.475 34.142 102.129 1.00 66.98 11 PHE D C 1
ATOM 11213 O O . PHE D 1 2 ? 75.737 34.987 102.617 1.00 69.30 11 PHE D O 1
ATOM 11221 N N . ASP D 1 3 ? 77.765 34.091 102.431 1.00 58.04 12 ASP D N 1
ATOM 11222 C CA . ASP D 1 3 ? 78.300 34.964 103.508 1.00 63.42 12 ASP D CA 1
ATOM 11223 C C . ASP D 1 3 ? 79.846 35.130 103.400 1.00 55.14 12 ASP D C 1
ATOM 11224 O O . ASP D 1 3 ? 80.546 34.179 103.061 1.00 60.05 12 ASP D O 1
ATOM 11229 N N . TYR D 1 4 ? 80.332 36.362 103.644 1.00 42.31 13 TYR D N 1
ATOM 11230 C CA . TYR D 1 4 ? 81.767 36.690 103.796 1.00 31.24 13 TYR D CA 1
ATOM 11231 C C . TYR D 1 4 ? 82.221 36.134 105.138 1.00 31.19 13 TYR D C 1
ATOM 11232 O O . TYR D 1 4 ? 81.407 35.686 105.951 1.00 34.31 13 TYR D O 1
ATOM 11241 N N . ASP D 1 5 ? 83.488 36.166 105.419 1.00 29.87 14 ASP D N 1
ATOM 11242 C CA . ASP D 1 5 ? 83.975 35.510 106.660 1.00 35.17 14 ASP D CA 1
ATOM 11243 C C . ASP D 1 5 ? 84.256 36.422 107.851 1.00 32.05 14 ASP D C 1
ATOM 11244 O O . ASP D 1 5 ? 84.480 35.935 108.955 1.00 31.79 14 ASP D O 1
ATOM 11249 N N . GLY D 1 6 ? 84.223 37.731 107.655 1.00 25.05 15 GLY D N 1
ATOM 11250 C CA . GLY D 1 6 ? 84.248 38.645 108.788 1.00 21.38 15 GLY D CA 1
ATOM 11251 C C . GLY D 1 6 ? 84.261 40.045 108.228 1.00 16.60 15 GLY D C 1
ATOM 11252 O O . GLY D 1 6 ? 84.296 40.235 107.020 1.00 17.65 15 GLY D O 1
ATOM 11253 N N . PRO D 1 7 ? 84.160 41.061 109.086 1.00 17.03 16 PRO D N 1
ATOM 11254 C CA . PRO D 1 7 ? 84.233 42.429 108.601 1.00 16.34 16 PRO D CA 1
ATOM 11255 C C . PRO D 1 7 ? 85.572 42.835 108.099 1.00 18.46 16 PRO D C 1
ATOM 11256 O O . PRO D 1 7 ? 86.571 42.164 108.465 1.00 19.61 16 PRO D O 1
ATOM 11260 N N . LEU D 1 8 ? 85.613 43.858 107.277 1.00 16.84 17 LEU D N 1
ATOM 11261 C CA . LEU D 1 8 ? 86.901 44.365 106.752 1.00 21.78 17 LEU D CA 1
ATOM 11262 C C . LEU D 1 8 ? 86.768 45.857 106.566 1.00 18.87 17 LEU D C 1
ATOM 11263 O O . LEU D 1 8 ? 86.000 46.303 105.748 1.00 17.79 17 LEU D O 1
ATOM 11268 N N . MET D 1 9 ? 87.581 46.636 107.278 1.00 16.56 18 MET D N 1
ATOM 11269 C CA . MET D 1 9 ? 87.479 48.079 107.201 1.00 15.22 18 MET D CA 1
ATOM 11270 C C . MET D 1 9 ? 88.615 48.721 106.430 1.00 17.34 18 MET D C 1
ATOM 11271 O O . MET D 1 9 ? 89.806 48.383 106.679 1.00 20.36 18 MET D O 1
ATOM 11276 N N . LYS D 1 10 ? 88.250 49.622 105.524 1.00 15.30 19 LYS D N 1
ATOM 11277 C CA . LYS D 1 10 ? 89.211 50.444 104.749 1.00 16.68 19 LYS D CA 1
ATOM 11278 C C . LYS D 1 10 ? 89.326 51.901 105.203 1.00 15.36 19 LYS D C 1
ATOM 11279 O O . LYS D 1 10 ? 90.400 52.521 105.098 1.00 16.87 19 LYS D O 1
ATOM 11285 N N . THR D 1 11 ? 88.254 52.457 105.739 1.00 15.29 20 THR D N 1
ATOM 11286 C CA . THR D 1 11 ? 88.207 53.849 106.179 1.00 13.78 20 THR D CA 1
ATOM 11287 C C . THR D 1 11 ? 87.385 53.969 107.453 1.00 15.51 20 THR D C 1
ATOM 11288 O O . THR D 1 11 ? 86.697 52.998 107.875 1.00 13.75 20 THR D O 1
ATOM 11292 N N . GLU D 1 12 ? 87.437 55.127 108.088 1.00 14.11 21 GLU D N 1
ATOM 11293 C CA . GLU D 1 12 ? 86.426 55.458 109.123 1.00 15.55 21 GLU D CA 1
ATOM 11294 C C . GLU D 1 12 ? 85.115 55.675 108.379 1.00 15.27 21 GLU D C 1
ATOM 11295 O O . GLU D 1 12 ? 85.088 55.898 107.162 1.00 15.28 21 GLU D O 1
ATOM 11301 N N . VAL D 1 13 ? 84.060 55.563 109.176 1.00 15.52 22 VAL D N 1
ATOM 11302 C CA . VAL D 1 13 ? 82.681 55.594 108.646 1.00 15.89 22 VAL D CA 1
ATOM 11303 C C . VAL D 1 13 ? 81.971 56.772 109.253 1.00 15.02 22 VAL D C 1
ATOM 11304 O O . VAL D 1 13 ? 81.950 56.917 110.495 1.00 15.75 22 VAL D O 1
ATOM 11308 N N . PRO D 1 14 ? 81.471 57.688 108.396 1.00 15.32 23 PRO D N 1
ATOM 11309 C CA . PRO D 1 14 ? 81.418 57.637 106.944 1.00 16.39 23 PRO D CA 1
ATOM 11310 C C . PRO D 1 14 ? 82.755 58.037 106.315 1.00 15.58 23 PRO D C 1
ATOM 11311 O O . PRO D 1 14 ? 83.442 58.965 106.844 1.00 18.91 23 PRO D O 1
ATOM 11315 N N . GLY D 1 15 ? 83.101 57.369 105.233 1.00 14.58 24 GLY D N 1
ATOM 11316 C CA . GLY D 1 15 ? 84.391 57.607 104.492 1.00 15.65 24 GLY D CA 1
ATOM 11317 C C . GLY D 1 15 ? 84.181 58.683 103.493 1.00 16.57 24 GLY D C 1
ATOM 11318 O O . GLY D 1 15 ? 83.158 59.377 103.429 1.00 14.50 24 GLY D O 1
ATOM 11319 N N . PRO D 1 16 ? 85.239 58.968 102.718 1.00 17.11 25 PRO D N 1
ATOM 11320 C CA . PRO D 1 16 ? 85.207 60.112 101.865 1.00 16.30 25 PRO D CA 1
ATOM 11321 C C . PRO D 1 16 ? 84.084 60.075 100.810 1.00 15.27 25 PRO D C 1
ATOM 11322 O O . PRO D 1 16 ? 83.534 61.126 100.529 1.00 17.16 25 PRO D O 1
ATOM 11326 N N . ARG D 1 17 ? 83.841 58.913 100.222 1.00 15.53 26 ARG D N 1
ATOM 11327 C CA . ARG D 1 17 ? 82.831 58.795 99.164 1.00 15.67 26 ARG D CA 1
ATOM 11328 C C . ARG D 1 17 ? 81.431 59.013 99.802 1.00 14.09 26 ARG D C 1
ATOM 11329 O O . ARG D 1 17 ? 80.622 59.771 99.244 1.00 14.84 26 ARG D O 1
ATOM 11331 N N . SER D 1 18 ? 81.188 58.376 100.960 1.00 14.60 27 SER D N 1
ATOM 11332 C CA . SER D 1 18 ? 79.916 58.687 101.734 1.00 13.49 27 SER D CA 1
ATOM 11333 C C . SER D 1 18 ? 79.803 60.144 102.039 1.00 14.93 27 SER D C 1
ATOM 11334 O O . SER D 1 18 ? 78.718 60.737 101.801 1.00 16.01 27 SER D O 1
ATOM 11337 N N . ARG D 1 19 ? 80.876 60.800 102.548 1.00 15.32 28 ARG D N 1
ATOM 11338 C CA . ARG D 1 19 ? 80.760 62.207 102.911 1.00 16.35 28 ARG D CA 1
ATOM 11339 C C . ARG D 1 19 ? 80.398 63.079 101.724 1.00 15.65 28 ARG D C 1
ATOM 11340 O O . ARG D 1 19 ? 79.643 64.062 101.881 1.00 15.04 28 ARG D O 1
ATOM 11348 N N . GLU D 1 20 ? 80.938 62.743 100.534 1.00 16.10 29 GLU D N 1
ATOM 11349 C CA . GLU D 1 20 ? 80.666 63.532 99.328 1.00 17.15 29 GLU D CA 1
ATOM 11350 C C . GLU D 1 20 ? 79.187 63.372 98.951 1.00 16.05 29 GLU D C 1
ATOM 11351 O O . GLU D 1 20 ? 78.522 64.340 98.605 1.00 16.87 29 GLU D O 1
ATOM 11357 N N . LEU D 1 21 ? 78.713 62.167 99.007 1.00 13.73 30 LEU D N 1
ATOM 11358 C CA . LEU D 1 21 ? 77.287 61.899 98.678 1.00 14.63 30 LEU D CA 1
ATOM 11359 C C . LEU D 1 21 ? 76.348 62.510 99.720 1.00 15.23 30 LEU D C 1
ATOM 11360 O O . LEU D 1 21 ? 75.258 62.965 99.354 1.00 14.68 30 LEU D O 1
ATOM 11365 N N . MET D 1 22 ? 76.739 62.507 100.987 1.00 13.31 31 MET D N 1
ATOM 11366 C CA . MET D 1 22 ? 75.938 63.165 102.022 1.00 14.90 31 MET D CA 1
ATOM 11367 C C . MET D 1 22 ? 75.874 64.646 101.759 1.00 16.41 31 MET D C 1
ATOM 11368 O O . MET D 1 22 ? 74.813 65.276 101.925 1.00 17.38 31 MET D O 1
ATOM 11373 N N . LYS D 1 23 ? 76.989 65.229 101.292 1.00 14.80 32 LYS D N 1
ATOM 11374 C CA A LYS D 1 23 ? 76.982 66.664 100.953 0.70 16.72 32 LYS D CA 1
ATOM 11375 C CA B LYS D 1 23 ? 76.996 66.666 100.929 0.30 16.28 32 LYS D CA 1
ATOM 11376 C C . LYS D 1 23 ? 75.981 66.964 99.809 1.00 16.14 32 LYS D C 1
ATOM 11377 O O . LYS D 1 23 ? 75.195 67.937 99.900 1.00 18.03 32 LYS D O 1
ATOM 11382 N N . GLN D 1 24 ? 75.951 66.104 98.806 1.00 15.97 33 GLN D N 1
ATOM 11383 C CA . GLN D 1 24 ? 75.063 66.252 97.668 1.00 15.21 33 GLN D CA 1
ATOM 11384 C C . GLN D 1 24 ? 73.618 66.111 98.172 1.00 17.08 33 GLN D C 1
ATOM 11385 O O . GLN D 1 24 ? 72.765 66.854 97.764 1.00 14.48 33 GLN D O 1
ATOM 11391 N N . LEU D 1 25 ? 73.359 65.077 98.948 1.00 15.24 34 LEU D N 1
ATOM 11392 C CA . LEU D 1 25 ? 71.955 64.854 99.368 1.00 14.61 34 LEU D CA 1
ATOM 11393 C C . LEU D 1 25 ? 71.436 66.031 100.244 1.00 15.63 34 LEU D C 1
ATOM 11394 O O . LEU D 1 25 ? 70.265 66.406 100.197 1.00 15.41 34 LEU D O 1
ATOM 11399 N N . ASN D 1 26 ? 72.311 66.589 101.080 1.00 15.05 35 ASN D N 1
ATOM 11400 C CA . ASN D 1 26 ? 71.928 67.653 101.992 1.00 18.12 35 ASN D CA 1
ATOM 11401 C C . ASN D 1 26 ? 71.489 68.915 101.261 1.00 16.60 35 ASN D C 1
ATOM 11402 O O . ASN D 1 26 ? 70.799 69.717 101.848 1.00 17.99 35 ASN D O 1
ATOM 11407 N N . ILE D 1 27 ? 71.803 69.056 99.975 1.00 16.67 36 ILE D N 1
ATOM 11408 C CA . ILE D 1 27 ? 71.271 70.220 99.234 1.00 18.28 36 ILE D CA 1
ATOM 11409 C C . ILE D 1 27 ? 69.738 70.095 99.100 1.00 17.06 36 ILE D C 1
ATOM 11410 O O . ILE D 1 27 ? 69.022 71.086 99.119 1.00 16.48 36 ILE D O 1
ATOM 11415 N N . ILE D 1 28 ? 69.244 68.877 98.877 1.00 16.10 37 ILE D N 1
ATOM 11416 C CA . ILE D 1 28 ? 67.811 68.726 98.513 1.00 17.19 37 ILE D CA 1
ATOM 11417 C C . ILE D 1 28 ? 66.899 68.359 99.719 1.00 15.95 37 ILE D C 1
ATOM 11418 O O . ILE D 1 28 ? 65.662 68.462 99.660 1.00 16.46 37 ILE D O 1
ATOM 11423 N N . GLN D 1 29 ? 67.509 67.961 100.856 1.00 14.07 38 GLN D N 1
ATOM 11424 C CA . GLN D 1 29 ? 66.760 67.570 102.006 1.00 14.60 38 GLN D CA 1
ATOM 11425 C C . GLN D 1 29 ? 67.702 67.515 103.223 1.00 14.22 38 GLN D C 1
ATOM 11426 O O . GLN D 1 29 ? 68.908 67.430 103.060 1.00 15.29 38 GLN D O 1
ATOM 11432 N N . ASN D 1 30 ? 67.143 67.565 104.423 1.00 15.00 39 ASN D N 1
ATOM 11433 C CA . ASN D 1 30 ? 67.964 67.365 105.627 1.00 15.63 39 ASN D CA 1
ATOM 11434 C C . ASN D 1 30 ? 68.500 65.963 105.622 1.00 16.46 39 ASN D C 1
ATOM 11435 O O . ASN D 1 30 ? 67.741 65.025 105.582 1.00 16.45 39 ASN D O 1
ATOM 11440 N N . ALA D 1 31 ? 69.808 65.798 105.615 1.00 16.12 40 ALA D N 1
ATOM 11441 C CA . ALA D 1 31 ? 70.402 64.484 105.534 1.00 19.08 40 ALA D CA 1
ATOM 11442 C C . ALA D 1 31 ? 71.154 64.173 106.794 1.00 19.06 40 ALA D C 1
ATOM 11443 O O . ALA D 1 31 ? 72.050 63.324 106.761 1.00 19.22 40 ALA D O 1
ATOM 11445 N N . GLU D 1 32 ? 70.880 64.861 107.904 1.00 15.67 41 GLU D N 1
ATOM 11446 C CA . GLU D 1 32 ? 71.660 64.630 109.095 1.00 17.67 41 GLU D CA 1
ATOM 11447 C C . GLU D 1 32 ? 71.467 63.285 109.737 1.00 16.81 41 GLU D C 1
ATOM 11448 O O . GLU D 1 32 ? 72.361 62.801 110.482 1.00 17.45 41 GLU D O 1
ATOM 11454 N N . ALA D 1 33 ? 70.397 62.575 109.388 1.00 15.85 42 ALA D N 1
ATOM 11455 C CA . ALA D 1 33 ? 70.244 61.207 109.899 1.00 14.96 42 ALA D CA 1
ATOM 11456 C C . ALA D 1 33 ? 71.050 60.185 109.164 1.00 13.35 42 ALA D C 1
ATOM 11457 O O . ALA D 1 33 ? 71.181 59.060 109.660 1.00 14.15 42 ALA D O 1
ATOM 11459 N N . VAL D 1 34 ? 71.546 60.537 107.995 1.00 12.83 43 VAL D N 1
ATOM 11460 C CA . VAL D 1 34 ? 72.200 59.554 107.162 1.00 12.04 43 VAL D CA 1
ATOM 11461 C C . VAL D 1 34 ? 73.475 59.023 107.888 1.00 12.46 43 VAL D C 1
ATOM 11462 O O . VAL D 1 34 ? 74.313 59.817 108.364 1.00 14.40 43 VAL D O 1
ATOM 11466 N N . HIS D 1 35 ? 73.585 57.725 107.989 1.00 11.63 44 HIS D N 1
ATOM 11467 C CA . HIS D 1 35 ? 74.755 57.053 108.566 1.00 13.49 44 HIS D CA 1
ATOM 11468 C C . HIS D 1 35 ? 75.885 57.044 107.559 1.00 14.39 44 HIS D C 1
ATOM 11469 O O . HIS D 1 35 ? 77.037 57.477 107.892 1.00 14.22 44 HIS D O 1
ATOM 11476 N N . PHE D 1 36 ? 75.625 56.545 106.345 1.00 12.65 45 PHE D N 1
ATOM 11477 C CA . PHE D 1 36 ? 76.594 56.429 105.275 1.00 13.01 45 PHE D CA 1
ATOM 11478 C C . PHE D 1 36 ? 75.879 55.947 104.053 1.00 14.56 45 PHE D C 1
ATOM 11479 O O . PHE D 1 36 ? 74.680 55.628 104.151 1.00 13.69 45 PHE D O 1
ATOM 11487 N N . PHE D 1 37 ? 76.516 56.017 102.882 1.00 12.13 46 PHE D N 1
ATOM 11488 C CA . PHE D 1 37 ? 75.953 55.482 101.633 1.00 12.10 46 PHE D CA 1
ATOM 11489 C C . PHE D 1 37 ? 76.470 54.045 101.365 1.00 13.21 46 PHE D C 1
ATOM 11490 O O . PHE D 1 37 ? 77.632 53.734 101.637 1.00 12.31 46 PHE D O 1
ATOM 11498 N N . CYS D 1 38 ? 75.615 53.209 100.728 1.00 12.39 47 CYS D N 1
ATOM 11499 C CA . CYS D 1 38 ? 75.794 51.806 100.601 1.00 13.96 47 CYS D CA 1
ATOM 11500 C C . CYS D 1 38 ? 75.898 51.246 99.225 1.00 14.10 47 CYS D C 1
ATOM 11501 O O . CYS D 1 38 ? 75.284 51.710 98.274 1.00 14.00 47 CYS D O 1
ATOM 11504 N N . ASN D 1 39 ? 76.749 50.218 99.126 1.00 13.66 48 ASN D N 1
ATOM 11505 C CA . ASN D 1 39 ? 76.839 49.395 97.969 1.00 14.97 48 ASN D CA 1
ATOM 11506 C C . ASN D 1 39 ? 76.082 48.112 98.208 1.00 13.45 48 ASN D C 1
ATOM 11507 O O . ASN D 1 39 ? 76.620 47.116 98.579 1.00 13.15 48 ASN D O 1
ATOM 11512 N N . TYR D 1 40 ? 74.795 48.128 97.913 1.00 12.95 49 TYR D N 1
ATOM 11513 C CA . TYR D 1 40 ? 73.984 46.924 98.190 1.00 12.43 49 TYR D CA 1
ATOM 11514 C C . TYR D 1 40 ? 74.309 45.746 97.222 1.00 12.44 49 TYR D C 1
ATOM 11515 O O . TYR D 1 40 ? 74.174 44.597 97.612 1.00 13.65 49 TYR D O 1
ATOM 11524 N N . GLU D 1 41 ? 74.685 46.066 96.001 1.00 14.50 50 GLU D N 1
ATOM 11525 C CA . GLU D 1 41 ? 75.163 45.052 95.025 1.00 16.89 50 GLU D CA 1
ATOM 11526 C C . GLU D 1 41 ? 76.227 44.127 95.583 1.00 17.22 50 GLU D C 1
ATOM 11527 O O . GLU D 1 41 ? 76.202 42.918 95.320 1.00 19.80 50 GLU D O 1
ATOM 11533 N N A GLU D 1 42 ? 77.103 44.672 96.400 0.50 17.93 51 GLU D N 1
ATOM 11534 N N B GLU D 1 42 ? 77.123 44.675 96.390 0.50 17.30 51 GLU D N 1
ATOM 11535 C CA A GLU D 1 42 ? 78.229 43.913 96.953 0.50 18.66 51 GLU D CA 1
ATOM 11536 C CA B GLU D 1 42 ? 78.252 43.915 96.979 0.50 17.45 51 GLU D CA 1
ATOM 11537 C C A GLU D 1 42 ? 77.927 43.401 98.382 0.50 17.47 51 GLU D C 1
ATOM 11538 C C B GLU D 1 42 ? 77.945 43.434 98.408 0.50 16.80 51 GLU D C 1
ATOM 11539 O O A GLU D 1 42 ? 78.726 42.663 98.962 0.50 17.82 51 GLU D O 1
ATOM 11540 O O B GLU D 1 42 ? 78.788 42.801 99.043 0.50 16.91 51 GLU D O 1
ATOM 11551 N N . SER D 1 43 ? 76.764 43.777 98.937 1.00 14.41 52 SER D N 1
ATOM 11552 C CA . SER D 1 43 ? 76.408 43.383 100.256 1.00 13.60 52 SER D CA 1
ATOM 11553 C C . SER D 1 43 ? 75.847 41.973 100.172 1.00 15.11 52 SER D C 1
ATOM 11554 O O . SER D 1 43 ? 75.201 41.618 99.170 1.00 14.87 52 SER D O 1
ATOM 11557 N N A ARG D 1 44 ? 76.143 41.153 101.164 0.50 14.67 53 ARG D N 1
ATOM 11558 N N B ARG D 1 44 ? 76.130 41.169 101.183 0.50 14.12 53 ARG D N 1
ATOM 11559 C CA A ARG D 1 44 ? 75.759 39.753 101.149 0.50 16.16 53 ARG D CA 1
ATOM 11560 C CA B ARG D 1 44 ? 75.797 39.757 101.175 0.50 15.10 53 ARG D CA 1
ATOM 11561 C C A ARG D 1 44 ? 75.563 39.197 102.550 0.50 14.05 53 ARG D C 1
ATOM 11562 C C B ARG D 1 44 ? 75.568 39.195 102.565 0.50 13.60 53 ARG D C 1
ATOM 11563 O O A ARG D 1 44 ? 76.371 39.417 103.462 0.50 13.46 53 ARG D O 1
ATOM 11564 O O B ARG D 1 44 ? 76.369 39.393 103.485 0.50 13.11 53 ARG D O 1
ATOM 11579 N N . GLY D 1 45 ? 74.462 38.505 102.769 1.00 13.07 54 GLY D N 1
ATOM 11580 C CA . GLY D 1 45 ? 74.210 37.869 104.014 1.00 12.57 54 GLY D CA 1
ATOM 11581 C C . GLY D 1 45 ? 74.105 38.899 105.151 1.00 12.21 54 GLY D C 1
ATOM 11582 O O . GLY D 1 45 ? 73.314 39.875 105.072 1.00 12.95 54 GLY D O 1
ATOM 11583 N N . ASN D 1 46 ? 74.922 38.721 106.180 1.00 11.66 55 ASN D N 1
ATOM 11584 C CA . ASN D 1 46 ? 74.964 39.608 107.338 1.00 12.43 55 ASN D CA 1
ATOM 11585 C C . ASN D 1 46 ? 75.849 40.888 107.166 1.00 12.21 55 ASN D C 1
ATOM 11586 O O . ASN D 1 46 ? 75.935 41.720 108.076 1.00 13.43 55 ASN D O 1
ATOM 11591 N N . TYR D 1 47 ? 76.399 41.103 105.977 1.00 11.73 56 TYR D N 1
ATOM 11592 C CA . TYR D 1 47 ? 77.411 42.087 105.731 1.00 11.20 56 TYR D CA 1
ATOM 11593 C C . TYR D 1 47 ? 76.929 43.153 104.797 1.00 11.33 56 TYR D C 1
ATOM 11594 O O . TYR D 1 47 ? 76.599 42.911 103.641 1.00 11.51 56 TYR D O 1
ATOM 11603 N N . LEU D 1 48 ? 76.992 44.373 105.275 1.00 11.03 57 LEU D N 1
ATOM 11604 C CA . LEU D 1 48 ? 76.681 45.577 104.515 1.00 12.64 57 LEU D CA 1
ATOM 11605 C C . LEU D 1 48 ? 77.990 46.225 104.038 1.00 13.84 57 LEU D C 1
ATOM 11606 O O . LEU D 1 48 ? 78.855 46.472 104.897 1.00 13.07 57 LEU D O 1
ATOM 11611 N N . VAL D 1 49 ? 78.116 46.426 102.749 1.00 13.51 58 VAL D N 1
ATOM 11612 C CA . VAL D 1 49 ? 79.282 47.104 102.142 1.00 13.09 58 VAL D CA 1
ATOM 11613 C C . VAL D 1 49 ? 78.954 48.531 101.817 1.00 14.33 58 VAL D C 1
ATOM 11614 O O . VAL D 1 49 ? 77.880 48.824 101.208 1.00 14.76 58 VAL D O 1
ATOM 11618 N N . ASP D 1 50 ? 79.819 49.478 102.213 1.00 12.92 59 ASP D N 1
ATOM 11619 C CA . ASP D 1 50 ? 79.545 50.893 101.941 1.00 13.88 59 ASP D CA 1
ATOM 11620 C C . ASP D 1 50 ? 80.295 51.353 100.639 1.00 14.00 59 ASP D C 1
ATOM 11621 O O . ASP D 1 50 ? 81.045 50.559 100.006 1.00 14.58 59 ASP D O 1
ATOM 11626 N N . VAL D 1 51 ? 80.083 52.624 100.284 1.00 14.55 60 VAL D N 1
ATOM 11627 C CA . VAL D 1 51 ? 80.624 53.201 99.047 1.00 13.85 60 VAL D CA 1
ATOM 11628 C C . VAL D 1 51 ? 82.165 53.393 99.102 1.00 16.22 60 VAL D C 1
ATOM 11629 O O . VAL D 1 51 ? 82.791 53.666 98.046 1.00 16.99 60 VAL D O 1
ATOM 11633 N N . ASP D 1 52 ? 82.720 53.234 100.308 1.00 15.13 61 ASP D N 1
ATOM 11634 C CA . ASP D 1 52 ? 84.184 53.356 100.535 1.00 16.54 61 ASP D CA 1
ATOM 11635 C C . ASP D 1 52 ? 84.856 51.989 100.608 1.00 19.33 61 ASP D C 1
ATOM 11636 O O . ASP D 1 52 ? 86.016 51.901 100.971 1.00 17.86 61 ASP D O 1
ATOM 11641 N N . GLY D 1 53 ? 84.116 50.935 100.337 1.00 17.25 62 GLY D N 1
ATOM 11642 C CA . GLY D 1 53 ? 84.630 49.595 100.440 1.00 15.54 62 GLY D CA 1
ATOM 11643 C C . GLY D 1 53 ? 84.695 48.964 101.800 1.00 15.00 62 GLY D C 1
ATOM 11644 O O . GLY D 1 53 ? 85.204 47.865 101.933 1.00 15.96 62 GLY D O 1
ATOM 11645 N N . ASN D 1 54 ? 84.115 49.589 102.831 1.00 13.84 63 ASN D N 1
ATOM 11646 C CA . ASN D 1 54 ? 84.043 49.022 104.138 1.00 13.69 63 ASN D CA 1
ATOM 11647 C C . ASN D 1 54 ? 83.033 47.918 104.193 1.00 15.70 63 ASN D C 1
ATOM 11648 O O . ASN D 1 54 ? 81.937 48.095 103.636 1.00 17.25 63 ASN D O 1
ATOM 11653 N N . ARG D 1 55 ? 83.371 46.819 104.796 1.00 12.94 64 ARG D N 1
ATOM 11654 C CA . ARG D 1 55 ? 82.442 45.715 104.954 1.00 14.26 64 ARG D CA 1
ATOM 11655 C C . ARG D 1 55 ? 82.147 45.470 106.418 1.00 15.65 64 ARG D C 1
ATOM 11656 O O . ARG D 1 55 ? 82.999 44.992 107.159 1.00 15.40 64 ARG D O 1
ATOM 11664 N N . MET D 1 56 ? 80.876 45.691 106.835 1.00 13.24 65 MET D N 1
ATOM 11665 C CA . MET D 1 56 ? 80.521 45.653 108.214 1.00 12.46 65 MET D CA 1
ATOM 11666 C C . MET D 1 56 ? 79.527 44.563 108.522 1.00 12.72 65 MET D C 1
ATOM 11667 O O . MET D 1 56 ? 78.601 44.337 107.702 1.00 13.82 65 MET D O 1
ATOM 11672 N N . LEU D 1 57 ? 79.673 43.957 109.674 1.00 11.02 66 LEU D N 1
ATOM 11673 C CA . LEU D 1 57 ? 78.703 43.007 110.197 1.00 11.85 66 LEU D CA 1
ATOM 11674 C C . LEU D 1 57 ? 77.499 43.831 110.640 1.00 12.41 66 LEU D C 1
ATOM 11675 O O . LEU D 1 57 ? 77.636 44.637 111.521 1.00 12.00 66 LEU D O 1
ATOM 11680 N N . ASP D 1 58 ? 76.354 43.638 110.001 1.00 11.69 67 ASP D N 1
ATOM 11681 C CA . ASP D 1 58 ? 75.171 44.520 110.181 1.00 11.43 67 ASP D CA 1
ATOM 11682 C C . ASP D 1 58 ? 74.258 43.893 111.180 1.00 12.80 67 ASP D C 1
ATOM 11683 O O . ASP D 1 58 ? 73.512 42.990 110.831 1.00 11.80 67 ASP D O 1
ATOM 11688 N N . LEU D 1 59 ? 74.270 44.405 112.420 1.00 12.11 68 LEU D N 1
ATOM 11689 C CA . LEU D 1 59 ? 73.390 43.926 113.488 1.00 12.13 68 LEU D CA 1
ATOM 11690 C C . LEU D 1 59 ? 72.189 44.892 113.696 1.00 13.18 68 LEU D C 1
ATOM 11691 O O . LEU D 1 59 ? 71.569 44.859 114.766 1.00 11.99 68 LEU D O 1
ATOM 11696 N N . TYR D 1 60 ? 71.937 45.721 112.672 1.00 12.33 69 TYR D N 1
ATOM 11697 C CA . TYR D 1 60 ? 70.812 46.643 112.698 1.00 12.58 69 TYR D CA 1
ATOM 11698 C C . TYR D 1 60 ? 69.778 46.398 111.620 1.00 13.47 69 TYR D C 1
ATOM 11699 O O . TYR D 1 60 ? 68.602 46.725 111.839 1.00 11.69 69 TYR D O 1
ATOM 11708 N N . SER D 1 61 ? 70.191 45.796 110.515 1.00 11.69 70 SER D N 1
ATOM 11709 C CA . SER D 1 61 ? 69.373 45.314 109.424 1.00 11.15 70 SER D CA 1
ATOM 11710 C C . SER D 1 61 ? 68.331 46.281 108.911 1.00 11.42 70 SER D C 1
ATOM 11711 O O . SER D 1 61 ? 67.177 45.835 108.674 1.00 11.20 70 SER D O 1
ATOM 11714 N N . GLN D 1 62 ? 68.714 47.543 108.640 1.00 9.97 71 GLN D N 1
ATOM 11715 C CA . GLN D 1 62 ? 67.770 48.551 108.088 1.00 10.44 71 GLN D CA 1
ATOM 11716 C C . GLN D 1 62 ? 66.585 48.703 109.047 1.00 11.11 71 GLN D C 1
ATOM 11717 O O . GLN D 1 62 ? 65.438 48.792 108.616 1.00 10.88 71 GLN D O 1
ATOM 11723 N N . ILE D 1 63 ? 66.896 48.920 110.309 1.00 10.96 72 ILE D N 1
ATOM 11724 C CA . ILE D 1 63 ? 65.898 49.088 111.350 1.00 11.57 72 ILE D CA 1
ATOM 11725 C C . ILE D 1 63 ? 65.030 47.854 111.408 1.00 11.85 72 ILE D C 1
ATOM 11726 O O . ILE D 1 63 ? 63.806 47.925 111.416 1.00 12.58 72 ILE D O 1
ATOM 11731 N N . SER D 1 64 ? 65.662 46.667 111.432 1.00 10.50 73 SER D N 1
ATOM 11732 C CA . SER D 1 64 ? 64.963 45.419 111.677 1.00 10.98 73 SER D CA 1
ATOM 11733 C C . SER D 1 64 ? 64.014 45.044 110.521 1.00 11.76 73 SER D C 1
ATOM 11734 O O . SER D 1 64 ? 62.905 44.480 110.781 1.00 12.09 73 SER D O 1
ATOM 11737 N N . SER D 1 65 ? 64.445 45.295 109.282 1.00 10.07 74 SER D N 1
ATOM 11738 C CA . SER D 1 65 ? 63.548 45.115 108.123 1.00 10.54 74 SER D CA 1
ATOM 11739 C C . SER D 1 65 ? 64.036 44.174 107.063 1.00 10.50 74 SER D C 1
ATOM 11740 O O . SER D 1 65 ? 63.359 43.934 106.074 1.00 12.03 74 SER D O 1
ATOM 11743 N N . ILE D 1 66 ? 65.279 43.757 107.160 1.00 11.25 75 ILE D N 1
ATOM 11744 C CA . ILE D 1 66 ? 65.835 42.828 106.184 1.00 10.61 75 ILE D CA 1
ATOM 11745 C C . ILE D 1 66 ? 65.738 41.408 106.740 1.00 11.15 75 ILE D C 1
ATOM 11746 O O . ILE D 1 66 ? 66.406 41.064 107.705 1.00 12.26 75 ILE D O 1
ATOM 11751 N N . PRO D 1 67 ? 64.877 40.540 106.165 1.00 10.76 76 PRO D N 1
ATOM 11752 C CA . PRO D 1 67 ? 64.633 39.295 106.872 1.00 10.56 76 PRO D CA 1
ATOM 11753 C C . PRO D 1 67 ? 65.756 38.208 106.774 1.00 11.63 76 PRO D C 1
ATOM 11754 O O . PRO D 1 67 ? 66.058 37.573 107.775 1.00 12.66 76 PRO D O 1
ATOM 11758 N N . ILE D 1 68 ? 66.248 37.973 105.581 1.00 11.69 77 ILE D N 1
ATOM 11759 C CA . ILE D 1 68 ? 67.201 36.853 105.367 1.00 10.65 77 ILE D CA 1
ATOM 11760 C C . ILE D 1 68 ? 68.486 37.307 104.775 1.00 11.74 77 ILE D C 1
ATOM 11761 O O . ILE D 1 68 ? 69.121 36.576 103.958 1.00 12.17 77 ILE D O 1
ATOM 11766 N N . GLY D 1 69 ? 68.922 38.506 105.155 1.00 10.40 78 GLY D N 1
ATOM 11767 C CA . GLY D 1 69 ? 70.167 39.046 104.636 1.00 10.94 78 GLY D CA 1
ATOM 11768 C C . GLY D 1 69 ? 70.166 39.701 103.336 1.00 10.46 78 GLY D C 1
ATOM 11769 O O . GLY D 1 69 ? 69.175 39.652 102.593 1.00 11.19 78 GLY D O 1
ATOM 11770 N N . TYR D 1 70 ? 71.286 40.344 102.971 1.00 9.98 79 TYR D N 1
ATOM 11771 C CA . TYR D 1 70 ? 71.422 41.074 101.735 1.00 10.73 79 TYR D CA 1
ATOM 11772 C C . TYR D 1 70 ? 71.694 40.128 100.548 1.00 11.01 79 TYR D C 1
ATOM 11773 O O . TYR D 1 70 ? 72.337 39.030 100.742 1.00 12.26 79 TYR D O 1
ATOM 11782 N N . SER D 1 71 ? 71.163 40.497 99.396 1.00 12.55 80 SER D N 1
ATOM 11783 C CA . SER D 1 71 ? 71.448 39.701 98.166 1.00 12.06 80 SER D CA 1
ATOM 11784 C C . SER D 1 71 ? 71.249 38.232 98.326 1.00 13.94 80 SER D C 1
ATOM 11785 O O . SER D 1 71 ? 72.080 37.397 97.905 1.00 13.63 80 SER D O 1
ATOM 11788 N N . HIS D 1 72 ? 70.133 37.816 98.898 1.00 13.15 81 HIS D N 1
ATOM 11789 C CA . HIS D 1 72 ? 69.949 36.440 99.129 1.00 14.59 81 HIS D CA 1
ATOM 11790 C C . HIS D 1 72 ? 69.738 35.740 97.765 1.00 14.91 81 HIS D C 1
ATOM 11791 O O . HIS D 1 72 ? 68.937 36.163 96.966 1.00 13.64 81 HIS D O 1
ATOM 11798 N N . PRO D 1 73 ? 70.428 34.629 97.556 1.00 15.52 82 PRO D N 1
ATOM 11799 C CA . PRO D 1 73 ? 70.382 34.063 96.184 1.00 16.29 82 PRO D CA 1
ATOM 11800 C C . PRO D 1 73 ? 68.986 33.481 95.822 1.00 15.53 82 PRO D C 1
ATOM 11801 O O . PRO D 1 73 ? 68.698 33.428 94.662 1.00 18.03 82 PRO D O 1
ATOM 11805 N N . ALA D 1 74 ? 68.169 33.089 96.772 1.00 15.49 83 ALA D N 1
ATOM 11806 C CA . ALA D 1 74 ? 66.772 32.647 96.444 1.00 16.41 83 ALA D CA 1
ATOM 11807 C C . ALA D 1 74 ? 65.950 33.824 95.932 1.00 18.76 83 ALA D C 1
ATOM 11808 O O . ALA D 1 74 ? 65.062 33.657 95.072 1.00 19.16 83 ALA D O 1
ATOM 11810 N N . LEU D 1 75 ? 66.218 35.033 96.452 1.00 14.99 84 LEU D N 1
ATOM 11811 C CA . LEU D 1 75 ? 65.527 36.241 95.959 1.00 14.94 84 LEU D CA 1
ATOM 11812 C C . LEU D 1 75 ? 66.046 36.702 94.636 1.00 16.18 84 LEU D C 1
ATOM 11813 O O . LEU D 1 75 ? 65.307 37.140 93.759 1.00 15.63 84 LEU D O 1
ATOM 11818 N N . VAL D 1 76 ? 67.361 36.599 94.440 1.00 15.93 85 VAL D N 1
ATOM 11819 C CA . VAL D 1 76 ? 67.948 36.870 93.181 1.00 16.25 85 VAL D CA 1
ATOM 11820 C C . VAL D 1 76 ? 67.248 36.041 92.074 1.00 15.91 85 VAL D C 1
ATOM 11821 O O . VAL D 1 76 ? 66.876 36.583 91.008 1.00 17.77 85 VAL D O 1
ATOM 11825 N N . LYS D 1 77 ? 67.056 34.765 92.326 1.00 19.39 86 LYS D N 1
ATOM 11826 C CA . LYS D 1 77 ? 66.454 33.897 91.319 1.00 18.83 86 LYS D CA 1
ATOM 11827 C C . LYS D 1 77 ? 65.036 34.315 90.996 1.00 21.87 86 LYS D C 1
ATOM 11828 O O . LYS D 1 77 ? 64.633 34.209 89.826 1.00 21.35 86 LYS D O 1
ATOM 11830 N N . LEU D 1 78 ? 64.244 34.798 91.974 1.00 20.25 87 LEU D N 1
ATOM 11831 C CA . LEU D 1 78 ? 62.893 35.319 91.637 1.00 20.37 87 LEU D CA 1
ATOM 11832 C C . LEU D 1 78 ? 62.926 36.416 90.637 1.00 20.48 87 LEU D C 1
ATOM 11833 O O . LEU D 1 78 ? 62.121 36.424 89.679 1.00 23.88 87 LEU D O 1
ATOM 11838 N N . VAL D 1 79 ? 63.818 37.369 90.818 1.00 19.52 88 VAL D N 1
ATOM 11839 C CA . VAL D 1 79 ? 63.904 38.497 89.940 1.00 20.41 88 VAL D CA 1
ATOM 11840 C C . VAL D 1 79 ? 64.398 38.098 88.557 1.00 21.57 88 VAL D C 1
ATOM 11841 O O . VAL D 1 79 ? 64.066 38.700 87.551 1.00 19.40 88 VAL D O 1
ATOM 11845 N N . GLN D 1 80 ? 65.242 37.074 88.508 1.00 21.97 89 GLN D N 1
ATOM 11846 C CA . GLN D 1 80 ? 65.727 36.601 87.201 1.00 22.19 89 GLN D CA 1
ATOM 11847 C C . GLN D 1 80 ? 64.640 35.868 86.422 1.00 22.16 89 GLN D C 1
ATOM 11848 O O . GLN D 1 80 ? 64.877 35.630 85.255 1.00 23.67 89 GLN D O 1
ATOM 11854 N N . GLN D 1 81 ? 63.544 35.412 87.040 1.00 21.56 90 GLN D N 1
ATOM 11855 C CA . GLN D 1 81 ? 62.545 34.599 86.298 1.00 23.32 90 GLN D CA 1
ATOM 11856 C C . GLN D 1 81 ? 61.743 35.493 85.327 1.00 22.36 90 GLN D C 1
ATOM 11857 O O . GLN D 1 81 ? 61.052 36.452 85.740 1.00 20.64 90 GLN D O 1
ATOM 11863 N N . PRO D 1 82 ? 61.739 35.171 84.035 1.00 22.67 91 PRO D N 1
ATOM 11864 C CA . PRO D 1 82 ? 60.988 36.003 83.084 1.00 19.70 91 PRO D CA 1
ATOM 11865 C C . PRO D 1 82 ? 59.490 36.124 83.464 1.00 19.02 91 PRO D C 1
ATOM 11866 O O . PRO D 1 82 ? 58.870 37.100 83.110 1.00 23.10 91 PRO D O 1
ATOM 11870 N N . GLN D 1 83 ? 58.926 35.110 84.089 1.00 19.12 92 GLN D N 1
ATOM 11871 C CA . GLN D 1 83 ? 57.440 35.054 84.360 1.00 22.01 92 GLN D CA 1
ATOM 11872 C C . GLN D 1 83 ? 57.084 36.086 85.444 1.00 20.04 92 GLN D C 1
ATOM 11873 O O . GLN D 1 83 ? 55.928 36.336 85.715 1.00 19.58 92 GLN D O 1
ATOM 11879 N N . ASN D 1 84 ? 58.096 36.597 86.119 1.00 16.95 93 ASN D N 1
ATOM 11880 C CA . ASN D 1 84 ? 57.878 37.534 87.218 1.00 17.48 93 ASN D CA 1
ATOM 11881 C C . ASN D 1 84 ? 58.014 38.991 86.823 1.00 18.07 93 ASN D C 1
ATOM 11882 O O . ASN D 1 84 ? 57.736 39.858 87.699 1.00 16.36 93 ASN D O 1
ATOM 11887 N N . VAL D 1 85 ? 58.377 39.339 85.591 1.00 16.77 94 VAL D N 1
ATOM 11888 C CA . VAL D 1 85 ? 58.548 40.701 85.147 1.00 16.77 94 VAL D CA 1
ATOM 11889 C C . VAL D 1 85 ? 57.271 41.547 85.325 1.00 18.67 94 VAL D C 1
ATOM 11890 O O . VAL D 1 85 ? 57.368 42.633 85.883 1.00 17.96 94 VAL D O 1
ATOM 11894 N N . SER D 1 86 ? 56.123 41.027 84.933 1.00 16.40 95 SER D N 1
ATOM 11895 C CA . SER D 1 86 ? 54.866 41.771 85.049 1.00 16.20 95 SER D CA 1
ATOM 11896 C C . SER D 1 86 ? 54.664 42.181 86.539 1.00 16.95 95 SER D C 1
ATOM 11897 O O . SER D 1 86 ? 54.280 43.308 86.788 1.00 16.36 95 SER D O 1
ATOM 11900 N N . THR D 1 87 ? 54.837 41.260 87.489 1.00 17.27 96 THR D N 1
ATOM 11901 C CA . THR D 1 87 ? 54.665 41.539 88.904 1.00 16.37 96 THR D CA 1
ATOM 11902 C C . THR D 1 87 ? 55.465 42.778 89.365 1.00 17.69 96 THR D C 1
ATOM 11903 O O . THR D 1 87 ? 54.959 43.586 90.193 1.00 16.17 96 THR D O 1
ATOM 11907 N N . PHE D 1 88 ? 56.659 42.989 88.812 1.00 17.87 97 PHE D N 1
ATOM 11908 C CA . PHE D 1 88 ? 57.487 44.181 89.152 1.00 17.84 97 PHE D CA 1
ATOM 11909 C C . PHE D 1 88 ? 57.093 45.483 88.452 1.00 16.94 97 PHE D C 1
ATOM 11910 O O . PHE D 1 88 ? 57.463 46.597 88.919 1.00 18.38 97 PHE D O 1
ATOM 11918 N N . ILE D 1 89 ? 56.400 45.421 87.307 1.00 15.83 98 ILE D N 1
ATOM 11919 C CA . ILE D 1 89 ? 56.226 46.589 86.473 1.00 17.17 98 ILE D CA 1
ATOM 11920 C C . ILE D 1 89 ? 54.708 46.961 86.253 1.00 17.60 98 ILE D C 1
ATOM 11921 O O . ILE D 1 89 ? 54.454 47.982 85.570 1.00 21.40 98 ILE D O 1
ATOM 11926 N N . ASN D 1 90 ? 53.797 46.137 86.746 1.00 17.11 99 ASN D N 1
ATOM 11927 C CA . ASN D 1 90 ? 52.382 46.426 86.575 1.00 16.64 99 ASN D CA 1
ATOM 11928 C C . ASN D 1 90 ? 51.776 46.410 87.990 1.00 15.56 99 ASN D C 1
ATOM 11929 O O . ASN D 1 90 ? 51.300 45.383 88.457 1.00 18.48 99 ASN D O 1
ATOM 11934 N N . ARG D 1 91 ? 51.795 47.546 88.659 1.00 15.40 100 ARG D N 1
ATOM 11935 C CA . ARG D 1 91 ? 51.304 47.603 90.022 1.00 15.64 100 ARG D CA 1
ATOM 11936 C C . ARG D 1 91 ? 49.774 47.815 90.083 1.00 13.94 100 ARG D C 1
ATOM 11937 O O . ARG D 1 91 ? 49.315 48.760 89.492 1.00 15.74 100 ARG D O 1
ATOM 11945 N N . PRO D 1 92 ? 49.061 46.870 90.691 1.00 12.75 101 PRO D N 1
ATOM 11946 C CA . PRO D 1 92 ? 47.601 46.943 90.623 1.00 12.17 101 PRO D CA 1
ATOM 11947 C C . PRO D 1 92 ? 47.047 47.810 91.752 1.00 13.09 101 PRO D C 1
ATOM 11948 O O . PRO D 1 92 ? 47.658 47.987 92.832 1.00 12.61 101 PRO D O 1
ATOM 11952 N N . ALA D 1 93 ? 45.900 48.425 91.451 1.00 14.13 102 ALA D N 1
ATOM 11953 C CA . ALA D 1 93 ? 45.020 48.868 92.558 1.00 14.09 102 ALA D CA 1
ATOM 11954 C C . ALA D 1 93 ? 44.390 47.672 93.193 1.00 13.95 102 ALA D C 1
ATOM 11955 O O . ALA D 1 93 ? 43.357 47.187 92.743 1.00 13.98 102 ALA D O 1
ATOM 11957 N N . LEU D 1 94 ? 45.010 47.111 94.236 1.00 12.91 103 LEU D N 1
ATOM 11958 C CA . LEU D 1 94 ? 44.704 45.807 94.731 1.00 15.34 103 LEU D CA 1
ATOM 11959 C C . LEU D 1 94 ? 43.316 45.673 95.304 1.00 17.77 103 LEU D C 1
ATOM 11960 O O . LEU D 1 94 ? 42.783 44.588 95.307 1.00 21.45 103 LEU D O 1
ATOM 11965 N N . GLY D 1 95 ? 42.673 46.751 95.752 1.00 13.27 104 GLY D N 1
ATOM 11966 C CA . GLY D 1 95 ? 41.322 46.582 96.275 1.00 14.27 104 GLY D CA 1
ATOM 11967 C C . GLY D 1 95 ? 40.265 46.432 95.180 1.00 13.91 104 GLY D C 1
ATOM 11968 O O . GLY D 1 95 ? 39.153 46.054 95.490 1.00 15.00 104 GLY D O 1
ATOM 11969 N N . ILE D 1 96 ? 40.611 46.723 93.968 1.00 12.61 105 ILE D N 1
ATOM 11970 C CA . ILE D 1 96 ? 39.621 46.603 92.872 1.00 13.34 105 ILE D CA 1
ATOM 11971 C C . ILE D 1 96 ? 40.020 45.617 91.789 1.00 13.60 105 ILE D C 1
ATOM 11972 O O . ILE D 1 96 ? 39.155 45.071 91.155 1.00 13.63 105 ILE D O 1
ATOM 11977 N N . LEU D 1 97 ? 41.320 45.427 91.528 1.00 12.44 106 LEU D N 1
ATOM 11978 C CA . LEU D 1 97 ? 41.793 44.742 90.287 1.00 12.32 106 LEU D CA 1
ATOM 11979 C C . LEU D 1 97 ? 42.987 43.831 90.620 1.00 12.35 106 LEU D C 1
ATOM 11980 O O . LEU D 1 97 ? 44.090 44.038 90.088 1.00 13.22 106 LEU D O 1
ATOM 11985 N N . PRO D 1 98 ? 42.740 42.890 91.529 1.00 12.95 107 PRO D N 1
ATOM 11986 C CA . PRO D 1 98 ? 43.854 42.018 91.955 1.00 13.05 107 PRO D CA 1
ATOM 11987 C C . PRO D 1 98 ? 44.289 41.077 90.858 1.00 14.44 107 PRO D C 1
ATOM 11988 O O . PRO D 1 98 ? 43.514 40.765 89.941 1.00 14.67 107 PRO D O 1
ATOM 11992 N N . PRO D 1 99 ? 45.561 40.711 90.881 1.00 13.92 108 PRO D N 1
ATOM 11993 C CA . PRO D 1 99 ? 46.072 39.726 89.879 1.00 13.79 108 PRO D CA 1
ATOM 11994 C C . PRO D 1 99 ? 45.531 38.382 90.168 1.00 13.29 108 PRO D C 1
ATOM 11995 O O . PRO D 1 99 ? 45.148 38.033 91.325 1.00 13.66 108 PRO D O 1
ATOM 11999 N N . GLU D 1 100 ? 45.525 37.540 89.104 1.00 16.25 109 GLU D N 1
ATOM 12000 C CA . GLU D 1 100 ? 45.029 36.150 89.183 1.00 16.54 109 GLU D CA 1
ATOM 12001 C C . GLU D 1 100 ? 45.580 35.342 90.341 1.00 15.04 109 GLU D C 1
ATOM 12002 O O . GLU D 1 100 ? 44.837 34.625 90.955 1.00 17.86 109 GLU D O 1
ATOM 12008 N N . ASN D 1 101 ? 46.886 35.484 90.676 1.00 13.69 110 ASN D N 1
ATOM 12009 C CA . ASN D 1 101 ? 47.528 34.741 91.731 1.00 15.78 110 ASN D CA 1
ATOM 12010 C C . ASN D 1 101 ? 47.440 35.358 93.117 1.00 15.24 110 ASN D C 1
ATOM 12011 O O . ASN D 1 101 ? 48.025 34.871 94.084 1.00 13.78 110 ASN D O 1
ATOM 12016 N N . PHE D 1 102 ? 46.630 36.393 93.261 1.00 15.85 111 PHE D N 1
ATOM 12017 C CA . PHE D 1 102 ? 46.639 37.110 94.524 1.00 14.39 111 PHE D CA 1
ATOM 12018 C C . PHE D 1 102 ? 46.368 36.265 95.731 1.00 13.19 111 PHE D C 1
ATOM 12019 O O . PHE D 1 102 ? 47.080 36.309 96.759 1.00 14.17 111 PHE D O 1
ATOM 12027 N N . VAL D 1 103 ? 45.318 35.458 95.685 1.00 14.94 112 VAL D N 1
ATOM 12028 C CA . VAL D 1 103 ? 44.953 34.661 96.807 1.00 14.56 112 VAL D CA 1
ATOM 12029 C C . VAL D 1 103 ? 45.982 33.532 97.014 1.00 14.97 112 VAL D C 1
ATOM 12030 O O . VAL D 1 103 ? 46.388 33.289 98.103 1.00 16.84 112 VAL D O 1
ATOM 12034 N N . GLU D 1 104 ? 46.371 32.881 95.942 1.00 16.06 113 GLU D N 1
ATOM 12035 C CA . GLU D 1 104 ? 47.299 31.760 96.101 1.00 18.26 113 GLU D CA 1
ATOM 12036 C C . GLU D 1 104 ? 48.656 32.253 96.674 1.00 17.70 113 GLU D C 1
ATOM 12037 O O . GLU D 1 104 ? 49.240 31.580 97.505 1.00 15.84 113 GLU D O 1
ATOM 12043 N N . LYS D 1 105 ? 49.154 33.393 96.229 1.00 16.39 114 LYS D N 1
ATOM 12044 C CA . LYS D 1 105 ? 50.407 33.924 96.796 1.00 16.43 114 LYS D CA 1
ATOM 12045 C C . LYS D 1 105 ? 50.238 34.323 98.243 1.00 14.85 114 LYS D C 1
ATOM 12046 O O . LYS D 1 105 ? 51.164 34.125 99.049 1.00 15.66 114 LYS D O 1
ATOM 12052 N N . LEU D 1 106 ? 49.065 34.839 98.673 1.00 13.42 115 LEU D N 1
ATOM 12053 C CA . LEU D 1 106 ? 48.790 34.986 100.053 1.00 14.51 115 LEU D CA 1
ATOM 12054 C C . LEU D 1 106 ? 48.822 33.664 100.843 1.00 13.96 115 LEU D C 1
ATOM 12055 O O . LEU D 1 106 ? 49.229 33.615 102.025 1.00 17.03 115 LEU D O 1
ATOM 12060 N N . ARG D 1 107 ? 48.243 32.606 100.254 1.00 15.37 116 ARG D N 1
ATOM 12061 C CA . ARG D 1 107 ? 48.264 31.285 100.924 1.00 16.85 116 ARG D CA 1
ATOM 12062 C C . ARG D 1 107 ? 49.727 30.802 101.138 1.00 15.25 116 ARG D C 1
ATOM 12063 O O . ARG D 1 107 ? 49.998 30.222 102.136 1.00 19.76 116 ARG D O 1
ATOM 12071 N N . GLU D 1 108 ? 50.610 31.091 100.187 1.00 15.14 117 GLU D N 1
ATOM 12072 C CA . GLU D 1 108 ? 52.028 30.707 100.237 1.00 16.01 117 GLU D CA 1
ATOM 12073 C C . GLU D 1 108 ? 52.809 31.554 101.237 1.00 19.58 117 GLU D C 1
ATOM 12074 O O . GLU D 1 108 ? 53.928 31.197 101.653 1.00 21.76 117 GLU D O 1
ATOM 12080 N N . SER D 1 109 ? 52.298 32.731 101.525 1.00 16.47 118 SER D N 1
ATOM 12081 C CA . SER D 1 109 ? 53.022 33.710 102.390 1.00 16.36 118 SER D CA 1
ATOM 12082 C C . SER D 1 109 ? 52.254 34.019 103.676 1.00 15.53 118 SER D C 1
ATOM 12083 O O . SER D 1 109 ? 52.204 33.202 104.583 1.00 15.94 118 SER D O 1
ATOM 12086 N N . LEU D 1 110 ? 51.582 35.171 103.740 1.00 13.55 119 LEU D N 1
ATOM 12087 C CA . LEU D 1 110 ? 50.948 35.574 104.994 1.00 12.90 119 LEU D CA 1
ATOM 12088 C C . LEU D 1 110 ? 49.967 34.645 105.600 1.00 14.15 119 LEU D C 1
ATOM 12089 O O . LEU D 1 110 ? 49.979 34.456 106.776 1.00 14.04 119 LEU D O 1
ATOM 12094 N N . LEU D 1 111 ? 49.125 34.001 104.799 1.00 14.50 120 LEU D N 1
ATOM 12095 C CA . LEU D 1 111 ? 48.124 33.143 105.434 1.00 17.18 120 LEU D CA 1
ATOM 12096 C C . LEU D 1 111 ? 48.734 31.886 106.032 1.00 16.15 120 LEU D C 1
ATOM 12097 O O . LEU D 1 111 ? 48.184 31.310 106.948 1.00 17.48 120 LEU D O 1
ATOM 12102 N N . SER D 1 112 ? 49.923 31.500 105.570 1.00 17.10 121 SER D N 1
ATOM 12103 C CA . SER D 1 112 ? 50.611 30.319 106.123 1.00 17.74 121 SER D CA 1
ATOM 12104 C C . SER D 1 112 ? 51.202 30.632 107.507 1.00 19.96 121 SER D C 1
ATOM 12105 O O . SER D 1 112 ? 51.536 29.727 108.255 1.00 18.98 121 SER D O 1
ATOM 12108 N N . VAL D 1 113 ? 51.244 31.912 107.912 1.00 16.68 122 VAL D N 1
ATOM 12109 C CA . VAL D 1 113 ? 51.696 32.239 109.238 1.00 18.27 122 VAL D CA 1
ATOM 12110 C C . VAL D 1 113 ? 50.654 33.038 110.036 1.00 19.88 122 VAL D C 1
ATOM 12111 O O . VAL D 1 113 ? 51.009 33.852 110.909 1.00 21.66 122 VAL D O 1
ATOM 12115 N N . ALA D 1 114 ? 49.358 32.852 109.769 1.00 15.97 123 ALA D N 1
ATOM 12116 C CA . ALA D 1 114 ? 48.359 33.631 110.437 1.00 18.47 123 ALA D CA 1
ATOM 12117 C C . ALA D 1 114 ? 48.403 33.344 111.927 1.00 17.70 123 ALA D C 1
ATOM 12118 O O . ALA D 1 114 ? 48.520 32.159 112.295 1.00 19.04 123 ALA D O 1
ATOM 12120 N N . PRO D 1 115 ? 48.232 34.347 112.794 1.00 16.54 124 PRO D N 1
ATOM 12121 C CA . PRO D 1 115 ? 48.128 34.176 114.216 1.00 16.09 124 PRO D CA 1
ATOM 12122 C C . PRO D 1 115 ? 46.847 33.423 114.556 1.00 18.00 124 PRO D C 1
ATOM 12123 O O . PRO D 1 115 ? 45.876 33.434 113.772 1.00 18.01 124 PRO D O 1
ATOM 12127 N N . LYS D 1 116 ? 46.830 32.848 115.734 1.00 18.18 125 LYS D N 1
ATOM 12128 C CA . LYS D 1 116 ? 45.666 32.111 116.197 1.00 21.20 125 LYS D CA 1
ATOM 12129 C C . LYS D 1 116 ? 44.469 32.977 116.322 1.00 21.43 125 LYS D C 1
ATOM 12130 O O . LYS D 1 116 ? 44.580 34.110 116.855 1.00 20.67 125 LYS D O 1
ATOM 12136 N N . GLY D 1 117 ? 43.335 32.430 115.845 1.00 21.67 126 GLY D N 1
ATOM 12137 C CA . GLY D 1 117 ? 42.052 33.055 116.058 1.00 20.60 126 GLY D CA 1
ATOM 12138 C C . GLY D 1 117 ? 41.757 34.176 115.048 1.00 21.94 126 GLY D C 1
ATOM 12139 O O . GLY D 1 117 ? 40.681 34.748 115.064 1.00 26.40 126 GLY D O 1
ATOM 12140 N N . MET D 1 118 ? 42.697 34.490 114.152 1.00 18.64 127 MET D N 1
ATOM 12141 C CA . MET D 1 118 ? 42.528 35.555 113.194 1.00 18.07 127 MET D CA 1
ATOM 12142 C C . MET D 1 118 ? 42.378 35.088 111.758 1.00 16.90 127 MET D C 1
ATOM 12143 O O . MET D 1 118 ? 43.344 34.868 111.044 1.00 22.74 127 MET D O 1
ATOM 12148 N N . SER D 1 119 ? 41.152 35.005 111.291 1.00 19.49 128 SER D N 1
ATOM 12149 C CA . SER D 1 119 ? 40.873 34.497 109.936 1.00 19.14 128 SER D CA 1
ATOM 12150 C C . SER D 1 119 ? 40.951 35.533 108.778 1.00 16.21 128 SER D C 1
ATOM 12151 O O . SER D 1 119 ? 40.957 35.191 107.534 1.00 17.77 128 SER D O 1
ATOM 12154 N N . GLN D 1 120 ? 40.996 36.809 109.140 1.00 14.84 129 GLN D N 1
ATOM 12155 C CA . GLN D 1 120 ? 40.938 37.870 108.191 1.00 14.62 129 GLN D CA 1
ATOM 12156 C C . GLN D 1 120 ? 42.358 38.486 107.996 1.00 13.16 129 GLN D C 1
ATOM 12157 O O . GLN D 1 120 ? 43.162 38.533 108.924 1.00 13.19 129 GLN D O 1
ATOM 12163 N N . LEU D 1 121 ? 42.564 38.987 106.833 1.00 12.71 130 LEU D N 1
ATOM 12164 C CA . LEU D 1 121 ? 43.783 39.664 106.468 1.00 13.78 130 LEU D CA 1
ATOM 12165 C C . LEU D 1 121 ? 43.480 40.780 105.492 1.00 13.86 130 LEU D C 1
ATOM 12166 O O . LEU D 1 121 ? 42.875 40.580 104.468 1.00 14.91 130 LEU D O 1
ATOM 12171 N N . ILE D 1 122 ? 44.050 41.967 105.760 1.00 14.05 131 ILE D N 1
ATOM 12172 C CA . ILE D 1 122 ? 44.085 43.119 104.829 1.00 14.25 131 ILE D CA 1
ATOM 12173 C C . ILE D 1 122 ? 45.585 43.537 104.722 1.00 13.28 131 ILE D C 1
ATOM 12174 O O . ILE D 1 122 ? 46.302 43.523 105.737 1.00 13.47 131 ILE D O 1
ATOM 12179 N N . THR D 1 123 ? 46.023 43.818 103.484 1.00 11.65 132 THR D N 1
ATOM 12180 C CA . THR D 1 123 ? 47.391 44.185 103.245 1.00 11.25 132 THR D CA 1
ATOM 12181 C C . THR D 1 123 ? 47.510 45.692 103.136 1.00 11.90 132 THR D C 1
ATOM 12182 O O . THR D 1 123 ? 46.574 46.386 102.721 1.00 12.10 132 THR D O 1
ATOM 12186 N N . MET D 1 124 ? 48.703 46.180 103.539 1.00 10.44 133 MET D N 1
ATOM 12187 C CA . MET D 1 124 ? 49.058 47.636 103.494 1.00 10.51 133 MET D CA 1
ATOM 12188 C C . MET D 1 124 ? 50.530 47.770 103.156 1.00 9.70 133 MET D C 1
ATOM 12189 O O . MET D 1 124 ? 51.274 46.794 103.272 1.00 10.36 133 MET D O 1
ATOM 12194 N N . ALA D 1 125 ? 50.952 48.950 102.716 1.00 9.57 134 ALA D N 1
ATOM 12195 C CA . ALA D 1 125 ? 52.338 49.047 102.253 1.00 11.08 134 ALA D CA 1
ATOM 12196 C C . ALA D 1 125 ? 53.401 49.322 103.327 1.00 11.84 134 ALA D C 1
ATOM 12197 O O . ALA D 1 125 ? 54.584 49.160 103.058 1.00 10.63 134 ALA D O 1
ATOM 12199 N N . CYS D 1 126 ? 53.013 49.767 104.528 1.00 9.59 135 CYS D N 1
ATOM 12200 C CA . CYS D 1 126 ? 53.958 50.077 105.602 1.00 10.05 135 CYS D CA 1
ATOM 12201 C C . CYS D 1 126 ? 53.316 49.902 106.964 1.00 11.41 135 CYS D C 1
ATOM 12202 O O . CYS D 1 126 ? 52.094 49.581 107.092 1.00 10.57 135 CYS D O 1
ATOM 12205 N N . GLY D 1 127 ? 54.116 50.085 107.993 1.00 9.79 136 GLY D N 1
ATOM 12206 C CA . GLY D 1 127 ? 53.670 49.852 109.336 1.00 10.26 136 GLY D CA 1
ATOM 12207 C C . GLY D 1 127 ? 52.654 50.912 109.721 1.00 10.62 136 GLY D C 1
ATOM 12208 O O . GLY D 1 127 ? 51.774 50.628 110.527 1.00 10.41 136 GLY D O 1
ATOM 12209 N N . SER D 1 128 ? 52.917 52.145 109.290 1.00 8.80 137 SER D N 1
ATOM 12210 C CA . SER D 1 128 ? 52.033 53.238 109.708 1.00 9.00 137 SER D CA 1
ATOM 12211 C C . SER D 1 128 ? 50.648 53.117 109.157 1.00 8.99 137 SER D C 1
ATOM 12212 O O . SER D 1 128 ? 49.667 53.307 109.885 1.00 9.94 137 SER D O 1
ATOM 12215 N N . CYS D 1 129 ? 50.498 52.813 107.855 1.00 9.53 138 CYS D N 1
ATOM 12216 C CA . CYS D 1 129 ? 49.144 52.642 107.336 1.00 9.47 138 CYS D CA 1
ATOM 12217 C C . CYS D 1 129 ? 48.530 51.360 107.847 1.00 8.94 138 CYS D C 1
ATOM 12218 O O . CYS D 1 129 ? 47.316 51.283 107.983 1.00 9.13 138 CYS D O 1
ATOM 12221 N N . SER D 1 130 ? 49.310 50.353 108.217 1.00 9.07 139 SER D N 1
ATOM 12222 C CA . SER D 1 130 ? 48.801 49.173 108.967 1.00 8.53 139 SER D CA 1
ATOM 12223 C C . SER D 1 130 ? 48.121 49.628 110.221 1.00 9.17 139 SER D C 1
ATOM 12224 O O . SER D 1 130 ? 46.922 49.267 110.508 1.00 8.84 139 SER D O 1
ATOM 12227 N N . ASN D 1 131 ? 48.863 50.345 111.062 1.00 8.14 140 ASN D N 1
ATOM 12228 C CA . ASN D 1 131 ? 48.275 50.806 112.334 1.00 8.33 140 ASN D CA 1
ATOM 12229 C C . ASN D 1 131 ? 47.093 51.754 112.148 1.00 8.53 140 ASN D C 1
ATOM 12230 O O . ASN D 1 131 ? 46.090 51.663 112.898 1.00 9.93 140 ASN D O 1
ATOM 12235 N N . GLU D 1 132 ? 47.210 52.691 111.224 1.00 8.37 141 GLU D N 1
ATOM 12236 C CA . GLU D 1 132 ? 46.145 53.666 110.979 1.00 8.88 141 GLU D CA 1
ATOM 12237 C C . GLU D 1 132 ? 44.862 52.905 110.613 1.00 9.10 141 GLU D C 1
ATOM 12238 O O . GLU D 1 132 ? 43.756 53.178 111.154 1.00 8.95 141 GLU D O 1
ATOM 12244 N N . ASN D 1 133 ? 44.986 51.959 109.730 1.00 9.16 142 ASN D N 1
ATOM 12245 C CA . ASN D 1 133 ? 43.816 51.206 109.244 1.00 8.66 142 ASN D CA 1
ATOM 12246 C C . ASN D 1 133 ? 43.331 50.198 110.271 1.00 9.77 142 ASN D C 1
ATOM 12247 O O . ASN D 1 133 ? 42.121 49.925 110.362 1.00 8.88 142 ASN D O 1
ATOM 12252 N N . ALA D 1 134 ? 44.231 49.752 111.118 1.00 9.11 143 ALA D N 1
ATOM 12253 C CA . ALA D 1 134 ? 43.816 48.932 112.279 1.00 9.85 143 ALA D CA 1
ATOM 12254 C C . ALA D 1 134 ? 42.972 49.760 113.207 1.00 9.99 143 ALA D C 1
ATOM 12255 O O . ALA D 1 134 ? 41.937 49.310 113.704 1.00 10.21 143 ALA D O 1
ATOM 12257 N N . PHE D 1 135 ? 43.408 51.010 113.501 1.00 9.43 144 PHE D N 1
ATOM 12258 C CA . PHE D 1 135 ? 42.612 51.945 114.345 1.00 9.53 144 PHE D CA 1
ATOM 12259 C C . PHE D 1 135 ? 41.218 52.102 113.708 1.00 9.62 144 PHE D C 1
ATOM 12260 O O . PHE D 1 135 ? 40.223 52.026 114.409 1.00 12.07 144 PHE D O 1
ATOM 12268 N N . LYS D 1 136 ? 41.150 52.413 112.417 1.00 9.71 145 LYS D N 1
ATOM 12269 C CA . LYS D 1 136 ? 39.849 52.657 111.788 1.00 10.02 145 LYS D CA 1
ATOM 12270 C C . LYS D 1 136 ? 38.991 51.397 111.921 1.00 10.89 145 LYS D C 1
ATOM 12271 O O . LYS D 1 136 ? 37.754 51.519 112.143 1.00 11.90 145 LYS D O 1
ATOM 12277 N N . THR D 1 137 ? 39.540 50.235 111.613 1.00 10.06 146 THR D N 1
ATOM 12278 C CA . THR D 1 137 ? 38.800 48.936 111.725 1.00 10.21 146 THR D CA 1
ATOM 12279 C C . THR D 1 137 ? 38.201 48.833 113.102 1.00 10.51 146 THR D C 1
ATOM 12280 O O . THR D 1 137 ? 37.054 48.396 113.267 1.00 11.42 146 THR D O 1
ATOM 12284 N N . ILE D 1 138 ? 38.989 49.141 114.125 1.00 9.78 147 ILE D N 1
ATOM 12285 C CA . ILE D 1 138 ? 38.542 49.118 115.528 1.00 10.63 147 ILE D CA 1
ATOM 12286 C C . ILE D 1 138 ? 37.418 50.117 115.785 1.00 11.10 147 ILE D C 1
ATOM 12287 O O . ILE D 1 138 ? 36.391 49.729 116.400 1.00 10.72 147 ILE D O 1
ATOM 12292 N N . PHE D 1 139 ? 37.550 51.336 115.292 1.00 10.34 148 PHE D N 1
ATOM 12293 C CA . PHE D 1 139 ? 36.519 52.330 115.530 1.00 10.93 148 PHE D CA 1
ATOM 12294 C C . PHE D 1 139 ? 35.210 51.922 114.857 1.00 12.21 148 PHE D C 1
ATOM 12295 O O . PHE D 1 139 ? 34.112 52.113 115.457 1.00 12.14 148 PHE D O 1
ATOM 12303 N N A MET D 1 140 ? 35.305 51.437 113.620 0.50 12.64 149 MET D N 1
ATOM 12304 N N B MET D 1 140 ? 35.256 51.425 113.631 0.50 12.03 149 MET D N 1
ATOM 12305 C CA A MET D 1 140 ? 34.133 50.933 112.858 0.50 14.00 149 MET D CA 1
ATOM 12306 C CA B MET D 1 140 ? 33.979 51.041 112.980 0.50 12.76 149 MET D CA 1
ATOM 12307 C C A MET D 1 140 ? 33.432 49.811 113.612 0.50 13.89 149 MET D C 1
ATOM 12308 C C B MET D 1 140 ? 33.390 49.763 113.568 0.50 13.27 149 MET D C 1
ATOM 12309 O O A MET D 1 140 ? 32.199 49.796 113.772 0.50 13.95 149 MET D O 1
ATOM 12310 O O B MET D 1 140 ? 32.165 49.591 113.560 0.50 13.46 149 MET D O 1
ATOM 12319 N N . TRP D 1 141 ? 34.237 48.862 114.085 1.00 12.76 150 TRP D N 1
ATOM 12320 C CA . TRP D 1 141 ? 33.744 47.679 114.862 1.00 13.58 150 TRP D CA 1
ATOM 12321 C C . TRP D 1 141 ? 32.995 48.151 116.145 1.00 14.71 150 TRP D C 1
ATOM 12322 O O . TRP D 1 141 ? 31.843 47.696 116.460 1.00 15.27 150 TRP D O 1
ATOM 12333 N N . TYR D 1 142 ? 33.592 49.113 116.840 1.00 14.02 151 TYR D N 1
ATOM 12334 C CA . TYR D 1 142 ? 33.015 49.591 118.083 1.00 14.68 151 TYR D CA 1
ATOM 12335 C C . TYR D 1 142 ? 31.667 50.260 117.817 1.00 15.09 151 TYR D C 1
ATOM 12336 O O . TYR D 1 142 ? 30.669 49.985 118.535 1.00 15.89 151 TYR D O 1
ATOM 12345 N N . ARG D 1 143 ? 31.608 51.101 116.810 1.00 14.03 152 ARG D N 1
ATOM 12346 C CA . ARG D 1 143 ? 30.334 51.764 116.468 1.00 15.66 152 ARG D CA 1
ATOM 12347 C C . ARG D 1 143 ? 29.319 50.717 116.006 1.00 15.18 152 ARG D C 1
ATOM 12348 O O . ARG D 1 143 ? 28.104 50.851 116.250 1.00 17.39 152 ARG D O 1
ATOM 12356 N N . SER D 1 144 ? 29.759 49.699 115.297 1.00 15.99 153 SER D N 1
ATOM 12357 C CA . SER D 1 144 ? 28.854 48.619 114.884 1.00 18.28 153 SER D CA 1
ATOM 12358 C C . SER D 1 144 ? 28.237 47.914 116.080 1.00 18.13 153 SER D C 1
ATOM 12359 O O . SER D 1 144 ? 27.041 47.515 116.019 1.00 17.69 153 SER D O 1
ATOM 12362 N N . LYS D 1 145 ? 29.002 47.684 117.140 1.00 19.71 154 LYS D N 1
ATOM 12363 C CA . LYS D 1 145 ? 28.464 47.123 118.387 1.00 21.17 154 LYS D CA 1
ATOM 12364 C C . LYS D 1 145 ? 27.368 47.966 118.920 1.00 22.88 154 LYS D C 1
ATOM 12365 O O . LYS D 1 145 ? 26.282 47.442 119.350 1.00 21.25 154 LYS D O 1
ATOM 12371 N N . GLU D 1 146 ? 27.597 49.268 118.874 1.00 21.56 155 GLU D N 1
ATOM 12372 C CA . GLU D 1 146 ? 26.620 50.226 119.418 1.00 22.71 155 GLU D CA 1
ATOM 12373 C C . GLU D 1 146 ? 25.342 50.294 118.573 1.00 22.63 155 GLU D C 1
ATOM 12374 O O . GLU D 1 146 ? 24.256 50.184 119.075 1.00 21.20 155 GLU D O 1
ATOM 12380 N N . ARG D 1 147 ? 25.465 50.381 117.272 1.00 18.44 156 ARG D N 1
ATOM 12381 C CA . ARG D 1 147 ? 24.256 50.558 116.425 1.00 18.27 156 ARG D CA 1
ATOM 12382 C C . ARG D 1 147 ? 23.579 49.263 116.082 1.00 20.48 156 ARG D C 1
ATOM 12383 O O . ARG D 1 147 ? 22.390 49.270 115.803 1.00 19.72 156 ARG D O 1
ATOM 12391 N N . GLY D 1 148 ? 24.286 48.141 116.110 1.00 18.98 157 GLY D N 1
ATOM 12392 C CA . GLY D 1 148 ? 23.691 46.884 115.795 1.00 20.81 157 GLY D CA 1
ATOM 12393 C C . GLY D 1 148 ? 23.075 46.821 114.414 1.00 23.76 157 GLY D C 1
ATOM 12394 O O . GLY D 1 148 ? 23.666 47.208 113.426 1.00 21.70 157 GLY D O 1
ATOM 12395 N N . GLU D 1 149 ? 21.792 46.444 114.380 1.00 25.31 158 GLU D N 1
ATOM 12396 C CA . GLU D 1 149 ? 21.048 46.266 113.148 1.00 28.02 158 GLU D CA 1
ATOM 12397 C C . GLU D 1 149 ? 20.549 47.622 112.572 1.00 22.75 158 GLU D C 1
ATOM 12398 O O . GLU D 1 149 ? 20.173 47.637 111.429 1.00 22.13 158 GLU D O 1
ATOM 12404 N N . SER D 1 150 ? 20.615 48.716 113.327 1.00 20.44 159 SER D N 1
ATOM 12405 C CA . SER D 1 150 ? 20.311 50.076 112.789 1.00 19.31 159 SER D CA 1
ATOM 12406 C C . SER D 1 150 ? 21.290 50.491 111.706 1.00 19.26 159 SER D C 1
ATOM 12407 O O . SER D 1 150 ? 22.489 50.204 111.859 1.00 17.16 159 SER D O 1
ATOM 12410 N N . ALA D 1 151 ? 20.838 51.185 110.673 1.00 15.37 160 ALA D N 1
ATOM 12411 C CA . ALA D 1 151 ? 21.747 51.770 109.649 1.00 15.58 160 ALA D CA 1
ATOM 12412 C C . ALA D 1 151 ? 22.392 53.058 110.141 1.00 13.64 160 ALA D C 1
ATOM 12413 O O . ALA D 1 151 ? 21.978 53.664 111.138 1.00 14.56 160 ALA D O 1
ATOM 12415 N N . PHE D 1 152 ? 23.445 53.497 109.429 1.00 14.12 161 PHE D N 1
ATOM 12416 C CA . PHE D 1 152 ? 23.954 54.853 109.649 1.00 13.16 161 PHE D CA 1
ATOM 12417 C C . PHE D 1 152 ? 22.795 55.879 109.706 1.00 14.26 161 PHE D C 1
ATOM 12418 O O . PHE D 1 152 ? 21.942 55.872 108.785 1.00 15.28 161 PHE D O 1
ATOM 12426 N N . SER D 1 153 ? 22.790 56.729 110.714 1.00 15.39 162 SER D N 1
ATOM 12427 C CA . SER D 1 153 ? 21.698 57.721 110.777 1.00 17.24 162 SER D CA 1
ATOM 12428 C C . SER D 1 153 ? 21.879 58.900 109.861 1.00 16.40 162 SER D C 1
ATOM 12429 O O . SER D 1 153 ? 22.971 59.189 109.384 1.00 14.04 162 SER D O 1
ATOM 12432 N N . LYS D 1 154 ? 20.777 59.652 109.603 1.00 15.45 163 LYS D N 1
ATOM 12433 C CA . LYS D 1 154 ? 20.860 60.873 108.819 1.00 15.84 163 LYS D CA 1
ATOM 12434 C C . LYS D 1 154 ? 21.865 61.821 109.416 1.00 14.07 163 LYS D C 1
ATOM 12435 O O . LYS D 1 154 ? 22.714 62.343 108.705 1.00 15.66 163 LYS D O 1
ATOM 12441 N N . GLU D 1 155 ? 21.797 62.001 110.712 1.00 14.66 164 GLU D N 1
ATOM 12442 C CA . GLU D 1 155 ? 22.621 62.970 111.396 1.00 15.72 164 GLU D CA 1
ATOM 12443 C C . GLU D 1 155 ? 24.103 62.539 111.353 1.00 14.52 164 GLU D C 1
ATOM 12444 O O . GLU D 1 155 ? 24.984 63.381 111.112 1.00 14.06 164 GLU D O 1
ATOM 12450 N N . GLU D 1 156 ? 24.359 61.237 111.485 1.00 13.42 165 GLU D N 1
ATOM 12451 C CA . GLU D 1 156 ? 25.792 60.732 111.310 1.00 13.72 165 GLU D CA 1
ATOM 12452 C C . GLU D 1 156 ? 26.316 60.921 109.923 1.00 13.25 165 GLU D C 1
ATOM 12453 O O . GLU D 1 156 ? 27.458 61.364 109.746 1.00 14.39 165 GLU D O 1
ATOM 12459 N N . LEU D 1 157 ? 25.523 60.607 108.879 1.00 12.21 166 LEU D N 1
ATOM 12460 C CA . LEU D 1 157 ? 25.941 60.819 107.499 1.00 13.39 166 LEU D CA 1
ATOM 12461 C C . LEU D 1 157 ? 26.243 62.294 107.193 1.00 13.57 166 LEU D C 1
ATOM 12462 O O . LEU D 1 157 ? 27.202 62.648 106.498 1.00 15.17 166 LEU D O 1
ATOM 12467 N N . GLU D 1 158 ? 25.432 63.199 107.742 1.00 11.80 167 GLU D N 1
ATOM 12468 C CA . GLU D 1 158 ? 25.706 64.624 107.473 1.00 14.03 167 GLU D CA 1
ATOM 12469 C C . GLU D 1 158 ? 26.941 65.127 108.255 1.00 12.63 167 GLU D C 1
ATOM 12470 O O . GLU D 1 158 ? 27.782 65.855 107.664 1.00 15.97 167 GLU D O 1
ATOM 12476 N N . THR D 1 159 ? 26.989 64.797 109.537 1.00 11.89 168 THR D N 1
ATOM 12477 C CA . THR D 1 159 ? 28.032 65.318 110.392 1.00 11.46 168 THR D CA 1
ATOM 12478 C C . THR D 1 159 ? 29.417 64.752 110.058 1.00 12.28 168 THR D C 1
ATOM 12479 O O . THR D 1 159 ? 30.402 65.463 110.182 1.00 12.35 168 THR D O 1
ATOM 12483 N N . CYS D 1 160 ? 29.473 63.493 109.662 1.00 11.85 169 CYS D N 1
ATOM 12484 C CA . CYS D 1 160 ? 30.803 62.909 109.384 1.00 12.79 169 CYS D CA 1
ATOM 12485 C C . CYS D 1 160 ? 31.507 63.672 108.259 1.00 12.83 169 CYS D C 1
ATOM 12486 O O . CYS D 1 160 ? 32.735 63.735 108.257 1.00 13.06 169 CYS D O 1
ATOM 12489 N N . MET D 1 161 ? 30.800 64.220 107.283 1.00 12.06 170 MET D N 1
ATOM 12490 C CA . MET D 1 161 ? 31.424 64.919 106.173 1.00 13.34 170 MET D CA 1
ATOM 12491 C C . MET D 1 161 ? 32.091 66.226 106.561 1.00 14.80 170 MET D C 1
ATOM 12492 O O . MET D 1 161 ? 33.022 66.731 105.887 1.00 16.52 170 MET D O 1
ATOM 12497 N N . ILE D 1 162 ? 31.625 66.799 107.675 1.00 12.63 171 ILE D N 1
ATOM 12498 C CA . ILE D 1 162 ? 32.140 68.023 108.222 1.00 12.75 171 ILE D CA 1
ATOM 12499 C C . ILE D 1 162 ? 32.879 67.862 109.557 1.00 11.35 171 ILE D C 1
ATOM 12500 O O . ILE D 1 162 ? 32.975 68.783 110.359 1.00 11.39 171 ILE D O 1
ATOM 12505 N N . ASN D 1 163 ? 33.423 66.659 109.780 1.00 10.68 172 ASN D N 1
ATOM 12506 C CA . ASN D 1 163 ? 34.306 66.411 110.887 1.00 10.73 172 ASN D CA 1
ATOM 12507 C C . ASN D 1 163 ? 33.678 66.565 112.268 1.00 11.87 172 ASN D C 1
ATOM 12508 O O . ASN D 1 163 ? 34.322 66.980 113.228 1.00 11.80 172 ASN D O 1
ATOM 12513 N N . GLN D 1 164 ? 32.374 66.251 112.355 1.00 11.92 173 GLN D N 1
ATOM 12514 C CA . GLN D 1 164 ? 31.663 66.465 113.559 1.00 13.79 173 GLN D CA 1
ATOM 12515 C C . GLN D 1 164 ? 31.034 65.202 114.110 1.00 13.95 173 GLN D C 1
ATOM 12516 O O . GLN D 1 164 ? 30.652 64.299 113.369 1.00 13.37 173 GLN D O 1
ATOM 12522 N N . ALA D 1 165 ? 30.892 65.170 115.419 1.00 15.64 174 ALA D N 1
ATOM 12523 C CA . ALA D 1 165 ? 30.085 64.139 116.049 1.00 16.74 174 ALA D CA 1
ATOM 12524 C C . ALA D 1 165 ? 28.598 64.381 115.676 1.00 15.93 174 ALA D C 1
ATOM 12525 O O . ALA D 1 165 ? 28.146 65.527 115.493 1.00 17.24 174 ALA D O 1
ATOM 12527 N N . PRO D 1 166 ? 27.779 63.322 115.648 1.00 15.80 175 PRO D N 1
ATOM 12528 C CA . PRO D 1 166 ? 28.128 61.948 116.014 1.00 15.97 175 PRO D CA 1
ATOM 12529 C C . PRO D 1 166 ? 28.758 61.082 114.869 1.00 14.61 175 PRO D C 1
ATOM 12530 O O . PRO D 1 166 ? 29.146 59.922 115.087 1.00 16.01 175 PRO D O 1
ATOM 12534 N N . GLY D 1 167 ? 28.755 61.635 113.671 1.00 13.76 176 GLY D N 1
ATOM 12535 C CA . GLY D 1 167 ? 29.341 60.953 112.563 1.00 15.14 176 GLY D CA 1
ATOM 12536 C C . GLY D 1 167 ? 30.793 60.615 112.796 1.00 14.60 176 GLY D C 1
ATOM 12537 O O . GLY D 1 167 ? 31.217 59.497 112.456 1.00 13.38 176 GLY D O 1
ATOM 12538 N N . CYS D 1 168 ? 31.512 61.558 113.330 1.00 12.47 177 CYS D N 1
ATOM 12539 C CA . CYS D 1 168 ? 32.949 61.366 113.727 1.00 13.39 177 CYS D CA 1
ATOM 12540 C C . CYS D 1 168 ? 32.933 61.222 115.268 1.00 13.45 177 CYS D C 1
ATOM 12541 O O . CYS D 1 168 ? 32.872 62.234 115.967 1.00 16.97 177 CYS D O 1
ATOM 12544 N N . PRO D 1 169 ? 32.980 60.026 115.817 1.00 13.25 178 PRO D N 1
ATOM 12545 C CA . PRO D 1 169 ? 32.903 59.855 117.256 1.00 14.72 178 PRO D CA 1
ATOM 12546 C C . PRO D 1 169 ? 34.153 60.323 117.965 1.00 16.37 178 PRO D C 1
ATOM 12547 O O . PRO D 1 169 ? 35.229 60.442 117.384 1.00 15.97 178 PRO D O 1
ATOM 12551 N N . ASP D 1 170 ? 34.046 60.471 119.274 1.00 16.95 179 ASP D N 1
ATOM 12552 C CA . ASP D 1 170 ? 35.192 60.907 120.076 1.00 17.79 179 ASP D CA 1
ATOM 12553 C C . ASP D 1 170 ? 35.887 59.737 120.777 1.00 17.01 179 ASP D C 1
ATOM 12554 O O . ASP D 1 170 ? 36.418 59.864 121.886 1.00 17.06 179 ASP D O 1
ATOM 12559 N N A TYR D 1 171 ? 36.013 58.635 120.085 0.70 16.86 180 TYR D N 1
ATOM 12560 N N B TYR D 1 171 ? 35.916 58.591 120.091 0.30 14.53 180 TYR D N 1
ATOM 12561 C CA A TYR D 1 171 ? 36.642 57.479 120.659 0.70 17.22 180 TYR D CA 1
ATOM 12562 C CA B TYR D 1 171 ? 36.594 57.384 120.570 0.30 13.00 180 TYR D CA 1
ATOM 12563 C C A TYR D 1 171 ? 38.145 57.531 120.629 0.70 14.10 180 TYR D C 1
ATOM 12564 C C B TYR D 1 171 ? 38.100 57.627 120.747 0.30 12.76 180 TYR D C 1
ATOM 12565 O O A TYR D 1 171 ? 38.726 58.200 119.777 0.70 12.71 180 TYR D O 1
ATOM 12566 O O B TYR D 1 171 ? 38.676 58.539 120.168 0.30 12.81 180 TYR D O 1
ATOM 12583 N N . SER D 1 172 ? 38.713 56.784 121.552 1.00 13.08 181 SER D N 1
ATOM 12584 C CA . SER D 1 172 ? 40.167 56.861 121.810 1.00 12.33 181 SER D CA 1
ATOM 12585 C C . SER D 1 172 ? 40.770 55.452 121.611 1.00 11.69 181 SER D C 1
ATOM 12586 O O . SER D 1 172 ? 40.100 54.383 121.652 1.00 12.57 181 SER D O 1
ATOM 12589 N N . ILE D 1 173 ? 42.120 55.443 121.392 1.00 11.63 182 ILE D N 1
ATOM 12590 C CA . ILE D 1 173 ? 42.949 54.225 121.445 1.00 12.23 182 ILE D CA 1
ATOM 12591 C C . ILE D 1 173 ? 43.919 54.449 122.570 1.00 11.37 182 ILE D C 1
ATOM 12592 O O . ILE D 1 173 ? 44.547 55.484 122.619 1.00 13.69 182 ILE D O 1
ATOM 12597 N N . LEU D 1 174 ? 43.959 53.533 123.524 1.00 10.74 183 LEU D N 1
ATOM 12598 C CA . LEU D 1 174 ? 44.892 53.569 124.640 1.00 11.65 183 LEU D CA 1
ATOM 12599 C C . LEU D 1 174 ? 46.264 53.101 124.169 1.00 11.29 183 LEU D C 1
ATOM 12600 O O . LEU D 1 174 ? 46.352 52.054 123.528 1.00 11.61 183 LEU D O 1
ATOM 12605 N N . SER D 1 175 ? 47.295 53.839 124.574 1.00 11.28 184 SER D N 1
ATOM 12606 C CA . SER D 1 175 ? 48.721 53.488 124.220 1.00 11.54 184 SER D CA 1
ATOM 12607 C C . SER D 1 175 ? 49.565 53.612 125.427 1.00 12.77 184 SER D C 1
ATOM 12608 O O . SER D 1 175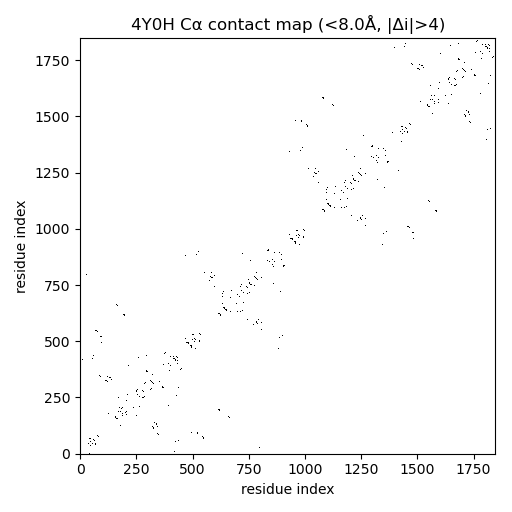 ? 49.130 54.098 126.456 1.00 13.52 184 SER D O 1
ATOM 12611 N N . PHE D 1 176 ? 50.834 53.215 125.302 1.00 9.92 185 PHE D N 1
ATOM 12612 C CA . PHE D 1 176 ? 51.750 53.146 126.404 1.00 10.70 185 PHE D CA 1
ATOM 12613 C C . PHE D 1 176 ? 52.896 54.171 126.290 1.00 11.79 185 PHE D C 1
ATOM 12614 O O . PHE D 1 176 ? 53.439 54.431 125.206 1.00 10.39 185 PHE D O 1
ATOM 12622 N N . MET D 1 177 ? 53.274 54.756 127.406 1.00 10.90 186 MET D N 1
ATOM 12623 C CA . MET D 1 177 ? 54.508 55.497 127.472 1.00 11.68 186 MET D CA 1
ATOM 12624 C C . MET D 1 177 ? 55.652 54.593 126.946 1.00 10.34 186 MET D C 1
ATOM 12625 O O . MET D 1 177 ? 55.666 53.429 127.229 1.00 11.14 186 MET D O 1
ATOM 12630 N N . GLY D 1 178 ? 56.558 55.225 126.215 1.00 10.94 187 GLY D N 1
ATOM 12631 C CA . GLY D 1 178 ? 57.609 54.445 125.529 1.00 10.91 187 GLY D CA 1
ATOM 12632 C C . GLY D 1 178 ? 57.296 53.836 124.192 1.00 10.63 187 GLY D C 1
ATOM 12633 O O . GLY D 1 178 ? 58.172 53.251 123.547 1.00 12.66 187 GLY D O 1
ATOM 12634 N N . ALA D 1 179 ? 56.031 53.880 123.804 1.00 10.89 188 ALA D N 1
ATOM 12635 C CA . ALA D 1 179 ? 55.578 53.185 122.612 1.00 10.64 188 ALA D CA 1
ATOM 12636 C C . ALA D 1 179 ? 56.086 53.837 121.346 1.00 9.75 188 ALA D C 1
ATOM 12637 O O . ALA D 1 179 ? 56.312 55.033 121.315 1.00 10.34 188 ALA D O 1
ATOM 12639 N N . PHE D 1 180 ? 56.193 53.030 120.288 1.00 10.54 189 PHE D N 1
ATOM 12640 C CA . PHE D 1 180 ? 56.371 53.585 118.960 1.00 11.01 189 PHE D CA 1
ATOM 12641 C C . PHE D 1 180 ? 55.489 52.829 118.008 1.00 9.96 189 PHE D C 1
ATOM 12642 O O . PHE D 1 180 ? 55.578 51.606 117.863 1.00 10.49 189 PHE D O 1
ATOM 12650 N N . HIS D 1 181 ? 54.627 53.564 117.328 1.00 9.24 190 HIS D N 1
ATOM 12651 C CA . HIS D 1 181 ? 53.639 52.958 116.405 1.00 8.76 190 HIS D CA 1
ATOM 12652 C C . HIS D 1 181 ? 53.591 53.574 115.008 1.00 10.18 190 HIS D C 1
ATOM 12653 O O . HIS D 1 181 ? 52.752 53.225 114.185 1.00 9.80 190 HIS D O 1
ATOM 12660 N N . GLY D 1 182 ? 54.523 54.446 114.730 1.00 9.65 191 GLY D N 1
ATOM 12661 C CA . GLY D 1 182 ? 54.501 55.181 113.482 1.00 10.69 191 GLY D CA 1
ATOM 12662 C C . GLY D 1 182 ? 54.344 56.664 113.678 1.00 10.45 191 GLY D C 1
ATOM 12663 O O . GLY D 1 182 ? 54.127 57.150 114.812 1.00 12.74 191 GLY D O 1
ATOM 12664 N N . ARG D 1 183 ? 54.373 57.405 112.570 1.00 9.08 192 ARG D N 1
ATOM 12665 C CA . ARG D 1 183 ? 54.486 58.863 112.687 1.00 10.98 192 ARG D CA 1
ATOM 12666 C C . ARG D 1 183 ? 53.499 59.672 111.864 1.00 10.78 192 ARG D C 1
ATOM 12667 O O . ARG D 1 183 ? 53.543 60.929 111.914 1.00 12.63 192 ARG D O 1
ATOM 12675 N N . THR D 1 184 ? 52.593 59.033 111.130 1.00 10.10 193 THR D N 1
ATOM 12676 C CA . THR D 1 184 ? 51.431 59.670 110.561 1.00 10.05 193 THR D CA 1
ATOM 12677 C C . THR D 1 184 ? 50.547 60.122 111.705 1.00 10.57 193 THR D C 1
ATOM 12678 O O . THR D 1 184 ? 50.735 59.667 112.840 1.00 11.47 193 THR D O 1
ATOM 12682 N N . MET D 1 185 ? 49.582 61.002 111.485 1.00 10.23 194 MET D N 1
ATOM 12683 C CA . MET D 1 185 ? 48.992 61.729 112.646 1.00 11.49 194 MET D CA 1
ATOM 12684 C C . MET D 1 185 ? 48.136 60.890 113.610 1.00 10.72 194 MET D C 1
ATOM 12685 O O . MET D 1 185 ? 48.127 61.164 114.816 1.00 12.83 194 MET D O 1
ATOM 12690 N N . GLY D 1 186 ? 47.504 59.835 113.147 1.00 10.27 195 GLY D N 1
ATOM 12691 C CA . GLY D 1 186 ? 46.882 58.855 114.022 1.00 10.32 195 GLY D CA 1
ATOM 12692 C C . GLY D 1 186 ? 47.863 58.051 114.830 1.00 11.23 195 GLY D C 1
ATOM 12693 O O . GLY D 1 186 ? 47.787 58.003 116.074 1.00 10.90 195 GLY D O 1
ATOM 12694 N N . CYS D 1 187 ? 48.794 57.366 114.144 1.00 12.19 196 CYS D N 1
ATOM 12695 C CA . CYS D 1 187 ? 49.850 56.584 114.771 1.00 11.49 196 CYS D CA 1
ATOM 12696 C C . CYS D 1 187 ? 50.552 57.433 115.799 1.00 10.25 196 CYS D C 1
ATOM 12697 O O . CYS D 1 187 ? 50.913 56.946 116.868 1.00 11.22 196 CYS D O 1
ATOM 12700 N N . LEU D 1 188 ? 50.900 58.685 115.405 1.00 10.90 197 LEU D N 1
ATOM 12701 C CA . LEU D 1 188 ? 51.776 59.469 116.225 1.00 10.80 197 LEU D CA 1
ATOM 12702 C C . LEU D 1 188 ? 51.146 59.752 117.569 1.00 11.90 197 LEU D C 1
ATOM 12703 O O . LEU D 1 188 ? 51.832 59.870 118.602 1.00 11.20 197 LEU D O 1
ATOM 12708 N N . ALA D 1 189 ? 49.813 59.875 117.606 1.00 10.88 198 ALA D N 1
ATOM 12709 C CA . ALA D 1 189 ? 49.160 60.068 118.881 1.00 10.97 198 ALA D CA 1
ATOM 12710 C C . ALA D 1 189 ? 49.350 58.919 119.851 1.00 10.71 198 ALA D C 1
ATOM 12711 O O . ALA D 1 189 ? 49.357 59.139 121.081 1.00 12.27 198 ALA D O 1
ATOM 12713 N N . THR D 1 190 ? 49.629 57.702 119.319 1.00 10.39 199 THR D N 1
ATOM 12714 C CA . THR D 1 190 ? 49.863 56.499 120.126 1.00 10.29 199 THR D CA 1
ATOM 12715 C C . THR D 1 190 ? 51.363 56.264 120.396 1.00 10.52 199 THR D C 1
ATOM 12716 O O . THR D 1 190 ? 51.724 55.425 121.175 1.00 11.05 199 THR D O 1
ATOM 12720 N N . THR D 1 191 ? 52.194 57.082 119.774 1.00 10.65 200 THR D N 1
ATOM 12721 C CA . THR D 1 191 ? 53.673 57.010 119.941 1.00 10.49 200 THR D CA 1
ATOM 12722 C C . THR D 1 191 ? 54.122 57.901 121.055 1.00 10.75 200 THR D C 1
ATOM 12723 O O . THR D 1 191 ? 53.652 59.073 121.170 1.00 12.12 200 THR D O 1
ATOM 12727 N N . HIS D 1 192 ? 55.017 57.398 121.914 1.00 10.99 201 HIS D N 1
ATOM 12728 C CA . HIS D 1 192 ? 55.548 58.164 123.021 1.00 11.12 201 HIS D CA 1
ATOM 12729 C C . HIS D 1 192 ? 57.017 57.791 123.239 1.00 12.78 201 HIS D C 1
ATOM 12730 O O . HIS D 1 192 ? 57.415 57.367 124.304 1.00 14.51 201 HIS D O 1
ATOM 12737 N N . SER D 1 193 ? 57.785 57.994 122.197 1.00 12.63 202 SER D N 1
ATOM 12738 C CA . SER D 1 193 ? 59.158 57.488 122.058 1.00 14.56 202 SER D CA 1
ATOM 12739 C C . SER D 1 193 ? 60.209 58.520 122.409 1.00 18.44 202 SER D C 1
ATOM 12740 O O . SER D 1 193 ? 61.086 58.231 123.250 1.00 22.46 202 SER D O 1
ATOM 12743 N N . LYS D 1 194 ? 60.183 59.678 121.769 1.00 15.53 203 LYS D N 1
ATOM 12744 C CA . LYS D 1 194 ? 61.158 60.747 122.028 1.00 18.68 203 LYS D CA 1
ATOM 12745 C C . LYS D 1 194 ? 60.481 62.064 121.682 1.00 16.70 203 LYS D C 1
ATOM 12746 O O . LYS D 1 194 ? 59.687 62.113 120.733 1.00 13.90 203 LYS D O 1
ATOM 12752 N N . ALA D 1 195 ? 60.814 63.146 122.380 1.00 16.26 204 ALA D N 1
ATOM 12753 C CA . ALA D 1 195 ? 60.105 64.394 122.144 1.00 14.20 204 ALA D CA 1
ATOM 12754 C C . ALA D 1 195 ? 60.232 64.900 120.717 1.00 13.77 204 ALA D C 1
ATOM 12755 O O . ALA D 1 195 ? 59.294 65.450 120.135 1.00 14.36 204 ALA D O 1
ATOM 12757 N N . ILE D 1 196 ? 61.390 64.711 120.106 1.00 14.41 205 ILE D N 1
ATOM 12758 C CA . ILE D 1 196 ? 61.615 65.303 118.790 1.00 13.53 205 ILE D CA 1
ATOM 12759 C C . ILE D 1 196 ? 60.699 64.619 117.768 1.00 13.52 205 ILE D C 1
ATOM 12760 O O . ILE D 1 196 ? 60.409 65.260 116.758 1.00 14.23 205 ILE D O 1
ATOM 12765 N N . HIS D 1 197 ? 60.265 63.381 118.022 1.00 12.23 206 HIS D N 1
ATOM 12766 C CA . HIS D 1 197 ? 59.305 62.710 117.156 1.00 12.56 206 HIS D CA 1
ATOM 12767 C C . HIS D 1 197 ? 57.918 63.332 117.190 1.00 13.56 206 HIS D C 1
ATOM 12768 O O . HIS D 1 197 ? 57.124 63.218 116.233 1.00 12.86 206 HIS D O 1
ATOM 12775 N N . LYS D 1 198 ? 57.607 63.948 118.331 1.00 12.20 207 LYS D N 1
ATOM 12776 C CA . LYS D 1 198 ? 56.201 64.407 118.639 1.00 11.89 207 LYS D CA 1
ATOM 12777 C C . LYS D 1 198 ? 56.012 65.931 118.552 1.00 11.64 207 LYS D C 1
ATOM 12778 O O . LYS D 1 198 ? 54.897 66.405 118.325 1.00 12.83 207 LYS D O 1
ATOM 12784 N N . ILE D 1 199 ? 57.066 66.692 118.809 1.00 11.81 208 ILE D N 1
ATOM 12785 C CA . ILE D 1 199 ? 56.895 68.093 119.099 1.00 13.16 208 ILE D CA 1
ATOM 12786 C C . ILE D 1 199 ? 56.391 68.892 117.878 1.00 12.38 208 ILE D C 1
ATOM 12787 O O . ILE D 1 199 ? 56.764 68.625 116.716 1.00 12.42 208 ILE D O 1
ATOM 12792 N N . ASP D 1 200 ? 55.521 69.863 118.132 1.00 12.05 209 ASP D N 1
ATOM 12793 C CA . ASP D 1 200 ? 54.894 70.746 117.153 1.00 13.00 209 ASP D CA 1
ATOM 12794 C C . ASP D 1 200 ? 53.772 70.132 116.287 1.00 12.45 209 ASP D C 1
ATOM 12795 O O . ASP D 1 200 ? 53.234 70.847 115.456 1.00 11.99 209 ASP D O 1
ATOM 12800 N N . ILE D 1 201 ? 53.368 68.863 116.557 1.00 11.73 210 ILE D N 1
ATOM 12801 C CA . ILE D 1 201 ? 52.351 68.209 115.739 1.00 11.43 210 ILE D CA 1
ATOM 12802 C C . ILE D 1 201 ? 51.075 68.116 116.568 1.00 11.26 210 ILE D C 1
ATOM 12803 O O . ILE D 1 201 ? 51.111 67.583 117.702 1.00 11.28 210 ILE D O 1
ATOM 12808 N N . PRO D 1 202 ? 49.970 68.576 115.999 1.00 11.25 211 PRO D N 1
ATOM 12809 C CA . PRO D 1 202 ? 48.681 68.329 116.679 1.00 11.13 211 PRO D CA 1
ATOM 12810 C C . PRO D 1 202 ? 48.438 66.885 117.014 1.00 12.33 211 PRO D C 1
ATOM 12811 O O . PRO D 1 202 ? 48.842 65.975 116.276 1.00 12.14 211 PRO D O 1
ATOM 12815 N N . SER D 1 203 ? 47.722 66.638 118.102 1.00 11.09 212 SER D N 1
ATOM 12816 C CA . SER D 1 203 ? 47.553 65.287 118.603 1.00 12.25 212 SER D CA 1
ATOM 12817 C C . SER D 1 203 ? 46.108 65.027 119.015 1.00 12.46 212 SER D C 1
ATOM 12818 O O . SER D 1 203 ? 45.184 65.813 118.690 1.00 13.41 212 SER D O 1
ATOM 12821 N N . PHE D 1 204 ? 45.922 63.867 119.633 1.00 12.39 213 PHE D N 1
ATOM 12822 C CA . PHE D 1 204 ? 44.594 63.495 120.167 1.00 12.70 213 PHE D CA 1
ATOM 12823 C C . PHE D 1 204 ? 44.704 63.314 121.654 1.00 12.60 213 PHE D C 1
ATOM 12824 O O . PHE D 1 204 ? 45.682 62.695 122.152 1.00 13.40 213 PHE D O 1
ATOM 12832 N N . ASP D 1 205 ? 43.615 63.676 122.384 1.00 12.13 214 ASP D N 1
ATOM 12833 C CA . ASP D 1 205 ? 43.549 63.392 123.820 1.00 15.53 214 ASP D CA 1
ATOM 12834 C C . ASP D 1 205 ? 43.081 62.004 124.062 1.00 15.15 214 ASP D C 1
ATOM 12835 O O . ASP D 1 205 ? 41.839 61.715 124.212 1.00 16.19 214 ASP D O 1
ATOM 12840 N N . TRP D 1 206 ? 44.001 61.043 124.007 1.00 13.72 215 TRP D N 1
ATOM 12841 C CA . TRP D 1 206 ? 43.714 59.626 124.213 1.00 13.60 215 TRP D CA 1
ATOM 12842 C C . TRP D 1 206 ? 44.573 59.195 125.435 1.00 14.41 215 TRP D C 1
ATOM 12843 O O . TRP D 1 206 ? 45.618 59.781 125.685 1.00 14.54 215 TRP D O 1
ATOM 12854 N N . PRO D 1 207 ? 44.114 58.182 126.156 1.00 13.01 216 PRO D N 1
ATOM 12855 C CA . PRO D 1 207 ? 44.761 57.814 127.389 1.00 12.24 216 PRO D CA 1
ATOM 12856 C C . PRO D 1 207 ? 46.162 57.170 127.147 1.00 12.37 216 PRO D C 1
ATOM 12857 O O . PRO D 1 207 ? 46.319 56.411 126.195 1.00 12.11 216 PRO D O 1
ATOM 12861 N N . ILE D 1 208 ? 47.056 57.434 128.053 1.00 12.31 217 ILE D N 1
ATOM 12862 C CA . ILE D 1 208 ? 48.478 56.960 127.936 1.00 13.24 217 ILE D CA 1
ATOM 12863 C C . ILE D 1 208 ? 48.839 56.327 129.283 1.00 13.26 217 ILE D C 1
ATOM 12864 O O . ILE D 1 208 ? 48.913 57.023 130.309 1.00 12.29 217 ILE D O 1
ATOM 12869 N N . ALA D 1 209 ? 49.026 55.038 129.270 1.00 12.97 218 ALA D N 1
ATOM 12870 C CA . ALA D 1 209 ? 49.288 54.214 130.455 1.00 14.18 218 ALA D CA 1
ATOM 12871 C C . ALA D 1 209 ? 50.801 53.993 130.584 1.00 15.62 218 ALA D C 1
ATOM 12872 O O . ALA D 1 209 ? 51.523 53.949 129.562 1.00 15.38 218 ALA D O 1
ATOM 12874 N N . PRO D 1 210 ? 51.292 53.753 131.806 1.00 15.72 219 PRO D N 1
ATOM 12875 C CA . PRO D 1 210 ? 52.713 53.330 131.987 1.00 15.46 219 PRO D CA 1
ATOM 12876 C C . PRO D 1 210 ? 52.979 51.914 131.538 1.00 15.40 219 PRO D C 1
ATOM 12877 O O . PRO D 1 210 ? 52.170 50.994 131.726 1.00 15.10 219 PRO D O 1
ATOM 12881 N N . PHE D 1 211 ? 54.123 51.715 130.887 1.00 14.38 220 PHE D N 1
ATOM 12882 C CA . PHE D 1 211 ? 54.598 50.388 130.517 1.00 14.13 220 PHE D CA 1
ATOM 12883 C C . PHE D 1 211 ? 55.580 49.960 131.595 1.00 14.19 220 PHE D C 1
ATOM 12884 O O . PHE D 1 211 ? 56.338 50.786 132.056 1.00 14.26 220 PHE D O 1
ATOM 12892 N N . PRO D 1 212 ? 55.567 48.679 131.961 1.00 15.33 221 PRO D N 1
ATOM 12893 C CA . PRO D 1 212 ? 56.424 48.280 133.079 1.00 17.28 221 PRO D CA 1
ATOM 12894 C C . PRO D 1 212 ? 57.894 48.590 132.843 1.00 16.36 221 PRO D C 1
ATOM 12895 O O . PRO D 1 212 ? 58.368 48.432 131.739 1.00 16.12 221 PRO D O 1
ATOM 12899 N N . ARG D 1 213 ? 58.583 49.106 133.846 1.00 15.07 222 ARG D N 1
ATOM 12900 C CA . ARG D 1 213 ? 60.073 49.176 133.792 1.00 15.19 222 ARG D CA 1
ATOM 12901 C C . ARG D 1 213 ? 60.570 48.070 134.754 1.00 15.08 222 ARG D C 1
ATOM 12902 O O . ARG D 1 213 ? 60.551 48.222 136.007 1.00 16.05 222 ARG D O 1
ATOM 12910 N N . LEU D 1 214 ? 60.989 46.982 134.168 1.00 14.23 223 LEU D N 1
ATOM 12911 C CA . LEU D 1 214 ? 61.538 45.891 134.943 1.00 14.24 223 LEU D CA 1
ATOM 12912 C C . LEU D 1 214 ? 62.925 46.290 135.478 1.00 13.97 223 LEU D C 1
ATOM 12913 O O . LEU D 1 214 ? 63.661 47.112 134.888 1.00 14.32 223 LEU D O 1
ATOM 12918 N N . LYS D 1 215 ? 63.248 45.653 136.582 1.00 14.50 224 LYS D N 1
ATOM 12919 C CA . LYS D 1 215 ? 64.571 45.756 137.234 1.00 15.28 224 LYS D CA 1
ATOM 12920 C C . LYS D 1 215 ? 65.338 44.464 136.995 1.00 15.01 224 LYS D C 1
ATOM 12921 O O . LYS D 1 215 ? 64.802 43.354 137.041 1.00 14.99 224 LYS D O 1
ATOM 12927 N N . TYR D 1 216 ? 66.664 44.638 136.812 1.00 15.00 225 TYR D N 1
ATOM 12928 C CA . TYR D 1 216 ? 67.582 43.566 136.447 1.00 15.37 225 TYR D CA 1
ATOM 12929 C C . TYR D 1 216 ? 68.710 43.455 137.523 1.00 17.16 225 TYR D C 1
ATOM 12930 O O . TYR D 1 216 ? 69.078 44.478 138.103 1.00 17.68 225 TYR D O 1
ATOM 12939 N N . PRO D 1 217 ? 69.242 42.254 137.761 1.00 17.63 226 PRO D N 1
ATOM 12940 C CA . PRO D 1 217 ? 68.800 40.992 137.118 1.00 17.70 226 PRO D CA 1
ATOM 12941 C C . PRO D 1 217 ? 67.427 40.578 137.570 1.00 18.93 226 PRO D C 1
ATOM 12942 O O . PRO D 1 217 ? 67.036 40.846 138.696 1.00 18.92 226 PRO D O 1
ATOM 12946 N N . LEU D 1 218 ? 66.699 39.917 136.692 1.00 18.45 227 LEU D N 1
ATOM 12947 C CA . LEU D 1 218 ? 65.299 39.618 136.931 1.00 19.66 227 LEU D CA 1
ATOM 12948 C C . LEU D 1 218 ? 65.201 38.731 138.151 1.00 21.09 227 LEU D C 1
ATOM 12949 O O . LEU D 1 218 ? 64.290 38.962 138.956 1.00 22.70 227 LEU D O 1
ATOM 12954 N N . GLU D 1 219 ? 66.177 37.823 138.333 1.00 22.30 228 GLU D N 1
ATOM 12955 C CA . GLU D 1 219 ? 66.041 36.924 139.531 1.00 27.09 228 GLU D CA 1
ATOM 12956 C C . GLU D 1 219 ? 66.274 37.608 140.871 1.00 25.02 228 GLU D C 1
ATOM 12957 O O . GLU D 1 219 ? 65.945 37.018 141.893 1.00 26.16 228 GLU D O 1
ATOM 12963 N N . GLU D 1 220 ? 66.775 38.839 140.888 1.00 23.47 229 GLU D N 1
ATOM 12964 C CA . GLU D 1 220 ? 66.966 39.534 142.128 1.00 23.32 229 GLU D CA 1
ATOM 12965 C C . GLU D 1 220 ? 65.799 40.464 142.431 1.00 24.77 229 GLU D C 1
ATOM 12966 O O . GLU D 1 220 ? 65.814 41.112 143.456 1.00 27.73 229 GLU D O 1
ATOM 12972 N N . PHE D 1 221 ? 64.798 40.536 141.536 1.00 24.41 230 PHE D N 1
ATOM 12973 C CA . PHE D 1 221 ? 63.752 41.526 141.648 1.00 23.81 230 PHE D CA 1
ATOM 12974 C C . PHE D 1 221 ? 62.398 40.890 141.361 1.00 25.53 230 PHE D C 1
ATOM 12975 O O . PHE D 1 221 ? 61.490 41.528 140.799 1.00 22.63 230 PHE D O 1
ATOM 12983 N N . VAL D 1 222 ? 62.186 39.666 141.810 1.00 28.48 231 VAL D N 1
ATOM 12984 C CA . VAL D 1 222 ? 60.954 38.954 141.465 1.00 31.13 231 VAL D CA 1
ATOM 12985 C C . VAL D 1 222 ? 59.671 39.681 141.971 1.00 28.79 231 VAL D C 1
ATOM 12986 O O . VAL D 1 222 ? 58.717 39.880 141.208 1.00 28.09 231 VAL D O 1
ATOM 12990 N N . LYS D 1 223 ? 59.651 40.080 143.231 1.00 29.62 232 LYS D N 1
ATOM 12991 C CA . LYS D 1 223 ? 58.473 40.754 143.809 1.00 28.45 232 LYS D CA 1
ATOM 12992 C C . LYS D 1 223 ? 58.325 42.168 143.301 1.00 27.41 232 LYS D C 1
ATOM 12993 O O . LYS D 1 223 ? 57.221 42.640 143.079 1.00 26.32 232 LYS D O 1
ATOM 12996 N N . GLU D 1 224 ? 59.431 42.860 143.149 1.00 22.21 233 GLU D N 1
ATOM 12997 C CA . GLU D 1 224 ? 59.413 44.202 142.690 1.00 20.64 233 GLU D CA 1
ATOM 12998 C C . GLU D 1 224 ? 58.835 44.197 141.249 1.00 20.23 233 GLU D C 1
ATOM 12999 O O . GLU D 1 224 ? 58.096 45.098 140.943 1.00 18.97 233 GLU D O 1
ATOM 13005 N N . ASN D 1 225 ? 59.214 43.228 140.424 1.00 19.01 234 ASN D N 1
ATOM 13006 C CA . ASN D 1 225 ? 58.780 43.265 138.977 1.00 17.07 234 ASN D CA 1
ATOM 13007 C C . ASN D 1 225 ? 57.298 42.858 138.882 1.00 18.64 234 ASN D C 1
ATOM 13008 O O . ASN D 1 225 ? 56.527 43.448 138.117 1.00 18.53 234 ASN D O 1
ATOM 13013 N N . GLN D 1 226 ? 56.893 41.933 139.765 1.00 21.19 235 GLN D N 1
ATOM 13014 C CA . GLN D 1 226 ? 55.472 41.599 139.904 1.00 24.14 235 GLN D CA 1
ATOM 13015 C C . GLN D 1 226 ? 54.647 42.770 140.265 1.00 20.37 235 GLN D C 1
ATOM 13016 O O . GLN D 1 226 ? 53.591 42.979 139.639 1.00 22.00 235 GLN D O 1
ATOM 13022 N N . GLN D 1 227 ? 55.082 43.537 141.253 1.00 21.57 236 GLN D N 1
ATOM 13023 C CA . GLN D 1 227 ? 54.337 44.718 141.740 1.00 21.71 236 GLN D CA 1
ATOM 13024 C C . GLN D 1 227 ? 54.286 45.824 140.709 1.00 20.03 236 GLN D C 1
ATOM 13025 O O . GLN D 1 227 ? 53.305 46.517 140.570 1.00 19.21 236 GLN D O 1
ATOM 13031 N N . GLU D 1 228 ? 55.363 45.947 139.943 1.00 17.58 237 GLU D N 1
ATOM 13032 C CA . GLU D 1 228 ? 55.443 46.997 138.917 1.00 16.73 237 GLU D CA 1
ATOM 13033 C C . GLU D 1 228 ? 54.466 46.688 137.795 1.00 15.69 237 GLU D C 1
ATOM 13034 O O . GLU D 1 228 ? 53.713 47.567 137.380 1.00 16.49 237 GLU D O 1
ATOM 13040 N N . GLU D 1 229 ? 54.434 45.440 137.401 1.00 15.28 238 GLU D N 1
ATOM 13041 C CA . GLU D 1 229 ? 53.486 44.948 136.353 1.00 16.20 238 GLU D CA 1
ATOM 13042 C C . GLU D 1 229 ? 52.038 45.123 136.813 1.00 19.77 238 GLU D C 1
ATOM 13043 O O . GLU D 1 229 ? 51.161 45.579 136.068 1.00 18.20 238 GLU D O 1
ATOM 13049 N N . ALA D 1 230 ? 51.786 44.798 138.089 1.00 16.33 239 ALA D N 1
ATOM 13050 C CA . ALA D 1 230 ? 50.424 45.013 138.650 1.00 17.38 239 ALA D CA 1
ATOM 13051 C C . ALA D 1 230 ? 49.983 46.413 138.684 1.00 17.34 239 ALA D C 1
ATOM 13052 O O . ALA D 1 230 ? 48.810 46.691 138.450 1.00 18.97 239 ALA D O 1
ATOM 13054 N N A ARG D 1 231 ? 50.871 47.318 139.057 0.50 16.10 240 ARG D N 1
ATOM 13055 N N B ARG D 1 231 ? 50.878 47.319 139.045 0.50 18.36 240 ARG D N 1
ATOM 13056 C CA A ARG D 1 231 ? 50.611 48.761 139.061 0.50 16.44 240 ARG D CA 1
ATOM 13057 C CA B ARG D 1 231 ? 50.579 48.753 139.112 0.50 20.25 240 ARG D CA 1
ATOM 13058 C C A ARG D 1 231 ? 50.195 49.218 137.674 0.50 15.44 240 ARG D C 1
ATOM 13059 C C B ARG D 1 231 ? 50.297 49.339 137.720 0.50 17.53 240 ARG D C 1
ATOM 13060 O O A ARG D 1 231 ? 49.212 49.918 137.484 0.50 14.76 240 ARG D O 1
ATOM 13061 O O B ARG D 1 231 ? 49.493 50.272 137.596 0.50 16.63 240 ARG D O 1
ATOM 13076 N N . CYS D 1 232 ? 50.999 48.837 136.685 1.00 17.42 241 CYS D N 1
ATOM 13077 C CA . CYS D 1 232 ? 50.733 49.296 135.306 1.00 15.57 241 CYS D CA 1
ATOM 13078 C C . CYS D 1 232 ? 49.331 48.778 134.823 1.00 15.50 241 CYS D C 1
ATOM 13079 O O . CYS D 1 232 ? 48.566 49.501 134.194 1.00 17.77 241 CYS D O 1
ATOM 13082 N N . LEU D 1 233 ? 49.035 47.521 135.102 1.00 14.96 242 LEU D N 1
ATOM 13083 C CA . LEU D 1 233 ? 47.759 46.967 134.690 1.00 15.86 242 LEU D CA 1
ATOM 13084 C C . LEU D 1 233 ? 46.605 47.669 135.420 1.00 17.48 242 LEU D C 1
ATOM 13085 O O . LEU D 1 233 ? 45.517 47.851 134.780 1.00 16.71 242 LEU D O 1
ATOM 13090 N N . GLU D 1 234 ? 46.778 47.995 136.709 1.00 18.96 243 GLU D N 1
ATOM 13091 C CA A GLU D 1 234 ? 45.774 48.820 137.462 0.70 21.58 243 GLU D CA 1
ATOM 13092 C CA B GLU D 1 234 ? 45.754 48.784 137.439 0.30 20.55 243 GLU D CA 1
ATOM 13093 C C . GLU D 1 234 ? 45.538 50.154 136.782 1.00 19.24 243 GLU D C 1
ATOM 13094 O O . GLU D 1 234 ? 44.391 50.616 136.587 1.00 20.12 243 GLU D O 1
ATOM 13100 N N . GLU D 1 235 ? 46.624 50.810 136.382 1.00 17.73 244 GLU D N 1
ATOM 13101 C CA . GLU D 1 235 ? 46.542 52.132 135.794 1.00 17.29 244 GLU D CA 1
ATOM 13102 C C . GLU D 1 235 ? 45.879 52.091 134.414 1.00 16.37 244 GLU D C 1
ATOM 13103 O O . GLU D 1 235 ? 45.185 53.005 134.058 1.00 17.00 244 GLU D O 1
ATOM 13109 N N . VAL D 1 236 ? 46.069 50.991 133.706 1.00 15.00 245 VAL D N 1
ATOM 13110 C CA . VAL D 1 236 ? 45.454 50.788 132.371 1.00 14.98 245 VAL D CA 1
ATOM 13111 C C . VAL D 1 236 ? 43.910 50.761 132.580 1.00 15.53 245 VAL D C 1
ATOM 13112 O O . VAL D 1 236 ? 43.173 51.418 131.900 1.00 15.66 245 VAL D O 1
ATOM 13116 N N . GLU D 1 237 ? 43.502 49.910 133.502 1.00 15.98 246 GLU D N 1
ATOM 13117 C CA . GLU D 1 237 ? 42.083 49.715 133.741 1.00 17.75 246 GLU D CA 1
ATOM 13118 C C . GLU D 1 237 ? 41.459 51.012 134.219 1.00 16.84 246 GLU D C 1
ATOM 13119 O O . GLU D 1 237 ? 40.360 51.416 133.752 1.00 19.19 246 GLU D O 1
ATOM 13125 N N . ASP D 1 238 ? 42.120 51.748 135.121 1.00 19.13 247 ASP D N 1
ATOM 13126 C CA . ASP D 1 238 ? 41.614 53.014 135.627 1.00 19.24 247 ASP D CA 1
ATOM 13127 C C . ASP D 1 238 ? 41.446 54.067 134.513 1.00 20.49 247 ASP D C 1
ATOM 13128 O O . ASP D 1 238 ? 40.472 54.803 134.468 1.00 17.98 247 ASP D O 1
ATOM 13133 N N . LEU D 1 239 ? 42.418 54.162 133.581 1.00 17.10 248 LEU D N 1
ATOM 13134 C CA . LEU D 1 239 ? 42.281 54.999 132.416 1.00 16.51 248 LEU D CA 1
ATOM 13135 C C . LEU D 1 239 ? 41.100 54.665 131.511 1.00 15.30 248 LEU D C 1
ATOM 13136 O O . LEU D 1 239 ? 40.426 55.613 130.976 1.00 16.73 248 LEU D O 1
ATOM 13141 N N . ILE D 1 240 ? 40.834 53.385 131.305 1.00 14.89 249 ILE D N 1
ATOM 13142 C CA . ILE D 1 240 ? 39.687 52.933 130.470 1.00 15.94 249 ILE D CA 1
ATOM 13143 C C . ILE D 1 240 ? 38.379 53.450 131.103 1.00 20.59 249 ILE D C 1
ATOM 13144 O O . ILE D 1 240 ? 37.551 54.071 130.462 1.00 19.22 249 ILE D O 1
ATOM 13149 N N . VAL D 1 241 ? 38.290 53.272 132.405 1.00 18.59 250 VAL D N 1
ATOM 13150 C CA . VAL D 1 241 ? 37.059 53.700 133.100 1.00 21.30 250 VAL D CA 1
ATOM 13151 C C . VAL D 1 241 ? 36.972 55.207 133.108 1.00 19.68 250 VAL D C 1
ATOM 13152 O O . VAL D 1 241 ? 35.893 55.767 132.848 1.00 19.47 250 VAL D O 1
ATOM 13156 N N . LYS D 1 242 ? 38.064 55.918 133.306 1.00 19.77 251 LYS D N 1
ATOM 13157 C CA . LYS D 1 242 ? 38.086 57.337 133.276 1.00 19.61 251 LYS D CA 1
ATOM 13158 C C . LYS D 1 242 ? 37.706 57.946 131.928 1.00 20.41 251 LYS D C 1
ATOM 13159 O O . LYS D 1 242 ? 36.976 58.949 131.889 1.00 20.13 251 LYS D O 1
ATOM 13165 N N . TYR D 1 243 ? 38.161 57.308 130.843 1.00 17.86 252 TYR D N 1
ATOM 13166 C CA . TYR D 1 243 ? 37.923 57.849 129.503 1.00 16.73 252 TYR D CA 1
ATOM 13167 C C . TYR D 1 243 ? 36.497 57.571 129.070 1.00 17.14 252 TYR D C 1
ATOM 13168 O O . TYR D 1 243 ? 35.926 58.357 128.306 1.00 18.51 252 TYR D O 1
ATOM 13177 N N . ARG D 1 244 ? 35.972 56.454 129.511 1.00 17.81 253 ARG D N 1
ATOM 13178 C CA . ARG D 1 244 ? 34.553 56.160 129.303 1.00 21.84 253 ARG D CA 1
ATOM 13179 C C . ARG D 1 244 ? 33.722 57.292 129.941 1.00 23.03 253 ARG D C 1
ATOM 13180 O O . ARG D 1 244 ? 32.792 57.808 129.304 1.00 19.77 253 ARG D O 1
ATOM 13188 N N . LYS D 1 245 ? 34.060 57.709 131.152 1.00 24.62 254 LYS D N 1
ATOM 13189 C CA . LYS D 1 245 ? 33.245 58.779 131.788 1.00 26.75 254 LYS D CA 1
ATOM 13190 C C . LYS D 1 245 ? 33.472 60.110 131.129 1.00 27.36 254 LYS D C 1
ATOM 13191 O O . LYS D 1 245 ? 32.624 61.004 131.165 1.00 28.52 254 LYS D O 1
ATOM 13197 N N . LYS D 1 246 ? 34.614 60.308 130.506 1.00 25.18 255 LYS D N 1
ATOM 13198 C CA . LYS D 1 246 ? 34.827 61.502 129.700 1.00 23.87 255 LYS D CA 1
ATOM 13199 C C . LYS D 1 246 ? 34.076 61.477 128.341 1.00 19.41 255 LYS D C 1
ATOM 13200 O O . LYS D 1 246 ? 34.187 62.403 127.647 1.00 21.02 255 LYS D O 1
ATOM 13206 N N . LYS D 1 247 ? 33.393 60.423 128.001 1.00 20.49 256 LYS D N 1
ATOM 13207 C CA . LYS D 1 247 ? 32.749 60.257 126.714 1.00 24.53 256 LYS D CA 1
ATOM 13208 C C . LYS D 1 247 ? 33.819 60.221 125.628 1.00 21.65 256 LYS D C 1
ATOM 13209 O O . LYS D 1 247 ? 33.602 60.664 124.537 1.00 20.24 256 LYS D O 1
ATOM 13215 N N . LYS D 1 248 ? 34.936 59.604 125.964 1.00 18.74 257 LYS D N 1
ATOM 13216 C CA . LYS D 1 248 ? 36.040 59.415 125.012 1.00 17.37 257 LYS D CA 1
ATOM 13217 C C . LYS D 1 248 ? 36.366 57.936 125.044 1.00 16.47 257 LYS D C 1
ATOM 13218 O O . LYS D 1 248 ? 37.523 57.518 125.288 1.00 16.08 257 LYS D O 1
ATOM 13224 N N . THR D 1 249 ? 35.351 57.109 124.837 1.00 16.12 258 THR D N 1
ATOM 13225 C CA . THR D 1 249 ? 35.399 55.664 125.013 1.00 16.72 258 THR D CA 1
ATOM 13226 C C . THR D 1 249 ? 36.651 55.021 124.379 1.00 15.59 258 THR D C 1
ATOM 13227 O O . THR D 1 249 ? 36.936 55.287 123.218 1.00 14.83 258 THR D O 1
ATOM 13231 N N . VAL D 1 250 ? 37.354 54.232 125.160 1.00 14.09 259 VAL D N 1
ATOM 13232 C CA . VAL D 1 250 ? 38.527 53.473 124.619 1.00 13.87 259 VAL D CA 1
ATOM 13233 C C . VAL D 1 250 ? 37.979 52.356 123.730 1.00 13.72 259 VAL D C 1
ATOM 13234 O O . VAL D 1 250 ? 37.424 51.360 124.229 1.00 16.30 259 VAL D O 1
ATOM 13238 N N . ALA D 1 251 ? 38.148 52.460 122.389 1.00 12.56 260 ALA D N 1
ATOM 13239 C CA . ALA D 1 251 ? 37.697 51.478 121.493 1.00 12.78 260 ALA D CA 1
ATOM 13240 C C . ALA D 1 251 ? 38.708 50.309 121.367 1.00 12.06 260 ALA D C 1
ATOM 13241 O O . ALA D 1 251 ? 38.366 49.165 121.026 1.00 12.21 260 ALA D O 1
ATOM 13243 N N . GLY D 1 252 ? 39.984 50.654 121.621 1.00 13.02 261 GLY D N 1
ATOM 13244 C CA . GLY D 1 252 ? 41.068 49.709 121.414 1.00 13.55 261 GLY D CA 1
ATOM 13245 C C . GLY D 1 252 ? 42.255 50.081 122.298 1.00 11.20 261 GLY D C 1
ATOM 13246 O O . GLY D 1 252 ? 42.385 51.235 122.709 1.00 11.49 261 GLY D O 1
ATOM 13247 N N . ILE D 1 253 ? 43.074 49.084 122.544 1.00 11.38 262 ILE D N 1
ATOM 13248 C CA . ILE D 1 253 ? 44.367 49.229 123.236 1.00 11.80 262 ILE D CA 1
ATOM 13249 C C . ILE D 1 253 ? 45.431 48.754 122.224 1.00 10.53 262 ILE D C 1
ATOM 13250 O O . ILE D 1 253 ? 45.331 47.637 121.700 1.00 11.91 262 ILE D O 1
ATOM 13255 N N . ILE D 1 254 ? 46.456 49.571 122.000 1.00 11.11 263 ILE D N 1
ATOM 13256 C CA . ILE D 1 254 ? 47.607 49.121 121.171 1.00 10.85 263 ILE D CA 1
ATOM 13257 C C . ILE D 1 254 ? 48.872 48.905 122.035 1.00 10.10 263 ILE D C 1
ATOM 13258 O O . ILE D 1 254 ? 49.165 49.697 122.915 1.00 11.26 263 ILE D O 1
ATOM 13263 N N . VAL D 1 255 ? 49.618 47.851 121.769 1.00 10.17 264 VAL D N 1
ATOM 13264 C CA . VAL D 1 255 ? 50.867 47.641 122.451 1.00 11.28 264 VAL D CA 1
ATOM 13265 C C . VAL D 1 255 ? 51.837 46.815 121.611 1.00 11.38 264 VAL D C 1
ATOM 13266 O O . VAL D 1 255 ? 51.448 46.024 120.783 1.00 11.06 264 VAL D O 1
ATOM 13270 N N . GLU D 1 256 ? 53.147 47.056 121.826 1.00 10.37 265 GLU D N 1
ATOM 13271 C CA . GLU D 1 256 ? 54.204 46.211 121.226 1.00 11.37 265 GLU D CA 1
ATOM 13272 C C . GLU D 1 256 ? 54.506 45.070 122.204 1.00 10.91 265 GLU D C 1
ATOM 13273 O O . GLU D 1 256 ? 54.534 45.325 123.428 1.00 11.79 265 GLU D O 1
ATOM 13279 N N . PRO D 1 257 ? 54.782 43.887 121.680 1.00 10.02 266 PRO D N 1
ATOM 13280 C CA . PRO D 1 257 ? 55.225 42.785 122.591 1.00 12.27 266 PRO D CA 1
ATOM 13281 C C . PRO D 1 257 ? 56.529 43.071 123.330 1.00 12.05 266 PRO D C 1
ATOM 13282 O O . PRO D 1 257 ? 56.698 42.557 124.451 1.00 12.88 266 PRO D O 1
ATOM 13286 N N . ILE D 1 258 ? 57.408 43.863 122.702 1.00 12.71 267 ILE D N 1
ATOM 13287 C CA . ILE D 1 258 ? 58.642 44.431 123.269 1.00 10.81 267 ILE D CA 1
ATOM 13288 C C . ILE D 1 258 ? 58.729 45.855 122.707 1.00 11.03 267 ILE D C 1
ATOM 13289 O O . ILE D 1 258 ? 58.572 46.027 121.513 1.00 10.47 267 ILE D O 1
ATOM 13294 N N . GLN D 1 259 ? 58.849 46.867 123.544 1.00 10.87 268 GLN D N 1
ATOM 13295 C CA . GLN D 1 259 ? 58.926 48.255 123.039 1.00 11.64 268 GLN D CA 1
ATOM 13296 C C . GLN D 1 259 ? 60.304 48.488 122.419 1.00 13.34 268 GLN D C 1
ATOM 13297 O O . GLN D 1 259 ? 61.309 48.249 123.025 1.00 19.37 268 GLN D O 1
ATOM 13303 N N . SER D 1 260 ? 60.301 48.898 121.185 1.00 12.67 269 SER D N 1
ATOM 13304 C CA . SER D 1 260 ? 61.542 49.045 120.420 1.00 12.94 269 SER D CA 1
ATOM 13305 C C . SER D 1 260 ? 62.152 50.448 120.437 1.00 13.51 269 SER D C 1
ATOM 13306 O O . SER D 1 260 ? 63.114 50.719 121.172 1.00 12.60 269 SER D O 1
ATOM 13309 N N . GLU D 1 261 ? 61.631 51.325 119.626 1.00 13.31 270 GLU D N 1
ATOM 13310 C CA . GLU D 1 261 ? 62.309 52.635 119.496 1.00 14.59 270 GLU D CA 1
ATOM 13311 C C . GLU D 1 261 ? 62.411 53.348 120.823 1.00 15.67 270 GLU D C 1
ATOM 13312 O O . GLU D 1 261 ? 63.333 54.115 121.069 1.00 16.21 270 GLU D O 1
ATOM 13318 N N . GLY D 1 262 ? 61.426 53.171 121.674 1.00 15.73 271 GLY D N 1
ATOM 13319 C CA . GLY D 1 262 ? 61.432 53.756 122.986 1.00 15.32 271 GLY D CA 1
ATOM 13320 C C . GLY D 1 262 ? 62.357 53.204 124.050 1.00 16.29 271 GLY D C 1
ATOM 13321 O O . GLY D 1 262 ? 62.421 53.725 125.164 1.00 17.22 271 GLY D O 1
ATOM 13322 N N . GLY D 1 263 ? 63.142 52.180 123.754 1.00 13.81 272 GLY D N 1
ATOM 13323 C CA . GLY D 1 263 ? 64.172 51.631 124.658 1.00 14.01 272 GLY D CA 1
ATOM 13324 C C . GLY D 1 263 ? 64.249 50.128 124.865 1.00 14.78 272 GLY D C 1
ATOM 13325 O O . GLY D 1 263 ? 64.820 49.733 125.845 1.00 15.46 272 GLY D O 1
ATOM 13326 N N . ASP D 1 264 ? 63.731 49.259 123.973 1.00 13.80 273 ASP D N 1
ATOM 13327 C CA . ASP D 1 264 ? 63.781 47.817 124.221 1.00 14.04 273 ASP D CA 1
ATOM 13328 C C . ASP D 1 264 ? 63.291 47.510 125.640 1.00 14.47 273 ASP D C 1
ATOM 13329 O O . ASP D 1 264 ? 63.933 46.864 126.446 1.00 13.77 273 ASP D O 1
ATOM 13334 N N . ASN D 1 265 ? 62.045 47.887 125.904 1.00 12.92 274 ASN D N 1
ATOM 13335 C CA . ASN D 1 265 ? 61.398 47.571 127.173 1.00 12.38 274 ASN D CA 1
ATOM 13336 C C . ASN D 1 265 ? 60.565 46.304 127.120 1.00 12.11 274 ASN D C 1
ATOM 13337 O O . ASN D 1 265 ? 59.676 46.153 126.227 1.00 12.17 274 ASN D O 1
ATOM 13342 N N . HIS D 1 266 ? 60.874 45.374 128.013 1.00 11.95 275 HIS D N 1
ATOM 13343 C CA . HIS D 1 266 ? 60.233 44.093 128.056 1.00 12.56 275 HIS D CA 1
ATOM 13344 C C . HIS D 1 266 ? 59.270 44.025 129.237 1.00 13.63 275 HIS D C 1
ATOM 13345 O O . HIS D 1 266 ? 59.377 44.787 130.184 1.00 13.66 275 HIS D O 1
ATOM 13352 N N . ALA D 1 267 ? 58.340 43.098 129.130 1.00 13.61 276 ALA D N 1
ATOM 13353 C CA . ALA D 1 267 ? 57.440 42.737 130.242 1.00 14.79 276 ALA D CA 1
ATOM 13354 C C . ALA D 1 267 ? 57.136 41.249 130.203 1.00 15.08 276 ALA D C 1
ATOM 13355 O O . ALA D 1 267 ? 57.339 40.565 129.233 1.00 13.96 276 ALA D O 1
ATOM 13357 N N . SER D 1 268 ? 56.680 40.699 131.324 1.00 15.79 277 SER D N 1
ATOM 13358 C CA . SER D 1 268 ? 56.497 39.252 131.352 1.00 15.98 277 SER D CA 1
ATOM 13359 C C . SER D 1 268 ? 55.357 38.809 130.429 1.00 15.84 277 SER D C 1
ATOM 13360 O O . SER D 1 268 ? 54.404 39.570 130.145 1.00 16.82 277 SER D O 1
ATOM 13363 N N . ASP D 1 269 ? 55.366 37.562 130.022 1.00 16.66 278 ASP D N 1
ATOM 13364 C CA . ASP D 1 269 ? 54.251 37.011 129.299 1.00 16.08 278 ASP D CA 1
ATOM 13365 C C . ASP D 1 269 ? 52.902 37.118 130.117 1.00 16.46 278 ASP D C 1
ATOM 13366 O O . ASP D 1 269 ? 51.830 37.399 129.589 1.00 15.15 278 ASP D O 1
ATOM 13371 N N . ASP D 1 270 ? 52.985 36.900 131.401 1.00 18.33 279 ASP D N 1
ATOM 13372 C CA . ASP D 1 270 ? 51.847 37.066 132.337 1.00 17.51 279 ASP D CA 1
ATOM 13373 C C . ASP D 1 270 ? 51.265 38.464 132.281 1.00 17.14 279 ASP D C 1
ATOM 13374 O O . ASP D 1 270 ? 50.025 38.637 132.231 1.00 18.74 279 ASP D O 1
ATOM 13379 N N . PHE D 1 271 ? 52.094 39.482 132.167 1.00 15.05 280 PHE D N 1
ATOM 13380 C CA . PHE D 1 271 ? 51.582 40.824 131.978 1.00 14.33 280 PHE D CA 1
ATOM 13381 C C . PHE D 1 271 ? 50.720 40.957 130.715 1.00 14.26 280 PHE D C 1
ATOM 13382 O O . PHE D 1 271 ? 49.655 41.553 130.774 1.00 13.87 280 PHE D O 1
ATOM 13390 N N . PHE D 1 272 ? 51.219 40.443 129.571 1.00 13.09 281 PHE D N 1
ATOM 13391 C CA . PHE D 1 272 ? 50.493 40.524 128.339 1.00 13.33 281 PHE D CA 1
ATOM 13392 C C . PHE D 1 272 ? 49.179 39.728 128.406 1.00 14.62 281 PHE D C 1
ATOM 13393 O O . PHE D 1 272 ? 48.176 40.192 127.904 1.00 14.71 281 PHE D O 1
ATOM 13401 N N . ARG D 1 273 ? 49.204 38.566 129.072 1.00 14.50 282 ARG D N 1
ATOM 13402 C CA . ARG D 1 273 ? 47.940 37.790 129.211 1.00 15.97 282 ARG D CA 1
ATOM 13403 C C . ARG D 1 273 ? 46.916 38.561 129.996 1.00 15.29 282 ARG D C 1
ATOM 13404 O O . ARG D 1 273 ? 45.729 38.589 129.600 1.00 18.69 282 ARG D O 1
ATOM 13412 N N . LYS D 1 274 ? 47.331 39.184 131.059 1.00 15.70 283 LYS D N 1
ATOM 13413 C CA . LYS D 1 274 ? 46.436 39.988 131.885 1.00 16.44 283 LYS D CA 1
ATOM 13414 C C . LYS D 1 274 ? 45.950 41.198 131.158 1.00 17.80 283 LYS D C 1
ATOM 13415 O O . LYS D 1 274 ? 44.799 41.612 131.284 1.00 17.37 283 LYS D O 1
ATOM 13421 N N . LEU D 1 275 ? 46.853 41.829 130.425 1.00 15.38 284 LEU D N 1
ATOM 13422 C CA . LEU D 1 275 ? 46.453 42.959 129.641 1.00 17.08 284 LEU D CA 1
ATOM 13423 C C . LEU D 1 275 ? 45.392 42.581 128.598 1.00 14.21 284 LEU D C 1
ATOM 13424 O O . LEU D 1 275 ? 44.390 43.324 128.387 1.00 16.82 284 LEU D O 1
ATOM 13429 N N . ARG D 1 276 ? 45.590 41.470 127.923 1.00 15.93 285 ARG D N 1
ATOM 13430 C CA . ARG D 1 276 ? 44.617 40.981 126.948 1.00 15.52 285 ARG D CA 1
ATOM 13431 C C . ARG D 1 276 ? 43.253 40.780 127.615 1.00 17.22 285 ARG D C 1
ATOM 13432 O O . ARG D 1 276 ? 42.229 41.134 127.029 1.00 16.65 285 ARG D O 1
ATOM 13440 N N . ASP D 1 277 ? 43.255 40.217 128.833 1.00 16.85 286 ASP D N 1
ATOM 13441 C CA . ASP D 1 277 ? 41.987 40.088 129.593 1.00 19.25 286 ASP D CA 1
ATOM 13442 C C . ASP D 1 277 ? 41.308 41.372 129.971 1.00 17.15 286 ASP D C 1
ATOM 13443 O O . ASP D 1 277 ? 40.083 41.465 129.933 1.00 19.58 286 ASP D O 1
ATOM 13448 N N . ILE D 1 278 ? 42.045 42.360 130.395 1.00 17.31 287 ILE D N 1
ATOM 13449 C CA . ILE D 1 278 ? 41.509 43.703 130.659 1.00 16.85 287 ILE D CA 1
ATOM 13450 C C . ILE D 1 278 ? 40.815 44.228 129.392 1.00 16.00 287 ILE D C 1
ATOM 13451 O O . ILE D 1 278 ? 39.709 44.777 129.442 1.00 15.69 287 ILE D O 1
ATOM 13456 N N . SER D 1 279 ? 41.496 44.093 128.249 1.00 15.07 288 SER D N 1
ATOM 13457 C CA . SER D 1 279 ? 40.964 44.556 127.002 1.00 15.87 288 SER D CA 1
ATOM 13458 C C . SER D 1 279 ? 39.593 43.921 126.773 1.00 17.86 288 SER D C 1
ATOM 13459 O O . SER D 1 279 ? 38.592 44.623 126.541 1.00 19.13 288 SER D O 1
ATOM 13462 N N . ARG D 1 280 ? 39.522 42.622 126.829 1.00 17.30 289 ARG D N 1
ATOM 13463 C CA . ARG D 1 280 ? 38.257 41.952 126.587 1.00 18.90 289 ARG D CA 1
ATOM 13464 C C . ARG D 1 280 ? 37.221 42.406 127.623 1.00 20.22 289 ARG D C 1
ATOM 13465 O O . ARG D 1 280 ? 36.072 42.631 127.289 1.00 18.71 289 ARG D O 1
ATOM 13473 N N . LYS D 1 281 ? 37.610 42.537 128.885 1.00 19.05 290 LYS D N 1
ATOM 13474 C CA . LYS D 1 281 ? 36.579 42.779 129.926 1.00 22.31 290 LYS D CA 1
ATOM 13475 C C . LYS D 1 281 ? 35.863 44.124 129.690 1.00 21.69 290 LYS D C 1
ATOM 13476 O O . LYS D 1 281 ? 34.670 44.287 129.988 1.00 20.86 290 LYS D O 1
ATOM 13482 N N . HIS D 1 282 ? 36.569 45.130 129.141 1.00 17.94 291 HIS D N 1
ATOM 13483 C CA . HIS D 1 282 ? 36.038 46.413 128.850 1.00 18.56 291 HIS D CA 1
ATOM 13484 C C . HIS D 1 282 ? 35.581 46.612 127.428 1.00 17.07 291 HIS D C 1
ATOM 13485 O O . HIS D 1 282 ? 35.196 47.714 127.127 1.00 20.41 291 HIS D O 1
ATOM 13492 N N . GLY D 1 283 ? 35.567 45.555 126.621 1.00 16.45 292 GLY D N 1
ATOM 13493 C CA . GLY D 1 283 ? 35.117 45.564 125.239 1.00 17.22 292 GLY D CA 1
ATOM 13494 C C . GLY D 1 283 ? 36.008 46.386 124.348 1.00 18.27 292 GLY D C 1
ATOM 13495 O O . GLY D 1 283 ? 35.568 46.923 123.330 1.00 16.09 292 GLY D O 1
ATOM 13496 N N . CYS D 1 284 ? 37.288 46.419 124.708 1.00 15.77 293 CYS D N 1
ATOM 13497 C CA . CYS D 1 284 ? 38.255 47.167 123.875 1.00 14.34 293 CYS D CA 1
ATOM 13498 C C . CYS D 1 284 ? 38.933 46.152 122.984 1.00 14.62 293 CYS D C 1
ATOM 13499 O O . CYS D 1 284 ? 39.301 45.035 123.438 1.00 16.52 293 CYS D O 1
ATOM 13502 N N . ALA D 1 285 ? 39.095 46.499 121.711 1.00 13.34 294 ALA D N 1
ATOM 13503 C CA . ALA D 1 285 ? 39.853 45.663 120.826 1.00 13.34 294 ALA D CA 1
ATOM 13504 C C . ALA D 1 285 ? 41.338 45.658 121.310 1.00 13.75 294 ALA D C 1
ATOM 13505 O O . ALA D 1 285 ? 41.895 46.719 121.535 1.00 12.98 294 ALA D O 1
ATOM 13507 N N . PHE D 1 286 ? 41.952 44.497 121.237 1.00 13.84 295 PHE D N 1
ATOM 13508 C CA . PHE D 1 286 ? 43.371 44.358 121.648 1.00 13.01 295 PHE D CA 1
ATOM 13509 C C . PHE D 1 286 ? 44.171 44.250 120.377 1.00 12.90 295 PHE D C 1
ATOM 13510 O O . PHE D 1 286 ? 44.089 43.279 119.633 1.00 12.28 295 PHE D O 1
ATOM 13518 N N . LEU D 1 287 ? 44.987 45.284 120.142 1.00 12.07 296 LEU D N 1
ATOM 13519 C CA . LEU D 1 287 ? 45.744 45.449 118.920 1.00 11.42 296 LEU D CA 1
ATOM 13520 C C . LEU D 1 287 ? 47.242 45.311 119.230 1.00 10.55 296 LEU D C 1
ATOM 13521 O O . LEU D 1 287 ? 47.823 46.158 119.961 1.00 11.70 296 LEU D O 1
ATOM 13526 N N . VAL D 1 288 ? 47.868 44.224 118.763 1.00 10.76 297 VAL D N 1
ATOM 13527 C CA . VAL D 1 288 ? 49.269 43.952 119.028 1.00 10.58 297 VAL D CA 1
ATOM 13528 C C . VAL D 1 288 ? 50.073 44.389 117.768 1.00 10.20 297 VAL D C 1
ATOM 13529 O O . VAL D 1 288 ? 49.793 43.961 116.647 1.00 10.42 297 VAL D O 1
ATOM 13533 N N . ASP D 1 289 ? 51.014 45.308 117.999 1.00 10.45 298 ASP D N 1
ATOM 13534 C CA . ASP D 1 289 ? 51.865 45.849 116.939 1.00 10.04 298 ASP D CA 1
ATOM 13535 C C . ASP D 1 289 ? 53.162 45.024 116.831 1.00 9.82 298 ASP D C 1
ATOM 13536 O O . ASP D 1 289 ? 54.006 45.168 117.700 1.00 10.41 298 ASP D O 1
ATOM 13541 N N . GLU D 1 290 ? 53.244 44.190 115.804 1.00 10.22 299 GLU D N 1
ATOM 13542 C CA . GLU D 1 290 ? 54.378 43.267 115.607 1.00 10.35 299 GLU D CA 1
ATOM 13543 C C . GLU D 1 290 ? 55.184 43.797 114.431 1.00 9.37 299 GLU D C 1
ATOM 13544 O O . GLU D 1 290 ? 55.898 43.009 113.835 1.00 10.13 299 GLU D O 1
ATOM 13550 N N . VAL D 1 291 ? 55.080 45.081 114.076 1.00 9.09 300 VAL D N 1
ATOM 13551 C CA . VAL D 1 291 ? 55.806 45.612 112.924 1.00 10.33 300 VAL D CA 1
ATOM 13552 C C . VAL D 1 291 ? 57.320 45.336 113.175 1.00 10.82 300 VAL D C 1
ATOM 13553 O O . VAL D 1 291 ? 58.036 44.945 112.222 1.00 10.89 300 VAL D O 1
ATOM 13557 N N . GLN D 1 292 ? 57.790 45.524 114.420 1.00 10.30 301 GLN D N 1
ATOM 13558 C CA . GLN D 1 292 ? 59.216 45.268 114.693 1.00 12.01 301 GLN D CA 1
ATOM 13559 C C . GLN D 1 292 ? 59.527 43.917 115.315 1.00 12.49 301 GLN D C 1
ATOM 13560 O O . GLN D 1 292 ? 60.597 43.331 115.042 1.00 13.01 301 GLN D O 1
ATOM 13566 N N . THR D 1 293 ? 58.651 43.393 116.131 1.00 10.00 302 THR D N 1
ATOM 13567 C CA . THR D 1 293 ? 58.895 42.098 116.746 1.00 10.84 302 THR D CA 1
ATOM 13568 C C . THR D 1 293 ? 58.609 40.909 115.811 1.00 12.64 302 THR D C 1
ATOM 13569 O O . THR D 1 293 ? 59.142 39.800 116.045 1.00 14.81 302 THR D O 1
ATOM 13573 N N . GLY D 1 294 ? 57.760 41.096 114.785 1.00 11.51 303 GLY D N 1
ATOM 13574 C CA . GLY D 1 294 ? 57.374 40.015 113.937 1.00 11.11 303 GLY D CA 1
ATOM 13575 C C . GLY D 1 294 ? 58.369 39.627 112.924 1.00 12.30 303 GLY D C 1
ATOM 13576 O O . GLY D 1 294 ? 59.169 40.420 112.479 1.00 12.13 303 GLY D O 1
ATOM 13577 N N . GLY D 1 295 ? 58.306 38.367 112.548 1.00 11.99 304 GLY D N 1
ATOM 13578 C CA . GLY D 1 295 ? 59.258 37.844 111.572 1.00 14.41 304 GLY D CA 1
ATOM 13579 C C . GLY D 1 295 ? 60.353 36.923 112.120 1.00 15.15 304 GLY D C 1
ATOM 13580 O O . GLY D 1 295 ? 61.181 36.505 111.335 1.00 22.92 304 GLY D O 1
ATOM 13581 N N . GLY D 1 296 ? 60.339 36.587 113.399 1.00 12.67 305 GLY D N 1
ATOM 13582 C CA . GLY D 1 296 ? 61.084 35.416 113.817 1.00 13.06 305 GLY D CA 1
ATOM 13583 C C . GLY D 1 296 ? 62.216 35.678 114.772 1.00 12.99 305 GLY D C 1
ATOM 13584 O O . GLY D 1 296 ? 62.735 34.736 115.334 1.00 12.38 305 GLY D O 1
ATOM 13585 N N . SER D 1 297 ? 62.619 36.925 114.947 1.00 13.07 306 SER D N 1
ATOM 13586 C CA . SER D 1 297 ? 63.840 37.107 115.693 1.00 13.05 306 SER D CA 1
ATOM 13587 C C . SER D 1 297 ? 63.731 36.768 117.141 1.00 12.79 306 SER D C 1
ATOM 13588 O O . SER D 1 297 ? 64.790 36.478 117.775 1.00 13.26 306 SER D O 1
ATOM 13591 N N . THR D 1 298 ? 62.523 36.748 117.734 1.00 11.63 307 THR D N 1
ATOM 13592 C CA . THR D 1 298 ? 62.424 36.331 119.114 1.00 13.16 307 THR D CA 1
ATOM 13593 C C . THR D 1 298 ? 62.399 34.808 119.287 1.00 13.28 307 THR D C 1
ATOM 13594 O O . THR D 1 298 ? 62.257 34.332 120.435 1.00 15.12 307 THR D O 1
ATOM 13598 N N . GLY D 1 299 ? 62.482 34.064 118.190 1.00 12.50 308 GLY D N 1
ATOM 13599 C CA . GLY D 1 299 ? 62.518 32.591 118.240 1.00 13.14 308 GLY D CA 1
ATOM 13600 C C . GLY D 1 299 ? 61.174 31.939 117.918 1.00 15.15 308 GLY D C 1
ATOM 13601 O O . GLY D 1 299 ? 61.040 30.702 117.774 1.00 15.10 308 GLY D O 1
ATOM 13602 N N . LYS D 1 300 ? 60.146 32.789 117.844 1.00 11.94 309 LYS D N 1
ATOM 13603 C CA . LYS D 1 300 ? 58.824 32.397 117.289 1.00 13.57 309 LYS D CA 1
ATOM 13604 C C . LYS D 1 300 ? 58.476 33.388 116.222 1.00 12.82 309 LYS D C 1
ATOM 13605 O O . LYS D 1 300 ? 58.990 34.531 116.253 1.00 12.76 309 LYS D O 1
ATOM 13611 N N . PHE D 1 301 ? 57.622 32.994 115.275 1.00 12.72 310 PHE D N 1
ATOM 13612 C CA . PHE D 1 301 ? 57.435 33.839 114.174 1.00 11.45 310 PHE D CA 1
ATOM 13613 C C . PHE D 1 301 ? 56.894 35.194 114.649 1.00 12.79 310 PHE D C 1
ATOM 13614 O O . PHE D 1 301 ? 57.383 36.272 114.234 1.00 11.92 310 PHE D O 1
ATOM 13622 N N . TRP D 1 302 ? 55.823 35.166 115.399 1.00 11.00 311 TRP D N 1
ATOM 13623 C CA . TRP D 1 302 ? 55.269 36.344 116.063 1.00 11.22 311 TRP D CA 1
ATOM 13624 C C . TRP D 1 302 ? 55.614 36.289 117.520 1.00 11.85 311 TRP D C 1
ATOM 13625 O O . TRP D 1 302 ? 55.439 35.253 118.205 1.00 13.16 311 TRP D O 1
ATOM 13636 N N . ALA D 1 303 ? 56.114 37.414 118.070 1.00 10.92 312 ALA D N 1
ATOM 13637 C CA . ALA D 1 303 ? 56.544 37.447 119.464 1.00 11.71 312 ALA D CA 1
ATOM 13638 C C . ALA D 1 303 ? 55.419 37.130 120.427 1.00 12.10 312 ALA D C 1
ATOM 13639 O O . ALA D 1 303 ? 55.643 36.516 121.435 1.00 13.38 312 ALA D O 1
ATOM 13641 N N . HIS D 1 304 ? 54.202 37.531 120.107 1.00 11.76 313 HIS D N 1
ATOM 13642 C CA . HIS D 1 304 ? 53.096 37.203 120.970 1.00 12.45 313 HIS D CA 1
ATOM 13643 C C . HIS D 1 304 ? 52.854 35.669 121.121 1.00 12.69 313 HIS D C 1
ATOM 13644 O O . HIS D 1 304 ? 52.145 35.279 122.071 1.00 14.49 313 HIS D O 1
ATOM 13651 N N . GLU D 1 305 ? 53.349 34.862 120.225 1.00 13.65 314 GLU D N 1
ATOM 13652 C CA . GLU D 1 305 ? 53.158 33.403 120.356 1.00 13.42 314 GLU D CA 1
ATOM 13653 C C . GLU D 1 305 ? 53.805 32.905 121.670 1.00 14.69 314 GLU D C 1
ATOM 13654 O O . GLU D 1 305 ? 53.382 31.852 122.217 1.00 15.51 314 GLU D O 1
ATOM 13660 N N . HIS D 1 306 ? 54.789 33.632 122.204 1.00 12.67 315 HIS D N 1
ATOM 13661 C CA . HIS D 1 306 ? 55.353 33.290 123.507 1.00 15.02 315 HIS D CA 1
ATOM 13662 C C . HIS D 1 306 ? 54.305 33.275 124.674 1.00 16.88 315 HIS D C 1
ATOM 13663 O O . HIS D 1 306 ? 54.528 32.640 125.728 1.00 17.83 315 HIS D O 1
ATOM 13670 N N . TRP D 1 307 ? 53.226 34.051 124.544 1.00 14.51 316 TRP D N 1
ATOM 13671 C CA . TRP D 1 307 ? 52.287 34.193 125.601 1.00 16.37 316 TRP D CA 1
ATOM 13672 C C . TRP D 1 307 ? 51.461 32.928 125.754 1.00 17.18 316 TRP D C 1
ATOM 13673 O O . TRP D 1 307 ? 50.793 32.807 126.787 1.00 20.06 316 TRP D O 1
ATOM 13684 N N . GLY D 1 308 ? 51.420 32.103 124.712 1.00 16.76 317 GLY D N 1
ATOM 13685 C CA . GLY D 1 308 ? 50.765 30.764 124.764 1.00 18.86 317 GLY D CA 1
ATOM 13686 C C . GLY D 1 308 ? 49.279 30.810 124.684 1.00 21.86 317 GLY D C 1
ATOM 13687 O O . GLY D 1 308 ? 48.620 29.879 125.153 1.00 25.93 317 GLY D O 1
ATOM 13688 N N . LEU D 1 309 ? 48.690 31.863 124.121 1.00 19.91 318 LEU D N 1
ATOM 13689 C CA . LEU D 1 309 ? 47.242 31.985 124.130 1.00 19.97 318 LEU D CA 1
ATOM 13690 C C . LEU D 1 309 ? 46.599 31.534 122.853 1.00 22.13 318 LEU D C 1
ATOM 13691 O O . LEU D 1 309 ? 47.081 31.810 121.761 1.00 22.69 318 LEU D O 1
ATOM 13696 N N . ASP D 1 310 ? 45.431 30.868 122.962 1.00 22.99 319 ASP D N 1
ATOM 13697 C CA . ASP D 1 310 ? 44.619 30.586 121.784 1.00 23.32 319 ASP D CA 1
ATOM 13698 C C . ASP D 1 310 ? 43.888 31.815 121.226 1.00 22.68 319 ASP D C 1
ATOM 13699 O O . ASP D 1 310 ? 43.501 31.806 120.051 1.00 24.06 319 ASP D O 1
ATOM 13704 N N . ASP D 1 311 ? 43.696 32.831 122.073 1.00 19.20 320 ASP D N 1
ATOM 13705 C CA . ASP D 1 311 ? 43.014 34.095 121.715 1.00 20.07 320 ASP D CA 1
ATOM 13706 C C . ASP D 1 311 ? 43.918 35.245 122.140 1.00 18.25 320 ASP D C 1
ATOM 13707 O O . ASP D 1 311 ? 43.687 35.938 123.115 1.00 17.88 320 ASP D O 1
ATOM 13712 N N . PRO D 1 312 ? 45.016 35.431 121.384 1.00 17.59 321 PRO D N 1
ATOM 13713 C CA . PRO D 1 312 ? 46.064 36.385 121.844 1.00 16.44 321 PRO D CA 1
ATOM 13714 C C . PRO D 1 312 ? 45.705 37.838 121.596 1.00 16.89 321 PRO D C 1
ATOM 13715 O O . PRO D 1 312 ? 46.236 38.699 122.262 1.00 18.97 321 PRO D O 1
ATOM 13719 N N . ALA D 1 313 ? 44.856 38.109 120.599 1.00 16.98 322 ALA D N 1
ATOM 13720 C CA . ALA D 1 313 ? 44.543 39.509 120.245 1.00 15.93 322 ALA D CA 1
ATOM 13721 C C . ALA D 1 313 ? 43.389 39.517 119.262 1.00 15.10 322 ALA D C 1
ATOM 13722 O O . ALA D 1 313 ? 43.023 38.471 118.720 1.00 15.57 322 ALA D O 1
ATOM 13724 N N . ASP D 1 314 ? 42.870 40.719 118.991 1.00 13.09 323 ASP D N 1
ATOM 13725 C CA . ASP D 1 314 ? 41.802 40.891 118.067 1.00 13.58 323 ASP D CA 1
ATOM 13726 C C . ASP D 1 314 ? 42.380 41.283 116.713 1.00 14.29 323 ASP D C 1
ATOM 13727 O O . ASP D 1 314 ? 41.804 40.967 115.656 1.00 13.72 323 ASP D O 1
ATOM 13732 N N . VAL D 1 315 ? 43.455 42.082 116.758 1.00 12.35 324 VAL D N 1
ATOM 13733 C CA . VAL D 1 315 ? 44.059 42.666 115.530 1.00 11.26 324 VAL D CA 1
ATOM 13734 C C . VAL D 1 315 ? 45.616 42.660 115.744 1.00 10.62 324 VAL D C 1
ATOM 13735 O O . VAL D 1 315 ? 46.089 42.861 116.853 1.00 10.74 324 VAL D O 1
ATOM 13739 N N . MET D 1 316 ? 46.344 42.317 114.698 1.00 10.35 325 MET D N 1
ATOM 13740 C CA . MET D 1 316 ? 47.811 42.284 114.799 1.00 10.72 325 MET D CA 1
ATOM 13741 C C . MET D 1 316 ? 48.386 42.850 113.477 1.00 9.20 325 MET D C 1
ATOM 13742 O O . MET D 1 316 ? 48.166 42.328 112.363 1.00 10.27 325 MET D O 1
ATOM 13747 N N . THR D 1 317 ? 49.161 43.949 113.631 1.00 8.34 326 THR D N 1
ATOM 13748 C CA . THR D 1 317 ? 49.825 44.595 112.531 1.00 8.74 326 THR D CA 1
ATOM 13749 C C . THR D 1 317 ? 51.263 44.072 112.321 1.00 8.80 326 THR D C 1
ATOM 13750 O O . THR D 1 317 ? 51.925 43.585 113.278 1.00 10.55 326 THR D O 1
ATOM 13754 N N . PHE D 1 318 ? 51.747 44.256 111.113 1.00 9.28 327 PHE D N 1
ATOM 13755 C CA . PHE D 1 318 ? 53.119 43.810 110.758 1.00 9.61 327 PHE D CA 1
ATOM 13756 C C . PHE D 1 318 ? 53.624 44.661 109.631 1.00 10.16 327 PHE D C 1
ATOM 13757 O O . PHE D 1 318 ? 52.813 45.322 108.923 1.00 9.57 327 PHE D O 1
ATOM 13765 N N . SER D 1 319 ? 54.929 44.608 109.378 1.00 9.39 328 SER D N 1
ATOM 13766 C CA . SER D 1 319 ? 55.576 45.277 108.268 1.00 9.29 328 SER D CA 1
ATOM 13767 C C . SER D 1 319 ? 57.085 44.885 108.327 1.00 10.00 328 SER D C 1
ATOM 13768 O O . SER D 1 319 ? 57.407 43.791 108.754 1.00 9.84 328 SER D O 1
ATOM 13771 N N . LYS D 1 320 ? 57.954 45.808 107.986 1.00 10.13 329 LYS D N 1
ATOM 13772 C CA . LYS D 1 320 ? 59.433 45.600 108.117 1.00 9.97 329 LYS D CA 1
ATOM 13773 C C . LYS D 1 320 ? 59.895 44.231 107.510 1.00 9.48 329 LYS D C 1
ATOM 13774 O O . LYS D 1 320 ? 59.852 44.150 106.281 1.00 11.22 329 LYS D O 1
ATOM 13780 N N . LYS D 1 321 ? 60.298 43.262 108.315 1.00 10.35 330 LYS D N 1
ATOM 13781 C CA . LYS D 1 321 ? 60.841 41.950 107.813 1.00 11.33 330 LYS D CA 1
ATOM 13782 C C . LYS D 1 321 ? 59.834 41.326 106.876 1.00 11.09 330 LYS D C 1
ATOM 13783 O O . LYS D 1 321 ? 60.178 40.499 106.037 1.00 12.14 330 LYS D O 1
ATOM 13789 N N . MET D 1 322 ? 58.525 41.588 107.092 1.00 10.59 331 MET D N 1
ATOM 13790 C CA . MET D 1 322 ? 57.488 40.949 106.285 1.00 11.41 331 MET D CA 1
ATOM 13791 C C . MET D 1 322 ? 57.403 41.508 104.905 1.00 11.20 331 MET D C 1
ATOM 13792 O O . MET D 1 322 ? 56.629 40.946 104.091 1.00 12.02 331 MET D O 1
ATOM 13797 N N A MET D 1 323 ? 58.147 42.556 104.563 0.70 11.02 332 MET D N 1
ATOM 13798 N N B MET D 1 323 ? 58.137 42.587 104.638 0.30 11.13 332 MET D N 1
ATOM 13799 C CA A MET D 1 323 ? 58.299 43.115 103.227 0.70 13.02 332 MET D CA 1
ATOM 13800 C CA B MET D 1 323 ? 58.358 43.198 103.334 0.30 11.76 332 MET D CA 1
ATOM 13801 C C A MET D 1 323 ? 57.145 44.003 102.792 0.70 12.68 332 MET D C 1
ATOM 13802 C C B MET D 1 323 ? 57.158 43.999 102.800 0.30 12.07 332 MET D C 1
ATOM 13803 O O A MET D 1 323 ? 57.366 45.072 102.214 0.70 13.11 332 MET D O 1
ATOM 13804 O O B MET D 1 323 ? 57.343 45.061 102.211 0.30 12.34 332 MET D O 1
ATOM 13813 N N . THR D 1 324 ? 55.969 43.441 102.989 1.00 12.57 333 THR D N 1
ATOM 13814 C CA . THR D 1 324 ? 54.710 44.179 102.945 1.00 12.28 333 THR D CA 1
ATOM 13815 C C . THR D 1 324 ? 54.187 44.446 104.391 1.00 12.36 333 THR D C 1
ATOM 13816 O O . THR D 1 324 ? 54.579 43.758 105.350 1.00 11.47 333 THR D O 1
ATOM 13820 N N . GLY D 1 325 ? 53.290 45.411 104.547 1.00 11.48 334 GLY D N 1
ATOM 13821 C CA . GLY D 1 325 ? 52.569 45.587 105.750 1.00 11.47 334 GLY D CA 1
ATOM 13822 C C . GLY D 1 325 ? 51.176 44.916 105.660 1.00 11.11 334 GLY D C 1
ATOM 13823 O O . GLY D 1 325 ? 50.833 44.248 104.655 1.00 11.01 334 GLY D O 1
ATOM 13824 N N . GLY D 1 326 ? 50.357 45.195 106.680 1.00 12.04 335 GLY D N 1
ATOM 13825 C CA . GLY D 1 326 ? 48.975 44.727 106.773 1.00 11.91 335 GLY D CA 1
ATOM 13826 C C . GLY D 1 326 ? 48.568 44.440 108.176 1.00 10.87 335 GLY D C 1
ATOM 13827 O O . GLY D 1 326 ? 49.246 44.738 109.136 1.00 10.43 335 GLY D O 1
ATOM 13828 N N . PHE D 1 327 ? 47.377 43.833 108.342 1.00 10.09 336 PHE D N 1
ATOM 13829 C CA . PHE D 1 327 ? 47.050 43.323 109.599 1.00 12.10 336 PHE D CA 1
ATOM 13830 C C . PHE D 1 327 ? 46.149 42.080 109.493 1.00 11.09 336 PHE D C 1
ATOM 13831 O O . PHE D 1 327 ? 45.164 42.072 108.716 1.00 13.38 336 PHE D O 1
ATOM 13839 N N . PHE D 1 328 ? 46.391 41.158 110.362 1.00 11.04 337 PHE D N 1
ATOM 13840 C CA . PHE D 1 328 ? 45.440 40.062 110.611 1.00 12.31 337 PHE D CA 1
ATOM 13841 C C . PHE D 1 328 ? 44.394 40.522 111.666 1.00 12.36 337 PHE D C 1
ATOM 13842 O O . PHE D 1 328 ? 44.657 41.393 112.511 1.00 12.57 337 PHE D O 1
ATOM 13850 N N . HIS D 1 329 ? 43.182 39.988 111.545 1.00 11.72 338 HIS D N 1
ATOM 13851 C CA . HIS D 1 329 ? 42.182 40.262 112.553 1.00 12.95 338 HIS D CA 1
ATOM 13852 C C . HIS D 1 329 ? 41.111 39.182 112.639 1.00 13.09 338 HIS D C 1
ATOM 13853 O O . HIS D 1 329 ? 40.940 38.411 111.690 1.00 13.12 338 HIS D O 1
ATOM 13860 N N . LYS D 1 330 ? 40.429 39.173 113.775 1.00 15.05 339 LYS D N 1
ATOM 13861 C CA A LYS D 1 330 ? 39.248 38.280 113.930 0.50 16.42 339 LYS D CA 1
ATOM 13862 C CA B LYS D 1 330 ? 39.269 38.261 113.928 0.50 16.32 339 LYS D CA 1
ATOM 13863 C C . LYS D 1 330 ? 38.147 38.602 112.947 1.00 16.70 339 LYS D C 1
ATOM 13864 O O . LYS D 1 330 ? 37.932 39.733 112.542 1.00 17.23 339 LYS D O 1
ATOM 13875 N N . GLU D 1 331 ? 37.372 37.574 112.605 1.00 16.74 340 GLU D N 1
ATOM 13876 C CA . GLU D 1 331 ? 36.289 37.714 111.711 1.00 18.67 340 GLU D CA 1
ATOM 13877 C C . GLU D 1 331 ? 35.290 38.797 112.173 1.00 17.00 340 GLU D C 1
ATOM 13878 O O . GLU D 1 331 ? 34.780 39.487 111.333 1.00 18.10 340 GLU D O 1
ATOM 13884 N N . GLU D 1 332 ? 35.032 38.963 113.454 1.00 19.76 341 GLU D N 1
ATOM 13885 C CA . GLU D 1 332 ? 34.032 39.982 113.923 1.00 21.66 341 GLU D CA 1
ATOM 13886 C C . GLU D 1 332 ? 34.507 41.400 113.588 1.00 20.70 341 GLU D C 1
ATOM 13887 O O . GLU D 1 332 ? 33.726 42.305 113.571 1.00 18.84 341 GLU D O 1
ATOM 13893 N N . PHE D 1 333 ? 35.789 41.569 113.225 1.00 19.74 342 PHE D N 1
ATOM 13894 C CA . PHE D 1 333 ? 36.332 42.925 112.911 1.00 19.50 342 PHE D CA 1
ATOM 13895 C C . PHE D 1 333 ? 36.291 43.187 111.459 1.00 18.41 342 PHE D C 1
ATOM 13896 O O . PHE D 1 333 ? 36.606 44.274 110.976 1.00 20.32 342 PHE D O 1
ATOM 13904 N N . ARG D 1 334 ? 35.841 42.241 110.656 1.00 17.58 343 ARG D N 1
ATOM 13905 C CA . ARG D 1 334 ? 35.657 42.510 109.281 1.00 18.65 343 ARG D CA 1
ATOM 13906 C C . ARG D 1 334 ? 34.773 43.751 109.018 1.00 20.07 343 ARG D C 1
ATOM 13907 O O . ARG D 1 334 ? 33.668 43.834 109.543 1.00 19.28 343 ARG D O 1
ATOM 13915 N N . PRO D 1 335 ? 35.257 44.723 108.211 1.00 21.71 344 PRO D N 1
ATOM 13916 C CA . PRO D 1 335 ? 34.371 45.841 107.832 1.00 23.70 344 PRO D CA 1
ATOM 13917 C C . PRO D 1 335 ? 33.096 45.353 107.161 1.00 23.35 344 PRO D C 1
ATOM 13918 O O . PRO D 1 335 ? 33.129 44.526 106.284 1.00 21.27 344 PRO D O 1
ATOM 13922 N N . ASN D 1 336 ? 31.970 45.952 107.527 1.00 26.56 345 ASN D N 1
ATOM 13923 C CA . ASN D 1 336 ? 30.684 45.623 106.961 1.00 26.29 345 ASN D CA 1
ATOM 13924 C C . ASN D 1 336 ? 30.434 46.005 105.538 1.00 24.94 345 ASN D C 1
ATOM 13925 O O . ASN D 1 336 ? 29.648 45.337 104.852 1.00 33.37 345 ASN D O 1
ATOM 13930 N N . ALA D 1 337 ? 31.157 47.010 105.019 1.00 20.74 346 ALA D N 1
ATOM 13931 C CA . ALA D 1 337 ? 30.970 47.575 103.720 1.00 17.93 346 ALA D CA 1
ATOM 13932 C C . ALA D 1 337 ? 32.318 47.896 103.056 1.00 16.78 346 ALA D C 1
ATOM 13933 O O . ALA D 1 337 ? 33.310 48.125 103.810 1.00 17.23 346 ALA D O 1
ATOM 13935 N N . PRO D 1 338 ? 32.392 47.871 101.727 1.00 17.29 347 PRO D N 1
ATOM 13936 C CA . PRO D 1 338 ? 33.646 48.235 101.036 1.00 15.97 347 PRO D CA 1
ATOM 13937 C C . PRO D 1 338 ? 33.894 49.736 101.063 1.00 16.77 347 PRO D C 1
ATOM 13938 O O . PRO D 1 338 ? 32.999 50.524 101.446 1.00 18.19 347 PRO D O 1
ATOM 13942 N N . TYR D 1 339 ? 35.119 50.129 100.748 1.00 15.07 348 TYR D N 1
ATOM 13943 C CA . TYR D 1 339 ? 35.500 51.531 100.578 1.00 15.51 348 TYR D CA 1
ATOM 13944 C C . TYR D 1 339 ? 35.602 52.248 101.930 1.00 12.66 348 TYR D C 1
ATOM 13945 O O . TYR D 1 339 ? 35.603 53.505 101.948 1.00 13.93 348 TYR D O 1
ATOM 13954 N N . ARG D 1 340 ? 35.640 51.484 103.017 1.00 12.61 349 ARG D N 1
ATOM 13955 C CA . ARG D 1 340 ? 35.942 52.047 104.361 1.00 11.64 349 ARG D CA 1
ATOM 13956 C C . ARG D 1 340 ? 37.429 51.895 104.745 1.00 12.24 349 ARG D C 1
ATOM 13957 O O . ARG D 1 340 ? 38.121 52.848 105.170 1.00 13.81 349 ARG D O 1
ATOM 13965 N N . ILE D 1 341 ? 37.937 50.678 104.567 1.00 11.18 350 ILE D N 1
ATOM 13966 C CA . ILE D 1 341 ? 39.333 50.371 104.714 1.00 11.36 350 ILE D CA 1
ATOM 13967 C C . ILE D 1 341 ? 39.842 50.177 103.272 1.00 12.59 350 ILE D C 1
ATOM 13968 O O . ILE D 1 341 ? 39.569 49.117 102.654 1.00 13.31 350 ILE D O 1
ATOM 13973 N N . PHE D 1 342 ? 40.561 51.141 102.756 1.00 11.37 351 PHE D N 1
ATOM 13974 C CA . PHE D 1 342 ? 40.896 51.172 101.356 1.00 12.68 351 PHE D CA 1
ATOM 13975 C C . PHE D 1 342 ? 42.022 52.151 101.097 1.00 12.23 351 PHE D C 1
ATOM 13976 O O . PHE D 1 342 ? 42.110 53.187 101.805 1.00 12.64 351 PHE D O 1
ATOM 13984 N N . ASN D 1 343 ? 42.853 51.884 100.112 1.00 10.88 352 ASN D N 1
ATOM 13985 C CA . ASN D 1 343 ? 43.667 52.929 99.492 1.00 12.10 352 ASN D CA 1
ATOM 13986 C C . ASN D 1 343 ? 44.079 52.439 98.091 1.00 12.16 352 ASN D C 1
ATOM 13987 O O . ASN D 1 343 ? 43.623 51.357 97.681 1.00 11.39 352 ASN D O 1
ATOM 13992 N N . THR D 1 344 ? 44.915 53.201 97.373 1.00 11.06 353 THR D N 1
ATOM 13993 C CA . THR D 1 344 ? 45.165 52.883 95.950 1.00 11.04 353 THR D CA 1
ATOM 13994 C C . THR D 1 344 ? 45.813 51.557 95.855 1.00 12.38 353 THR D C 1
ATOM 13995 O O . THR D 1 344 ? 45.327 50.704 95.121 1.00 13.40 353 THR D O 1
ATOM 13999 N N . TRP D 1 345 ? 46.892 51.336 96.561 1.00 12.02 354 TRP D N 1
ATOM 14000 C CA . TRP D 1 345 ? 47.690 50.124 96.335 1.00 12.31 354 TRP D CA 1
ATOM 14001 C C . TRP D 1 345 ? 47.553 48.952 97.309 1.00 14.08 354 TRP D C 1
ATOM 14002 O O . TRP D 1 345 ? 47.780 47.788 96.924 1.00 15.24 354 TRP D O 1
ATOM 14013 N N . LEU D 1 346 ? 47.322 49.235 98.594 1.00 12.47 355 LEU D N 1
ATOM 14014 C CA . LEU D 1 346 ? 47.120 48.224 99.602 1.00 13.74 355 LEU D CA 1
ATOM 14015 C C . LEU D 1 346 ? 48.267 47.196 99.642 1.00 14.99 355 LEU D C 1
ATOM 14016 O O . LEU D 1 346 ? 48.023 46.028 99.855 1.00 17.24 355 LEU D O 1
ATOM 14021 N N . GLY D 1 347 ? 49.456 47.694 99.538 1.00 14.95 356 GLY D N 1
ATOM 14022 C CA . GLY D 1 347 ? 50.659 46.830 99.471 1.00 14.34 356 GLY D CA 1
ATOM 14023 C C . GLY D 1 347 ? 51.125 46.770 98.035 1.00 13.18 356 GLY D C 1
ATOM 14024 O O . GLY D 1 347 ? 51.056 47.767 97.316 1.00 13.40 356 GLY D O 1
ATOM 14025 N N . ASP D 1 348 ? 51.709 45.641 97.637 1.00 12.86 357 ASP D N 1
ATOM 14026 C CA . ASP D 1 348 ? 52.310 45.514 96.344 1.00 13.72 357 ASP D CA 1
ATOM 14027 C C . ASP D 1 348 ? 52.566 44.050 96.130 1.00 14.67 357 ASP D C 1
ATOM 14028 O O . ASP D 1 348 ? 53.207 43.441 96.964 1.00 14.77 357 ASP D O 1
ATOM 14033 N N . PRO D 1 349 ? 52.042 43.479 95.062 1.00 14.41 358 PRO D N 1
ATOM 14034 C CA . PRO D 1 349 ? 52.245 42.033 94.861 1.00 15.00 358 PRO D CA 1
ATOM 14035 C C . PRO D 1 349 ? 53.682 41.615 94.710 1.00 14.12 358 PRO D C 1
ATOM 14036 O O . PRO D 1 349 ? 53.970 40.428 94.978 1.00 15.50 358 PRO D O 1
ATOM 14040 N N . SER D 1 350 ? 54.558 42.547 94.333 1.00 13.65 359 SER D N 1
ATOM 14041 C CA . SER D 1 350 ? 55.978 42.199 94.216 1.00 14.17 359 SER D CA 1
ATOM 14042 C C . SER D 1 350 ? 56.576 41.936 95.551 1.00 14.05 359 SER D C 1
ATOM 14043 O O . SER D 1 350 ? 57.443 41.063 95.691 1.00 15.08 359 SER D O 1
ATOM 14046 N N . LYS D 1 351 ? 56.103 42.599 96.583 1.00 12.63 360 LYS D N 1
ATOM 14047 C CA . LYS D 1 351 ? 56.553 42.225 97.941 1.00 12.31 360 LYS D CA 1
ATOM 14048 C C . LYS D 1 351 ? 56.034 40.901 98.393 1.00 12.21 360 LYS D C 1
ATOM 14049 O O . LYS D 1 351 ? 56.739 40.171 99.089 1.00 12.43 360 LYS D O 1
ATOM 14055 N N . ASN D 1 352 ? 54.786 40.521 98.006 1.00 11.93 361 ASN D N 1
ATOM 14056 C CA . ASN D 1 352 ? 54.239 39.229 98.436 1.00 12.12 361 ASN D CA 1
ATOM 14057 C C . ASN D 1 352 ? 55.035 38.095 97.732 1.00 10.84 361 ASN D C 1
ATOM 14058 O O . ASN D 1 352 ? 55.202 37.042 98.358 1.00 12.85 361 ASN D O 1
ATOM 14063 N N . LEU D 1 353 ? 55.440 38.343 96.492 1.00 14.29 362 LEU D N 1
ATOM 14064 C CA . LEU D 1 353 ? 56.312 37.369 95.718 1.00 13.42 362 LEU D CA 1
ATOM 14065 C C . LEU D 1 353 ? 57.578 37.088 96.533 1.00 13.71 362 LEU D C 1
ATOM 14066 O O . LEU D 1 353 ? 57.931 35.934 96.800 1.00 15.14 362 LEU D O 1
ATOM 14071 N N . LEU D 1 354 ? 58.261 38.155 96.935 1.00 12.33 363 LEU D N 1
ATOM 14072 C CA . LEU D 1 354 ? 59.501 37.998 97.734 1.00 13.07 363 LEU D CA 1
ATOM 14073 C C . LEU D 1 354 ? 59.186 37.328 99.068 1.00 13.20 363 LEU D C 1
ATOM 14074 O O . LEU D 1 354 ? 59.882 36.470 99.566 1.00 14.12 363 LEU D O 1
ATOM 14079 N N . LEU D 1 355 ? 58.138 37.782 99.765 1.00 11.74 364 LEU D N 1
ATOM 14080 C CA . LEU D 1 355 ? 57.820 37.245 101.048 1.00 12.28 364 LEU D CA 1
ATOM 14081 C C . LEU D 1 355 ? 57.553 35.719 101.026 1.00 12.85 364 LEU D C 1
ATOM 14082 O O . LEU D 1 355 ? 57.922 34.997 101.950 1.00 12.41 364 LEU D O 1
ATOM 14087 N N . ALA D 1 356 ? 56.861 35.221 100.000 1.00 13.72 365 ALA D N 1
ATOM 14088 C CA . ALA D 1 356 ? 56.607 33.751 99.979 1.00 12.93 365 ALA D CA 1
ATOM 14089 C C . ALA D 1 356 ? 57.935 33.007 99.972 1.00 13.93 365 ALA D C 1
ATOM 14090 O O . ALA D 1 356 ? 58.020 31.980 100.644 1.00 14.21 365 ALA D O 1
ATOM 14092 N N . GLU D 1 357 ? 58.910 33.529 99.262 1.00 14.14 366 GLU D N 1
ATOM 14093 C CA . GLU D 1 357 ? 60.216 32.839 99.194 1.00 14.92 366 GLU D CA 1
ATOM 14094 C C . GLU D 1 357 ? 60.942 33.004 100.569 1.00 16.05 366 GLU D C 1
ATOM 14095 O O . GLU D 1 357 ? 61.522 32.052 101.137 1.00 14.78 366 GLU D O 1
ATOM 14101 N N . VAL D 1 358 ? 60.867 34.195 101.155 1.00 14.00 367 VAL D N 1
ATOM 14102 C CA . VAL D 1 358 ? 61.418 34.397 102.512 1.00 12.04 367 VAL D CA 1
ATOM 14103 C C . VAL D 1 358 ? 60.903 33.402 103.519 1.00 12.32 367 VAL D C 1
ATOM 14104 O O . VAL D 1 358 ? 61.667 32.751 104.238 1.00 13.44 367 VAL D O 1
ATOM 14108 N N . ILE D 1 359 ? 59.572 33.225 103.582 1.00 12.59 368 ILE D N 1
ATOM 14109 C CA . ILE D 1 359 ? 58.934 32.333 104.493 1.00 12.53 368 ILE D CA 1
ATOM 14110 C C . ILE D 1 359 ? 59.378 30.871 104.212 1.00 12.90 368 ILE D C 1
ATOM 14111 O O . ILE D 1 359 ? 59.605 30.102 105.159 1.00 15.24 368 ILE D O 1
ATOM 14116 N N . ASN D 1 360 ? 59.493 30.536 102.938 1.00 15.59 369 ASN D N 1
ATOM 14117 C CA . ASN D 1 360 ? 60.029 29.193 102.535 1.00 15.63 369 ASN D CA 1
ATOM 14118 C C . ASN D 1 360 ? 61.416 28.928 103.121 1.00 16.25 369 ASN D C 1
ATOM 14119 O O . ASN D 1 360 ? 61.667 27.856 103.719 1.00 16.90 369 ASN D O 1
ATOM 14124 N N . ILE D 1 361 ? 62.297 29.933 102.978 1.00 15.29 370 ILE D N 1
ATOM 14125 C CA . ILE D 1 361 ? 63.646 29.859 103.543 1.00 14.82 370 ILE D CA 1
ATOM 14126 C C . ILE D 1 361 ? 63.615 29.758 105.040 1.00 14.75 370 ILE D C 1
ATOM 14127 O O . ILE D 1 361 ? 64.370 28.944 105.646 1.00 14.01 370 ILE D O 1
ATOM 14132 N N . ILE D 1 362 ? 62.828 30.607 105.730 1.00 13.38 371 ILE D N 1
ATOM 14133 C CA . ILE D 1 362 ? 62.716 30.529 107.186 1.00 14.09 371 ILE D CA 1
ATOM 14134 C C . ILE D 1 362 ? 62.343 29.121 107.652 1.00 14.75 371 ILE D C 1
ATOM 14135 O O . ILE D 1 362 ? 62.915 28.584 108.590 1.00 16.18 371 ILE D O 1
ATOM 14140 N N . LYS D 1 363 ? 61.363 28.522 106.989 1.00 15.33 372 LYS D N 1
ATOM 14141 C CA . LYS D 1 363 ? 60.948 27.176 107.366 1.00 18.35 372 LYS D CA 1
ATOM 14142 C C . LYS D 1 363 ? 62.056 26.153 107.011 1.00 17.97 372 LYS D C 1
ATOM 14143 O O . LYS D 1 363 ? 62.447 25.363 107.897 1.00 18.13 372 LYS D O 1
ATOM 14149 N N . ARG D 1 364 ? 62.546 26.151 105.783 1.00 17.86 373 ARG D N 1
ATOM 14150 C CA . ARG D 1 364 ? 63.456 25.094 105.310 1.00 20.68 373 ARG D CA 1
ATOM 14151 C C . ARG D 1 364 ? 64.775 25.124 106.044 1.00 20.67 373 ARG D C 1
ATOM 14152 O O . ARG D 1 364 ? 65.373 24.087 106.300 1.00 19.56 373 ARG D O 1
ATOM 14155 N N . GLU D 1 365 ? 65.234 26.312 106.426 1.00 17.24 374 GLU D N 1
ATOM 14156 C CA . GLU D 1 365 ? 66.532 26.513 107.081 1.00 18.41 374 GLU D CA 1
ATOM 14157 C C . GLU D 1 365 ? 66.354 26.601 108.606 1.00 14.98 374 GLU D C 1
ATOM 14158 O O . GLU D 1 365 ? 67.283 26.811 109.332 1.00 15.15 374 GLU D O 1
ATOM 14164 N N . ASP D 1 366 ? 65.149 26.338 109.141 1.00 13.55 375 ASP D N 1
ATOM 14165 C CA . ASP D 1 366 ? 64.947 26.257 110.527 1.00 13.40 375 ASP D CA 1
ATOM 14166 C C . ASP D 1 366 ? 65.417 27.528 111.282 1.00 13.50 375 ASP D C 1
ATOM 14167 O O . ASP D 1 366 ? 66.021 27.489 112.348 1.00 13.39 375 ASP D O 1
ATOM 14172 N N . LEU D 1 367 ? 65.074 28.659 110.678 1.00 13.02 376 LEU D N 1
ATOM 14173 C CA . LEU D 1 367 ? 65.613 29.968 111.173 1.00 11.62 376 LEU D CA 1
ATOM 14174 C C . LEU D 1 367 ? 64.960 30.536 112.417 1.00 11.44 376 LEU D C 1
ATOM 14175 O O . LEU D 1 367 ? 65.574 31.357 113.138 1.00 11.42 376 LEU D O 1
ATOM 14180 N N . LEU D 1 368 ? 63.754 30.082 112.793 1.00 12.00 377 LEU D N 1
ATOM 14181 C CA . LEU D 1 368 ? 63.193 30.444 114.086 1.00 12.39 377 LEU D CA 1
ATOM 14182 C C . LEU D 1 368 ? 63.997 29.846 115.238 1.00 12.67 377 LEU D C 1
ATOM 14183 O O . LEU D 1 368 ? 64.455 30.587 116.112 1.00 11.50 377 LEU D O 1
ATOM 14188 N N . SER D 1 369 ? 64.257 28.533 115.142 1.00 12.90 378 SER D N 1
ATOM 14189 C CA . SER D 1 369 ? 65.094 27.919 116.114 1.00 13.44 378 SER D CA 1
ATOM 14190 C C . SER D 1 369 ? 66.506 28.458 116.100 1.00 11.89 378 SER D C 1
ATOM 14191 O O . SER D 1 369 ? 67.144 28.647 117.195 1.00 12.16 378 SER D O 1
ATOM 14194 N N . ASN D 1 370 ? 66.994 28.813 114.911 1.00 11.60 379 ASN D N 1
ATOM 14195 C CA . ASN D 1 370 ? 68.352 29.382 114.798 1.00 11.87 379 ASN D CA 1
ATOM 14196 C C . ASN D 1 370 ? 68.420 30.712 115.569 1.00 12.92 379 ASN D C 1
ATOM 14197 O O . ASN D 1 370 ? 69.373 30.976 116.286 1.00 12.42 379 ASN D O 1
ATOM 14202 N N . ALA D 1 371 ? 67.350 31.540 115.442 1.00 12.28 380 ALA D N 1
ATOM 14203 C CA . ALA D 1 371 ? 67.361 32.831 116.178 1.00 12.18 380 ALA D CA 1
ATOM 14204 C C . ALA D 1 371 ? 67.393 32.615 117.662 1.00 12.92 380 ALA D C 1
ATOM 14205 O O . ALA D 1 371 ? 68.049 33.364 118.416 1.00 12.59 380 ALA D O 1
ATOM 14207 N N . ALA D 1 372 ? 66.646 31.656 118.160 1.00 14.12 381 ALA D N 1
ATOM 14208 C CA . ALA D 1 372 ? 66.670 31.433 119.602 1.00 13.78 381 ALA D CA 1
ATOM 14209 C C . ALA D 1 372 ? 68.069 31.003 120.055 1.00 14.03 381 ALA D C 1
ATOM 14210 O O . ALA D 1 372 ? 68.520 31.385 121.143 1.00 14.41 381 ALA D O 1
ATOM 14212 N N . HIS D 1 373 ? 68.733 30.136 119.270 1.00 13.04 382 HIS D N 1
ATOM 14213 C CA . HIS D 1 373 ? 70.072 29.654 119.624 1.00 11.75 382 HIS D CA 1
ATOM 14214 C C . HIS D 1 373 ? 71.119 30.764 119.489 1.00 12.24 382 HIS D C 1
ATOM 14215 O O . HIS D 1 373 ? 71.885 30.997 120.425 1.00 11.77 382 HIS D O 1
ATOM 14222 N N . ALA D 1 374 ? 71.171 31.496 118.369 1.00 12.91 383 ALA D N 1
ATOM 14223 C CA . ALA D 1 374 ? 72.168 32.534 118.132 1.00 12.35 383 ALA D CA 1
ATOM 14224 C C . ALA D 1 374 ? 71.913 33.606 119.164 1.00 13.26 383 ALA D C 1
ATOM 14225 O O . ALA D 1 374 ? 72.833 34.212 119.654 1.00 12.23 383 ALA D O 1
ATOM 14227 N N . GLY D 1 375 ? 70.624 33.816 119.511 1.00 13.09 384 GLY D N 1
ATOM 14228 C CA . GLY D 1 375 ? 70.308 34.853 120.465 1.00 14.53 384 GLY D CA 1
ATOM 14229 C C . GLY D 1 375 ? 70.720 34.517 121.903 1.00 13.85 384 GLY D C 1
ATOM 14230 O O . GLY D 1 375 ? 71.167 35.379 122.638 1.00 14.54 384 GLY D O 1
ATOM 14231 N N . LYS D 1 376 ? 70.617 33.242 122.271 1.00 13.07 385 LYS D N 1
ATOM 14232 C CA . LYS D 1 376 ? 71.144 32.796 123.569 1.00 15.22 385 LYS D CA 1
ATOM 14233 C C . LYS D 1 376 ? 72.650 32.944 123.659 1.00 13.80 385 LYS D C 1
ATOM 14234 O O . LYS D 1 376 ? 73.165 33.383 124.729 1.00 14.91 385 LYS D O 1
ATOM 14240 N N . VAL D 1 377 ? 73.345 32.582 122.584 1.00 13.81 386 VAL D N 1
ATOM 14241 C CA . VAL D 1 377 ? 74.812 32.752 122.542 1.00 14.09 386 VAL D CA 1
ATOM 14242 C C . VAL D 1 377 ? 75.175 34.268 122.723 1.00 12.95 386 VAL D C 1
ATOM 14243 O O . VAL D 1 377 ? 76.077 34.622 123.544 1.00 12.96 386 VAL D O 1
ATOM 14247 N N . LEU D 1 378 ? 74.464 35.158 121.981 1.00 11.94 387 LEU D N 1
ATOM 14248 C CA . LEU D 1 378 ? 74.672 36.582 122.145 1.00 12.40 387 LEU D CA 1
ATOM 14249 C C . LEU D 1 378 ? 74.416 37.027 123.549 1.00 12.72 387 LEU D C 1
ATOM 14250 O O . LEU D 1 378 ? 75.263 37.747 124.133 1.00 14.66 387 LEU D O 1
ATOM 14255 N N . LEU D 1 379 ? 73.270 36.692 124.112 1.00 12.74 388 LEU D N 1
ATOM 14256 C CA . LEU D 1 379 ? 72.898 37.175 125.459 1.00 14.40 388 LEU D CA 1
ATOM 14257 C C . LEU D 1 379 ? 73.885 36.698 126.518 1.00 15.98 388 LEU D C 1
ATOM 14258 O O . LEU D 1 379 ? 74.282 37.478 127.432 1.00 14.12 388 LEU D O 1
ATOM 14263 N N . THR D 1 380 ? 74.354 35.438 126.393 1.00 14.60 389 THR D N 1
ATOM 14264 C CA . THR D 1 380 ? 75.365 34.917 127.304 1.00 16.39 389 THR D CA 1
ATOM 14265 C C . THR D 1 380 ? 76.639 35.745 127.237 1.00 16.43 389 THR D C 1
ATOM 14266 O O . THR D 1 380 ? 77.252 36.087 128.284 1.00 17.58 389 THR D O 1
ATOM 14270 N N . GLY D 1 381 ? 77.089 36.073 126.039 1.00 15.48 390 GLY D N 1
ATOM 14271 C CA . GLY D 1 381 ? 78.259 36.925 125.847 1.00 14.15 390 GLY D CA 1
ATOM 14272 C C . GLY D 1 381 ? 78.029 38.316 126.423 1.00 15.90 390 GLY D C 1
ATOM 14273 O O . GLY D 1 381 ? 78.921 38.852 127.035 1.00 15.97 390 GLY D O 1
ATOM 14274 N N . LEU D 1 382 ? 76.835 38.882 126.232 1.00 15.16 391 LEU D N 1
ATOM 14275 C CA . LEU D 1 382 ? 76.550 40.203 126.822 1.00 15.24 391 LEU D CA 1
ATOM 14276 C C . LEU D 1 382 ? 76.604 40.173 128.344 1.00 15.71 391 LEU D C 1
ATOM 14277 O O . LEU D 1 382 ? 77.052 41.127 128.973 1.00 14.03 391 LEU D O 1
ATOM 14282 N N . LEU D 1 383 ? 76.108 39.105 128.950 1.00 14.46 392 LEU D N 1
ATOM 14283 C CA . LEU D 1 383 ? 76.089 38.954 130.426 1.00 16.47 392 LEU D CA 1
ATOM 14284 C C . LEU D 1 383 ? 77.517 38.883 130.920 1.00 17.49 392 LEU D C 1
ATOM 14285 O O . LEU D 1 383 ? 77.828 39.447 131.991 1.00 18.75 392 LEU D O 1
ATOM 14290 N N . ASP D 1 384 ? 78.386 38.201 130.174 1.00 17.45 393 ASP D N 1
ATOM 14291 C CA . ASP D 1 384 ? 79.779 38.186 130.542 1.00 18.06 393 ASP D CA 1
ATOM 14292 C C . ASP D 1 384 ? 80.397 39.547 130.491 1.00 19.47 393 ASP D C 1
ATOM 14293 O O . ASP D 1 384 ? 81.120 39.936 131.412 1.00 19.08 393 ASP D O 1
ATOM 14298 N N . LEU D 1 385 ? 80.104 40.334 129.442 1.00 17.00 394 LEU D N 1
ATOM 14299 C CA . LEU D 1 385 ? 80.671 41.662 129.310 1.00 17.79 394 LEU D CA 1
ATOM 14300 C C . LEU D 1 385 ? 80.122 42.552 130.415 1.00 19.43 394 LEU D C 1
ATOM 14301 O O . LEU D 1 385 ? 80.852 43.434 130.913 1.00 18.27 394 LEU D O 1
ATOM 14306 N N . GLN D 1 386 ? 78.850 42.347 130.800 1.00 17.25 395 GLN D N 1
ATOM 14307 C CA . GLN D 1 386 ? 78.245 43.093 131.904 1.00 19.24 395 GLN D CA 1
ATOM 14308 C C . GLN D 1 386 ? 78.945 42.843 133.238 1.00 20.18 395 GLN D C 1
ATOM 14309 O O . GLN D 1 386 ? 79.191 43.786 133.939 1.00 19.95 395 GLN D O 1
ATOM 14315 N N . ALA D 1 387 ? 79.306 41.589 133.484 1.00 22.95 396 ALA D N 1
ATOM 14316 C CA . ALA D 1 387 ? 80.039 41.172 134.695 1.00 25.62 396 ALA D CA 1
ATOM 14317 C C . ALA D 1 387 ? 81.432 41.817 134.728 1.00 26.22 396 ALA D C 1
ATOM 14318 O O . ALA D 1 387 ? 81.834 42.346 135.747 1.00 26.57 396 ALA D O 1
ATOM 14320 N N . ARG D 1 388 ? 82.115 41.878 133.585 1.00 22.02 397 ARG D N 1
ATOM 14321 C CA . ARG D 1 388 ? 83.452 42.482 133.459 1.00 23.36 397 ARG D CA 1
ATOM 14322 C C . ARG D 1 388 ? 83.506 44.035 133.387 1.00 22.37 397 ARG D C 1
ATOM 14323 O O . ARG D 1 388 ? 84.494 44.651 133.759 1.00 20.09 397 ARG D O 1
ATOM 14327 N N . TYR D 1 389 ? 82.426 44.692 132.925 1.00 19.27 398 TYR D N 1
ATOM 14328 C CA . TYR D 1 389 ? 82.375 46.120 132.660 1.00 19.44 398 TYR D CA 1
ATOM 14329 C C . TYR D 1 389 ? 81.089 46.743 133.247 1.00 19.27 398 TYR D C 1
ATOM 14330 O O . TYR D 1 389 ? 80.338 47.382 132.490 1.00 19.54 398 TYR D O 1
ATOM 14339 N N . PRO D 1 390 ? 80.894 46.638 134.579 1.00 18.46 399 PRO D N 1
ATOM 14340 C CA . PRO D 1 390 ? 79.717 47.281 135.205 1.00 19.24 399 PRO D CA 1
ATOM 14341 C C . PRO D 1 390 ? 79.698 48.749 135.070 1.00 19.89 399 PRO D C 1
ATOM 14342 O O . PRO D 1 390 ? 78.610 49.358 135.147 1.00 18.24 399 PRO D O 1
ATOM 14346 N N . GLN D 1 391 ? 80.828 49.382 134.799 1.00 18.50 400 GLN D N 1
ATOM 14347 C CA . GLN D 1 391 ? 80.848 50.840 134.616 1.00 20.10 400 GLN D CA 1
ATOM 14348 C C . GLN D 1 391 ? 80.408 51.272 133.232 1.00 17.24 400 GLN D C 1
ATOM 14349 O O . GLN D 1 391 ? 80.298 52.466 132.955 1.00 18.77 400 GLN D O 1
ATOM 14355 N N . PHE D 1 392 ? 80.170 50.284 132.322 1.00 16.97 401 PHE D N 1
ATOM 14356 C CA . PHE D 1 392 ? 79.689 50.618 130.947 1.00 17.33 401 PHE D CA 1
ATOM 14357 C C . PHE D 1 392 ? 78.378 49.931 130.566 1.00 16.26 401 PHE D C 1
ATOM 14358 O O . PHE D 1 392 ? 77.644 50.523 129.690 1.00 17.34 401 PHE D O 1
ATOM 14366 N N . ILE D 1 393 ? 78.123 48.765 131.131 1.00 15.46 402 ILE D N 1
ATOM 14367 C CA A ILE D 1 393 ? 77.041 47.879 130.675 0.50 15.29 402 ILE D CA 1
ATOM 14368 C CA B ILE D 1 393 ? 77.021 47.884 130.691 0.50 15.35 402 ILE D CA 1
ATOM 14369 C C . ILE D 1 393 ? 76.104 47.536 131.822 1.00 15.70 402 ILE D C 1
ATOM 14370 O O . ILE D 1 393 ? 76.536 47.038 132.890 1.00 15.97 402 ILE D O 1
ATOM 14379 N N . SER D 1 394 ? 74.793 47.745 131.640 1.00 15.25 403 SER D N 1
ATOM 14380 C CA . SER D 1 394 ? 73.808 47.347 132.674 1.00 15.76 403 SER D CA 1
ATOM 14381 C C . SER D 1 394 ? 72.527 46.908 131.941 1.00 15.44 403 SER D C 1
ATOM 14382 O O . SER D 1 394 ? 72.336 47.196 130.731 1.00 15.09 403 SER D O 1
ATOM 14385 N N . ARG D 1 395 ? 71.650 46.265 132.707 1.00 14.11 404 ARG D N 1
ATOM 14386 C CA . ARG D 1 395 ? 70.299 45.926 132.226 1.00 14.55 404 ARG D CA 1
ATOM 14387 C C . ARG D 1 395 ? 70.359 45.088 130.915 1.00 14.17 404 ARG D C 1
ATOM 14388 O O . ARG D 1 395 ? 69.515 45.169 130.038 1.00 13.81 404 ARG D O 1
ATOM 14396 N N . VAL D 1 396 ? 71.344 44.211 130.845 1.00 14.00 405 VAL D N 1
ATOM 14397 C CA . VAL D 1 396 ? 71.361 43.290 129.716 1.00 14.55 405 VAL D CA 1
ATOM 14398 C C . VAL D 1 396 ? 70.052 42.518 129.678 1.00 13.04 405 VAL D C 1
ATOM 14399 O O . VAL D 1 396 ? 69.638 41.932 130.662 1.00 14.81 405 VAL D O 1
ATOM 14403 N N . ARG D 1 397 ? 69.451 42.382 128.499 1.00 12.79 406 ARG D N 1
ATOM 14404 C CA . ARG D 1 397 ? 68.130 41.780 128.395 1.00 12.95 406 ARG D CA 1
ATOM 14405 C C . ARG D 1 397 ? 67.868 41.356 126.919 1.00 12.19 406 ARG D C 1
ATOM 14406 O O . ARG D 1 397 ? 68.524 41.845 125.944 1.00 12.07 406 ARG D O 1
ATOM 14414 N N . GLY D 1 398 ? 66.953 40.400 126.704 1.00 12.62 407 GLY D N 1
ATOM 14415 C CA . GLY D 1 398 ? 66.651 40.002 125.359 1.00 12.56 407 GLY D CA 1
ATOM 14416 C C . GLY D 1 398 ? 65.708 38.826 125.297 1.00 12.85 407 GLY D C 1
ATOM 14417 O O . GLY D 1 398 ? 65.425 38.154 126.270 1.00 13.82 407 GLY D O 1
ATOM 14418 N N . ARG D 1 399 ? 65.168 38.637 124.129 1.00 12.33 408 ARG D N 1
ATOM 14419 C CA . ARG D 1 399 ? 64.485 37.427 123.796 1.00 12.96 408 ARG D CA 1
ATOM 14420 C C . ARG D 1 399 ? 64.844 37.092 122.322 1.00 12.37 408 ARG D C 1
ATOM 14421 O O . ARG D 1 399 ? 64.777 37.916 121.378 1.00 11.25 408 ARG D O 1
ATOM 14429 N N . GLY D 1 400 ? 65.312 35.864 122.098 1.00 12.65 409 GLY D N 1
ATOM 14430 C CA . GLY D 1 400 ? 65.907 35.551 120.819 1.00 13.16 409 GLY D CA 1
ATOM 14431 C C . GLY D 1 400 ? 67.075 36.480 120.551 1.00 12.86 409 GLY D C 1
ATOM 14432 O O . GLY D 1 400 ? 67.819 36.807 121.510 1.00 11.74 409 GLY D O 1
ATOM 14433 N N . THR D 1 401 ? 67.197 36.966 119.325 1.00 11.09 410 THR D N 1
ATOM 14434 C CA . THR D 1 401 ? 68.249 37.879 119.009 1.00 10.40 410 THR D CA 1
ATOM 14435 C C . THR D 1 401 ? 67.844 39.346 119.303 1.00 12.24 410 THR D C 1
ATOM 14436 O O . THR D 1 401 ? 68.629 40.290 118.994 1.00 12.19 410 THR D O 1
ATOM 14440 N N . PHE D 1 402 ? 66.615 39.512 119.787 1.00 11.13 411 PHE D N 1
ATOM 14441 C CA . PHE D 1 402 ? 66.056 40.879 120.083 1.00 11.51 411 PHE D CA 1
ATOM 14442 C C . PHE D 1 402 ? 66.585 41.332 121.439 1.00 11.71 411 PHE D C 1
ATOM 14443 O O . PHE D 1 402 ? 65.915 41.237 122.470 1.00 12.61 411 PHE D O 1
ATOM 14451 N N . CYS D 1 403 ? 67.864 41.672 121.433 1.00 11.63 412 CYS D N 1
ATOM 14452 C CA . CYS D 1 403 ? 68.646 41.916 122.676 1.00 12.49 412 CYS D CA 1
ATOM 14453 C C . CYS D 1 403 ? 69.034 43.398 122.793 1.00 11.27 412 CYS D C 1
ATOM 14454 O O . CYS D 1 403 ? 69.080 44.182 121.782 1.00 11.82 412 CYS D O 1
ATOM 14457 N N A SER D 1 404 ? 69.388 43.806 124.016 0.50 10.62 413 SER D N 1
ATOM 14458 N N B SER D 1 404 ? 69.338 43.821 124.029 0.50 13.24 413 SER D N 1
ATOM 14459 C CA A SER D 1 404 ? 69.851 45.148 124.224 0.50 10.06 413 SER D CA 1
ATOM 14460 C CA B SER D 1 404 ? 69.689 45.202 124.291 0.50 14.86 413 SER D CA 1
ATOM 14461 C C A SER D 1 404 ? 70.538 45.250 125.560 0.50 10.67 413 SER D C 1
ATOM 14462 C C B SER D 1 404 ? 70.476 45.277 125.586 0.50 13.17 413 SER D C 1
ATOM 14463 O O A SER D 1 404 ? 70.511 44.301 126.366 0.50 11.27 413 SER D O 1
ATOM 14464 O O B SER D 1 404 ? 70.484 44.317 126.380 0.50 13.80 413 SER D O 1
ATOM 14469 N N . PHE D 1 405 ? 71.114 46.427 125.800 1.00 11.47 414 PHE D N 1
ATOM 14470 C CA . PHE D 1 405 ? 71.694 46.756 127.092 1.00 12.37 414 PHE D CA 1
ATOM 14471 C C . PHE D 1 405 ? 71.722 48.263 127.237 1.00 13.11 414 PHE D C 1
ATOM 14472 O O . PHE D 1 405 ? 71.689 48.995 126.250 1.00 12.52 414 PHE D O 1
ATOM 14480 N N . ASP D 1 406 ? 71.831 48.746 128.504 1.00 13.93 415 ASP D N 1
ATOM 14481 C CA . ASP D 1 406 ? 72.041 50.176 128.746 1.00 15.15 415 ASP D CA 1
ATOM 14482 C C . ASP D 1 406 ? 73.504 50.549 129.046 1.00 14.21 415 ASP D C 1
ATOM 14483 O O . ASP D 1 406 ? 74.283 49.728 129.501 1.00 15.36 415 ASP D O 1
ATOM 14488 N N . THR D 1 407 ? 73.805 51.778 128.696 1.00 14.06 416 THR D N 1
ATOM 14489 C CA . THR D 1 407 ? 75.056 52.460 128.907 1.00 15.57 416 THR D CA 1
ATOM 14490 C C . THR D 1 407 ? 74.823 53.624 129.831 1.00 16.36 416 THR D C 1
ATOM 14491 O O . THR D 1 407 ? 73.666 53.924 130.167 1.00 15.37 416 THR D O 1
ATOM 14495 N N . PRO D 1 408 ? 75.916 54.233 130.339 1.00 17.73 417 PRO D N 1
ATOM 14496 C CA . PRO D 1 408 ? 75.657 55.180 131.451 1.00 17.26 417 PRO D CA 1
ATOM 14497 C C . PRO D 1 408 ? 74.975 56.492 131.054 1.00 19.92 417 PRO D C 1
ATOM 14498 O O . PRO D 1 408 ? 74.273 57.093 131.912 1.00 19.89 417 PRO D O 1
ATOM 14502 N N . ASP D 1 409 ? 75.119 56.930 129.822 1.00 17.45 418 ASP D N 1
ATOM 14503 C CA . ASP D 1 409 ? 74.451 58.105 129.316 1.00 19.58 418 ASP D CA 1
ATOM 14504 C C . ASP D 1 409 ? 74.517 58.126 127.806 1.00 19.13 418 ASP D C 1
ATOM 14505 O O . ASP D 1 409 ? 75.148 57.257 127.134 1.00 18.75 418 ASP D O 1
ATOM 14510 N N . GLU D 1 410 ? 73.804 59.076 127.226 1.00 19.26 419 GLU D N 1
ATOM 14511 C CA . GLU D 1 410 ? 73.616 59.168 125.782 1.00 20.14 419 GLU D CA 1
ATOM 14512 C C . GLU D 1 410 ? 74.934 59.414 125.027 1.00 21.47 419 GLU D C 1
ATOM 14513 O O . GLU D 1 410 ? 75.159 58.817 123.979 1.00 18.73 419 GLU D O 1
ATOM 14519 N N . SER D 1 411 ? 75.844 60.199 125.595 1.00 21.30 420 SER D N 1
ATOM 14520 C CA . SER D 1 411 ? 77.131 60.432 124.874 1.00 21.72 420 SER D CA 1
ATOM 14521 C C . SER D 1 411 ? 77.973 59.142 124.810 1.00 20.01 420 SER D C 1
ATOM 14522 O O . SER D 1 411 ? 78.547 58.844 123.784 1.00 21.93 420 SER D O 1
ATOM 14525 N N . ILE D 1 412 ? 77.985 58.363 125.864 1.00 19.58 421 ILE D N 1
ATOM 14526 C CA . ILE D 1 412 ? 78.719 57.106 125.876 1.00 20.85 421 ILE D CA 1
ATOM 14527 C C . ILE D 1 412 ? 78.033 56.107 124.914 1.00 19.59 421 ILE D C 1
ATOM 14528 O O . ILE D 1 412 ? 78.706 55.450 124.098 1.00 16.90 421 ILE D O 1
ATOM 14533 N N . ARG D 1 413 ? 76.710 56.036 124.969 1.00 16.82 422 ARG D N 1
ATOM 14534 C CA . ARG D 1 413 ? 75.959 55.228 124.011 1.00 15.57 422 ARG D CA 1
ATOM 14535 C C . ARG D 1 413 ? 76.453 55.519 122.601 1.00 16.37 422 ARG D C 1
ATOM 14536 O O . ARG D 1 413 ? 76.795 54.602 121.828 1.00 15.19 422 ARG D O 1
ATOM 14544 N N . ASN D 1 414 ? 76.417 56.775 122.194 1.00 15.20 423 ASN D N 1
ATOM 14545 C CA . ASN D 1 414 ? 76.674 57.152 120.816 1.00 16.64 423 ASN D CA 1
ATOM 14546 C C . ASN D 1 414 ? 78.131 56.880 120.496 1.00 16.33 423 ASN D C 1
ATOM 14547 O O . ASN D 1 414 ? 78.438 56.473 119.378 1.00 16.05 423 ASN D O 1
ATOM 14552 N N . LYS D 1 415 ? 79.004 57.127 121.460 1.00 16.06 424 LYS D N 1
ATOM 14553 C CA . LYS D 1 415 ? 80.439 56.872 121.231 1.00 17.75 424 LYS D CA 1
ATOM 14554 C C . LYS D 1 415 ? 80.706 55.397 120.978 1.00 17.23 424 LYS D C 1
ATOM 14555 O O . LYS D 1 415 ? 81.449 55.052 120.030 1.00 17.49 424 LYS D O 1
ATOM 14558 N N . LEU D 1 416 ? 80.083 54.554 121.765 1.00 16.20 425 LEU D N 1
ATOM 14559 C CA . LEU D 1 416 ? 80.263 53.090 121.611 1.00 17.01 425 LEU D CA 1
ATOM 14560 C C . LEU D 1 416 ? 79.750 52.609 120.302 1.00 15.55 425 LEU D C 1
ATOM 14561 O O . LEU D 1 416 ? 80.398 51.767 119.664 1.00 15.05 425 LEU D O 1
ATOM 14566 N N . ILE D 1 417 ? 78.629 53.127 119.841 1.00 14.94 426 ILE D N 1
ATOM 14567 C CA . ILE D 1 417 ? 78.130 52.795 118.507 1.00 14.90 426 ILE D CA 1
ATOM 14568 C C . ILE D 1 417 ? 79.091 53.225 117.398 1.00 16.04 426 ILE D C 1
ATOM 14569 O O . ILE D 1 417 ? 79.367 52.478 116.465 1.00 16.67 426 ILE D O 1
ATOM 14574 N N . SER D 1 418 ? 79.617 54.442 117.546 1.00 15.58 427 SER D N 1
ATOM 14575 C CA A SER D 1 418 ? 80.561 55.015 116.628 0.70 17.13 427 SER D CA 1
ATOM 14576 C CA B SER D 1 418 ? 80.557 54.985 116.569 0.30 16.20 427 SER D CA 1
ATOM 14577 C C . SER D 1 418 ? 81.839 54.154 116.490 1.00 15.48 427 SER D C 1
ATOM 14578 O O . SER D 1 418 ? 82.297 53.817 115.354 1.00 16.34 427 SER D O 1
ATOM 14583 N N . ILE D 1 419 ? 82.402 53.828 117.630 1.00 14.10 428 ILE D N 1
ATOM 14584 C CA . ILE D 1 419 ? 83.611 52.989 117.704 1.00 15.59 428 ILE D CA 1
ATOM 14585 C C . ILE D 1 419 ? 83.390 51.604 117.136 1.00 17.20 428 ILE D C 1
ATOM 14586 O O . ILE D 1 419 ? 84.144 51.124 116.328 1.00 14.63 428 ILE D O 1
ATOM 14591 N N . ALA D 1 420 ? 82.304 50.968 117.525 1.00 15.01 429 ALA D N 1
ATOM 14592 C CA . ALA D 1 420 ? 81.972 49.657 116.962 1.00 15.48 429 ALA D CA 1
ATOM 14593 C C . ALA D 1 420 ? 81.839 49.662 115.475 1.00 13.52 429 ALA D C 1
ATOM 14594 O O . ALA D 1 420 ? 82.393 48.768 114.802 1.00 14.27 429 ALA D O 1
ATOM 14596 N N . ARG D 1 421 ? 81.204 50.696 114.918 1.00 13.58 430 ARG D N 1
ATOM 14597 C CA . ARG D 1 421 ? 81.035 50.811 113.492 1.00 14.03 430 ARG D CA 1
ATOM 14598 C C . ARG D 1 421 ? 82.440 50.915 112.754 1.00 13.79 430 ARG D C 1
ATOM 14599 O O . ARG D 1 421 ? 82.684 50.200 111.796 1.00 13.24 430 ARG D O 1
ATOM 14607 N N . ASN D 1 422 ? 83.326 51.756 113.314 1.00 14.01 431 ASN D N 1
ATOM 14608 C CA . ASN D 1 422 ? 84.644 51.874 112.750 1.00 14.88 431 ASN D CA 1
ATOM 14609 C C . ASN D 1 422 ? 85.442 50.594 112.879 1.00 15.85 431 ASN D C 1
ATOM 14610 O O . ASN D 1 422 ? 86.376 50.354 112.078 1.00 14.41 431 ASN D O 1
ATOM 14615 N N . LYS D 1 423 ? 85.096 49.746 113.842 1.00 13.40 432 LYS D N 1
ATOM 14616 C CA . LYS D 1 423 ? 85.737 48.426 114.002 1.00 17.40 432 LYS D CA 1
ATOM 14617 C C . LYS D 1 423 ? 85.059 47.273 113.262 1.00 15.52 432 LYS D C 1
ATOM 14618 O O . LYS D 1 423 ? 85.449 46.139 113.364 1.00 14.35 432 LYS D O 1
ATOM 14624 N N . GLY D 1 424 ? 84.019 47.600 112.523 1.00 13.71 433 GLY D N 1
ATOM 14625 C CA . GLY D 1 424 ? 83.351 46.567 111.691 1.00 13.31 433 GLY D CA 1
ATOM 14626 C C . GLY D 1 424 ? 81.961 46.086 112.042 1.00 13.36 433 GLY D C 1
ATOM 14627 O O . GLY D 1 424 ? 81.540 45.126 111.444 1.00 12.49 433 GLY D O 1
ATOM 14628 N N . VAL D 1 425 ? 81.313 46.702 113.014 1.00 14.04 434 VAL D N 1
ATOM 14629 C CA . VAL D 1 425 ? 80.000 46.208 113.412 1.00 13.14 434 VAL D CA 1
ATOM 14630 C C . VAL D 1 425 ? 79.027 47.347 113.577 1.00 14.31 434 VAL D C 1
ATOM 14631 O O . VAL D 1 425 ? 79.252 48.297 114.341 1.00 16.36 434 VAL D O 1
ATOM 14635 N N A MET D 1 426 ? 77.909 47.219 112.862 0.50 13.90 435 MET D N 1
ATOM 14636 N N B MET D 1 426 ? 77.906 47.259 112.835 0.50 12.94 435 MET D N 1
ATOM 14637 C CA A MET D 1 426 ? 76.797 48.135 112.997 0.50 14.39 435 MET D CA 1
ATOM 14638 C CA B MET D 1 426 ? 76.776 48.221 112.904 0.50 12.98 435 MET D CA 1
ATOM 14639 C C A MET D 1 426 ? 75.796 47.737 114.122 0.50 14.03 435 MET D C 1
ATOM 14640 C C B MET D 1 426 ? 75.725 47.833 113.985 0.50 13.35 435 MET D C 1
ATOM 14641 O O A MET D 1 426 ? 75.260 46.614 114.191 0.50 12.72 435 MET D O 1
ATOM 14642 O O B MET D 1 426 ? 75.081 46.788 113.858 0.50 13.18 435 MET D O 1
ATOM 14651 N N . LEU D 1 427 ? 75.615 48.667 115.051 1.00 13.49 436 LEU D N 1
ATOM 14652 C CA . LEU D 1 427 ? 74.728 48.499 116.158 1.00 14.63 436 LEU D CA 1
ATOM 14653 C C . LEU D 1 427 ? 73.626 49.559 116.070 1.00 15.05 436 LEU D C 1
ATOM 14654 O O . LEU D 1 427 ? 73.813 50.615 115.476 1.00 16.69 436 LEU D O 1
ATOM 14659 N N . GLY D 1 428 ? 72.474 49.231 116.684 1.00 16.61 437 GLY D N 1
ATOM 14660 C CA . GLY D 1 428 ? 71.459 50.319 116.758 1.00 16.77 437 GLY D CA 1
ATOM 14661 C C . GLY D 1 428 ? 71.373 50.891 118.138 1.00 12.77 437 GLY D C 1
ATOM 14662 O O . GLY D 1 428 ? 71.872 50.328 119.092 1.00 13.90 437 GLY D O 1
ATOM 14663 N N . GLY D 1 429 ? 70.795 52.099 118.243 1.00 13.76 438 GLY D N 1
ATOM 14664 C CA . GLY D 1 429 ? 70.462 52.698 119.542 1.00 13.54 438 GLY D CA 1
ATOM 14665 C C . GLY D 1 429 ? 68.950 52.802 119.695 1.00 13.03 438 GLY D C 1
ATOM 14666 O O . GLY D 1 429 ? 68.202 52.738 118.728 1.00 15.32 438 GLY D O 1
ATOM 14667 N N . CYS D 1 430 ? 68.531 52.853 120.938 1.00 12.89 439 CYS D N 1
ATOM 14668 C CA . CYS D 1 430 ? 67.140 53.160 121.236 1.00 13.73 439 CYS D CA 1
ATOM 14669 C C . CYS D 1 430 ? 67.064 53.757 122.584 1.00 13.88 439 CYS D C 1
ATOM 14670 O O . CYS D 1 430 ? 67.929 53.614 123.408 1.00 12.81 439 CYS D O 1
ATOM 14673 N N . GLY D 1 431 ? 65.951 54.409 122.860 1.00 15.01 440 GLY D N 1
ATOM 14674 C CA . GLY D 1 431 ? 65.783 55.080 124.103 1.00 16.55 440 GLY D CA 1
ATOM 14675 C C . GLY D 1 431 ? 66.848 56.138 124.233 1.00 18.37 440 GLY D C 1
ATOM 14676 O O . GLY D 1 431 ? 67.517 56.521 123.228 1.00 19.14 440 GLY D O 1
ATOM 14677 N N . ASP D 1 432 ? 67.119 56.599 125.451 1.00 20.44 441 ASP D N 1
ATOM 14678 C CA . ASP D 1 432 ? 68.110 57.654 125.522 1.00 25.53 441 ASP D CA 1
ATOM 14679 C C . ASP D 1 432 ? 69.523 57.118 125.685 1.00 21.58 441 ASP D C 1
ATOM 14680 O O . ASP D 1 432 ? 70.451 57.791 125.327 1.00 23.10 441 ASP D O 1
ATOM 14685 N N . LYS D 1 433 ? 69.680 55.869 126.163 1.00 18.06 442 LYS D N 1
ATOM 14686 C CA . LYS D 1 433 ? 71.023 55.334 126.363 1.00 17.37 442 LYS D CA 1
ATOM 14687 C C . LYS D 1 433 ? 71.230 53.828 126.196 1.00 16.72 442 LYS D C 1
ATOM 14688 O O . LYS D 1 433 ? 72.147 53.245 126.739 1.00 14.96 442 LYS D O 1
ATOM 14694 N N . SER D 1 434 ? 70.365 53.219 125.411 1.00 13.07 443 SER D N 1
ATOM 14695 C CA . SER D 1 434 ? 70.430 51.805 125.161 1.00 12.34 443 SER D CA 1
ATOM 14696 C C . SER D 1 434 ? 71.060 51.588 123.799 1.00 12.09 443 SER D C 1
ATOM 14697 O O . SER D 1 434 ? 70.945 52.404 122.902 1.00 11.21 443 SER D O 1
ATOM 14700 N N . ILE D 1 435 ? 71.683 50.417 123.696 1.00 11.32 444 ILE D N 1
ATOM 14701 C CA . ILE D 1 435 ? 72.208 49.784 122.483 1.00 12.63 444 ILE D CA 1
ATOM 14702 C C . ILE D 1 435 ? 71.366 48.553 122.234 1.00 11.75 444 ILE D C 1
ATOM 14703 O O . ILE D 1 435 ? 71.105 47.761 123.120 1.00 11.76 444 ILE D O 1
ATOM 14708 N N . ARG D 1 436 ? 70.912 48.406 121.005 1.00 12.29 445 ARG D N 1
ATOM 14709 C CA . ARG D 1 436 ? 70.050 47.243 120.631 1.00 12.52 445 ARG D CA 1
ATOM 14710 C C . ARG D 1 436 ? 70.579 46.476 119.429 1.00 12.45 445 ARG D C 1
ATOM 14711 O O . ARG D 1 436 ? 71.429 46.963 118.643 1.00 12.47 445 ARG D O 1
ATOM 14719 N N . PHE D 1 437 ? 70.112 45.233 119.340 1.00 11.79 446 PHE D N 1
ATOM 14720 C CA . PHE D 1 437 ? 70.534 44.310 118.270 1.00 10.75 446 PHE D CA 1
ATOM 14721 C C . PHE D 1 437 ? 69.339 43.953 117.523 1.00 10.47 446 PHE D C 1
ATOM 14722 O O . PHE D 1 437 ? 68.283 43.589 118.156 1.00 11.80 446 PHE D O 1
ATOM 14730 N N . ARG D 1 438 ? 69.451 44.001 116.204 1.00 10.48 447 ARG D N 1
ATOM 14731 C CA . ARG D 1 438 ? 68.398 43.527 115.287 1.00 10.23 447 ARG D CA 1
ATOM 14732 C C . ARG D 1 438 ? 69.042 42.779 114.131 1.00 10.59 447 ARG D C 1
ATOM 14733 O O . ARG D 1 438 ? 69.090 43.267 113.035 1.00 12.17 447 ARG D O 1
ATOM 14741 N N . PRO D 1 439 ? 69.640 41.619 114.440 1.00 10.79 448 PRO D N 1
ATOM 14742 C CA . PRO D 1 439 ? 70.390 40.878 113.359 1.00 11.69 448 PRO D CA 1
ATOM 14743 C C . PRO D 1 439 ? 69.375 40.236 112.400 1.00 13.64 448 PRO D C 1
ATOM 14744 O O . PRO D 1 439 ? 68.213 39.956 112.788 1.00 13.55 448 PRO D O 1
ATOM 14748 N N . THR D 1 440 ? 69.755 40.097 111.155 1.00 11.84 449 THR D N 1
ATOM 14749 C CA A THR D 1 440 ? 68.912 39.393 110.144 0.70 13.42 449 THR D CA 1
ATOM 14750 C CA B THR D 1 440 ? 68.874 39.456 110.199 0.30 11.76 449 THR D CA 1
ATOM 14751 C C . THR D 1 440 ? 68.776 37.956 110.589 1.00 13.11 449 THR D C 1
ATOM 14752 O O . THR D 1 440 ? 69.524 37.481 111.444 1.00 12.75 449 THR D O 1
ATOM 14759 N N . LEU D 1 441 ? 67.819 37.207 110.022 1.00 11.72 450 LEU D N 1
ATOM 14760 C CA . LEU D 1 441 ? 67.602 35.827 110.432 1.00 11.27 450 LEU D CA 1
ATOM 14761 C C . LEU D 1 441 ? 68.665 34.866 109.898 1.00 12.41 450 LEU D C 1
ATOM 14762 O O . LEU D 1 441 ? 68.628 33.721 110.249 1.00 12.59 450 LEU D O 1
ATOM 14767 N N . VAL D 1 442 ? 69.634 35.360 109.132 1.00 10.51 451 VAL D N 1
ATOM 14768 C CA . VAL D 1 442 ? 70.804 34.510 108.825 1.00 11.29 451 VAL D CA 1
ATOM 14769 C C . VAL D 1 442 ? 71.996 34.729 109.775 1.00 11.90 451 VAL D C 1
ATOM 14770 O O . VAL D 1 442 ? 73.137 34.237 109.502 1.00 13.20 451 VAL D O 1
ATOM 14774 N N . PHE D 1 443 ? 71.787 35.536 110.816 1.00 11.15 452 PHE D N 1
ATOM 14775 C CA . PHE D 1 443 ? 72.773 35.694 111.902 1.00 10.54 452 PHE D CA 1
ATOM 14776 C C . PHE D 1 443 ? 72.888 34.406 112.692 1.00 11.09 452 PHE D C 1
ATOM 14777 O O . PHE D 1 443 ? 71.898 33.834 113.166 1.00 11.43 452 PHE D O 1
ATOM 14785 N N A ARG D 1 444 ? 74.152 33.979 112.861 0.70 12.23 453 ARG D N 1
ATOM 14786 N N B ARG D 1 444 ? 74.115 33.879 112.749 0.30 10.92 453 ARG D N 1
ATOM 14787 C CA A ARG D 1 444 ? 74.449 32.731 113.494 0.70 13.74 453 ARG D CA 1
ATOM 14788 C CA B ARG D 1 444 ? 74.408 32.626 113.431 0.30 11.08 453 ARG D CA 1
ATOM 14789 C C A ARG D 1 444 ? 75.244 32.912 114.762 0.70 12.60 453 ARG D C 1
ATOM 14790 C C B ARG D 1 444 ? 75.313 32.852 114.639 0.30 11.48 453 ARG D C 1
ATOM 14791 O O A ARG D 1 444 ? 75.741 33.993 115.049 0.70 13.48 453 ARG D O 1
ATOM 14792 O O B ARG D 1 444 ? 75.955 33.919 114.756 0.30 11.66 453 ARG D O 1
ATOM 14807 N N . ASP D 1 445 ? 75.420 31.811 115.477 1.00 12.42 454 ASP D N 1
ATOM 14808 C CA . ASP D 1 445 ? 76.276 31.828 116.648 1.00 13.50 454 ASP D CA 1
ATOM 14809 C C . ASP D 1 445 ? 77.712 32.332 116.396 1.00 14.10 454 ASP D C 1
ATOM 14810 O O . ASP D 1 445 ? 78.255 33.114 117.249 1.00 13.65 454 ASP D O 1
ATOM 14815 N N . HIS D 1 446 ? 78.263 32.088 115.242 1.00 12.78 455 HIS D N 1
ATOM 14816 C CA . HIS D 1 446 ? 79.616 32.538 114.970 1.00 13.98 455 HIS D CA 1
ATOM 14817 C C . HIS D 1 446 ? 79.681 34.059 114.709 1.00 13.06 455 HIS D C 1
ATOM 14818 O O . HIS D 1 446 ? 80.648 34.721 115.057 1.00 14.44 455 HIS D O 1
ATOM 14825 N N . HIS D 1 447 ? 78.568 34.648 114.249 1.00 12.55 456 HIS D N 1
ATOM 14826 C CA . HIS D 1 447 ? 78.518 36.128 114.105 1.00 11.75 456 HIS D CA 1
ATOM 14827 C C . HIS D 1 447 ? 78.367 36.746 115.467 1.00 11.79 456 HIS D C 1
ATOM 14828 O O . HIS D 1 447 ? 78.860 37.852 115.664 1.00 12.94 456 HIS D O 1
ATOM 14835 N N . ALA D 1 448 ? 77.661 36.092 116.397 1.00 11.46 457 ALA D N 1
ATOM 14836 C CA . ALA D 1 448 ? 77.541 36.550 117.817 1.00 12.08 457 ALA D CA 1
ATOM 14837 C C . ALA D 1 448 ? 78.949 36.658 118.389 1.00 13.34 457 ALA D C 1
ATOM 14838 O O . ALA D 1 448 ? 79.310 37.658 118.986 1.00 14.17 457 ALA D O 1
ATOM 14840 N N . HIS D 1 449 ? 79.751 35.641 118.127 1.00 14.70 458 HIS D N 1
ATOM 14841 C CA . HIS D 1 449 ? 81.137 35.695 118.599 1.00 15.06 458 HIS D CA 1
ATOM 14842 C C . HIS D 1 449 ? 81.996 36.719 117.934 1.00 13.90 458 HIS D C 1
ATOM 14843 O O . HIS D 1 449 ? 82.816 37.338 118.660 1.00 15.47 458 HIS D O 1
ATOM 14850 N N . LEU D 1 450 ? 81.868 36.981 116.647 1.00 13.30 459 LEU D N 1
ATOM 14851 C CA . LEU D 1 450 ? 82.578 38.044 115.962 1.00 13.75 459 LEU D CA 1
ATOM 14852 C C . LEU D 1 450 ? 82.307 39.364 116.688 1.00 14.13 459 LEU D C 1
ATOM 14853 O O . LEU D 1 450 ? 83.212 40.115 117.074 1.00 15.02 459 LEU D O 1
ATOM 14858 N N . PHE D 1 451 ? 81.019 39.638 116.925 1.00 12.39 460 PHE D N 1
ATOM 14859 C CA . PHE D 1 451 ? 80.665 40.824 117.666 1.00 12.89 460 PHE D CA 1
ATOM 14860 C C . PHE D 1 451 ? 81.238 40.924 119.050 1.00 13.17 460 PHE D C 1
ATOM 14861 O O . PHE D 1 451 ? 81.791 41.984 119.423 1.00 14.86 460 PHE D O 1
ATOM 14869 N N . LEU D 1 452 ? 81.093 39.863 119.817 1.00 13.63 461 LEU D N 1
ATOM 14870 C CA . LEU D 1 452 ? 81.481 39.861 121.224 1.00 14.09 461 LEU D CA 1
ATOM 14871 C C . LEU D 1 452 ? 82.977 40.072 121.340 1.00 15.42 461 LEU D C 1
ATOM 14872 O O . LEU D 1 452 ? 83.431 40.810 122.224 1.00 14.61 461 LEU D O 1
ATOM 14877 N N . ASN D 1 453 ? 83.722 39.501 120.434 1.00 16.57 462 ASN D N 1
ATOM 14878 C CA . ASN D 1 453 ? 85.175 39.730 120.500 1.00 17.82 462 ASN D CA 1
ATOM 14879 C C . ASN D 1 453 ? 85.555 41.142 120.174 1.00 17.52 462 ASN D C 1
ATOM 14880 O O . ASN D 1 453 ? 86.446 41.714 120.826 1.00 20.11 462 ASN D O 1
ATOM 14885 N N . ILE D 1 454 ? 84.908 41.760 119.201 1.00 16.31 463 ILE D N 1
ATOM 14886 C CA . ILE D 1 454 ? 85.145 43.147 118.878 1.00 16.39 463 ILE D CA 1
ATOM 14887 C C . ILE D 1 454 ? 84.758 44.040 120.052 1.00 16.39 463 ILE D C 1
ATOM 14888 O O . ILE D 1 454 ? 85.489 44.926 120.408 1.00 15.44 463 ILE D O 1
ATOM 14893 N N A PHE D 1 455 ? 83.604 43.798 120.682 0.70 14.72 464 PHE D N 1
ATOM 14894 N N B PHE D 1 455 ? 83.580 43.797 120.625 0.30 17.31 464 PHE D N 1
ATOM 14895 C CA A PHE D 1 455 ? 83.080 44.744 121.689 0.70 14.46 464 PHE D CA 1
ATOM 14896 C CA B PHE D 1 455 ? 83.035 44.639 121.693 0.30 18.31 464 PHE D CA 1
ATOM 14897 C C A PHE D 1 455 ? 83.903 44.570 122.985 0.70 17.55 464 PHE D C 1
ATOM 14898 C C B PHE D 1 455 ? 83.935 44.555 122.922 0.30 19.11 464 PHE D C 1
ATOM 14899 O O A PHE D 1 455 ? 84.153 45.553 123.720 0.70 16.28 464 PHE D O 1
ATOM 14900 O O B PHE D 1 455 ? 84.260 45.581 123.542 0.30 18.26 464 PHE D O 1
ATOM 14915 N N . SER D 1 456 ? 84.365 43.327 123.233 1.00 17.51 465 SER D N 1
ATOM 14916 C CA . SER D 1 456 ? 85.314 43.067 124.339 1.00 21.29 465 SER D CA 1
ATOM 14917 C C . SER D 1 456 ? 86.578 43.976 124.173 1.00 19.63 465 SER D C 1
ATOM 14918 O O . SER D 1 456 ? 87.019 44.640 125.145 1.00 18.99 465 SER D O 1
ATOM 14921 N N . ASP D 1 457 ? 87.157 44.017 122.983 1.00 20.59 466 ASP D N 1
ATOM 14922 C CA . ASP D 1 457 ? 88.353 44.846 122.718 1.00 21.77 466 ASP D CA 1
ATOM 14923 C C . ASP D 1 457 ? 88.048 46.335 122.870 1.00 22.96 466 ASP D C 1
ATOM 14924 O O . ASP D 1 457 ? 88.860 47.133 123.381 1.00 21.94 466 ASP D O 1
ATOM 14929 N N . ILE D 1 458 ? 86.854 46.762 122.467 1.00 18.10 467 ILE D N 1
ATOM 14930 C CA . ILE D 1 458 ? 86.473 48.157 122.636 1.00 18.10 467 ILE D CA 1
ATOM 14931 C C . ILE D 1 458 ? 86.356 48.524 124.124 1.00 17.71 467 ILE D C 1
ATOM 14932 O O . ILE D 1 458 ? 86.879 49.593 124.474 1.00 20.94 467 ILE D O 1
ATOM 14937 N N . LEU D 1 459 ? 85.707 47.706 124.960 1.00 17.68 468 LEU D N 1
ATOM 14938 C CA . LEU D 1 459 ? 85.489 47.996 126.353 1.00 19.84 468 LEU D CA 1
ATOM 14939 C C . LEU D 1 459 ? 86.841 48.000 127.068 1.00 23.06 468 LEU D C 1
ATOM 14940 O O . LEU D 1 459 ? 87.068 48.877 127.910 1.00 22.22 468 LEU D O 1
ATOM 14945 N N . ALA D 1 460 ? 87.729 47.049 126.760 1.00 23.07 469 ALA D N 1
ATOM 14946 C CA . ALA D 1 460 ? 89.100 47.061 127.405 1.00 23.28 469 ALA D CA 1
ATOM 14947 C C . ALA D 1 460 ? 89.803 48.398 127.141 1.00 24.92 469 ALA D C 1
ATOM 14948 O O . ALA D 1 460 ? 90.589 48.843 127.978 1.00 27.46 469 ALA D O 1
ATOM 14950 N N . ASP D 1 461 ? 89.569 49.063 126.015 1.00 24.28 470 ASP D N 1
ATOM 14951 C CA . ASP D 1 461 ? 90.285 50.298 125.653 1.00 27.50 470 ASP D CA 1
ATOM 14952 C C . ASP D 1 461 ? 89.548 51.584 125.880 1.00 29.68 470 ASP D C 1
ATOM 14953 O O . ASP D 1 461 ? 90.094 52.643 125.587 1.00 29.65 470 ASP D O 1
ATOM 14958 N N . PHE D 1 462 ? 88.309 51.515 126.391 1.00 29.35 471 PHE D N 1
ATOM 14959 C CA . PHE D 1 462 ? 87.416 52.670 126.365 1.00 28.26 471 PHE D CA 1
ATOM 14960 C C . PHE D 1 462 ? 87.771 53.671 127.455 1.00 36.07 471 PHE D C 1
ATOM 14961 O O . PHE D 1 462 ? 87.805 53.294 128.598 1.00 32.97 471 PHE D O 1
ATOM 14969 N N . LYS D 1 463 ? 88.025 54.926 127.063 1.00 45.46 472 LYS D N 1
ATOM 14970 C CA . LYS D 1 463 ? 88.253 56.047 128.002 1.00 54.77 472 LYS D CA 1
ATOM 14971 C C . LYS D 1 463 ? 86.929 56.499 128.610 1.00 67.93 472 LYS D C 1
ATOM 14972 O O . LYS D 1 463 ? 86.788 56.595 129.834 1.00 82.32 472 LYS D O 1
#

InterPro domains:
  IPR004631 4-aminobutyrate aminotransferase, eukaryotic [TIGR00699] (37-496)
  IPR005814 Aminotransferase class-III [PF00202] (67-496)
  IPR005814 Aminotransferase class-III [PIRSF000521] (40-498)
  IPR005814 Aminotransferase class-III [cd00610] (78-496)
  IPR015421 Pyridoxal phosphate-dependent transferase, major domain [G3DSA:3.40.640.10] (109-409)
  IPR015422 Pyridoxal phosphate-dependent transferase, small domain [G3DSA:3.90.1150.10] (48-489)
  IPR015424 Pyridoxal phosphate-dependent transferase [SSF53383] (40-498)
  IPR049704 Aminotransferases class-III pyridoxal-phosphate attachment site [PS00600] (323-362)

Foldseek 3Di:
DDDDAWDFDDAWVDDVFVVVLVVVVVPHPSVPDRGAFDLVPWWFQWTAGPVGTIFREQCCVVLFAAGTGPDVLLVVLVPDPVCPCLVPPFAQCQPDNDPCPVVLCVLFVVVQFDFQFPDWFWAFAQQLQVVLVVLLLVLLVVCVVPPPDDQDPVLVVQVVVPHPPVNALAAEEAEALAQRDQDAARLLRHHADVVSPPPDDHHPHHYFYDFADDPPCVVCVPVLVVSLVVRLVVVLVRQVVCVVVSHHHSAYEDECFGPQNARHHHDLVSQVSSQVSCVVSNHFYEYEQQNVACALLLRRGSNVVSVDSCRGAKYWYHRNQQIIIMTGHPSSPDPDPPSSRDRRSHGVSSSSSRSSSVVCCVVVVLSNQLQVLLVLLLVLLVVVCVVQVQFWDDWDAGRQFTKTFGDFQVVQVVLQSVSVSLRYHWDAHHGGMITGSGHSSRGNVNSVSSSVSSSVVSVVD/DADDAWDFDAAPPDDVFVVVLVVVCVVHPSVPPRGAFDLVPWWFQWTAGPVGTIFREQCCVVLFAAGTGPPVLLVVLVVDVVCPCLVPPFAQCLPDNDPCVVVLCVLFVCVQFAFQFNDWFWAFAQQLQVVLVVLLLVLLVVCVVQPPDDDDPCLVVQVVVVDPPVNALAAEEAEALAQRDQDAARVLRDNADCVSNPPDDHHPHHYFYDAAADPPNVVCVPVLVVSLVVRLVVSLVRQVVCVVVRHHHRAYEDECFRPQNARHHHDLVSLVSNQVSCVVRNHFYEYECQNVACALLLGRGSNVVNVDSCRGAKYWYHRNLQIIIITGHPSSDRPDPPSSRDRRSHGVVSSVSRSVSVVCCVVVVLSNQLQVLLCLLLVLLVVVCVVCVQAWADWDGGRVFTKTFGPFQVSQVVLQSVSVSVRYHWDDHHGTMITGNGHSSRGNVNSVSSSVSSSVVSVPPD/DADDFWDDDDAPPDPVFVVVLVVVVVVDDSPPDRGAFDLVPWWFQWTAGPVGTIFREQCCVVLFAAGTGPDVLLVVQVVDPVCVCLVPPFALCVPDNDPCPVVLCCLFVVVVFDFQFPDWFWAFAQQLQVVLVVLLLVLLVVCVVQPPDDDDPCLVVQVVVVDPPVNALAAEEAEALAQRDQDAARLLRHHADCVSNPPHDHHPHHYFYDFAADPPCVVCVPVLVVRLVVRLVRVLVRQVVCVVVSRHHRAYEDECFRDQNFGHHHDLVSQVSNQVSCVVRNHFYEYECQNVACQLLLRRGPLVVSVDNDNGAKYWYDRNLQIIIMTGHPSSPDPDPPSSRDRRSHGVVSSSVRSVSVVCCVVVVLSNQLQALLVLLLVLLVVVCVVCVQAWDDWDDGRVFTKTFGPFQVSQVVLQSVVVSVRYHWDDHHGTMITGNGHSSDGNVSSVSSSVSSSVVSVPPD/DADDDAWDFDAAWPDDVFVVVLVVVCVVHNSVVPRGAFDLVPWHFQWTAGPRGTIFREQCCVVLFAAGTGPDVLLVVLVVDPVCPCLVPPFAQCVPDNDPCVVVLCVLFVVVQAAFQFPDWFWAFAQQLQVVLVVLLLVLLLVCVVQPPHDQDPVLVVQLVVVHPPVNFLAAEEAEALAQRDQDAARLLRHHADCVSNPPHDHHPHHYFYDAAADPPCVVCVPVLVVSLVVRLVRSLVRQVVCVVVSHHHSAYEDECFRPQNARHHHDLVSLVSSQVSCVVSNHFYEYECQNVACQLLLDRGSNVVSVDSCNGAKYWYDRNLQIIIMTGHPSSPDPDPPSSRDRRSHGVVSSSSRSSSVVCCVVVVLSNQQQVLLVLLLVLLVVVCVVCVQAWADWDGGRVFTKTFGDFQVSQVVLQSQSVSVRYHWDDHHGGMITGNGHSSRGNVVSVSSSVSSSVCSVPDD

Sequence (1848 aa):
FDYDGPLMKTEVPGPRSRELMKQLNIIIQNAEAVHFFCNYEESRRGNYLVDVDGNRMLDLYSQISSIPIGYSHPALVKLVQQPQNVSTFINRPALGILPPENFVEKLRESLLSVAPKKGMSQLITMACGSSCSNENAFKTIFMWYRRSKERGESAFSKEELETCMINQAPGCPDYSILSFMGAFHGRTMGCLATTHSKAIHKIDIPSFDWPIAPFPRLKYPLEEFVKENQQEEARCLEEVEDLIVKYRKKKKTVAGIIVEPIQSEEGGDNHASDDFFRKLRDISRRKHGCAFLVDEVQTGGGSSTGKFWAHEHWGLDDPADVMTFSKKMMMTGGFFHKKEEFRPNAPYRIFNTWLGDPSKNLLLAEVINIIKREDLLSNAAHAGKVLLTGLLDLQARYPQFIISRVRGRGTFCSSFDTPDESIRNKLISIARNKGVMMLGGCGDKSIRFRPTTLVFRDHHAHLFLNIFSDILADFFDYDGPLMKTEVPGPRSRELMKQLNIIIQNAEAVHFFCNYEEESRRGNYLVDVDGNRMLDLYSQISSIPIGYSHPALVKLVQQQPQQNVSTFINRPALGILPPENFVEKLRESLLSVAPKGMSQLITMACGSCSNENAFKTIFMWYRRSKERGESAFSKEELETCMINQAPGCPDYSILSFMGAFHGRTMGCLATTHSKAIHKIDIPSFDWPIAPFPRLKYPLEEFVKENQQEEARCLEEVEDLIVKYRKKKKTVAGIIVEPIQ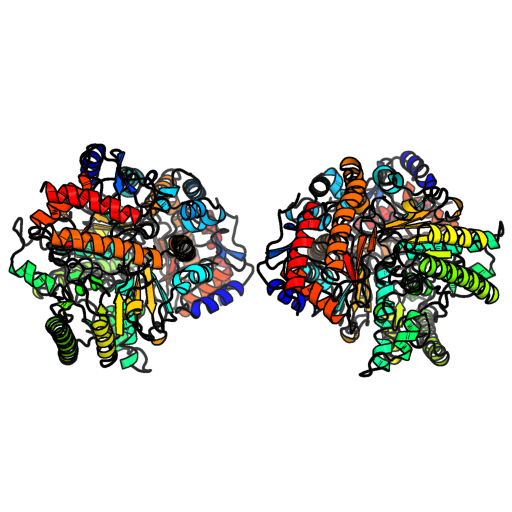SEEGGDNHASDDFFRKLRDISRKHGCAFLVDEVQTGGGSTGKFWAHEHWGLDDPADVMTFSKKMMMTGGFFHKEEFRPNAPYRIFNTWLGDPSKNLLLAEVINIIKRREDLLSNAAHAGKVLLTGLLDLQARYPQFISRVRGRGTFCSFDTPDESIRNKLISIARNKGVMMLGGCGDKSIRFRPTTLVFRDHHAHLFLNNIFSDILADFKFDYDGPLMKTEVPGPRSRELMKQLNIIIIQNAEAVHFFCNYEESRRGNYLVDVDGNRMLDLYSQISSIPIGYSHPALVKLVQQPQNVSTFINRPALGILPPENFVEKLRESLLSVAPKGMSQLITMACGSSCSNENAFKTIFMWYRSKERGESAFSKEELETCMINQAPGCPDYSILSFMGAFHGRTMGCLATTHSKAIHKIDIPSFDWPIAPFPRRLKYPLEEEFVKENQQEEARCLEEVEDLIVKYRKKKKTVAGIIVEPIQSEGGDNHASDDFFRKLRDISRKHGCAFLVDEVQTGGGSTGKFWAHEHWGLDDPADVMTFSKKMMMTGGFFHKEEFRPNAPYRIFNTWLGDPSKNLLLAEVINIIKREDLLSNAAHAGKVLLTGLLDLQARYPQFIISRVRGRGTFCSFDTPDESIRNKLISIARNKGVMMLGGCGDKSIRFRPTTLVFRDHHAHLFLNIFSDILADFKGFDYDGPLMKTEVPGPRSRELMKKQLNIIQNAEAVHFFCNYEEESRRGNYLVDVDGNRMLDLYSQISSIPIGYSHPALVKLVQQPQNVSTFINRPALGILPPENFVEKLRESLLSVAPKGMSQLITMACGSCSNENAFKTIFMMWYRSKERGESAFSKEELETCMINQAPGCPDYYSILSFMGAFHGRTMGCLATTHSKAIHKIDIPSFDWPIAPFPRLKYPLEEFVKENQQEEARRCLEEEVEDLIVKYRKKKKTVAGIIVEPIQSEGGDNHASDDFFRKLRDISRKHGCAFLVDEVQTGGGSTGKFWAHEHWGLDDPADVMTFSKKMMMTGGFFHKKEEFRPNAPYRIFNTWLGDPSKNLLLAEVINIIKREDLLSNAAHAGKVLLTGLLDLQARYPQFIISRVRGRGTFCSSFDTPDESIRNKLISSIARNKGVMMLGGCGDKSIRFRPTTLVFRRDHHAHLFLNIFFSDILADFK

B-factor: mean 19.36, std 8.03, range [5.45, 91.95]

Nearest PDB structures (foldseek):
  1ohv-assembly1_A  TM=1.001E+00  e=1.231E-91  Sus scrofa
  4y0i-assembly1_B  TM=1.002E+00  e=1.939E-91  Sus scrofa
  4y0i-assembly2_C  TM=1.002E+00  e=3.040E-89  Sus scrofa
  2jjf-assembly1_A-2  TM=8.735E-01  e=2.147E-35  Mycobacterium tuberculosis
  2jje-assembly1_A-2  TM=8.734E-01  e=2.695E-35  Mycobacterium tuberculosis

CATH classification: 3.90.1150.10 (+1 more: 3.40.640.10)

GO terms:
  GO:0030170 pyridoxal phosphate binding (F, IDA)
  GO:0032145 succinate-semialdehyde dehydrogenase binding (F, IDA)
  GO:0034386 4-aminobutyrate:2-oxoglutarate transaminase activity (F, IDA)
  GO:0032144 4-aminobutyrate transaminase complex (C, IDA)
  GO:0005739 mitochondrion (C, TAS)
  GO:0005759 mitochondrial matrix (C, TAS)
  GO:0005829 cytosol (C, TAS)
  GO:0034386 4-aminobutyrate:2-oxoglutarate transaminase activity (F, IMP)
  GO:0006540 GABA shunt (P, IMP)
  GO:0042803 protein homodimerization activity (F, IPI)

Solvent-accessible surface area: 62066 Å² total; per-residue (Å²): 183,58,59,136,9,32,101,52,146,41,88,11,35,0,74,42,0,115,87,26,39,146,47,0,60,128,15,25,32,9,116,13,13,33,0,0,1,26,7,90,89,0,108,4,0,0,0,8,1,25,21,29,0,40,0,0,1,0,18,0,0,12,1,5,9,6,2,3,2,19,18,50,20,3,37,130,29,4,109,57,105,122,21,16,10,29,10,10,3,30,2,0,6,13,4,0,0,16,92,71,6,3,85,37,0,98,78,0,0,44,55,16,45,8,130,54,8,62,2,0,16,5,0,21,26,12,15,10,0,1,0,3,0,0,1,1,0,0,8,30,11,41,45,92,87,29,40,187,77,86,52,49,160,103,12,67,90,16,0,38,73,14,93,69,44,0,8,10,76,18,0,0,0,1,0,66,12,1,32,5,6,16,7,1,0,0,5,1,0,0,1,14,84,21,38,11,3,1,0,5,6,26,18,69,12,2,36,1,30,18,1,131,14,71,38,64,86,132,117,60,84,79,76,13,110,121,26,13,47,99,0,17,111,60,0,44,93,32,8,62,107,17,137,151,84,159,47,17,3,0,0,0,0,2,11,7,7,2,1,30,17,6,0,36,25,14,44,32,55,0,2,88,99,0,5,75,19,0,120,152,48,23,3,0,0,0,0,7,1,15,12,2,2,1,0,3,3,15,88,15,3,3,5,73,38,6,65,48,110,41,2,1,13,0,0,0,0,2,16,3,3,21,2,0,0,0,1,0,43,124,115,4,64,10,97,26,31,74,8,19,17,35,22,12,16,2,7,13,8,21,3,15,3,1,10,42,2,3,78,25,6,119,76,97,88,0,51,62,25,3,32,81,0,1,137,32,0,43,92,13,2,84,71,6,42,81,119,30,97,104,29,6,52,45,9,10,25,79,15,3,1,0,0,0,12,4,60,62,90,83,38,19,73,52,0,20,53,55,0,31,56,124,0,0,1,2,3,23,4,14,91,78,8,0,4,0,1,0,2,3,20,2,69,50,104,2,0,95,55,0,13,96,34,1,20,98,10,3,66,131,82,182,61,64,156,12,37,87,56,138,46,64,12,34,0,79,40,0,126,97,28,40,78,50,0,59,125,14,25,31,7,117,12,12,37,0,0,1,25,6,88,92,0,92,5,1,3,0,7,2,29,22,24,0,41,0,0,2,0,21,2,0,12,1,4,10,5,1,4,4,10,14,57,22,4,37,92,28,5,106,73,115,141,11,17,9,28,12,9,3,30,2,0,6,14,4,1,0,15,92,70,6,3,87,36,0,97,80,0,0,43,55,16,44,8,128,53,8,62,2,0,16,5,0,23,29,12,14,10,0,1,0,3,0,0,1,1,0,0,8,28,10,42,41,95,83,36,36,180,71,93,48,48,155,101,15,65,91,20,0,36,72,14,92,69,49,0,8,13,78,16,0,0,0,1,1,68,11,2,32,4,6,16,8,1,0,0,6,2,0,0,1,13,81,25,42,15,3,1,1,5,5,25,20,71,12,2,35,1,28,18,1,132,15,100,36,55,82,141,121,54,84,79,73,13,108,121,35,14,57,110,0,17,57,64,0,39,94,32,8,62,108,18,138,155,80,161,44,17,2,0,0,0,0,2,10,7,8,1,1,34,18,6,0,33,25,15,42,32,58,0,2,87,99,0,4,73,18,0,117,149,50,24,4,0,0,0,0,6,0,13,12,1,2,2,0,2,4,16,84,13,2,4,6,71,38,5,62,46,114,43,2,1,12,0,0,0,0,2,14,4,3,20,2,0,0,0,0,0,38,124,112,4,66,10,98,23,33,74,8,17,17,34,23,13,16,2,8,14,7,22,3,13,2,1,9,40,1,2,68,19,6,104,93,79,86,1,48,59,20,4,45,95,0,1,144,28,0,43,83,12,2,82,70,6,40,78,124,32,92,102,21,5,49,38,8,10,24,82,14,3,0,0,0,0,10,4,70,62,92,81,37,18,72,55,0,24,54,56,1,34,59,120,0,1,1,5,2,24,5,12,88,78,7,0,2,0,1,0,5,4,26,2,79,45,113,5,0,90,47,0,15,94,30,1,25,100,9,1,67,126,39,138,168,61,58,146,13,32,103,58,139,39,91,11,33,0,69,38,0,115,97,27,39,80,50,1,61,126,14,26,31,6,115,11,13,36,0,0,0,25,7,86,90,0,99,3,0,0,0,10,1,24,22,28,0,43,0,0,1,0,20,0,0,13,0,4,9,6,2,5,2,13,18,38,17,5,37,127,31,6,106,66,107,120,20,17,11,28,12,11,3,36,3,0,5,12,4,1,0,15,88,71,5,2,86,38,0,98,82,0,0,42,54,15,46,9,132,58,6,64,2,0,17,5,0,23,27,13,14,10,0,1,0,3,0,0,1,1,0,0,9,33,12,30,54,92,97,36,50,120,74,88,52,49,116,104,15,66,105,19,0,35,71,15,91,69,44,0,9,14,79,14,0,0,0,0,0,67,11,1,32,5,7,15,6,1,0,0,7,1,0,0,1,14,81,23,40,10,3,1,1,6,5,26,19,72,10,2,34,1,26,16,2,132,15,95,37,60,90,128,120,58,84,78,71,15,111,123,34,15,57,107,0,19,55,64,0,41,93,30,8,63,102,16,139,156,82,154,46,19,2,0,0,0,0,2,10,8,7,1,1,30,17,5,0,32,25,15,44,33,57,0,2,91,100,0,6,79,17,0,127,150,46,26,4,0,0,0,0,6,1,14,14,2,3,1,0,4,3,17,85,12,3,3,6,71,39,5,66,43,125,39,3,0,11,0,0,0,0,2,14,4,3,21,2,0,0,0,0,0,38,121,113,4,63,10,105,23,36,72,10,18,15,36,23,11,16,1,8,13,4,22,3,13,4,0,9,39,1,3,58,18,7,114,116,93,90,1,51,61,21,3,47,95,0,1,139,26,0,45,86,13,1,82,68,5,41,78,118,35,92,106,23,4,50,39,8,10,23,78,15,5,0,0,0,1,12,4,67,62,91,79,40,20,73,54,0,26,52,55,0,32,56,123,0,0,1,3,3,24,4,12,84,77,7,0,3,0,2,1,2,4,26,2,82,48,110,4,0,91,40,1,14,94,37,2,20,101,11,2,68,127,29,136,44,158,64,62,134,11,33,104,53,149,44,118,11,34,0,74,39,0,113,97,28,39,79,48,0,59,124,15,25,31,8,117,12,12,36,0,0,0,33,6,83,79,0,76,5,0,1,0,14,2,26,21,30,0,38,0,0,1,0,20,0,0,12,1,4,9,6,1,4,1,10,19,45,25,4,37,42,28,6,110,68,106,121,20,16,10,26,16,11,4,36,2,0,6,13,4,0,0,15,88,69,7,3,86,40,0,95,78,0,0,43,53,16,45,8,127,56,7,61,1,0,18,6,0,22,26,13,14,10,0,1,0,4,0,0,1,1,0,0,7,28,12,36,53,93,81,32,41,183,73,88,46,46,154,102,14,67,98,20,0,36,73,15,92,69,46,0,9,10,75,27,0,0,0,1,0,67,11,1,31,4,6,17,7,1,0,0,6,2,0,0,1,14,85,20,40,12,3,1,0,5,5,27,20,71,12,2,35,1,29,18,2,136,13,90,40,61,89,139,118,59,86,72,78,15,107,121,34,14,56,102,0,16,96,64,0,41,90,34,8,60,111,18,136,158,87,163,46,15,2,0,0,0,0,2,11,7,7,2,0,29,15,5,0,33,24,14,44,32,57,0,2,87,99,0,3,74,19,0,118,152,44,24,3,0,0,0,0,7,0,14,15,3,2,1,0,3,3,17,83,14,2,4,4,71,39,5,67,49,112,45,1,1,12,0,0,0,0,2,15,4,3,21,2,0,0,0,1,1,42,118,113,3,66,10,97,23,34,74,10,18,17,35,23,11,17,1,9,12,5,20,3,13,3,1,11,41,2,3,68,25,7,119,95,99,87,1,50,66,23,3,33,81,0,0,136,32,0,44,93,13,1,84,75,9,42,80,90,40,98,104,24,5,48,41,9,10,24,79,15,4,0,0,0,0,10,2,63,64,92,82,38,19,74,51,0,23,51,49,0,32,55,107,0,0,2,3,3,24,4,11,94,71,7,0,4,0,2,0,2,4,23,2,67,52,104,4,0,94,54,0,13,94,29,0,39,90,4,3,71,123,38,135

Secondary structure (DSSP, 8-state):
---SS-B--S-SS-HHHHHHHHHHHHHS--TT----B-GGG-BBTEEEBTTS-EEEESSHHHHT-SS-BT-HHHHHHHH-GGGHHHHH----TTTS-BTTHHHHHHHTGGGGPPTT--EEEEESSHHHHHHHHHHHHHHHHHHHHHTTPPPPHHHHHHHTTT-TTTS---EEEEETT----SSHHHHHH--S-HHHHTT-------EEPPP---SSGGG-HHHHHHHHHHHHHHHHHHHHHHHHTT--EEEEEE-SSB-TTT-B---HHHHHHHHHHHHHTT-EEEEE-TTTTTTTTSSSSGGGGG--SS--SEEEE-GGGSSEEEEE-GGGS-SSSSSS--S-SS-HHHHHHHHHHHHHHHHTTHHHHHHHHHHHHHHHHHHHHHH-TTT-EEEEEETTEEEEE-SSHHHHHHHHHHHHHTTEE-EEETTTEEE----TT--HHHHHHHHHHHHHHHHH-/---SS-B--S-SS-HHHHHHHHHHHHHS--TT----B-GGG-BBTEEEBTTS-EEEESSHHHHT-SS-BT-HHHHHHHH-GGGHHHHH----TTTS-BTTHHHHHHHTGGGGPPTT--EEEEESSHHHHHHHHHHHHHHHHHHHHH-S-PPPHHHHHHHTTT-TTTS---EEEEETT----SSHHHHHT--S-HHHHTT-------EEPPP---SSGGGGHHHHHHHHHHHHHHHHHHHHHHHHTT--EEEEEE-SSB-TTT-B---HHHHHHHHHHHHHHT-EEEEE-TTT-SSTTSSSSGGGGG--SS--SEEEE-GGGSSEEEEE-GGGS-SSTTSS--SSSS-HHHHHHHHHHHHHHHHTTHHHHHHHHHHHHHHHHHHHHHH-TTT-EEEEEETTEEEEE-SSHHHHHHHHHHHHHTTEE-EEETTTEEE----TT--HHHHHHHHHHHHHHHHH--/---SS-B--S-SS-HHHHHHHHHHHTTS--TT----B-GGG-BBTEEEBTTS-EEEESSHHHHT-SS-BT-HHHHHHHH-GGGHHHHH----TTTS-BTTHHHHHHHTGGGGPPTT--EEEEESSHHHHHHHHHHHHHHHHHHHHHTTPPPPHHHHHHHTTT-TTTS---EEEEETT----SSHHHHHH--S-HHHHTT-------EEPPP---SSGGG-HHHHHHHHHHHHHHHHHHHHHHHHTT--EEEEEE-SSB-TTT-B---HHHHHHHHHHHHHHT-EEEEE-TTTTTTTTSSSSGGGGG--SS--SEEEE-GGGSSEEEEE-GGGS-SSSSSS--S-SS-HHHHHHHHHHHHHHHHTTHHHHHHHHHHHHHHHHHHHHHH-TTT-EEEEEETTEEEEE-SSHHHHHHHHHHHHHTTEE-EEETTTEEEE---TT--HHHHHHHHHHHHHHHHT--/----SS-B-SS-SS-HHHHHHHHHHHHHS--TT----B-GGG-BBTEEEBTTS-EEEESSHHHHT-SS-BT-HHHHHHHH-GGGHHHHH----TTTS-BTTHHHHHHHTGGGGPPTT--EEEEESSHHHHHHHHHHHHHHHHHHHHHTTS---HHHHHHHHTT-TTTS---EEEEETT----SSHHHHHH--S-HHHHTTS------EEPPP---SSGGG-HHHHHHHHHHHHHHHHHHHHHHHHTT--EEEEEE-SSB-TTT-B---HHHHHHHHHHHHHTT-EEEEE-TTTTTTTTSSSSGGGGG--SS--SEEEE-GGGSSEEEEE-GGGS-SSTTSS--S-SS-HHHHHHHHHHHHHHHHTTHHHHHHHHHHHHHHHHHHHHHH-TTT-EEEEEETTEEEEE-SSHHHHHHHHHHHHHTTEE-EEETTTEEEE---TT--HHHHHHHHHHHHHHHHH--